Protein AF-0000000085038985 (afdb_homodimer)

pLDDT: mean 87.58, std 16.11, range [19.67, 98.31]

Structure (mmCIF, N/CA/C/O backbone):
data_AF-0000000085038985-model_v1
#
loop_
_entity.id
_entity.type
_entity.pdbx_description
1 polymer 'TonB-dependent receptor plug'
#
loop_
_atom_site.group_PDB
_atom_site.id
_atom_site.type_symbol
_atom_site.label_atom_id
_atom_site.label_alt_id
_atom_site.label_comp_id
_atom_site.label_asym_id
_atom_site.label_entity_id
_atom_site.label_seq_id
_atom_site.pdbx_PDB_ins_code
_atom_site.Cartn_x
_atom_site.Cartn_y
_atom_site.Cartn_z
_atom_site.occupancy
_atom_site.B_iso_or_equiv
_atom_site.auth_seq_id
_atom_site.auth_comp_id
_atom_site.auth_asym_id
_atom_site.auth_atom_id
_atom_site.pdbx_PDB_model_num
ATOM 1 N N . MET A 1 1 ? -21.906 -18.594 37.5 1 19.81 1 MET A N 1
ATOM 2 C CA . MET A 1 1 ? -20.828 -18.938 36.562 1 19.81 1 MET A CA 1
ATOM 3 C C . MET A 1 1 ? -20 -17.703 36.219 1 19.81 1 MET A C 1
ATOM 5 O O . MET A 1 1 ? -20.5 -16.75 35.625 1 19.81 1 MET A O 1
ATOM 9 N N . LYS A 1 2 ? -18.906 -17.406 36.969 1 21.02 2 LYS A N 1
ATOM 10 C CA . LYS A 1 2 ? -18.125 -16.203 37.219 1 21.02 2 LYS A CA 1
ATOM 11 C C . LYS A 1 2 ? -17.234 -15.867 36.031 1 21.02 2 LYS A C 1
ATOM 13 O O . LYS A 1 2 ? -16.531 -16.734 35.5 1 21.02 2 LYS A O 1
ATOM 18 N N . LYS A 1 3 ? -17.5 -14.719 35.375 1 20.31 3 LYS A N 1
ATOM 19 C CA . LYS A 1 3 ? -17.062 -14.086 34.125 1 20.31 3 LYS A CA 1
ATOM 20 C C . LYS A 1 3 ? -15.562 -13.789 34.188 1 20.31 3 LYS A C 1
ATOM 22 O O . LYS A 1 3 ? -15.125 -12.875 34.906 1 20.31 3 LYS A O 1
ATOM 27 N N . ARG A 1 4 ? -14.672 -14.859 34.094 1 21.17 4 ARG A N 1
ATOM 28 C CA . ARG A 1 4 ? -13.234 -14.68 34.281 1 21.17 4 ARG A CA 1
ATOM 29 C C . ARG A 1 4 ? -12.664 -13.664 33.312 1 21.17 4 ARG A C 1
ATOM 31 O O . ARG A 1 4 ? -12.883 -13.781 32.094 1 21.17 4 ARG A O 1
ATOM 38 N N . LYS A 1 5 ? -12.359 -12.484 33.75 1 24.81 5 LYS A N 1
ATOM 39 C CA . LYS A 1 5 ? -11.805 -11.281 33.156 1 24.81 5 LYS A CA 1
ATOM 40 C C . LYS A 1 5 ? -10.445 -11.57 32.531 1 24.81 5 LYS A C 1
ATOM 42 O O . LYS A 1 5 ? -9.562 -12.148 33.156 1 24.81 5 LYS A O 1
ATOM 47 N N . PRO A 1 6 ? -10.258 -11.766 31.219 1 24.12 6 PRO A N 1
ATOM 48 C CA . PRO A 1 6 ? -9.023 -12.195 30.562 1 24.12 6 PRO A CA 1
ATOM 49 C C . PRO A 1 6 ? -7.848 -11.25 30.828 1 24.12 6 PRO A C 1
ATOM 51 O O . PRO A 1 6 ? -8.055 -10.055 31.031 1 24.12 6 PRO A O 1
ATOM 54 N N . TYR A 1 7 ? -6.75 -11.773 31.375 1 24.61 7 TYR A N 1
ATOM 55 C CA . TYR A 1 7 ? -5.516 -11.18 31.891 1 24.61 7 TYR A CA 1
ATOM 56 C C . TYR A 1 7 ? -4.754 -10.477 30.766 1 24.61 7 TYR A C 1
ATOM 58 O O . TYR A 1 7 ? -4.598 -11.016 29.672 1 24.61 7 TYR A O 1
ATOM 66 N N . LYS A 1 8 ? -4.812 -9.07 30.625 1 24.94 8 LYS A N 1
ATOM 67 C CA . LYS A 1 8 ? -4.137 -8.07 29.797 1 24.94 8 LYS A CA 1
ATOM 68 C C . LYS A 1 8 ? -2.619 -8.172 29.938 1 24.94 8 LYS A C 1
ATOM 70 O O . LYS A 1 8 ? -2.088 -8.062 31.047 1 24.94 8 LYS A O 1
ATOM 75 N N . TYR A 1 9 ? -1.799 -9.078 29.25 1 22.88 9 TYR A N 1
ATOM 76 C CA . TYR A 1 9 ? -0.356 -9.281 29.328 1 22.88 9 TYR A CA 1
ATOM 77 C C . TYR A 1 9 ? 0.391 -7.996 29 1 22.88 9 TYR A C 1
ATOM 79 O O . TYR A 1 9 ? 0.246 -7.449 27.891 1 22.88 9 TYR A O 1
ATOM 87 N N . TYR A 1 10 ? 0.487 -7.023 29.875 1 24.16 10 TYR A N 1
ATOM 88 C CA . TYR A 1 10 ? 1.141 -5.738 29.656 1 24.16 10 TYR A CA 1
ATOM 89 C C . TYR A 1 10 ? 2.645 -5.914 29.469 1 24.16 10 TYR A C 1
ATOM 91 O O . TYR A 1 10 ? 3.359 -6.223 30.438 1 24.16 10 TYR A O 1
ATOM 99 N N . TRP A 1 11 ? 3.234 -6.695 28.625 1 22.98 11 TRP A N 1
ATOM 100 C CA . TRP A 1 11 ? 4.66 -6.984 28.766 1 22.98 11 TRP A CA 1
ATOM 101 C C . TRP A 1 11 ? 5.492 -5.73 28.516 1 22.98 11 TRP A C 1
ATOM 103 O O . TRP A 1 11 ? 6.715 -5.746 28.688 1 22.98 11 TRP A O 1
ATOM 113 N N . LEU A 1 12 ? 5.129 -4.469 28.438 1 21.94 12 LEU A N 1
ATOM 114 C CA . LEU A 1 12 ? 6.012 -3.754 27.531 1 21.94 12 LEU A CA 1
ATOM 115 C C . LEU A 1 12 ? 7.363 -3.479 28.172 1 21.94 12 LEU A C 1
ATOM 117 O O . LEU A 1 12 ? 8.328 -3.121 27.5 1 21.94 12 LEU A O 1
ATOM 121 N N . PRO A 1 13 ? 7.668 -3.658 29.484 1 25.52 13 PRO A N 1
ATOM 122 C CA . PRO A 1 13 ? 8.477 -2.525 29.938 1 25.52 13 PRO A CA 1
ATOM 123 C C . PRO A 1 13 ? 9.953 -2.67 29.562 1 25.52 13 PRO A C 1
ATOM 125 O O . PRO A 1 13 ? 10.773 -1.819 29.922 1 25.52 13 PRO A O 1
ATOM 128 N N . LEU A 1 14 ? 10.586 -3.543 28.75 1 21.45 14 LEU A N 1
ATOM 129 C CA . LEU A 1 14 ? 11.945 -3.934 29.078 1 21.45 14 LEU A CA 1
ATOM 130 C C . LEU A 1 14 ? 12.898 -2.746 28.969 1 21.45 14 LEU A C 1
ATOM 132 O O . LEU A 1 14 ? 13.141 -2.246 27.859 1 21.45 14 LEU A O 1
ATOM 136 N N . TYR A 1 15 ? 12.977 -1.771 29.953 1 20.77 15 TYR A N 1
ATOM 137 C CA . TYR A 1 15 ? 13.891 -0.632 30.016 1 20.77 15 TYR A CA 1
ATOM 138 C C . TYR A 1 15 ? 15.336 -1.096 30.125 1 20.77 15 TYR A C 1
ATOM 140 O O . TYR A 1 15 ? 15.695 -1.808 31.062 1 20.77 15 TYR A O 1
ATOM 148 N N . CYS A 1 16 ? 16.109 -1.437 29.047 1 19.94 16 CYS A N 1
ATOM 149 C CA . CYS A 1 16 ? 17.5 -1.907 29 1 19.94 16 CYS A CA 1
ATOM 150 C C . CYS A 1 16 ? 18.438 -0.928 29.688 1 19.94 16 CYS A C 1
ATOM 152 O O . CYS A 1 16 ? 18.594 0.206 29.234 1 19.94 16 CYS A O 1
ATOM 154 N N . MET A 1 17 ? 18.516 -0.876 31 1 20.12 17 MET A N 1
ATOM 155 C CA . MET A 1 17 ? 19.359 -0.043 31.859 1 20.12 17 MET A CA 1
ATOM 156 C C . MET A 1 17 ? 20.828 -0.296 31.562 1 20.12 17 MET A C 1
ATOM 158 O O . MET A 1 17 ? 21.328 -1.416 31.719 1 20.12 17 MET A O 1
ATOM 162 N N . LEU A 1 18 ? 21.531 0.362 30.578 1 20.91 18 LEU A N 1
ATOM 163 C CA . LEU A 1 18 ? 22.938 0.234 30.203 1 20.91 18 LEU A CA 1
ATOM 164 C C . LEU A 1 18 ? 23.844 0.631 31.375 1 20.91 18 LEU A C 1
ATOM 166 O O . LEU A 1 18 ? 23.766 1.754 31.875 1 20.91 18 LEU A O 1
ATOM 170 N N . PRO A 1 19 ? 24.266 -0.236 32.219 1 21.47 19 PRO A N 1
ATOM 171 C CA . PRO A 1 19 ? 25.109 0.063 33.406 1 21.47 19 PRO A CA 1
ATOM 172 C C . PRO A 1 19 ? 26.438 0.699 33 1 21.47 19 PRO A C 1
ATOM 174 O O . PRO A 1 19 ? 27.156 0.179 32.156 1 21.47 19 PRO A O 1
ATOM 177 N N . LEU A 1 20 ? 26.609 1.988 33.156 1 21.41 20 LEU A N 1
ATOM 178 C CA . LEU A 1 20 ? 27.766 2.834 32.906 1 21.41 20 LEU A CA 1
ATOM 179 C C . LEU A 1 20 ? 28.922 2.453 33.844 1 21.41 20 LEU A C 1
ATOM 181 O O . LEU A 1 20 ? 28.875 2.748 35.031 1 21.41 20 LEU A O 1
ATOM 185 N N . VAL A 1 21 ? 29.453 1.255 33.844 1 21.53 21 VAL A N 1
ATOM 186 C CA . VAL A 1 21 ? 30.484 0.819 34.75 1 21.53 21 VAL A CA 1
ATOM 187 C C . VAL A 1 21 ? 31.75 1.66 34.562 1 21.53 21 VAL A C 1
ATOM 189 O O . VAL A 1 21 ? 32.406 1.568 33.531 1 21.53 21 VAL A O 1
ATOM 192 N N . LEU A 1 22 ? 31.797 2.887 34.906 1 21.12 22 LEU A N 1
ATOM 193 C CA . LEU A 1 22 ? 32.938 3.756 34.75 1 21.12 22 LEU A CA 1
ATOM 194 C C . LEU A 1 22 ? 34.094 3.326 35.656 1 21.12 22 LEU A C 1
ATOM 196 O O . LEU A 1 22 ? 34 3.496 36.875 1 21.12 22 LEU A O 1
ATOM 200 N N . PRO A 1 23 ? 34.625 2.131 35.625 1 23.22 23 PRO A N 1
ATOM 201 C CA . PRO A 1 23 ? 35.625 1.929 36.656 1 23.22 23 PRO A CA 1
ATOM 202 C C . PRO A 1 23 ? 36.812 2.867 36.531 1 23.22 23 PRO A C 1
ATOM 204 O O . PRO A 1 23 ? 37.469 2.904 35.5 1 23.22 23 PRO A O 1
ATOM 207 N N . LEU A 1 24 ? 36.781 3.959 37.094 1 23.27 24 LEU A N 1
ATOM 208 C CA . LEU A 1 24 ? 37.781 5.039 37.062 1 23.27 24 LEU A CA 1
ATOM 209 C C . LEU A 1 24 ? 39.094 4.605 37.719 1 23.27 24 LEU A C 1
ATOM 211 O O . LEU A 1 24 ? 39.188 4.547 38.938 1 23.27 24 LEU A O 1
ATOM 215 N N . GLY A 1 25 ? 39.594 3.367 37.469 1 22.27 25 GLY A N 1
ATOM 216 C CA . GLY A 1 25 ? 40.781 3.066 38.25 1 22.27 25 GLY A CA 1
ATOM 217 C C . GLY A 1 25 ? 41.938 4.023 38 1 22.27 25 GLY A C 1
ATOM 218 O O . GLY A 1 25 ? 41.969 4.68 36.969 1 22.27 25 GLY A O 1
ATOM 219 N N . PRO A 1 26 ? 42.719 4.387 39.062 1 26.7 26 PRO A N 1
ATOM 220 C CA . PRO A 1 26 ? 43.75 5.426 39.188 1 26.7 26 PRO A CA 1
ATOM 221 C C . PRO A 1 26 ? 44.969 5.164 38.312 1 26.7 26 PRO A C 1
ATOM 223 O O . PRO A 1 26 ? 45.625 4.125 38.438 1 26.7 26 PRO A O 1
ATOM 226 N N . VAL A 1 27 ? 44.844 5.207 37 1 24.34 27 VAL A N 1
ATOM 227 C CA . VAL A 1 27 ? 45.969 4.797 36.156 1 24.34 27 VAL A CA 1
ATOM 228 C C . VAL A 1 27 ? 47.188 5.664 36.469 1 24.34 27 VAL A C 1
ATOM 230 O O . VAL A 1 27 ? 47.094 6.895 36.469 1 24.34 27 VAL A O 1
ATOM 233 N N . SER A 1 28 ? 48.125 5.102 37.219 1 24.73 28 SER A N 1
ATOM 234 C CA . SER A 1 28 ? 49.406 5.66 37.688 1 24.73 28 SER A CA 1
ATOM 235 C C . SER A 1 28 ? 50.219 6.203 36.531 1 24.73 28 SER A C 1
ATOM 237 O O . SER A 1 28 ? 50.156 5.688 35.406 1 24.73 28 SER A O 1
ATOM 239 N N . PRO A 1 29 ? 50.812 7.395 36.656 1 26.5 29 PRO A N 1
ATOM 240 C CA . PRO A 1 29 ? 51.469 8.297 35.688 1 26.5 29 PRO A CA 1
ATOM 241 C C . PRO A 1 29 ? 52.719 7.703 35.094 1 26.5 29 PRO A C 1
ATOM 243 O O . PRO A 1 29 ? 53.438 8.391 34.344 1 26.5 29 PRO A O 1
ATOM 246 N N . VAL A 1 30 ? 52.656 6.438 34.594 1 24.16 30 VAL A N 1
ATOM 247 C CA . VAL A 1 30 ? 54 5.895 34.312 1 24.16 30 VAL A CA 1
ATOM 248 C C . VAL A 1 30 ? 54.719 6.777 33.312 1 24.16 30 VAL A C 1
ATOM 250 O O . VAL A 1 30 ? 54.094 7.27 32.344 1 24.16 30 VAL A O 1
ATOM 253 N N . GLU A 1 31 ? 55.969 7.234 33.562 1 25.78 31 GLU A N 1
ATOM 254 C CA . GLU A 1 31 ? 56.969 8.148 33.031 1 25.78 31 GLU A CA 1
ATOM 255 C C . GLU A 1 31 ? 57.438 7.684 31.656 1 25.78 31 GLU A C 1
ATOM 257 O O . GLU A 1 31 ? 58.125 6.664 31.531 1 25.78 31 GLU A O 1
ATOM 262 N N . ALA A 1 32 ? 56.5 7.543 30.688 1 22.22 32 ALA A N 1
ATOM 263 C CA . ALA A 1 32 ? 56.938 6.941 29.438 1 22.22 32 ALA A CA 1
ATOM 264 C C . ALA A 1 32 ? 58 7.781 28.766 1 22.22 32 ALA A C 1
ATOM 266 O O . ALA A 1 32 ? 57.781 8.945 28.406 1 22.22 32 ALA A O 1
ATOM 267 N N . LYS A 1 33 ? 59.219 7.695 29.094 1 27.14 33 LYS A N 1
ATOM 268 C CA . LYS A 1 33 ? 60.344 8.336 28.438 1 27.14 33 LYS A CA 1
ATOM 269 C C . LYS A 1 33 ? 60.438 7.938 26.969 1 27.14 33 LYS A C 1
ATOM 271 O O . LYS A 1 33 ? 60.812 6.812 26.641 1 27.14 33 LYS A O 1
ATOM 276 N N . THR A 1 34 ? 59.344 8.234 26.203 1 23.41 34 THR A N 1
ATOM 277 C CA . THR A 1 34 ? 59.25 7.73 24.828 1 23.41 34 THR A CA 1
ATOM 278 C C . THR A 1 34 ? 60.406 8.25 24 1 23.41 34 THR A C 1
ATOM 280 O O . THR A 1 34 ? 60.594 9.461 23.859 1 23.41 34 THR A O 1
ATOM 283 N N . GLU A 1 35 ? 61.594 7.57 24.094 1 25.45 35 GLU A N 1
ATOM 284 C CA . GLU A 1 35 ? 62.75 7.832 23.266 1 25.45 35 GLU A CA 1
ATOM 285 C C . GLU A 1 35 ? 62.375 7.848 21.781 1 25.45 35 GLU A C 1
ATOM 287 O O . GLU A 1 35 ? 61.719 6.93 21.297 1 25.45 35 GLU A O 1
ATOM 292 N N . PHE A 1 36 ? 62.188 9.039 21.234 1 26.3 36 PHE A N 1
ATOM 293 C CA . PHE A 1 36 ? 61.812 9.461 19.891 1 26.3 36 PHE A CA 1
ATOM 294 C C . PHE A 1 36 ? 62.781 8.906 18.859 1 26.3 36 PHE A C 1
ATOM 296 O O . PHE A 1 36 ? 63.938 9.336 18.797 1 26.3 36 PHE A O 1
ATOM 303 N N . SER A 1 37 ? 62.938 7.598 18.734 1 25.97 37 SER A N 1
ATOM 304 C CA . SER A 1 37 ? 63.875 7.191 17.719 1 25.97 37 SER A CA 1
ATOM 305 C C . SER A 1 37 ? 63.469 7.707 16.344 1 25.97 37 SER A C 1
ATOM 307 O O . SER A 1 37 ? 62.281 7.723 16 1 25.97 37 SER A O 1
ATOM 309 N N . ALA A 1 38 ? 64.312 8.484 15.578 1 29.34 38 ALA A N 1
ATOM 310 C CA . ALA A 1 38 ? 64.312 9.117 14.266 1 29.34 38 ALA A CA 1
ATOM 311 C C . ALA A 1 38 ? 64 8.109 13.164 1 29.34 38 ALA A C 1
ATOM 313 O O . ALA A 1 38 ? 64.75 7.156 12.945 1 29.34 38 ALA A O 1
ATOM 314 N N . THR A 1 39 ? 62.656 7.805 13.031 1 24.98 39 THR A N 1
ATOM 315 C CA . THR A 1 39 ? 62.25 6.891 11.977 1 24.98 39 THR A CA 1
ATOM 316 C C . THR A 1 39 ? 62.719 7.375 10.609 1 24.98 39 THR A C 1
ATOM 318 O O . THR A 1 39 ? 62.375 8.477 10.188 1 24.98 39 THR A O 1
ATOM 321 N N . LYS A 1 40 ? 63.781 6.922 10.086 1 33.06 40 LYS A N 1
ATOM 322 C CA . LYS A 1 40 ? 64.375 7.012 8.742 1 33.06 40 LYS A CA 1
ATOM 323 C C . LYS A 1 40 ? 63.312 6.676 7.68 1 33.06 40 LYS A C 1
ATOM 325 O O . LYS A 1 40 ? 62.688 5.609 7.727 1 33.06 40 LYS A O 1
ATOM 330 N N . THR A 1 41 ? 62.719 7.684 7.098 1 34 41 THR A N 1
ATOM 331 C CA . THR A 1 41 ? 61.781 7.66 5.973 1 34 41 THR A CA 1
ATOM 332 C C . THR A 1 41 ? 62.344 6.797 4.84 1 34 41 THR A C 1
ATOM 334 O O . THR A 1 41 ? 63.375 7.109 4.262 1 34 41 THR A O 1
ATOM 337 N N . VAL A 1 42 ? 62.312 5.543 4.891 1 34.28 42 VAL A N 1
ATOM 338 C CA . VAL A 1 42 ? 62.656 4.672 3.773 1 34.28 42 VAL A CA 1
ATOM 339 C C . VAL A 1 42 ? 61.906 5.102 2.521 1 34.28 42 VAL A C 1
ATOM 341 O O . VAL A 1 42 ? 60.688 5.254 2.549 1 34.28 42 VAL A O 1
ATOM 344 N N . LEU A 1 43 ? 62.594 5.719 1.597 1 37.88 43 LEU A N 1
ATOM 345 C CA . LEU A 1 43 ? 62.25 6.047 0.216 1 37.88 43 LEU A CA 1
ATOM 346 C C . LEU A 1 43 ? 61.531 4.883 -0.463 1 37.88 43 LEU A C 1
ATOM 348 O O . LEU A 1 43 ? 62.125 3.803 -0.617 1 37.88 43 LEU A O 1
ATOM 352 N N . VAL A 1 44 ? 60.344 4.773 -0.274 1 45.22 44 VAL A N 1
ATOM 353 C CA . VAL A 1 44 ? 59.625 3.717 -0.979 1 45.22 44 VAL A CA 1
ATOM 354 C C . VAL A 1 44 ? 59.625 4.004 -2.479 1 45.22 44 VAL A C 1
ATOM 356 O O . VAL A 1 44 ? 59.094 5.031 -2.92 1 45.22 44 VAL A O 1
ATOM 359 N N . VAL A 1 45 ? 60.562 3.602 -3.229 1 56.16 45 VAL A N 1
ATOM 360 C CA . VAL A 1 45 ? 60.781 3.643 -4.672 1 56.16 45 VAL A CA 1
ATOM 361 C C . VAL A 1 45 ? 59.719 2.828 -5.383 1 56.16 45 VAL A C 1
ATOM 363 O O . VAL A 1 45 ? 59.438 1.689 -5 1 56.16 45 VAL A O 1
ATOM 366 N N . ASP A 1 46 ? 59 3.457 -6.305 1 66.31 46 ASP A N 1
ATOM 367 C CA . ASP A 1 46 ? 58.062 2.715 -7.145 1 66.31 46 ASP A CA 1
ATOM 368 C C . ASP A 1 46 ? 58.812 1.791 -8.109 1 66.31 46 ASP A C 1
ATOM 370 O O . ASP A 1 46 ? 59.812 2.186 -8.703 1 66.31 46 ASP A O 1
ATOM 374 N N . VAL A 1 47 ? 58.438 0.639 -8.039 1 78 47 VAL A N 1
ATOM 375 C CA . VAL A 1 47 ? 59 -0.347 -8.953 1 78 47 VAL A CA 1
ATOM 376 C C . VAL A 1 47 ? 57.969 -0.743 -9.992 1 78 47 VAL A C 1
ATOM 378 O O . VAL A 1 47 ? 56.781 -0.856 -9.688 1 78 47 VAL A O 1
ATOM 381 N N . THR A 1 48 ? 58.406 -0.684 -11.211 1 80.94 48 THR A N 1
ATOM 382 C CA . THR A 1 48 ? 57.562 -1.174 -12.289 1 80.94 48 THR A CA 1
ATOM 383 C C . THR A 1 48 ? 57.594 -2.697 -12.352 1 80.94 48 THR A C 1
ATOM 385 O O . THR A 1 48 ? 58.656 -3.301 -12.469 1 80.94 48 THR A O 1
ATOM 388 N N . ILE A 1 49 ? 56.469 -3.188 -12.117 1 82.44 49 ILE A N 1
ATOM 389 C CA . ILE A 1 49 ? 56.344 -4.637 -12.195 1 82.44 49 ILE A CA 1
ATOM 390 C C . ILE A 1 49 ? 55.688 -5.027 -13.508 1 82.44 49 ILE A C 1
ATOM 392 O O . ILE A 1 49 ? 54.688 -4.402 -13.914 1 82.44 49 ILE A O 1
ATOM 396 N N . SER A 1 50 ? 56.312 -5.855 -14.227 1 84.94 50 SER A N 1
ATOM 397 C CA . SER A 1 50 ? 55.75 -6.434 -15.43 1 84.94 50 SER A CA 1
ATOM 398 C C . SER A 1 50 ? 55.625 -7.949 -15.312 1 84.94 50 SER A C 1
ATOM 400 O O . SER A 1 50 ? 56.312 -8.57 -14.508 1 84.94 50 SER A O 1
ATOM 402 N N . GLY A 1 51 ? 54.656 -8.508 -15.891 1 83.62 51 GLY A N 1
ATOM 403 C CA . GLY A 1 51 ? 54.5 -9.953 -15.883 1 83.62 51 GLY A CA 1
ATOM 404 C C . GLY A 1 51 ? 53.406 -10.438 -16.828 1 83.62 51 GLY A C 1
ATOM 405 O O . GLY A 1 51 ? 52.844 -9.656 -17.594 1 83.62 51 GLY A O 1
ATOM 406 N N . LYS A 1 52 ? 53.281 -11.695 -16.875 1 83.31 52 LYS A N 1
ATOM 407 C CA . LYS A 1 52 ? 52.281 -12.414 -17.672 1 83.31 52 LYS A CA 1
ATOM 408 C C . LYS A 1 52 ? 51.344 -13.211 -16.781 1 83.31 52 LYS A C 1
ATOM 410 O O . LYS A 1 52 ? 51.75 -13.859 -15.828 1 83.31 52 LYS A O 1
ATOM 415 N N . VAL A 1 53 ? 50.094 -12.992 -16.969 1 83.88 53 VAL A N 1
ATOM 416 C CA . VAL A 1 53 ? 49.094 -13.812 -16.281 1 83.88 53 VAL A CA 1
ATOM 417 C C . VAL A 1 53 ? 48.625 -14.914 -17.203 1 83.88 53 VAL A C 1
ATOM 419 O O . VAL A 1 53 ? 48.156 -14.648 -18.312 1 83.88 53 VAL A O 1
ATOM 422 N N . THR A 1 54 ? 48.75 -16.078 -16.812 1 79.19 54 THR A N 1
ATOM 423 C CA . THR A 1 54 ? 48.312 -17.25 -17.562 1 79.19 54 THR A CA 1
ATOM 424 C C . THR A 1 54 ? 47.375 -18.109 -16.75 1 79.19 54 THR A C 1
ATOM 426 O O . THR A 1 54 ? 47.25 -17.922 -15.531 1 79.19 54 THR A O 1
ATOM 429 N N . ASP A 1 55 ? 46.656 -19.016 -17.453 1 70.81 55 ASP A N 1
ATOM 430 C CA . ASP A 1 55 ? 45.938 -20.062 -16.734 1 70.81 55 ASP A CA 1
ATOM 431 C C . ASP A 1 55 ? 46.906 -21.219 -16.375 1 70.81 55 ASP A C 1
ATOM 433 O O . ASP A 1 55 ? 48.094 -21.156 -16.641 1 70.81 55 ASP A O 1
ATOM 437 N N . LYS A 1 56 ? 46.312 -22.203 -15.656 1 67.56 56 LYS A N 1
ATOM 438 C CA . LYS A 1 56 ? 47.156 -23.344 -15.219 1 67.56 56 LYS A CA 1
ATOM 439 C C . LYS A 1 56 ? 47.812 -24.016 -16.406 1 67.56 56 LYS A C 1
ATOM 441 O O . LYS A 1 56 ? 48.875 -24.625 -16.266 1 67.56 56 LYS A O 1
ATOM 446 N N . SER A 1 57 ? 47.188 -23.922 -17.547 1 62.97 57 SER A N 1
ATOM 447 C CA . SER A 1 57 ? 47.719 -24.578 -18.719 1 62.97 57 SER A CA 1
ATOM 448 C C . SER A 1 57 ? 48.781 -23.703 -19.406 1 62.97 57 SER A C 1
ATOM 450 O O . SER A 1 57 ? 49.344 -24.078 -20.438 1 62.97 57 SER A O 1
ATOM 452 N N . GLY A 1 58 ? 49 -22.562 -18.953 1 68.56 58 GLY A N 1
ATOM 453 C CA . GLY A 1 58 ? 50.031 -21.688 -19.5 1 68.56 58 GLY A CA 1
ATOM 454 C C . GLY A 1 58 ? 49.5 -20.734 -20.547 1 68.56 58 GLY A C 1
ATOM 455 O O . GLY A 1 58 ? 50.281 -20.016 -21.188 1 68.56 58 GLY A O 1
ATOM 456 N N . GLU A 1 59 ? 48.25 -20.797 -20.781 1 71.62 59 GLU A N 1
ATOM 457 C CA . GLU A 1 59 ? 47.688 -19.891 -21.75 1 71.62 59 GLU A CA 1
ATOM 458 C C . GLU A 1 59 ? 47.469 -18.5 -21.156 1 71.62 59 GLU A C 1
ATOM 460 O O . GLU A 1 59 ? 47 -18.375 -20.016 1 71.62 59 GLU A O 1
ATOM 465 N N . PRO A 1 60 ? 47.75 -17.469 -21.984 1 76.56 60 PRO A N 1
ATOM 466 C CA . PRO A 1 60 ? 47.594 -16.125 -21.438 1 76.56 60 PRO A CA 1
ATOM 467 C C . PRO A 1 60 ? 46.125 -15.766 -21.203 1 76.56 60 PRO A C 1
ATOM 469 O O . PRO A 1 60 ? 45.25 -16.172 -21.969 1 76.56 60 PRO A O 1
ATOM 472 N N . ILE A 1 61 ? 45.812 -15.234 -20.062 1 76.19 61 ILE A N 1
ATOM 473 C CA . ILE A 1 61 ? 44.469 -14.75 -19.734 1 76.19 61 ILE A CA 1
ATOM 474 C C . ILE A 1 61 ? 44.375 -13.242 -19.984 1 76.19 61 ILE A C 1
ATOM 476 O O . ILE A 1 61 ? 44.938 -12.461 -19.203 1 76.19 61 ILE A O 1
ATOM 480 N N . PRO A 1 62 ? 43.688 -13 -21.062 1 72.62 62 PRO A N 1
ATOM 481 C CA . PRO A 1 62 ? 43.531 -11.562 -21.266 1 72.62 62 PRO A CA 1
ATOM 482 C C . PRO A 1 62 ? 42.469 -10.953 -20.359 1 72.62 62 PRO A C 1
ATOM 484 O O . PRO A 1 62 ? 41.469 -11.617 -20.016 1 72.62 62 PRO A O 1
ATOM 487 N N . GLY A 1 63 ? 42.625 -9.719 -19.859 1 71.38 63 GLY A N 1
ATOM 488 C CA . GLY A 1 63 ? 41.594 -8.953 -19.156 1 71.38 63 GLY A CA 1
ATOM 489 C C . GLY A 1 63 ? 41.625 -9.188 -17.656 1 71.38 63 GLY A C 1
ATOM 490 O O . GLY A 1 63 ? 40.688 -8.836 -16.953 1 71.38 63 GLY A O 1
ATOM 491 N N . VAL A 1 64 ? 42.656 -9.867 -17.172 1 76.38 64 VAL A N 1
ATOM 492 C CA . VAL A 1 64 ? 42.781 -10.047 -15.727 1 76.38 64 VAL A CA 1
ATOM 493 C C . VAL A 1 64 ? 43.062 -8.703 -15.062 1 76.38 64 VAL A C 1
ATOM 495 O O . VAL A 1 64 ? 43.969 -7.965 -15.453 1 76.38 64 VAL A O 1
ATOM 498 N N . THR A 1 65 ? 42.312 -8.477 -14.141 1 79 65 THR A N 1
ATOM 499 C CA . THR A 1 65 ? 42.531 -7.266 -13.375 1 79 65 THR A CA 1
ATOM 500 C C . THR A 1 65 ? 43.688 -7.457 -12.398 1 79 65 THR A C 1
ATOM 502 O O . THR A 1 65 ? 43.656 -8.352 -11.555 1 79 65 THR A O 1
ATOM 505 N N . VAL A 1 66 ? 44.75 -6.688 -12.594 1 81.56 66 VAL A N 1
ATOM 506 C CA . VAL A 1 66 ? 45.906 -6.629 -11.672 1 81.56 66 VAL A CA 1
ATOM 507 C C . VAL A 1 66 ? 45.844 -5.336 -10.867 1 81.56 66 VAL A C 1
ATOM 509 O O . VAL A 1 66 ? 45.938 -4.242 -11.43 1 81.56 66 VAL A O 1
ATOM 512 N N . SER A 1 67 ? 45.562 -5.551 -9.648 1 79.44 67 SER A N 1
ATOM 513 C CA . SER A 1 67 ? 45.344 -4.34 -8.859 1 79.44 67 SER A CA 1
ATOM 514 C C . SER A 1 67 ? 46.062 -4.43 -7.52 1 79.44 67 SER A C 1
ATOM 516 O O . SER A 1 67 ? 46.469 -5.516 -7.086 1 79.44 67 SER A O 1
ATOM 518 N N . VAL A 1 68 ? 46.531 -3.275 -6.91 1 76.31 68 VAL A N 1
ATOM 519 C CA . VAL A 1 68 ? 47.031 -3.164 -5.543 1 76.31 68 VAL A CA 1
ATOM 520 C C . VAL A 1 68 ? 45.875 -2.895 -4.59 1 76.31 68 VAL A C 1
ATOM 522 O O . VAL A 1 68 ? 45.219 -1.851 -4.676 1 76.31 68 VAL A O 1
ATOM 525 N N . PRO A 1 69 ? 45.594 -3.941 -3.73 1 68.19 69 PRO A N 1
ATOM 526 C CA . PRO A 1 69 ? 44.438 -3.771 -2.834 1 68.19 69 PRO A CA 1
ATOM 527 C C . PRO A 1 69 ? 44.531 -2.494 -2.002 1 68.19 69 PRO A C 1
ATOM 529 O O . PRO A 1 69 ? 45.625 -2.131 -1.529 1 68.19 69 PRO A O 1
ATOM 532 N N . GLY A 1 70 ? 43.375 -1.77 -1.837 1 60.78 70 GLY A N 1
ATOM 533 C CA . GLY A 1 70 ? 43.312 -0.57 -1.018 1 60.78 70 GLY A CA 1
ATOM 534 C C . GLY A 1 70 ? 43.719 0.688 -1.771 1 60.78 70 GLY A C 1
ATOM 535 O O . GLY A 1 70 ? 43.75 1.779 -1.197 1 60.78 70 GLY A O 1
ATOM 536 N N . THR A 1 71 ? 44.344 0.441 -3.047 1 62.44 71 THR A N 1
ATOM 537 C CA . THR A 1 71 ? 44.688 1.584 -3.875 1 62.44 71 THR A CA 1
ATOM 538 C C . THR A 1 71 ? 43.906 1.588 -5.176 1 62.44 71 THR A C 1
ATOM 540 O O . THR A 1 71 ? 43.188 0.626 -5.48 1 62.44 71 THR A O 1
ATOM 543 N N . SER A 1 72 ? 43.875 2.703 -5.844 1 62.56 72 SER A N 1
ATOM 544 C CA . SER A 1 72 ? 43.25 2.775 -7.156 1 62.56 72 SER A CA 1
ATOM 545 C C . SER A 1 72 ? 44.188 2.33 -8.258 1 62.56 72 SER A C 1
ATOM 547 O O . SER A 1 72 ? 43.875 2.443 -9.445 1 62.56 72 SER A O 1
ATOM 549 N N . ILE A 1 73 ? 45.375 1.786 -7.852 1 72.75 73 ILE A N 1
ATOM 550 C CA . ILE A 1 73 ? 46.344 1.343 -8.836 1 72.75 73 ILE A CA 1
ATOM 551 C C . ILE A 1 73 ? 45.969 -0.028 -9.375 1 72.75 73 ILE A C 1
ATOM 553 O O . ILE A 1 73 ? 45.812 -0.99 -8.617 1 72.75 73 ILE A O 1
ATOM 557 N N . GLY A 1 74 ? 45.562 -0.156 -10.555 1 74.56 74 GLY A N 1
ATOM 558 C CA . GLY A 1 74 ? 45.25 -1.414 -11.219 1 74.56 74 GLY A CA 1
ATOM 559 C C . GLY A 1 74 ? 45.438 -1.359 -12.719 1 74.56 74 GLY A C 1
ATOM 560 O O . GLY A 1 74 ? 45.469 -0.276 -13.305 1 74.56 74 GLY A O 1
ATOM 561 N N . THR A 1 75 ? 45.781 -2.428 -13.281 1 77.62 75 THR A N 1
ATOM 562 C CA . THR A 1 75 ? 45.875 -2.629 -14.727 1 77.62 75 THR A CA 1
ATOM 563 C C . THR A 1 75 ? 45.219 -3.943 -15.133 1 77.62 75 THR A C 1
ATOM 565 O O . THR A 1 75 ? 44.781 -4.715 -14.273 1 77.62 75 THR A O 1
ATOM 568 N N . ALA A 1 76 ? 44.938 -4.117 -16.359 1 77 76 ALA A N 1
ATOM 569 C CA . ALA A 1 76 ? 44.469 -5.383 -16.891 1 77 76 ALA A CA 1
ATOM 570 C C . ALA A 1 76 ? 45.469 -5.996 -17.859 1 77 76 ALA A C 1
ATOM 572 O O . ALA A 1 76 ? 46.219 -5.277 -18.516 1 77 76 ALA A O 1
ATOM 573 N N . THR A 1 77 ? 45.469 -7.297 -17.906 1 78.75 77 THR A N 1
ATOM 574 C CA . THR A 1 77 ? 46.375 -7.977 -18.828 1 78.75 77 THR A CA 1
ATOM 575 C C . THR A 1 77 ? 45.938 -7.75 -20.266 1 78.75 77 THR A C 1
ATOM 577 O O . THR A 1 77 ? 44.781 -7.562 -20.547 1 78.75 77 THR A O 1
ATOM 580 N N . ASP A 1 78 ? 46.969 -7.676 -21.156 1 75.88 78 ASP A N 1
ATOM 581 C CA . ASP A 1 78 ? 46.688 -7.543 -22.594 1 75.88 78 ASP A CA 1
ATOM 582 C C . ASP A 1 78 ? 46.344 -8.898 -23.203 1 75.88 78 ASP A C 1
ATOM 584 O O . ASP A 1 78 ? 46.188 -9.891 -22.5 1 75.88 78 ASP A O 1
ATOM 588 N N . ILE A 1 79 ? 46.156 -9 -24.516 1 72.56 79 ILE A N 1
ATOM 589 C CA . ILE A 1 79 ? 45.688 -10.188 -25.219 1 72.56 79 ILE A CA 1
ATOM 590 C C . ILE A 1 79 ? 46.656 -11.336 -25.016 1 72.56 79 ILE A C 1
ATOM 592 O O . ILE A 1 79 ? 46.281 -12.508 -25.047 1 72.56 79 ILE A O 1
ATOM 596 N N . ASP A 1 80 ? 47.906 -11.039 -24.828 1 76.19 80 ASP A N 1
ATOM 597 C CA . ASP A 1 80 ? 48.906 -12.062 -24.609 1 76.19 80 ASP A CA 1
ATOM 598 C C . ASP A 1 80 ? 49.125 -12.305 -23.125 1 76.19 80 ASP A C 1
ATOM 600 O O . ASP A 1 80 ? 50.094 -12.977 -22.734 1 76.19 80 ASP A O 1
ATOM 604 N N . GLY A 1 81 ? 48.25 -11.75 -22.281 1 76.5 81 GLY A N 1
ATOM 605 C CA . GLY A 1 81 ? 48.281 -11.938 -20.828 1 76.5 81 GLY A CA 1
ATOM 606 C C . GLY A 1 81 ? 49.312 -11.07 -20.156 1 76.5 81 GLY A C 1
ATOM 607 O O . GLY A 1 81 ? 49.594 -11.258 -18.969 1 76.5 81 GLY A O 1
ATOM 608 N N . ASN A 1 82 ? 49.938 -10.195 -20.891 1 80.5 82 ASN A N 1
ATOM 609 C CA . ASN A 1 82 ? 50.969 -9.352 -20.312 1 80.5 82 ASN A CA 1
ATOM 610 C C . ASN A 1 82 ? 50.375 -8.164 -19.562 1 80.5 82 ASN A C 1
ATOM 612 O O . ASN A 1 82 ? 49.312 -7.645 -19.938 1 80.5 82 ASN A O 1
ATOM 616 N N . TYR A 1 83 ? 51 -7.875 -18.406 1 81.5 83 TYR A N 1
ATOM 617 C CA . TYR A 1 83 ? 50.625 -6.668 -17.688 1 81.5 83 TYR A CA 1
ATOM 618 C C . TYR A 1 83 ? 51.844 -5.891 -17.234 1 81.5 83 TYR A C 1
ATOM 620 O O . TYR A 1 83 ? 52.938 -6.453 -17.109 1 81.5 83 TYR A O 1
ATOM 628 N N . THR A 1 84 ? 51.75 -4.527 -17.234 1 82.19 84 THR A N 1
ATOM 629 C CA . THR A 1 84 ? 52.719 -3.633 -16.594 1 82.19 84 THR A CA 1
ATOM 630 C C . THR A 1 84 ? 52 -2.684 -15.625 1 82.19 84 THR A C 1
ATOM 632 O O . THR A 1 84 ? 51 -2.076 -15.969 1 82.19 84 THR A O 1
ATOM 635 N N . ILE A 1 85 ? 52.5 -2.715 -14.352 1 79.19 85 ILE A N 1
ATOM 636 C CA . ILE A 1 85 ? 51.906 -1.868 -13.328 1 79.19 85 ILE A CA 1
ATOM 637 C C . ILE A 1 85 ? 53 -1.223 -12.484 1 79.19 85 ILE A C 1
ATOM 639 O O . ILE A 1 85 ? 54 -1.868 -12.148 1 79.19 85 ILE A O 1
ATOM 643 N N . SER A 1 86 ? 52.875 0.02 -12.289 1 78.69 86 SER A N 1
ATOM 644 C CA . SER A 1 86 ? 53.812 0.724 -11.398 1 78.69 86 SER A CA 1
ATOM 645 C C . SER A 1 86 ? 53.219 0.861 -10 1 78.69 86 SER A C 1
ATOM 647 O O . SER A 1 86 ? 52.156 1.471 -9.82 1 78.69 86 SER A O 1
ATOM 649 N N . VAL A 1 87 ? 53.906 0.146 -9.016 1 77 87 VAL A N 1
ATOM 650 C CA . VAL A 1 87 ? 53.406 0.082 -7.656 1 77 87 VAL A CA 1
ATOM 651 C C . VAL A 1 87 ? 54.5 0.416 -6.66 1 77 87 VAL A C 1
ATOM 653 O O . VAL A 1 87 ? 55.688 0.257 -6.969 1 77 87 VAL A O 1
ATOM 656 N N . PRO A 1 88 ? 54.25 0.985 -5.414 1 75.06 88 PRO A N 1
ATOM 657 C CA . PRO A 1 88 ? 55.281 1.148 -4.387 1 75.06 88 PRO A CA 1
ATOM 658 C C . PRO A 1 88 ? 56 -0.161 -4.047 1 75.06 88 PRO A C 1
ATOM 660 O O . PRO A 1 88 ? 55.375 -1.235 -4.148 1 75.06 88 PRO A O 1
ATOM 663 N N . GLU A 1 89 ? 57.188 -0.032 -3.812 1 70.56 89 GLU A N 1
ATOM 664 C CA . GLU A 1 89 ? 57.938 -1.203 -3.398 1 70.56 89 GLU A CA 1
ATOM 665 C C . GLU A 1 89 ? 57.25 -1.938 -2.252 1 70.56 89 GLU A C 1
ATOM 667 O O . GLU A 1 89 ? 56.625 -1.314 -1.397 1 70.56 89 GLU A O 1
ATOM 672 N N . ALA A 1 90 ? 57.125 -3.227 -2.252 1 69.38 90 ALA A N 1
ATOM 673 C CA . ALA A 1 90 ? 56.594 -4.148 -1.258 1 69.38 90 ALA A CA 1
ATOM 674 C C . ALA A 1 90 ? 55.062 -4.18 -1.32 1 69.38 90 ALA A C 1
ATOM 676 O O . ALA A 1 90 ? 54.406 -4.566 -0.352 1 69.38 90 ALA A O 1
ATOM 677 N N . SER A 1 91 ? 54.625 -3.762 -2.436 1 74.44 91 SER A N 1
ATOM 678 C CA . SER A 1 91 ? 53.156 -3.844 -2.596 1 74.44 91 SER A CA 1
ATOM 679 C C . SER A 1 91 ? 52.719 -5.27 -2.906 1 74.44 91 SER A C 1
ATOM 681 O O . SER A 1 91 ? 53.531 -6.082 -3.379 1 74.44 91 SER A O 1
ATOM 683 N N . THR A 1 92 ? 51.469 -5.562 -2.541 1 79.19 92 THR A N 1
ATOM 684 C CA . THR A 1 92 ? 50.812 -6.805 -2.947 1 79.19 92 THR A CA 1
ATOM 685 C C . THR A 1 92 ? 49.938 -6.578 -4.156 1 79.19 92 THR A C 1
ATOM 687 O O . THR A 1 92 ? 49.094 -5.66 -4.164 1 79.19 92 THR A O 1
ATOM 690 N N . LEU A 1 93 ? 50.156 -7.355 -5.246 1 80.62 93 LEU A N 1
ATOM 691 C CA . LEU A 1 93 ? 49.312 -7.324 -6.418 1 80.62 93 LEU A CA 1
ATOM 692 C C . LEU A 1 93 ? 48.188 -8.367 -6.301 1 80.62 93 LEU A C 1
ATOM 694 O O . LEU A 1 93 ? 48.438 -9.5 -5.879 1 80.62 93 LEU A O 1
ATOM 698 N N . VAL A 1 94 ? 47.031 -7.953 -6.562 1 79.75 94 VAL A N 1
ATOM 699 C CA . VAL A 1 94 ? 45.906 -8.883 -6.656 1 79.75 94 VAL A CA 1
ATOM 700 C C . VAL A 1 94 ? 45.5 -9.055 -8.117 1 79.75 94 VAL A C 1
ATOM 702 O O . VAL A 1 94 ? 45.25 -8.07 -8.82 1 79.75 94 VAL A O 1
ATOM 705 N N . PHE A 1 95 ? 45.5 -10.297 -8.57 1 78 95 PHE A N 1
ATOM 706 C CA . PHE A 1 95 ? 45.062 -10.703 -9.898 1 78 95 PHE A CA 1
ATOM 707 C C . PHE A 1 95 ? 43.688 -11.305 -9.844 1 78 95 PHE A C 1
ATOM 709 O O . PHE A 1 95 ? 43.438 -12.312 -9.172 1 78 95 PHE A O 1
ATOM 716 N N . SER A 1 96 ? 42.75 -10.617 -10.391 1 74.06 96 SER A N 1
ATOM 717 C CA . SER A 1 96 ? 41.375 -11.102 -10.352 1 74.06 96 SER A CA 1
ATOM 718 C C . SER A 1 96 ? 40.781 -11.156 -11.742 1 74.06 96 SER A C 1
ATOM 720 O O . SER A 1 96 ? 41 -10.266 -12.57 1 74.06 96 SER A O 1
ATOM 722 N N . PHE A 1 97 ? 40.219 -12.32 -12.078 1 66.19 97 PHE A N 1
ATOM 723 C CA . PHE A 1 97 ? 39.5 -12.547 -13.328 1 66.19 97 PHE A CA 1
ATOM 724 C C . PHE A 1 97 ? 38.312 -13.461 -13.109 1 66.19 97 PHE A C 1
ATOM 726 O O . PHE A 1 97 ? 38.406 -14.438 -12.359 1 66.19 97 PHE A O 1
ATOM 733 N N . ILE A 1 98 ? 37.156 -13.031 -13.695 1 54 98 ILE A N 1
ATOM 734 C CA . ILE A 1 98 ? 35.938 -13.852 -13.578 1 54 98 ILE A CA 1
ATOM 735 C C . ILE A 1 98 ? 36.25 -15.281 -14.008 1 54 98 ILE A C 1
ATOM 737 O O . ILE A 1 98 ? 36.844 -15.508 -15.07 1 54 98 ILE A O 1
ATOM 741 N N . GLY A 1 99 ? 35.906 -16.297 -13.211 1 53.78 99 GLY A N 1
ATOM 742 C CA . GLY A 1 99 ? 36.125 -17.703 -13.469 1 53.78 99 GLY A CA 1
ATOM 743 C C . GLY A 1 99 ? 37.469 -18.219 -12.914 1 53.78 99 GLY A C 1
ATOM 744 O O . GLY A 1 99 ? 37.75 -19.406 -13.031 1 53.78 99 GLY A O 1
ATOM 745 N N . PHE A 1 100 ? 38.312 -17.297 -12.469 1 61.12 100 PHE A N 1
ATOM 746 C CA . PHE A 1 100 ? 39.594 -17.688 -11.898 1 61.12 100 PHE A CA 1
ATOM 747 C C . PHE A 1 100 ? 39.688 -17.234 -10.445 1 61.12 100 PHE A C 1
ATOM 749 O O . PHE A 1 100 ? 39.094 -16.219 -10.062 1 61.12 100 PHE A O 1
ATOM 756 N N . ASN A 1 101 ? 40.188 -18 -9.586 1 61.94 101 ASN A N 1
ATOM 757 C CA . ASN A 1 101 ? 40.531 -17.578 -8.227 1 61.94 101 ASN A CA 1
ATOM 758 C C . ASN A 1 101 ? 41.469 -16.375 -8.219 1 61.94 101 ASN A C 1
ATOM 760 O O . ASN A 1 101 ? 42.469 -16.375 -8.914 1 61.94 101 ASN A O 1
ATOM 764 N N . SER A 1 102 ? 41 -15.406 -7.551 1 68.38 102 SER A N 1
ATOM 765 C CA . SER A 1 102 ? 41.906 -14.266 -7.43 1 68.38 102 SER A CA 1
ATOM 766 C C . SER A 1 102 ? 43.188 -14.656 -6.723 1 68.38 102 SER A C 1
ATOM 768 O O . SER A 1 102 ? 43.188 -15.5 -5.82 1 68.38 102 SER A O 1
ATOM 770 N N . LYS A 1 103 ? 44.375 -14.211 -7.172 1 73.56 103 LYS A N 1
ATOM 771 C CA . LYS A 1 103 ? 45.656 -14.477 -6.566 1 73.56 103 LYS A CA 1
ATOM 772 C C . LYS A 1 103 ? 46.344 -13.18 -6.133 1 73.56 103 LYS A C 1
ATOM 774 O O . LYS A 1 103 ? 46.438 -12.227 -6.918 1 73.56 103 LYS A O 1
ATOM 779 N N . SER A 1 104 ? 46.625 -13.117 -4.805 1 77.44 104 SER A N 1
ATOM 780 C CA . SER A 1 104 ? 47.406 -11.992 -4.281 1 77.44 104 SER A CA 1
ATOM 781 C C . SER A 1 104 ? 48.875 -12.32 -4.195 1 77.44 104 SER A C 1
ATOM 783 O O . SER A 1 104 ? 49.281 -13.344 -3.625 1 77.44 104 SER A O 1
ATOM 785 N N . ILE A 1 105 ? 49.781 -11.539 -4.793 1 77.88 105 ILE A N 1
ATOM 786 C CA . ILE A 1 105 ? 51.219 -11.773 -4.793 1 77.88 105 ILE A CA 1
ATOM 787 C C . ILE A 1 105 ? 51.938 -10.547 -4.23 1 77.88 105 ILE A C 1
ATOM 789 O O . ILE A 1 105 ? 51.75 -9.43 -4.719 1 77.88 105 ILE A O 1
ATOM 793 N N . GLU A 1 106 ? 52.688 -10.727 -3.15 1 76.75 106 GLU A N 1
ATOM 794 C CA . GLU A 1 106 ? 53.562 -9.664 -2.662 1 76.75 106 GLU A CA 1
ATOM 795 C C . GLU A 1 106 ? 54.75 -9.445 -3.594 1 76.75 106 GLU A C 1
ATOM 797 O O . GLU A 1 106 ? 55.469 -10.398 -3.928 1 76.75 106 GLU A O 1
ATOM 802 N N . ILE A 1 107 ? 55.031 -8.398 -4.133 1 75 107 ILE A N 1
ATOM 803 C CA . ILE A 1 107 ? 56.031 -8.102 -5.164 1 75 107 ILE A CA 1
ATOM 804 C C . ILE A 1 107 ? 57.438 -8.203 -4.582 1 75 107 ILE A C 1
ATOM 806 O O . ILE A 1 107 ? 58.344 -8.648 -5.258 1 75 107 ILE A O 1
ATOM 810 N N . GLY A 1 108 ? 57.688 -8.031 -3.246 1 68.56 108 GLY A N 1
ATOM 811 C CA . GLY A 1 108 ? 59.031 -7.977 -2.699 1 68.56 108 GLY A CA 1
ATOM 812 C C . GLY A 1 108 ? 60 -7.168 -3.555 1 68.56 108 GLY A C 1
ATOM 813 O O . GLY A 1 108 ? 59.719 -6.023 -3.904 1 68.56 108 GLY A O 1
ATOM 814 N N . ASP A 1 109 ? 61.219 -7.715 -4.078 1 69.69 109 ASP A N 1
ATOM 815 C CA . ASP A 1 109 ? 62.219 -7.062 -4.906 1 69.69 109 ASP A CA 1
ATOM 816 C C . ASP A 1 109 ? 62.125 -7.512 -6.363 1 69.69 109 ASP A C 1
ATOM 818 O O . ASP A 1 109 ? 63.031 -7.293 -7.156 1 69.69 109 ASP A O 1
ATOM 822 N N . GLN A 1 110 ? 60.969 -8.031 -6.758 1 74.38 110 GLN A N 1
ATOM 823 C CA . GLN A 1 110 ? 60.812 -8.555 -8.109 1 74.38 110 GLN A CA 1
ATOM 824 C C . GLN A 1 110 ? 60.281 -7.488 -9.07 1 74.38 110 GLN A C 1
ATOM 826 O O . GLN A 1 110 ? 59.469 -6.672 -8.688 1 74.38 110 GLN A O 1
ATOM 831 N N . SER A 1 111 ? 60.938 -7.457 -10.227 1 79.44 111 SER A N 1
ATOM 832 C CA . SER A 1 111 ? 60.469 -6.543 -11.258 1 79.44 111 SER A CA 1
ATOM 833 C C . SER A 1 111 ? 59.594 -7.262 -12.273 1 79.44 111 SER A C 1
ATOM 835 O O . SER A 1 111 ? 58.906 -6.621 -13.07 1 79.44 111 SER A O 1
ATOM 837 N N . ILE A 1 112 ? 59.594 -8.562 -12.344 1 80.12 112 ILE A N 1
ATOM 838 C CA . ILE A 1 112 ? 58.75 -9.383 -13.203 1 80.12 112 ILE A CA 1
ATOM 839 C C . ILE A 1 112 ? 57.969 -10.383 -12.359 1 80.12 112 ILE A C 1
ATOM 841 O O . ILE A 1 112 ? 58.562 -11.172 -11.617 1 80.12 112 ILE A O 1
ATOM 845 N N . VAL A 1 113 ? 56.656 -10.312 -12.281 1 81.19 113 VAL A N 1
ATOM 846 C CA . VAL A 1 113 ? 55.781 -11.234 -11.562 1 81.19 113 VAL A CA 1
ATOM 847 C C . VAL A 1 113 ? 54.844 -11.93 -12.555 1 81.19 113 VAL A C 1
ATOM 849 O O . VAL A 1 113 ? 53.906 -11.312 -13.07 1 81.19 113 VAL A O 1
ATOM 852 N N . ASN A 1 114 ? 55.125 -13.164 -12.938 1 80.56 114 ASN A N 1
ATOM 853 C CA . ASN A 1 114 ? 54.25 -14.008 -13.719 1 80.56 114 ASN A CA 1
ATOM 854 C C . ASN A 1 114 ? 53.281 -14.797 -12.828 1 80.56 114 ASN A C 1
ATOM 856 O O . ASN A 1 114 ? 53.719 -15.344 -11.805 1 80.56 114 ASN A O 1
ATOM 860 N N . VAL A 1 115 ? 52.062 -14.672 -13.102 1 78.31 115 VAL A N 1
ATOM 861 C CA . VAL A 1 115 ? 51.062 -15.336 -12.266 1 78.31 115 VAL A CA 1
ATOM 862 C C . VAL A 1 115 ? 50.219 -16.297 -13.117 1 78.31 115 VAL A C 1
ATOM 864 O O . VAL A 1 115 ? 49.812 -15.953 -14.219 1 78.31 115 VAL A O 1
ATOM 867 N N . ALA A 1 116 ? 50.094 -17.5 -12.742 1 75 116 ALA A N 1
ATOM 868 C CA . ALA A 1 116 ? 49.094 -18.438 -13.281 1 75 116 ALA A CA 1
ATOM 869 C C . ALA A 1 116 ? 47.844 -18.484 -12.43 1 75 116 ALA A C 1
ATOM 871 O O . ALA A 1 116 ? 47.906 -18.828 -11.25 1 75 116 ALA A O 1
ATOM 872 N N . LEU A 1 117 ? 46.812 -17.938 -13.016 1 70.06 117 LEU A N 1
ATOM 873 C CA . LEU A 1 117 ? 45.531 -18 -12.297 1 70.06 117 LEU A CA 1
ATOM 874 C C . LEU A 1 117 ? 44.906 -19.375 -12.469 1 70.06 117 LEU A C 1
ATOM 876 O O . LEU A 1 117 ? 45 -19.984 -13.531 1 70.06 117 LEU A O 1
ATOM 880 N N . GLU A 1 118 ? 44.594 -19.938 -11.359 1 59.72 118 GLU A N 1
ATOM 881 C CA . GLU A 1 118 ? 43.844 -21.172 -11.414 1 59.72 118 GLU A CA 1
ATOM 882 C C . GLU A 1 118 ? 42.344 -20.891 -11.625 1 59.72 118 GLU A C 1
ATOM 884 O O . GLU A 1 118 ? 41.812 -19.938 -11.07 1 59.72 118 GLU A O 1
ATOM 889 N N . GLU A 1 119 ? 41.906 -21.531 -12.625 1 47.81 119 GLU A N 1
ATOM 890 C CA . GLU A 1 119 ? 40.469 -21.422 -12.828 1 47.81 119 GLU A CA 1
ATOM 891 C C . GLU A 1 119 ? 39.719 -21.609 -11.516 1 47.81 119 GLU A C 1
ATOM 893 O O . GLU A 1 119 ? 40.125 -22.422 -10.672 1 47.81 119 GLU A O 1
ATOM 898 N N . SER A 1 120 ? 39.156 -20.609 -11.07 1 45.09 120 SER A N 1
ATOM 899 C CA . SER A 1 120 ? 38.281 -20.766 -9.906 1 45.09 120 SER A CA 1
ATOM 900 C C . SER A 1 120 ? 37.469 -22.062 -9.969 1 45.09 120 SER A C 1
ATOM 902 O O . SER A 1 120 ? 36.688 -22.266 -10.898 1 45.09 120 SER A O 1
ATOM 904 N N . ILE A 1 121 ? 38.156 -23.047 -9.93 1 40.31 121 ILE A N 1
ATOM 905 C CA . ILE A 1 121 ? 37.281 -24.203 -9.711 1 40.31 121 ILE A CA 1
ATOM 906 C C . ILE A 1 121 ? 36.219 -23.859 -8.672 1 40.31 121 ILE A C 1
ATOM 908 O O . ILE A 1 121 ? 36.531 -23.656 -7.5 1 40.31 121 ILE A O 1
ATOM 912 N N . SER A 1 122 ? 35.5 -23.078 -8.961 1 43.41 122 SER A N 1
ATOM 913 C CA . SER A 1 122 ? 34.344 -22.344 -8.43 1 43.41 122 SER A CA 1
ATOM 914 C C . SER A 1 122 ? 33.656 -23.125 -7.328 1 43.41 122 SER A C 1
ATOM 916 O O . SER A 1 122 ? 33.094 -22.547 -6.402 1 43.41 122 SER A O 1
ATOM 918 N N . SER A 1 123 ? 33.594 -24.422 -7.465 1 51.03 123 SER A N 1
ATOM 919 C CA . SER A 1 123 ? 32.469 -25.109 -6.805 1 51.03 123 SER A CA 1
ATOM 920 C C . SER A 1 123 ? 32.781 -25.375 -5.336 1 51.03 123 SER A C 1
ATOM 922 O O . SER A 1 123 ? 31.906 -25.25 -4.48 1 51.03 123 SER A O 1
ATOM 924 N N . LEU A 1 124 ? 34.125 -25.719 -5.035 1 48.94 124 LEU A N 1
ATOM 925 C CA . LEU A 1 124 ? 34.281 -26.266 -3.695 1 48.94 124 LEU A CA 1
ATOM 926 C C . LEU A 1 124 ? 34.281 -25.156 -2.646 1 48.94 124 LEU A C 1
ATOM 928 O O . LEU A 1 124 ? 33.875 -25.375 -1.507 1 48.94 124 LEU A O 1
ATOM 932 N N . ASN A 1 125 ? 34.656 -23.922 -2.994 1 56.5 125 ASN A N 1
ATOM 933 C CA . ASN A 1 125 ? 34.719 -22.844 -2.02 1 56.5 125 ASN A CA 1
ATOM 934 C C . ASN A 1 125 ? 33.531 -21.891 -2.15 1 56.5 125 ASN A C 1
ATOM 936 O O . ASN A 1 125 ? 33.531 -20.797 -1.581 1 56.5 125 ASN A O 1
ATOM 940 N N . GLU A 1 126 ? 32.656 -22.422 -2.867 1 70.38 126 GLU A N 1
ATOM 941 C CA . GLU A 1 126 ? 31.438 -21.641 -2.98 1 70.38 126 GLU A CA 1
ATOM 942 C C . GLU A 1 126 ? 30.703 -21.562 -1.644 1 70.38 126 GLU A C 1
ATOM 944 O O . GLU A 1 126 ? 30.703 -22.531 -0.873 1 70.38 126 GLU A O 1
ATOM 949 N N . VAL A 1 127 ? 30.328 -20.422 -1.326 1 72.81 127 VAL A N 1
ATOM 950 C CA . VAL A 1 127 ? 29.594 -20.219 -0.087 1 72.81 127 VAL A CA 1
ATOM 951 C C . VAL A 1 127 ? 28.094 -20.328 -0.356 1 72.81 127 VAL A C 1
ATOM 953 O O . VAL A 1 127 ? 27.594 -19.781 -1.337 1 72.81 127 VAL A O 1
ATOM 956 N N . VAL A 1 128 ? 27.516 -21.156 0.4 1 76.75 128 VAL A N 1
ATOM 957 C CA . VAL A 1 128 ? 26.078 -21.359 0.258 1 76.75 128 VAL A CA 1
ATOM 958 C C . VAL A 1 128 ? 25.359 -20.891 1.522 1 76.75 128 VAL A C 1
ATOM 960 O O . VAL A 1 128 ? 25.922 -20.953 2.621 1 76.75 128 VAL A O 1
ATOM 963 N N . VAL A 1 129 ? 24.25 -20.344 1.277 1 73.69 129 VAL A N 1
ATOM 964 C CA . VAL A 1 129 ? 23.453 -19.891 2.406 1 73.69 129 VAL A CA 1
ATOM 965 C C . VAL A 1 129 ? 22.703 -21.078 3.023 1 73.69 129 VAL A C 1
ATOM 967 O O . VAL A 1 129 ? 22 -21.812 2.324 1 73.69 129 VAL A O 1
ATOM 970 N N . VAL A 1 130 ? 23.016 -21.266 4.176 1 73.38 130 VAL A N 1
ATOM 971 C CA . VAL A 1 130 ? 22.312 -22.328 4.891 1 73.38 130 VAL A CA 1
ATOM 972 C C . VAL A 1 130 ? 21.828 -21.812 6.238 1 73.38 130 VAL A C 1
ATOM 974 O O . VAL A 1 130 ? 22.625 -21.406 7.09 1 73.38 130 VAL A O 1
ATOM 977 N N . GLY A 1 131 ? 20.547 -21.641 6.352 1 67.94 131 GLY A N 1
ATOM 978 C CA . GLY A 1 131 ? 20.016 -21.219 7.633 1 67.94 131 GLY A CA 1
ATOM 979 C C . GLY A 1 131 ? 20.312 -19.766 7.957 1 67.94 131 GLY A C 1
ATOM 980 O O . GLY A 1 131 ? 20.016 -18.875 7.164 1 67.94 131 GLY A O 1
ATOM 981 N N . TYR A 1 132 ? 20.672 -19.484 9 1 75.5 132 TYR A N 1
ATOM 982 C CA . TYR A 1 132 ? 20.969 -18.156 9.508 1 75.5 132 TYR A CA 1
ATOM 983 C C . TYR A 1 132 ? 22.469 -17.875 9.445 1 75.5 132 TYR A C 1
ATOM 985 O O . TYR A 1 132 ? 23.047 -17.328 10.391 1 75.5 132 TYR A O 1
ATOM 993 N N . GLY A 1 133 ? 23 -18.453 8.18 1 75.06 133 GLY A N 1
ATOM 994 C CA . GLY A 1 133 ? 24.422 -18.219 7.926 1 75.06 133 GLY A CA 1
ATOM 995 C C . GLY A 1 133 ? 24.875 -18.734 6.574 1 75.06 133 GLY A C 1
ATOM 996 O O . GLY A 1 133 ? 24.062 -19.172 5.758 1 75.06 133 GLY A O 1
ATOM 997 N N . THR A 1 134 ? 26.109 -18.484 6.32 1 77.38 134 THR A N 1
ATOM 998 C CA . THR A 1 134 ? 26.734 -19 5.109 1 77.38 134 THR A CA 1
ATOM 999 C C . THR A 1 134 ? 27.828 -20.016 5.449 1 77.38 134 THR A C 1
ATOM 1001 O O . THR A 1 134 ? 28.391 -19.969 6.543 1 77.38 134 THR A O 1
ATOM 1004 N N . GLN A 1 135 ? 27.938 -20.953 4.629 1 81.75 135 GLN A N 1
ATOM 1005 C CA . GLN A 1 135 ? 28.969 -21.984 4.789 1 81.75 135 GLN A CA 1
ATOM 1006 C C . GLN A 1 135 ? 29.609 -22.328 3.449 1 81.75 135 GLN A C 1
ATOM 1008 O O . GLN A 1 135 ? 28.984 -22.188 2.398 1 81.75 135 GLN A O 1
ATOM 1013 N N . LYS A 1 136 ? 30.859 -22.719 3.637 1 83.06 136 LYS A N 1
ATOM 1014 C CA . LYS A 1 136 ? 31.484 -23.297 2.453 1 83.06 136 LYS A CA 1
ATOM 1015 C C . LYS A 1 136 ? 30.766 -24.562 2.012 1 83.06 136 LYS A C 1
ATOM 1017 O O . LYS A 1 136 ? 30.359 -25.375 2.846 1 83.06 136 LYS A O 1
ATOM 1022 N N . LYS A 1 137 ? 30.641 -24.688 0.825 1 83.19 137 LYS A N 1
ATOM 1023 C CA . LYS A 1 137 ? 29.891 -25.797 0.265 1 83.19 137 LYS A CA 1
ATOM 1024 C C . LYS A 1 137 ? 30.453 -27.141 0.746 1 83.19 137 LYS A C 1
ATOM 1026 O O . LYS A 1 137 ? 29.703 -28.062 1.069 1 83.19 137 LYS A O 1
ATOM 1031 N N . VAL A 1 138 ? 31.781 -27.266 0.809 1 83.94 138 VAL A N 1
ATOM 1032 C CA . VAL A 1 138 ? 32.406 -28.531 1.165 1 83.94 138 VAL A CA 1
ATOM 1033 C C . VAL A 1 138 ? 32.125 -28.875 2.623 1 83.94 138 VAL A C 1
ATOM 1035 O O . VAL A 1 138 ? 32.156 -30.031 3.02 1 83.94 138 VAL A O 1
ATOM 1038 N N . ASN A 1 139 ? 31.781 -27.891 3.412 1 86.94 139 ASN A N 1
ATOM 1039 C CA . ASN A 1 139 ? 31.547 -28.109 4.836 1 86.94 139 ASN A CA 1
ATOM 1040 C C . ASN A 1 139 ? 30.047 -28.25 5.133 1 86.94 139 ASN A C 1
ATOM 1042 O O . ASN A 1 139 ? 29.656 -28.422 6.289 1 86.94 139 ASN A O 1
ATOM 1046 N N . VAL A 1 140 ? 29.312 -28.125 4.117 1 89.56 140 VAL A N 1
ATOM 1047 C CA . VAL A 1 140 ? 27.875 -28.281 4.316 1 89.56 140 VAL A CA 1
ATOM 1048 C C . VAL A 1 140 ? 27.531 -29.766 4.434 1 89.56 140 VAL A C 1
ATOM 1050 O O . VAL A 1 140 ? 27.844 -30.547 3.545 1 89.56 140 VAL A O 1
ATOM 1053 N N . ILE A 1 141 ? 26.875 -30.109 5.527 1 92.19 141 ILE A N 1
ATOM 1054 C CA . ILE A 1 141 ? 26.547 -31.516 5.758 1 92.19 141 ILE A CA 1
ATOM 1055 C C . ILE A 1 141 ? 25.141 -31.797 5.215 1 92.19 141 ILE A C 1
ATOM 1057 O O . ILE A 1 141 ? 24.891 -32.906 4.699 1 92.19 141 ILE A O 1
ATOM 1061 N N . GLY A 1 142 ? 24.234 -30.922 5.301 1 89 142 GLY A N 1
ATOM 1062 C CA . GLY A 1 142 ? 22.844 -31.109 4.883 1 89 142 GLY A CA 1
ATOM 1063 C C . GLY A 1 142 ? 22.703 -31.312 3.387 1 89 142 GLY A C 1
ATOM 1064 O O . GLY A 1 142 ? 23.594 -30.969 2.617 1 89 142 GLY A O 1
ATOM 1065 N N . SER A 1 143 ? 21.594 -31.938 3.051 1 87.5 143 SER A N 1
ATOM 1066 C CA . SER A 1 143 ? 21.266 -32.094 1.638 1 87.5 143 SER A CA 1
ATOM 1067 C C . SER A 1 143 ? 20.719 -30.797 1.049 1 87.5 143 SER A C 1
ATOM 1069 O O . SER A 1 143 ? 19.531 -30.484 1.2 1 87.5 143 SER A O 1
ATOM 1071 N N . VAL A 1 144 ? 21.547 -30.172 0.326 1 86.44 144 VAL A N 1
ATOM 1072 C CA . VAL A 1 144 ? 21.203 -28.859 -0.208 1 86.44 144 VAL A CA 1
ATOM 1073 C C . VAL A 1 144 ? 21.484 -28.828 -1.71 1 86.44 144 VAL A C 1
ATOM 1075 O O . VAL A 1 144 ? 22.453 -29.406 -2.186 1 86.44 144 VAL A O 1
ATOM 1078 N N . THR A 1 145 ? 20.578 -28.266 -2.396 1 87.5 145 THR A N 1
ATOM 1079 C CA . THR A 1 145 ? 20.75 -28 -3.818 1 87.5 145 THR A CA 1
ATOM 1080 C C . THR A 1 145 ? 20.5 -26.531 -4.129 1 87.5 145 THR A C 1
ATOM 1082 O O . THR A 1 145 ? 19.578 -25.922 -3.596 1 87.5 145 THR A O 1
ATOM 1085 N N . THR A 1 146 ? 21.312 -25.938 -4.961 1 88.75 146 THR A N 1
ATOM 1086 C CA . THR A 1 146 ? 21.219 -24.516 -5.242 1 88.75 146 THR A CA 1
ATOM 1087 C C . THR A 1 146 ? 21.156 -24.266 -6.746 1 88.75 146 THR A C 1
ATOM 1089 O O . THR A 1 146 ? 21.828 -24.938 -7.527 1 88.75 146 THR A O 1
ATOM 1092 N N . VAL A 1 147 ? 20.281 -23.359 -7.105 1 90 147 VAL A N 1
ATOM 1093 C CA . VAL A 1 147 ? 20.188 -22.859 -8.469 1 90 147 VAL A CA 1
ATOM 1094 C C . VAL A 1 147 ? 20.625 -21.391 -8.516 1 90 147 VAL A C 1
ATOM 1096 O O . VAL A 1 147 ? 20.156 -20.578 -7.707 1 90 147 VAL A O 1
ATOM 1099 N N . GLY A 1 148 ? 21.406 -21.125 -9.492 1 89.56 148 GLY A N 1
ATOM 1100 C CA . GLY A 1 148 ? 21.953 -19.781 -9.586 1 89.56 148 GLY A CA 1
ATOM 1101 C C . GLY A 1 148 ? 21.125 -18.859 -10.469 1 89.56 148 GLY A C 1
ATOM 1102 O O . GLY A 1 148 ? 20.172 -19.297 -11.102 1 89.56 148 GLY A O 1
ATOM 1103 N N . ALA A 1 149 ? 21.594 -17.656 -10.547 1 89 149 ALA A N 1
ATOM 1104 C CA . ALA A 1 149 ? 20.875 -16.594 -11.242 1 89 149 ALA A CA 1
ATOM 1105 C C . ALA A 1 149 ? 20.797 -16.875 -12.742 1 89 149 ALA A C 1
ATOM 1107 O O . ALA A 1 149 ? 19.766 -16.594 -13.367 1 89 149 ALA A O 1
ATOM 1108 N N . GLU A 1 150 ? 21.797 -17.344 -13.297 1 82.88 150 GLU A N 1
ATOM 1109 C CA . GLU A 1 150 ? 21.844 -17.578 -14.742 1 82.88 150 GLU A CA 1
ATOM 1110 C C . GLU A 1 150 ? 20.812 -18.625 -15.164 1 82.88 150 GLU A C 1
ATOM 1112 O O . GLU A 1 150 ? 20.125 -18.453 -16.172 1 82.88 150 GLU A O 1
ATOM 1117 N N . GLU A 1 151 ? 20.75 -19.641 -14.422 1 85.88 151 GLU A N 1
ATOM 1118 C CA . GLU A 1 151 ? 19.781 -20.688 -14.734 1 85.88 151 GLU A CA 1
ATOM 1119 C C . GLU A 1 151 ? 18.359 -20.172 -14.562 1 85.88 151 GLU A C 1
ATOM 1121 O O . GLU A 1 151 ? 17.469 -20.531 -15.344 1 85.88 151 GLU A O 1
ATOM 1126 N N . ILE A 1 152 ? 18.125 -19.391 -13.609 1 88.62 152 ILE A N 1
ATOM 1127 C CA . ILE A 1 152 ? 16.797 -18.859 -13.305 1 88.62 152 ILE A CA 1
ATOM 1128 C C . ILE A 1 152 ? 16.344 -17.922 -14.414 1 88.62 152 ILE A C 1
ATOM 1130 O O . ILE A 1 152 ? 15.195 -17.969 -14.852 1 88.62 152 ILE A O 1
ATOM 1134 N N . SER A 1 153 ? 17.266 -17.125 -14.891 1 84.56 153 SER A N 1
ATOM 1135 C CA . SER A 1 153 ? 16.906 -16.109 -15.867 1 84.56 153 SER A CA 1
ATOM 1136 C C . SER A 1 153 ? 16.891 -16.688 -17.281 1 84.56 153 SER A C 1
ATOM 1138 O O . SER A 1 153 ? 16.422 -16.031 -18.219 1 84.56 153 SER A O 1
ATOM 1140 N N . ALA A 1 154 ? 17.391 -17.859 -17.453 1 83.62 154 ALA A N 1
ATOM 1141 C CA . ALA A 1 154 ? 17.422 -18.484 -18.781 1 83.62 154 ALA A CA 1
ATOM 1142 C C . ALA A 1 154 ? 16.016 -18.828 -19.25 1 83.62 154 ALA A C 1
ATOM 1144 O O . ALA A 1 154 ? 15.758 -18.859 -20.453 1 83.62 154 ALA A O 1
ATOM 1145 N N . ALA A 1 155 ? 15.188 -19.094 -18.344 1 86.31 155 ALA A N 1
ATOM 1146 C CA . ALA A 1 155 ? 13.805 -19.391 -18.703 1 86.31 155 ALA A CA 1
ATOM 1147 C C . ALA A 1 155 ? 12.977 -18.125 -18.828 1 86.31 155 ALA A C 1
ATOM 1149 O O . ALA A 1 155 ? 12.977 -17.281 -17.938 1 86.31 155 ALA A O 1
ATOM 1150 N N . PRO A 1 156 ? 12.344 -17.969 -19.953 1 87.62 156 PRO A N 1
ATOM 1151 C CA . PRO A 1 156 ? 11.484 -16.797 -20.141 1 87.62 156 PRO A CA 1
ATOM 1152 C C . PRO A 1 156 ? 10.133 -16.953 -19.438 1 87.62 156 PRO A C 1
ATOM 1154 O O . PRO A 1 156 ? 9.094 -17.016 -20.109 1 87.62 156 PRO A O 1
ATOM 1157 N N . VAL A 1 157 ? 10.188 -17 -18.156 1 84.38 157 VAL A N 1
ATOM 1158 C CA . VAL A 1 157 ? 8.969 -17.203 -17.391 1 84.38 157 VAL A CA 1
ATOM 1159 C C . VAL A 1 157 ? 8.773 -16.047 -16.406 1 84.38 157 VAL A C 1
ATOM 1161 O O . VAL A 1 157 ? 9.742 -15.422 -15.977 1 84.38 157 VAL A O 1
ATOM 1164 N N . GLY A 1 158 ? 7.461 -15.836 -16.219 1 82.25 158 GLY A N 1
ATOM 1165 C CA . GLY A 1 158 ? 7.129 -14.82 -15.234 1 82.25 158 GLY A CA 1
ATOM 1166 C C . GLY A 1 158 ? 7.129 -15.352 -13.812 1 82.25 158 GLY A C 1
ATOM 1167 O O . GLY A 1 158 ? 7.605 -14.68 -12.891 1 82.25 158 GLY A O 1
ATOM 1168 N N . ALA A 1 159 ? 6.578 -16.516 -13.594 1 91.06 159 ALA A N 1
ATOM 1169 C CA . ALA A 1 159 ? 6.559 -17.156 -12.281 1 91.06 159 ALA A CA 1
ATOM 1170 C C . ALA A 1 159 ? 7.844 -17.938 -12.031 1 91.06 159 ALA A C 1
ATOM 1172 O O . ALA A 1 159 ? 8.133 -18.906 -12.734 1 91.06 159 ALA A O 1
ATOM 1173 N N . VAL A 1 160 ? 8.492 -17.625 -11.023 1 93.38 160 VAL A N 1
ATOM 1174 C CA . VAL A 1 160 ? 9.812 -18.156 -10.703 1 93.38 160 VAL A CA 1
ATOM 1175 C C . VAL A 1 160 ? 9.719 -19.672 -10.484 1 93.38 160 VAL A C 1
ATOM 1177 O O . VAL A 1 160 ? 10.648 -20.406 -10.828 1 93.38 160 VAL A O 1
ATOM 1180 N N . SER A 1 161 ? 8.641 -20.141 -9.961 1 93.69 161 SER A N 1
ATOM 1181 C CA . SER A 1 161 ? 8.484 -21.562 -9.688 1 93.69 161 SER A CA 1
ATOM 1182 C C . SER A 1 161 ? 8.617 -22.391 -10.961 1 93.69 161 SER A C 1
ATOM 1184 O O . SER A 1 161 ? 9.062 -23.531 -10.922 1 93.69 161 SER A O 1
ATOM 1186 N N . ASN A 1 162 ? 8.281 -21.828 -12.062 1 91.25 162 ASN A N 1
ATOM 1187 C CA . ASN A 1 162 ? 8.359 -22.547 -13.328 1 91.25 162 ASN A CA 1
ATOM 1188 C C . ASN A 1 162 ? 9.805 -22.703 -13.805 1 91.25 162 ASN A C 1
ATOM 1190 O O . ASN A 1 162 ? 10.117 -23.594 -14.594 1 91.25 162 ASN A O 1
ATOM 1194 N N . ALA A 1 163 ? 10.633 -21.844 -13.336 1 89.5 163 ALA A N 1
ATOM 1195 C CA . ALA A 1 163 ? 12.039 -21.891 -13.734 1 89.5 163 ALA A CA 1
ATOM 1196 C C . ALA A 1 163 ? 12.789 -22.969 -12.977 1 89.5 163 ALA A C 1
ATOM 1198 O O . ALA A 1 163 ? 13.898 -23.359 -13.359 1 89.5 163 ALA A O 1
ATOM 1199 N N . LEU A 1 164 ? 12.203 -23.531 -12.031 1 91.06 164 LEU A N 1
ATOM 1200 C CA . LEU A 1 164 ? 12.906 -24.453 -11.141 1 91.06 164 LEU A CA 1
ATOM 1201 C C . LEU A 1 164 ? 12.68 -25.906 -11.562 1 91.06 164 LEU A C 1
ATOM 1203 O O . LEU A 1 164 ? 13.414 -26.797 -11.141 1 91.06 164 LEU A O 1
ATOM 1207 N N . ALA A 1 165 ? 11.75 -26.125 -12.352 1 88.5 165 ALA A N 1
ATOM 1208 C CA . ALA A 1 165 ? 11.406 -27.484 -12.758 1 88.5 165 ALA A CA 1
ATOM 1209 C C . ALA A 1 165 ? 12.594 -28.172 -13.414 1 88.5 165 ALA A C 1
ATOM 1211 O O . ALA A 1 165 ? 13.227 -27.625 -14.32 1 88.5 165 ALA A O 1
ATOM 1212 N N . GLY A 1 166 ? 12.953 -29.328 -12.922 1 90.31 166 GLY A N 1
ATOM 1213 C CA . GLY A 1 166 ? 13.992 -30.156 -13.516 1 90.31 166 GLY A CA 1
ATOM 1214 C C . GLY A 1 166 ? 15.383 -29.828 -13 1 90.31 166 GLY A C 1
ATOM 1215 O O . GLY A 1 166 ? 16.328 -30.562 -13.258 1 90.31 166 GLY A O 1
ATOM 1216 N N . ARG A 1 167 ? 15.445 -28.797 -12.281 1 90.94 167 ARG A N 1
ATOM 1217 C CA . ARG A 1 167 ? 16.766 -28.344 -11.875 1 90.94 167 ARG A CA 1
ATOM 1218 C C . ARG A 1 167 ? 17.078 -28.781 -10.445 1 90.94 167 ARG A C 1
ATOM 1220 O O . ARG A 1 167 ? 18.234 -28.828 -10.039 1 90.94 167 ARG A O 1
ATOM 1227 N N . LEU A 1 168 ? 16.094 -29.109 -9.766 1 89.56 168 LEU A N 1
ATOM 1228 C CA . LEU A 1 168 ? 16.266 -29.484 -8.367 1 89.56 168 LEU A CA 1
ATOM 1229 C C . LEU A 1 168 ? 15.852 -30.938 -8.133 1 89.56 168 LEU A C 1
ATOM 1231 O O . LEU A 1 168 ? 14.664 -31.266 -8.156 1 89.56 168 LEU A O 1
ATOM 1235 N N . PRO A 1 169 ? 16.828 -31.734 -7.828 1 90.12 169 PRO A N 1
ATOM 1236 C CA . PRO A 1 169 ? 16.469 -33.125 -7.555 1 90.12 169 PRO A CA 1
ATOM 1237 C C . PRO A 1 169 ? 15.477 -33.25 -6.398 1 90.12 169 PRO A C 1
ATOM 1239 O O . PRO A 1 169 ? 15.641 -32.625 -5.359 1 90.12 169 PRO A O 1
ATOM 1242 N N . GLY A 1 170 ? 14.477 -34.062 -6.664 1 88.25 170 GLY A N 1
ATOM 1243 C CA . GLY A 1 170 ? 13.492 -34.281 -5.629 1 88.25 170 GLY A CA 1
ATOM 1244 C C . GLY A 1 170 ? 12.383 -33.25 -5.598 1 88.25 170 GLY A C 1
ATOM 1245 O O . GLY A 1 170 ? 11.414 -33.406 -4.852 1 88.25 170 GLY A O 1
ATOM 1246 N N . GLY A 1 171 ? 12.555 -32.281 -6.285 1 90.75 171 GLY A N 1
ATOM 1247 C CA . GLY A 1 171 ? 11.508 -31.266 -6.387 1 90.75 171 GLY A CA 1
ATOM 1248 C C . GLY A 1 171 ? 10.492 -31.562 -7.473 1 90.75 171 GLY A C 1
ATOM 1249 O O . GLY A 1 171 ? 10.867 -31.953 -8.586 1 90.75 171 GLY A O 1
ATOM 1250 N N . ILE A 1 172 ? 9.242 -31.453 -7.059 1 91.25 172 ILE A N 1
ATOM 1251 C CA . ILE A 1 172 ? 8.141 -31.594 -8.008 1 91.25 172 ILE A CA 1
ATOM 1252 C C . ILE A 1 172 ? 7.523 -30.219 -8.273 1 91.25 172 ILE A C 1
ATOM 1254 O O . ILE A 1 172 ? 6.992 -29.578 -7.355 1 91.25 172 ILE A O 1
ATOM 1258 N N . PHE A 1 173 ? 7.66 -29.781 -9.438 1 90.19 173 PHE A N 1
ATOM 1259 C CA . PHE A 1 173 ? 7.066 -28.516 -9.867 1 90.19 173 PHE A CA 1
ATOM 1260 C C . PHE A 1 173 ? 6.023 -28.766 -10.953 1 90.19 173 PHE A C 1
ATOM 1262 O O . PHE A 1 173 ? 6.367 -29.031 -12.102 1 90.19 173 PHE A O 1
ATOM 1269 N N . MET A 1 174 ? 4.801 -28.625 -10.602 1 87.06 174 MET A N 1
ATOM 1270 C CA . MET A 1 174 ? 3.734 -28.891 -11.57 1 87.06 174 MET A CA 1
ATOM 1271 C C . MET A 1 174 ? 2.926 -27.625 -11.844 1 87.06 174 MET A C 1
ATOM 1273 O O . MET A 1 174 ? 2.291 -27.078 -10.938 1 87.06 174 MET A O 1
ATOM 1277 N N . GLN A 1 175 ? 3.014 -27.203 -13.047 1 87.38 175 GLN A N 1
ATOM 1278 C CA . GLN A 1 175 ? 2.186 -26.078 -13.461 1 87.38 175 GLN A CA 1
ATOM 1279 C C . GLN A 1 175 ? 0.753 -26.531 -13.734 1 87.38 175 GLN A C 1
ATOM 1281 O O . GLN A 1 175 ? 0.507 -27.297 -14.664 1 87.38 175 GLN A O 1
ATOM 1286 N N . SER A 1 176 ? -0.171 -26.031 -12.969 1 85.25 176 SER A N 1
ATOM 1287 C CA . SER A 1 176 ? -1.549 -26.5 -13.094 1 85.25 176 SER A CA 1
ATOM 1288 C C . SER A 1 176 ? -2.336 -25.625 -14.07 1 85.25 176 SER A C 1
ATOM 1290 O O . SER A 1 176 ? -3.408 -26.031 -14.531 1 85.25 176 SER A O 1
ATOM 1292 N N . SER A 1 177 ? -1.838 -24.5 -14.383 1 91.44 177 SER A N 1
ATOM 1293 C CA . SER A 1 177 ? -2.518 -23.578 -15.281 1 91.44 177 SER A CA 1
ATOM 1294 C C . SER A 1 177 ? -1.521 -22.656 -15.984 1 91.44 177 SER A C 1
ATOM 1296 O O . SER A 1 177 ? -0.472 -22.328 -15.43 1 91.44 177 SER A O 1
ATOM 1298 N N . GLY A 1 178 ? -1.905 -22.328 -17.172 1 92.62 178 GLY A N 1
ATOM 1299 C CA . GLY A 1 178 ? -1.105 -21.359 -17.906 1 92.62 178 GLY A CA 1
ATOM 1300 C C . GLY A 1 178 ? -1.739 -19.969 -17.969 1 92.62 178 GLY A C 1
ATOM 1301 O O . GLY A 1 178 ? -1.29 -19.109 -18.719 1 92.62 178 GLY A O 1
ATOM 1302 N N . GLU A 1 179 ? -2.803 -19.734 -17.203 1 94 179 GLU A N 1
ATOM 1303 C CA . GLU A 1 179 ? -3.516 -18.469 -17.234 1 94 179 GLU A CA 1
ATOM 1304 C C . GLU A 1 179 ? -2.639 -17.328 -16.719 1 94 179 GLU A C 1
ATOM 1306 O O . GLU A 1 179 ? -2.004 -17.453 -15.672 1 94 179 GLU A O 1
ATOM 1311 N N . PRO A 1 180 ? -2.637 -16.25 -17.469 1 94.5 180 PRO A N 1
ATOM 1312 C CA . PRO A 1 180 ? -1.821 -15.125 -17.016 1 94.5 180 PRO A CA 1
ATOM 1313 C C . PRO A 1 180 ? -2.139 -14.711 -15.578 1 94.5 180 PRO A C 1
ATOM 1315 O O . PRO A 1 180 ? -3.295 -14.43 -15.258 1 94.5 180 PRO A O 1
ATOM 1318 N N . GLY A 1 181 ? -1.143 -14.711 -14.773 1 94.19 181 GLY A N 1
ATOM 1319 C CA . GLY A 1 181 ? -1.287 -14.312 -13.383 1 94.19 181 GLY A CA 1
ATOM 1320 C C . GLY A 1 181 ? -1.628 -15.477 -12.461 1 94.19 181 GLY A C 1
ATOM 1321 O O . GLY A 1 181 ? -1.694 -15.305 -11.242 1 94.19 181 GLY A O 1
ATOM 1322 N N . LYS A 1 182 ? -1.935 -16.609 -13 1 93.88 182 LYS A N 1
ATOM 1323 C CA . LYS A 1 182 ? -2.246 -17.828 -12.242 1 93.88 182 LYS A CA 1
ATOM 1324 C C . LYS A 1 182 ? -1.463 -19.016 -12.766 1 93.88 182 LYS A C 1
ATOM 1326 O O . LYS A 1 182 ? -1.988 -20.141 -12.828 1 93.88 182 LYS A O 1
ATOM 1331 N N . ASP A 1 183 ? -0.331 -18.75 -13.242 1 92.12 183 ASP A N 1
ATOM 1332 C CA . ASP A 1 183 ? 0.442 -19.797 -13.898 1 92.12 183 ASP A CA 1
ATOM 1333 C C . ASP A 1 183 ? 1.531 -20.344 -12.984 1 92.12 183 ASP A C 1
ATOM 1335 O O . ASP A 1 183 ? 2.465 -21 -13.438 1 92.12 183 ASP A O 1
ATOM 1339 N N . GLN A 1 184 ? 1.436 -20.219 -11.789 1 92.94 184 GLN A N 1
ATOM 1340 C CA . GLN A 1 184 ? 2.457 -20.688 -10.859 1 92.94 184 GLN A CA 1
ATOM 1341 C C . GLN A 1 184 ? 2.412 -22.203 -10.711 1 92.94 184 GLN A C 1
ATOM 1343 O O . GLN A 1 184 ? 1.353 -22.812 -10.859 1 92.94 184 GLN A O 1
ATOM 1348 N N . ALA A 1 185 ? 3.539 -22.734 -10.375 1 92.19 185 ALA A N 1
ATOM 1349 C CA . ALA A 1 185 ? 3.607 -24.172 -10.172 1 92.19 185 ALA A CA 1
ATOM 1350 C C . ALA A 1 185 ? 3.314 -24.531 -8.719 1 92.19 185 ALA A C 1
ATOM 1352 O O . ALA A 1 185 ? 3.674 -23.797 -7.805 1 92.19 185 ALA A O 1
ATOM 1353 N N . ASN A 1 186 ? 2.654 -25.609 -8.594 1 91.25 186 ASN A N 1
ATOM 1354 C CA . ASN A 1 186 ? 2.605 -26.25 -7.277 1 91.25 186 ASN A CA 1
ATOM 1355 C C . ASN A 1 186 ? 3.912 -26.969 -6.957 1 91.25 186 ASN A C 1
ATOM 1357 O O . ASN A 1 186 ? 4.457 -27.688 -7.801 1 91.25 186 ASN A O 1
ATOM 1361 N N . ILE A 1 187 ? 4.395 -26.828 -5.742 1 93.75 187 ILE A N 1
ATOM 1362 C CA . ILE A 1 187 ? 5.719 -27.328 -5.406 1 93.75 187 ILE A CA 1
ATOM 1363 C C . ILE A 1 187 ? 5.602 -28.391 -4.312 1 93.75 187 ILE A C 1
ATOM 1365 O O . ILE A 1 187 ? 4.887 -28.188 -3.326 1 93.75 187 ILE A O 1
ATOM 1369 N N . ARG A 1 188 ? 6.25 -29.5 -4.492 1 94.38 188 ARG A N 1
ATOM 1370 C CA . ARG A 1 188 ? 6.469 -30.516 -3.479 1 94.38 188 ARG A CA 1
ATOM 1371 C C . ARG A 1 188 ? 7.938 -30.938 -3.424 1 94.38 188 ARG A C 1
ATOM 1373 O O . ARG A 1 188 ? 8.602 -31 -4.457 1 94.38 188 ARG A O 1
ATOM 1380 N N . ILE A 1 189 ? 8.375 -31.125 -2.336 1 94.38 189 ILE A N 1
ATOM 1381 C CA . ILE A 1 189 ? 9.734 -31.625 -2.158 1 94.38 189 ILE A CA 1
ATOM 1382 C C . ILE A 1 189 ? 9.68 -33.062 -1.615 1 94.38 189 ILE A C 1
ATOM 1384 O O . ILE A 1 189 ? 9.125 -33.312 -0.542 1 94.38 189 ILE A O 1
ATOM 1388 N N . ARG A 1 190 ? 10.289 -34 -2.334 1 94.75 190 ARG A N 1
ATOM 1389 C CA . ARG A 1 190 ? 10.352 -35.406 -2 1 94.75 190 ARG A CA 1
ATOM 1390 C C . ARG A 1 190 ? 8.961 -36 -1.796 1 94.75 190 ARG A C 1
ATOM 1392 O O . ARG A 1 190 ? 8.734 -36.781 -0.869 1 94.75 190 ARG A O 1
ATOM 1399 N N . GLY A 1 191 ? 7.977 -35.469 -2.602 1 93.06 191 GLY A N 1
ATOM 1400 C CA . GLY A 1 191 ? 6.629 -36.031 -2.631 1 93.06 191 GLY A CA 1
ATOM 1401 C C . GLY A 1 191 ? 5.777 -35.562 -1.461 1 93.06 191 GLY A C 1
ATOM 1402 O O . GLY A 1 191 ? 5.906 -34.438 -0.993 1 93.06 191 GLY A O 1
ATOM 1403 N N . ASN A 1 192 ? 4.77 -36.438 -1.069 1 93.06 192 ASN A N 1
ATOM 1404 C CA . ASN A 1 192 ? 3.887 -36.156 0.061 1 93.06 192 ASN A CA 1
ATOM 1405 C C . ASN A 1 192 ? 4.328 -36.938 1.308 1 93.06 192 ASN A C 1
ATOM 1407 O O . ASN A 1 192 ? 4.621 -38.125 1.237 1 93.06 192 ASN A O 1
ATOM 1411 N N . ALA A 1 193 ? 4.34 -36.188 2.367 1 93.31 193 ALA A N 1
ATOM 1412 C CA . ALA A 1 193 ? 4.832 -36.844 3.574 1 93.31 193 ALA A CA 1
ATOM 1413 C C . ALA A 1 193 ? 3.797 -36.781 4.691 1 93.31 193 ALA A C 1
ATOM 1415 O O . ALA A 1 193 ? 4.008 -37.344 5.77 1 93.31 193 ALA A O 1
ATOM 1416 N N . THR A 1 194 ? 2.709 -36.125 4.465 1 93.12 194 THR A N 1
ATOM 1417 C CA . THR A 1 194 ? 1.671 -36 5.484 1 93.12 194 THR A CA 1
ATOM 1418 C C . THR A 1 194 ? 0.284 -36.062 4.852 1 93.12 194 THR A C 1
ATOM 1420 O O . THR A 1 194 ? 0.152 -36.062 3.627 1 93.12 194 THR A O 1
ATOM 1423 N N . LEU A 1 195 ? -0.731 -36.156 5.719 1 91.88 195 LEU A N 1
ATOM 1424 C CA . LEU A 1 195 ? -2.117 -36.219 5.266 1 91.88 195 LEU A CA 1
ATOM 1425 C C . LEU A 1 195 ? -2.693 -34.812 5.109 1 91.88 195 LEU A C 1
ATOM 1427 O O . LEU A 1 195 ? -3.773 -34.656 4.543 1 91.88 195 LEU A O 1
ATOM 1431 N N . GLY A 1 196 ? -1.934 -33.875 5.586 1 88.81 196 GLY A N 1
ATOM 1432 C CA . GLY A 1 196 ? -2.359 -32.5 5.5 1 88.81 196 GLY A CA 1
ATOM 1433 C C . GLY A 1 196 ? -1.665 -31.719 4.395 1 88.81 196 GLY A C 1
ATOM 1434 O O . GLY A 1 196 ? -1.56 -32.219 3.266 1 88.81 196 GLY A O 1
ATOM 1435 N N . ASN A 1 197 ? -1.331 -30.594 4.695 1 88.81 197 ASN A N 1
ATOM 1436 C CA . ASN A 1 197 ? -0.674 -29.719 3.725 1 88.81 197 ASN A CA 1
ATOM 1437 C C . ASN A 1 197 ? 0.78 -30.125 3.504 1 88.81 197 ASN A C 1
ATOM 1439 O O . ASN A 1 197 ? 1.562 -30.188 4.457 1 88.81 197 ASN A O 1
ATOM 1443 N N . ASN A 1 198 ? 1.194 -30.266 2.25 1 92.69 198 ASN A N 1
ATOM 1444 C CA . ASN A 1 198 ? 2.529 -30.75 1.91 1 92.69 198 ASN A CA 1
ATOM 1445 C C . ASN A 1 198 ? 3.359 -29.672 1.226 1 92.69 198 ASN A C 1
ATOM 1447 O O . ASN A 1 198 ? 4.43 -29.953 0.686 1 92.69 198 ASN A O 1
ATOM 1451 N N . SER A 1 199 ? 2.93 -28.422 1.192 1 91.88 199 SER A N 1
ATOM 1452 C CA . SER A 1 199 ? 3.66 -27.344 0.529 1 91.88 199 SER A CA 1
ATOM 1453 C C . SER A 1 199 ? 4.938 -27 1.283 1 91.88 199 SER A C 1
ATOM 1455 O O . SER A 1 199 ? 4.949 -26.969 2.516 1 91.88 199 SER A O 1
ATOM 1457 N N . PRO A 1 200 ? 5.988 -26.734 0.575 1 94.06 200 PRO A N 1
ATOM 1458 C CA . PRO A 1 200 ? 7.223 -26.328 1.255 1 94.06 200 PRO A CA 1
ATOM 1459 C C . PRO A 1 200 ? 7.168 -24.906 1.802 1 94.06 200 PRO A C 1
ATOM 1461 O O . PRO A 1 200 ? 6.289 -24.125 1.42 1 94.06 200 PRO A O 1
ATOM 1464 N N . LEU A 1 201 ? 8.078 -24.672 2.746 1 94.25 201 LEU A N 1
ATOM 1465 C CA . LEU A 1 201 ? 8.203 -23.328 3.301 1 94.25 201 LEU A CA 1
ATOM 1466 C C . LEU A 1 201 ? 9.07 -22.453 2.398 1 94.25 201 LEU A C 1
ATOM 1468 O O . LEU A 1 201 ? 10.172 -22.844 2.012 1 94.25 201 LEU A O 1
ATOM 1472 N N . VAL A 1 202 ? 8.586 -21.344 2.037 1 95.12 202 VAL A N 1
ATOM 1473 C CA . VAL A 1 202 ? 9.359 -20.391 1.243 1 95.12 202 VAL A CA 1
ATOM 1474 C C . VAL A 1 202 ? 9.922 -19.297 2.148 1 95.12 202 VAL A C 1
ATOM 1476 O O . VAL A 1 202 ? 9.18 -18.672 2.912 1 95.12 202 VAL A O 1
ATOM 1479 N N . VAL A 1 203 ? 11.195 -19.125 2.053 1 95.38 203 VAL A N 1
ATOM 1480 C CA . VAL A 1 203 ? 11.898 -18.094 2.812 1 95.38 203 VAL A CA 1
ATOM 1481 C C . VAL A 1 203 ? 12.641 -17.156 1.854 1 95.38 203 VAL A C 1
ATOM 1483 O O . VAL A 1 203 ? 13.531 -17.594 1.118 1 95.38 203 VAL A O 1
ATOM 1486 N N . ILE A 1 204 ? 12.32 -15.953 1.817 1 96.44 204 ILE A N 1
ATOM 1487 C CA . ILE A 1 204 ? 12.984 -14.984 0.956 1 96.44 204 ILE A CA 1
ATOM 1488 C C . ILE A 1 204 ? 13.812 -14.023 1.806 1 96.44 204 ILE A C 1
ATOM 1490 O O . ILE A 1 204 ? 13.258 -13.266 2.607 1 96.44 204 ILE A O 1
ATOM 1494 N N . ASP A 1 205 ? 15.047 -14.039 1.656 1 94.62 205 ASP A N 1
ATOM 1495 C CA . ASP A 1 205 ? 15.984 -13.211 2.412 1 94.62 205 ASP A CA 1
ATOM 1496 C C . ASP A 1 205 ? 15.758 -13.352 3.914 1 94.62 205 ASP A C 1
ATOM 1498 O O . ASP A 1 205 ? 15.703 -12.359 4.637 1 94.62 205 ASP A O 1
ATOM 1502 N N . GLY A 1 206 ? 15.453 -14.555 4.309 1 91.94 206 GLY A N 1
ATOM 1503 C CA . GLY A 1 206 ? 15.32 -14.859 5.723 1 91.94 206 GLY A CA 1
ATOM 1504 C C . GLY A 1 206 ? 13.898 -14.711 6.234 1 91.94 206 GLY A C 1
ATOM 1505 O O . GLY A 1 206 ? 13.602 -15.094 7.367 1 91.94 206 GLY A O 1
ATOM 1506 N N . ILE A 1 207 ? 13.008 -14.203 5.418 1 94.94 207 ILE A N 1
ATOM 1507 C CA . ILE A 1 207 ? 11.648 -13.953 5.883 1 94.94 207 ILE A CA 1
ATOM 1508 C C . ILE A 1 207 ? 10.719 -15.055 5.371 1 94.94 207 ILE A C 1
ATOM 1510 O O . ILE A 1 207 ? 10.609 -15.273 4.16 1 94.94 207 ILE A O 1
ATOM 1514 N N . ILE A 1 208 ? 9.93 -15.633 6.223 1 92.25 208 ILE A N 1
ATOM 1515 C CA . ILE A 1 208 ? 9.047 -16.766 5.926 1 92.25 208 ILE A CA 1
ATOM 1516 C C . ILE A 1 208 ? 7.715 -16.25 5.383 1 92.25 208 ILE A C 1
ATOM 1518 O O . ILE A 1 208 ? 7.203 -15.227 5.852 1 92.25 208 ILE A O 1
ATOM 1522 N N . GLY A 1 209 ? 7.191 -16.953 4.43 1 88.75 209 GLY A N 1
ATOM 1523 C CA . GLY A 1 209 ? 5.805 -16.766 4.047 1 88.75 209 GLY A CA 1
ATOM 1524 C C . GLY A 1 209 ? 5.633 -15.812 2.871 1 88.75 209 GLY A C 1
ATOM 1525 O O . GLY A 1 209 ? 4.508 -15.555 2.438 1 88.75 209 GLY A O 1
ATOM 1526 N N . ARG A 1 210 ? 6.703 -15.234 2.377 1 94.06 210 ARG A N 1
ATOM 1527 C CA . ARG A 1 210 ? 6.609 -14.359 1.207 1 94.06 210 ARG A CA 1
ATOM 1528 C C . ARG A 1 210 ? 6.324 -15.172 -0.054 1 94.06 210 ARG A C 1
ATOM 1530 O O . ARG A 1 210 ? 6.547 -16.391 -0.083 1 94.06 210 ARG A O 1
ATOM 1537 N N . ASP A 1 211 ? 5.793 -14.539 -1.026 1 93.62 211 ASP A N 1
ATOM 1538 C CA . ASP A 1 211 ? 5.371 -15.203 -2.258 1 93.62 211 ASP A CA 1
ATOM 1539 C C . ASP A 1 211 ? 6.531 -15.32 -3.242 1 93.62 211 ASP A C 1
ATOM 1541 O O . ASP A 1 211 ? 7.02 -14.312 -3.76 1 93.62 211 ASP A O 1
ATOM 1545 N N . LEU A 1 212 ? 6.844 -16.484 -3.543 1 94.88 212 LEU A N 1
ATOM 1546 C CA . LEU A 1 212 ? 7.953 -16.781 -4.445 1 94.88 212 LEU A CA 1
ATOM 1547 C C . LEU A 1 212 ? 7.691 -16.203 -5.832 1 94.88 212 LEU A C 1
ATOM 1549 O O . LEU A 1 212 ? 8.602 -15.68 -6.473 1 94.88 212 LEU A O 1
ATOM 1553 N N . ASN A 1 213 ? 6.508 -16.297 -6.277 1 94.25 213 ASN A N 1
ATOM 1554 C CA . ASN A 1 213 ? 6.188 -16 -7.672 1 94.25 213 ASN A CA 1
ATOM 1555 C C . ASN A 1 213 ? 5.945 -14.516 -7.891 1 94.25 213 ASN A C 1
ATOM 1557 O O . ASN A 1 213 ? 5.727 -14.07 -9.023 1 94.25 213 ASN A O 1
ATOM 1561 N N . SER A 1 214 ? 6.043 -13.742 -6.859 1 92 214 SER A N 1
ATOM 1562 C CA . SER A 1 214 ? 5.922 -12.289 -7.012 1 92 214 SER A CA 1
ATOM 1563 C C . SER A 1 214 ? 7.281 -11.648 -7.262 1 92 214 SER A C 1
ATOM 1565 O O . SER A 1 214 ? 7.359 -10.477 -7.637 1 92 214 SER A O 1
ATOM 1567 N N . LEU A 1 215 ? 8.312 -12.43 -7.18 1 94.06 215 LEU A N 1
ATOM 1568 C CA . LEU A 1 215 ? 9.656 -11.914 -7.422 1 94.06 215 LEU A CA 1
ATOM 1569 C C . LEU A 1 215 ? 9.961 -11.867 -8.914 1 94.06 215 LEU A C 1
ATOM 1571 O O . LEU A 1 215 ? 9.523 -12.734 -9.672 1 94.06 215 LEU A O 1
ATOM 1575 N N . HIS A 1 216 ? 10.688 -10.883 -9.234 1 93.75 216 HIS A N 1
ATOM 1576 C CA . HIS A 1 216 ? 11.234 -10.883 -10.586 1 93.75 216 HIS A CA 1
ATOM 1577 C C . HIS A 1 216 ? 12.438 -11.82 -10.695 1 93.75 216 HIS A C 1
ATOM 1579 O O . HIS A 1 216 ? 13.344 -11.766 -9.859 1 93.75 216 HIS A O 1
ATOM 1585 N N . PRO A 1 217 ? 12.492 -12.602 -11.633 1 92.94 217 PRO A N 1
ATOM 1586 C CA . PRO A 1 217 ? 13.578 -13.578 -11.75 1 92.94 217 PRO A CA 1
ATOM 1587 C C . PRO A 1 217 ? 14.961 -12.922 -11.75 1 92.94 217 PRO A C 1
ATOM 1589 O O . PRO A 1 217 ? 15.906 -13.469 -11.172 1 92.94 217 PRO A O 1
ATOM 1592 N N . ASN A 1 218 ? 15.102 -11.766 -12.281 1 92.81 218 ASN A N 1
ATOM 1593 C CA . ASN A 1 218 ? 16.391 -11.102 -12.406 1 92.81 218 ASN A CA 1
ATOM 1594 C C . ASN A 1 218 ? 16.859 -10.539 -11.07 1 92.81 218 ASN A C 1
ATOM 1596 O O . ASN A 1 218 ? 18.031 -10.141 -10.93 1 92.81 218 ASN A O 1
ATOM 1600 N N . ASP A 1 219 ? 16.047 -10.516 -10.133 1 94.62 219 ASP A N 1
ATOM 1601 C CA . ASP A 1 219 ? 16.422 -10.016 -8.812 1 94.62 219 ASP A CA 1
ATOM 1602 C C . ASP A 1 219 ? 17.016 -11.125 -7.953 1 94.62 219 ASP A C 1
ATOM 1604 O O . ASP A 1 219 ? 17.578 -10.859 -6.887 1 94.62 219 ASP A O 1
ATOM 1608 N N . ILE A 1 220 ? 16.906 -12.305 -8.383 1 95.19 220 ILE A N 1
ATOM 1609 C CA . ILE A 1 220 ? 17.297 -13.461 -7.582 1 95.19 220 ILE A CA 1
ATOM 1610 C C . ILE A 1 220 ? 18.766 -13.797 -7.824 1 95.19 220 ILE A C 1
ATOM 1612 O O . ILE A 1 220 ? 19.203 -13.898 -8.977 1 95.19 220 ILE A O 1
ATOM 1616 N N . GLU A 1 221 ? 19.484 -13.93 -6.793 1 93.88 221 GLU A N 1
ATOM 1617 C CA . GLU A 1 221 ? 20.875 -14.383 -6.852 1 93.88 221 GLU A CA 1
ATOM 1618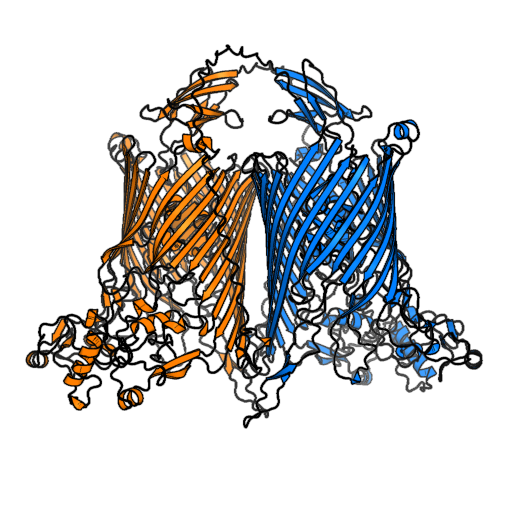 C C . GLU A 1 221 ? 20.953 -15.906 -6.875 1 93.88 221 GLU A C 1
ATOM 1620 O O . GLU A 1 221 ? 21.75 -16.484 -7.609 1 93.88 221 GLU A O 1
ATOM 1625 N N . SER A 1 222 ? 20.188 -16.5 -5.973 1 92.31 222 SER A N 1
ATOM 1626 C CA . SER A 1 222 ? 20.203 -17.953 -5.906 1 92.31 222 SER A CA 1
ATOM 1627 C C . SER A 1 222 ? 18.953 -18.484 -5.203 1 92.31 222 SER A C 1
ATOM 1629 O O . SER A 1 222 ? 18.281 -17.75 -4.48 1 92.31 222 SER A O 1
ATOM 1631 N N . ILE A 1 223 ? 18.578 -19.672 -5.504 1 93.19 223 ILE A N 1
ATOM 1632 C CA . ILE A 1 223 ? 17.547 -20.422 -4.812 1 93.19 223 ILE A CA 1
ATOM 1633 C C . ILE A 1 223 ? 18.125 -21.734 -4.293 1 93.19 223 ILE A C 1
ATOM 1635 O O . ILE A 1 223 ? 18.719 -22.5 -5.055 1 93.19 223 ILE A O 1
ATOM 1639 N N . THR A 1 224 ? 17.984 -21.953 -3.01 1 91.62 224 THR A N 1
ATOM 1640 C CA . THR A 1 224 ? 18.484 -23.156 -2.359 1 91.62 224 THR A CA 1
ATOM 1641 C C . THR A 1 224 ? 17.344 -23.953 -1.739 1 91.62 224 THR A C 1
ATOM 1643 O O . THR A 1 224 ? 16.453 -23.375 -1.104 1 91.62 224 THR A O 1
ATOM 1646 N N . VAL A 1 225 ? 17.344 -25.188 -1.919 1 92.38 225 VAL A N 1
ATOM 1647 C CA . VAL A 1 225 ? 16.328 -26.047 -1.333 1 92.38 225 VAL A CA 1
ATOM 1648 C C . VAL A 1 225 ? 16.953 -26.938 -0.264 1 92.38 225 VAL A C 1
ATOM 1650 O O . VAL A 1 225 ? 17.953 -27.625 -0.518 1 92.38 225 VAL A O 1
ATOM 1653 N N . LEU A 1 226 ? 16.422 -26.859 0.851 1 92.12 226 LEU A N 1
ATOM 1654 C CA . LEU A 1 226 ? 16.797 -27.734 1.949 1 92.12 226 LEU A CA 1
ATOM 1655 C C . LEU A 1 226 ? 15.789 -28.875 2.094 1 92.12 226 LEU A C 1
ATOM 1657 O O . LEU A 1 226 ? 14.586 -28.641 2.203 1 92.12 226 LEU A O 1
ATOM 1661 N N . LYS A 1 227 ? 16.312 -30.109 2.236 1 91.88 227 LYS A N 1
ATOM 1662 C CA . LYS A 1 227 ? 15.398 -31.234 2.102 1 91.88 227 LYS A CA 1
ATOM 1663 C C . LYS A 1 227 ? 15.484 -32.156 3.316 1 91.88 227 LYS A C 1
ATOM 1665 O O . LYS A 1 227 ? 14.688 -33.094 3.453 1 91.88 227 LYS A O 1
ATOM 1670 N N . ASP A 1 228 ? 16.5 -31.984 4.133 1 91.75 228 ASP A N 1
ATOM 1671 C CA . ASP A 1 228 ? 16.672 -32.875 5.273 1 91.75 228 ASP A CA 1
ATOM 1672 C C . ASP A 1 228 ? 16.656 -32.094 6.59 1 91.75 228 ASP A C 1
ATOM 1674 O O . ASP A 1 228 ? 15.977 -31.078 6.699 1 91.75 228 ASP A O 1
ATOM 1678 N N . ALA A 1 229 ? 17.281 -32.625 7.602 1 89.81 229 ALA A N 1
ATOM 1679 C CA . ALA A 1 229 ? 17.219 -32.062 8.945 1 89.81 229 ALA A CA 1
ATOM 1680 C C . ALA A 1 229 ? 17.828 -30.672 8.992 1 89.81 229 ALA A C 1
ATOM 1682 O O . ALA A 1 229 ? 17.562 -29.906 9.914 1 89.81 229 ALA A O 1
ATOM 1683 N N . SER A 1 230 ? 18.562 -30.406 8.008 1 86.5 230 SER A N 1
ATOM 1684 C CA . SER A 1 230 ? 19.141 -29.062 7.949 1 86.5 230 SER A CA 1
ATOM 1685 C C . SER A 1 230 ? 18.047 -28 7.816 1 86.5 230 SER A C 1
ATOM 1687 O O . SER A 1 230 ? 18.266 -26.844 8.195 1 86.5 230 SER A O 1
ATOM 1689 N N . ALA A 1 231 ? 16.891 -28.297 7.305 1 87.12 231 ALA A N 1
ATOM 1690 C CA . ALA A 1 231 ? 15.766 -27.375 7.148 1 87.12 231 ALA A CA 1
ATOM 1691 C C . ALA A 1 231 ? 15.156 -27.016 8.5 1 87.12 231 ALA A C 1
ATOM 1693 O O . ALA A 1 231 ? 14.438 -26.031 8.625 1 87.12 231 ALA A O 1
ATOM 1694 N N . GLY A 1 232 ? 15.461 -27.812 9.453 1 87.12 232 GLY A N 1
ATOM 1695 C CA . GLY A 1 232 ? 14.852 -27.656 10.766 1 87.12 232 GLY A CA 1
ATOM 1696 C C . GLY A 1 232 ? 15.156 -26.312 11.414 1 87.12 232 GLY A C 1
ATOM 1697 O O . GLY A 1 232 ? 14.414 -25.844 12.281 1 87.12 232 GLY A O 1
ATOM 1698 N N . ILE A 1 233 ? 16.141 -25.703 10.922 1 86.88 233 ILE A N 1
ATOM 1699 C CA . ILE A 1 233 ? 16.562 -24.438 11.508 1 86.88 233 ILE A CA 1
ATOM 1700 C C . ILE A 1 233 ? 15.492 -23.375 11.234 1 86.88 233 ILE A C 1
ATOM 1702 O O . ILE A 1 233 ? 15.445 -22.344 11.914 1 86.88 233 ILE A O 1
ATOM 1706 N N . TYR A 1 234 ? 14.625 -23.656 10.359 1 87.81 234 TYR A N 1
ATOM 1707 C CA . TYR A 1 234 ? 13.594 -22.703 10.008 1 87.81 234 TYR A CA 1
ATOM 1708 C C . TYR A 1 234 ? 12.281 -23.016 10.719 1 87.81 234 TYR A C 1
ATOM 1710 O O . TYR A 1 234 ? 11.32 -22.25 10.641 1 87.81 234 TYR A O 1
ATOM 1718 N N . GLY A 1 235 ? 12.273 -24.094 11.367 1 83.25 235 GLY A N 1
ATOM 1719 C CA . GLY A 1 235 ? 11.195 -24.359 12.305 1 83.25 235 GLY A CA 1
ATOM 1720 C C . GLY A 1 235 ? 9.961 -24.938 11.641 1 83.25 235 GLY A C 1
ATOM 1721 O O . GLY A 1 235 ? 10.07 -25.797 10.758 1 83.25 235 GLY A O 1
ATOM 1722 N N . ALA A 1 236 ? 8.82 -24.359 12.203 1 77 236 ALA A N 1
ATOM 1723 C CA . ALA A 1 236 ? 7.516 -24.891 11.836 1 77 236 ALA A CA 1
ATOM 1724 C C . ALA A 1 236 ? 7.312 -24.859 10.32 1 77 236 ALA A C 1
ATOM 1726 O O . ALA A 1 236 ? 7.715 -23.906 9.656 1 77 236 ALA A O 1
ATOM 1727 N N . ARG A 1 237 ? 6.816 -25.844 9.703 1 76.62 237 ARG A N 1
ATOM 1728 C CA . ARG A 1 237 ? 6.418 -25.969 8.297 1 76.62 237 ARG A CA 1
ATOM 1729 C C . ARG A 1 237 ? 7.613 -26.328 7.426 1 76.62 237 ARG A C 1
ATOM 1731 O O . ARG A 1 237 ? 7.477 -26.469 6.207 1 76.62 237 ARG A O 1
ATOM 1738 N N . ALA A 1 238 ? 8.766 -26.375 8.055 1 87.94 238 ALA A N 1
ATOM 1739 C CA . ALA A 1 238 ? 9.945 -26.75 7.285 1 87.94 238 ALA A CA 1
ATOM 1740 C C . ALA A 1 238 ? 9.984 -28.25 7.031 1 87.94 238 ALA A C 1
ATOM 1742 O O . ALA A 1 238 ? 10.812 -28.734 6.266 1 87.94 238 ALA A O 1
ATOM 1743 N N . ALA A 1 239 ? 9.109 -28.875 7.652 1 85.69 239 ALA A N 1
ATOM 1744 C CA . ALA A 1 239 ? 9.094 -30.328 7.547 1 85.69 239 ALA A CA 1
ATOM 1745 C C . ALA A 1 239 ? 8.906 -30.766 6.102 1 85.69 239 ALA A C 1
ATOM 1747 O O . ALA A 1 239 ? 9.383 -31.844 5.703 1 85.69 239 ALA A O 1
ATOM 1748 N N . ASN A 1 240 ? 8.266 -29.969 5.328 1 90.06 240 ASN A N 1
ATOM 1749 C CA . ASN A 1 240 ? 8.016 -30.297 3.928 1 90.06 240 ASN A CA 1
ATOM 1750 C C . ASN A 1 240 ? 9.141 -29.797 3.023 1 90.06 240 ASN A C 1
ATOM 1752 O O . ASN A 1 240 ? 9.016 -29.828 1.799 1 90.06 240 ASN A O 1
ATOM 1756 N N . GLY A 1 241 ? 10.203 -29.344 3.557 1 91.69 241 GLY A N 1
ATOM 1757 C CA . GLY A 1 241 ? 11.289 -28.734 2.797 1 91.69 241 GLY A CA 1
ATOM 1758 C C . GLY A 1 241 ? 11.258 -27.219 2.803 1 91.69 241 GLY A C 1
ATOM 1759 O O . GLY A 1 241 ? 10.219 -26.625 3.061 1 91.69 241 GLY A O 1
ATOM 1760 N N . VAL A 1 242 ? 12.422 -26.656 2.59 1 93.5 242 VAL A N 1
ATOM 1761 C CA . VAL A 1 242 ? 12.523 -25.203 2.6 1 93.5 242 VAL A CA 1
ATOM 1762 C C . VAL A 1 242 ? 13.117 -24.703 1.282 1 93.5 242 VAL A C 1
ATOM 1764 O O . VAL A 1 242 ? 14.102 -25.281 0.792 1 93.5 242 VAL A O 1
ATOM 1767 N N . ILE A 1 243 ? 12.477 -23.75 0.679 1 94.75 243 ILE A N 1
ATOM 1768 C CA . ILE A 1 243 ? 13.023 -23.031 -0.465 1 94.75 243 ILE A CA 1
ATOM 1769 C C . ILE A 1 243 ? 13.547 -21.656 -0.013 1 94.75 243 ILE A C 1
ATOM 1771 O O . ILE A 1 243 ? 12.766 -20.766 0.333 1 94.75 243 ILE A O 1
ATOM 1775 N N . LEU A 1 244 ? 14.805 -21.531 -0.079 1 94.38 244 LEU A N 1
ATOM 1776 C CA . LEU A 1 244 ? 15.461 -20.297 0.314 1 94.38 244 LEU A CA 1
ATOM 1777 C C . LEU A 1 244 ? 15.805 -19.453 -0.908 1 94.38 244 LEU A C 1
ATOM 1779 O O . LEU A 1 244 ? 16.5 -19.906 -1.813 1 94.38 244 LEU A O 1
ATOM 1783 N N . VAL A 1 245 ? 15.328 -18.281 -0.9 1 95.44 245 VAL A N 1
ATOM 1784 C CA . VAL A 1 245 ? 15.617 -17.359 -1.989 1 95.44 245 VAL A CA 1
ATOM 1785 C C . VAL A 1 245 ? 16.516 -16.219 -1.479 1 95.44 245 VAL A C 1
ATOM 1787 O O . VAL A 1 245 ? 16.203 -15.602 -0.455 1 95.44 245 VAL A O 1
ATOM 1790 N N . THR A 1 246 ? 17.547 -16.062 -2.127 1 94.5 246 THR A N 1
ATOM 1791 C CA . THR A 1 246 ? 18.422 -14.93 -1.859 1 94.5 246 THR A CA 1
ATOM 1792 C C . THR A 1 246 ? 18.391 -13.93 -3.014 1 94.5 246 THR A C 1
ATOM 1794 O O . THR A 1 246 ? 18.625 -14.297 -4.168 1 94.5 246 THR A O 1
ATOM 1797 N N . THR A 1 247 ? 18.125 -12.758 -2.77 1 96 247 THR A N 1
ATOM 1798 C CA . THR A 1 247 ? 18.094 -11.742 -3.814 1 96 247 THR A CA 1
ATOM 1799 C C . THR A 1 247 ? 19.453 -11.078 -3.973 1 96 247 THR A C 1
ATOM 1801 O O . THR A 1 247 ? 20.297 -11.172 -3.082 1 96 247 THR A O 1
ATOM 1804 N N . LYS A 1 248 ? 19.672 -10.508 -5.043 1 94.56 248 LYS A N 1
ATOM 1805 C CA . LYS A 1 248 ? 20.953 -9.875 -5.375 1 94.56 248 LYS A CA 1
ATOM 1806 C C . LYS A 1 248 ? 21.219 -8.672 -4.469 1 94.56 248 LYS A C 1
ATOM 1808 O O . LYS A 1 248 ? 20.281 -8.008 -4.016 1 94.56 248 LYS A O 1
ATOM 1813 N N . ARG A 1 249 ? 22.516 -8.539 -4.219 1 92.31 249 ARG A N 1
ATOM 1814 C CA . ARG A 1 249 ? 23 -7.406 -3.434 1 92.31 249 ARG A CA 1
ATOM 1815 C C . ARG A 1 249 ? 24.281 -6.844 -4.023 1 92.31 249 ARG A C 1
ATOM 1817 O O . ARG A 1 249 ? 24.969 -7.512 -4.809 1 92.31 249 ARG A O 1
ATOM 1824 N N . GLY A 1 250 ? 24.594 -5.621 -3.631 1 88.69 250 GLY A N 1
ATOM 1825 C CA . GLY A 1 250 ? 25.875 -5.051 -4.043 1 88.69 250 GLY A CA 1
ATOM 1826 C C . GLY A 1 250 ? 27.047 -5.566 -3.23 1 88.69 250 GLY A C 1
ATOM 1827 O O . GLY A 1 250 ? 26.859 -6.242 -2.217 1 88.69 250 GLY A O 1
ATOM 1828 N N . SER A 1 251 ? 28.188 -5.309 -3.805 1 85.44 251 SER A N 1
ATOM 1829 C CA . SER A 1 251 ? 29.406 -5.707 -3.107 1 85.44 251 SER A CA 1
ATOM 1830 C C . SER A 1 251 ? 30.312 -4.508 -2.838 1 85.44 251 SER A C 1
ATOM 1832 O O . SER A 1 251 ? 30.266 -3.518 -3.572 1 85.44 251 SER A O 1
ATOM 1834 N N . LYS A 1 252 ? 31.109 -4.723 -1.866 1 81.38 252 LYS A N 1
ATOM 1835 C CA . LYS A 1 252 ? 32.031 -3.654 -1.478 1 81.38 252 LYS A CA 1
ATOM 1836 C C . LYS A 1 252 ? 33.031 -3.381 -2.576 1 81.38 252 LYS A C 1
ATOM 1838 O O . LYS A 1 252 ? 33.562 -4.312 -3.203 1 81.38 252 LYS A O 1
ATOM 1843 N N . ASP A 1 253 ? 33.281 -2.146 -2.768 1 76.94 253 ASP A N 1
ATOM 1844 C CA . ASP A 1 253 ? 34.344 -1.664 -3.645 1 76.94 253 ASP A CA 1
ATOM 1845 C C . ASP A 1 253 ? 34.188 -2.229 -5.055 1 76.94 253 ASP A C 1
ATOM 1847 O O . ASP A 1 253 ? 35.156 -2.746 -5.629 1 76.94 253 ASP A O 1
ATOM 1851 N N . THR A 1 254 ? 33.031 -2.254 -5.512 1 79.75 254 THR A N 1
ATOM 1852 C CA . THR A 1 254 ? 32.719 -2.697 -6.867 1 79.75 254 THR A CA 1
ATOM 1853 C C . THR A 1 254 ? 32.125 -1.555 -7.695 1 79.75 254 THR A C 1
ATOM 1855 O O . THR A 1 254 ? 31.281 -0.807 -7.215 1 79.75 254 THR A O 1
ATOM 1858 N N . PRO A 1 255 ? 32.656 -1.535 -8.898 1 77.19 255 PRO A N 1
ATOM 1859 C CA . PRO A 1 255 ? 32.125 -0.469 -9.758 1 77.19 255 PRO A CA 1
ATOM 1860 C C . PRO A 1 255 ? 30.641 -0.627 -10.047 1 77.19 255 PRO A C 1
ATOM 1862 O O . PRO A 1 255 ? 30.141 -1.75 -10.094 1 77.19 255 PRO A O 1
ATOM 1865 N N . THR A 1 256 ? 30.125 0.448 -10.281 1 82.56 256 THR A N 1
ATOM 1866 C CA . THR A 1 256 ? 28.688 0.45 -10.578 1 82.56 256 THR A CA 1
ATOM 1867 C C . THR A 1 256 ? 28.422 -0.15 -11.953 1 82.56 256 THR A C 1
ATOM 1869 O O . THR A 1 256 ? 29.078 0.219 -12.938 1 82.56 256 THR A O 1
ATOM 1872 N N . ARG A 1 257 ? 27.531 -1.033 -12.016 1 86 257 ARG A N 1
ATOM 1873 C CA . ARG A 1 257 ? 27.109 -1.672 -13.258 1 86 257 ARG A CA 1
ATOM 1874 C C . ARG A 1 257 ? 25.609 -1.503 -13.477 1 86 257 ARG A C 1
ATOM 1876 O O . ARG A 1 257 ? 24.812 -1.784 -12.578 1 86 257 ARG A O 1
ATOM 1883 N N . ILE A 1 258 ? 25.312 -1.032 -14.656 1 87.75 258 ILE A N 1
ATOM 1884 C CA . ILE A 1 258 ? 23.922 -0.899 -15.039 1 87.75 258 ILE A CA 1
ATOM 1885 C C . ILE A 1 258 ? 23.578 -1.943 -16.094 1 87.75 258 ILE A C 1
ATOM 1887 O O . ILE A 1 258 ? 24.219 -2.01 -17.141 1 87.75 258 ILE A O 1
ATOM 1891 N N . THR A 1 259 ? 22.578 -2.719 -15.844 1 92 259 THR A N 1
ATOM 1892 C CA . THR A 1 259 ? 22.188 -3.785 -16.766 1 92 259 THR A CA 1
ATOM 1893 C C . THR A 1 259 ? 20.734 -3.629 -17.188 1 92 259 THR A C 1
ATOM 1895 O O . THR A 1 259 ? 19.844 -3.518 -16.359 1 92 259 THR A O 1
ATOM 1898 N N . TYR A 1 260 ? 20.516 -3.561 -18.453 1 92.56 260 TYR A N 1
ATOM 1899 C CA . TYR A 1 260 ? 19.172 -3.551 -19.016 1 92.56 260 TYR A CA 1
ATOM 1900 C C . TYR A 1 260 ? 18.891 -4.84 -19.781 1 92.56 260 TYR A C 1
ATOM 1902 O O . TYR A 1 260 ? 19.672 -5.227 -20.656 1 92.56 260 TYR A O 1
ATOM 1910 N N . GLY A 1 261 ? 17.797 -5.484 -19.391 1 94.25 261 GLY A N 1
ATOM 1911 C CA . GLY A 1 261 ? 17.344 -6.68 -20.094 1 94.25 261 GLY A CA 1
ATOM 1912 C C . GLY A 1 261 ? 15.922 -6.586 -20.594 1 94.25 261 GLY A C 1
ATOM 1913 O O . GLY A 1 261 ? 15.07 -5.973 -19.938 1 94.25 261 GLY A O 1
ATOM 1914 N N . PHE A 1 262 ? 15.68 -7.176 -21.734 1 94.5 262 PHE A N 1
ATOM 1915 C CA . PHE A 1 262 ? 14.312 -7.254 -22.234 1 94.5 262 PHE A CA 1
ATOM 1916 C C . PHE A 1 262 ? 14.117 -8.508 -23.078 1 94.5 262 PHE A C 1
ATOM 1918 O O . PHE A 1 262 ? 15.078 -9.031 -23.656 1 94.5 262 PHE A O 1
ATOM 1925 N N . TYR A 1 263 ? 12.883 -9.016 -23.078 1 95.12 263 TYR A N 1
ATOM 1926 C CA . TYR A 1 263 ? 12.523 -10.016 -24.078 1 95.12 263 TYR A CA 1
ATOM 1927 C C . TYR A 1 263 ? 11.039 -9.93 -24.422 1 95.12 263 TYR A C 1
ATOM 1929 O O . TYR A 1 263 ? 10.227 -9.492 -23.609 1 95.12 263 TYR A O 1
ATOM 1937 N N . LYS A 1 264 ? 10.695 -10.25 -25.594 1 97.06 264 LYS A N 1
ATOM 1938 C CA . LYS A 1 264 ? 9.344 -10.445 -26.109 1 97.06 264 LYS A CA 1
ATOM 1939 C C . LYS A 1 264 ? 9.086 -11.906 -26.453 1 97.06 264 LYS A C 1
ATOM 1941 O O . LYS A 1 264 ? 9.953 -12.578 -27.016 1 97.06 264 LYS A O 1
ATOM 1946 N N . GLY A 1 265 ? 7.973 -12.352 -26 1 96.94 265 GLY A N 1
ATOM 1947 C CA . GLY A 1 265 ? 7.656 -13.742 -26.25 1 96.94 265 GLY A CA 1
ATOM 1948 C C . GLY A 1 265 ? 6.273 -13.945 -26.844 1 96.94 265 GLY A C 1
ATOM 1949 O O . GLY A 1 265 ? 5.406 -13.078 -26.719 1 96.94 265 GLY A O 1
ATOM 1950 N N . TRP A 1 266 ? 6.133 -15 -27.5 1 97.25 266 TRP A N 1
ATOM 1951 C CA . TRP A 1 266 ? 4.867 -15.469 -28.062 1 97.25 266 TRP A CA 1
ATOM 1952 C C . TRP A 1 266 ? 4.449 -16.781 -27.422 1 97.25 266 TRP A C 1
ATOM 1954 O O . TRP A 1 266 ? 5.258 -17.719 -27.312 1 97.25 266 TRP A O 1
ATOM 1964 N N . LEU A 1 267 ? 3.191 -16.812 -26.953 1 96.5 267 LEU A N 1
ATOM 1965 C CA . LEU A 1 267 ? 2.691 -17.969 -26.219 1 96.5 267 LEU A CA 1
ATOM 1966 C C . LEU A 1 267 ? 1.665 -18.734 -27.047 1 96.5 267 LEU A C 1
ATOM 1968 O O . LEU A 1 267 ? 0.838 -18.125 -27.734 1 96.5 267 LEU A O 1
ATOM 1972 N N . SER A 1 268 ? 1.724 -20 -27.016 1 96.25 268 SER A N 1
ATOM 1973 C CA . SER A 1 268 ? 0.766 -20.891 -27.656 1 96.25 268 SER A CA 1
ATOM 1974 C C . SER A 1 268 ? 0.52 -22.141 -26.797 1 96.25 268 SER A C 1
ATOM 1976 O O . SER A 1 268 ? 1.392 -22.562 -26.047 1 96.25 268 SER A O 1
ATOM 1978 N N . PRO A 1 269 ? -0.674 -22.688 -26.828 1 94.75 269 PRO A N 1
ATOM 1979 C CA . PRO A 1 269 ? -0.911 -23.891 -26.047 1 94.75 269 PRO A CA 1
ATOM 1980 C C . PRO A 1 269 ? 0.011 -25.047 -26.438 1 94.75 269 PRO A C 1
ATOM 1982 O O . PRO A 1 269 ? 0.299 -25.234 -27.609 1 94.75 269 PRO A O 1
ATOM 1985 N N . THR A 1 270 ? 0.432 -25.812 -25.5 1 94.12 270 THR A N 1
ATOM 1986 C CA . THR A 1 270 ? 1.276 -26.969 -25.781 1 94.12 270 THR A CA 1
ATOM 1987 C C . THR A 1 270 ? 0.46 -28.094 -26.406 1 94.12 270 THR A C 1
ATOM 1989 O O . THR A 1 270 ? 0.894 -28.719 -27.375 1 94.12 270 THR A O 1
ATOM 1992 N N . LYS A 1 271 ? -0.659 -28.391 -25.781 1 91.94 271 LYS A N 1
ATOM 1993 C CA . LYS A 1 271 ? -1.534 -29.453 -26.281 1 91.94 271 LYS A CA 1
ATOM 1994 C C . LYS A 1 271 ? -2.984 -29.188 -25.875 1 91.94 271 LYS A C 1
ATOM 1996 O O . LYS A 1 271 ? -3.27 -28.922 -24.703 1 91.94 271 LYS A O 1
ATOM 2001 N N . LEU A 1 272 ? -3.84 -29.281 -26.875 1 92 272 LEU A N 1
ATOM 2002 C CA . LEU A 1 272 ? -5.281 -29.203 -26.656 1 92 272 LEU A CA 1
ATOM 2003 C C . LEU A 1 272 ? -5.953 -30.531 -27 1 92 272 LEU A C 1
ATOM 2005 O O . LEU A 1 272 ? -5.559 -31.203 -27.969 1 92 272 LEU A O 1
ATOM 2009 N N . PRO A 1 273 ? -6.93 -30.891 -26.188 1 89.94 273 PRO A N 1
ATOM 2010 C CA . PRO A 1 273 ? -7.633 -32.125 -26.547 1 89.94 273 PRO A CA 1
ATOM 2011 C C . PRO A 1 273 ? -8.359 -32.031 -27.891 1 89.94 273 PRO A C 1
ATOM 2013 O O . PRO A 1 273 ? -8.945 -30.984 -28.203 1 89.94 273 PRO A O 1
ATOM 2016 N N . GLU A 1 274 ? -8.266 -33.031 -28.641 1 92 274 GLU A N 1
ATOM 2017 C CA . GLU A 1 274 ? -8.992 -33.094 -29.906 1 92 274 GLU A CA 1
ATOM 2018 C C . GLU A 1 274 ? -10.422 -33.594 -29.703 1 92 274 GLU A C 1
ATOM 2020 O O . GLU A 1 274 ? -10.633 -34.656 -29.109 1 92 274 GLU A O 1
ATOM 2025 N N . MET A 1 275 ? -11.344 -32.844 -30.234 1 94.62 275 MET A N 1
ATOM 2026 C CA . MET A 1 275 ? -12.75 -33.219 -30.094 1 94.62 275 MET A CA 1
ATOM 2027 C C . MET A 1 275 ? -13.32 -33.719 -31.422 1 94.62 275 MET A C 1
ATOM 2029 O O . MET A 1 275 ? -12.758 -33.438 -32.5 1 94.62 275 MET A O 1
ATOM 2033 N N . ALA A 1 276 ? -14.484 -34.375 -31.312 1 96.69 276 ALA A N 1
ATOM 2034 C CA . ALA A 1 276 ? -15.133 -34.875 -32.531 1 96.69 276 ALA A CA 1
ATOM 2035 C C . ALA A 1 276 ? -15.672 -33.75 -33.375 1 96.69 276 ALA A C 1
ATOM 2037 O O . ALA A 1 276 ? -16.172 -32.75 -32.844 1 96.69 276 ALA A O 1
ATOM 2038 N N . ASP A 1 277 ? -15.5 -33.906 -34.688 1 97.5 277 ASP A N 1
ATOM 2039 C CA . ASP A 1 277 ? -16.141 -32.938 -35.594 1 97.5 277 ASP A CA 1
ATOM 2040 C C . ASP A 1 277 ? -17.641 -33.188 -35.688 1 97.5 277 ASP A C 1
ATOM 2042 O O . ASP A 1 277 ? -18.156 -34.156 -35.094 1 97.5 277 ASP A O 1
ATOM 2046 N N . ALA A 1 278 ? -18.328 -32.406 -36.406 1 98.31 278 ALA A N 1
ATOM 2047 C CA . ALA A 1 278 ? -19.797 -32.438 -36.469 1 98.31 278 ALA A CA 1
ATOM 2048 C C . ALA A 1 278 ? -20.281 -33.781 -37.031 1 98.31 278 ALA A C 1
ATOM 2050 O O . ALA A 1 278 ? -21.234 -34.375 -36.531 1 98.31 278 ALA A O 1
ATOM 2051 N N . ALA A 1 279 ? -19.656 -34.219 -38.094 1 98.12 279 ALA A N 1
ATOM 2052 C CA . ALA A 1 279 ? -20.062 -35.469 -38.75 1 98.12 279 ALA A CA 1
ATOM 2053 C C . ALA A 1 279 ? -19.844 -36.656 -37.812 1 98.12 279 ALA A C 1
ATOM 2055 O O . ALA A 1 279 ? -20.703 -37.531 -37.688 1 98.12 279 ALA A O 1
ATOM 2056 N N . THR A 1 280 ? -18.688 -36.688 -37.219 1 97.88 280 THR A N 1
ATOM 2057 C CA . THR A 1 280 ? -18.359 -37.75 -36.312 1 97.88 280 THR A CA 1
ATOM 2058 C C . THR A 1 280 ? -19.297 -37.75 -35.094 1 97.88 280 THR A C 1
ATOM 2060 O O . THR A 1 280 ? -19.781 -38.781 -34.656 1 97.88 280 THR A O 1
ATOM 2063 N N . TYR A 1 281 ? -19.484 -36.562 -34.562 1 97.88 281 TYR A N 1
ATOM 2064 C CA . TYR A 1 281 ? -20.406 -36.406 -33.438 1 97.88 281 TYR A CA 1
ATOM 2065 C C . TYR A 1 281 ? -21.797 -36.906 -33.781 1 97.88 281 TYR A C 1
ATOM 2067 O O . TYR A 1 281 ? -22.375 -37.719 -33.031 1 97.88 281 TYR A O 1
ATOM 2075 N N . ALA A 1 282 ? -22.359 -36.5 -34.906 1 98.19 282 ALA A N 1
ATOM 2076 C CA . ALA A 1 282 ? -23.688 -36.906 -35.344 1 98.19 282 ALA A CA 1
ATOM 2077 C C . ALA A 1 282 ? -23.75 -38.438 -35.562 1 98.19 282 ALA A C 1
ATOM 2079 O O . ALA A 1 282 ? -24.766 -39.062 -35.219 1 98.19 282 ALA A O 1
ATOM 2080 N N . THR A 1 283 ? -22.719 -38.969 -36.094 1 97.62 283 THR A N 1
ATOM 2081 C CA . THR A 1 283 ? -22.656 -40.406 -36.312 1 97.62 283 THR A CA 1
ATOM 2082 C C . THR A 1 283 ? -22.719 -41.156 -35 1 97.62 283 THR A C 1
ATOM 2084 O O . THR A 1 283 ? -23.453 -42.156 -34.875 1 97.62 283 THR A O 1
ATOM 2087 N N . MET A 1 284 ? -21.984 -40.688 -34.031 1 97.81 284 MET A N 1
ATOM 2088 C CA . MET A 1 284 ? -21.953 -41.375 -32.75 1 97.81 284 MET A CA 1
ATOM 2089 C C . MET A 1 284 ? -23.312 -41.25 -32.062 1 97.81 284 MET A C 1
ATOM 2091 O O . MET A 1 284 ? -23.75 -42.219 -31.406 1 97.81 284 MET A O 1
ATOM 2095 N N . ILE A 1 285 ? -23.953 -40.125 -32.219 1 97.81 285 ILE A N 1
ATOM 2096 C CA . ILE A 1 285 ? -25.297 -39.969 -31.656 1 97.81 285 ILE A CA 1
ATOM 2097 C C . ILE A 1 285 ? -26.25 -41 -32.312 1 97.81 285 ILE A C 1
ATOM 2099 O O . ILE A 1 285 ? -27.031 -41.656 -31.625 1 97.81 285 ILE A O 1
ATOM 2103 N N . ARG A 1 286 ? -26.203 -41.125 -33.625 1 97.25 286 ARG A N 1
ATOM 2104 C CA . ARG A 1 286 ? -27.031 -42.062 -34.344 1 97.25 286 ARG A CA 1
ATOM 2105 C C . ARG A 1 286 ? -26.766 -43.5 -33.906 1 97.25 286 ARG A C 1
ATOM 2107 O O . ARG A 1 286 ? -27.703 -44.312 -33.75 1 97.25 286 ARG A O 1
ATOM 2114 N N . GLU A 1 287 ? -25.516 -43.812 -33.781 1 97.12 287 GLU A N 1
ATOM 2115 C CA . GLU A 1 287 ? -25.141 -45.156 -33.344 1 97.12 287 GLU A CA 1
ATOM 2116 C C . GLU A 1 287 ? -25.75 -45.5 -31.984 1 97.12 287 GLU A C 1
ATOM 2118 O O . GLU A 1 287 ? -26.328 -46.562 -31.797 1 97.12 287 GLU A O 1
ATOM 2123 N N . ASN A 1 288 ? -25.547 -44.625 -31.062 1 96.62 288 ASN A N 1
ATOM 2124 C CA . ASN A 1 288 ? -26.109 -44.844 -29.734 1 96.62 288 ASN A CA 1
ATOM 2125 C C . ASN A 1 288 ? -27.625 -45.031 -29.797 1 96.62 288 ASN A C 1
ATOM 2127 O O . ASN A 1 288 ? -28.172 -45.875 -29.094 1 96.62 288 ASN A O 1
ATOM 2131 N N . GLN A 1 289 ? -28.281 -44.219 -30.625 1 96.38 289 GLN A N 1
ATOM 2132 C CA . GLN A 1 289 ? -29.719 -44.312 -30.781 1 96.38 289 GLN A CA 1
ATOM 2133 C C . GLN A 1 289 ? -30.109 -45.625 -31.453 1 96.38 289 GLN A C 1
ATOM 2135 O O . GLN A 1 289 ? -31.141 -46.219 -31.109 1 96.38 289 GLN A O 1
ATOM 2140 N N . SER A 1 290 ? -29.359 -46.062 -32.375 1 95.75 290 SER A N 1
ATOM 2141 C CA . SER A 1 290 ? -29.594 -47.344 -33 1 95.75 290 SER A CA 1
ATOM 2142 C C . SER A 1 290 ? -29.5 -48.469 -31.984 1 95.75 290 SER A C 1
ATOM 2144 O O . SER A 1 290 ? -30.344 -49.375 -31.984 1 95.75 290 SER A O 1
ATOM 2146 N N . TYR A 1 291 ? -28.469 -48.406 -31.156 1 94.69 291 TYR A N 1
ATOM 2147 C CA . TYR A 1 291 ? -28.312 -49.438 -30.109 1 94.69 291 TYR A CA 1
ATOM 2148 C C . TYR A 1 291 ? -29.516 -49.469 -29.188 1 94.69 291 TYR A C 1
ATOM 2150 O O . TYR A 1 291 ? -29.844 -50.5 -28.609 1 94.69 291 TYR A O 1
ATOM 2158 N N . ARG A 1 292 ? -30.156 -48.375 -29.109 1 93.69 292 ARG A N 1
ATOM 2159 C CA . ARG A 1 292 ? -31.281 -48.25 -28.172 1 93.69 292 ARG A CA 1
ATOM 2160 C C . ARG A 1 292 ? -32.594 -48.5 -28.875 1 93.69 292 ARG A C 1
ATOM 2162 O O . ARG A 1 292 ? -33.688 -48.375 -28.281 1 93.69 292 ARG A O 1
ATOM 2169 N N . GLY A 1 293 ? -32.562 -48.75 -30.109 1 93.44 293 GLY A N 1
ATOM 2170 C CA . GLY A 1 293 ? -33.75 -49.188 -30.859 1 93.44 293 GLY A CA 1
ATOM 2171 C C . GLY A 1 293 ? -34.562 -48.031 -31.375 1 93.44 293 GLY A C 1
ATOM 2172 O O . GLY A 1 293 ? -35.781 -48.188 -31.625 1 93.44 293 GLY A O 1
ATOM 2173 N N . VAL A 1 294 ? -33.969 -46.906 -31.453 1 95.94 294 VAL A N 1
ATOM 2174 C CA . VAL A 1 294 ? -34.688 -45.75 -32 1 95.94 294 VAL A CA 1
ATOM 2175 C C . VAL A 1 294 ? -34.875 -45.938 -33.5 1 95.94 294 VAL A C 1
ATOM 2177 O O . VAL A 1 294 ? -33.906 -46.25 -34.219 1 95.94 294 VAL A O 1
ATOM 2180 N N . ASP A 1 295 ? -36.125 -45.656 -33.938 1 95.06 295 ASP A N 1
ATOM 2181 C CA . ASP A 1 295 ? -36.406 -45.781 -35.375 1 95.06 295 ASP A CA 1
ATOM 2182 C C . ASP A 1 295 ? -35.688 -44.688 -36.188 1 95.06 295 ASP A C 1
ATOM 2184 O O . ASP A 1 295 ? -35.531 -43.562 -35.688 1 95.06 295 ASP A O 1
ATOM 2188 N N . GLU A 1 296 ? -35.312 -45.062 -37.312 1 93.88 296 GLU A N 1
ATOM 2189 C CA . GLU A 1 296 ? -34.562 -44.156 -38.188 1 93.88 296 GLU A CA 1
ATOM 2190 C C . GLU A 1 296 ? -35.281 -42.781 -38.312 1 93.88 296 GLU A C 1
ATOM 2192 O O . GLU A 1 296 ? -34.625 -41.75 -38.344 1 93.88 296 GLU A O 1
ATOM 2197 N N . SER A 1 297 ? -36.656 -42.75 -38.375 1 92.12 297 SER A N 1
ATOM 2198 C CA . SER A 1 297 ? -37.406 -41.531 -38.594 1 92.12 297 SER A CA 1
ATOM 2199 C C . SER A 1 297 ? -37.375 -40.656 -37.344 1 92.12 297 SER A C 1
ATOM 2201 O O . SER A 1 297 ? -37.625 -39.469 -37.406 1 92.12 297 SER A O 1
ATOM 2203 N N . ASN A 1 298 ? -36.938 -41.219 -36.25 1 94.88 298 ASN A N 1
ATOM 2204 C CA . ASN A 1 298 ? -36.969 -40.469 -34.969 1 94.88 298 ASN A CA 1
ATOM 2205 C C . ASN A 1 298 ? -35.562 -40.156 -34.5 1 94.88 298 ASN A C 1
ATOM 2207 O O . ASN A 1 298 ? -35.406 -39.625 -33.375 1 94.88 298 ASN A O 1
ATOM 2211 N N . MET A 1 299 ? -34.594 -40.438 -35.25 1 96.25 299 MET A N 1
ATOM 2212 C CA . MET A 1 299 ? -33.219 -40.156 -34.844 1 96.25 299 MET A CA 1
ATOM 2213 C C . MET A 1 299 ? -32.938 -38.656 -34.938 1 96.25 299 MET A C 1
ATOM 2215 O O . MET A 1 299 ? -33.469 -37.969 -35.781 1 96.25 299 MET A O 1
ATOM 2219 N N . LEU A 1 300 ? -32.156 -38.156 -34.031 1 95.69 300 LEU A N 1
ATOM 2220 C CA . LEU A 1 300 ? -31.844 -36.719 -33.938 1 95.69 300 LEU A CA 1
ATOM 2221 C C . LEU A 1 300 ? -31.188 -36.219 -35.188 1 95.69 300 LEU A C 1
ATOM 2223 O O . LEU A 1 300 ? -31.422 -35.062 -35.625 1 95.69 300 LEU A O 1
ATOM 2227 N N . PHE A 1 301 ? -30.297 -37.094 -35.812 1 97.38 301 PHE A N 1
ATOM 2228 C CA . PHE A 1 301 ? -29.625 -36.75 -37.062 1 97.38 301 PHE A CA 1
ATOM 2229 C C . PHE A 1 301 ? -29.906 -37.812 -38.125 1 97.38 301 PHE A C 1
ATOM 2231 O O . PHE A 1 301 ? -29.922 -39 -37.844 1 97.38 301 PHE A O 1
ATOM 2238 N N . SER A 1 302 ? -30.094 -37.344 -39.344 1 95.88 302 SER A N 1
ATOM 2239 C CA . SER A 1 302 ? -30.25 -38.25 -40.5 1 95.88 302 SER A CA 1
ATOM 2240 C C . SER A 1 302 ? -28.906 -38.5 -41.156 1 95.88 302 SER A C 1
ATOM 2242 O O . SER A 1 302 ? -27.922 -37.812 -40.875 1 95.88 302 SER A O 1
ATOM 2244 N N . MET A 1 303 ? -28.891 -39.531 -42 1 96.19 303 MET A N 1
ATOM 2245 C CA . MET A 1 303 ? -27.688 -39.781 -42.781 1 96.19 303 MET A CA 1
ATOM 2246 C C . MET A 1 303 ? -27.359 -38.594 -43.688 1 96.19 303 MET A C 1
ATOM 2248 O O . MET A 1 303 ? -26.188 -38.312 -43.938 1 96.19 303 MET A O 1
ATOM 2252 N N . GLU A 1 304 ? -28.391 -37.906 -44.125 1 95.5 304 GLU A N 1
ATOM 2253 C CA . GLU A 1 304 ? -28.203 -36.688 -44.906 1 95.5 304 GLU A CA 1
ATOM 2254 C C . GLU A 1 304 ? -27.547 -35.594 -44.094 1 95.5 304 GLU A C 1
ATOM 2256 O O . GLU A 1 304 ? -26.703 -34.844 -44.594 1 95.5 304 GLU A O 1
ATOM 2261 N N . ASP A 1 305 ? -28 -35.469 -42.906 1 96.44 305 ASP A N 1
ATOM 2262 C CA . ASP A 1 305 ? -27.391 -34.5 -42 1 96.44 305 ASP A CA 1
ATOM 2263 C C . ASP A 1 305 ? -25.891 -34.719 -41.906 1 96.44 305 ASP A C 1
ATOM 2265 O O . ASP A 1 305 ? -25.109 -33.75 -41.938 1 96.44 305 ASP A O 1
ATOM 2269 N N . ILE A 1 306 ? -25.469 -35.938 -41.656 1 97.81 306 ILE A N 1
ATOM 2270 C CA . ILE A 1 306 ? -24.062 -36.281 -41.5 1 97.81 306 ILE A CA 1
ATOM 2271 C C . ILE A 1 306 ? -23.266 -35.812 -42.75 1 97.81 306 ILE A C 1
ATOM 2273 O O . ILE A 1 306 ? -22.188 -35.25 -42.594 1 97.81 306 ILE A O 1
ATOM 2277 N N . GLU A 1 307 ? -23.844 -36.062 -43.875 1 96.88 307 GLU A N 1
ATOM 2278 C CA . GLU A 1 307 ? -23.172 -35.656 -45.125 1 96.88 307 GLU A CA 1
ATOM 2279 C C . GLU A 1 307 ? -23.109 -34.156 -45.25 1 96.88 307 GLU A C 1
ATOM 2281 O O . GLU A 1 307 ? -22.156 -33.625 -45.812 1 96.88 307 GLU A O 1
ATOM 2286 N N . LYS A 1 308 ? -24.156 -33.469 -44.875 1 97.06 308 LYS A N 1
ATOM 2287 C CA . LYS A 1 308 ? -24.156 -32.031 -44.938 1 97.06 308 LYS A CA 1
ATOM 2288 C C . LYS A 1 308 ? -23.109 -31.438 -44 1 97.06 308 LYS A C 1
ATOM 2290 O O . LYS A 1 308 ? -22.422 -30.469 -44.344 1 97.06 308 LYS A O 1
ATOM 2295 N N . TYR A 1 309 ? -23.047 -32.031 -42.781 1 97.69 309 TYR A N 1
ATOM 2296 C CA . TYR A 1 309 ? -22 -31.578 -41.875 1 97.69 309 TYR A CA 1
ATOM 2297 C C . TYR A 1 309 ? -20.609 -31.797 -42.469 1 97.69 309 TYR A C 1
ATOM 2299 O O . TYR A 1 309 ? -19.734 -30.938 -42.312 1 97.69 309 TYR A O 1
ATOM 2307 N N . ARG A 1 310 ? -20.359 -32.906 -43.062 1 96.75 310 ARG A N 1
ATOM 2308 C CA . ARG A 1 310 ? -19.062 -33.312 -43.625 1 96.75 310 ARG A CA 1
ATOM 2309 C C . ARG A 1 310 ? -18.688 -32.406 -44.781 1 96.75 310 ARG A C 1
ATOM 2311 O O . ARG A 1 310 ? -17.516 -32.031 -44.938 1 96.75 310 ARG A O 1
ATOM 2318 N N . SER A 1 311 ? -19.688 -31.969 -45.625 1 95.94 311 SER A N 1
ATOM 2319 C CA . SER A 1 311 ? -19.422 -31.203 -46.844 1 95.94 311 SER A CA 1
ATOM 2320 C C . SER A 1 311 ? -19.094 -29.75 -46.531 1 95.94 311 SER A C 1
ATOM 2322 O O . SER A 1 311 ? -18.344 -29.109 -47.281 1 95.94 311 SER A O 1
ATOM 2324 N N . GLY A 1 312 ? -19.656 -29.25 -45.5 1 94 312 GLY A N 1
ATOM 2325 C CA . GLY A 1 312 ? -19.484 -27.844 -45.156 1 94 312 GLY A CA 1
ATOM 2326 C C . GLY A 1 312 ? -20.219 -26.891 -46.094 1 94 312 GLY A C 1
ATOM 2327 O O . GLY A 1 312 ? -20.062 -25.672 -46 1 94 312 GLY A O 1
ATOM 2328 N N . ALA A 1 313 ? -21.125 -27.359 -46.938 1 94.88 313 ALA A N 1
ATOM 2329 C CA . ALA A 1 313 ? -21.781 -26.594 -47.969 1 94.88 313 ALA A CA 1
ATOM 2330 C C . ALA A 1 313 ? -22.984 -25.828 -47.406 1 94.88 313 ALA A C 1
ATOM 2332 O O . ALA A 1 313 ? -23.484 -24.906 -48.062 1 94.88 313 ALA A O 1
ATOM 2333 N N . TYR A 1 314 ? -23.406 -26.172 -46.281 1 96.56 314 TYR A N 1
ATOM 2334 C CA . TYR A 1 314 ? -24.609 -25.594 -45.688 1 96.56 314 TYR A CA 1
ATOM 2335 C C . TYR A 1 314 ? -24.297 -24.875 -44.406 1 96.56 314 TYR A C 1
ATOM 2337 O O . TYR A 1 314 ? -24.766 -25.266 -43.344 1 96.56 314 TYR A O 1
ATOM 2345 N N . PRO A 1 315 ? -23.625 -23.75 -44.406 1 95.94 315 PRO A N 1
ATOM 2346 C CA . PRO A 1 315 ? -23.094 -23.094 -43.188 1 95.94 315 PRO A CA 1
ATOM 2347 C C . PRO A 1 315 ? -24.188 -22.547 -42.281 1 95.94 315 PRO A C 1
ATOM 2349 O O . PRO A 1 315 ? -23.938 -22.297 -41.094 1 95.94 315 PRO A O 1
ATOM 2352 N N . TRP A 1 316 ? -25.422 -22.344 -42.75 1 96.88 316 TRP A N 1
ATOM 2353 C CA . TRP A 1 316 ? -26.484 -21.766 -41.938 1 96.88 316 TRP A CA 1
ATOM 2354 C C . TRP A 1 316 ? -27.188 -22.844 -41.125 1 96.88 316 TRP A C 1
ATOM 2356 O O . TRP A 1 316 ? -27.75 -22.547 -40.062 1 96.88 316 TRP A O 1
ATOM 2366 N N . THR A 1 317 ? -27.188 -24.078 -41.625 1 96.06 317 THR A N 1
ATOM 2367 C CA . THR A 1 317 ? -27.953 -25.109 -40.906 1 96.06 317 THR A CA 1
ATOM 2368 C C . THR A 1 317 ? -27.031 -26.219 -40.406 1 96.06 317 THR A C 1
ATOM 2370 O O . THR A 1 317 ? -27.375 -26.906 -39.438 1 96.06 317 THR A O 1
ATOM 2373 N N . HIS A 1 318 ? -25.906 -26.438 -41.062 1 97.19 318 HIS A N 1
ATOM 2374 C CA . HIS A 1 318 ? -25.031 -27.562 -40.75 1 97.19 318 HIS A CA 1
ATOM 2375 C C . HIS A 1 318 ? -23.594 -27.094 -40.562 1 97.19 318 HIS A C 1
ATOM 2377 O O . HIS A 1 318 ? -22.719 -27.5 -41.344 1 97.19 318 HIS A O 1
ATOM 2383 N N . PRO A 1 319 ? -23.359 -26.328 -39.5 1 96.75 319 PRO A N 1
ATOM 2384 C CA . PRO A 1 319 ? -21.984 -25.906 -39.219 1 96.75 319 PRO A CA 1
ATOM 2385 C C . PRO A 1 319 ? -21.094 -27.047 -38.719 1 96.75 319 PRO A C 1
ATOM 2387 O O . PRO A 1 319 ? -21.609 -28.062 -38.25 1 96.75 319 PRO A O 1
ATOM 2390 N N . ASN A 1 320 ? -19.844 -27.016 -38.844 1 97.5 320 ASN A N 1
ATOM 2391 C CA . ASN A 1 320 ? -18.812 -27.875 -38.281 1 97.5 320 ASN A CA 1
ATOM 2392 C C . ASN A 1 320 ? -17.781 -27.062 -37.469 1 97.5 320 ASN A C 1
ATOM 2394 O O . ASN A 1 320 ? -16.719 -26.719 -38 1 97.5 320 ASN A O 1
ATOM 2398 N N . THR A 1 321 ? -18.109 -26.828 -36.25 1 97.12 321 THR A N 1
ATOM 2399 C CA . THR A 1 321 ? -17.344 -25.875 -35.438 1 97.12 321 THR A CA 1
ATOM 2400 C C . THR A 1 321 ? -16.266 -26.594 -34.656 1 97.12 321 THR A C 1
ATOM 2402 O O . THR A 1 321 ? -16.578 -27.484 -33.844 1 97.12 321 THR A O 1
ATOM 2405 N N . ASP A 1 322 ? -15.031 -26.234 -34.844 1 96.75 322 ASP A N 1
ATOM 2406 C CA . ASP A 1 322 ? -13.953 -26.562 -33.906 1 96.75 322 ASP A CA 1
ATOM 2407 C C . ASP A 1 322 ? -13.781 -25.484 -32.844 1 96.75 322 ASP A C 1
ATOM 2409 O O . ASP A 1 322 ? -13.094 -24.484 -33.094 1 96.75 322 ASP A O 1
ATOM 2413 N N . TRP A 1 323 ? -14.234 -25.766 -31.766 1 96.31 323 TRP A N 1
ATOM 2414 C CA . TRP A 1 323 ? -14.344 -24.734 -30.75 1 96.31 323 TRP A CA 1
ATOM 2415 C C . TRP A 1 323 ? -12.969 -24.328 -30.219 1 96.31 323 TRP A C 1
ATOM 2417 O O . TRP A 1 323 ? -12.773 -23.203 -29.766 1 96.31 323 TRP A O 1
ATOM 2427 N N . ASN A 1 324 ? -11.984 -25.219 -30.188 1 94.88 324 ASN A N 1
ATOM 2428 C CA . ASN A 1 324 ? -10.617 -24.828 -29.859 1 94.88 324 ASN A CA 1
ATOM 2429 C C . ASN A 1 324 ? -10.094 -23.766 -30.812 1 94.88 324 ASN A C 1
ATOM 2431 O O . ASN A 1 324 ? -9.523 -22.75 -30.375 1 94.88 324 ASN A O 1
ATOM 2435 N N . GLU A 1 325 ? -10.328 -24.016 -31.984 1 94.81 325 GLU A N 1
ATOM 2436 C CA . GLU A 1 325 ? -9.789 -23.156 -33.031 1 94.81 325 GLU A CA 1
ATOM 2437 C C . GLU A 1 325 ? -10.445 -21.766 -33 1 94.81 325 GLU A C 1
ATOM 2439 O O . GLU A 1 325 ? -9.781 -20.766 -33.219 1 94.81 325 GLU A O 1
ATOM 2444 N N . VAL A 1 326 ? -11.75 -21.75 -32.812 1 95.12 326 VAL A N 1
ATOM 2445 C CA . VAL A 1 326 ? -12.461 -20.484 -32.938 1 95.12 326 VAL A CA 1
ATOM 2446 C C . VAL A 1 326 ? -12.336 -19.703 -31.609 1 95.12 326 VAL A C 1
ATOM 2448 O O . VAL A 1 326 ? -12.383 -18.469 -31.609 1 95.12 326 VAL A O 1
ATOM 2451 N N . ALA A 1 327 ? -12.289 -20.328 -30.547 1 95.06 327 ALA A N 1
ATOM 2452 C CA . ALA A 1 327 ? -12.328 -19.672 -29.234 1 95.06 327 ALA A CA 1
ATOM 2453 C C . ALA A 1 327 ? -10.93 -19.219 -28.812 1 95.06 327 ALA A C 1
ATOM 2455 O O . ALA A 1 327 ? -10.789 -18.328 -27.984 1 95.06 327 ALA A O 1
ATOM 2456 N N . LEU A 1 328 ? -9.914 -19.812 -29.359 1 95.81 328 LEU A N 1
ATOM 2457 C CA . LEU A 1 328 ? -8.555 -19.516 -28.922 1 95.81 328 LEU A CA 1
ATOM 2458 C C . LEU A 1 328 ? -7.723 -18.953 -30.078 1 95.81 328 LEU A C 1
ATOM 2460 O O . LEU A 1 328 ? -7.879 -19.359 -31.219 1 95.81 328 LEU A O 1
ATOM 2464 N N . ARG A 1 329 ? -6.852 -18.078 -29.719 1 94.12 329 ARG A N 1
ATOM 2465 C CA . ARG A 1 329 ? -5.883 -17.562 -30.672 1 94.12 329 ARG A CA 1
ATOM 2466 C C . ARG A 1 329 ? -4.691 -18.5 -30.812 1 94.12 329 ARG A C 1
ATOM 2468 O O . ARG A 1 329 ? -4.406 -19.281 -29.906 1 94.12 329 ARG A O 1
ATOM 2475 N N . ASP A 1 330 ? -4.035 -18.297 -31.922 1 92.75 330 ASP A N 1
ATOM 2476 C CA . ASP A 1 330 ? -2.854 -19.125 -32.125 1 92.75 330 ASP A CA 1
ATOM 2477 C C . ASP A 1 330 ? -1.717 -18.719 -31.203 1 92.75 330 ASP A C 1
ATOM 2479 O O . ASP A 1 330 ? -0.974 -19.562 -30.719 1 92.75 330 ASP A O 1
ATOM 2483 N N . PHE A 1 331 ? -1.672 -17.344 -31.062 1 95 331 PHE A N 1
ATOM 2484 C CA . PHE A 1 331 ? -0.591 -16.844 -30.219 1 95 331 PHE A CA 1
ATOM 2485 C C . PHE A 1 331 ? -1.072 -15.695 -29.359 1 95 331 PHE A C 1
ATOM 2487 O O . PHE A 1 331 ? -1.937 -14.914 -29.766 1 95 331 PHE A O 1
ATOM 2494 N N . SER A 1 332 ? -0.598 -15.672 -28.203 1 95.06 332 SER A N 1
ATOM 2495 C CA . SER A 1 332 ? -0.683 -14.492 -27.344 1 95.06 332 SER A CA 1
ATOM 2496 C C . SER A 1 332 ? 0.7 -13.914 -27.062 1 95.06 332 SER A C 1
ATOM 2498 O O . SER A 1 332 ? 1.715 -14.516 -27.422 1 95.06 332 SER A O 1
ATOM 2500 N N . ASN A 1 333 ? 0.721 -12.703 -26.391 1 95.06 333 ASN A N 1
ATOM 2501 C CA . ASN A 1 333 ? 1.997 -12.016 -26.234 1 95.06 333 ASN A CA 1
ATOM 2502 C C . ASN A 1 333 ? 2.393 -11.906 -24.766 1 95.06 333 ASN A C 1
ATOM 2504 O O . ASN A 1 333 ? 1.531 -11.883 -23.891 1 95.06 333 ASN A O 1
ATOM 2508 N N . THR A 1 334 ? 3.721 -11.938 -24.531 1 96.06 334 THR A N 1
ATOM 2509 C CA . THR A 1 334 ? 4.309 -11.617 -23.25 1 96.06 334 THR A CA 1
ATOM 2510 C C . THR A 1 334 ? 5.504 -10.68 -23.406 1 96.06 334 THR A C 1
ATOM 2512 O O . THR A 1 334 ? 6.281 -10.82 -24.359 1 96.06 334 THR A O 1
ATOM 2515 N N . ASN A 1 335 ? 5.605 -9.656 -22.609 1 96.5 335 ASN A N 1
ATOM 2516 C CA . ASN A 1 335 ? 6.684 -8.672 -22.625 1 96.5 335 ASN A CA 1
ATOM 2517 C C . ASN A 1 335 ? 7.309 -8.5 -21.25 1 96.5 335 ASN A C 1
ATOM 2519 O O . ASN A 1 335 ? 6.598 -8.383 -20.25 1 96.5 335 ASN A O 1
ATOM 2523 N N . HIS A 1 336 ? 8.688 -8.508 -21.219 1 95.75 336 HIS A N 1
ATOM 2524 C CA . HIS A 1 336 ? 9.43 -8.359 -19.984 1 95.75 336 HIS A CA 1
ATOM 2525 C C . HIS A 1 336 ? 10.531 -7.316 -20.109 1 95.75 336 HIS A C 1
ATOM 2527 O O . HIS A 1 336 ? 11.25 -7.297 -21.109 1 95.75 336 HIS A O 1
ATOM 2533 N N . HIS A 1 337 ? 10.648 -6.465 -19.203 1 94.94 337 HIS A N 1
ATOM 2534 C CA . HIS A 1 337 ? 11.719 -5.484 -19.094 1 94.94 337 HIS A CA 1
ATOM 2535 C C . HIS A 1 337 ? 12.305 -5.457 -17.688 1 94.94 337 HIS A C 1
ATOM 2537 O O . HIS A 1 337 ? 11.578 -5.648 -16.719 1 94.94 337 HIS A O 1
ATOM 2543 N N . ASN A 1 338 ? 13.625 -5.25 -17.594 1 94.5 338 ASN A N 1
ATOM 2544 C CA . ASN A 1 338 ? 14.289 -5.137 -16.297 1 94.5 338 ASN A CA 1
ATOM 2545 C C . ASN A 1 338 ? 15.477 -4.184 -16.375 1 94.5 338 ASN A C 1
ATOM 2547 O O . ASN A 1 338 ? 16.266 -4.223 -17.312 1 94.5 338 ASN A O 1
ATOM 2551 N N . LEU A 1 339 ? 15.57 -3.322 -15.508 1 92.25 339 LEU A N 1
ATOM 2552 C CA . LEU A 1 339 ? 16.703 -2.422 -15.312 1 92.25 339 LEU A CA 1
ATOM 2553 C C . LEU A 1 339 ? 17.266 -2.559 -13.906 1 92.25 339 LEU A C 1
ATOM 2555 O O . LEU A 1 339 ? 16.531 -2.418 -12.922 1 92.25 339 LEU A O 1
ATOM 2559 N N . SER A 1 340 ? 18.562 -2.9 -13.781 1 92.69 340 SER A N 1
ATOM 2560 C CA . SER A 1 340 ? 19.172 -3.045 -12.461 1 92.69 340 SER A CA 1
ATOM 2561 C C . SER A 1 340 ? 20.484 -2.268 -12.375 1 92.69 340 SER A C 1
ATOM 2563 O O . SER A 1 340 ? 21.172 -2.08 -13.383 1 92.69 340 SER A O 1
ATOM 2565 N N . VAL A 1 341 ? 20.797 -1.816 -11.258 1 87.94 341 VAL A N 1
ATOM 2566 C CA . VAL A 1 341 ? 22.047 -1.13 -10.922 1 87.94 341 VAL A CA 1
ATOM 2567 C C . VAL A 1 341 ? 22.688 -1.78 -9.695 1 87.94 341 VAL A C 1
ATOM 2569 O O . VAL A 1 341 ? 22.016 -1.974 -8.672 1 87.94 341 VAL A O 1
ATOM 2572 N N . THR A 1 342 ? 23.875 -2.123 -9.82 1 90 342 THR A N 1
ATOM 2573 C CA . THR A 1 342 ? 24.609 -2.744 -8.711 1 90 342 THR A CA 1
ATOM 2574 C C . THR A 1 342 ? 25.984 -2.111 -8.547 1 90 342 THR A C 1
ATOM 2576 O O . THR A 1 342 ? 26.594 -1.685 -9.531 1 90 342 THR A O 1
ATOM 2579 N N . GLY A 1 343 ? 26.406 -1.946 -7.332 1 85.31 343 GLY A N 1
ATOM 2580 C CA . GLY A 1 343 ? 27.719 -1.404 -7.031 1 85.31 343 GLY A CA 1
ATOM 2581 C C . GLY A 1 343 ? 27.938 -1.146 -5.551 1 85.31 343 GLY A C 1
ATOM 2582 O O . GLY A 1 343 ? 27.094 -1.512 -4.723 1 85.31 343 GLY A O 1
ATOM 2583 N N . GLY A 1 344 ? 29.172 -0.738 -5.246 1 83.31 344 GLY A N 1
ATOM 2584 C CA . GLY A 1 344 ? 29.453 -0.418 -3.855 1 83.31 344 GLY A CA 1
ATOM 2585 C C . GLY A 1 344 ? 30.812 0.229 -3.652 1 83.31 344 GLY A C 1
ATOM 2586 O O . GLY A 1 344 ? 31.734 -0.002 -4.434 1 83.31 344 GLY A O 1
ATOM 2587 N N . GLY A 1 345 ? 30.844 1.043 -2.619 1 78.88 345 GLY A N 1
ATOM 2588 C CA . GLY A 1 345 ? 32.094 1.601 -2.119 1 78.88 345 GLY A CA 1
ATOM 2589 C C . GLY A 1 345 ? 32.531 0.986 -0.806 1 78.88 345 GLY A C 1
ATOM 2590 O O . GLY A 1 345 ? 32.188 -0.16 -0.505 1 78.88 345 GLY A O 1
ATOM 2591 N N . GLU A 1 346 ? 33.312 1.725 -0.12 1 77.5 346 GLU A N 1
ATOM 2592 C CA . GLU A 1 346 ? 33.844 1.214 1.141 1 77.5 346 GLU A CA 1
ATOM 2593 C C . GLU A 1 346 ? 32.75 1.133 2.205 1 77.5 346 GLU A C 1
ATOM 2595 O O . GLU A 1 346 ? 32.719 0.195 3.004 1 77.5 346 GLU A O 1
ATOM 2600 N N . LYS A 1 347 ? 31.875 2.023 2.238 1 81.88 347 LYS A N 1
ATOM 2601 C CA . LYS A 1 347 ? 30.938 2.115 3.355 1 81.88 347 LYS A CA 1
ATOM 2602 C C . LYS A 1 347 ? 29.531 1.706 2.928 1 81.88 347 LYS A C 1
ATOM 2604 O O . LYS A 1 347 ? 28.688 1.379 3.77 1 81.88 347 LYS A O 1
ATOM 2609 N N . VAL A 1 348 ? 29.312 1.767 1.605 1 83.62 348 VAL A N 1
ATOM 2610 C CA . VAL A 1 348 ? 27.953 1.468 1.162 1 83.62 348 VAL A CA 1
ATOM 2611 C C . VAL A 1 348 ? 28 0.542 -0.051 1 83.62 348 VAL A C 1
ATOM 2613 O O . VAL A 1 348 ? 28.844 0.715 -0.942 1 83.62 348 VAL A O 1
ATOM 2616 N N . SER A 1 349 ? 27.234 -0.429 -0.092 1 89.12 349 SER A N 1
ATOM 2617 C CA . SER A 1 349 ? 26.953 -1.273 -1.248 1 89.12 349 SER A CA 1
ATOM 2618 C C . SER A 1 349 ? 25.469 -1.299 -1.562 1 89.12 349 SER A C 1
ATOM 2620 O O . SER A 1 349 ? 24.625 -1.237 -0.656 1 89.12 349 SER A O 1
ATOM 2622 N N . TYR A 1 350 ? 25.094 -1.355 -2.857 1 86.81 350 TYR A N 1
ATOM 2623 C CA . TYR A 1 350 ? 23.688 -1.198 -3.201 1 86.81 350 TYR A CA 1
ATOM 2624 C C . TYR A 1 350 ? 23.328 -2.055 -4.41 1 86.81 350 TYR A C 1
ATOM 2626 O O . TYR A 1 350 ? 24.172 -2.348 -5.25 1 86.81 350 TYR A O 1
ATOM 2634 N N . PHE A 1 351 ? 22.141 -2.418 -4.535 1 92.44 351 PHE A N 1
ATOM 2635 C CA . PHE A 1 351 ? 21.453 -3.047 -5.656 1 92.44 351 PHE A CA 1
ATOM 2636 C C . PHE A 1 351 ? 20.031 -2.502 -5.797 1 92.44 351 PHE A C 1
ATOM 2638 O O . PHE A 1 351 ? 19.25 -2.543 -4.844 1 92.44 351 PHE A O 1
ATOM 2645 N N . THR A 1 352 ? 19.719 -1.95 -6.883 1 89.88 352 THR A N 1
ATOM 2646 C CA . THR A 1 352 ? 18.375 -1.486 -7.18 1 89.88 352 THR A CA 1
ATOM 2647 C C . THR A 1 352 ? 17.891 -2.051 -8.508 1 89.88 352 THR A C 1
ATOM 2649 O O . THR A 1 352 ? 18.688 -2.238 -9.438 1 89.88 352 THR A O 1
ATOM 2652 N N . SER A 1 353 ? 16.594 -2.348 -8.57 1 94.69 353 SER A N 1
ATOM 2653 C CA . SER A 1 353 ? 16.062 -2.951 -9.789 1 94.69 353 SER A CA 1
ATOM 2654 C C . SER A 1 353 ? 14.617 -2.545 -10.016 1 94.69 353 SER A C 1
ATOM 2656 O O . SER A 1 353 ? 13.867 -2.33 -9.062 1 94.69 353 SER A O 1
ATOM 2658 N N . PHE A 1 354 ? 14.258 -2.375 -11.234 1 93.25 354 PHE A N 1
ATOM 2659 C CA . PHE A 1 354 ? 12.883 -2.184 -11.695 1 93.25 354 PHE A CA 1
ATOM 2660 C C . PHE A 1 354 ? 12.547 -3.166 -12.812 1 93.25 354 PHE A C 1
ATOM 2662 O O . PHE A 1 354 ? 13.258 -3.244 -13.812 1 93.25 354 PHE A O 1
ATOM 2669 N N . GLY A 1 355 ? 11.461 -3.908 -12.633 1 95.12 355 GLY A N 1
ATOM 2670 C CA . GLY A 1 355 ? 11.047 -4.887 -13.617 1 95.12 355 GLY A CA 1
ATOM 2671 C C . GLY A 1 355 ? 9.57 -4.797 -13.969 1 95.12 355 GLY A C 1
ATOM 2672 O O . GLY A 1 355 ? 8.75 -4.43 -13.125 1 95.12 355 GLY A O 1
ATOM 2673 N N . THR A 1 356 ? 9.227 -5.105 -15.266 1 95.19 356 THR A N 1
ATOM 2674 C CA . THR A 1 356 ? 7.84 -5.172 -15.711 1 95.19 356 THR A CA 1
ATOM 2675 C C . THR A 1 356 ? 7.582 -6.469 -16.469 1 95.19 356 THR A C 1
ATOM 2677 O O . THR A 1 356 ? 8.492 -7.012 -17.109 1 95.19 356 THR A O 1
ATOM 2680 N N . GLN A 1 357 ? 6.363 -6.898 -16.312 1 95.81 357 GLN A N 1
ATOM 2681 C CA . GLN A 1 357 ? 5.844 -8.055 -17.031 1 95.81 357 GLN A CA 1
ATOM 2682 C C . GLN A 1 357 ? 4.422 -7.801 -17.516 1 95.81 357 GLN A C 1
ATOM 2684 O O . GLN A 1 357 ? 3.592 -7.27 -16.781 1 95.81 357 GLN A O 1
ATOM 2689 N N . SER A 1 358 ? 4.18 -8.117 -18.766 1 96.75 358 SER A N 1
ATOM 2690 C CA . SER A 1 358 ? 2.84 -8.023 -19.328 1 96.75 358 SER A CA 1
ATOM 2691 C C . SER A 1 358 ? 2.488 -9.273 -20.125 1 96.75 358 SER A C 1
ATOM 2693 O O . SER A 1 358 ? 3.195 -9.633 -21.078 1 96.75 358 SER A O 1
ATOM 2695 N N . ASP A 1 359 ? 1.369 -9.922 -19.75 1 95.94 359 ASP A N 1
ATOM 2696 C CA . ASP A 1 359 ? 0.895 -11.133 -20.422 1 95.94 359 ASP A CA 1
ATOM 2697 C C . ASP A 1 359 ? -0.554 -10.977 -20.875 1 95.94 359 ASP A C 1
ATOM 2699 O O . ASP A 1 359 ? -1.396 -10.484 -20.125 1 95.94 359 ASP A O 1
ATOM 2703 N N . ASP A 1 360 ? -0.801 -11.492 -22.078 1 94.75 360 ASP A N 1
ATOM 2704 C CA . ASP A 1 360 ? -2.162 -11.5 -22.594 1 94.75 360 ASP A CA 1
ATOM 2705 C C . ASP A 1 360 ? -2.762 -12.906 -22.547 1 94.75 360 ASP A C 1
ATOM 2707 O O . ASP A 1 360 ? -2.037 -13.898 -22.641 1 94.75 360 ASP A O 1
ATOM 2711 N N . GLY A 1 361 ? -4.129 -12.938 -22.438 1 94.44 361 GLY A N 1
ATOM 2712 C CA . GLY A 1 361 ? -4.805 -14.219 -22.547 1 94.44 361 GLY A CA 1
ATOM 2713 C C . GLY A 1 361 ? -4.844 -14.758 -23.969 1 94.44 361 GLY A C 1
ATOM 2714 O O . GLY A 1 361 ? -4.617 -14.016 -24.922 1 94.44 361 GLY A O 1
ATOM 2715 N N . ILE A 1 362 ? -5.191 -15.984 -24.109 1 95 362 ILE A N 1
ATOM 2716 C CA . ILE A 1 362 ? -5.117 -16.641 -25.422 1 95 362 ILE A CA 1
ATOM 2717 C C . ILE A 1 362 ? -6.492 -16.609 -26.078 1 95 362 ILE A C 1
ATOM 2719 O O . ILE A 1 362 ? -6.645 -17.062 -27.219 1 95 362 ILE A O 1
ATOM 2723 N N . TYR A 1 363 ? -7.441 -16.016 -25.469 1 95.88 363 TYR A N 1
ATOM 2724 C CA . TYR A 1 363 ? -8.797 -16.016 -26.016 1 95.88 363 TYR A CA 1
ATOM 2725 C C . TYR A 1 363 ? -8.891 -15.086 -27.219 1 95.88 363 TYR A C 1
ATOM 2727 O O . TYR A 1 363 ? -8.211 -14.062 -27.281 1 95.88 363 TYR A O 1
ATOM 2735 N N . THR A 1 364 ? -9.711 -15.305 -28.266 1 92.25 364 THR A N 1
ATOM 2736 C CA . THR A 1 364 ? -9.93 -14.484 -29.438 1 92.25 364 THR A CA 1
ATOM 2737 C C . THR A 1 364 ? -10.547 -13.141 -29.062 1 92.25 364 THR A C 1
ATOM 2739 O O . THR A 1 364 ? -10.102 -12.094 -29.531 1 92.25 364 THR A O 1
ATOM 2742 N N . ASN A 1 365 ? -11.625 -13.023 -28.312 1 83.88 365 ASN A N 1
ATOM 2743 C CA . ASN A 1 365 ? -12.242 -11.797 -27.828 1 83.88 365 ASN A CA 1
ATOM 2744 C C . ASN A 1 365 ? -12.016 -11.617 -26.328 1 83.88 365 ASN A C 1
ATOM 2746 O O . ASN A 1 365 ? -12.914 -11.867 -25.516 1 83.88 365 ASN A O 1
ATOM 2750 N N . SER A 1 366 ? -10.695 -11.18 -26.156 1 82.69 366 SER A N 1
ATOM 2751 C CA . SER A 1 366 ? -10.352 -11.336 -24.734 1 82.69 366 SER A CA 1
ATOM 2752 C C . SER A 1 366 ? -10.094 -9.984 -24.078 1 82.69 366 SER A C 1
ATOM 2754 O O . SER A 1 366 ? -9.555 -9.078 -24.703 1 82.69 366 SER A O 1
ATOM 2756 N N . ASN A 1 367 ? -10.586 -9.859 -22.875 1 87.12 367 ASN A N 1
ATOM 2757 C CA . ASN A 1 367 ? -10.133 -8.766 -22.016 1 87.12 367 ASN A CA 1
ATOM 2758 C C . ASN A 1 367 ? -9.172 -9.266 -20.938 1 87.12 367 ASN A C 1
ATOM 2760 O O . ASN A 1 367 ? -8.828 -8.523 -20.016 1 87.12 367 ASN A O 1
ATOM 2764 N N . THR A 1 368 ? -8.758 -10.516 -21.047 1 94 368 THR A N 1
ATOM 2765 C CA . THR A 1 368 ? -7.863 -11.109 -20.047 1 94 368 THR A CA 1
ATOM 2766 C C . THR A 1 368 ? -6.445 -10.57 -20.203 1 94 368 THR A C 1
ATOM 2768 O O . THR A 1 368 ? -5.863 -10.648 -21.297 1 94 368 THR A O 1
ATOM 2771 N N . SER A 1 369 ? -5.906 -10.07 -19.172 1 96.06 369 SER A N 1
ATOM 2772 C CA . SER A 1 369 ? -4.539 -9.562 -19.188 1 96.06 369 SER A CA 1
ATOM 2773 C C . SER A 1 369 ? -3.932 -9.586 -17.781 1 96.06 369 SER A C 1
ATOM 2775 O O . SER A 1 369 ? -4.656 -9.641 -16.797 1 96.06 369 SER A O 1
ATOM 2777 N N . TYR A 1 370 ? -2.631 -9.625 -17.75 1 96.69 370 TYR A N 1
ATOM 2778 C CA . TYR A 1 370 ? -1.871 -9.578 -16.5 1 96.69 370 TYR A CA 1
ATOM 2779 C C . TYR A 1 370 ? -0.67 -8.648 -16.641 1 96.69 370 TYR A C 1
ATOM 2781 O O . TYR A 1 370 ? 0.135 -8.789 -17.562 1 96.69 370 TYR A O 1
ATOM 2789 N N . LYS A 1 371 ? -0.503 -7.738 -15.695 1 97.25 371 LYS A N 1
ATOM 2790 C CA . LYS A 1 371 ? 0.644 -6.84 -15.617 1 97.25 371 LYS A CA 1
ATOM 2791 C C . LYS A 1 371 ? 1.242 -6.828 -14.211 1 97.25 371 LYS A C 1
ATOM 2793 O O . LYS A 1 371 ? 0.513 -6.75 -13.227 1 97.25 371 LYS A O 1
ATOM 2798 N N . ARG A 1 372 ? 2.518 -6.961 -14.117 1 97.25 372 ARG A N 1
ATOM 2799 C CA . ARG A 1 372 ? 3.209 -6.906 -12.836 1 97.25 372 ARG A CA 1
ATOM 2800 C C . ARG A 1 372 ? 4.367 -5.91 -12.875 1 97.25 372 ARG A C 1
ATOM 2802 O O . ARG A 1 372 ? 5.094 -5.84 -13.867 1 97.25 372 ARG A O 1
ATOM 2809 N N . TYR A 1 373 ? 4.559 -5.152 -11.914 1 96.06 373 TYR A N 1
ATOM 2810 C CA . TYR A 1 373 ? 5.656 -4.211 -11.711 1 96.06 373 TYR A CA 1
ATOM 2811 C C . TYR A 1 373 ? 6.426 -4.539 -10.438 1 96.06 373 TYR A C 1
ATOM 2813 O O . TYR A 1 373 ? 5.824 -4.781 -9.383 1 96.06 373 TYR A O 1
ATOM 2821 N N . ASN A 1 374 ? 7.734 -4.641 -10.531 1 96.31 374 ASN A N 1
ATOM 2822 C CA . ASN A 1 374 ? 8.609 -4.91 -9.391 1 96.31 374 ASN A CA 1
ATOM 2823 C C . ASN A 1 374 ? 9.609 -3.783 -9.18 1 96.31 374 ASN A C 1
ATOM 2825 O O . ASN A 1 374 ? 10.234 -3.312 -10.133 1 96.31 374 ASN A O 1
ATOM 2829 N N . LEU A 1 375 ? 9.719 -3.377 -8.016 1 93.88 375 LEU A N 1
ATOM 2830 C CA . LEU A 1 375 ? 10.742 -2.438 -7.57 1 93.88 375 LEU A CA 1
ATOM 2831 C C . LEU A 1 375 ? 11.5 -2.988 -6.363 1 93.88 375 LEU A C 1
ATOM 2833 O O . LEU A 1 375 ? 10.883 -3.494 -5.422 1 93.88 375 LEU A O 1
ATOM 2837 N N . ARG A 1 376 ? 12.805 -2.951 -6.367 1 94.75 376 ARG A N 1
ATOM 2838 C CA . ARG A 1 376 ? 13.609 -3.445 -5.254 1 94.75 376 ARG A CA 1
ATOM 2839 C C . ARG A 1 376 ? 14.82 -2.551 -5.012 1 94.75 376 ARG A C 1
ATOM 2841 O O . ARG A 1 376 ? 15.453 -2.084 -5.961 1 94.75 376 ARG A O 1
ATOM 2848 N N . ALA A 1 377 ? 15.195 -2.344 -3.781 1 91 377 ALA A N 1
ATOM 2849 C CA . ALA A 1 377 ? 16.406 -1.673 -3.336 1 91 377 ALA A CA 1
ATOM 2850 C C . ALA A 1 377 ? 17.016 -2.371 -2.119 1 91 377 ALA A C 1
ATOM 2852 O O . ALA A 1 377 ? 16.375 -2.457 -1.068 1 91 377 ALA A O 1
ATOM 2853 N N . ASN A 1 378 ? 18.125 -2.949 -2.268 1 93.62 378 ASN A N 1
ATOM 2854 C CA . ASN A 1 378 ? 18.922 -3.52 -1.189 1 93.62 378 ASN A CA 1
ATOM 2855 C C . ASN A 1 378 ? 20.188 -2.701 -0.937 1 93.62 378 ASN A C 1
ATOM 2857 O O . ASN A 1 378 ? 21.062 -2.627 -1.798 1 93.62 378 ASN A O 1
ATOM 2861 N N . VAL A 1 379 ? 20.328 -2.195 0.273 1 88.56 379 VAL A N 1
ATOM 2862 C CA . VAL A 1 379 ? 21.438 -1.313 0.58 1 88.56 379 VAL A CA 1
ATOM 2863 C C . VAL A 1 379 ? 22.094 -1.743 1.894 1 88.56 379 VAL A C 1
ATOM 2865 O O . VAL A 1 379 ? 21.406 -1.971 2.889 1 88.56 379 VAL A O 1
ATOM 2868 N N . ASP A 1 380 ? 23.359 -1.805 1.882 1 91.06 380 ASP A N 1
ATOM 2869 C CA . ASP A 1 380 ? 24.156 -2.129 3.066 1 91.06 380 ASP A CA 1
ATOM 2870 C C . ASP A 1 380 ? 25.062 -0.97 3.453 1 91.06 380 ASP A C 1
ATOM 2872 O O . ASP A 1 380 ? 25.703 -0.366 2.59 1 91.06 380 ASP A O 1
ATOM 2876 N N . PHE A 1 381 ? 25.094 -0.733 4.762 1 83.62 381 PHE A N 1
ATOM 2877 C CA . PHE A 1 381 ? 25.906 0.352 5.293 1 83.62 381 PHE A CA 1
ATOM 2878 C C . PHE A 1 381 ? 26.938 -0.178 6.297 1 83.62 381 PHE A C 1
ATOM 2880 O O . PHE A 1 381 ? 26.562 -0.878 7.246 1 83.62 381 PHE A O 1
ATOM 2887 N N . LYS A 1 382 ? 28.125 0.176 6.09 1 86.62 382 LYS A N 1
ATOM 2888 C CA . LYS A 1 382 ? 29.141 -0.034 7.105 1 86.62 382 LYS A CA 1
ATOM 2889 C C . LYS A 1 382 ? 29.359 1.228 7.934 1 86.62 382 LYS A C 1
ATOM 2891 O O . LYS A 1 382 ? 30.172 2.084 7.57 1 86.62 382 LYS A O 1
ATOM 2896 N N . ILE A 1 383 ? 28.797 1.216 9.062 1 78.94 383 ILE A N 1
ATOM 2897 C CA . ILE A 1 383 ? 28.859 2.406 9.898 1 78.94 383 ILE A CA 1
ATOM 2898 C C . ILE A 1 383 ? 30.281 2.572 10.453 1 78.94 383 ILE A C 1
ATOM 2900 O O . ILE A 1 383 ? 30.828 3.676 10.453 1 78.94 383 ILE A O 1
ATOM 2904 N N . ASN A 1 384 ? 30.906 1.616 10.984 1 79.56 384 ASN A N 1
ATOM 2905 C CA . ASN A 1 384 ? 32.281 1.499 11.445 1 79.56 384 ASN A CA 1
ATOM 2906 C C . ASN A 1 384 ? 32.781 0.052 11.406 1 79.56 384 ASN A C 1
ATOM 2908 O O . ASN A 1 384 ? 32.188 -0.79 10.734 1 79.56 384 ASN A O 1
ATOM 2912 N N . GLU A 1 385 ? 33.844 -0.158 11.969 1 82.75 385 GLU A N 1
ATOM 2913 C CA . GLU A 1 385 ? 34.438 -1.497 11.906 1 82.75 385 GLU A CA 1
ATOM 2914 C C . GLU A 1 385 ? 33.562 -2.504 12.672 1 82.75 385 GLU A C 1
ATOM 2916 O O . GLU A 1 385 ? 33.688 -3.713 12.461 1 82.75 385 GLU A O 1
ATOM 2921 N N . TYR A 1 386 ? 32.656 -2.029 13.5 1 86.19 386 TYR A N 1
ATOM 2922 C CA . TYR A 1 386 ? 31.938 -2.941 14.383 1 86.19 386 TYR A CA 1
ATOM 2923 C C . TYR A 1 386 ? 30.453 -3.045 14 1 86.19 386 TYR A C 1
ATOM 2925 O O . TYR A 1 386 ? 29.797 -4.043 14.297 1 86.19 386 TYR A O 1
ATOM 2933 N N . LEU A 1 387 ? 29.906 -2.035 13.344 1 88.62 387 LEU A N 1
ATOM 2934 C CA . LEU A 1 387 ? 28.469 -1.998 13.148 1 88.62 387 LEU A CA 1
ATOM 2935 C C . LEU A 1 387 ? 28.125 -1.908 11.664 1 88.62 387 LEU A C 1
ATOM 2937 O O . LEU A 1 387 ? 28.562 -0.985 10.977 1 88.62 387 LEU A O 1
ATOM 2941 N N . ASP A 1 388 ? 27.344 -2.865 11.195 1 90.88 388 ASP A N 1
ATOM 2942 C CA . ASP A 1 388 ? 26.766 -2.855 9.852 1 90.88 388 ASP A CA 1
ATOM 2943 C C . ASP A 1 388 ? 25.234 -2.734 9.914 1 90.88 388 ASP A C 1
ATOM 2945 O O . ASP A 1 388 ? 24.594 -3.348 10.773 1 90.88 388 ASP A O 1
ATOM 2949 N N . LEU A 1 389 ? 24.688 -1.911 9.078 1 89.12 389 LEU A N 1
ATOM 2950 C CA . LEU A 1 389 ? 23.25 -1.795 8.945 1 89.12 389 LEU A CA 1
ATOM 2951 C C . LEU A 1 389 ? 22.797 -2.178 7.543 1 89.12 389 LEU A C 1
ATOM 2953 O O . LEU A 1 389 ? 23.562 -2.064 6.586 1 89.12 389 LEU A O 1
ATOM 2957 N N . GLY A 1 390 ? 21.656 -2.703 7.414 1 91.31 390 GLY A N 1
ATOM 2958 C CA . GLY A 1 390 ? 21.062 -3.045 6.129 1 91.31 390 GLY A CA 1
ATOM 2959 C C . GLY A 1 390 ? 19.609 -2.623 6.004 1 91.31 390 GLY A C 1
ATOM 2960 O O . GLY A 1 390 ? 18.844 -2.695 6.977 1 91.31 390 GLY A O 1
ATOM 2961 N N . VAL A 1 391 ? 19.25 -2.186 4.809 1 89.31 391 VAL A N 1
ATOM 2962 C CA . VAL A 1 391 ? 17.859 -1.854 4.488 1 89.31 391 VAL A CA 1
ATOM 2963 C C . VAL A 1 391 ? 17.469 -2.488 3.156 1 89.31 391 VAL A C 1
ATOM 2965 O O . VAL A 1 391 ? 18.109 -2.229 2.129 1 89.31 391 VAL A O 1
ATOM 2968 N N . ASP A 1 392 ? 16.453 -3.305 3.133 1 94.44 392 ASP A N 1
ATOM 2969 C CA . ASP A 1 392 ? 15.891 -3.914 1.934 1 94.44 392 ASP A CA 1
ATOM 2970 C C . ASP A 1 392 ? 14.438 -3.5 1.743 1 94.44 392 ASP A C 1
ATOM 2972 O O . ASP A 1 392 ? 13.586 -3.771 2.6 1 94.44 392 ASP A O 1
ATOM 2976 N N . ILE A 1 393 ? 14.18 -2.898 0.658 1 92.06 393 ILE A N 1
ATOM 2977 C CA . ILE A 1 393 ? 12.82 -2.469 0.348 1 92.06 393 ILE A CA 1
ATOM 2978 C C . ILE A 1 393 ? 12.383 -3.061 -0.99 1 92.06 393 ILE A C 1
ATOM 2980 O O . ILE A 1 393 ? 13.109 -2.969 -1.982 1 92.06 393 ILE A O 1
ATOM 2984 N N . SER A 1 394 ? 11.125 -3.598 -1.03 1 95.44 394 SER A N 1
ATOM 2985 C CA . SER A 1 394 ? 10.586 -4.141 -2.271 1 95.44 394 SER A CA 1
ATOM 2986 C C . SER A 1 394 ? 9.102 -3.82 -2.414 1 95.44 394 SER A C 1
ATOM 2988 O O . SER A 1 394 ? 8.344 -3.916 -1.446 1 95.44 394 SER A O 1
ATOM 2990 N N . GLY A 1 395 ? 8.734 -3.332 -3.533 1 95.06 395 GLY A N 1
ATOM 2991 C CA . GLY A 1 395 ? 7.344 -3.1 -3.9 1 95.06 395 GLY A CA 1
ATOM 2992 C C . GLY A 1 395 ? 6.914 -3.877 -5.129 1 95.06 395 GLY A C 1
ATOM 2993 O O . GLY A 1 395 ? 7.66 -3.965 -6.105 1 95.06 395 GLY A O 1
ATOM 2994 N N . ILE A 1 396 ? 5.703 -4.465 -5.059 1 97.5 396 ILE A N 1
ATOM 2995 C CA . ILE A 1 396 ? 5.156 -5.242 -6.164 1 97.5 396 ILE A CA 1
ATOM 2996 C C . ILE A 1 396 ? 3.707 -4.828 -6.418 1 97.5 396 ILE A C 1
ATOM 2998 O O . ILE A 1 396 ? 2.922 -4.684 -5.48 1 97.5 396 ILE A O 1
ATOM 3002 N N . GLN A 1 397 ? 3.369 -4.574 -7.602 1 97.12 397 GLN A N 1
ATOM 3003 C CA . GLN A 1 397 ? 1.987 -4.344 -8.008 1 97.12 397 GLN A CA 1
ATOM 3004 C C . GLN A 1 397 ? 1.563 -5.32 -9.094 1 97.12 397 GLN A C 1
ATOM 3006 O O . GLN A 1 397 ? 2.242 -5.453 -10.117 1 97.12 397 GLN A O 1
ATOM 3011 N N . GLU A 1 398 ? 0.466 -5.98 -8.906 1 97.88 398 GLU A N 1
ATOM 3012 C CA . GLU A 1 398 ? -0.125 -6.895 -9.875 1 97.88 398 GLU A CA 1
ATOM 3013 C C . GLU A 1 398 ? -1.512 -6.422 -10.305 1 97.88 398 GLU A C 1
ATOM 3015 O O . GLU A 1 398 ? -2.383 -6.191 -9.461 1 97.88 398 GLU A O 1
ATOM 3020 N N . ASN A 1 399 ? -1.647 -6.238 -11.547 1 97.69 399 ASN A N 1
ATOM 3021 C CA . ASN A 1 399 ? -2.947 -5.945 -12.141 1 97.69 399 ASN A CA 1
ATOM 3022 C C . ASN A 1 399 ? -3.473 -7.129 -12.953 1 97.69 399 ASN A C 1
ATOM 3024 O O . ASN A 1 399 ? -2.945 -7.441 -14.023 1 97.69 399 ASN A O 1
ATOM 3028 N N . ARG A 1 400 ? -4.551 -7.73 -12.461 1 97.31 400 ARG A N 1
ATOM 3029 C CA . ARG A 1 400 ? -5.184 -8.875 -13.117 1 97.31 400 ARG A CA 1
ATOM 3030 C C . ARG A 1 400 ? -6.562 -8.5 -13.656 1 97.31 400 ARG A C 1
ATOM 3032 O O . ARG A 1 400 ? -7.398 -7.965 -12.922 1 97.31 400 ARG A O 1
ATOM 3039 N N . MET A 1 401 ? -6.738 -8.742 -14.891 1 97.38 401 MET A N 1
ATOM 3040 C CA . MET A 1 401 ? -8.023 -8.516 -15.531 1 97.38 401 MET A CA 1
ATOM 3041 C C . MET A 1 401 ? -8.555 -9.805 -16.156 1 97.38 401 MET A C 1
ATOM 3043 O O . MET A 1 401 ? -7.836 -10.477 -16.906 1 97.38 401 MET A O 1
ATOM 3047 N N . TYR A 1 402 ? -9.773 -10.164 -15.836 1 96.69 402 TYR A N 1
ATOM 3048 C CA . TYR A 1 402 ? -10.461 -11.32 -16.391 1 96.69 402 TYR A CA 1
ATOM 3049 C C . TYR A 1 402 ? -11.883 -10.969 -16.797 1 96.69 402 TYR A C 1
ATOM 3051 O O . TYR A 1 402 ? -12.359 -9.867 -16.516 1 96.69 402 TYR A O 1
ATOM 3059 N N . SER A 1 403 ? -12.539 -11.844 -17.531 1 95.06 403 SER A N 1
ATOM 3060 C CA . SER A 1 403 ? -13.945 -11.656 -17.859 1 95.06 403 SER A CA 1
ATOM 3061 C C . SER A 1 403 ? -14.844 -11.93 -16.656 1 95.06 403 SER A C 1
ATOM 3063 O O . SER A 1 403 ? -14.352 -12.234 -15.57 1 95.06 403 SER A O 1
ATOM 3065 N N . GLY A 1 404 ? -16.141 -11.789 -16.906 1 93.88 404 GLY A N 1
ATOM 3066 C CA . GLY A 1 404 ? -17.094 -11.992 -15.82 1 93.88 404 GLY A CA 1
ATOM 3067 C C . GLY A 1 404 ? -17.375 -13.453 -15.547 1 93.88 404 GLY A C 1
ATOM 3068 O O . GLY A 1 404 ? -18.141 -13.781 -14.641 1 93.88 404 GLY A O 1
ATOM 3069 N N . MET A 1 405 ? -16.781 -14.359 -16.266 1 93.06 405 MET A N 1
ATOM 3070 C CA . MET A 1 405 ? -17 -15.797 -16.094 1 93.06 405 MET A CA 1
ATOM 3071 C C . MET A 1 405 ? -15.695 -16.5 -15.758 1 93.06 405 MET A C 1
ATOM 3073 O O . MET A 1 405 ? -14.617 -16.016 -16.109 1 93.06 405 MET A O 1
ATOM 3077 N N . SER A 1 406 ? -15.797 -17.625 -15.148 1 90.62 406 SER A N 1
ATOM 3078 C CA . SER A 1 406 ? -14.617 -18.328 -14.664 1 90.62 406 SER A CA 1
ATOM 3079 C C . SER A 1 406 ? -13.891 -19.047 -15.797 1 90.62 406 SER A C 1
ATOM 3081 O O . SER A 1 406 ? -14.516 -19.469 -16.766 1 90.62 406 SER A O 1
ATOM 3083 N N . THR A 1 407 ? -12.594 -19.203 -15.633 1 90.81 407 THR A N 1
ATOM 3084 C CA . THR A 1 407 ? -11.758 -19.906 -16.594 1 90.81 407 THR A CA 1
ATOM 3085 C C . THR A 1 407 ? -12.141 -21.391 -16.672 1 90.81 407 THR A C 1
ATOM 3087 O O . THR A 1 407 ? -12.18 -21.969 -17.766 1 90.81 407 THR A O 1
ATOM 3090 N N . SER A 1 408 ? -12.391 -21.938 -15.539 1 89.44 408 SER A N 1
ATOM 3091 C CA . SER A 1 408 ? -12.797 -23.344 -15.523 1 89.44 408 SER A CA 1
ATOM 3092 C C . SER A 1 408 ? -14.055 -23.562 -16.359 1 89.44 408 SER A C 1
ATOM 3094 O O . SER A 1 408 ? -14.141 -24.516 -17.141 1 89.44 408 SER A O 1
ATOM 3096 N N . SER A 1 409 ? -14.977 -22.656 -16.25 1 91.12 409 SER A N 1
ATOM 3097 C CA . SER A 1 409 ? -16.203 -22.766 -17.031 1 91.12 409 SER A CA 1
ATOM 3098 C C . SER A 1 409 ? -15.906 -22.594 -18.531 1 91.12 409 SER A C 1
ATOM 3100 O O . SER A 1 409 ? -16.531 -23.25 -19.359 1 91.12 409 SER A O 1
ATOM 3102 N N . MET A 1 410 ? -15.016 -21.797 -18.828 1 92.56 410 MET A N 1
ATOM 3103 C CA . MET A 1 410 ? -14.664 -21.531 -20.219 1 92.56 410 MET A CA 1
ATOM 3104 C C . MET A 1 410 ? -14.109 -22.781 -20.891 1 92.56 410 MET A C 1
ATOM 3106 O O . MET A 1 410 ? -14.609 -23.219 -21.938 1 92.56 410 MET A O 1
ATOM 3110 N N . PHE A 1 411 ? -13.188 -23.344 -20.344 1 92.38 411 PHE A N 1
ATOM 3111 C CA . PHE A 1 411 ? -12.523 -24.453 -21 1 92.38 411 PHE A CA 1
ATOM 3112 C C . PHE A 1 411 ? -13.375 -25.719 -20.922 1 92.38 411 PHE A C 1
ATOM 3114 O O . PHE A 1 411 ? -13.336 -26.562 -21.812 1 92.38 411 PHE A O 1
ATOM 3121 N N . GLN A 1 412 ? -14.141 -25.859 -19.875 1 91.31 412 GLN A N 1
ATOM 3122 C CA . GLN A 1 412 ? -15.125 -26.938 -19.875 1 91.31 412 GLN A CA 1
ATOM 3123 C C . GLN A 1 412 ? -16.125 -26.781 -21.016 1 91.31 412 GLN A C 1
ATOM 3125 O O . GLN A 1 412 ? -16.5 -27.766 -21.656 1 91.31 412 GLN A O 1
ATOM 3130 N N . THR A 1 413 ? -16.5 -25.578 -21.219 1 94.94 413 THR A N 1
ATOM 3131 C CA . THR A 1 413 ? -17.453 -25.312 -22.281 1 94.94 413 THR A CA 1
ATOM 3132 C C . THR A 1 413 ? -16.828 -25.547 -23.656 1 94.94 413 THR A C 1
ATOM 3134 O O . THR A 1 413 ? -17.453 -26.125 -24.547 1 94.94 413 THR A O 1
ATOM 3137 N N . ILE A 1 414 ? -15.656 -25.141 -23.875 1 94.19 414 ILE A N 1
ATOM 3138 C CA . ILE A 1 414 ? -14.969 -25.344 -25.141 1 94.19 414 ILE A CA 1
ATOM 3139 C C . ILE A 1 414 ? -14.93 -26.828 -25.484 1 94.19 414 ILE A C 1
ATOM 3141 O O . ILE A 1 414 ? -15.125 -27.219 -26.641 1 94.19 414 ILE A O 1
ATOM 3145 N N . ARG A 1 415 ? -14.773 -27.594 -24.562 1 92.12 415 ARG A N 1
ATOM 3146 C CA . ARG A 1 415 ? -14.703 -29.047 -24.766 1 92.12 415 ARG A CA 1
ATOM 3147 C C . ARG A 1 415 ? -16.078 -29.641 -25 1 92.12 415 ARG A C 1
ATOM 3149 O O . ARG A 1 415 ? -16.234 -30.562 -25.797 1 92.12 415 ARG A O 1
ATOM 3156 N N . ARG A 1 416 ? -17.016 -29.094 -24.344 1 93.94 416 ARG A N 1
ATOM 3157 C CA . ARG A 1 416 ? -18.344 -29.703 -24.312 1 93.94 416 ARG A CA 1
ATOM 3158 C C . ARG A 1 416 ? -19.203 -29.219 -25.484 1 93.94 416 ARG A C 1
ATOM 3160 O O . ARG A 1 416 ? -20.141 -29.891 -25.906 1 93.94 416 ARG A O 1
ATOM 3167 N N . MET A 1 417 ? -18.938 -28.125 -25.953 1 95.88 417 MET A N 1
ATOM 3168 C CA . MET A 1 417 ? -19.797 -27.516 -26.969 1 95.88 417 MET A CA 1
ATOM 3169 C C . MET A 1 417 ? -19.984 -28.422 -28.172 1 95.88 417 MET A C 1
ATOM 3171 O O . MET A 1 417 ? -19.031 -29.094 -28.594 1 95.88 417 MET A O 1
ATOM 3175 N N . TYR A 1 418 ? -21.203 -28.406 -28.703 1 97 418 TYR A N 1
ATOM 3176 C CA . TYR A 1 418 ? -21.516 -29.219 -29.875 1 97 418 TYR A CA 1
ATOM 3177 C C . TYR A 1 418 ? -20.812 -28.688 -31.109 1 97 418 TYR A C 1
ATOM 3179 O O . TYR A 1 418 ? -20.875 -27.484 -31.391 1 97 418 TYR A O 1
ATOM 3187 N N . PRO A 1 419 ? -20.141 -29.625 -31.812 1 97.81 419 PRO A N 1
ATOM 3188 C CA . PRO A 1 419 ? -19.547 -29.172 -33.062 1 97.81 419 PRO A CA 1
ATOM 3189 C C . PRO A 1 419 ? -20.594 -28.812 -34.125 1 97.81 419 PRO A C 1
ATOM 3191 O O . PRO A 1 419 ? -20.266 -28.203 -35.156 1 97.81 419 PRO A O 1
ATOM 3194 N N . THR A 1 420 ? -21.859 -29.109 -33.781 1 97.5 420 THR A N 1
ATOM 3195 C CA . THR A 1 420 ? -22.969 -28.844 -34.688 1 97.5 420 THR A CA 1
ATOM 3196 C C . THR A 1 420 ? -23.578 -27.469 -34.406 1 97.5 420 THR A C 1
ATOM 3198 O O . THR A 1 420 ? -24.531 -27.062 -35.062 1 97.5 420 THR A O 1
ATOM 3201 N N . ASN A 1 421 ? -23.078 -26.781 -33.438 1 96.62 421 ASN A N 1
ATOM 3202 C CA . ASN A 1 421 ? -23.547 -25.438 -33.125 1 96.62 421 ASN A CA 1
ATOM 3203 C C . ASN A 1 421 ? -22.656 -24.375 -33.75 1 96.62 421 ASN A C 1
ATOM 3205 O O . ASN A 1 421 ? -21.453 -24.562 -33.906 1 96.62 421 ASN A O 1
ATOM 3209 N N . HIS A 1 422 ? -23.297 -23.25 -34.062 1 96.88 422 HIS A N 1
ATOM 3210 C CA . HIS A 1 422 ? -22.547 -22.109 -34.562 1 96.88 422 HIS A CA 1
ATOM 3211 C C . HIS A 1 422 ? -21.797 -21.391 -33.469 1 96.88 422 HIS A C 1
ATOM 3213 O O . HIS A 1 422 ? -22.375 -21.078 -32.406 1 96.88 422 HIS A O 1
ATOM 3219 N N . ALA A 1 423 ? -20.531 -21.172 -33.719 1 96.81 423 ALA A N 1
ATOM 3220 C CA . ALA A 1 423 ? -19.844 -20.219 -32.875 1 96.81 423 ALA A CA 1
ATOM 3221 C C . ALA A 1 423 ? -20.281 -18.781 -33.156 1 96.81 423 ALA A C 1
ATOM 3223 O O . ALA A 1 423 ? -20.625 -18.031 -32.25 1 96.81 423 ALA A O 1
ATOM 3224 N N . VAL A 1 424 ? -20.172 -18.531 -34.406 1 96.44 424 VAL A N 1
ATOM 3225 C CA . VAL A 1 424 ? -20.672 -17.281 -35 1 96.44 424 VAL A CA 1
ATOM 3226 C C . VAL A 1 424 ? -21.422 -17.578 -36.281 1 96.44 424 VAL A C 1
ATOM 3228 O O . VAL A 1 424 ? -20.922 -18.328 -37.125 1 96.44 424 VAL A O 1
ATOM 3231 N N . TYR A 1 425 ? -22.594 -17.047 -36.375 1 97.31 425 TYR A N 1
ATOM 3232 C CA . TYR A 1 425 ? -23.328 -17.203 -37.625 1 97.31 425 TYR A CA 1
ATOM 3233 C C . TYR A 1 425 ? -22.625 -16.484 -38.75 1 97.31 425 TYR A C 1
ATOM 3235 O O . TYR A 1 425 ? -21.797 -15.594 -38.531 1 97.31 425 TYR A O 1
ATOM 3243 N N . PRO A 1 426 ? -22.906 -16.859 -39.938 1 95.56 426 PRO A N 1
ATOM 3244 C CA . PRO A 1 426 ? -22.266 -16.203 -41.062 1 95.56 426 PRO A CA 1
ATOM 3245 C C . PRO A 1 426 ? -22.438 -14.688 -41.062 1 95.56 426 PRO A C 1
ATOM 3247 O O . PRO A 1 426 ? -21.625 -13.961 -41.625 1 95.56 426 PRO A O 1
ATOM 3250 N N . ASN A 1 427 ? -23.469 -14.109 -40.375 1 95.69 427 ASN A N 1
ATOM 3251 C CA . ASN A 1 427 ? -23.703 -12.664 -40.312 1 95.69 427 ASN A CA 1
ATOM 3252 C C . ASN A 1 427 ? -22.922 -12.016 -39.188 1 95.69 427 ASN A C 1
ATOM 3254 O O . ASN A 1 427 ? -23.047 -10.812 -38.938 1 95.69 427 ASN A O 1
ATOM 3258 N N . GLY A 1 428 ? -22.219 -12.82 -38.438 1 94.81 428 GLY A N 1
ATOM 3259 C CA . GLY A 1 428 ? -21.328 -12.266 -37.406 1 94.81 428 GLY A CA 1
ATOM 3260 C C . GLY A 1 428 ? -21.891 -12.344 -36 1 94.81 428 GLY A C 1
ATOM 3261 O O . GLY A 1 428 ? -21.203 -12.031 -35.031 1 94.81 428 GLY A O 1
ATOM 3262 N N . LEU A 1 429 ? -23.141 -12.773 -35.812 1 96.75 429 LEU A N 1
ATOM 3263 C CA . LEU A 1 429 ? -23.766 -12.844 -34.5 1 96.75 429 LEU A CA 1
ATOM 3264 C C . LEU A 1 429 ? -23.359 -14.125 -33.781 1 96.75 429 LEU A C 1
ATOM 3266 O O . LEU A 1 429 ? -23.25 -15.18 -34.406 1 96.75 429 LEU A O 1
ATOM 3270 N N . PRO A 1 430 ? -23.094 -14.008 -32.5 1 96.69 430 PRO A N 1
ATOM 3271 C CA . PRO A 1 430 ? -22.703 -15.211 -31.766 1 96.69 430 PRO A CA 1
ATOM 3272 C C . PRO A 1 430 ? -23.828 -16.25 -31.719 1 96.69 430 PRO A C 1
ATOM 3274 O O . PRO A 1 430 ? -25 -15.898 -31.578 1 96.69 430 PRO A O 1
ATOM 3277 N N . GLY A 1 431 ? -23.453 -17.5 -31.75 1 97.38 431 GLY A N 1
ATOM 3278 C CA . GLY A 1 431 ? -24.406 -18.594 -31.75 1 97.38 431 GLY A CA 1
ATOM 3279 C C . GLY A 1 431 ? -24.969 -18.906 -30.375 1 97.38 431 GLY A C 1
ATOM 3280 O O . GLY A 1 431 ? -24.766 -18.141 -29.438 1 97.38 431 GLY A O 1
ATOM 3281 N N . PRO A 1 432 ? -25.75 -19.922 -30.281 1 96.75 432 PRO A N 1
ATOM 3282 C CA . PRO A 1 432 ? -26.422 -20.266 -29.016 1 96.75 432 PRO A CA 1
ATOM 3283 C C . PRO A 1 432 ? -25.469 -20.875 -28 1 96.75 432 PRO A C 1
ATOM 3285 O O . PRO A 1 432 ? -24.375 -21.344 -28.344 1 96.75 432 PRO A O 1
ATOM 3288 N N . ASP A 1 433 ? -25.922 -20.844 -26.734 1 96.38 433 ASP A N 1
ATOM 3289 C CA . ASP A 1 433 ? -25.188 -21.484 -25.656 1 96.38 433 ASP A CA 1
ATOM 3290 C C . ASP A 1 433 ? -25.516 -22.984 -25.578 1 96.38 433 ASP A C 1
ATOM 3292 O O . ASP A 1 433 ? -26.438 -23.453 -26.234 1 96.38 433 ASP A O 1
ATOM 3296 N N . ILE A 1 434 ? -24.672 -23.641 -24.859 1 94.94 434 ILE A N 1
ATOM 3297 C CA . ILE A 1 434 ? -25.016 -25.016 -24.531 1 94.94 434 ILE A CA 1
ATOM 3298 C C . ILE A 1 434 ? -25.984 -25.031 -23.344 1 94.94 434 ILE A C 1
ATOM 3300 O O . ILE A 1 434 ? -26.906 -25.844 -23.312 1 94.94 434 ILE A O 1
ATOM 3304 N N . GLU A 1 435 ? -25.609 -24.266 -22.328 1 92.19 435 GLU A N 1
ATOM 3305 C CA . GLU A 1 435 ? -26.438 -24.062 -21.141 1 92.19 435 GLU A CA 1
ATOM 3306 C C . GLU A 1 435 ? -25.984 -22.844 -20.359 1 92.19 435 GLU A C 1
ATOM 3308 O O . GLU A 1 435 ? -24.797 -22.5 -20.359 1 92.19 435 GLU A O 1
ATOM 3313 N N . PHE A 1 436 ? -26.859 -22.156 -19.734 1 90.56 436 PHE A N 1
ATOM 3314 C CA . PHE A 1 436 ? -26.625 -21.094 -18.766 1 90.56 436 PHE A CA 1
ATOM 3315 C C . PHE A 1 436 ? -25.828 -19.953 -19.391 1 90.56 436 PHE A C 1
ATOM 3317 O O . PHE A 1 436 ? -25 -19.328 -18.734 1 90.56 436 PHE A O 1
ATOM 3324 N N . GLY A 1 437 ? -25.922 -19.812 -20.703 1 94.38 437 GLY A N 1
ATOM 3325 C CA . GLY A 1 437 ? -25.234 -18.734 -21.391 1 94.38 437 GLY A CA 1
ATOM 3326 C C . GLY A 1 437 ? -23.797 -19.062 -21.734 1 94.38 437 GLY A C 1
ATOM 3327 O O . GLY A 1 437 ? -23.047 -18.172 -22.156 1 94.38 437 GLY A O 1
ATOM 3328 N N . TYR A 1 438 ? -23.422 -20.297 -21.672 1 95.88 438 TYR A N 1
ATOM 3329 C CA . TYR A 1 438 ? -22.047 -20.703 -21.938 1 95.88 438 TYR A CA 1
ATOM 3330 C C . TYR A 1 438 ? -21.781 -20.797 -23.422 1 95.88 438 TYR A C 1
ATOM 3332 O O . TYR A 1 438 ? -22.141 -21.781 -24.062 1 95.88 438 TYR A O 1
ATOM 3340 N N . GLN A 1 439 ? -21.234 -19.828 -23.922 1 96.25 439 GLN A N 1
ATOM 3341 C CA . GLN A 1 439 ? -20.781 -19.703 -25.297 1 96.25 439 GLN A CA 1
ATOM 3342 C C . GLN A 1 439 ? -19.422 -19.031 -25.375 1 96.25 439 GLN A C 1
ATOM 3344 O O . GLN A 1 439 ? -19.312 -17.812 -25.234 1 96.25 439 GLN A O 1
ATOM 3349 N N . PRO A 1 440 ? -18.406 -19.766 -25.719 1 94.25 440 PRO A N 1
ATOM 3350 C CA . PRO A 1 440 ? -17.016 -19.359 -25.5 1 94.25 440 PRO A CA 1
ATOM 3351 C C . PRO A 1 440 ? -16.688 -18.031 -26.172 1 94.25 440 PRO A C 1
ATOM 3353 O O . PRO A 1 440 ? -15.867 -17.25 -25.656 1 94.25 440 PRO A O 1
ATOM 3356 N N . MET A 1 441 ? -17.266 -17.656 -27.281 1 93.5 441 MET A N 1
ATOM 3357 C CA . MET A 1 441 ? -16.953 -16.438 -28 1 93.5 441 MET A CA 1
ATOM 3358 C C . MET A 1 441 ? -17.375 -15.203 -27.203 1 93.5 441 MET A C 1
ATOM 3360 O O . MET A 1 441 ? -16.812 -14.125 -27.391 1 93.5 441 MET A O 1
ATOM 3364 N N . VAL A 1 442 ? -18.344 -15.391 -26.391 1 95.19 442 VAL A N 1
ATOM 3365 C CA . VAL A 1 442 ? -18.875 -14.273 -25.609 1 95.19 442 VAL A CA 1
ATOM 3366 C C . VAL A 1 442 ? -18.359 -14.352 -24.172 1 95.19 442 VAL A C 1
ATOM 3368 O O . VAL A 1 442 ? -18.109 -13.328 -23.531 1 95.19 442 VAL A O 1
ATOM 3371 N N . MET A 1 443 ? -18.172 -15.539 -23.656 1 94.75 443 MET A N 1
ATOM 3372 C CA . MET A 1 443 ? -17.766 -15.773 -22.281 1 94.75 443 MET A CA 1
ATOM 3373 C C . MET A 1 443 ? -16.469 -15.031 -21.969 1 94.75 443 MET A C 1
ATOM 3375 O O . MET A 1 443 ? -16.312 -14.477 -20.875 1 94.75 443 MET A O 1
ATOM 3379 N N . ALA A 1 444 ? -15.555 -14.953 -22.875 1 92.31 444 ALA A N 1
ATOM 3380 C CA . ALA A 1 444 ? -14.234 -14.398 -22.625 1 92.31 444 ALA A CA 1
ATOM 3381 C C . ALA A 1 444 ? -14.211 -12.891 -22.891 1 92.31 444 ALA A C 1
ATOM 3383 O O . ALA A 1 444 ? -13.227 -12.219 -22.578 1 92.31 444 ALA A O 1
ATOM 3384 N N . SER A 1 445 ? -15.258 -12.344 -23.406 1 92.5 445 SER A N 1
ATOM 3385 C CA . SER A 1 445 ? -15.312 -10.938 -23.812 1 92.5 445 SER A CA 1
ATOM 3386 C C . SER A 1 445 ? -15.781 -10.055 -22.656 1 92.5 445 SER A C 1
ATOM 3388 O O . SER A 1 445 ? -16.156 -10.555 -21.594 1 92.5 445 SER A O 1
ATOM 3390 N N . ASP A 1 446 ? -15.75 -8.789 -22.922 1 92.56 446 ASP A N 1
ATOM 3391 C CA . ASP A 1 446 ? -16.188 -7.824 -21.922 1 92.56 446 ASP A CA 1
ATOM 3392 C C . ASP A 1 446 ? -17.703 -7.723 -21.875 1 92.56 446 ASP A C 1
ATOM 3394 O O . ASP A 1 446 ? -18.25 -6.996 -21.047 1 92.56 446 ASP A O 1
ATOM 3398 N N . GLN A 1 447 ? -18.375 -8.469 -22.703 1 94.25 447 GLN A N 1
ATOM 3399 C CA . GLN A 1 447 ? -19.828 -8.453 -22.703 1 94.25 447 GLN A CA 1
ATOM 3400 C C . GLN A 1 447 ? -20.391 -9.07 -21.438 1 94.25 447 GLN A C 1
ATOM 3402 O O . GLN A 1 447 ? -21.5 -8.758 -21.016 1 94.25 447 GLN A O 1
ATOM 3407 N N . THR A 1 448 ? -19.641 -9.922 -20.828 1 95.75 448 THR A N 1
ATOM 3408 C CA . THR A 1 448 ? -20.109 -10.586 -19.609 1 95.75 448 THR A CA 1
ATOM 3409 C C . THR A 1 448 ? -19.719 -9.797 -18.375 1 95.75 448 THR A C 1
ATOM 3411 O O . THR A 1 448 ? -20.031 -10.188 -17.25 1 95.75 448 THR A O 1
ATOM 3414 N N . GLY A 1 449 ? -19 -8.703 -18.531 1 96.25 449 GLY A N 1
ATOM 3415 C CA . GLY A 1 449 ? -18.453 -7.938 -17.438 1 96.25 449 GLY A CA 1
ATOM 3416 C C . GLY A 1 449 ? -16.953 -8.156 -17.234 1 96.25 449 GLY A C 1
ATOM 3417 O O . GLY A 1 449 ? -16.219 -8.328 -18.219 1 96.25 449 GLY A O 1
ATOM 3418 N N . PHE A 1 450 ? -16.516 -8 -15.984 1 96.81 450 PHE A N 1
ATOM 3419 C CA . PHE A 1 450 ? -15.086 -8.164 -15.742 1 96.81 450 PHE A CA 1
ATOM 3420 C C . PHE A 1 450 ? -14.828 -8.523 -14.281 1 96.81 450 PHE A C 1
ATOM 3422 O O . PHE A 1 450 ? -15.703 -8.375 -13.43 1 96.81 450 PHE A O 1
ATOM 3429 N N . ASP A 1 451 ? -13.672 -9.078 -14.008 1 97.44 451 ASP A N 1
ATOM 3430 C CA . ASP A 1 451 ? -13.031 -9.297 -12.711 1 97.44 451 ASP A CA 1
ATOM 3431 C C . ASP A 1 451 ? -11.688 -8.578 -12.633 1 97.44 451 ASP A C 1
ATOM 3433 O O . ASP A 1 451 ? -10.68 -9.07 -13.141 1 97.44 451 ASP A O 1
ATOM 3437 N N . ASP A 1 452 ? -11.719 -7.379 -12.086 1 97.5 452 ASP A N 1
ATOM 3438 C CA . ASP A 1 452 ? -10.531 -6.539 -11.945 1 97.5 452 ASP A CA 1
ATOM 3439 C C . ASP A 1 452 ? -9.906 -6.719 -10.562 1 97.5 452 ASP A C 1
ATOM 3441 O O . ASP A 1 452 ? -10.453 -6.262 -9.555 1 97.5 452 ASP A O 1
ATOM 3445 N N . ASP A 1 453 ? -8.75 -7.414 -10.516 1 97.81 453 ASP A N 1
ATOM 3446 C CA . ASP A 1 453 ? -8.07 -7.746 -9.266 1 97.81 453 ASP A CA 1
ATOM 3447 C C . ASP A 1 453 ? -6.691 -7.094 -9.203 1 97.81 453 ASP A C 1
ATOM 3449 O O . ASP A 1 453 ? -5.766 -7.516 -9.898 1 97.81 453 ASP A O 1
ATOM 3453 N N . LYS A 1 454 ? -6.574 -6.109 -8.398 1 97.81 454 LYS A N 1
ATOM 3454 C CA . LYS A 1 454 ? -5.297 -5.434 -8.18 1 97.81 454 LYS A CA 1
ATOM 3455 C C . LYS A 1 454 ? -4.715 -5.793 -6.816 1 97.81 454 LYS A C 1
ATOM 3457 O O . LYS A 1 454 ? -5.418 -5.77 -5.805 1 97.81 454 LYS A O 1
ATOM 3462 N N . ARG A 1 455 ? -3.416 -6.141 -6.801 1 97.88 455 ARG A N 1
ATOM 3463 C CA . ARG A 1 455 ? -2.723 -6.531 -5.578 1 97.88 455 ARG A CA 1
ATOM 3464 C C . ARG A 1 455 ? -1.432 -5.738 -5.406 1 97.88 455 ARG A C 1
ATOM 3466 O O . ARG A 1 455 ? -0.72 -5.477 -6.379 1 97.88 455 ARG A O 1
ATOM 3473 N N . PHE A 1 456 ? -1.226 -5.289 -4.246 1 97.5 456 PHE A N 1
ATOM 3474 C CA . PHE A 1 456 ? -0.05 -4.504 -3.893 1 97.5 456 PHE A CA 1
ATOM 3475 C C . PHE A 1 456 ? 0.688 -5.129 -2.717 1 97.5 456 PHE A C 1
ATOM 3477 O O . PHE A 1 456 ? 0.067 -5.543 -1.734 1 97.5 456 PHE A O 1
ATOM 3484 N N . ARG A 1 457 ? 2.02 -5.246 -2.828 1 97.31 457 ARG A N 1
ATOM 3485 C CA . ARG A 1 457 ? 2.854 -5.777 -1.755 1 97.31 457 ARG A CA 1
ATOM 3486 C C . ARG A 1 457 ? 4.023 -4.844 -1.459 1 97.31 457 ARG A C 1
ATOM 3488 O O . ARG A 1 457 ? 4.598 -4.25 -2.373 1 97.31 457 ARG A O 1
ATOM 3495 N N . SER A 1 458 ? 4.309 -4.691 -0.257 1 95.88 458 SER A N 1
ATOM 3496 C CA . SER A 1 458 ? 5.516 -4.035 0.232 1 95.88 458 SER A CA 1
ATOM 3497 C C . SER A 1 458 ? 6.266 -4.922 1.218 1 95.88 458 SER A C 1
ATOM 3499 O O . SER A 1 458 ? 5.727 -5.289 2.264 1 95.88 458 SER A O 1
ATOM 3501 N N . ASN A 1 459 ? 7.469 -5.301 0.902 1 96.75 459 ASN A N 1
ATOM 3502 C CA . ASN A 1 459 ? 8.336 -6.109 1.749 1 96.75 459 ASN A CA 1
ATOM 3503 C C . ASN A 1 459 ? 9.57 -5.324 2.201 1 96.75 459 ASN A C 1
ATOM 3505 O O . ASN A 1 459 ? 10.398 -4.938 1.379 1 96.75 459 ASN A O 1
ATOM 3509 N N . ASN A 1 460 ? 9.68 -5.176 3.482 1 94.62 460 ASN A N 1
ATOM 3510 C CA . ASN A 1 460 ? 10.75 -4.352 4.035 1 94.62 460 ASN A CA 1
ATOM 3511 C C . ASN A 1 460 ? 11.531 -5.094 5.109 1 94.62 460 ASN A C 1
ATOM 3513 O O . ASN A 1 460 ? 10.953 -5.812 5.926 1 94.62 460 ASN A O 1
ATOM 3517 N N . ILE A 1 461 ? 12.836 -4.977 5.078 1 96.38 461 ILE A N 1
ATOM 3518 C CA . ILE A 1 461 ? 13.695 -5.559 6.102 1 96.38 461 ILE A CA 1
ATOM 3519 C C . ILE A 1 461 ? 14.695 -4.512 6.59 1 96.38 461 ILE A C 1
ATOM 3521 O O . ILE A 1 461 ? 15.375 -3.875 5.785 1 96.38 461 ILE A O 1
ATOM 3525 N N . PHE A 1 462 ? 14.82 -4.336 7.855 1 93.19 462 PHE A N 1
ATOM 3526 C CA . PHE A 1 462 ? 15.836 -3.537 8.531 1 93.19 462 PHE A CA 1
ATOM 3527 C C . PHE A 1 462 ? 16.75 -4.418 9.375 1 93.19 462 PHE A C 1
ATOM 3529 O O . PHE A 1 462 ? 16.281 -5.133 10.266 1 93.19 462 PHE A O 1
ATOM 3536 N N . SER A 1 463 ? 18.016 -4.34 9.07 1 95.38 463 SER A N 1
ATOM 3537 C CA . SER A 1 463 ? 18.922 -5.254 9.766 1 95.38 463 SER A CA 1
ATOM 3538 C C . SER A 1 463 ? 20.094 -4.5 10.383 1 95.38 463 SER A C 1
ATOM 3540 O O . SER A 1 463 ? 20.453 -3.412 9.93 1 95.38 463 SER A O 1
ATOM 3542 N N . ALA A 1 464 ? 20.656 -5.043 11.484 1 94.12 464 ALA A N 1
ATOM 3543 C CA . ALA A 1 464 ? 21.859 -4.555 12.172 1 94.12 464 ALA A CA 1
ATOM 3544 C C . ALA A 1 464 ? 22.75 -5.711 12.602 1 94.12 464 ALA A C 1
ATOM 3546 O O . ALA A 1 464 ? 22.266 -6.762 13.031 1 94.12 464 ALA A O 1
ATOM 3547 N N . ASN A 1 465 ? 23.969 -5.562 12.352 1 94.69 465 ASN A N 1
ATOM 3548 C CA . ASN A 1 465 ? 24.984 -6.512 12.789 1 94.69 465 ASN A CA 1
ATOM 3549 C C . ASN A 1 465 ? 26.094 -5.82 13.578 1 94.69 465 ASN A C 1
ATOM 3551 O O . ASN A 1 465 ? 26.797 -4.957 13.047 1 94.69 465 ASN A O 1
ATOM 3555 N N . LEU A 1 466 ? 26.312 -6.207 14.828 1 95 466 LEU A N 1
ATOM 3556 C CA . LEU A 1 466 ? 27.312 -5.625 15.727 1 95 466 LEU A CA 1
ATOM 3557 C C . LEU A 1 466 ? 28.391 -6.637 16.062 1 95 466 LEU A C 1
ATOM 3559 O O . LEU A 1 466 ? 28.125 -7.648 16.719 1 95 466 LEU A O 1
ATOM 3563 N N . ARG A 1 467 ? 29.562 -6.355 15.57 1 94.44 467 ARG A N 1
ATOM 3564 C CA . ARG A 1 467 ? 30.719 -7.117 16.031 1 94.44 467 ARG A CA 1
ATOM 3565 C C . ARG A 1 467 ? 31.234 -6.594 17.359 1 94.44 467 ARG A C 1
ATOM 3567 O O . ARG A 1 467 ? 31.781 -5.488 17.438 1 94.44 467 ARG A O 1
ATOM 3574 N N . ILE A 1 468 ? 31.172 -7.418 18.312 1 92.81 468 ILE A N 1
ATOM 3575 C CA . ILE A 1 468 ? 31.531 -6.977 19.656 1 92.81 468 ILE A CA 1
ATOM 3576 C C . ILE A 1 468 ? 33.062 -6.793 19.75 1 92.81 468 ILE A C 1
ATOM 3578 O O . ILE A 1 468 ? 33.812 -7.754 19.609 1 92.81 468 ILE A O 1
ATOM 3582 N N . PRO A 1 469 ? 33.656 -5.566 19.922 1 87.06 469 PRO A N 1
ATOM 3583 C CA . PRO A 1 469 ? 35.062 -5.266 19.828 1 87.06 469 PRO A CA 1
ATOM 3584 C C . PRO A 1 469 ? 35.906 -5.992 20.875 1 87.06 469 PRO A C 1
ATOM 3586 O O . PRO A 1 469 ? 37.062 -6.324 20.641 1 87.06 469 PRO A O 1
ATOM 3589 N N . TRP A 1 470 ? 35.469 -6.312 22.016 1 88 470 TRP A N 1
ATOM 3590 C CA . TRP A 1 470 ? 36.312 -6.809 23.094 1 88 470 TRP A CA 1
ATOM 3591 C C . TRP A 1 470 ? 36.375 -8.336 23.109 1 88 470 TRP A C 1
ATOM 3593 O O . TRP A 1 470 ? 37.125 -8.938 23.859 1 88 470 TRP A O 1
ATOM 3603 N N . VAL A 1 471 ? 35.625 -8.93 22.297 1 92.88 471 VAL A N 1
ATOM 3604 C CA . VAL A 1 471 ? 35.625 -10.383 22.219 1 92.88 471 VAL A CA 1
ATOM 3605 C C . VAL A 1 471 ? 35.688 -10.82 20.75 1 92.88 471 VAL A C 1
ATOM 3607 O O . VAL A 1 471 ? 34.688 -10.773 20.031 1 92.88 471 VAL A O 1
ATOM 3610 N N . GLU A 1 472 ? 36.781 -11.305 20.406 1 90.88 472 GLU A N 1
ATOM 3611 C CA . GLU A 1 472 ? 36.969 -11.734 19.016 1 90.88 472 GLU A CA 1
ATOM 3612 C C . GLU A 1 472 ? 36.031 -12.859 18.656 1 90.88 472 GLU A C 1
ATOM 3614 O O . GLU A 1 472 ? 35.875 -13.82 19.406 1 90.88 472 GLU A O 1
ATOM 3619 N N . GLY A 1 473 ? 35.375 -12.68 17.578 1 93 473 GLY A N 1
ATOM 3620 C CA . GLY A 1 473 ? 34.5 -13.727 17.047 1 93 473 GLY A CA 1
ATOM 3621 C C . GLY A 1 473 ? 33.062 -13.602 17.5 1 93 473 GLY A C 1
ATOM 3622 O O . GLY A 1 473 ? 32.188 -14.297 17 1 93 473 GLY A O 1
ATOM 3623 N N . LEU A 1 474 ? 32.812 -12.766 18.5 1 95.88 474 LEU A N 1
ATOM 3624 C CA . LEU A 1 474 ? 31.469 -12.586 19.016 1 95.88 474 LEU A CA 1
ATOM 3625 C C . LEU A 1 474 ? 30.734 -11.477 18.266 1 95.88 474 LEU A C 1
ATOM 3627 O O . LEU A 1 474 ? 31.281 -10.383 18.094 1 95.88 474 LEU A O 1
ATOM 3631 N N . SER A 1 475 ? 29.562 -11.773 17.781 1 95.5 475 SER A N 1
ATOM 3632 C CA . SER A 1 475 ? 28.766 -10.766 17.109 1 95.5 475 SER A CA 1
ATOM 3633 C C . SER A 1 475 ? 27.281 -10.898 17.469 1 95.5 475 SER A C 1
ATOM 3635 O O . SER A 1 475 ? 26.844 -11.977 17.875 1 95.5 475 SER A O 1
ATOM 3637 N N . ALA A 1 476 ? 26.531 -9.828 17.438 1 96.56 476 ALA A N 1
ATOM 3638 C CA . ALA A 1 476 ? 25.078 -9.781 17.625 1 96.56 476 ALA A CA 1
ATOM 3639 C C . ALA A 1 476 ? 24.391 -9.203 16.391 1 96.56 476 ALA A C 1
ATOM 3641 O O . ALA A 1 476 ? 24.797 -8.156 15.883 1 96.56 476 ALA A O 1
ATOM 3642 N N . SER A 1 477 ? 23.469 -9.953 15.867 1 95.88 477 SER A N 1
ATOM 3643 C CA . SER A 1 477 ? 22.734 -9.5 14.688 1 95.88 477 SER A CA 1
ATOM 3644 C C . SER A 1 477 ? 21.234 -9.461 14.961 1 95.88 477 SER A C 1
ATOM 3646 O O . SER A 1 477 ? 20.719 -10.266 15.734 1 95.88 477 SER A O 1
ATOM 3648 N N . SER A 1 478 ? 20.531 -8.508 14.375 1 96.5 478 SER A N 1
ATOM 3649 C CA . SER A 1 478 ? 19.078 -8.367 14.492 1 96.5 478 SER A CA 1
ATOM 3650 C C . SER A 1 478 ? 18.469 -7.867 13.195 1 96.5 478 SER A C 1
ATOM 3652 O O . SER A 1 478 ? 19.141 -7.234 12.383 1 96.5 478 SER A O 1
ATOM 3654 N N . TYR A 1 479 ? 17.25 -8.281 12.922 1 95.56 479 TYR A N 1
ATOM 3655 C CA . TYR A 1 479 ? 16.5 -7.66 11.836 1 95.56 479 TYR A CA 1
ATOM 3656 C C . TYR A 1 479 ? 15.023 -7.547 12.188 1 95.56 479 TYR A C 1
ATOM 3658 O O . TYR A 1 479 ? 14.523 -8.281 13.039 1 95.56 479 TYR A O 1
ATOM 3666 N N . PHE A 1 480 ? 14.367 -6.59 11.672 1 96.62 480 PHE A N 1
ATOM 3667 C CA . PHE A 1 480 ? 12.922 -6.375 11.719 1 96.62 480 PHE A CA 1
ATOM 3668 C C . PHE A 1 480 ? 12.336 -6.301 10.312 1 96.62 480 PHE A C 1
ATOM 3670 O O . PHE A 1 480 ? 12.727 -5.445 9.516 1 96.62 480 PHE A O 1
ATOM 3677 N N . ALA A 1 481 ? 11.453 -7.227 10 1 97.75 481 ALA A N 1
ATOM 3678 C CA . ALA A 1 481 ? 10.781 -7.246 8.703 1 97.75 481 ALA A CA 1
ATOM 3679 C C . ALA A 1 481 ? 9.312 -6.844 8.844 1 97.75 481 ALA A C 1
ATOM 3681 O O . ALA A 1 481 ? 8.648 -7.238 9.805 1 97.75 481 ALA A O 1
ATOM 3682 N N . TYR A 1 482 ? 8.852 -6.004 8 1 96.75 482 TYR A N 1
ATOM 3683 C CA . TYR A 1 482 ? 7.469 -5.531 7.969 1 96.75 482 TYR A CA 1
ATOM 3684 C C . TYR A 1 482 ? 6.891 -5.629 6.559 1 96.75 482 TYR A C 1
ATOM 3686 O O . TYR A 1 482 ? 7.309 -4.895 5.66 1 96.75 482 TYR A O 1
ATOM 3694 N N . ASP A 1 483 ? 5.891 -6.496 6.359 1 97.44 483 ASP A N 1
ATOM 3695 C CA . ASP A 1 483 ? 5.277 -6.738 5.055 1 97.44 483 ASP A CA 1
ATOM 3696 C C . ASP A 1 483 ? 3.83 -6.258 5.031 1 97.44 483 ASP A C 1
ATOM 3698 O O . ASP A 1 483 ? 3.086 -6.461 5.996 1 97.44 483 ASP A O 1
ATOM 3702 N N . LEU A 1 484 ? 3.471 -5.582 3.979 1 97.19 484 LEU A N 1
ATOM 3703 C CA . LEU A 1 484 ? 2.107 -5.109 3.762 1 97.19 484 LEU A CA 1
ATOM 3704 C C . LEU A 1 484 ? 1.524 -5.703 2.482 1 97.19 484 LEU A C 1
ATOM 3706 O O . LEU A 1 484 ? 2.244 -5.898 1.501 1 97.19 484 LEU A O 1
ATOM 3710 N N . TYR A 1 485 ? 0.217 -5.988 2.529 1 97.06 485 TYR A N 1
ATOM 3711 C CA . TYR A 1 485 ? -0.528 -6.477 1.374 1 97.06 485 TYR A CA 1
ATOM 3712 C C . TYR A 1 485 ? -1.886 -5.793 1.271 1 97.06 485 TYR A C 1
ATOM 3714 O O . TYR A 1 485 ? -2.621 -5.707 2.258 1 97.06 485 TYR A O 1
ATOM 3722 N N . PHE A 1 486 ? -2.148 -5.27 0.08 1 97.44 486 PHE A N 1
ATOM 3723 C CA . PHE A 1 486 ? -3.453 -4.699 -0.238 1 97.44 486 PHE A CA 1
ATOM 3724 C C . PHE A 1 486 ? -4.043 -5.355 -1.481 1 97.44 486 PHE A C 1
ATOM 3726 O O . PHE A 1 486 ? -3.326 -5.613 -2.451 1 97.44 486 PHE A O 1
ATOM 3733 N N . GLN A 1 487 ? -5.297 -5.621 -1.398 1 97.75 487 GLN A N 1
ATOM 3734 C CA . GLN A 1 487 ? -6.016 -6.129 -2.564 1 97.75 487 GLN A CA 1
ATOM 3735 C C . GLN A 1 487 ? -7.305 -5.344 -2.801 1 97.75 487 GLN A C 1
ATOM 3737 O O . GLN A 1 487 ? -8.062 -5.09 -1.863 1 97.75 487 GLN A O 1
ATOM 3742 N N . LYS A 1 488 ? -7.484 -4.922 -3.959 1 97.56 488 LYS A N 1
ATOM 3743 C CA . LYS A 1 488 ? -8.727 -4.352 -4.473 1 97.56 488 LYS A CA 1
ATOM 3744 C C . LYS A 1 488 ? -9.266 -5.176 -5.633 1 97.56 488 LYS A C 1
ATOM 3746 O O . LYS A 1 488 ? -8.641 -5.262 -6.688 1 97.56 488 LYS A O 1
ATOM 3751 N N . ARG A 1 489 ? -10.406 -5.742 -5.395 1 97.69 489 ARG A N 1
ATOM 3752 C CA . ARG A 1 489 ? -11.023 -6.562 -6.434 1 97.69 489 ARG A CA 1
ATOM 3753 C C . ARG A 1 489 ? -12.445 -6.102 -6.723 1 97.69 489 ARG A C 1
ATOM 3755 O O . ARG A 1 489 ? -13.195 -5.77 -5.801 1 97.69 489 ARG A O 1
ATOM 3762 N N . LYS A 1 490 ? -12.742 -5.98 -7.977 1 97.38 490 LYS A N 1
ATOM 3763 C CA . LYS A 1 490 ? -14.078 -5.629 -8.461 1 97.38 490 LYS A CA 1
ATOM 3764 C C . LYS A 1 490 ? -14.602 -6.68 -9.43 1 97.38 490 LYS A C 1
ATOM 3766 O O . LYS A 1 490 ? -14.031 -6.891 -10.5 1 97.38 490 LYS A O 1
ATOM 3771 N N . LEU A 1 491 ? -15.656 -7.312 -9.039 1 98 491 LEU A N 1
ATOM 3772 C CA . LEU A 1 491 ? -16.344 -8.273 -9.898 1 98 491 LEU A CA 1
ATOM 3773 C C . LEU A 1 491 ? -17.656 -7.699 -10.398 1 98 491 LEU A C 1
ATOM 3775 O O . LEU A 1 491 ? -18.609 -7.531 -9.625 1 98 491 LEU A O 1
ATOM 3779 N N . PHE A 1 492 ? -17.734 -7.359 -11.617 1 97.62 492 PHE A N 1
ATOM 3780 C CA . PHE A 1 492 ? -18.938 -6.832 -12.273 1 97.62 492 PHE A CA 1
ATOM 3781 C C . PHE A 1 492 ? -19.469 -7.816 -13.312 1 97.62 492 PHE A C 1
ATOM 3783 O O . PHE A 1 492 ? -18.75 -8.203 -14.234 1 97.62 492 PHE A O 1
ATOM 3790 N N . GLN A 1 493 ? -20.609 -8.258 -13.141 1 97.19 493 GLN A N 1
ATOM 3791 C CA . GLN A 1 493 ? -21.266 -9.18 -14.062 1 97.19 493 GLN A CA 1
ATOM 3792 C C . GLN A 1 493 ? -22.531 -8.57 -14.648 1 97.19 493 GLN A C 1
ATOM 3794 O O . GLN A 1 493 ? -23.297 -7.906 -13.938 1 97.19 493 GLN A O 1
ATOM 3799 N N . LYS A 1 494 ? -22.734 -8.75 -15.961 1 95.56 494 LYS A N 1
ATOM 3800 C CA . LYS A 1 494 ? -23.875 -8.141 -16.625 1 95.56 494 LYS A CA 1
ATOM 3801 C C . LYS A 1 494 ? -24.484 -9.094 -17.656 1 95.56 494 LYS A C 1
ATOM 3803 O O . LYS A 1 494 ? -23.844 -10.055 -18.062 1 95.56 494 LYS A O 1
ATOM 3808 N N . PRO A 1 495 ? -25.75 -8.812 -18 1 96.06 495 PRO A N 1
ATOM 3809 C CA . PRO A 1 495 ? -26.391 -9.641 -19.031 1 96.06 495 PRO A CA 1
ATOM 3810 C C . PRO A 1 495 ? -25.797 -9.453 -20.406 1 96.06 495 PRO A C 1
ATOM 3812 O O . PRO A 1 495 ? -25.188 -8.414 -20.688 1 96.06 495 PRO A O 1
ATOM 3815 N N . PHE A 1 496 ? -25.922 -10.469 -21.266 1 95.81 496 PHE A N 1
ATOM 3816 C CA . PHE A 1 496 ? -25.484 -10.43 -22.656 1 95.81 496 PHE A CA 1
ATOM 3817 C C . PHE A 1 496 ? -26.453 -11.18 -23.547 1 95.81 496 PHE A C 1
ATOM 3819 O O . PHE A 1 496 ? -27.359 -11.859 -23.062 1 95.81 496 PHE A O 1
ATOM 3826 N N . THR A 1 497 ? -26.297 -11.047 -24.828 1 96.75 497 THR A N 1
ATOM 3827 C CA . THR A 1 497 ? -27.25 -11.617 -25.766 1 96.75 497 THR A CA 1
ATOM 3828 C C . THR A 1 497 ? -26.578 -12.688 -26.625 1 96.75 497 THR A C 1
ATOM 3830 O O . THR A 1 497 ? -25.484 -12.484 -27.125 1 96.75 497 THR A O 1
ATOM 3833 N N . LEU A 1 498 ? -27.266 -13.852 -26.719 1 97.94 498 LEU A N 1
ATOM 3834 C CA . LEU A 1 498 ? -26.906 -14.898 -27.672 1 97.94 498 LEU A CA 1
ATOM 3835 C C . LEU A 1 498 ? -28.047 -15.148 -28.672 1 97.94 498 LEU A C 1
ATOM 3837 O O . LEU A 1 498 ? -29.172 -14.703 -28.453 1 97.94 498 LEU A O 1
ATOM 3841 N N . TYR A 1 499 ? -27.688 -15.859 -29.781 1 97.69 499 TYR A N 1
ATOM 3842 C CA . TYR A 1 499 ? -28.656 -15.945 -30.875 1 97.69 499 TYR A CA 1
ATOM 3843 C C . TYR A 1 499 ? -28.844 -17.391 -31.312 1 97.69 499 TYR A C 1
ATOM 3845 O O . TYR A 1 499 ? -27.922 -18.219 -31.203 1 97.69 499 TYR A O 1
ATOM 3853 N N . SER A 1 500 ? -30 -17.734 -31.734 1 97 500 SER A N 1
ATOM 3854 C CA . SER A 1 500 ? -30.375 -19.016 -32.344 1 97 500 SER A CA 1
ATOM 3855 C C . SER A 1 500 ? -31.219 -18.812 -33.594 1 97 500 SER A C 1
ATOM 3857 O O . SER A 1 500 ? -31.922 -17.797 -33.719 1 97 500 SER A O 1
ATOM 3859 N N . MET A 1 501 ? -31.156 -19.75 -34.438 1 96.62 501 MET A N 1
ATOM 3860 C CA . MET A 1 501 ? -31.938 -19.672 -35.656 1 96.62 501 MET A CA 1
ATOM 3861 C C . MET A 1 501 ? -33.188 -20.516 -35.562 1 96.62 501 MET A C 1
ATOM 3863 O O . MET A 1 501 ? -33.156 -21.641 -35.031 1 96.62 501 MET A O 1
ATOM 3867 N N . ASN A 1 502 ? -34.312 -19.969 -36 1 96.5 502 ASN A N 1
ATOM 3868 C CA . ASN A 1 502 ? -35.5 -20.781 -36.25 1 96.5 502 ASN A CA 1
ATOM 3869 C C . ASN A 1 502 ? -35.375 -21.594 -37.531 1 96.5 502 ASN A C 1
ATOM 3871 O O . ASN A 1 502 ? -35.875 -21.172 -38.594 1 96.5 502 ASN A O 1
ATOM 3875 N N . GLU A 1 503 ? -34.844 -22.703 -37.438 1 93.94 503 GLU A N 1
ATOM 3876 C CA . GLU A 1 503 ? -34.5 -23.516 -38.594 1 93.94 503 GLU A CA 1
ATOM 3877 C C . GLU A 1 503 ? -35.75 -23.953 -39.344 1 93.94 503 GLU A C 1
ATOM 3879 O O . GLU A 1 503 ? -35.781 -24.031 -40.562 1 93.94 503 GLU A O 1
ATOM 3884 N N . GLU A 1 504 ? -36.844 -24.281 -38.594 1 93.81 504 GLU A N 1
ATOM 3885 C CA . GLU A 1 504 ? -38.094 -24.703 -39.219 1 93.81 504 GLU A CA 1
ATOM 3886 C C . GLU A 1 504 ? -38.656 -23.625 -40.156 1 93.81 504 GLU A C 1
ATOM 3888 O O . GLU A 1 504 ? -39 -23.922 -41.312 1 93.81 504 GLU A O 1
ATOM 3893 N N . ALA A 1 505 ? -38.656 -22.453 -39.625 1 96.88 505 ALA A N 1
ATOM 3894 C CA . ALA A 1 505 ? -39.156 -21.344 -40.438 1 96.88 505 ALA A CA 1
ATOM 3895 C C . ALA A 1 505 ? -38.219 -21.078 -41.625 1 96.88 505 ALA A C 1
ATOM 3897 O O . ALA A 1 505 ? -38.688 -20.75 -42.719 1 96.88 505 ALA A O 1
ATOM 3898 N N . TYR A 1 506 ? -37.031 -21.219 -41.438 1 97.25 506 TYR A N 1
ATOM 3899 C CA . TYR A 1 506 ? -36.031 -21.016 -42.469 1 97.25 506 TYR A CA 1
ATOM 3900 C C . TYR A 1 506 ? -36.219 -22.016 -43.625 1 97.25 506 TYR A C 1
ATOM 3902 O O . TYR A 1 506 ? -36.219 -21.641 -44.781 1 97.25 506 TYR A O 1
ATOM 3910 N N . LEU A 1 507 ? -36.375 -23.297 -43.281 1 95.12 507 LEU A N 1
ATOM 3911 C CA . LEU A 1 507 ? -36.531 -24.344 -44.312 1 95.12 507 LEU A CA 1
ATOM 3912 C C . LEU A 1 507 ? -37.906 -24.234 -44.969 1 95.12 507 LEU A C 1
ATOM 3914 O O . LEU A 1 507 ? -38.062 -24.469 -46.156 1 95.12 507 LEU A O 1
ATOM 3918 N N . ALA A 1 508 ? -38.969 -23.891 -44.219 1 96.38 508 ALA A N 1
ATOM 3919 C CA . ALA A 1 508 ? -40.312 -23.734 -44.75 1 96.38 508 ALA A CA 1
ATOM 3920 C C . ALA A 1 508 ? -40.375 -22.625 -45.812 1 96.38 508 ALA A C 1
ATOM 3922 O O . ALA A 1 508 ? -41.219 -22.656 -46.719 1 96.38 508 ALA A O 1
ATOM 3923 N N . ALA A 1 509 ? -39.469 -21.719 -45.656 1 96.75 509 ALA A N 1
ATOM 3924 C CA . ALA A 1 509 ? -39.406 -20.609 -46.625 1 96.75 509 ALA A CA 1
ATOM 3925 C C . ALA A 1 509 ? -38.719 -21.031 -47.906 1 96.75 509 ALA A C 1
ATOM 3927 O O . ALA A 1 509 ? -38.594 -20.234 -48.844 1 96.75 509 ALA A O 1
ATOM 3928 N N . GLY A 1 510 ? -38.25 -22.219 -48 1 95.06 510 GLY A N 1
ATOM 3929 C CA . GLY A 1 510 ? -37.688 -22.766 -49.219 1 95.06 510 GLY A CA 1
ATOM 3930 C C . GLY A 1 510 ? -36.156 -22.734 -49.219 1 95.06 510 GLY A C 1
ATOM 3931 O O . GLY A 1 510 ? -35.531 -23.031 -50.25 1 95.06 510 GLY A O 1
ATOM 3932 N N . ASN A 1 511 ? -35.625 -22.391 -48.031 1 96 511 ASN A N 1
ATOM 3933 C CA . ASN A 1 511 ? -34.188 -22.312 -47.969 1 96 511 ASN A CA 1
ATOM 3934 C C . ASN A 1 511 ? -33.562 -23.688 -47.75 1 96 511 ASN A C 1
ATOM 3936 O O . ASN A 1 511 ? -34.219 -24.594 -47.25 1 96 511 ASN A O 1
ATOM 3940 N N . THR A 1 512 ? -32.25 -23.891 -48.125 1 94.5 512 THR A N 1
ATOM 3941 C CA . THR A 1 512 ? -31.609 -25.203 -48.125 1 94.5 512 THR A CA 1
ATOM 3942 C C . THR A 1 512 ? -30.469 -25.25 -47.094 1 94.5 512 THR A C 1
ATOM 3944 O O . THR A 1 512 ? -29.906 -26.312 -46.844 1 94.5 512 THR A O 1
ATOM 3947 N N . GLY A 1 513 ? -30.141 -24.156 -46.531 1 95 513 GLY A N 1
ATOM 3948 C CA . GLY A 1 513 ? -29 -24.109 -45.625 1 95 513 GLY A CA 1
ATOM 3949 C C . GLY A 1 513 ? -27.844 -23.297 -46.156 1 95 513 GLY A C 1
ATOM 3950 O O . GLY A 1 513 ? -26.906 -22.953 -45.438 1 95 513 GLY A O 1
ATOM 3951 N N . VAL A 1 514 ? -27.875 -22.922 -47.438 1 96 514 VAL A N 1
ATOM 3952 C CA . VAL A 1 514 ? -26.844 -22.141 -48.125 1 96 514 VAL A CA 1
ATOM 3953 C C . VAL A 1 514 ? -27.219 -20.672 -48.094 1 96 514 VAL A C 1
ATOM 3955 O O . VAL A 1 514 ? -26.359 -19.812 -47.938 1 96 514 VAL A O 1
ATOM 3958 N N . GLU A 1 515 ? -28.609 -20.391 -48.188 1 95.5 515 GLU A N 1
ATOM 3959 C CA . GLU A 1 515 ? -29.125 -19.031 -48.312 1 95.5 515 GLU A CA 1
ATOM 3960 C C . GLU A 1 515 ? -29.031 -18.312 -46.969 1 95.5 515 GLU A C 1
ATOM 3962 O O . GLU A 1 515 ? -29.109 -18.938 -45.906 1 95.5 515 GLU A O 1
ATOM 3967 N N . ASP A 1 516 ? -28.984 -17.031 -47.094 1 96.56 516 ASP A N 1
ATOM 3968 C CA . ASP A 1 516 ? -28.844 -16.188 -45.906 1 96.56 516 ASP A CA 1
ATOM 3969 C C . ASP A 1 516 ? -30.016 -16.375 -44.938 1 96.56 516 ASP A C 1
ATOM 3971 O O . ASP A 1 516 ? -31.172 -16.219 -45.312 1 96.56 516 ASP A O 1
ATOM 3975 N N . GLY A 1 517 ? -29.641 -16.703 -43.719 1 96.56 517 GLY A N 1
ATOM 3976 C CA . GLY A 1 517 ? -30.656 -16.984 -42.719 1 96.56 517 GLY A CA 1
ATOM 3977 C C . GLY A 1 517 ? -30.812 -15.867 -41.719 1 96.56 517 GLY A C 1
ATOM 3978 O O . GLY A 1 517 ? -31.438 -16.062 -40.656 1 96.56 517 GLY A O 1
ATOM 3979 N N . SER A 1 518 ? -30.297 -14.648 -41.875 1 96.88 518 SER A N 1
ATOM 3980 C CA . SER A 1 518 ? -30.25 -13.539 -40.938 1 96.88 518 SER A CA 1
ATOM 3981 C C . SER A 1 518 ? -31.641 -13.188 -40.438 1 96.88 518 SER A C 1
ATOM 3983 O O . SER A 1 518 ? -31.797 -12.805 -39.25 1 96.88 518 SER A O 1
ATOM 3985 N N . GLU A 1 519 ? -32.688 -13.281 -41.25 1 95.81 519 GLU A N 1
ATOM 3986 C CA . GLU A 1 519 ? -34.062 -12.898 -40.906 1 95.81 519 GLU A CA 1
ATOM 3987 C C . GLU A 1 519 ? -34.656 -13.891 -39.938 1 95.81 519 GLU A C 1
ATOM 3989 O O . GLU A 1 519 ? -35.688 -13.586 -39.281 1 95.81 519 GLU A O 1
ATOM 3994 N N . PHE A 1 520 ? -34.062 -15.062 -39.812 1 97.31 520 PHE A N 1
ATOM 3995 C CA . PHE A 1 520 ? -34.625 -16.125 -39 1 97.31 520 PHE A CA 1
ATOM 3996 C C . PHE A 1 520 ? -33.875 -16.266 -37.688 1 97.31 520 PHE A C 1
ATOM 3998 O O . PHE A 1 520 ? -34.062 -17.219 -36.938 1 97.31 520 PHE A O 1
ATOM 4005 N N . ILE A 1 521 ? -32.969 -15.344 -37.312 1 97.31 521 ILE A N 1
ATOM 4006 C CA . ILE A 1 521 ? -32.156 -15.375 -36.094 1 97.31 521 ILE A CA 1
ATOM 4007 C C . ILE A 1 521 ? -32.875 -14.602 -35 1 97.31 521 ILE A C 1
ATOM 4009 O O . ILE A 1 521 ? -33.344 -13.484 -35.219 1 97.31 521 ILE A O 1
ATOM 4013 N N . ILE A 1 522 ? -32.938 -15.195 -33.844 1 96.56 522 ILE A N 1
ATOM 4014 C CA . ILE A 1 522 ? -33.625 -14.602 -32.688 1 96.56 522 ILE A CA 1
ATOM 4015 C C . ILE A 1 522 ? -32.625 -14.461 -31.531 1 96.56 522 ILE A C 1
ATOM 4017 O O . ILE A 1 522 ? -31.922 -15.414 -31.188 1 96.56 522 ILE A O 1
ATOM 4021 N N . GLY A 1 523 ? -32.594 -13.289 -30.906 1 96.5 523 GLY A N 1
ATOM 4022 C CA . GLY A 1 523 ? -31.734 -13.047 -29.75 1 96.5 523 GLY A CA 1
ATOM 4023 C C . GLY A 1 523 ? -32.406 -13.414 -28.438 1 96.5 523 GLY A C 1
ATOM 4024 O O . GLY A 1 523 ? -33.594 -13.258 -28.281 1 96.5 523 GLY A O 1
ATOM 4025 N N . SER A 1 524 ? -31.562 -13.922 -27.516 1 96 524 SER A N 1
ATOM 4026 C CA . SER A 1 524 ? -32 -14.227 -26.156 1 96 524 SER A CA 1
ATOM 4027 C C . SER A 1 524 ? -31.016 -13.711 -25.125 1 96 524 SER A C 1
ATOM 4029 O O . SER A 1 524 ? -29.797 -13.898 -25.281 1 96 524 SER A O 1
ATOM 4031 N N . GLN A 1 525 ? -31.531 -13.078 -24.125 1 95.94 525 GLN A N 1
ATOM 4032 C CA . GLN A 1 525 ? -30.672 -12.586 -23.047 1 95.94 525 GLN A CA 1
ATOM 4033 C C . GLN A 1 525 ? -30.219 -13.727 -22.141 1 95.94 525 GLN A C 1
ATOM 4035 O O . GLN A 1 525 ? -31.016 -14.602 -21.797 1 95.94 525 GLN A O 1
ATOM 4040 N N . LYS A 1 526 ? -28.922 -13.75 -21.875 1 96.19 526 LYS A N 1
ATOM 4041 C CA . LYS A 1 526 ? -28.312 -14.742 -21 1 96.19 526 LYS A CA 1
ATOM 4042 C C . LYS A 1 526 ? -27.562 -14.078 -19.859 1 96.19 526 LYS A C 1
ATOM 4044 O O . LYS A 1 526 ? -27.5 -12.852 -19.781 1 96.19 526 LYS A O 1
ATOM 4049 N N . GLY A 1 527 ? -27.016 -14.93 -18.922 1 94.12 527 GLY A N 1
ATOM 4050 C CA . GLY A 1 527 ? -26.297 -14.383 -17.781 1 94.12 527 GLY A CA 1
ATOM 4051 C C . GLY A 1 527 ? -27.219 -13.945 -16.656 1 94.12 527 GLY A C 1
ATOM 4052 O O . GLY A 1 527 ? -28.359 -14.414 -16.547 1 94.12 527 GLY A O 1
ATOM 4053 N N . PRO A 1 528 ? -26.688 -13.008 -15.773 1 94.56 528 PRO A N 1
ATOM 4054 C CA . PRO A 1 528 ? -27.578 -12.492 -14.734 1 94.56 528 PRO A CA 1
ATOM 4055 C C . PRO A 1 528 ? -28.703 -11.625 -15.289 1 94.56 528 PRO A C 1
ATOM 4057 O O . PRO A 1 528 ? -28.547 -11.031 -16.359 1 94.56 528 PRO A O 1
ATOM 4060 N N . PRO A 1 529 ? -29.766 -11.633 -14.586 1 93.5 529 PRO A N 1
ATOM 4061 C CA . PRO A 1 529 ? -30.906 -10.875 -15.117 1 93.5 529 PRO A CA 1
ATOM 4062 C C . PRO A 1 529 ? -30.625 -9.383 -15.227 1 93.5 529 PRO A C 1
ATOM 4064 O O . PRO A 1 529 ? -31.188 -8.703 -16.094 1 93.5 529 PRO A O 1
ATOM 4067 N N . GLU A 1 530 ? -29.844 -8.906 -14.344 1 93.12 530 GLU A N 1
ATOM 4068 C CA . GLU A 1 530 ? -29.422 -7.512 -14.312 1 93.12 530 GLU A CA 1
ATOM 4069 C C . GLU A 1 530 ? -27.953 -7.391 -13.859 1 93.12 530 GLU A C 1
ATOM 4071 O O . GLU A 1 530 ? -27.406 -8.328 -13.297 1 93.12 530 GLU A O 1
ATOM 4076 N N . PRO A 1 531 ? -27.359 -6.277 -14.188 1 95 531 PRO A N 1
ATOM 4077 C CA . PRO A 1 531 ? -25.984 -6.109 -13.75 1 95 531 PRO A CA 1
ATOM 4078 C C . PRO A 1 531 ? -25.828 -6.172 -12.227 1 95 531 PRO A C 1
ATOM 4080 O O . PRO A 1 531 ? -26.703 -5.68 -11.5 1 95 531 PRO A O 1
ATOM 4083 N N . ARG A 1 532 ? -24.781 -6.75 -11.773 1 96.88 532 ARG A N 1
ATOM 4084 C CA . ARG A 1 532 ? -24.469 -6.863 -10.352 1 96.88 532 ARG A CA 1
ATOM 4085 C C . ARG A 1 532 ? -22.984 -6.613 -10.109 1 96.88 532 ARG A C 1
ATOM 4087 O O . ARG A 1 532 ? -22.141 -6.926 -10.953 1 96.88 532 ARG A O 1
ATOM 4094 N N . LEU A 1 533 ? -22.688 -6.035 -8.938 1 97.62 533 LEU A N 1
ATOM 4095 C CA . LEU A 1 533 ? -21.312 -5.652 -8.602 1 97.62 533 LEU A CA 1
ATOM 4096 C C . LEU A 1 533 ? -20.969 -6.094 -7.18 1 97.62 533 LEU A C 1
ATOM 4098 O O . LEU A 1 533 ? -21.766 -5.941 -6.262 1 97.62 533 LEU A O 1
ATOM 4102 N N . THR A 1 534 ? -19.797 -6.691 -7.027 1 98.12 534 THR A N 1
ATOM 4103 C CA . THR A 1 534 ? -19.188 -6.93 -5.723 1 98.12 534 THR A CA 1
ATOM 4104 C C . THR A 1 534 ? -17.812 -6.277 -5.633 1 98.12 534 THR A C 1
ATOM 4106 O O . THR A 1 534 ? -16.922 -6.57 -6.441 1 98.12 534 THR A O 1
ATOM 4109 N N . ASP A 1 535 ? -17.641 -5.395 -4.652 1 97.88 535 ASP A N 1
ATOM 4110 C CA . ASP A 1 535 ? -16.344 -4.797 -4.348 1 97.88 535 ASP A CA 1
ATOM 4111 C C . ASP A 1 535 ? -15.688 -5.492 -3.158 1 97.88 535 ASP A C 1
ATOM 4113 O O . ASP A 1 535 ? -16.328 -5.727 -2.133 1 97.88 535 ASP A O 1
ATOM 4117 N N . TYR A 1 536 ? -14.383 -5.859 -3.357 1 97.75 536 TYR A N 1
ATOM 4118 C CA . TYR A 1 536 ? -13.625 -6.531 -2.305 1 97.75 536 TYR A CA 1
ATOM 4119 C C . TYR A 1 536 ? -12.43 -5.691 -1.869 1 97.75 536 TYR A C 1
ATOM 4121 O O . TYR A 1 536 ? -11.773 -5.059 -2.699 1 97.75 536 TYR A O 1
ATOM 4129 N N . SER A 1 537 ? -12.227 -5.641 -0.574 1 97.56 537 SER A N 1
ATOM 4130 C CA . SER A 1 537 ? -11.008 -5.086 -0.002 1 97.56 537 SER A CA 1
ATOM 4131 C C . SER A 1 537 ? -10.352 -6.066 0.965 1 97.56 537 SER A C 1
ATOM 4133 O O . SER A 1 537 ? -11.031 -6.672 1.799 1 97.56 537 SER A O 1
ATOM 4135 N N . ASN A 1 538 ? -9.016 -6.281 0.765 1 97.75 538 ASN A N 1
ATOM 4136 C CA . ASN A 1 538 ? -8.227 -7.113 1.668 1 97.75 538 ASN A CA 1
ATOM 4137 C C . ASN A 1 538 ? -6.965 -6.395 2.129 1 97.75 538 ASN A C 1
ATOM 4139 O O . ASN A 1 538 ? -6.301 -5.73 1.333 1 97.75 538 ASN A O 1
ATOM 4143 N N . TYR A 1 539 ? -6.73 -6.395 3.41 1 96.31 539 TYR A N 1
ATOM 4144 C CA . TYR A 1 539 ? -5.539 -5.832 4.043 1 96.31 539 TYR A CA 1
ATOM 4145 C C . TYR A 1 539 ? -4.852 -6.863 4.926 1 96.31 539 TYR A C 1
ATOM 4147 O O . TYR A 1 539 ? -5.508 -7.582 5.68 1 96.31 539 TYR A O 1
ATOM 4155 N N . SER A 1 540 ? -3.512 -6.973 4.754 1 97.12 540 SER A N 1
ATOM 4156 C CA . SER A 1 540 ? -2.76 -7.82 5.672 1 97.12 540 SER A CA 1
ATOM 4157 C C . SER A 1 540 ? -1.407 -7.203 6.012 1 97.12 540 SER A C 1
ATOM 4159 O O . SER A 1 540 ? -0.839 -6.457 5.211 1 97.12 540 SER A O 1
ATOM 4161 N N . ASN A 1 541 ? -0.953 -7.406 7.18 1 95.88 541 ASN A N 1
ATOM 4162 C CA . ASN A 1 541 ? 0.389 -7.035 7.617 1 95.88 541 ASN A CA 1
ATOM 4163 C C . ASN A 1 541 ? 1.053 -8.164 8.398 1 95.88 541 ASN A C 1
ATOM 4165 O O . ASN A 1 541 ? 0.385 -8.883 9.141 1 95.88 541 ASN A O 1
ATOM 4169 N N . THR A 1 542 ? 2.318 -8.391 8.195 1 97.31 542 THR A N 1
ATOM 4170 C CA . THR A 1 542 ? 3.133 -9.367 8.914 1 97.31 542 THR A CA 1
ATOM 4171 C C . THR A 1 542 ? 4.426 -8.727 9.414 1 97.31 542 THR A C 1
ATOM 4173 O O . THR A 1 542 ? 5.098 -8.008 8.672 1 97.31 542 THR A O 1
ATOM 4176 N N . SER A 1 543 ? 4.734 -8.922 10.648 1 96.94 543 SER A N 1
ATOM 4177 C CA . SER A 1 543 ? 5.988 -8.438 11.219 1 96.94 543 SER A CA 1
ATOM 4178 C C . SER A 1 543 ? 6.82 -9.594 11.773 1 96.94 543 SER A C 1
ATOM 4180 O O . SER A 1 543 ? 6.277 -10.523 12.367 1 96.94 543 SER A O 1
ATOM 4182 N N . THR A 1 544 ? 8.086 -9.57 11.555 1 97.62 544 THR A N 1
ATOM 4183 C CA . THR A 1 544 ? 9.031 -10.547 12.078 1 97.62 544 THR A CA 1
ATOM 4184 C C . THR A 1 544 ? 10.211 -9.859 12.75 1 97.62 544 THR A C 1
ATOM 4186 O O . THR A 1 544 ? 10.867 -9.008 12.148 1 97.62 544 THR A O 1
ATOM 4189 N N . PHE A 1 545 ? 10.422 -10.18 13.984 1 97.56 545 PHE A N 1
ATOM 4190 C CA . PHE A 1 545 ? 11.578 -9.695 14.727 1 97.56 545 PHE A CA 1
ATOM 4191 C C . PHE A 1 545 ? 12.531 -10.836 15.047 1 97.56 545 PHE A C 1
ATOM 4193 O O . PHE A 1 545 ? 12.109 -11.898 15.5 1 97.56 545 PHE A O 1
ATOM 4200 N N . ASN A 1 546 ? 13.773 -10.664 14.719 1 97 546 ASN A N 1
ATOM 4201 C CA . ASN A 1 546 ? 14.805 -11.664 14.984 1 97 546 ASN A CA 1
ATOM 4202 C C . ASN A 1 546 ? 16.016 -11.055 15.695 1 97 546 ASN A C 1
ATOM 4204 O O . ASN A 1 546 ? 16.422 -9.93 15.383 1 97 546 ASN A O 1
ATOM 4208 N N . PHE A 1 547 ? 16.5 -11.727 16.703 1 97.5 547 PHE A N 1
ATOM 4209 C CA . PHE A 1 547 ? 17.703 -11.375 17.438 1 97.5 547 PHE A CA 1
ATOM 4210 C C . PHE A 1 547 ? 18.609 -12.586 17.609 1 97.5 547 PHE A C 1
ATOM 4212 O O . PHE A 1 547 ? 18.156 -13.633 18.078 1 97.5 547 PHE A O 1
ATOM 4219 N N . LYS A 1 548 ? 19.844 -12.453 17.203 1 96.56 548 LYS A N 1
ATOM 4220 C CA . LYS A 1 548 ? 20.781 -13.578 17.188 1 96.56 548 LYS A CA 1
ATOM 4221 C C . LYS A 1 548 ? 22.141 -13.18 17.766 1 96.56 548 LYS A C 1
ATOM 4223 O O . LYS A 1 548 ? 22.625 -12.078 17.5 1 96.56 548 LYS A O 1
ATOM 4228 N N . ILE A 1 549 ? 22.75 -13.992 18.594 1 97.12 549 ILE A N 1
ATOM 4229 C CA . ILE A 1 549 ? 24.125 -13.883 19.062 1 97.12 549 ILE A CA 1
ATOM 4230 C C . ILE A 1 549 ? 24.969 -15.016 18.5 1 97.12 549 ILE A C 1
ATOM 4232 O O . ILE A 1 549 ? 24.625 -16.188 18.641 1 97.12 549 ILE A O 1
ATOM 4236 N N . ASP A 1 550 ? 26.016 -14.68 17.875 1 95 550 ASP A N 1
ATOM 4237 C CA . ASP A 1 550 ? 26.844 -15.656 17.188 1 95 550 ASP A CA 1
ATOM 4238 C C . ASP A 1 550 ? 28.281 -15.617 17.703 1 95 550 ASP A C 1
ATOM 4240 O O . ASP A 1 550 ? 28.781 -14.547 18.078 1 95 550 ASP A O 1
ATOM 4244 N N . TYR A 1 551 ? 28.906 -16.719 17.75 1 95.25 551 TYR A N 1
ATOM 4245 C CA . TYR A 1 551 ? 30.312 -16.875 18.125 1 95.25 551 TYR A CA 1
ATOM 4246 C C . TYR A 1 551 ? 31.062 -17.766 17.156 1 95.25 551 TYR A C 1
ATOM 4248 O O . TYR A 1 551 ? 30.703 -18.938 16.969 1 95.25 551 TYR A O 1
ATOM 4256 N N . THR A 1 552 ? 32.031 -17.25 16.484 1 93.81 552 THR A N 1
ATOM 4257 C CA . THR A 1 552 ? 32.875 -18 15.555 1 93.81 552 THR A CA 1
ATOM 4258 C C . THR A 1 552 ? 34.344 -17.906 15.977 1 93.81 552 THR A C 1
ATOM 4260 O O . THR A 1 552 ? 34.875 -16.812 16.172 1 93.81 552 THR A O 1
ATOM 4263 N N . LYS A 1 553 ? 35.031 -19.094 16.047 1 93.62 553 LYS A N 1
ATOM 4264 C CA . LYS A 1 553 ? 36.438 -19.125 16.484 1 93.62 553 LYS A CA 1
ATOM 4265 C C . LYS A 1 553 ? 37.188 -20.328 15.906 1 93.62 553 LYS A C 1
ATOM 4267 O O . LYS A 1 553 ? 36.594 -21.406 15.773 1 93.62 553 LYS A O 1
ATOM 4272 N N . THR A 1 554 ? 38.312 -20.109 15.5 1 92.81 554 THR A N 1
ATOM 4273 C CA . THR A 1 554 ? 39.219 -21.188 15.117 1 92.81 554 THR A CA 1
ATOM 4274 C C . THR A 1 554 ? 40.281 -21.391 16.172 1 92.81 554 THR A C 1
ATOM 4276 O O . THR A 1 554 ? 41.031 -20.453 16.5 1 92.81 554 THR A O 1
ATOM 4279 N N . LEU A 1 555 ? 40.438 -22.594 16.75 1 93.88 555 LEU A N 1
ATOM 4280 C CA . LEU A 1 555 ? 41.438 -22.906 17.766 1 93.88 555 LEU A CA 1
ATOM 4281 C C . LEU A 1 555 ? 42.531 -23.781 17.188 1 93.88 555 LEU A C 1
ATOM 4283 O O . LEU A 1 555 ? 42.25 -24.812 16.562 1 93.88 555 LEU A O 1
ATOM 4287 N N . ASN A 1 556 ? 43.781 -23.406 17.344 1 92.62 556 ASN A N 1
ATOM 4288 C CA . ASN A 1 556 ? 44.969 -24.125 16.906 1 92.62 556 ASN A CA 1
ATOM 4289 C C . ASN A 1 556 ? 44.938 -24.422 15.406 1 92.62 556 ASN A C 1
ATOM 4291 O O . ASN A 1 556 ? 45.375 -25.484 14.961 1 92.62 556 ASN A O 1
ATOM 4295 N N . ASP A 1 557 ? 44.156 -23.641 14.609 1 88.38 557 ASP A N 1
ATOM 4296 C CA . ASP A 1 557 ? 44.031 -23.672 13.148 1 88.38 557 ASP A CA 1
ATOM 4297 C C . ASP A 1 557 ? 43.406 -24.969 12.664 1 88.38 557 ASP A C 1
ATOM 4299 O O . ASP A 1 557 ? 43.406 -25.266 11.469 1 88.38 557 ASP A O 1
ATOM 4303 N N . VAL A 1 558 ? 42.906 -25.75 13.578 1 91.69 558 VAL A N 1
ATOM 4304 C CA . VAL A 1 558 ? 42.344 -27.016 13.133 1 91.69 558 VAL A CA 1
ATOM 4305 C C . VAL A 1 558 ? 40.906 -27.156 13.633 1 91.69 558 VAL A C 1
ATOM 4307 O O . VAL A 1 558 ? 40.125 -27.906 13.055 1 91.69 558 VAL A O 1
ATOM 4310 N N . HIS A 1 559 ? 40.625 -26.562 14.836 1 95.25 559 HIS A N 1
ATOM 4311 C CA . HIS A 1 559 ? 39.281 -26.625 15.406 1 95.25 559 HIS A CA 1
ATOM 4312 C C . HIS A 1 559 ? 38.469 -25.391 15.008 1 95.25 559 HIS A C 1
ATOM 4314 O O . HIS A 1 559 ? 38.75 -24.281 15.469 1 95.25 559 HIS A O 1
ATOM 4320 N N . ASN A 1 560 ? 37.531 -25.547 14.18 1 94.25 560 ASN A N 1
ATOM 4321 C CA . ASN A 1 560 ? 36.625 -24.453 13.797 1 94.25 560 ASN A CA 1
ATOM 4322 C C . ASN A 1 560 ? 35.281 -24.578 14.469 1 94.25 560 ASN A C 1
ATOM 4324 O O . ASN A 1 560 ? 34.625 -25.625 14.383 1 94.25 560 ASN A O 1
ATOM 4328 N N . ILE A 1 561 ? 34.875 -23.516 15.156 1 95.38 561 ILE A N 1
ATOM 4329 C CA . ILE A 1 561 ? 33.594 -23.5 15.875 1 95.38 561 ILE A CA 1
ATOM 4330 C C . ILE A 1 561 ? 32.719 -22.344 15.383 1 95.38 561 ILE A C 1
ATOM 4332 O O . ILE A 1 561 ? 33.219 -21.219 15.258 1 95.38 561 ILE A O 1
ATOM 4336 N N . ASP A 1 562 ? 31.578 -22.625 15.016 1 94.06 562 ASP A N 1
ATOM 4337 C CA . ASP A 1 562 ? 30.531 -21.641 14.695 1 94.06 562 ASP A CA 1
ATOM 4338 C C . ASP A 1 562 ? 29.25 -21.938 15.477 1 94.06 562 ASP A C 1
ATOM 4340 O O . ASP A 1 562 ? 28.641 -23 15.289 1 94.06 562 ASP A O 1
ATOM 4344 N N . ALA A 1 563 ? 28.859 -21.078 16.391 1 95.19 563 ALA A N 1
ATOM 4345 C CA . ALA A 1 563 ? 27.688 -21.281 17.234 1 95.19 563 ALA A CA 1
ATOM 4346 C C . ALA A 1 563 ? 26.844 -20.016 17.312 1 95.19 563 ALA A C 1
ATOM 4348 O O . ALA A 1 563 ? 27.359 -18.906 17.234 1 95.19 563 ALA A O 1
ATOM 4349 N N . PHE A 1 564 ? 25.531 -20.219 17.406 1 95.44 564 PHE A N 1
ATOM 4350 C CA . PHE A 1 564 ? 24.688 -19.062 17.656 1 95.44 564 PHE A CA 1
ATOM 4351 C C . PHE A 1 564 ? 23.438 -19.469 18.453 1 95.44 564 PHE A C 1
ATOM 4353 O O . PHE A 1 564 ? 23.094 -20.656 18.516 1 95.44 564 PHE A O 1
ATOM 4360 N N . VAL A 1 565 ? 22.797 -18.531 19.125 1 96.94 565 VAL A N 1
ATOM 4361 C CA . VAL A 1 565 ? 21.453 -18.594 19.719 1 96.94 565 VAL A CA 1
ATOM 4362 C C . VAL A 1 565 ? 20.609 -17.453 19.172 1 96.94 565 VAL A C 1
ATOM 4364 O O . VAL A 1 565 ? 21.109 -16.344 18.938 1 96.94 565 VAL A O 1
ATOM 4367 N N . ALA A 1 566 ? 19.344 -17.781 18.922 1 96.88 566 ALA A N 1
ATOM 4368 C CA . ALA A 1 566 ? 18.516 -16.75 18.297 1 96.88 566 ALA A CA 1
ATOM 4369 C C . ALA A 1 566 ? 17.094 -16.781 18.875 1 96.88 566 ALA A C 1
ATOM 4371 O O . ALA A 1 566 ? 16.656 -17.812 19.406 1 96.88 566 ALA A O 1
ATOM 4372 N N . TYR A 1 567 ? 16.469 -15.68 18.891 1 97.31 567 TYR A N 1
ATOM 4373 C CA . TYR A 1 567 ? 15.055 -15.453 19.188 1 97.31 567 TYR A CA 1
ATOM 4374 C C . TYR A 1 567 ? 14.328 -14.891 17.984 1 97.31 567 TYR A C 1
ATOM 4376 O O . TYR A 1 567 ? 14.844 -14.023 17.281 1 97.31 567 TYR A O 1
ATOM 4384 N N . GLU A 1 568 ? 13.141 -15.414 17.688 1 96.5 568 GLU A N 1
ATOM 4385 C CA . GLU A 1 568 ? 12.359 -14.906 16.562 1 96.5 568 GLU A CA 1
ATOM 4386 C C . GLU A 1 568 ? 10.875 -14.828 16.922 1 96.5 568 GLU A C 1
ATOM 4388 O O . GLU A 1 568 ? 10.32 -15.773 17.5 1 96.5 568 GLU A O 1
ATOM 4393 N N . GLN A 1 569 ? 10.242 -13.734 16.641 1 97.38 569 GLN A N 1
ATOM 4394 C CA . GLN A 1 569 ? 8.805 -13.523 16.812 1 97.38 569 GLN A CA 1
ATOM 4395 C C . GLN A 1 569 ? 8.148 -13.117 15.508 1 97.38 569 GLN A C 1
ATOM 4397 O O . GLN A 1 569 ? 8.586 -12.172 14.852 1 97.38 569 GLN A O 1
ATOM 4402 N N . ASN A 1 570 ? 7.148 -13.875 15.078 1 96.31 570 ASN A N 1
ATOM 4403 C CA . ASN A 1 570 ? 6.375 -13.594 13.875 1 96.31 570 ASN A CA 1
ATOM 4404 C C . ASN A 1 570 ? 4.902 -13.367 14.195 1 96.31 570 ASN A C 1
ATOM 4406 O O . ASN A 1 570 ? 4.289 -14.156 14.922 1 96.31 570 ASN A O 1
ATOM 4410 N N . GLU A 1 571 ? 4.328 -12.289 13.719 1 96.88 571 GLU A N 1
ATOM 4411 C CA . GLU A 1 571 ? 2.918 -11.961 13.906 1 96.88 571 GLU A CA 1
ATOM 4412 C C . GLU A 1 571 ? 2.271 -11.531 12.594 1 96.88 571 GLU A C 1
ATOM 4414 O O . GLU A 1 571 ? 2.84 -10.734 11.844 1 96.88 571 GLU A O 1
ATOM 4419 N N . GLY A 1 572 ? 1.103 -12.102 12.297 1 95.94 572 GLY A N 1
ATOM 4420 C CA . GLY A 1 572 ? 0.368 -11.766 11.086 1 95.94 572 GLY A CA 1
ATOM 4421 C C . GLY A 1 572 ? -1.09 -11.438 11.344 1 95.94 572 GLY A C 1
ATOM 4422 O O . GLY A 1 572 ? -1.724 -12.047 12.211 1 95.94 572 GLY A O 1
ATOM 4423 N N . PHE A 1 573 ? -1.61 -10.422 10.617 1 96 573 PHE A N 1
ATOM 4424 C CA . PHE A 1 573 ? -3.002 -9.992 10.695 1 96 573 PHE A CA 1
ATOM 4425 C C . PHE A 1 573 ? -3.58 -9.773 9.305 1 96 573 PHE A C 1
ATOM 4427 O O . PHE A 1 573 ? -2.896 -9.258 8.414 1 96 573 PHE A O 1
ATOM 4434 N N . GLN A 1 574 ? -4.781 -10.305 9.047 1 95.94 574 GLN A N 1
ATOM 4435 C CA . GLN A 1 574 ? -5.48 -10.094 7.789 1 95.94 574 GLN A CA 1
ATOM 4436 C C . GLN A 1 574 ? -6.949 -9.75 8.023 1 95.94 574 GLN A C 1
ATOM 4438 O O . GLN A 1 574 ? -7.594 -10.328 8.898 1 95.94 574 GLN A O 1
ATOM 4443 N N . GLU A 1 575 ? -7.434 -8.797 7.355 1 96.44 575 GLU A N 1
ATOM 4444 C CA . GLU A 1 575 ? -8.836 -8.391 7.398 1 96.44 575 GLU A CA 1
ATOM 4445 C C . GLU A 1 575 ? -9.367 -8.109 5.996 1 96.44 575 GLU A C 1
ATOM 4447 O O . GLU A 1 575 ? -8.672 -7.512 5.172 1 96.44 575 GLU A O 1
ATOM 4452 N N . ASN A 1 576 ? -10.531 -8.625 5.742 1 96.69 576 ASN A N 1
ATOM 4453 C CA . ASN A 1 576 ? -11.172 -8.359 4.461 1 96.69 576 ASN A CA 1
ATOM 4454 C C . ASN A 1 576 ? -12.656 -8.031 4.633 1 96.69 576 ASN A C 1
ATOM 4456 O O . ASN A 1 576 ? -13.266 -8.391 5.641 1 96.69 576 ASN A O 1
ATOM 4460 N N . PHE A 1 577 ? -13.227 -7.312 3.73 1 96.69 577 PHE A N 1
ATOM 4461 C CA . PHE A 1 577 ? -14.672 -7.137 3.654 1 96.69 577 PHE A CA 1
ATOM 4462 C C . PHE A 1 577 ? -15.102 -6.84 2.225 1 96.69 577 PHE A C 1
ATOM 4464 O O . PHE A 1 577 ? -14.266 -6.59 1.355 1 96.69 577 PHE A O 1
ATOM 4471 N N . ASN A 1 578 ? -16.328 -7.047 1.95 1 97.94 578 ASN A N 1
ATOM 4472 C CA . ASN A 1 578 ? -16.891 -6.809 0.625 1 97.94 578 ASN A CA 1
ATOM 4473 C C . ASN A 1 578 ? -18.25 -6.117 0.706 1 97.94 578 ASN A C 1
ATOM 4475 O O . ASN A 1 578 ? -18.844 -6.004 1.787 1 97.94 578 ASN A O 1
ATOM 4479 N N . ALA A 1 579 ? -18.672 -5.535 -0.352 1 98.31 579 ALA A N 1
ATOM 4480 C CA . ALA A 1 579 ? -19.984 -4.895 -0.543 1 98.31 579 ALA A CA 1
ATOM 4481 C C . ALA A 1 579 ? -20.594 -5.305 -1.877 1 98.31 579 ALA A C 1
ATOM 4483 O O . ALA A 1 579 ? -19.891 -5.434 -2.881 1 98.31 579 ALA A O 1
ATOM 4484 N N . TYR A 1 580 ? -21.875 -5.57 -1.845 1 97.75 580 TYR A N 1
ATOM 4485 C CA . TYR A 1 580 ? -22.578 -6.121 -2.992 1 97.75 580 TYR A CA 1
ATOM 4486 C C . TYR A 1 580 ? -23.844 -5.316 -3.297 1 97.75 580 TYR A C 1
ATOM 4488 O O . TYR A 1 580 ? -24.578 -4.949 -2.385 1 97.75 580 TYR A O 1
ATOM 4496 N N . ARG A 1 581 ? -24.062 -4.973 -4.602 1 96 581 ARG A N 1
ATOM 4497 C CA . ARG A 1 581 ? -25.312 -4.375 -5.059 1 96 581 ARG A CA 1
ATOM 4498 C C . ARG A 1 581 ? -25.719 -4.93 -6.422 1 96 581 ARG A C 1
ATOM 4500 O O . ARG A 1 581 ? -24.875 -5.441 -7.16 1 96 581 ARG A O 1
ATOM 4507 N N . ARG A 1 582 ? -27 -4.812 -6.75 1 94.94 582 ARG A N 1
ATOM 4508 C CA . ARG A 1 582 ? -27.578 -5.211 -8.023 1 94.94 582 ARG A CA 1
ATOM 4509 C C . ARG A 1 582 ? -28.531 -4.141 -8.547 1 94.94 582 ARG A C 1
ATOM 4511 O O . ARG A 1 582 ? -28.578 -3.029 -8.016 1 94.94 582 ARG A O 1
ATOM 4518 N N . TYR A 1 583 ? -29.219 -4.43 -9.688 1 91.12 583 TYR A N 1
ATOM 4519 C CA . TYR A 1 583 ? -30.266 -3.604 -10.289 1 91.12 583 TYR A CA 1
ATOM 4520 C C . TYR A 1 583 ? -29.703 -2.258 -10.734 1 91.12 583 TYR A C 1
ATOM 4522 O O . TYR A 1 583 ? -30.266 -1.208 -10.43 1 91.12 583 TYR A O 1
ATOM 4530 N N . PHE A 1 584 ? -28.625 -2.303 -11.344 1 91.06 584 PHE A N 1
ATOM 4531 C CA . PHE A 1 584 ? -28.031 -1.104 -11.922 1 91.06 584 PHE A CA 1
ATOM 4532 C C . PHE A 1 584 ? -28.891 -0.562 -13.055 1 91.06 584 PHE A C 1
ATOM 4534 O O . PHE A 1 584 ? -29.438 -1.331 -13.852 1 91.06 584 PHE A O 1
ATOM 4541 N N . VAL A 1 585 ? -28.969 0.708 -13.156 1 83.75 585 VAL A N 1
ATOM 4542 C CA . VAL A 1 585 ? -29.734 1.337 -14.234 1 83.75 585 VAL A CA 1
ATOM 4543 C C . VAL A 1 585 ? -28.953 1.253 -15.539 1 83.75 585 VAL A C 1
ATOM 4545 O O . VAL A 1 585 ? -29.531 1.131 -16.609 1 83.75 585 VAL A O 1
ATOM 4548 N N . SER A 1 586 ? -27.625 1.362 -15.375 1 86.38 586 SER A N 1
ATOM 4549 C CA . SER A 1 586 ? -26.719 1.264 -16.516 1 86.38 586 SER A CA 1
ATOM 4550 C C . SER A 1 586 ? -25.562 0.331 -16.219 1 86.38 586 SER A C 1
ATOM 4552 O O . SER A 1 586 ? -25.047 0.302 -15.094 1 86.38 586 SER A O 1
ATOM 4554 N N . ASP A 1 587 ? -25.156 -0.362 -17.266 1 88.88 587 ASP A N 1
ATOM 4555 C CA . ASP A 1 587 ? -24.016 -1.255 -17.062 1 88.88 587 ASP A CA 1
ATOM 4556 C C . ASP A 1 587 ? -22.703 -0.55 -17.391 1 88.88 587 ASP A C 1
ATOM 4558 O O . ASP A 1 587 ? -21.656 -1.19 -17.469 1 88.88 587 ASP A O 1
ATOM 4562 N N . GLN A 1 588 ? -22.766 0.71 -17.609 1 87.56 588 GLN A N 1
ATOM 4563 C CA . GLN A 1 588 ? -21.578 1.457 -17.984 1 87.56 588 GLN A CA 1
ATOM 4564 C C . GLN A 1 588 ? -20.859 2.016 -16.75 1 87.56 588 GLN A C 1
ATOM 4566 O O . GLN A 1 588 ? -19.719 2.449 -16.828 1 87.56 588 GLN A O 1
ATOM 4571 N N . LEU A 1 589 ? -21.516 1.97 -15.594 1 90.06 589 LEU A N 1
ATOM 4572 C CA . LEU A 1 589 ? -20.953 2.518 -14.367 1 90.06 589 LEU A CA 1
ATOM 4573 C C . LEU A 1 589 ? -20.828 1.435 -13.297 1 90.06 589 LEU A C 1
ATOM 4575 O O . LEU A 1 589 ? -21.641 1.367 -12.367 1 90.06 589 LEU A O 1
ATOM 4579 N N . PRO A 1 590 ? -19.766 0.72 -13.359 1 93.75 590 PRO A N 1
ATOM 4580 C CA . PRO A 1 590 ? -19.609 -0.374 -12.398 1 93.75 590 PRO A CA 1
ATOM 4581 C C . PRO A 1 590 ? -19.125 0.11 -11.031 1 93.75 590 PRO A C 1
ATOM 4583 O O . PRO A 1 590 ? -18.094 -0.347 -10.539 1 93.75 590 PRO A O 1
ATOM 4586 N N . TYR A 1 591 ? -19.984 0.955 -10.352 1 94.31 591 TYR A N 1
ATOM 4587 C CA . TYR A 1 591 ? -19.672 1.5 -9.031 1 94.31 591 TYR A CA 1
ATOM 4588 C C . TYR A 1 591 ? -20.859 1.33 -8.086 1 94.31 591 TYR A C 1
ATOM 4590 O O . TYR A 1 591 ? -22.016 1.439 -8.492 1 94.31 591 TYR A O 1
ATOM 4598 N N . LEU A 1 592 ? -20.547 1.163 -6.836 1 94.94 592 LEU A N 1
ATOM 4599 C CA . LEU A 1 592 ? -21.547 0.771 -5.852 1 94.94 592 LEU A CA 1
ATOM 4600 C C . LEU A 1 592 ? -22.672 1.806 -5.777 1 94.94 592 LEU A C 1
ATOM 4602 O O . LEU A 1 592 ? -23.828 1.455 -5.562 1 94.94 592 LEU A O 1
ATOM 4606 N N . PHE A 1 593 ? -22.359 3.078 -5.895 1 90.69 593 PHE A N 1
ATOM 4607 C CA . PHE A 1 593 ? -23.359 4.125 -5.742 1 90.69 593 PHE A CA 1
ATOM 4608 C C . PHE A 1 593 ? -24.438 4.004 -6.82 1 90.69 593 PHE A C 1
ATOM 4610 O O . PHE A 1 593 ? -25.531 4.535 -6.664 1 90.69 593 PHE A O 1
ATOM 4617 N N . ALA A 1 594 ? -24.109 3.348 -7.895 1 91.94 594 ALA A N 1
ATOM 4618 C CA . ALA A 1 594 ? -25.031 3.262 -9.023 1 91.94 594 ALA A CA 1
ATOM 4619 C C . ALA A 1 594 ? -25.938 2.045 -8.898 1 91.94 594 ALA A C 1
ATOM 4621 O O . ALA A 1 594 ? -26.891 1.892 -9.672 1 91.94 594 ALA A O 1
ATOM 4622 N N . GLY A 1 595 ? -25.672 1.174 -7.969 1 92.25 595 GLY A N 1
ATOM 4623 C CA . GLY A 1 595 ? -26.5 -0.006 -7.762 1 92.25 595 GLY A CA 1
ATOM 4624 C C . GLY A 1 595 ? -27.719 0.269 -6.922 1 92.25 595 GLY A C 1
ATOM 4625 O O . GLY A 1 595 ? -27.781 1.266 -6.199 1 92.25 595 GLY A O 1
ATOM 4626 N N . GLY A 1 596 ? -28.672 -0.634 -6.992 1 89.62 596 GLY A N 1
ATOM 4627 C CA . GLY A 1 596 ? -29.922 -0.478 -6.25 1 89.62 596 GLY A CA 1
ATOM 4628 C C . GLY A 1 596 ? -29.781 -0.84 -4.785 1 89.62 596 GLY A C 1
ATOM 4629 O O . GLY A 1 596 ? -28.828 -1.492 -4.383 1 89.62 596 GLY A O 1
ATOM 4630 N N . ASP A 1 597 ? -30.703 -0.419 -3.93 1 88.56 597 ASP A N 1
ATOM 4631 C CA . ASP A 1 597 ? -30.688 -0.664 -2.49 1 88.56 597 ASP A CA 1
ATOM 4632 C C . ASP A 1 597 ? -31.234 -2.057 -2.168 1 88.56 597 ASP A C 1
ATOM 4634 O O . ASP A 1 597 ? -30.844 -2.658 -1.161 1 88.56 597 ASP A O 1
ATOM 4638 N N . ALA A 1 598 ? -32.031 -2.471 -3.115 1 87.94 598 ALA A N 1
ATOM 4639 C CA . ALA A 1 598 ? -32.625 -3.775 -2.848 1 87.94 598 ALA A CA 1
ATOM 4640 C C . ALA A 1 598 ? -31.578 -4.871 -2.83 1 87.94 598 ALA A C 1
ATOM 4642 O O . ALA A 1 598 ? -30.672 -4.891 -3.68 1 87.94 598 ALA A O 1
ATOM 4643 N N . GLU A 1 599 ? -31.547 -5.699 -1.799 1 90.88 599 GLU A N 1
ATOM 4644 C CA . GLU A 1 599 ? -30.734 -6.895 -1.626 1 90.88 599 GLU A CA 1
ATOM 4645 C C . GLU A 1 599 ? -29.25 -6.531 -1.479 1 90.88 599 GLU A C 1
ATOM 4647 O O . GLU A 1 599 ? -28.375 -7.328 -1.81 1 90.88 599 GLU A O 1
ATOM 4652 N N . LYS A 1 600 ? -29.047 -5.281 -1.264 1 93.56 600 LYS A N 1
ATOM 4653 C CA . LYS A 1 600 ? -27.641 -4.977 -0.988 1 93.56 600 LYS A CA 1
ATOM 4654 C C . LYS A 1 600 ? -27.109 -5.832 0.156 1 93.56 600 LYS A C 1
ATOM 4656 O O . LYS A 1 600 ? -27.859 -6.227 1.049 1 93.56 600 LYS A O 1
ATOM 4661 N N . ASP A 1 601 ? -25.75 -6.164 0.165 1 96 601 ASP A N 1
ATOM 4662 C CA . ASP A 1 601 ? -25.141 -7.086 1.122 1 96 601 ASP A CA 1
ATOM 4663 C C . ASP A 1 601 ? -23.672 -6.727 1.384 1 96 601 ASP A C 1
ATOM 4665 O O . ASP A 1 601 ? -23.109 -5.879 0.695 1 96 601 ASP A O 1
ATOM 4669 N N . ASN A 1 602 ? -23.203 -7.152 2.477 1 97.19 602 ASN A N 1
ATOM 4670 C CA . ASN A 1 602 ? -21.797 -7.035 2.805 1 97.19 602 ASN A CA 1
ATOM 4671 C C . ASN A 1 602 ? -21.344 -8.141 3.754 1 97.19 602 ASN A C 1
ATOM 4673 O O . ASN A 1 602 ? -22.172 -8.812 4.371 1 97.19 602 ASN A O 1
ATOM 4677 N N . ALA A 1 603 ? -20.078 -8.43 3.766 1 95.81 603 ALA A N 1
ATOM 4678 C CA . ALA A 1 603 ? -19.469 -9.445 4.621 1 95.81 603 ALA A CA 1
ATOM 4679 C C . ALA A 1 603 ? -18.016 -9.086 4.934 1 95.81 603 ALA A C 1
ATOM 4681 O O . ALA A 1 603 ? -17.438 -8.195 4.305 1 95.81 603 ALA A O 1
ATOM 4682 N N . GLY A 1 604 ? -17.547 -9.742 6.016 1 94.56 604 GLY A N 1
ATOM 4683 C CA . GLY A 1 604 ? -16.141 -9.57 6.371 1 94.56 604 GLY A CA 1
ATOM 4684 C C . GLY A 1 604 ? -15.578 -10.727 7.172 1 94.56 604 GLY A C 1
ATOM 4685 O O . GLY A 1 604 ? -16.328 -11.555 7.691 1 94.56 604 GLY A O 1
ATOM 4686 N N . SER A 1 605 ? -14.258 -10.766 7.117 1 94.56 605 SER A N 1
ATOM 4687 C CA . SER A 1 605 ? -13.57 -11.789 7.895 1 94.56 605 SER A CA 1
ATOM 4688 C C . SER A 1 605 ? -12.219 -11.281 8.398 1 94.56 605 SER A C 1
ATOM 4690 O O . SER A 1 605 ? -11.719 -10.266 7.922 1 94.56 605 SER A O 1
ATOM 4692 N N . VAL A 1 606 ? -11.773 -11.961 9.461 1 94.12 606 VAL A N 1
ATOM 4693 C CA . VAL A 1 606 ? -10.484 -11.609 10.047 1 94.12 606 VAL A CA 1
ATOM 4694 C C . VAL A 1 606 ? -9.703 -12.883 10.375 1 94.12 606 VAL A C 1
ATOM 4696 O O . VAL A 1 606 ? -10.297 -13.938 10.633 1 94.12 606 VAL A O 1
ATOM 4699 N N . SER A 1 607 ? -8.398 -12.805 10.211 1 93.94 607 SER A N 1
ATOM 4700 C CA . SER A 1 607 ? -7.508 -13.883 10.625 1 93.94 607 SER A CA 1
ATOM 4701 C C . SER A 1 607 ? -6.23 -13.336 11.258 1 93.94 607 SER A C 1
ATOM 4703 O O . SER A 1 607 ? -5.758 -12.266 10.875 1 93.94 607 SER A O 1
ATOM 4705 N N . PHE A 1 608 ? -5.734 -14.055 12.25 1 92.06 608 PHE A N 1
ATOM 4706 C CA . PHE A 1 608 ? -4.473 -13.688 12.891 1 92.06 608 PHE A CA 1
ATOM 4707 C C . PHE A 1 608 ? -3.625 -14.93 13.164 1 92.06 608 PHE A C 1
ATOM 4709 O O . PHE A 1 608 ? -4.156 -16.031 13.289 1 92.06 608 PHE A O 1
ATOM 4716 N N . GLY A 1 609 ? -2.336 -14.836 13.133 1 92.75 609 GLY A N 1
ATOM 4717 C CA . GLY A 1 609 ? -1.37 -15.867 13.477 1 92.75 609 GLY A CA 1
ATOM 4718 C C . GLY A 1 609 ? -0.109 -15.32 14.117 1 92.75 609 GLY A C 1
ATOM 4719 O O . GLY A 1 609 ? 0.28 -14.18 13.852 1 92.75 609 GLY A O 1
ATOM 4720 N N . ALA A 1 610 ? 0.432 -16.141 15.008 1 95.19 610 ALA A N 1
ATOM 4721 C CA . ALA A 1 610 ? 1.674 -15.734 15.656 1 95.19 610 ALA A CA 1
ATOM 4722 C C . ALA A 1 610 ? 2.516 -16.953 16.047 1 95.19 610 ALA A C 1
ATOM 4724 O O . ALA A 1 610 ? 1.977 -18.016 16.328 1 95.19 610 ALA A O 1
ATOM 4725 N N . ARG A 1 611 ? 3.773 -16.781 16.016 1 96.12 611 ARG A N 1
ATOM 4726 C CA . ARG A 1 611 ? 4.746 -17.781 16.422 1 96.12 611 ARG A CA 1
ATOM 4727 C C . ARG A 1 611 ? 5.91 -17.141 17.172 1 96.12 611 ARG A C 1
ATOM 4729 O O . ARG A 1 611 ? 6.316 -16.016 16.859 1 96.12 611 ARG A O 1
ATOM 4736 N N . GLN A 1 612 ? 6.355 -17.781 18.172 1 96.5 612 GLN A N 1
ATOM 4737 C CA . GLN A 1 612 ? 7.523 -17.406 18.953 1 96.5 612 GLN A CA 1
ATOM 4738 C C . GLN A 1 612 ? 8.531 -18.547 19.047 1 96.5 612 GLN A C 1
ATOM 4740 O O . GLN A 1 612 ? 8.172 -19.656 19.422 1 96.5 612 GLN A O 1
ATOM 4745 N N . ASN A 1 613 ? 9.781 -18.297 18.75 1 96.5 613 ASN A N 1
ATOM 4746 C CA . ASN A 1 613 ? 10.758 -19.375 18.625 1 96.5 613 ASN A CA 1
ATOM 4747 C C . ASN A 1 613 ? 12.078 -19.016 19.297 1 96.5 613 ASN A C 1
ATOM 4749 O O . ASN A 1 613 ? 12.516 -17.859 19.25 1 96.5 613 ASN A O 1
ATOM 4753 N N . TYR A 1 614 ? 12.641 -19.953 19.984 1 97.06 614 TYR A N 1
ATOM 4754 C CA . TYR A 1 614 ? 14.008 -19.953 20.5 1 97.06 614 TYR A CA 1
ATOM 4755 C C . TYR A 1 614 ? 14.828 -21.078 19.891 1 97.06 614 TYR A C 1
ATOM 4757 O O . TYR A 1 614 ? 14.422 -22.234 19.906 1 97.06 614 TYR A O 1
ATOM 4765 N N . PHE A 1 615 ? 15.922 -20.719 19.281 1 95.38 615 PHE A N 1
ATOM 4766 C CA . PHE A 1 615 ? 16.672 -21.781 18.641 1 95.38 615 PHE A CA 1
ATOM 4767 C C . PHE A 1 615 ? 18.172 -21.469 18.625 1 95.38 615 PHE A C 1
ATOM 4769 O O . PHE A 1 615 ? 18.562 -20.328 18.875 1 95.38 615 PHE A O 1
ATOM 4776 N N . GLY A 1 616 ? 18.969 -22.484 18.359 1 95.88 616 GLY A N 1
ATOM 4777 C CA . GLY A 1 616 ? 20.422 -22.375 18.297 1 95.88 616 GLY A CA 1
ATOM 4778 C C . GLY A 1 616 ? 21.078 -23.5 17.516 1 95.88 616 GLY A C 1
ATOM 4779 O O . GLY A 1 616 ? 20.438 -24.5 17.203 1 95.88 616 GLY A O 1
ATOM 4780 N N . ARG A 1 617 ? 22.312 -23.266 17.141 1 95.38 617 ARG A N 1
ATOM 4781 C CA . ARG A 1 617 ? 23.078 -24.234 16.359 1 95.38 617 ARG A CA 1
ATOM 4782 C C . ARG A 1 617 ? 24.547 -24.203 16.75 1 95.38 617 ARG A C 1
ATOM 4784 O O . ARG A 1 617 ? 25.109 -23.125 16.984 1 95.38 617 ARG A O 1
ATOM 4791 N N . ILE A 1 618 ? 25.188 -25.328 16.828 1 95.75 618 ILE A N 1
ATOM 4792 C CA . ILE A 1 618 ? 26.625 -25.469 17 1 95.75 618 ILE A CA 1
ATOM 4793 C C . ILE A 1 618 ? 27.203 -26.281 15.844 1 95.75 618 ILE A C 1
ATOM 4795 O O . ILE A 1 618 ? 26.781 -27.406 15.586 1 95.75 618 ILE A O 1
ATOM 4799 N N . SER A 1 619 ? 28.062 -25.703 15.141 1 94.44 619 SER A N 1
ATOM 4800 C CA . SER A 1 619 ? 28.797 -26.375 14.078 1 94.44 619 SER A CA 1
ATOM 4801 C C . SER A 1 619 ? 30.281 -26.484 14.422 1 94.44 619 SER A C 1
ATOM 4803 O O . SER A 1 619 ? 30.922 -25.5 14.797 1 94.44 619 SER A O 1
ATOM 4805 N N . TYR A 1 620 ? 30.781 -27.656 14.32 1 95.19 620 TYR A N 1
ATOM 4806 C CA . TYR A 1 620 ? 32.188 -27.938 14.641 1 95.19 620 TYR A CA 1
ATOM 4807 C C . TYR A 1 620 ? 32.844 -28.766 13.547 1 95.19 620 TYR A C 1
ATOM 4809 O O . TYR A 1 620 ? 32.219 -29.672 12.992 1 95.19 620 TYR A O 1
ATOM 4817 N N . ASN A 1 621 ? 34 -28.359 13.18 1 93.75 621 ASN A N 1
ATOM 4818 C CA . ASN A 1 621 ? 34.75 -29.266 12.32 1 93.75 621 ASN A CA 1
ATOM 4819 C C . ASN A 1 621 ? 36.219 -29.344 12.766 1 93.75 621 ASN A C 1
ATOM 4821 O O . ASN A 1 621 ? 36.75 -28.391 13.328 1 93.75 621 ASN A O 1
ATOM 4825 N N . PHE A 1 622 ? 36.812 -30.516 12.602 1 95.81 622 PHE A N 1
ATOM 4826 C CA . PHE A 1 622 ? 38.219 -30.797 12.883 1 95.81 622 PHE A CA 1
ATOM 4827 C C . PHE A 1 622 ? 38.969 -31 11.586 1 95.81 622 PHE A C 1
ATOM 4829 O O . PHE A 1 622 ? 38.75 -31.984 10.875 1 95.81 622 PHE A O 1
ATOM 4836 N N . LYS A 1 623 ? 39.906 -30.078 11.227 1 93 623 LYS A N 1
ATOM 4837 C CA . LYS A 1 623 ? 40.75 -30.094 10.047 1 93 623 LYS A CA 1
ATOM 4838 C C . LYS A 1 623 ? 39.938 -30.156 8.766 1 93 623 LYS A C 1
ATOM 4840 O O . LYS A 1 623 ? 40.406 -30.641 7.734 1 93 623 LYS A O 1
ATOM 4845 N N . GLU A 1 624 ? 38.594 -29.891 8.906 1 91.75 624 GLU A N 1
ATOM 4846 C CA . GLU A 1 624 ? 37.656 -29.953 7.789 1 91.75 624 GLU A CA 1
ATOM 4847 C C . GLU A 1 624 ? 37.531 -31.391 7.266 1 91.75 624 GLU A C 1
ATOM 4849 O O . GLU A 1 624 ? 37.25 -31.594 6.086 1 91.75 624 GLU A O 1
ATOM 4854 N N . ILE A 1 625 ? 37.875 -32.344 8.07 1 95.5 625 ILE A N 1
ATOM 4855 C CA . ILE A 1 625 ? 37.75 -33.781 7.738 1 95.5 625 ILE A CA 1
ATOM 4856 C C . ILE A 1 625 ? 36.531 -34.344 8.445 1 95.5 625 ILE A C 1
ATOM 4858 O O . ILE A 1 625 ? 35.719 -35.062 7.84 1 95.5 625 ILE A O 1
ATOM 4862 N N . TYR A 1 626 ? 36.469 -34 9.75 1 97.06 626 TYR A N 1
ATOM 4863 C CA . TYR A 1 626 ? 35.312 -34.406 10.531 1 97.06 626 TYR A CA 1
ATOM 4864 C C . TYR A 1 626 ? 34.375 -33.219 10.758 1 97.06 626 TYR A C 1
ATOM 4866 O O . TYR A 1 626 ? 34.781 -32.188 11.305 1 97.06 626 TYR A O 1
ATOM 4874 N N . LEU A 1 627 ? 33.25 -33.375 10.336 1 97.06 627 LEU A N 1
ATOM 4875 C CA . LEU A 1 627 ? 32.25 -32.312 10.445 1 97.06 627 LEU A CA 1
ATOM 4876 C C . LEU A 1 627 ? 31.094 -32.719 11.359 1 97.06 627 LEU A C 1
ATOM 4878 O O . LEU A 1 627 ? 30.641 -33.875 11.297 1 97.06 627 LEU A O 1
ATOM 4882 N N . PHE A 1 628 ? 30.641 -31.812 12.219 1 96.88 628 PHE A N 1
ATOM 4883 C CA . PHE A 1 628 ? 29.547 -32.062 13.141 1 96.88 628 PHE A CA 1
ATOM 4884 C C . PHE A 1 628 ? 28.672 -30.828 13.297 1 96.88 628 PHE A C 1
ATOM 4886 O O . PHE A 1 628 ? 29.188 -29.703 13.328 1 96.88 628 PHE A O 1
ATOM 4893 N N . GLN A 1 629 ? 27.375 -31.047 13.383 1 95.69 629 GLN A N 1
ATOM 4894 C CA . GLN A 1 629 ? 26.438 -29.953 13.633 1 95.69 629 GLN A CA 1
ATOM 4895 C C . GLN A 1 629 ? 25.281 -30.406 14.516 1 95.69 629 GLN A C 1
ATOM 4897 O O . GLN A 1 629 ? 24.734 -31.5 14.32 1 95.69 629 GLN A O 1
ATOM 4902 N N . PHE A 1 630 ? 24.953 -29.609 15.5 1 96.31 630 PHE A N 1
ATOM 4903 C CA . PHE A 1 630 ? 23.812 -29.828 16.375 1 96.31 630 PHE A CA 1
ATOM 4904 C C . PHE A 1 630 ? 22.938 -28.594 16.438 1 96.31 630 PHE A C 1
ATOM 4906 O O . PHE A 1 630 ? 23.438 -27.469 16.562 1 96.31 630 PHE A O 1
ATOM 4913 N N . SER A 1 631 ? 21.641 -28.781 16.266 1 94.62 631 SER A N 1
ATOM 4914 C CA . SER A 1 631 ? 20.703 -27.672 16.406 1 94.62 631 SER A CA 1
ATOM 4915 C C . SER A 1 631 ? 19.5 -28.062 17.281 1 94.62 631 SER A C 1
ATOM 4917 O O . SER A 1 631 ? 19.141 -29.234 17.344 1 94.62 631 SER A O 1
ATOM 4919 N N . PHE A 1 632 ? 18.969 -27.078 17.938 1 96.25 632 PHE A N 1
ATOM 4920 C CA . PHE A 1 632 ? 17.797 -27.266 18.797 1 96.25 632 PHE A CA 1
ATOM 4921 C C . PHE A 1 632 ? 16.844 -26.078 18.672 1 96.25 632 PHE A C 1
ATOM 4923 O O . PHE A 1 632 ? 17.297 -24.922 18.656 1 96.25 632 PHE A O 1
ATOM 4930 N N . ARG A 1 633 ? 15.555 -26.406 18.562 1 96 633 ARG A N 1
ATOM 4931 C CA . ARG A 1 633 ? 14.555 -25.344 18.469 1 96 633 ARG A CA 1
ATOM 4932 C C . ARG A 1 633 ? 13.398 -25.594 19.422 1 96 633 ARG A C 1
ATOM 4934 O O . ARG A 1 633 ? 12.938 -26.719 19.578 1 96 633 ARG A O 1
ATOM 4941 N N . ARG A 1 634 ? 13.016 -24.609 20.125 1 96.44 634 ARG A N 1
ATOM 4942 C CA . ARG A 1 634 ? 11.758 -24.531 20.859 1 96.44 634 ARG A CA 1
ATOM 4943 C C . ARG A 1 634 ? 10.781 -23.578 20.188 1 96.44 634 ARG A C 1
ATOM 4945 O O . ARG A 1 634 ? 10.977 -22.359 20.219 1 96.44 634 ARG A O 1
ATOM 4952 N N . ASP A 1 635 ? 9.688 -24.156 19.688 1 96.5 635 ASP A N 1
ATOM 4953 C CA . ASP A 1 635 ? 8.758 -23.359 18.891 1 96.5 635 ASP A CA 1
ATOM 4954 C C . ASP A 1 635 ? 7.41 -23.234 19.594 1 96.5 635 ASP A C 1
ATOM 4956 O O . ASP A 1 635 ? 6.906 -24.188 20.172 1 96.5 635 ASP A O 1
ATOM 4960 N N . GLY A 1 636 ? 6.895 -22.016 19.594 1 96.5 636 GLY A N 1
ATOM 4961 C CA . GLY A 1 636 ? 5.555 -21.75 20.109 1 96.5 636 GLY A CA 1
ATOM 4962 C C . GLY A 1 636 ? 4.594 -21.281 19.031 1 96.5 636 GLY A C 1
ATOM 4963 O O . GLY A 1 636 ? 4.973 -20.516 18.141 1 96.5 636 GLY A O 1
ATOM 4964 N N . SER A 1 637 ? 3.314 -21.859 19.094 1 95.5 637 SER A N 1
ATOM 4965 C CA . SER A 1 637 ? 2.291 -21.5 18.109 1 95.5 637 SER A CA 1
ATOM 4966 C C . SER A 1 637 ? 0.983 -21.125 18.797 1 95.5 637 SER A C 1
ATOM 4968 O O . SER A 1 637 ? 0.587 -21.734 19.781 1 95.5 637 SER A O 1
ATOM 4970 N N . VAL A 1 638 ? 0.323 -20.141 18.281 1 94.06 638 VAL A N 1
ATOM 4971 C CA . VAL A 1 638 ? -0.95 -19.688 18.828 1 94.06 638 VAL A CA 1
ATOM 4972 C C . VAL A 1 638 ? -2.043 -20.703 18.5 1 94.06 638 VAL A C 1
ATOM 4974 O O . VAL A 1 638 ? -3.113 -20.688 19.125 1 94.06 638 VAL A O 1
ATOM 4977 N N . ASN A 1 639 ? -1.824 -21.625 17.609 1 93.31 639 ASN A N 1
ATOM 4978 C CA . ASN A 1 639 ? -2.812 -22.625 17.219 1 93.31 639 ASN A CA 1
ATOM 4979 C C . ASN A 1 639 ? -3.033 -23.656 18.312 1 93.31 639 ASN A C 1
ATOM 4981 O O . ASN A 1 639 ? -4 -24.406 18.281 1 93.31 639 ASN A O 1
ATOM 4985 N N . PHE A 1 640 ? -2.16 -23.609 19.266 1 94.88 640 PHE A N 1
ATOM 4986 C CA . PHE A 1 640 ? -2.248 -24.562 20.359 1 94.88 640 PHE A CA 1
ATOM 4987 C C . PHE A 1 640 ? -2.439 -23.844 21.688 1 94.88 640 PHE A C 1
ATOM 4989 O O . PHE A 1 640 ? -1.95 -22.734 21.875 1 94.88 640 PHE A O 1
ATOM 4996 N N . SER A 1 641 ? -3.102 -24.562 22.578 1 93.44 641 SER A N 1
ATOM 4997 C CA . SER A 1 641 ? -3.428 -23.953 23.859 1 93.44 641 SER A CA 1
ATOM 4998 C C . SER A 1 641 ? -2.17 -23.688 24.688 1 93.44 641 SER A C 1
ATOM 5000 O O . SER A 1 641 ? -1.209 -24.469 24.625 1 93.44 641 SER A O 1
ATOM 5002 N N . LYS A 1 642 ? -2.254 -22.656 25.484 1 90.69 642 LYS A N 1
ATOM 5003 C CA . LYS A 1 642 ? -1.145 -22.297 26.359 1 90.69 642 LYS A CA 1
ATOM 5004 C C . LYS A 1 642 ? -0.923 -23.359 27.422 1 90.69 642 LYS A C 1
ATOM 5006 O O . LYS A 1 642 ? 0.21 -23.594 27.859 1 90.69 642 LYS A O 1
ATOM 5011 N N . GLU A 1 643 ? -2.021 -23.906 27.781 1 86.25 643 GLU A N 1
ATOM 5012 C CA . GLU A 1 643 ? -1.984 -24.844 28.891 1 86.25 643 GLU A CA 1
ATOM 5013 C C . GLU A 1 643 ? -1.469 -26.203 28.453 1 86.25 643 GLU A C 1
ATOM 5015 O O . GLU A 1 643 ? -0.823 -26.922 29.219 1 86.25 643 GLU A O 1
ATOM 5020 N N . ALA A 1 644 ? -1.996 -26.484 27.156 1 81.12 644 ALA A N 1
ATOM 5021 C CA . ALA A 1 644 ? -1.662 -27.828 26.719 1 81.12 644 ALA A CA 1
ATOM 5022 C C . ALA A 1 644 ? -1.044 -27.812 25.312 1 81.12 644 ALA A C 1
ATOM 5024 O O . ALA A 1 644 ? -1.68 -27.391 24.359 1 81.12 644 ALA A O 1
ATOM 5025 N N . GLY A 1 645 ? 0.336 -27.859 25.188 1 87.69 645 GLY A N 1
ATOM 5026 C CA . GLY A 1 645 ? 0.927 -28.297 23.938 1 87.69 645 GLY A CA 1
ATOM 5027 C C . GLY A 1 645 ? 1.437 -27.141 23.094 1 87.69 645 GLY A C 1
ATOM 5028 O O . GLY A 1 645 ? 1.857 -27.344 21.953 1 87.69 645 GLY A O 1
ATOM 5029 N N . ARG A 1 646 ? 1.323 -25.812 23.5 1 94.38 646 ARG A N 1
ATOM 5030 C CA . ARG A 1 646 ? 1.739 -24.672 22.672 1 94.38 646 ARG A CA 1
ATOM 5031 C C . ARG A 1 646 ? 3.193 -24.812 22.234 1 94.38 646 ARG A C 1
ATOM 5033 O O . ARG A 1 646 ? 3.543 -24.484 21.109 1 94.38 646 ARG A O 1
ATOM 5040 N N . TRP A 1 647 ? 3.967 -25.359 23.109 1 95.94 647 TRP A N 1
ATOM 5041 C CA . TRP A 1 647 ? 5.406 -25.391 22.859 1 95.94 647 TRP A CA 1
ATOM 5042 C C . TRP A 1 647 ? 5.859 -26.766 22.406 1 95.94 647 TRP A C 1
ATOM 5044 O O . TRP A 1 647 ? 5.391 -27.781 22.906 1 95.94 647 TRP A O 1
ATOM 5054 N N . GLY A 1 648 ? 6.664 -26.828 21.312 1 95.38 648 GLY A N 1
ATOM 5055 C CA . GLY A 1 648 ? 7.332 -28.031 20.859 1 95.38 648 GLY A CA 1
ATOM 5056 C C . GLY A 1 648 ? 8.844 -27.922 20.891 1 95.38 648 GLY A C 1
ATOM 5057 O O . GLY A 1 648 ? 9.398 -26.844 20.75 1 95.38 648 GLY A O 1
ATOM 5058 N N . ASN A 1 649 ? 9.516 -29.016 21.109 1 96.12 649 ASN A N 1
ATOM 5059 C CA . ASN A 1 649 ? 10.969 -29.109 21.109 1 96.12 649 ASN A CA 1
ATOM 5060 C C . ASN A 1 649 ? 11.469 -30.016 19.984 1 96.12 649 ASN A C 1
ATOM 5062 O O . ASN A 1 649 ? 10.992 -31.141 19.828 1 96.12 649 ASN A O 1
ATOM 5066 N N . PHE A 1 650 ? 12.438 -29.562 19.234 1 96.5 650 PHE A N 1
ATOM 5067 C CA . PHE A 1 650 ? 12.828 -30.281 18.031 1 96.5 650 PHE A CA 1
ATOM 5068 C C . PHE A 1 650 ? 14.336 -30.25 17.859 1 96.5 650 PHE A C 1
ATOM 5070 O O . PHE A 1 650 ? 14.898 -29.25 17.391 1 96.5 650 PHE A O 1
ATOM 5077 N N . PRO A 1 651 ? 15.047 -31.281 18.031 1 96.19 651 PRO A N 1
ATOM 5078 C CA . PRO A 1 651 ? 16.5 -31.375 17.844 1 96.19 651 PRO A CA 1
ATOM 5079 C C . PRO A 1 651 ? 16.891 -31.891 16.453 1 96.19 651 PRO A C 1
ATOM 5081 O O . PRO A 1 651 ? 16.094 -32.562 15.805 1 96.19 651 PRO A O 1
ATOM 5084 N N . SER A 1 652 ? 18.062 -31.625 15.992 1 95.62 652 SER A N 1
ATOM 5085 C CA . SER A 1 652 ? 18.656 -32.156 14.766 1 95.62 652 SER A CA 1
ATOM 5086 C C . SER A 1 652 ? 20.156 -32.344 14.922 1 95.62 652 SER A C 1
ATOM 5088 O O . SER A 1 652 ? 20.828 -31.547 15.555 1 95.62 652 SER A O 1
ATOM 5090 N N . VAL A 1 653 ? 20.672 -33.438 14.406 1 96.88 653 VAL A N 1
ATOM 5091 C CA . VAL A 1 653 ? 22.094 -33.75 14.438 1 96.88 653 VAL A CA 1
ATOM 5092 C C . VAL A 1 653 ? 22.562 -34.125 13.039 1 96.88 653 VAL A C 1
ATOM 5094 O O . VAL A 1 653 ? 21.891 -34.875 12.328 1 96.88 653 VAL A O 1
ATOM 5097 N N . LEU A 1 654 ? 23.625 -33.594 12.625 1 97.19 654 LEU A N 1
ATOM 5098 C CA . LEU A 1 654 ? 24.266 -33.906 11.352 1 97.19 654 LEU A CA 1
ATOM 5099 C C . LEU A 1 654 ? 25.734 -34.25 11.539 1 97.19 654 LEU A C 1
ATOM 5101 O O . LEU A 1 654 ? 26.406 -33.688 12.391 1 97.19 654 LEU A O 1
ATOM 5105 N N . ALA A 1 655 ? 26.25 -35.156 10.727 1 97.56 655 ALA A N 1
ATOM 5106 C CA . ALA A 1 655 ? 27.641 -35.562 10.742 1 97.56 655 ALA A CA 1
ATOM 5107 C C . ALA A 1 655 ? 28.172 -35.781 9.328 1 97.56 655 ALA A C 1
ATOM 5109 O O . ALA A 1 655 ? 27.453 -36.25 8.445 1 97.56 655 ALA A O 1
ATOM 5110 N N . GLY A 1 656 ? 29.375 -35.375 9.125 1 97.12 656 GLY A N 1
ATOM 5111 C CA . GLY A 1 656 ? 30.062 -35.562 7.852 1 97.12 656 GLY A CA 1
ATOM 5112 C C . GLY A 1 656 ? 31.484 -36.031 8.008 1 97.12 656 GLY A C 1
ATOM 5113 O O . GLY A 1 656 ? 32.125 -35.719 9.016 1 97.12 656 GLY A O 1
ATOM 5114 N N . TRP A 1 657 ? 31.953 -36.781 7.016 1 97.5 657 TRP A N 1
ATOM 5115 C CA . TRP A 1 657 ? 33.312 -37.344 6.984 1 97.5 657 TRP A CA 1
ATOM 5116 C C . TRP A 1 657 ? 33.906 -37.188 5.594 1 97.5 657 TRP A C 1
ATOM 5118 O O . TRP A 1 657 ? 33.344 -37.656 4.605 1 97.5 657 TRP A O 1
ATOM 5128 N N . ARG A 1 658 ? 35.094 -36.562 5.578 1 96.38 658 ARG A N 1
ATOM 5129 C CA . ARG A 1 658 ? 35.781 -36.312 4.316 1 96.38 658 ARG A CA 1
ATOM 5130 C C . ARG A 1 658 ? 37.125 -37.062 4.289 1 96.38 658 ARG A C 1
ATOM 5132 O O . ARG A 1 658 ? 38.188 -36.438 4.32 1 96.38 658 ARG A O 1
ATOM 5139 N N . PRO A 1 659 ? 37.125 -38.281 3.975 1 94.94 659 PRO A N 1
ATOM 5140 C CA . PRO A 1 659 ? 38.344 -39.062 3.982 1 94.94 659 PRO A CA 1
ATOM 5141 C C . PRO A 1 659 ? 39.312 -38.688 2.859 1 94.94 659 PRO A C 1
ATOM 5143 O O . PRO A 1 659 ? 40.5 -39 2.928 1 94.94 659 PRO A O 1
ATOM 5146 N N . SER A 1 660 ? 38.812 -38.094 1.874 1 93.06 660 SER A N 1
ATOM 5147 C CA . SER A 1 660 ? 39.656 -37.688 0.753 1 93.06 660 SER A CA 1
ATOM 5148 C C . SER A 1 660 ? 40.75 -36.688 1.195 1 93.06 660 SER A C 1
ATOM 5150 O O . SER A 1 660 ? 41.719 -36.469 0.477 1 93.06 660 SER A O 1
ATOM 5152 N N . GLU A 1 661 ? 40.562 -36.062 2.293 1 91.19 661 GLU A N 1
ATOM 5153 C CA . GLU A 1 661 ? 41.5 -35.062 2.781 1 91.19 661 GLU A CA 1
ATOM 5154 C C . GLU A 1 661 ? 42.688 -35.719 3.449 1 91.19 661 GLU A C 1
ATOM 5156 O O . GLU A 1 661 ? 43.719 -35.062 3.676 1 91.19 661 GLU A O 1
ATOM 5161 N N . TYR A 1 662 ? 42.656 -37.094 3.668 1 93.75 662 TYR A N 1
ATOM 5162 C CA . TYR A 1 662 ? 43.812 -37.812 4.219 1 93.75 662 TYR A CA 1
ATOM 5163 C C . TYR A 1 662 ? 44.906 -37.969 3.18 1 93.75 662 TYR A C 1
ATOM 5165 O O . TYR A 1 662 ? 44.625 -38.125 1.991 1 93.75 662 TYR A O 1
ATOM 5173 N N . ASP A 1 663 ? 46.094 -38.094 3.674 1 90.94 663 ASP A N 1
ATOM 5174 C CA . ASP A 1 663 ? 47.25 -38.281 2.787 1 90.94 663 ASP A CA 1
ATOM 5175 C C . ASP A 1 663 ? 47.219 -39.625 2.09 1 90.94 663 ASP A C 1
ATOM 5177 O O . ASP A 1 663 ? 47.562 -39.75 0.912 1 90.94 663 ASP A O 1
ATOM 5181 N N . TRP A 1 664 ? 46.938 -40.531 2.807 1 93.19 664 TRP A N 1
ATOM 5182 C CA . TRP A 1 664 ? 46.906 -41.875 2.205 1 93.19 664 TRP A CA 1
ATOM 5183 C C . TRP A 1 664 ? 45.906 -41.906 1.049 1 93.19 664 TRP A C 1
ATOM 5185 O O . TRP A 1 664 ? 46.156 -42.625 0.054 1 93.19 664 TRP A O 1
ATOM 5195 N N . TRP A 1 665 ? 44.781 -41.25 1.084 1 94.12 665 TRP A N 1
ATOM 5196 C CA . TRP A 1 665 ? 43.781 -41.188 0.03 1 94.12 665 TRP A CA 1
ATOM 5197 C C . TRP A 1 665 ? 44.312 -40.438 -1.193 1 94.12 665 TRP A C 1
ATOM 5199 O O . TRP A 1 665 ? 44.188 -40.938 -2.32 1 94.12 665 TRP A O 1
ATOM 5209 N N . LYS A 1 666 ? 44.906 -39.344 -0.93 1 89.5 666 LYS A N 1
ATOM 5210 C CA . LYS A 1 666 ? 45.406 -38.531 -2.006 1 89.5 666 LYS A CA 1
ATOM 5211 C C . LYS A 1 666 ? 46.5 -39.25 -2.793 1 89.5 666 LYS A C 1
ATOM 5213 O O . LYS A 1 666 ? 46.625 -39.094 -4.008 1 89.5 666 LYS A O 1
ATOM 5218 N N . ASN A 1 667 ? 47.219 -40.188 -2.104 1 89.88 667 ASN A N 1
ATOM 5219 C CA . ASN A 1 667 ? 48.344 -40.844 -2.723 1 89.88 667 ASN A CA 1
ATOM 5220 C C . ASN A 1 667 ? 47.906 -42.125 -3.434 1 89.88 667 ASN A C 1
ATOM 5222 O O . ASN A 1 667 ? 48.594 -42.594 -4.352 1 89.88 667 ASN A O 1
ATOM 5226 N N . ASN A 1 668 ? 46.781 -42.75 -3 1 91.06 668 ASN A N 1
ATOM 5227 C CA . ASN A 1 668 ? 46.438 -44.062 -3.52 1 91.06 668 ASN A CA 1
ATOM 5228 C C . ASN A 1 668 ? 45.156 -44.031 -4.359 1 91.06 668 ASN A C 1
ATOM 5230 O O . ASN A 1 668 ? 44.938 -44.906 -5.188 1 91.06 668 ASN A O 1
ATOM 5234 N N . LEU A 1 669 ? 44.312 -43.125 -4.105 1 92.81 669 LEU A N 1
ATOM 5235 C CA . LEU A 1 669 ? 43.031 -43.031 -4.793 1 92.81 669 LEU A CA 1
ATOM 5236 C C . LEU A 1 669 ? 42.875 -41.688 -5.516 1 92.81 669 LEU A C 1
ATOM 5238 O O . LEU A 1 669 ? 41.875 -41.031 -5.402 1 92.81 669 LEU A O 1
ATOM 5242 N N . GLY A 1 670 ? 43.812 -41.344 -6.289 1 85.38 670 GLY A N 1
ATOM 5243 C CA . GLY A 1 670 ? 43.875 -40.031 -6.938 1 85.38 670 GLY A CA 1
ATOM 5244 C C . GLY A 1 670 ? 42.781 -39.812 -7.969 1 85.38 670 GLY A C 1
ATOM 5245 O O . GLY A 1 670 ? 42.469 -38.688 -8.328 1 85.38 670 GLY A O 1
ATOM 5246 N N . LEU A 1 671 ? 42.156 -40.844 -8.438 1 90.56 671 LEU A N 1
ATOM 5247 C CA . LEU A 1 671 ? 41.062 -40.75 -9.391 1 90.56 671 LEU A CA 1
ATOM 5248 C C . LEU A 1 671 ? 39.844 -40.094 -8.75 1 90.56 671 LEU A C 1
ATOM 5250 O O . LEU A 1 671 ? 39.031 -39.5 -9.445 1 90.56 671 LEU A O 1
ATOM 5254 N N . ILE A 1 672 ? 39.781 -40.219 -7.41 1 95.19 672 ILE A N 1
ATOM 5255 C CA . ILE A 1 672 ? 38.688 -39.594 -6.645 1 95.19 672 ILE A CA 1
ATOM 5256 C C . ILE A 1 672 ? 39.25 -38.375 -5.914 1 95.19 672 ILE A C 1
ATOM 5258 O O . ILE A 1 672 ? 39.812 -38.5 -4.824 1 95.19 672 ILE A O 1
ATOM 5262 N N . ASP A 1 673 ? 38.969 -37.219 -6.48 1 91.44 673 ASP A N 1
ATOM 5263 C CA . ASP A 1 673 ? 39.531 -35.969 -5.969 1 91.44 673 ASP A CA 1
ATOM 5264 C C . ASP A 1 673 ? 38.906 -35.594 -4.629 1 91.44 673 ASP A C 1
ATOM 5266 O O . ASP A 1 673 ? 39.594 -35.094 -3.734 1 91.44 673 ASP A O 1
ATOM 5270 N N . GLN A 1 674 ? 37.656 -35.719 -4.566 1 93.06 674 GLN A N 1
ATOM 5271 C CA . GLN A 1 674 ? 36.906 -35.406 -3.352 1 93.06 674 GLN A CA 1
ATOM 5272 C C . GLN A 1 674 ? 35.844 -36.438 -3.049 1 93.06 674 GLN A C 1
ATOM 5274 O O . GLN A 1 674 ? 35.188 -36.969 -3.961 1 93.06 674 GLN A O 1
ATOM 5279 N N . PHE A 1 675 ? 35.781 -36.781 -1.797 1 95.5 675 PHE A N 1
ATOM 5280 C CA . PHE A 1 675 ? 34.719 -37.688 -1.333 1 95.5 675 PHE A CA 1
ATOM 5281 C C . PHE A 1 675 ? 34.25 -37.312 0.063 1 95.5 675 PHE A C 1
ATOM 5283 O O . PHE A 1 675 ? 35.062 -37.125 0.976 1 95.5 675 PHE A O 1
ATOM 5290 N N . LYS A 1 676 ? 33 -37.188 0.22 1 96.25 676 LYS A N 1
ATOM 5291 C CA . LYS A 1 676 ? 32.406 -36.812 1.503 1 96.25 676 LYS A CA 1
ATOM 5292 C C . LYS A 1 676 ? 31.203 -37.719 1.805 1 96.25 676 LYS A C 1
ATOM 5294 O O . LYS A 1 676 ? 30.312 -37.875 0.969 1 96.25 676 LYS A O 1
ATOM 5299 N N . LEU A 1 677 ? 31.219 -38.344 2.938 1 97.31 677 LEU A N 1
ATOM 5300 C CA . LEU A 1 677 ? 30.062 -39.062 3.463 1 97.31 677 LEU A CA 1
ATOM 5301 C C . LEU A 1 677 ? 29.297 -38.188 4.461 1 97.31 677 LEU A C 1
ATOM 5303 O O . LEU A 1 677 ? 29.906 -37.5 5.285 1 97.31 677 LEU A O 1
ATOM 5307 N N . LYS A 1 678 ? 28.031 -38.188 4.328 1 96.75 678 LYS A N 1
ATOM 5308 C CA . LYS A 1 678 ? 27.234 -37.344 5.227 1 96.75 678 LYS A CA 1
ATOM 5309 C C . LYS A 1 678 ? 26 -38.094 5.715 1 96.75 678 LYS A C 1
ATOM 5311 O O . LYS A 1 678 ? 25.391 -38.875 4.973 1 96.75 678 LYS A O 1
ATOM 5316 N N . ALA A 1 679 ? 25.547 -37.781 6.887 1 97.5 679 ALA A N 1
ATOM 5317 C CA . ALA A 1 679 ? 24.344 -38.344 7.512 1 97.5 679 ALA A CA 1
ATOM 5318 C C . ALA A 1 679 ? 23.672 -37.281 8.398 1 97.5 679 ALA A C 1
ATOM 5320 O O . ALA A 1 679 ? 24.344 -36.469 9.031 1 97.5 679 ALA A O 1
ATOM 5321 N N . SER A 1 680 ? 22.391 -37.312 8.406 1 96.69 680 SER A N 1
ATOM 5322 C CA . SER A 1 680 ? 21.656 -36.375 9.258 1 96.69 680 SER A CA 1
ATOM 5323 C C . SER A 1 680 ? 20.391 -37 9.82 1 96.69 680 SER A C 1
ATOM 5325 O O . SER A 1 680 ? 19.812 -37.906 9.203 1 96.69 680 SER A O 1
ATOM 5327 N N . TRP A 1 681 ? 20 -36.594 10.977 1 96.75 681 TRP A N 1
ATOM 5328 C CA . TRP A 1 681 ? 18.734 -36.906 11.617 1 96.75 681 TRP A CA 1
ATOM 5329 C C . TRP A 1 681 ? 18.172 -35.688 12.352 1 96.75 681 TRP A C 1
ATOM 5331 O O . TRP A 1 681 ? 18.906 -34.938 12.984 1 96.75 681 TRP A O 1
ATOM 5341 N N . GLY A 1 682 ? 16.906 -35.531 12.266 1 95.38 682 GLY A N 1
ATOM 5342 C CA . GLY A 1 682 ? 16.312 -34.438 13 1 95.38 682 GLY A CA 1
ATOM 5343 C C . GLY A 1 682 ? 14.797 -34.5 13.062 1 95.38 682 GLY A C 1
ATOM 5344 O O . GLY A 1 682 ? 14.18 -35.312 12.344 1 95.38 682 GLY A O 1
ATOM 5345 N N . GLN A 1 683 ? 14.234 -33.719 13.984 1 95.5 683 GLN A N 1
ATOM 5346 C CA . GLN A 1 683 ? 12.789 -33.594 14.133 1 95.5 683 GLN A CA 1
ATOM 5347 C C . GLN A 1 683 ? 12.32 -32.156 13.883 1 95.5 683 GLN A C 1
ATOM 5349 O O . GLN A 1 683 ? 13 -31.203 14.258 1 95.5 683 GLN A O 1
ATOM 5354 N N . MET A 1 684 ? 11.219 -32.062 13.242 1 94.12 684 MET A N 1
ATOM 5355 C CA . MET A 1 684 ? 10.609 -30.766 12.969 1 94.12 684 MET A CA 1
ATOM 5356 C C . MET A 1 684 ? 9.117 -30.797 13.289 1 94.12 684 MET A C 1
ATOM 5358 O O . MET A 1 684 ? 8.469 -31.844 13.156 1 94.12 684 MET A O 1
ATOM 5362 N N . GLY A 1 685 ? 8.617 -29.641 13.688 1 93.06 685 GLY A N 1
ATOM 5363 C CA . GLY A 1 685 ? 7.203 -29.531 14 1 93.06 685 GLY A CA 1
ATOM 5364 C C . GLY A 1 685 ? 6.391 -28.922 12.875 1 93.06 685 GLY A C 1
ATOM 5365 O O . GLY A 1 685 ? 6.93 -28.219 12.023 1 93.06 685 GLY A O 1
ATOM 5366 N N . ASN A 1 686 ? 5.113 -29.25 12.844 1 93.69 686 ASN A N 1
ATOM 5367 C CA . ASN A 1 686 ? 4.121 -28.656 11.953 1 93.69 686 ASN A CA 1
ATOM 5368 C C . ASN A 1 686 ? 2.867 -28.234 12.711 1 93.69 686 ASN A C 1
ATOM 5370 O O . ASN A 1 686 ? 2.305 -29.016 13.477 1 93.69 686 ASN A O 1
ATOM 5374 N N . ASP A 1 687 ? 2.488 -27 12.539 1 92.75 687 ASP A N 1
ATOM 5375 C CA . ASP A 1 687 ? 1.334 -26.484 13.266 1 92.75 687 ASP A CA 1
ATOM 5376 C C . ASP A 1 687 ? 0.214 -26.078 12.312 1 92.75 687 ASP A C 1
ATOM 5378 O O . ASP A 1 687 ? -0.628 -25.25 12.648 1 92.75 687 ASP A O 1
ATOM 5382 N N . LEU A 1 688 ? 0.262 -26.531 11.094 1 89.62 688 LEU A N 1
ATOM 5383 C CA . LEU A 1 688 ? -0.736 -26.125 10.109 1 89.62 688 LEU A CA 1
ATOM 5384 C C . LEU A 1 688 ? -2.08 -26.797 10.391 1 89.62 688 LEU A C 1
ATOM 5386 O O . LEU A 1 688 ? -2.332 -27.906 9.93 1 89.62 688 LEU A O 1
ATOM 5390 N N . VAL A 1 689 ? -2.916 -26.141 11.031 1 88.69 689 VAL A N 1
ATOM 5391 C CA . VAL A 1 689 ? -4.273 -26.562 11.375 1 88.69 689 VAL A CA 1
ATOM 5392 C C . VAL A 1 689 ? -5.168 -25.328 11.508 1 88.69 689 VAL A C 1
ATOM 5394 O O . VAL A 1 689 ? -4.676 -24.203 11.562 1 88.69 689 VAL A O 1
ATOM 5397 N N . SER A 1 690 ? -6.367 -25.578 11.406 1 86.81 690 SER A N 1
ATOM 5398 C CA . SER A 1 690 ? -7.266 -24.453 11.609 1 86.81 690 SER A CA 1
ATOM 5399 C C . SER A 1 690 ? -7.027 -23.781 12.969 1 86.81 690 SER A C 1
ATOM 5401 O O . SER A 1 690 ? -6.863 -24.469 13.977 1 86.81 690 SER A O 1
ATOM 5403 N N . PRO A 1 691 ? -7.098 -22.578 13.023 1 87.62 691 PRO A N 1
ATOM 5404 C CA . PRO A 1 691 ? -6.727 -21.875 14.258 1 87.62 691 PRO A CA 1
ATOM 5405 C C . PRO A 1 691 ? -7.789 -22 15.352 1 87.62 691 PRO A C 1
ATOM 5407 O O . PRO A 1 691 ? -8.984 -22.062 15.047 1 87.62 691 PRO A O 1
ATOM 5410 N N . PHE A 1 692 ? -7.367 -22.062 16.672 1 86.75 692 PHE A N 1
ATOM 5411 C CA . PHE A 1 692 ? -8.125 -21.906 17.906 1 86.75 692 PHE A CA 1
ATOM 5412 C C . PHE A 1 692 ? -9.07 -23.094 18.109 1 86.75 692 PHE A C 1
ATOM 5414 O O . PHE A 1 692 ? -10.117 -22.953 18.734 1 86.75 692 PHE A O 1
ATOM 5421 N N . GLN A 1 693 ? -8.727 -24.172 17.531 1 87.62 693 GLN A N 1
ATOM 5422 C CA . GLN A 1 693 ? -9.555 -25.359 17.703 1 87.62 693 GLN A CA 1
ATOM 5423 C C . GLN A 1 693 ? -9.617 -25.797 19.156 1 87.62 693 GLN A C 1
ATOM 5425 O O . GLN A 1 693 ? -10.516 -26.531 19.562 1 87.62 693 GLN A O 1
ATOM 5430 N N . TYR A 1 694 ? -8.703 -25.359 19.953 1 89.81 694 TYR A N 1
ATOM 5431 C CA . TYR A 1 694 ? -8.656 -25.734 21.359 1 89.81 694 TYR A CA 1
ATOM 5432 C C . TYR A 1 694 ? -9.688 -24.953 22.172 1 89.81 694 TYR A C 1
ATOM 5434 O O . TYR A 1 694 ? -9.953 -25.297 23.328 1 89.81 694 TYR A O 1
ATOM 5442 N N . LEU A 1 695 ? -10.281 -23.969 21.547 1 88.31 695 LEU A N 1
ATOM 5443 C CA . LEU A 1 695 ? -11.344 -23.188 22.188 1 88.31 695 LEU A CA 1
ATOM 5444 C C . LEU A 1 695 ? -12.711 -23.594 21.641 1 88.31 695 LEU A C 1
ATOM 5446 O O . LEU A 1 695 ? -12.828 -24.016 20.5 1 88.31 695 LEU A O 1
ATOM 5450 N N . ALA A 1 696 ? -13.641 -23.422 22.438 1 84.25 696 ALA A N 1
ATOM 5451 C CA . ALA A 1 696 ? -15.008 -23.562 21.938 1 84.25 696 ALA A CA 1
ATOM 5452 C C . ALA A 1 696 ? -15.375 -22.406 21 1 84.25 696 ALA A C 1
ATOM 5454 O O . ALA A 1 696 ? -15.094 -21.25 21.297 1 84.25 696 ALA A O 1
ATOM 5455 N N . SER A 1 697 ? -15.688 -22.828 19.828 1 82.69 697 SER A N 1
ATOM 5456 C CA . SER A 1 697 ? -16.062 -21.812 18.844 1 82.69 697 SER A CA 1
ATOM 5457 C C . SER A 1 697 ? -17.578 -21.734 18.688 1 82.69 697 SER A C 1
ATOM 5459 O O . SER A 1 697 ? -18.281 -22.734 18.812 1 82.69 697 SER A O 1
ATOM 5461 N N . TYR A 1 698 ? -17.969 -20.484 18.531 1 81.94 698 TYR A N 1
ATOM 5462 C CA . TYR A 1 698 ? -19.391 -20.25 18.312 1 81.94 698 TYR A CA 1
ATOM 5463 C C . TYR A 1 698 ? -19.641 -19.562 16.969 1 81.94 698 TYR A C 1
ATOM 5465 O O . TYR A 1 698 ? -18.875 -18.688 16.562 1 81.94 698 TYR A O 1
ATOM 5473 N N . GLY A 1 699 ? -20.562 -20.141 16.203 1 79.81 699 GLY A N 1
ATOM 5474 C CA . GLY A 1 699 ? -20.969 -19.531 14.953 1 79.81 699 GLY A CA 1
ATOM 5475 C C . GLY A 1 699 ? -22.328 -18.859 15.039 1 79.81 699 GLY A C 1
ATOM 5476 O O . GLY A 1 699 ? -23.156 -19.234 15.875 1 79.81 699 GLY A O 1
ATOM 5477 N N . PHE A 1 700 ? -22.453 -17.828 14.211 1 76.62 700 PHE A N 1
ATOM 5478 C CA . PHE A 1 700 ? -23.734 -17.125 14.164 1 76.62 700 PHE A CA 1
ATOM 5479 C C . PHE A 1 700 ? -24.75 -17.922 13.359 1 76.62 700 PHE A C 1
ATOM 5481 O O . PHE A 1 700 ? -24.422 -18.516 12.328 1 76.62 700 PHE A O 1
ATOM 5488 N N . VAL A 1 701 ? -25.812 -18.281 13.898 1 71.81 701 VAL A N 1
ATOM 5489 C CA . VAL A 1 701 ? -26.906 -18.953 13.203 1 71.81 701 VAL A CA 1
ATOM 5490 C C . VAL A 1 701 ? -28.109 -18.016 13.094 1 71.81 701 VAL A C 1
ATOM 5492 O O . VAL A 1 701 ? -28.25 -17.078 13.898 1 71.81 701 VAL A O 1
ATOM 5495 N N . GLN A 1 702 ? -28.766 -18.156 11.938 1 63.78 702 GLN A N 1
ATOM 5496 C CA . GLN A 1 702 ? -30 -17.391 11.789 1 63.78 702 GLN A CA 1
ATOM 5497 C C . GLN A 1 702 ? -30.969 -17.672 12.938 1 63.78 702 GLN A C 1
ATOM 5499 O O . GLN A 1 702 ? -31.281 -18.812 13.227 1 63.78 702 GLN A O 1
ATOM 5504 N N . GLY A 1 703 ? -30.828 -16.906 13.953 1 59.31 703 GLY A N 1
ATOM 5505 C CA . GLY A 1 703 ? -31.609 -17.094 15.172 1 59.31 703 GLY A CA 1
ATOM 5506 C C . GLY A 1 703 ? -33.094 -17.219 14.906 1 59.31 703 GLY A C 1
ATOM 5507 O O . GLY A 1 703 ? -33.531 -17.266 13.758 1 59.31 703 GLY A O 1
ATOM 5508 N N . LEU A 1 704 ? -33.781 -17.766 15.992 1 57.22 704 LEU A N 1
ATOM 5509 C CA . LEU A 1 704 ? -35.219 -17.922 16.031 1 57.22 704 LEU A CA 1
ATOM 5510 C C . LEU A 1 704 ? -35.938 -16.578 16.031 1 57.22 704 LEU A C 1
ATOM 5512 O O . LEU A 1 704 ? -35.406 -15.602 16.578 1 57.22 704 LEU A O 1
ATOM 5516 N N . ALA A 1 705 ? -36.719 -16.344 15 1 56.69 705 ALA A N 1
ATOM 5517 C CA . ALA A 1 705 ? -37.562 -15.148 15 1 56.69 705 ALA A CA 1
ATOM 5518 C C . ALA A 1 705 ? -38.156 -14.906 16.375 1 56.69 705 ALA A C 1
ATOM 5520 O O . ALA A 1 705 ? -39.062 -15.648 16.812 1 56.69 705 ALA A O 1
ATOM 5521 N N . LEU A 1 706 ? -37.25 -14.281 17.172 1 53.72 706 LEU A N 1
ATOM 5522 C CA . LEU A 1 706 ? -37.844 -14.016 18.484 1 53.72 706 LEU A CA 1
ATOM 5523 C C . LEU A 1 706 ? -38.406 -12.602 18.547 1 53.72 706 LEU A C 1
ATOM 5525 O O . LEU A 1 706 ? -37.875 -11.688 17.922 1 53.72 706 LEU A O 1
ATOM 5529 N N . GLY A 1 707 ? -39.594 -12.406 19.219 1 53 707 GLY A N 1
ATOM 5530 C CA . GLY A 1 707 ? -40.312 -11.195 19.531 1 53 707 GLY A CA 1
ATOM 5531 C C . GLY A 1 707 ? -41.406 -10.852 18.516 1 53 707 GLY A C 1
ATOM 5532 O O . GLY A 1 707 ? -41.594 -11.586 17.547 1 53 707 GLY A O 1
ATOM 5533 N N . ASP A 1 708 ? -42.156 -9.836 18.812 1 56.47 708 ASP A N 1
ATOM 5534 C CA . ASP A 1 708 ? -43.344 -9.453 18.016 1 56.47 708 ASP A CA 1
ATOM 5535 C C . ASP A 1 708 ? -42.938 -9.062 16.594 1 56.47 708 ASP A C 1
ATOM 5537 O O . ASP A 1 708 ? -43.75 -9.109 15.68 1 56.47 708 ASP A O 1
ATOM 5541 N N . SER A 1 709 ? -41.75 -8.625 16.469 1 51.5 709 SER A N 1
ATOM 5542 C CA . SER A 1 709 ? -41.406 -8.078 15.156 1 51.5 709 SER A CA 1
ATOM 5543 C C . SER A 1 709 ? -40.812 -9.148 14.25 1 51.5 709 SER A C 1
ATOM 5545 O O . SER A 1 709 ? -40.594 -8.914 13.062 1 51.5 709 SER A O 1
ATOM 5547 N N . LYS A 1 710 ? -40.781 -10.398 14.641 1 57.59 710 LYS A N 1
ATOM 5548 C CA . LYS A 1 710 ? -40.344 -11.578 13.898 1 57.59 710 LYS A CA 1
ATOM 5549 C C . LYS A 1 710 ? -39 -11.359 13.25 1 57.59 710 LYS A C 1
ATOM 5551 O O . LYS A 1 710 ? -38.75 -11.82 12.133 1 57.59 710 LYS A O 1
ATOM 5556 N N . THR A 1 711 ? -38.25 -10.336 13.766 1 57.69 711 THR A N 1
ATOM 5557 C CA . THR A 1 711 ? -36.938 -10.141 13.18 1 57.69 711 THR A CA 1
ATOM 5558 C C . THR A 1 711 ? -35.969 -11.188 13.68 1 57.69 711 THR A C 1
ATOM 5560 O O . THR A 1 711 ? -35.969 -11.531 14.859 1 57.69 711 THR A O 1
ATOM 5563 N N . TYR A 1 712 ? -35.344 -11.875 12.812 1 60.91 712 TYR A N 1
ATOM 5564 C CA . TYR A 1 712 ? -34.375 -12.906 13.141 1 60.91 712 TYR A CA 1
ATOM 5565 C C . TYR A 1 712 ? -33.125 -12.305 13.789 1 60.91 712 TYR A C 1
ATOM 5567 O O . TYR A 1 712 ? -32.531 -11.367 13.25 1 60.91 712 TYR A O 1
ATOM 5575 N N . LEU A 1 713 ? -33.031 -12.5 15.125 1 62.41 713 LEU A N 1
ATOM 5576 C CA . LEU A 1 713 ? -31.75 -12.141 15.758 1 62.41 713 LEU A CA 1
ATOM 5577 C C . LEU A 1 713 ? -30.734 -13.266 15.617 1 62.41 713 LEU A C 1
ATOM 5579 O O . LEU A 1 713 ? -31.062 -14.438 15.812 1 62.41 713 LEU A O 1
ATOM 5583 N N . PRO A 1 714 ? -29.562 -12.898 15.148 1 67.56 714 PRO A N 1
ATOM 5584 C CA . PRO A 1 714 ? -28.547 -13.945 15.008 1 67.56 714 PRO A CA 1
ATOM 5585 C C . PRO A 1 714 ? -28.266 -14.664 16.328 1 67.56 714 PRO A C 1
ATOM 5587 O O . PRO A 1 714 ? -28.266 -14.031 17.391 1 67.56 714 PRO A O 1
ATOM 5590 N N . GLY A 1 715 ? -28.484 -15.938 16.422 1 72.81 715 GLY A N 1
ATOM 5591 C CA . GLY A 1 715 ? -28.125 -16.75 17.578 1 72.81 715 GLY A CA 1
ATOM 5592 C C . GLY A 1 715 ? -26.719 -17.328 17.469 1 72.81 715 GLY A C 1
ATOM 5593 O O . GLY A 1 715 ? -26.016 -17.125 16.484 1 72.81 715 GLY A O 1
ATOM 5594 N N . LEU A 1 716 ? -26.141 -17.703 18.641 1 79.5 716 LEU A N 1
ATOM 5595 C CA . LEU A 1 716 ? -24.844 -18.375 18.688 1 79.5 716 LEU A CA 1
ATOM 5596 C C . LEU A 1 716 ? -25.031 -19.875 18.906 1 79.5 716 LEU A C 1
ATOM 5598 O O . LEU A 1 716 ? -25.891 -20.297 19.672 1 79.5 716 LEU A O 1
ATOM 5602 N N . ARG A 1 717 ? -24.453 -20.531 18.062 1 78.75 717 ARG A N 1
ATOM 5603 C CA . ARG A 1 717 ? -24.391 -21.984 18.234 1 78.75 717 ARG A CA 1
ATOM 5604 C C . ARG A 1 717 ? -22.938 -22.469 18.281 1 78.75 717 ARG A C 1
ATOM 5606 O O . ARG A 1 717 ? -22.109 -21.984 17.516 1 78.75 717 ARG A O 1
ATOM 5613 N N . GLN A 1 718 ? -22.766 -23.266 19.297 1 80.44 718 GLN A N 1
ATOM 5614 C CA . GLN A 1 718 ? -21.422 -23.859 19.359 1 80.44 718 GLN A CA 1
ATOM 5615 C C . GLN A 1 718 ? -21.125 -24.656 18.078 1 80.44 718 GLN A C 1
ATOM 5617 O O . GLN A 1 718 ? -21.969 -25.391 17.594 1 80.44 718 GLN A O 1
ATOM 5622 N N . GLN A 1 719 ? -20.016 -24.25 17.562 1 75.88 719 GLN A N 1
ATOM 5623 C CA . GLN A 1 719 ? -19.578 -24.953 16.359 1 75.88 719 GLN A CA 1
ATOM 5624 C C . GLN A 1 719 ? -18.469 -25.953 16.688 1 75.88 719 GLN A C 1
ATOM 5626 O O . GLN A 1 719 ? -17.375 -25.562 17.125 1 75.88 719 GLN A O 1
ATOM 5631 N N . GLY A 1 720 ? -18.766 -27.234 16.562 1 75.06 720 GLY A N 1
ATOM 5632 C CA . GLY A 1 720 ? -17.766 -28.281 16.719 1 75.06 720 GLY A CA 1
ATOM 5633 C C . GLY A 1 720 ? -17.375 -28.531 18.156 1 75.06 720 GLY A C 1
ATOM 5634 O O . GLY A 1 720 ? -17.844 -27.828 19.062 1 75.06 720 GLY A O 1
ATOM 5635 N N . ILE A 1 721 ? -16.609 -29.547 18.453 1 82.94 721 ILE A N 1
ATOM 5636 C CA . ILE A 1 721 ? -16.062 -29.906 19.766 1 82.94 721 ILE A CA 1
ATOM 5637 C C . ILE A 1 721 ? -14.617 -29.438 19.859 1 82.94 721 ILE A C 1
ATOM 5639 O O . ILE A 1 721 ? -13.805 -29.719 18.969 1 82.94 721 ILE A O 1
ATOM 5643 N N . PRO A 1 722 ? -14.398 -28.641 20.891 1 88.94 722 PRO A N 1
ATOM 5644 C CA . PRO A 1 722 ? -13.016 -28.188 21.047 1 88.94 722 PRO A CA 1
ATOM 5645 C C . PRO A 1 722 ? -12.055 -29.312 21.391 1 88.94 722 PRO A C 1
ATOM 5647 O O . PRO A 1 722 ? -12.445 -30.297 22.031 1 88.94 722 PRO A O 1
ATOM 5650 N N . ASN A 1 723 ? -10.836 -29.25 20.938 1 91.69 723 ASN A N 1
ATOM 5651 C CA . ASN A 1 723 ? -9.742 -30.141 21.312 1 91.69 723 ASN A CA 1
ATOM 5652 C C . ASN A 1 723 ? -8.625 -29.375 22.031 1 91.69 723 ASN A C 1
ATOM 5654 O O . ASN A 1 723 ? -7.648 -28.969 21.406 1 91.69 723 ASN A O 1
ATOM 5658 N N . PRO A 1 724 ? -8.711 -29.281 23.281 1 91.62 724 PRO A N 1
ATOM 5659 C CA . PRO A 1 724 ? -7.727 -28.5 24.031 1 91.62 724 PRO A CA 1
ATOM 5660 C C . PRO A 1 724 ? -6.344 -29.141 24.031 1 91.62 724 PRO A C 1
ATOM 5662 O O . PRO A 1 724 ? -5.359 -28.484 24.391 1 91.62 724 PRO A O 1
ATOM 5665 N N . ASN A 1 725 ? -6.246 -30.422 23.578 1 91.56 725 ASN A N 1
ATOM 5666 C CA . ASN A 1 725 ? -4.98 -31.141 23.688 1 91.56 725 ASN A CA 1
ATOM 5667 C C . ASN A 1 725 ? -4.258 -31.188 22.344 1 91.56 725 ASN A C 1
ATOM 5669 O O . ASN A 1 725 ? -3.191 -31.797 22.234 1 91.56 725 ASN A O 1
ATOM 5673 N N . ILE A 1 726 ? -4.789 -30.562 21.406 1 93.44 726 ILE A N 1
ATOM 5674 C CA . ILE A 1 726 ? -4.148 -30.578 20.094 1 93.44 726 ILE A CA 1
ATOM 5675 C C . ILE A 1 726 ? -2.775 -29.922 20.188 1 93.44 726 ILE A C 1
ATOM 5677 O O . ILE A 1 726 ? -2.598 -28.938 20.922 1 93.44 726 ILE A O 1
ATOM 5681 N N . THR A 1 727 ? -1.794 -30.516 19.484 1 94.69 727 THR A N 1
ATOM 5682 C CA . THR A 1 727 ? -0.424 -30.016 19.562 1 94.69 727 THR A CA 1
ATOM 5683 C C . THR A 1 727 ? 0.323 -30.312 18.266 1 94.69 727 THR A C 1
ATOM 5685 O O . THR A 1 727 ? -0.297 -30.531 17.219 1 94.69 727 THR A O 1
ATOM 5688 N N . TRP A 1 728 ? 1.596 -30.328 18.312 1 95.06 728 TRP A N 1
ATOM 5689 C CA . TRP A 1 728 ? 2.441 -30.328 17.125 1 95.06 728 TRP A CA 1
ATOM 5690 C C . TRP A 1 728 ? 2.418 -31.688 16.438 1 95.06 728 TRP A C 1
ATOM 5692 O O . TRP A 1 728 ? 2.479 -32.719 17.109 1 95.06 728 TRP A O 1
ATOM 5702 N N . GLU A 1 729 ? 2.244 -31.641 15.055 1 95.44 729 GLU A N 1
ATOM 5703 C CA . GLU A 1 729 ? 2.674 -32.75 14.219 1 95.44 729 GLU A CA 1
ATOM 5704 C C . GLU A 1 729 ? 4.195 -32.875 14.188 1 95.44 729 GLU A C 1
ATOM 5706 O O . GLU A 1 729 ? 4.898 -31.844 14.133 1 95.44 729 GLU A O 1
ATOM 5711 N N . LYS A 1 730 ? 4.723 -34.062 14.148 1 95.81 730 LYS A N 1
ATOM 5712 C CA . LYS A 1 730 ? 6.168 -34.219 14.234 1 95.81 730 LYS A CA 1
ATOM 5713 C C . LYS A 1 730 ? 6.707 -34.969 13.016 1 95.81 730 LYS A C 1
ATOM 5715 O O . LYS A 1 730 ? 6.168 -36.031 12.633 1 95.81 730 LYS A O 1
ATOM 5720 N N . ALA A 1 731 ? 7.707 -34.469 12.43 1 96.06 731 ALA A N 1
ATOM 5721 C CA . ALA A 1 731 ? 8.43 -35.094 11.328 1 96.06 731 ALA A CA 1
ATOM 5722 C C . ALA A 1 731 ? 9.812 -35.562 11.766 1 96.06 731 ALA A C 1
ATOM 5724 O O . ALA A 1 731 ? 10.648 -34.75 12.164 1 96.06 731 ALA A O 1
ATOM 5725 N N . SER A 1 732 ? 10.047 -36.781 11.75 1 96.56 732 SER A N 1
ATOM 5726 C CA . SER A 1 732 ? 11.375 -37.344 11.977 1 96.56 732 SER A CA 1
ATOM 5727 C C . SER A 1 732 ? 12.047 -37.719 10.656 1 96.56 732 SER A C 1
ATOM 5729 O O . SER A 1 732 ? 11.602 -38.625 9.977 1 96.56 732 SER A O 1
ATOM 5731 N N . ILE A 1 733 ? 13.133 -37.094 10.352 1 96.38 733 ILE A N 1
ATOM 5732 C CA . ILE A 1 733 ? 13.742 -37.25 9.031 1 96.38 733 ILE A CA 1
ATOM 5733 C C . ILE A 1 733 ? 15.156 -37.781 9.172 1 96.38 733 ILE A C 1
ATOM 5735 O O . ILE A 1 733 ? 15.953 -37.281 9.961 1 96.38 733 ILE A O 1
ATOM 5739 N N . PHE A 1 734 ? 15.461 -38.75 8.43 1 97.12 734 PHE A N 1
ATOM 5740 C CA . PHE A 1 734 ? 16.797 -39.344 8.32 1 97.12 734 PHE A CA 1
ATOM 5741 C C . PHE A 1 734 ? 17.312 -39.219 6.887 1 97.12 734 PHE A C 1
ATOM 5743 O O . PHE A 1 734 ? 16.562 -39.406 5.934 1 97.12 734 PHE A O 1
ATOM 5750 N N . ASN A 1 735 ? 18.562 -38.938 6.742 1 97.44 735 ASN A N 1
ATOM 5751 C CA . ASN A 1 735 ? 19.203 -38.844 5.434 1 97.44 735 ASN A CA 1
ATOM 5752 C C . ASN A 1 735 ? 20.625 -39.375 5.465 1 97.44 735 ASN A C 1
ATOM 5754 O O . ASN A 1 735 ? 21.375 -39.156 6.414 1 97.44 735 ASN A O 1
ATOM 5758 N N . LEU A 1 736 ? 20.969 -40.188 4.492 1 97.88 736 LEU A N 1
ATOM 5759 C CA . LEU A 1 736 ? 22.312 -40.719 4.258 1 97.88 736 LEU A CA 1
ATOM 5760 C C . LEU A 1 736 ? 22.75 -40.5 2.812 1 97.88 736 LEU A C 1
ATOM 5762 O O . LEU A 1 736 ? 22 -40.812 1.886 1 97.88 736 LEU A O 1
ATOM 5766 N N . GLY A 1 737 ? 23.906 -39.906 2.65 1 96.94 737 GLY A N 1
ATOM 5767 C CA . GLY A 1 737 ? 24.344 -39.625 1.285 1 96.94 737 GLY A CA 1
ATOM 5768 C C . GLY A 1 737 ? 25.844 -39.5 1.152 1 96.94 737 GLY A C 1
ATOM 5769 O O . GLY A 1 737 ? 26.562 -39.531 2.15 1 96.94 737 GLY A O 1
ATOM 5770 N N . TRP A 1 738 ? 26.344 -39.375 -0.038 1 96.12 738 TRP A N 1
ATOM 5771 C CA . TRP A 1 738 ? 27.75 -39.062 -0.295 1 96.12 738 TRP A CA 1
ATOM 5772 C C . TRP A 1 738 ? 27.859 -38.062 -1.445 1 96.12 738 TRP A C 1
ATOM 5774 O O . TRP A 1 738 ? 26.938 -37.906 -2.246 1 96.12 738 TRP A O 1
ATOM 5784 N N . GLU A 1 739 ? 28.906 -37.375 -1.483 1 95.56 739 GLU A N 1
ATOM 5785 C CA . GLU A 1 739 ? 29.328 -36.438 -2.535 1 95.56 739 GLU A CA 1
ATOM 5786 C C . GLU A 1 739 ? 30.734 -36.75 -3.016 1 95.56 739 GLU A C 1
ATOM 5788 O O . GLU A 1 739 ? 31.609 -37.094 -2.211 1 95.56 739 GLU A O 1
ATOM 5793 N N . SER A 1 740 ? 30.875 -36.688 -4.383 1 95 740 SER A N 1
ATOM 5794 C CA . SER A 1 740 ? 32.188 -37.062 -4.895 1 95 740 SER A CA 1
ATOM 5795 C C . SER A 1 740 ? 32.5 -36.281 -6.168 1 95 740 SER A C 1
ATOM 5797 O O . SER A 1 740 ? 31.609 -35.906 -6.926 1 95 740 SER A O 1
ATOM 5799 N N . LEU A 1 741 ? 33.719 -35.969 -6.328 1 94.5 741 LEU A N 1
ATOM 5800 C CA . LEU A 1 741 ? 34.312 -35.438 -7.559 1 94.5 741 LEU A CA 1
ATOM 5801 C C . LEU A 1 741 ? 35.438 -36.344 -8.047 1 94.5 741 LEU A C 1
ATOM 5803 O O . LEU A 1 741 ? 36.312 -36.75 -7.27 1 94.5 741 LEU A O 1
ATOM 5807 N N . LEU A 1 742 ? 35.344 -36.625 -9.344 1 95 742 LEU A N 1
ATOM 5808 C CA . LEU A 1 742 ? 36.312 -37.562 -9.906 1 95 742 LEU A CA 1
ATOM 5809 C C . LEU A 1 742 ? 36.969 -36.969 -11.141 1 95 742 LEU A C 1
ATOM 5811 O O . LEU A 1 742 ? 36.438 -36.031 -11.766 1 95 742 LEU A O 1
ATOM 5815 N N . PHE A 1 743 ? 38.156 -37.5 -11.539 1 93.69 743 PHE A N 1
ATOM 5816 C CA . PHE A 1 743 ? 38.875 -37.219 -12.773 1 93.69 743 PHE A CA 1
ATOM 5817 C C . PHE A 1 743 ? 39.156 -35.75 -12.906 1 93.69 743 PHE A C 1
ATOM 5819 O O . PHE A 1 743 ? 38.812 -35.125 -13.914 1 93.69 743 PHE A O 1
ATOM 5826 N N . ASP A 1 744 ? 39.812 -35.188 -11.977 1 88.69 744 ASP A N 1
ATOM 5827 C CA . ASP A 1 744 ? 40.188 -33.781 -11.922 1 88.69 744 ASP A CA 1
ATOM 5828 C C . ASP A 1 744 ? 38.938 -32.875 -11.844 1 88.69 744 ASP A C 1
ATOM 5830 O O . ASP A 1 744 ? 38.844 -31.906 -12.602 1 88.69 744 ASP A O 1
ATOM 5834 N N . THR A 1 745 ? 37.969 -33.438 -11.07 1 87.69 745 THR A N 1
ATOM 5835 C CA . THR A 1 745 ? 36.75 -32.688 -10.695 1 87.69 745 THR A CA 1
ATOM 5836 C C . THR A 1 745 ? 35.844 -32.5 -11.914 1 87.69 745 THR A C 1
ATOM 5838 O O . THR A 1 745 ? 35 -31.594 -11.922 1 87.69 745 THR A O 1
ATOM 5841 N N . LYS A 1 746 ? 36.094 -33.281 -12.984 1 91.88 746 LYS A N 1
ATOM 5842 C CA . LYS A 1 746 ? 35.25 -33.156 -14.188 1 91.88 746 LYS A CA 1
ATOM 5843 C C . LYS A 1 746 ? 33.938 -33.906 -14.023 1 91.88 746 LYS A C 1
ATOM 5845 O O . LYS A 1 746 ? 32.938 -33.5 -14.609 1 91.88 746 LYS A O 1
ATOM 5850 N N . LEU A 1 747 ? 34.031 -34.969 -13.25 1 95.25 747 LEU A N 1
ATOM 5851 C CA . LEU A 1 747 ? 32.844 -35.781 -13.039 1 95.25 747 LEU A CA 1
ATOM 5852 C C . LEU A 1 747 ? 32.375 -35.656 -11.586 1 95.25 747 LEU A C 1
ATOM 5854 O O . LEU A 1 747 ? 33.125 -35.906 -10.664 1 95.25 747 LEU A O 1
ATOM 5858 N N . GLY A 1 748 ? 31.219 -35.219 -11.445 1 94.81 748 GLY A N 1
ATOM 5859 C CA . GLY A 1 748 ? 30.562 -35.219 -10.141 1 94.81 748 GLY A CA 1
ATOM 5860 C C . GLY A 1 748 ? 29.5 -36.281 -10.008 1 94.81 748 GLY A C 1
ATOM 5861 O O . GLY A 1 748 ? 28.719 -36.531 -10.945 1 94.81 748 GLY A O 1
ATOM 5862 N N . PHE A 1 749 ? 29.469 -36.938 -8.898 1 96.19 749 PHE A N 1
ATOM 5863 C CA . PHE A 1 749 ? 28.469 -37.969 -8.625 1 96.19 749 PHE A CA 1
ATOM 5864 C C . PHE A 1 749 ? 28.016 -37.906 -7.172 1 96.19 749 PHE A C 1
ATOM 5866 O O . PHE A 1 749 ? 28.766 -38.281 -6.266 1 96.19 749 PHE A O 1
ATOM 5873 N N . ASP A 1 750 ? 26.797 -37.5 -6.977 1 95.69 750 ASP A N 1
ATOM 5874 C CA . ASP A 1 750 ? 26.219 -37.406 -5.645 1 95.69 750 ASP A CA 1
ATOM 5875 C C . ASP A 1 750 ? 24.984 -38.281 -5.512 1 95.69 750 ASP A C 1
ATOM 5877 O O . ASP A 1 750 ? 24.219 -38.438 -6.469 1 95.69 750 ASP A O 1
ATOM 5881 N N . ALA A 1 751 ? 24.734 -38.781 -4.324 1 96.69 751 ALA A N 1
ATOM 5882 C CA . ALA A 1 751 ? 23.562 -39.625 -4.059 1 96.69 751 ALA A CA 1
ATOM 5883 C C . ALA A 1 751 ? 23.078 -39.438 -2.625 1 96.69 751 ALA A C 1
ATOM 5885 O O . ALA A 1 751 ? 23.875 -39.25 -1.708 1 96.69 751 ALA A O 1
ATOM 5886 N N . ASP A 1 752 ? 21.781 -39.469 -2.461 1 96.88 752 ASP A N 1
ATOM 5887 C CA . ASP A 1 752 ? 21.141 -39.375 -1.15 1 96.88 752 ASP A CA 1
ATOM 5888 C C . ASP A 1 752 ? 20.031 -40.438 -0.997 1 96.88 752 ASP A C 1
ATOM 5890 O O . ASP A 1 752 ? 19.266 -40.688 -1.93 1 96.88 752 ASP A O 1
ATOM 5894 N N . PHE A 1 753 ? 20.031 -41 0.168 1 97.69 753 PHE A N 1
ATOM 5895 C CA . PHE A 1 753 ? 18.938 -41.844 0.618 1 97.69 753 PHE A CA 1
ATOM 5896 C C . PHE A 1 753 ? 18.219 -41.219 1.802 1 97.69 753 PHE A C 1
ATOM 5898 O O . PHE A 1 753 ? 18.859 -40.781 2.758 1 97.69 753 PHE A O 1
ATOM 5905 N N . PHE A 1 754 ? 16.906 -41.219 1.741 1 96.81 754 PHE A N 1
ATOM 5906 C CA . PHE A 1 754 ? 16.203 -40.531 2.824 1 96.81 754 PHE A CA 1
ATOM 5907 C C . PHE A 1 754 ? 15.023 -41.375 3.307 1 96.81 754 PHE A C 1
ATOM 5909 O O . PHE A 1 754 ? 14.516 -42.219 2.57 1 96.81 754 PHE A O 1
ATOM 5916 N N . TYR A 1 755 ? 14.617 -41.125 4.531 1 97.56 755 TYR A N 1
ATOM 5917 C CA . TYR A 1 755 ? 13.461 -41.688 5.207 1 97.56 755 TYR A CA 1
ATOM 5918 C C . TYR A 1 755 ? 12.844 -40.688 6.184 1 97.56 755 TYR A C 1
ATOM 5920 O O . TYR A 1 755 ? 13.555 -40.094 6.992 1 97.56 755 TYR A O 1
ATOM 5928 N N . GLU A 1 756 ? 11.57 -40.531 6.027 1 96.75 756 GLU A N 1
ATOM 5929 C CA . GLU A 1 756 ? 10.852 -39.625 6.914 1 96.75 756 GLU A CA 1
ATOM 5930 C C . GLU A 1 756 ? 9.602 -40.312 7.488 1 96.75 756 GLU A C 1
ATOM 5932 O O . GLU A 1 756 ? 8.828 -40.938 6.754 1 96.75 756 GLU A O 1
ATOM 5937 N N . ARG A 1 757 ? 9.391 -40.188 8.789 1 97.56 757 ARG A N 1
ATOM 5938 C CA . ARG A 1 757 ? 8.148 -40.594 9.453 1 97.56 757 ARG A CA 1
ATOM 5939 C C . ARG A 1 757 ? 7.422 -39.375 10.039 1 97.56 757 ARG A C 1
ATOM 5941 O O . ARG A 1 757 ? 7.973 -38.656 10.875 1 97.56 757 ARG A O 1
ATOM 5948 N N . ARG A 1 758 ? 6.289 -39.125 9.562 1 97 758 ARG A N 1
ATOM 5949 C CA . ARG A 1 758 ? 5.391 -38.125 10.141 1 97 758 ARG A CA 1
ATOM 5950 C C . ARG A 1 758 ? 4.461 -38.781 11.172 1 97 758 ARG A C 1
ATOM 5952 O O . ARG A 1 758 ? 3.746 -39.719 10.859 1 97 758 ARG A O 1
ATOM 5959 N N . SER A 1 759 ? 4.504 -38.25 12.344 1 96.94 759 SER A N 1
ATOM 5960 C CA . SER A 1 759 ? 3.635 -38.75 13.398 1 96.94 759 SER A CA 1
ATOM 5961 C C . SER A 1 759 ? 2.791 -37.656 14.008 1 96.94 759 SER A C 1
ATOM 5963 O O . SER A 1 759 ? 3.064 -36.469 13.789 1 96.94 759 SER A O 1
ATOM 5965 N N . ASP A 1 760 ? 1.72 -38 14.734 1 95.5 760 ASP A N 1
ATOM 5966 C CA . ASP A 1 760 ? 0.81 -37.062 15.375 1 95.5 760 ASP A CA 1
ATOM 5967 C C . ASP A 1 760 ? 0.226 -36.094 14.352 1 95.5 760 ASP A C 1
ATOM 5969 O O . ASP A 1 760 ? 0.185 -34.875 14.594 1 95.5 760 ASP A O 1
ATOM 5973 N N . ILE A 1 761 ? -0.092 -36.656 13.211 1 95.38 761 ILE A N 1
ATOM 5974 C CA . ILE A 1 761 ? -0.601 -35.812 12.141 1 95.38 761 ILE A CA 1
ATOM 5975 C C . ILE A 1 761 ? -1.919 -35.188 12.57 1 95.38 761 ILE A C 1
ATOM 5977 O O . ILE A 1 761 ? -2.729 -35.812 13.258 1 95.38 761 ILE A O 1
ATOM 5981 N N . LEU A 1 762 ? -2.137 -33.938 12.219 1 92.88 762 LEU A N 1
ATOM 5982 C CA . LEU A 1 762 ? -3.328 -33.188 12.602 1 92.88 762 LEU A CA 1
ATOM 5983 C C . LEU A 1 762 ? -4.477 -33.469 11.633 1 92.88 762 LEU A C 1
ATOM 5985 O O . LEU A 1 762 ? -4.598 -32.781 10.602 1 92.88 762 LEU A O 1
ATOM 5989 N N . VAL A 1 763 ? -5.266 -34.344 11.938 1 90.38 763 VAL A N 1
ATOM 5990 C CA . VAL A 1 763 ? -6.359 -34.75 11.062 1 90.38 763 VAL A CA 1
ATOM 5991 C C . VAL A 1 763 ? -7.598 -35.062 11.898 1 90.38 763 VAL A C 1
ATOM 5993 O O . VAL A 1 763 ? -7.5 -35.281 13.109 1 90.38 763 VAL A O 1
ATOM 5996 N N . GLN A 1 764 ? -8.727 -35.094 11.172 1 87.06 764 GLN A N 1
ATOM 5997 C CA . GLN A 1 764 ? -9.984 -35.469 11.797 1 87.06 764 GLN A CA 1
ATOM 5998 C C . GLN A 1 764 ? -10.203 -36.969 11.734 1 87.06 764 GLN A C 1
ATOM 6000 O O . GLN A 1 764 ? -9.883 -37.594 10.734 1 87.06 764 GLN A O 1
ATOM 6005 N N . ARG A 1 765 ? -10.719 -37.531 12.852 1 80.31 765 ARG A N 1
ATOM 6006 C CA . ARG A 1 765 ? -11.117 -38.906 12.836 1 80.31 765 ARG A CA 1
ATOM 6007 C C . ARG A 1 765 ? -12.578 -39.062 12.422 1 80.31 765 ARG A C 1
ATOM 6009 O O . ARG A 1 765 ? -13.445 -39.281 13.273 1 80.31 765 ARG A O 1
ATOM 6016 N N . ASP A 1 766 ? -12.922 -38.656 11.234 1 65.25 766 ASP A N 1
ATOM 6017 C CA . ASP A 1 766 ? -14.328 -38.594 10.844 1 65.25 766 ASP A CA 1
ATOM 6018 C C . ASP A 1 766 ? -14.828 -39.906 10.305 1 65.25 766 ASP A C 1
ATOM 6020 O O . ASP A 1 766 ? -16.047 -40.156 10.227 1 65.25 766 ASP A O 1
ATOM 6024 N N . VAL A 1 767 ? -14.031 -40.812 9.922 1 64.56 767 VAL A N 1
ATOM 6025 C CA . VAL A 1 767 ? -14.547 -42 9.258 1 64.56 767 VAL A CA 1
ATOM 6026 C C . VAL A 1 767 ? -15.047 -43 10.305 1 64.56 767 VAL A C 1
ATOM 6028 O O . VAL A 1 767 ? -16.062 -43.688 10.086 1 64.56 767 VAL A O 1
ATOM 6031 N N . SER A 1 768 ? -14.438 -43 11.547 1 61.16 768 SER A N 1
ATOM 6032 C CA . SER A 1 768 ? -14.812 -44 12.555 1 61.16 768 SER A CA 1
ATOM 6033 C C . SER A 1 768 ? -16.078 -43.562 13.289 1 61.16 768 SER A C 1
ATOM 6035 O O . SER A 1 768 ? -16.703 -44.375 13.977 1 61.16 768 SER A O 1
ATOM 6037 N N . ILE A 1 769 ? -16.422 -42.25 13.07 1 60.44 769 ILE A N 1
ATOM 6038 C CA . ILE A 1 769 ? -17.641 -41.781 13.734 1 60.44 769 ILE A CA 1
ATOM 6039 C C . ILE A 1 769 ? -18.734 -41.531 12.695 1 60.44 769 ILE A C 1
ATOM 6041 O O . ILE A 1 769 ? -18.562 -40.719 11.789 1 60.44 769 ILE A O 1
ATOM 6045 N N . PRO A 1 770 ? -19.812 -42.344 12.727 1 57.81 770 PRO A N 1
ATOM 6046 C CA . PRO A 1 770 ? -20.906 -42.219 11.758 1 57.81 770 PRO A CA 1
ATOM 6047 C C . PRO A 1 770 ? -21.422 -40.781 11.656 1 57.81 770 PRO A C 1
ATOM 6049 O O . PRO A 1 770 ? -21.484 -40.062 12.664 1 57.81 770 PRO A O 1
ATOM 6052 N N . ARG A 1 771 ? -21.531 -40.156 10.484 1 57.34 771 ARG A N 1
ATOM 6053 C CA . ARG A 1 771 ? -21.984 -38.812 10.156 1 57.34 771 ARG A CA 1
ATOM 6054 C C . ARG A 1 771 ? -23.281 -38.469 10.898 1 57.34 771 ARG A C 1
ATOM 6056 O O . ARG A 1 771 ? -23.562 -37.312 11.148 1 57.34 771 ARG A O 1
ATOM 6063 N N . PHE A 1 772 ? -23.953 -39.562 11.242 1 56.56 772 PHE A N 1
ATOM 6064 C CA . PHE A 1 772 ? -25.266 -39.312 11.836 1 56.56 772 PHE A CA 1
ATOM 6065 C C . PHE A 1 772 ? -25.109 -38.625 13.195 1 56.56 772 PHE A C 1
ATOM 6067 O O . PHE A 1 772 ? -26.062 -38.031 13.695 1 56.56 772 PHE A O 1
ATOM 6074 N N . VAL A 1 773 ? -23.953 -38.781 13.727 1 57.75 773 VAL A N 1
ATOM 6075 C CA . VAL A 1 773 ? -23.766 -38.188 15.047 1 57.75 773 VAL A CA 1
ATOM 6076 C C . VAL A 1 773 ? -23.766 -36.656 14.938 1 57.75 773 VAL A C 1
ATOM 6078 O O . VAL A 1 773 ? -24.016 -35.969 15.922 1 57.75 773 VAL A O 1
ATOM 6081 N N . GLY A 1 774 ? -23.922 -36.094 13.727 1 59.56 774 GLY A N 1
ATOM 6082 C CA . GLY A 1 774 ? -24.203 -34.719 13.461 1 59.56 774 GLY A CA 1
ATOM 6083 C C . GLY A 1 774 ? -23.078 -33.781 13.844 1 59.56 774 GLY A C 1
ATOM 6084 O O . GLY A 1 774 ? -23.234 -32.562 13.812 1 59.56 774 GLY A O 1
ATOM 6085 N N . PHE A 1 775 ? -22 -34.312 14.57 1 62.91 775 PHE A N 1
ATOM 6086 C CA . PHE A 1 775 ? -20.953 -33.375 14.938 1 62.91 775 PHE A CA 1
ATOM 6087 C C . PHE A 1 775 ? -19.703 -33.562 14.102 1 62.91 775 PHE A C 1
ATOM 6089 O O . PHE A 1 775 ? -19.375 -34.688 13.742 1 62.91 775 PHE A O 1
ATOM 6096 N N . SER A 1 776 ? -19.141 -32.438 13.617 1 71 776 SER A N 1
ATOM 6097 C CA . SER A 1 776 ? -17.812 -32.531 13.023 1 71 776 SER A CA 1
ATOM 6098 C C . SER A 1 776 ? -16.734 -32.531 14.094 1 71 776 SER A C 1
ATOM 6100 O O . SER A 1 776 ? -16.734 -31.719 15 1 71 776 SER A O 1
ATOM 6102 N N . LEU A 1 777 ? -15.922 -33.625 14.133 1 79.75 777 LEU A N 1
ATOM 6103 C CA . LEU A 1 777 ? -14.844 -33.75 15.109 1 79.75 777 LEU A CA 1
ATOM 6104 C C . LEU A 1 777 ? -13.703 -32.812 14.797 1 79.75 777 LEU A C 1
ATOM 6106 O O . LEU A 1 777 ? -13.477 -32.469 13.633 1 79.75 777 LEU A O 1
ATOM 6110 N N . PRO A 1 778 ? -13.141 -32.312 15.836 1 86.75 778 PRO A N 1
ATOM 6111 C CA . PRO A 1 778 ? -11.953 -31.469 15.617 1 86.75 778 PRO A CA 1
ATOM 6112 C C . PRO A 1 778 ? -10.75 -32.281 15.141 1 86.75 778 PRO A C 1
ATOM 6114 O O . PRO A 1 778 ? -10.766 -33.5 15.18 1 86.75 778 PRO A O 1
ATOM 6117 N N . ASP A 1 779 ? -9.781 -31.609 14.641 1 89.06 779 ASP A N 1
ATOM 6118 C CA . ASP A 1 779 ? -8.516 -32.281 14.344 1 89.06 779 ASP A CA 1
ATOM 6119 C C . ASP A 1 779 ? -7.844 -32.781 15.625 1 89.06 779 ASP A C 1
ATOM 6121 O O . ASP A 1 779 ? -7.961 -32.125 16.672 1 89.06 779 ASP A O 1
ATOM 6125 N N . GLU A 1 780 ? -7.262 -33.844 15.57 1 91.12 780 GLU A N 1
ATOM 6126 C CA . GLU A 1 780 ? -6.488 -34.469 16.656 1 91.12 780 GLU A CA 1
ATOM 6127 C C . GLU A 1 780 ? -5.129 -34.938 16.156 1 91.12 780 GLU A C 1
ATOM 6129 O O . GLU A 1 780 ? -4.895 -35 14.945 1 91.12 780 GLU A O 1
ATOM 6134 N N . ASN A 1 781 ? -4.258 -35.156 17.109 1 94 781 ASN A N 1
ATOM 6135 C CA . ASN A 1 781 ? -2.969 -35.75 16.766 1 94 781 ASN A CA 1
ATOM 6136 C C . ASN A 1 781 ? -3.086 -37.25 16.516 1 94 781 ASN A C 1
ATOM 6138 O O . ASN A 1 781 ? -2.91 -38.062 17.422 1 94 781 ASN A O 1
ATOM 6142 N N . PHE A 1 782 ? -3.395 -37.531 15.227 1 92.38 782 PHE A N 1
ATOM 6143 C CA . PHE A 1 782 ? -3.637 -38.906 14.836 1 92.38 782 PHE A CA 1
ATOM 6144 C C . PHE A 1 782 ? -3.145 -39.156 13.414 1 92.38 782 PHE A C 1
ATOM 6146 O O . PHE A 1 782 ? -3.334 -38.312 12.531 1 92.38 782 PHE A O 1
ATOM 6153 N N . GLY A 1 783 ? -2.432 -40.312 13.25 1 93.31 783 GLY A N 1
ATOM 6154 C CA . GLY A 1 783 ? -1.954 -40.719 11.93 1 93.31 783 GLY A CA 1
ATOM 6155 C C . GLY A 1 783 ? -0.443 -40.812 11.852 1 93.31 783 GLY A C 1
ATOM 6156 O O . GLY A 1 783 ? 0.273 -40.094 12.547 1 93.31 783 GLY A O 1
ATOM 6157 N N . ILE A 1 784 ? 0.015 -41.656 11.055 1 97.25 784 ILE A N 1
ATOM 6158 C CA . ILE A 1 784 ? 1.433 -41.875 10.797 1 97.25 784 ILE A CA 1
ATOM 6159 C C . ILE A 1 784 ? 1.647 -42.156 9.32 1 97.25 784 ILE A C 1
ATOM 6161 O O . ILE A 1 784 ? 0.958 -43 8.742 1 97.25 784 ILE A O 1
ATOM 6165 N N . VAL A 1 785 ? 2.531 -41.438 8.664 1 97.56 785 VAL A N 1
ATOM 6166 C CA . VAL A 1 785 ? 2.9 -41.656 7.273 1 97.56 785 VAL A CA 1
ATOM 6167 C C . VAL A 1 785 ? 4.418 -41.781 7.148 1 97.56 785 VAL A C 1
ATOM 6169 O O . VAL A 1 785 ? 5.152 -40.969 7.742 1 97.56 785 VAL A O 1
ATOM 6172 N N . ASP A 1 786 ? 4.828 -42.75 6.414 1 97.75 786 ASP A N 1
ATOM 6173 C CA . ASP A 1 786 ? 6.238 -42.875 6.07 1 97.75 786 ASP A CA 1
ATOM 6174 C C . ASP A 1 786 ? 6.5 -42.406 4.637 1 97.75 786 ASP A C 1
ATOM 6176 O O . ASP A 1 786 ? 5.656 -42.594 3.758 1 97.75 786 ASP A O 1
ATOM 6180 N N . ASN A 1 787 ? 7.594 -41.812 4.387 1 97.19 787 ASN A N 1
ATOM 6181 C CA . ASN A 1 787 ? 8.078 -41.406 3.07 1 97.19 787 ASN A CA 1
ATOM 6182 C C . ASN A 1 787 ? 9.562 -41.75 2.896 1 97.19 787 ASN A C 1
ATOM 6184 O O . ASN A 1 787 ? 10.367 -41.531 3.801 1 97.19 787 ASN A O 1
ATOM 6188 N N . TYR A 1 788 ? 9.914 -42.375 1.817 1 97.25 788 TYR A N 1
ATOM 6189 C CA . TYR A 1 788 ? 11.305 -42.75 1.591 1 97.25 788 TYR A CA 1
ATOM 6190 C C . TYR A 1 788 ? 11.648 -42.688 0.108 1 97.25 788 TYR A C 1
ATOM 6192 O O . TYR A 1 788 ? 10.758 -42.688 -0.745 1 97.25 788 TYR A O 1
ATOM 6200 N N . GLY A 1 789 ? 12.953 -42.594 -0.192 1 97.25 789 GLY A N 1
ATOM 6201 C CA . GLY A 1 789 ? 13.359 -42.531 -1.586 1 97.25 789 GLY A CA 1
ATOM 6202 C C . GLY A 1 789 ? 14.859 -42.312 -1.762 1 97.25 789 GLY A C 1
ATOM 6203 O O . GLY A 1 789 ? 15.633 -42.562 -0.835 1 97.25 789 GLY A O 1
ATOM 6204 N N . VAL A 1 790 ? 15.234 -42.062 -3.039 1 97.5 790 VAL A N 1
ATOM 6205 C CA . VAL A 1 790 ? 16.625 -41.875 -3.43 1 97.5 790 VAL A CA 1
ATOM 6206 C C . VAL A 1 790 ? 16.75 -40.688 -4.398 1 97.5 790 VAL A C 1
ATOM 6208 O O . VAL A 1 790 ? 15.828 -40.406 -5.164 1 97.5 790 VAL A O 1
ATOM 6211 N N . GLU A 1 791 ? 17.859 -40.031 -4.305 1 97.38 791 GLU A N 1
ATOM 6212 C CA . GLU A 1 791 ? 18.219 -38.969 -5.227 1 97.38 791 GLU A CA 1
ATOM 6213 C C . GLU A 1 791 ? 19.641 -39.156 -5.75 1 97.38 791 GLU A C 1
ATOM 6215 O O . GLU A 1 791 ? 20.547 -39.5 -4.984 1 97.38 791 GLU A O 1
ATOM 6220 N N . VAL A 1 792 ? 19.781 -38.938 -7.031 1 96.94 792 VAL A N 1
ATOM 6221 C CA . VAL A 1 792 ? 21.094 -39.062 -7.656 1 96.94 792 VAL A CA 1
ATOM 6222 C C . VAL A 1 792 ? 21.344 -37.875 -8.578 1 96.94 792 VAL A C 1
ATOM 6224 O O . VAL A 1 792 ? 20.438 -37.438 -9.297 1 96.94 792 VAL A O 1
ATOM 6227 N N . VAL A 1 793 ? 22.484 -37.312 -8.5 1 96.56 793 VAL A N 1
ATOM 6228 C CA . VAL A 1 793 ? 22.906 -36.25 -9.398 1 96.56 793 VAL A CA 1
ATOM 6229 C C . VAL A 1 793 ? 24.266 -36.594 -10.016 1 96.56 793 VAL A C 1
ATOM 6231 O O . VAL A 1 793 ? 25.188 -37 -9.305 1 96.56 793 VAL A O 1
ATOM 6234 N N . MET A 1 794 ? 24.391 -36.469 -11.227 1 96.88 794 MET A N 1
ATOM 6235 C CA . MET A 1 794 ? 25.641 -36.688 -11.945 1 96.88 794 MET A CA 1
ATOM 6236 C C . MET A 1 794 ? 25.938 -35.5 -12.875 1 96.88 794 MET A C 1
ATOM 6238 O O . MET A 1 794 ? 25.047 -35.031 -13.57 1 96.88 794 MET A O 1
ATOM 6242 N N . SER A 1 795 ? 27.141 -35.094 -12.805 1 95.31 795 SER A N 1
ATOM 6243 C CA . SER A 1 795 ? 27.516 -33.969 -13.656 1 95.31 795 SER A CA 1
ATOM 6244 C C . SER A 1 795 ? 28.875 -34.188 -14.305 1 95.31 795 SER A C 1
ATOM 6246 O O . SER A 1 795 ? 29.75 -34.812 -13.711 1 95.31 795 SER A O 1
ATOM 6248 N N . TYR A 1 796 ? 29 -33.75 -15.508 1 96.19 796 TYR A N 1
ATOM 6249 C CA . TYR A 1 796 ? 30.266 -33.781 -16.25 1 96.19 796 TYR A CA 1
ATOM 6250 C C . TYR A 1 796 ? 30.516 -32.438 -16.922 1 96.19 796 TYR A C 1
ATOM 6252 O O . TYR A 1 796 ? 29.688 -31.953 -17.672 1 96.19 796 TYR A O 1
ATOM 6260 N N . ASP A 1 797 ? 31.562 -31.859 -16.641 1 93.38 797 ASP A N 1
ATOM 6261 C CA . ASP A 1 797 ? 31.953 -30.578 -17.234 1 93.38 797 ASP A CA 1
ATOM 6262 C C . ASP A 1 797 ? 33.406 -30.625 -17.75 1 93.38 797 ASP A C 1
ATOM 6264 O O . ASP A 1 797 ? 34.281 -31.141 -17.062 1 93.38 797 ASP A O 1
ATOM 6268 N N . ASP A 1 798 ? 33.594 -30.109 -18.969 1 91.25 798 ASP A N 1
ATOM 6269 C CA . ASP A 1 798 ? 34.938 -30.094 -19.562 1 91.25 798 ASP A CA 1
ATOM 6270 C C . ASP A 1 798 ? 35.062 -28.969 -20.578 1 91.25 798 ASP A C 1
ATOM 6272 O O . ASP A 1 798 ? 34.062 -28.391 -21 1 91.25 798 ASP A O 1
ATOM 6276 N N . GLN A 1 799 ? 36.188 -28.5 -20.734 1 89.81 799 GLN A N 1
ATOM 6277 C CA . GLN A 1 799 ? 36.531 -27.469 -21.719 1 89.81 799 GLN A CA 1
ATOM 6278 C C . GLN A 1 799 ? 37.75 -27.859 -22.547 1 89.81 799 GLN A C 1
ATOM 6280 O O . GLN A 1 799 ? 38.781 -28.219 -22.016 1 89.81 799 GLN A O 1
ATOM 6285 N N . LYS A 1 800 ? 37.625 -27.859 -23.875 1 91.12 800 LYS A N 1
ATOM 6286 C CA . LYS A 1 800 ? 38.719 -28.141 -24.812 1 91.12 800 LYS A CA 1
ATOM 6287 C C . LYS A 1 800 ? 38.906 -26.969 -25.781 1 91.12 800 LYS A C 1
ATOM 6289 O O . LYS A 1 800 ? 38.219 -26.875 -26.797 1 91.12 800 LYS A O 1
ATOM 6294 N N . GLY A 1 801 ? 39.812 -26.172 -25.641 1 86 801 GLY A N 1
ATOM 6295 C CA . GLY A 1 801 ? 40.031 -24.969 -26.438 1 86 801 GLY A CA 1
ATOM 6296 C C . GLY A 1 801 ? 38.875 -23.984 -26.312 1 86 801 GLY A C 1
ATOM 6297 O O . GLY A 1 801 ? 38.531 -23.562 -25.203 1 86 801 GLY A O 1
ATOM 6298 N N . ASP A 1 802 ? 38.344 -23.828 -27.562 1 88.12 802 ASP A N 1
ATOM 6299 C CA . ASP A 1 802 ? 37.25 -22.844 -27.594 1 88.12 802 ASP A CA 1
ATOM 6300 C C . ASP A 1 802 ? 35.906 -23.516 -27.344 1 88.12 802 ASP A C 1
ATOM 6302 O O . ASP A 1 802 ? 34.875 -22.844 -27.266 1 88.12 802 ASP A O 1
ATOM 6306 N N . ILE A 1 803 ? 35.969 -24.828 -27.125 1 92.5 803 ILE A N 1
ATOM 6307 C CA . ILE A 1 803 ? 34.719 -25.562 -26.969 1 92.5 803 ILE A CA 1
ATOM 6308 C C . ILE A 1 803 ? 34.531 -25.953 -25.516 1 92.5 803 ILE A C 1
ATOM 6310 O O . ILE A 1 803 ? 35.406 -26.578 -24.906 1 92.5 803 ILE A O 1
ATOM 6314 N N . GLY A 1 804 ? 33.531 -25.469 -24.922 1 93.31 804 GLY A N 1
ATOM 6315 C CA . GLY A 1 804 ? 33.125 -25.906 -23.594 1 93.31 804 GLY A CA 1
ATOM 6316 C C . GLY A 1 804 ? 31.828 -26.703 -23.625 1 93.31 804 GLY A C 1
ATOM 6317 O O . GLY A 1 804 ? 30.922 -26.406 -24.422 1 93.31 804 GLY A O 1
ATOM 6318 N N . TYR A 1 805 ? 31.75 -27.781 -22.875 1 93.38 805 TYR A N 1
ATOM 6319 C CA . TYR A 1 805 ? 30.531 -28.562 -22.812 1 93.38 805 TYR A CA 1
ATOM 6320 C C . TYR A 1 805 ? 30.312 -29.125 -21.406 1 93.38 805 TYR A C 1
ATOM 6322 O O . TYR A 1 805 ? 31.266 -29.469 -20.703 1 93.38 805 TYR A O 1
ATOM 6330 N N . GLY A 1 806 ? 29.109 -29.141 -21 1 95.12 806 GLY A N 1
ATOM 6331 C CA . GLY A 1 806 ? 28.703 -29.641 -19.703 1 95.12 806 GLY A CA 1
ATOM 6332 C C . GLY A 1 806 ? 27.359 -30.359 -19.734 1 95.12 806 GLY A C 1
ATOM 6333 O O . GLY A 1 806 ? 26.453 -29.938 -20.453 1 95.12 806 GLY A O 1
ATOM 6334 N N . VAL A 1 807 ? 27.281 -31.5 -19.062 1 96.12 807 VAL A N 1
ATOM 6335 C CA . VAL A 1 807 ? 26.047 -32.25 -18.938 1 96.12 807 VAL A CA 1
ATOM 6336 C C . VAL A 1 807 ? 25.797 -32.562 -17.453 1 96.12 807 VAL A C 1
ATOM 6338 O O . VAL A 1 807 ? 26.688 -33 -16.734 1 96.12 807 VAL A O 1
ATOM 6341 N N . SER A 1 808 ? 24.656 -32.188 -17 1 95.31 808 SER A N 1
ATOM 6342 C CA . SER A 1 808 ? 24.25 -32.5 -15.633 1 95.31 808 SER A CA 1
ATOM 6343 C C . SER A 1 808 ? 22.891 -33.188 -15.594 1 95.31 808 SER A C 1
ATOM 6345 O O . SER A 1 808 ? 21.922 -32.656 -16.141 1 95.31 808 SER A O 1
ATOM 6347 N N . GLY A 1 809 ? 22.797 -34.344 -15.008 1 96 809 GLY A N 1
ATOM 6348 C CA . GLY A 1 809 ? 21.562 -35.062 -14.875 1 96 809 GLY A CA 1
ATOM 6349 C C . GLY A 1 809 ? 21.188 -35.344 -13.43 1 96 809 GLY A C 1
ATOM 6350 O O . GLY A 1 809 ? 22.062 -35.5 -12.578 1 96 809 GLY A O 1
ATOM 6351 N N . ASN A 1 810 ? 19.922 -35.344 -13.148 1 96 810 ASN A N 1
ATOM 6352 C CA . ASN A 1 810 ? 19.438 -35.719 -11.828 1 96 810 ASN A CA 1
ATOM 6353 C C . ASN A 1 810 ? 18.234 -36.688 -11.938 1 96 810 ASN A C 1
ATOM 6355 O O . ASN A 1 810 ? 17.516 -36.656 -12.93 1 96 810 ASN A O 1
ATOM 6359 N N . PHE A 1 811 ? 18.109 -37.469 -10.969 1 96.81 811 PHE A N 1
ATOM 6360 C CA . PHE A 1 811 ? 17.047 -38.469 -10.844 1 96.81 811 PHE A CA 1
ATOM 6361 C C . PHE A 1 811 ? 16.609 -38.594 -9.398 1 96.81 811 PHE A C 1
ATOM 6363 O O . PHE A 1 811 ? 17.438 -38.562 -8.484 1 96.81 811 PHE A O 1
ATOM 6370 N N . ALA A 1 812 ? 15.305 -38.688 -9.234 1 97.06 812 ALA A N 1
ATOM 6371 C CA . ALA A 1 812 ? 14.789 -38.844 -7.875 1 97.06 812 ALA A CA 1
ATOM 6372 C C . ALA A 1 812 ? 13.594 -39.812 -7.855 1 97.06 812 ALA A C 1
ATOM 6374 O O . ALA A 1 812 ? 12.766 -39.781 -8.773 1 97.06 812 ALA A O 1
ATOM 6375 N N . PHE A 1 813 ? 13.539 -40.562 -6.871 1 97.44 813 PHE A N 1
ATOM 6376 C CA . PHE A 1 813 ? 12.422 -41.469 -6.566 1 97.44 813 PHE A CA 1
ATOM 6377 C C . PHE A 1 813 ? 11.945 -41.25 -5.133 1 97.44 813 PHE A C 1
ATOM 6379 O O . PHE A 1 813 ? 12.758 -41.219 -4.203 1 97.44 813 PHE A O 1
ATOM 6386 N N . ALA A 1 814 ? 10.672 -41.125 -4.914 1 96.69 814 ALA A N 1
ATOM 6387 C CA . ALA A 1 814 ? 10.078 -40.969 -3.588 1 96.69 814 ALA A CA 1
ATOM 6388 C C . ALA A 1 814 ? 8.719 -41.656 -3.525 1 96.69 814 ALA A C 1
ATOM 6390 O O . ALA A 1 814 ? 7.902 -41.5 -4.441 1 96.69 814 ALA A O 1
ATOM 6391 N N . ARG A 1 815 ? 8.422 -42.344 -2.469 1 95.69 815 ARG A N 1
ATOM 6392 C CA . ARG A 1 815 ? 7.152 -43.031 -2.244 1 95.69 815 ARG A CA 1
ATOM 6393 C C . ARG A 1 815 ? 6.746 -42.969 -0.775 1 95.69 815 ARG A C 1
ATOM 6395 O O . ARG A 1 815 ? 7.586 -43.125 0.114 1 95.69 815 ARG A O 1
ATOM 6402 N N . ASN A 1 816 ? 5.504 -42.688 -0.59 1 96.12 816 ASN A N 1
ATOM 6403 C CA . ASN A 1 816 ? 5.004 -42.656 0.78 1 96.12 816 ASN A CA 1
ATOM 6404 C C . ASN A 1 816 ? 4.109 -43.875 1.063 1 96.12 816 ASN A C 1
ATOM 6406 O O . ASN A 1 816 ? 3.693 -44.562 0.139 1 96.12 816 ASN A O 1
ATOM 6410 N N . ARG A 1 817 ? 3.854 -44.125 2.328 1 96.31 817 ARG A N 1
ATOM 6411 C CA . ARG A 1 817 ? 3 -45.188 2.811 1 96.31 817 ARG A CA 1
ATOM 6412 C C . ARG A 1 817 ? 2.262 -44.781 4.082 1 96.31 817 ARG A C 1
ATOM 6414 O O . ARG A 1 817 ? 2.881 -44.312 5.043 1 96.31 817 ARG A O 1
ATOM 6421 N N . ILE A 1 818 ? 0.983 -45.062 4.086 1 96.38 818 ILE A N 1
ATOM 6422 C CA . ILE A 1 818 ? 0.203 -44.812 5.289 1 96.38 818 ILE A CA 1
ATOM 6423 C C . ILE A 1 818 ? 0.447 -45.906 6.312 1 96.38 818 ILE A C 1
ATOM 6425 O O . ILE A 1 818 ? 0.244 -47.094 6.016 1 96.38 818 ILE A O 1
ATOM 6429 N N . ILE A 1 819 ? 0.856 -45.562 7.48 1 97.06 819 ILE A N 1
ATOM 6430 C CA . ILE A 1 819 ? 1.103 -46.531 8.547 1 97.06 819 ILE A CA 1
ATOM 6431 C C . ILE A 1 819 ? -0.091 -46.562 9.5 1 97.06 819 ILE A C 1
ATOM 6433 O O . ILE A 1 819 ? -0.478 -47.625 9.984 1 97.06 819 ILE A O 1
ATOM 6437 N N . GLU A 1 820 ? -0.667 -45.344 9.766 1 94.38 820 GLU A N 1
ATOM 6438 C CA . GLU A 1 820 ? -1.833 -45.219 10.633 1 94.38 820 GLU A CA 1
ATOM 6439 C C . GLU A 1 820 ? -2.752 -44.094 10.133 1 94.38 820 GLU A C 1
ATOM 6441 O O . GLU A 1 820 ? -2.295 -43 9.852 1 94.38 820 GLU A O 1
ATOM 6446 N N . SER A 1 821 ? -3.945 -44.406 9.945 1 91.38 821 SER A N 1
ATOM 6447 C CA . SER A 1 821 ? -5 -43.438 9.609 1 91.38 821 SER A CA 1
ATOM 6448 C C . SER A 1 821 ? -6.363 -43.938 10.07 1 91.38 821 SER A C 1
ATOM 6450 O O . SER A 1 821 ? -6.531 -45.125 10.367 1 91.38 821 SER A O 1
ATOM 6452 N N . ASP A 1 822 ? -7.234 -42.969 10.188 1 88.69 822 ASP A N 1
ATOM 6453 C CA . ASP A 1 822 ? -8.594 -43.344 10.555 1 88.69 822 ASP A CA 1
ATOM 6454 C C . ASP A 1 822 ? -9.359 -43.875 9.336 1 88.69 822 ASP A C 1
ATOM 6456 O O . ASP A 1 822 ? -9.938 -43.094 8.578 1 88.69 822 ASP A O 1
ATOM 6460 N N . GLU A 1 823 ? -9.234 -45.094 9.055 1 86.62 823 GLU A N 1
ATOM 6461 C CA . GLU A 1 823 ? -9.977 -45.656 7.926 1 86.62 823 GLU A CA 1
ATOM 6462 C C . GLU A 1 823 ? -11.047 -46.625 8.398 1 86.62 823 GLU A C 1
ATOM 6464 O O . GLU A 1 823 ? -10.859 -47.344 9.398 1 86.62 823 GLU A O 1
ATOM 6469 N N . PRO A 1 824 ? -12.148 -46.688 7.77 1 82 824 PRO A N 1
ATOM 6470 C CA . PRO A 1 824 ? -13.219 -47.625 8.141 1 82 824 PRO A CA 1
ATOM 6471 C C . PRO A 1 824 ? -12.844 -49.094 7.867 1 82 824 PRO A C 1
ATOM 6473 O O . PRO A 1 824 ? -11.945 -49.375 7.066 1 82 824 PRO A O 1
ATOM 6476 N N . GLU A 1 825 ? -13.531 -49.906 8.617 1 83.75 825 GLU A N 1
ATOM 6477 C CA . GLU A 1 825 ? -13.344 -51.312 8.344 1 83.75 825 GLU A CA 1
ATOM 6478 C C . GLU A 1 825 ? -13.812 -51.656 6.934 1 83.75 825 GLU A C 1
ATOM 6480 O O . GLU A 1 825 ? -14.875 -51.219 6.492 1 83.75 825 GLU A O 1
ATOM 6485 N N . ARG A 1 826 ? -12.977 -52.281 6.188 1 87.19 826 ARG A N 1
ATOM 6486 C CA . ARG A 1 826 ? -13.305 -52.688 4.824 1 87.19 826 ARG A CA 1
ATOM 6487 C C . ARG A 1 826 ? -13.719 -54.156 4.777 1 87.19 826 ARG A C 1
ATOM 6489 O O . ARG A 1 826 ? -13.172 -55 5.504 1 87.19 826 ARG A O 1
ATOM 6496 N N . PRO A 1 827 ? -14.648 -54.469 3.943 1 86.62 827 PRO A N 1
ATOM 6497 C CA . PRO A 1 827 ? -15.133 -55.844 3.84 1 86.62 827 PRO A CA 1
ATOM 6498 C C . PRO A 1 827 ? -14.07 -56.812 3.301 1 86.62 827 PRO A C 1
ATOM 6500 O O . PRO A 1 827 ? -14.125 -58 3.58 1 86.62 827 PRO A O 1
ATOM 6503 N N . VAL A 1 828 ? -13.227 -56.25 2.391 1 93.56 828 VAL A N 1
ATOM 6504 C CA . VAL A 1 828 ? -12.18 -57.094 1.802 1 93.56 828 VAL A CA 1
ATOM 6505 C C . VAL A 1 828 ? -10.812 -56.469 2.078 1 93.56 828 VAL A C 1
ATOM 6507 O O . VAL A 1 828 ? -10.664 -55.25 2.129 1 93.56 828 VAL A O 1
ATOM 6510 N N . PRO A 1 829 ? -9.805 -57.281 2.207 1 92.19 829 PRO A N 1
ATOM 6511 C CA . PRO A 1 829 ? -8.492 -56.812 2.664 1 92.19 829 PRO A CA 1
ATOM 6512 C C . PRO A 1 829 ? -7.77 -55.969 1.612 1 92.19 829 PRO A C 1
ATOM 6514 O O . PRO A 1 829 ? -6.965 -55.094 1.956 1 92.19 829 PRO A O 1
ATOM 6517 N N . TRP A 1 830 ? -7.988 -56.219 0.29 1 93.62 830 TRP A N 1
ATOM 6518 C CA . TRP A 1 830 ? -7.234 -55.531 -0.753 1 93.62 830 TRP A CA 1
ATOM 6519 C C . TRP A 1 830 ? -7.754 -54.094 -0.95 1 93.62 830 TRP A C 1
ATOM 6521 O O . TRP A 1 830 ? -7.234 -53.344 -1.779 1 93.62 830 TRP A O 1
ATOM 6531 N N . GLN A 1 831 ? -8.695 -53.656 -0.143 1 94.69 831 GLN A N 1
ATOM 6532 C CA . GLN A 1 831 ? -9.234 -52.312 -0.24 1 94.69 831 GLN A CA 1
ATOM 6533 C C . GLN A 1 831 ? -8.82 -51.469 0.961 1 94.69 831 GLN A C 1
ATOM 6535 O O . GLN A 1 831 ? -9.266 -50.344 1.107 1 94.69 831 GLN A O 1
ATOM 6540 N N . VAL A 1 832 ? -7.988 -52.062 1.846 1 93 832 VAL A N 1
ATOM 6541 C CA . VAL A 1 832 ? -7.473 -51.344 2.996 1 93 832 VAL A CA 1
ATOM 6542 C C . VAL A 1 832 ? -6.387 -50.375 2.543 1 93 832 VAL A C 1
ATOM 6544 O O . VAL A 1 832 ? -5.41 -50.781 1.902 1 93 832 VAL A O 1
ATOM 6547 N N . ARG A 1 833 ? -6.496 -49.094 2.883 1 92.62 833 ARG A N 1
ATOM 6548 C CA . ARG A 1 833 ? -5.594 -48.062 2.426 1 92.62 833 ARG A CA 1
ATOM 6549 C C . ARG A 1 833 ? -4.285 -48.094 3.205 1 92.62 833 ARG A C 1
ATOM 6551 O O . ARG A 1 833 ? -3.236 -47.688 2.682 1 92.62 833 ARG A O 1
ATOM 6558 N N . THR A 1 834 ? -4.406 -48.438 4.516 1 93.06 834 THR A N 1
ATOM 6559 C CA . THR A 1 834 ? -3.193 -48.562 5.316 1 93.06 834 THR A CA 1
ATOM 6560 C C . THR A 1 834 ? -2.178 -49.469 4.625 1 93.06 834 THR A C 1
ATOM 6562 O O . THR A 1 834 ? -2.518 -50.562 4.184 1 93.06 834 THR A O 1
ATOM 6565 N N . GLY A 1 835 ? -1.02 -48.938 4.438 1 93.31 835 GLY A N 1
ATOM 6566 C CA . GLY A 1 835 ? 0.021 -49.688 3.752 1 93.31 835 GLY A CA 1
ATOM 6567 C C . GLY A 1 835 ? 0.23 -49.219 2.318 1 93.31 835 GLY A C 1
ATOM 6568 O O . GLY A 1 835 ? 1.183 -49.656 1.661 1 93.31 835 GLY A O 1
ATOM 6569 N N . HIS A 1 836 ? -0.612 -48.469 1.836 1 93.94 836 HIS A N 1
ATOM 6570 C CA . HIS A 1 836 ? -0.517 -47.969 0.472 1 93.94 836 HIS A CA 1
ATOM 6571 C C . HIS A 1 836 ? -0.217 -46.469 0.461 1 93.94 836 HIS A C 1
ATOM 6573 O O . HIS A 1 836 ? -0.319 -45.812 1.494 1 93.94 836 HIS A O 1
ATOM 6579 N N . PRO A 1 837 ? 0.169 -45.969 -0.704 1 93.94 837 PRO A N 1
ATOM 6580 C CA . PRO A 1 837 ? 0.469 -44.531 -0.771 1 93.94 837 PRO A CA 1
ATOM 6581 C C . PRO A 1 837 ? -0.763 -43.688 -0.542 1 93.94 837 PRO A C 1
ATOM 6583 O O . PRO A 1 837 ? -1.872 -44.062 -0.928 1 93.94 837 PRO A O 1
ATOM 6586 N N . GLN A 1 838 ? -0.512 -42.5 0.032 1 91.81 838 GLN A N 1
ATOM 6587 C CA . GLN A 1 838 ? -1.581 -41.5 0.187 1 91.81 838 GLN A CA 1
ATOM 6588 C C . GLN A 1 838 ? -2.141 -41.094 -1.168 1 91.81 838 GLN A C 1
ATOM 6590 O O . GLN A 1 838 ? -1.383 -40.781 -2.092 1 91.81 838 GLN A O 1
ATOM 6595 N N . GLY A 1 839 ? -3.422 -41.125 -1.295 1 89.31 839 GLY A N 1
ATOM 6596 C CA . GLY A 1 839 ? -4.066 -40.719 -2.537 1 89.31 839 GLY A CA 1
ATOM 6597 C C . GLY A 1 839 ? -4.312 -41.875 -3.479 1 89.31 839 GLY A C 1
ATOM 6598 O O . GLY A 1 839 ? -4.742 -41.688 -4.617 1 89.31 839 GLY A O 1
ATOM 6599 N N . ALA A 1 840 ? -4.031 -43.094 -3.066 1 91.81 840 ALA A N 1
ATOM 6600 C CA . ALA A 1 840 ? -4.312 -44.25 -3.889 1 91.81 840 ALA A CA 1
ATOM 6601 C C . ALA A 1 840 ? -5.789 -44.312 -4.277 1 91.81 840 ALA A C 1
ATOM 6603 O O . ALA A 1 840 ? -6.66 -44 -3.463 1 91.81 840 ALA A O 1
ATOM 6604 N N . LEU A 1 841 ? -6.02 -44.688 -5.492 1 92.12 841 LEU A N 1
ATOM 6605 C CA . LEU A 1 841 ? -7.375 -44.688 -6.031 1 92.12 841 LEU A CA 1
ATOM 6606 C C . LEU A 1 841 ? -8.008 -46.094 -5.93 1 92.12 841 LEU A C 1
ATOM 6608 O O . LEU A 1 841 ? -7.348 -47.094 -6.195 1 92.12 841 LEU A O 1
ATOM 6612 N N . LEU A 1 842 ? -9.219 -46.094 -5.441 1 93.38 842 LEU A N 1
ATOM 6613 C CA . LEU A 1 842 ? -10.023 -47.312 -5.43 1 93.38 842 LEU A CA 1
ATOM 6614 C C . LEU A 1 842 ? -10.898 -47.406 -6.672 1 93.38 842 LEU A C 1
ATOM 6616 O O . LEU A 1 842 ? -11.906 -46.688 -6.773 1 93.38 842 LEU A O 1
ATOM 6620 N N . LEU A 1 843 ? -10.484 -48.344 -7.656 1 94.31 843 LEU A N 1
ATOM 6621 C CA . LEU A 1 843 ? -11.156 -48.406 -8.953 1 94.31 843 LEU A CA 1
ATOM 6622 C C . LEU A 1 843 ? -11.359 -49.844 -9.375 1 94.31 843 LEU A C 1
ATOM 6624 O O . LEU A 1 843 ? -10.734 -50.75 -8.828 1 94.31 843 LEU A O 1
ATOM 6628 N N . TYR A 1 844 ? -12.328 -50 -10.32 1 95.94 844 TYR A N 1
ATOM 6629 C CA . TYR A 1 844 ? -12.383 -51.25 -11.055 1 95.94 844 TYR A CA 1
ATOM 6630 C C . TYR A 1 844 ? -11.281 -51.312 -12.102 1 95.94 844 TYR A C 1
ATOM 6632 O O . TYR A 1 844 ? -10.766 -50.281 -12.539 1 95.94 844 TYR A O 1
ATOM 6640 N N . LYS A 1 845 ? -10.883 -52.469 -12.414 1 96.19 845 LYS A N 1
ATOM 6641 C CA . LYS A 1 845 ? -9.898 -52.656 -13.484 1 96.19 845 LYS A CA 1
ATOM 6642 C C . LYS A 1 845 ? -10.578 -53.031 -14.797 1 96.19 845 LYS A C 1
ATOM 6644 O O . LYS A 1 845 ? -11.383 -53.969 -14.828 1 96.19 845 LYS A O 1
ATOM 6649 N N . SER A 1 846 ? -10.305 -52.281 -15.852 1 96 846 SER A N 1
ATOM 6650 C CA . SER A 1 846 ? -10.805 -52.625 -17.188 1 96 846 SER A CA 1
ATOM 6651 C C . SER A 1 846 ? -9.891 -53.594 -17.891 1 96 846 SER A C 1
ATOM 6653 O O . SER A 1 846 ? -8.672 -53.406 -17.953 1 96 846 SER A O 1
ATOM 6655 N N . ILE A 1 847 ? -10.445 -54.656 -18.438 1 95.94 847 ILE A N 1
ATOM 6656 C CA . ILE A 1 847 ? -9.594 -55.656 -19.062 1 95.94 847 ILE A CA 1
ATOM 6657 C C . ILE A 1 847 ? -9.961 -55.781 -20.547 1 95.94 847 ILE A C 1
ATOM 6659 O O . ILE A 1 847 ? -9.547 -56.75 -21.203 1 95.94 847 ILE A O 1
ATOM 6663 N N . GLY A 1 848 ? -10.773 -54.844 -21.062 1 95.12 848 GLY A N 1
ATOM 6664 C CA . GLY A 1 848 ? -11.094 -54.844 -22.484 1 95.12 848 GLY A CA 1
ATOM 6665 C C . GLY A 1 848 ? -12.516 -54.406 -22.766 1 95.12 848 GLY A C 1
ATOM 6666 O O . GLY A 1 848 ? -13.172 -53.781 -21.922 1 95.12 848 GLY A O 1
ATOM 6667 N N . ILE A 1 849 ? -12.914 -54.656 -24.047 1 97.12 849 ILE A N 1
ATOM 6668 C CA . ILE A 1 849 ? -14.25 -54.344 -24.547 1 97.12 849 ILE A CA 1
ATOM 6669 C C . ILE A 1 849 ? -14.953 -55.625 -25.016 1 97.12 849 ILE A C 1
ATOM 6671 O O . ILE A 1 849 ? -14.359 -56.438 -25.719 1 97.12 849 ILE A O 1
ATOM 6675 N N . PHE A 1 850 ? -16.219 -55.781 -24.625 1 97.75 850 PHE A N 1
ATOM 6676 C CA . PHE A 1 850 ? -16.969 -56.938 -25.062 1 97.75 850 PHE A CA 1
ATOM 6677 C C . PHE A 1 850 ? -17.109 -56.969 -26.578 1 97.75 850 PHE A C 1
ATOM 6679 O O . PHE A 1 850 ? -17.609 -56 -27.172 1 97.75 850 PHE A O 1
ATOM 6686 N N . ARG A 1 851 ? -16.719 -58 -27.188 1 96.5 851 ARG A N 1
ATOM 6687 C CA . ARG A 1 851 ? -16.719 -58.125 -28.641 1 96.5 851 ARG A CA 1
ATOM 6688 C C . ARG A 1 851 ? -18.125 -58.375 -29.172 1 96.5 851 ARG A C 1
ATOM 6690 O O . ARG A 1 851 ? -18.531 -57.781 -30.172 1 96.5 851 ARG A O 1
ATOM 6697 N N . ASP A 1 852 ? -18.828 -59.344 -28.469 1 95.75 852 ASP A N 1
ATOM 6698 C CA . ASP A 1 852 ? -20.141 -59.812 -28.922 1 95.75 852 ASP A CA 1
ATOM 6699 C C . ASP A 1 852 ? -20.984 -60.344 -27.766 1 95.75 852 ASP A C 1
ATOM 6701 O O . ASP A 1 852 ? -20.531 -60.312 -26.625 1 95.75 852 ASP A O 1
ATOM 6705 N N . GLU A 1 853 ? -22.219 -60.781 -28.125 1 95.75 853 GLU A N 1
ATOM 6706 C CA . GLU A 1 853 ? -23.156 -61.219 -27.109 1 95.75 853 GLU A CA 1
ATOM 6707 C C . GLU A 1 853 ? -22.672 -62.5 -26.438 1 95.75 853 GLU A C 1
ATOM 6709 O O . GLU A 1 853 ? -22.906 -62.719 -25.25 1 95.75 853 GLU A O 1
ATOM 6714 N N . GLU A 1 854 ? -22.016 -63.281 -27.172 1 96.38 854 GLU A N 1
ATOM 6715 C CA . GLU A 1 854 ? -21.5 -64.562 -26.625 1 96.38 854 GLU A CA 1
ATOM 6716 C C . GLU A 1 854 ? -20.469 -64.25 -25.516 1 96.38 854 GLU A C 1
ATOM 6718 O O . GLU A 1 854 ? -20.5 -64.938 -24.469 1 96.38 854 GLU A O 1
ATOM 6723 N N . GLN A 1 855 ? -19.641 -63.344 -25.797 1 96.56 855 GLN A N 1
ATOM 6724 C CA . GLN A 1 855 ? -18.641 -63 -24.797 1 96.56 855 GLN A CA 1
ATOM 6725 C C . GLN A 1 855 ? -19.281 -62.375 -23.562 1 96.56 855 GLN A C 1
ATOM 6727 O O . GLN A 1 855 ? -18.859 -62.625 -22.438 1 96.56 855 GLN A O 1
ATOM 6732 N N . VAL A 1 856 ? -20.234 -61.531 -23.672 1 97.19 856 VAL A N 1
ATOM 6733 C CA . VAL A 1 856 ? -20.953 -60.938 -22.547 1 97.19 856 VAL A CA 1
ATOM 6734 C C . VAL A 1 856 ? -21.547 -62.031 -21.672 1 97.19 856 VAL A C 1
ATOM 6736 O O . VAL A 1 856 ? -21.422 -61.969 -20.438 1 97.19 856 VAL A O 1
ATOM 6739 N N . ASN A 1 857 ? -22.109 -63.062 -22.375 1 94.88 857 ASN A N 1
ATOM 6740 C CA . ASN A 1 857 ? -22.797 -64.125 -21.641 1 94.88 857 ASN A CA 1
ATOM 6741 C C . ASN A 1 857 ? -21.812 -65.125 -21 1 94.88 857 ASN A C 1
ATOM 6743 O O . ASN A 1 857 ? -22.156 -65.812 -20.047 1 94.88 857 ASN A O 1
ATOM 6747 N N . SER A 1 858 ? -20.625 -65.125 -21.5 1 95.31 858 SER A N 1
ATOM 6748 C CA . SER A 1 858 ? -19.672 -66.125 -21.031 1 95.31 858 SER A CA 1
ATOM 6749 C C . SER A 1 858 ? -18.797 -65.625 -19.906 1 95.31 858 SER A C 1
ATOM 6751 O O . SER A 1 858 ? -18.078 -66.375 -19.25 1 95.31 858 SER A O 1
ATOM 6753 N N . MET A 1 859 ? -18.812 -64.312 -19.641 1 95.44 859 MET A N 1
ATOM 6754 C CA . MET A 1 859 ? -17.953 -63.688 -18.641 1 95.44 859 MET A CA 1
ATOM 6755 C C . MET A 1 859 ? -18.797 -63 -17.562 1 95.44 859 MET A C 1
ATOM 6757 O O . MET A 1 859 ? -19.922 -62.562 -17.828 1 95.44 859 MET A O 1
ATOM 6761 N N . PRO A 1 860 ? -18.219 -62.906 -16.344 1 95.81 860 PRO A N 1
ATOM 6762 C CA . PRO A 1 860 ? -18.906 -62.062 -15.359 1 95.81 860 PRO A CA 1
ATOM 6763 C C . PRO A 1 860 ? -19.094 -60.625 -15.844 1 95.81 860 PRO A C 1
ATOM 6765 O O . PRO A 1 860 ? -18.203 -60.031 -16.453 1 95.81 860 PRO A O 1
ATOM 6768 N N . HIS A 1 861 ? -20.188 -60.062 -15.688 1 95.5 861 HIS A N 1
ATOM 6769 C CA . HIS A 1 861 ? -20.484 -58.719 -16.172 1 95.5 861 HIS A CA 1
ATOM 6770 C C . HIS A 1 861 ? -21.562 -58.031 -15.312 1 95.5 861 HIS A C 1
ATOM 6772 O O . HIS A 1 861 ? -22.219 -58.719 -14.516 1 95.5 861 HIS A O 1
ATOM 6778 N N . ILE A 1 862 ? -21.656 -56.812 -15.383 1 94.88 862 ILE A N 1
ATOM 6779 C CA . ILE A 1 862 ? -22.703 -56.031 -14.742 1 94.88 862 ILE A CA 1
ATOM 6780 C C . ILE A 1 862 ? -24.031 -56.25 -15.461 1 94.88 862 ILE A C 1
ATOM 6782 O O . ILE A 1 862 ? -24.062 -56.438 -16.688 1 94.88 862 ILE A O 1
ATOM 6786 N N . ALA A 1 863 ? -25.125 -56.188 -14.648 1 91.56 863 ALA A N 1
ATOM 6787 C CA . ALA A 1 863 ? -26.453 -56.344 -15.25 1 91.56 863 ALA A CA 1
ATOM 6788 C C . ALA A 1 863 ? -26.672 -55.312 -16.344 1 91.56 863 ALA A C 1
ATOM 6790 O O . ALA A 1 863 ? -26.438 -54.094 -16.125 1 91.56 863 ALA A O 1
ATOM 6791 N N . GLY A 1 864 ? -27.047 -55.688 -17.5 1 90.5 864 GLY A N 1
ATOM 6792 C CA . GLY A 1 864 ? -27.344 -54.781 -18.609 1 90.5 864 GLY A CA 1
ATOM 6793 C C . GLY A 1 864 ? -26.156 -54.594 -19.531 1 90.5 864 GLY A C 1
ATOM 6794 O O . GLY A 1 864 ? -26.25 -53.844 -20.5 1 90.5 864 GLY A O 1
ATOM 6795 N N . ALA A 1 865 ? -25 -55.25 -19.297 1 95.75 865 ALA A N 1
ATOM 6796 C CA . ALA A 1 865 ? -23.828 -55.125 -20.172 1 95.75 865 ALA A CA 1
ATOM 6797 C C . ALA A 1 865 ? -24.156 -55.625 -21.578 1 95.75 865 ALA A C 1
ATOM 6799 O O . ALA A 1 865 ? -24.906 -56.562 -21.75 1 95.75 865 ALA A O 1
ATOM 6800 N N . ARG A 1 866 ? -23.609 -55 -22.578 1 95.12 866 ARG A N 1
ATOM 6801 C CA . ARG A 1 866 ? -23.812 -55.344 -23.984 1 95.12 866 ARG A CA 1
ATOM 6802 C C . ARG A 1 866 ? -22.5 -55.312 -24.75 1 95.12 866 ARG A C 1
ATOM 6804 O O . ARG A 1 866 ? -21.484 -54.812 -24.234 1 95.12 866 ARG A O 1
ATOM 6811 N N . PRO A 1 867 ? -22.547 -55.906 -25.969 1 96.75 867 PRO A N 1
ATOM 6812 C CA . PRO A 1 867 ? -21.328 -55.781 -26.781 1 96.75 867 PRO A CA 1
ATOM 6813 C C . PRO A 1 867 ? -20.891 -54.312 -26.938 1 96.75 867 PRO A C 1
ATOM 6815 O O . PRO A 1 867 ? -21.734 -53.438 -27.141 1 96.75 867 PRO A O 1
ATOM 6818 N N . GLY A 1 868 ? -19.578 -54.094 -26.781 1 97.31 868 GLY A N 1
ATOM 6819 C CA . GLY A 1 868 ? -19.031 -52.75 -26.922 1 97.31 868 GLY A CA 1
ATOM 6820 C C . GLY A 1 868 ? -18.812 -52.062 -25.578 1 97.31 868 GLY A C 1
ATOM 6821 O O . GLY A 1 868 ? -18.219 -51 -25.531 1 97.31 868 GLY A O 1
ATOM 6822 N N . ASP A 1 869 ? -19.266 -52.688 -24.5 1 96.88 869 ASP A N 1
ATOM 6823 C CA . ASP A 1 869 ? -19.047 -52.125 -23.156 1 96.88 869 ASP A CA 1
ATOM 6824 C C . ASP A 1 869 ? -17.688 -52.562 -22.609 1 96.88 869 ASP A C 1
ATOM 6826 O O . ASP A 1 869 ? -17.047 -53.469 -23.141 1 96.88 869 ASP A O 1
ATOM 6830 N N . ILE A 1 870 ? -17.344 -51.875 -21.562 1 96.38 870 ILE A N 1
ATOM 6831 C CA . ILE A 1 870 ? -16.062 -52.188 -20.922 1 96.38 870 ILE A CA 1
ATOM 6832 C C . ILE A 1 870 ? -16.203 -53.438 -20.078 1 96.38 870 ILE A C 1
ATOM 6834 O O . ILE A 1 870 ? -17.203 -53.625 -19.391 1 96.38 870 ILE A O 1
ATOM 6838 N N . ILE A 1 871 ? -15.234 -54.344 -20.188 1 97.5 871 ILE A N 1
ATOM 6839 C CA . ILE A 1 871 ? -15.18 -55.531 -19.359 1 97.5 871 ILE A CA 1
ATOM 6840 C C . ILE A 1 871 ? -14.469 -55.219 -18.047 1 97.5 871 ILE A C 1
ATOM 6842 O O . ILE A 1 871 ? -13.328 -54.75 -18.047 1 97.5 871 ILE A O 1
ATOM 6846 N N . ILE A 1 872 ? -15.133 -55.438 -16.953 1 97.25 872 ILE A N 1
ATOM 6847 C CA . ILE A 1 872 ? -14.562 -55.219 -15.617 1 97.25 872 ILE A CA 1
ATOM 6848 C C . ILE A 1 872 ? -13.977 -56.531 -15.094 1 97.25 872 ILE A C 1
ATOM 6850 O O . ILE A 1 872 ? -14.602 -57.594 -15.211 1 97.25 872 ILE A O 1
ATOM 6854 N N . GLU A 1 873 ? -12.828 -56.469 -14.516 1 96.94 873 GLU A N 1
ATOM 6855 C CA . GLU A 1 873 ? -12.156 -57.656 -13.961 1 96.94 873 GLU A CA 1
ATOM 6856 C C . GLU A 1 873 ? -12.867 -58.156 -12.711 1 96.94 873 GLU A C 1
ATOM 6858 O O . GLU A 1 873 ? -13.133 -57.375 -11.789 1 96.94 873 GLU A O 1
ATOM 6863 N N . ASP A 1 874 ? -13.211 -59.344 -12.719 1 96.88 874 ASP A N 1
ATOM 6864 C CA . ASP A 1 874 ? -13.648 -60 -11.5 1 96.88 874 ASP A CA 1
ATOM 6865 C C . ASP A 1 874 ? -12.461 -60.344 -10.602 1 96.88 874 ASP A C 1
ATOM 6867 O O . ASP A 1 874 ? -11.891 -61.438 -10.688 1 96.88 874 ASP A O 1
ATOM 6871 N N . TYR A 1 875 ? -12.211 -59.469 -9.742 1 95.56 875 TYR A N 1
ATOM 6872 C CA . TYR A 1 875 ? -10.953 -59.531 -9 1 95.56 875 TYR A CA 1
ATOM 6873 C C . TYR A 1 875 ? -10.953 -60.656 -7.992 1 95.56 875 TYR A C 1
ATOM 6875 O O . TYR A 1 875 ? -9.93 -61.312 -7.801 1 95.56 875 TYR A O 1
ATOM 6883 N N . ASP A 1 876 ? -12.047 -60.969 -7.328 1 94.06 876 ASP A N 1
ATOM 6884 C CA . ASP A 1 876 ? -12.07 -62 -6.297 1 94.06 876 ASP A CA 1
ATOM 6885 C C . ASP A 1 876 ? -12.508 -63.344 -6.875 1 94.06 876 ASP A C 1
ATOM 6887 O O . ASP A 1 876 ? -12.57 -64.375 -6.156 1 94.06 876 ASP A O 1
ATOM 6891 N N . ASN A 1 877 ? -12.859 -63.5 -8.086 1 94.44 877 ASN A N 1
ATOM 6892 C CA . ASN A 1 877 ? -13.172 -64.688 -8.844 1 94.44 877 ASN A CA 1
ATOM 6893 C C . ASN A 1 877 ? -14.406 -65.375 -8.289 1 94.44 877 ASN A C 1
ATOM 6895 O O . ASN A 1 877 ? -14.43 -66.625 -8.164 1 94.44 877 ASN A O 1
ATOM 6899 N N . ASP A 1 878 ? -15.375 -64.625 -7.859 1 93.88 878 ASP A N 1
ATOM 6900 C CA . ASP A 1 878 ? -16.594 -65.25 -7.332 1 93.88 878 ASP A CA 1
ATOM 6901 C C . ASP A 1 878 ? -17.672 -65.312 -8.406 1 93.88 878 ASP A C 1
ATOM 6903 O O . ASP A 1 878 ? -18.797 -65.75 -8.133 1 93.88 878 ASP A O 1
ATOM 6907 N N . GLY A 1 879 ? -17.375 -64.812 -9.617 1 94.38 879 GLY A N 1
ATOM 6908 C CA . GLY A 1 879 ? -18.266 -64.938 -10.758 1 94.38 879 GLY A CA 1
ATOM 6909 C C . GLY A 1 879 ? -19.219 -63.75 -10.875 1 94.38 879 GLY A C 1
ATOM 6910 O O . GLY A 1 879 ? -20.047 -63.719 -11.797 1 94.38 879 GLY A O 1
ATOM 6911 N N . GLU A 1 880 ? -19.125 -62.781 -9.898 1 94.75 880 GLU A N 1
ATOM 6912 C CA . GLU A 1 880 ? -19.953 -61.594 -9.922 1 94.75 880 GLU A CA 1
ATOM 6913 C C . GLU A 1 880 ? -19.109 -60.312 -9.828 1 94.75 880 GLU A C 1
ATOM 6915 O O . GLU A 1 880 ? -18.047 -60.312 -9.219 1 94.75 880 GLU A O 1
ATOM 6920 N N . ILE A 1 881 ? -19.562 -59.25 -10.484 1 96.5 881 ILE A N 1
ATOM 6921 C CA . ILE A 1 881 ? -18.906 -57.969 -10.359 1 96.5 881 ILE A CA 1
ATOM 6922 C C . ILE A 1 881 ? -19.594 -57.156 -9.266 1 96.5 881 ILE A C 1
ATOM 6924 O O . ILE A 1 881 ? -20.734 -56.719 -9.422 1 96.5 881 ILE A O 1
ATOM 6928 N N . THR A 1 882 ? -18.969 -56.938 -8.156 1 94.69 882 THR A N 1
ATOM 6929 C CA . THR A 1 882 ? -19.484 -56.188 -7.02 1 94.69 882 THR A CA 1
ATOM 6930 C C . THR A 1 882 ? -18.453 -55.156 -6.559 1 94.69 882 THR A C 1
ATOM 6932 O O . THR A 1 882 ? -17.422 -54.938 -7.211 1 94.69 882 THR A O 1
ATOM 6935 N N . THR A 1 883 ? -18.734 -54.469 -5.512 1 94.31 883 THR A N 1
ATOM 6936 C CA . THR A 1 883 ? -17.844 -53.469 -4.977 1 94.31 883 THR A CA 1
ATOM 6937 C C . THR A 1 883 ? -16.547 -54.094 -4.457 1 94.31 883 THR A C 1
ATOM 6939 O O . THR A 1 883 ? -15.531 -53.438 -4.301 1 94.31 883 THR A O 1
ATOM 6942 N N . ASP A 1 884 ? -16.641 -55.344 -4.234 1 95.38 884 ASP A N 1
ATOM 6943 C CA . ASP A 1 884 ? -15.469 -56.062 -3.738 1 95.38 884 ASP A CA 1
ATOM 6944 C C . ASP A 1 884 ? -14.43 -56.25 -4.844 1 95.38 884 ASP A C 1
ATOM 6946 O O . ASP A 1 884 ? -13.281 -56.594 -4.57 1 95.38 884 ASP A O 1
ATOM 6950 N N . ASP A 1 885 ? -14.875 -56.031 -6.086 1 95.44 885 ASP A N 1
ATOM 6951 C CA . ASP A 1 885 ? -13.961 -56.188 -7.207 1 95.44 885 ASP A CA 1
ATOM 6952 C C . ASP A 1 885 ? -13.117 -54.938 -7.426 1 95.44 885 ASP A C 1
ATOM 6954 O O . ASP A 1 885 ? -12.203 -54.938 -8.258 1 95.44 885 ASP A O 1
ATOM 6958 N N . ARG A 1 886 ? -13.398 -53.906 -6.691 1 96.25 886 ARG A N 1
ATOM 6959 C CA . ARG A 1 886 ? -12.547 -52.719 -6.762 1 96.25 886 ARG A CA 1
ATOM 6960 C C . ARG A 1 886 ? -11.188 -52.969 -6.113 1 96.25 886 ARG A C 1
ATOM 6962 O O . ARG A 1 886 ? -11.094 -53.719 -5.145 1 96.25 886 ARG A O 1
ATOM 6969 N N . GLN A 1 887 ? -10.234 -52.406 -6.68 1 93.56 887 GLN A N 1
ATOM 6970 C CA . GLN A 1 887 ? -8.883 -52.562 -6.16 1 93.56 887 GLN A CA 1
ATOM 6971 C C . GLN A 1 887 ? -8.211 -51.188 -5.953 1 93.56 887 GLN A C 1
ATOM 6973 O O . GLN A 1 887 ? -8.57 -50.219 -6.602 1 93.56 887 GLN A O 1
ATOM 6978 N N . LEU A 1 888 ? -7.293 -51.156 -4.992 1 93.25 888 LEU A N 1
ATOM 6979 C CA . LEU A 1 888 ? -6.453 -50 -4.793 1 93.25 888 LEU A CA 1
ATOM 6980 C C . LEU A 1 888 ? -5.273 -50 -5.758 1 93.25 888 LEU A C 1
ATOM 6982 O O . LEU A 1 888 ? -4.449 -50.906 -5.738 1 93.25 888 LEU A O 1
ATOM 6986 N N . PHE A 1 889 ? -5.238 -49 -6.559 1 90.94 889 PHE A N 1
ATOM 6987 C CA . PHE A 1 889 ? -4.145 -48.875 -7.516 1 90.94 889 PHE A CA 1
ATOM 6988 C C . PHE A 1 889 ? -2.889 -48.344 -6.848 1 90.94 889 PHE A C 1
ATOM 6990 O O . PHE A 1 889 ? -2.973 -47.469 -5.965 1 90.94 889 PHE A O 1
ATOM 6997 N N . PRO A 1 890 ? -1.793 -48.812 -7.301 1 88 890 PRO A N 1
ATOM 6998 C CA . PRO A 1 890 ? -0.542 -48.438 -6.637 1 88 890 PRO A CA 1
ATOM 6999 C C . PRO A 1 890 ? -0.078 -47.031 -7.004 1 88 890 PRO A C 1
ATOM 7001 O O . PRO A 1 890 ? 0.692 -46.406 -6.258 1 88 890 PRO A O 1
ATOM 7004 N N . LEU A 1 891 ? -0.493 -46.469 -8.125 1 92 891 LEU A N 1
ATOM 7005 C CA . LEU A 1 891 ? -0.039 -45.156 -8.555 1 92 891 LEU A CA 1
ATOM 7006 C C . LEU A 1 891 ? -1.047 -44.062 -8.164 1 92 891 LEU A C 1
ATOM 7008 O O . LEU A 1 891 ? -2.25 -44.344 -8.109 1 92 891 LEU A O 1
ATOM 7012 N N . THR A 1 892 ? -0.559 -42.906 -7.828 1 92.44 892 THR A N 1
ATOM 7013 C CA . THR A 1 892 ? -1.374 -41.75 -7.48 1 92.44 892 THR A CA 1
ATOM 7014 C C . THR A 1 892 ? -1.148 -40.625 -8.477 1 92.44 892 THR A C 1
ATOM 7016 O O . THR A 1 892 ? -0.495 -40.812 -9.5 1 92.44 892 THR A O 1
ATOM 7019 N N . THR A 1 893 ? -1.746 -39.406 -8.164 1 88.94 893 THR A N 1
ATOM 7020 C CA . THR A 1 893 ? -1.578 -38.25 -9.023 1 88.94 893 THR A CA 1
ATOM 7021 C C . THR A 1 893 ? -0.214 -37.594 -8.797 1 88.94 893 THR A C 1
ATOM 7023 O O . THR A 1 893 ? 0.239 -36.812 -9.609 1 88.94 893 THR A O 1
ATOM 7026 N N . THR A 1 894 ? 0.455 -37.938 -7.734 1 91.56 894 THR A N 1
ATOM 7027 C CA . THR A 1 894 ? 1.786 -37.406 -7.445 1 91.56 894 THR A CA 1
ATOM 7028 C C . THR A 1 894 ? 2.861 -38.312 -8.055 1 91.56 894 THR A C 1
ATOM 7030 O O . THR A 1 894 ? 2.947 -39.5 -7.73 1 91.56 894 THR A O 1
ATOM 7033 N N . PRO A 1 895 ? 3.65 -37.75 -8.844 1 93.88 895 PRO A N 1
ATOM 7034 C CA . PRO A 1 895 ? 4.684 -38.594 -9.461 1 93.88 895 PRO A CA 1
ATOM 7035 C C . PRO A 1 895 ? 5.695 -39.125 -8.445 1 93.88 895 PRO A C 1
ATOM 7037 O O . PRO A 1 895 ? 6.078 -38.406 -7.52 1 93.88 895 PRO A O 1
ATOM 7040 N N . GLU A 1 896 ? 6.18 -40.375 -8.633 1 95.94 896 GLU A N 1
ATOM 7041 C CA . GLU A 1 896 ? 7.188 -40.969 -7.762 1 95.94 896 GLU A CA 1
ATOM 7042 C C . GLU A 1 896 ? 8.594 -40.75 -8.312 1 95.94 896 GLU A C 1
ATOM 7044 O O . GLU A 1 896 ? 9.578 -40.812 -7.57 1 95.94 896 GLU A O 1
ATOM 7049 N N . ILE A 1 897 ? 8.602 -40.531 -9.633 1 96.5 897 ILE A N 1
ATOM 7050 C CA . ILE A 1 897 ? 9.898 -40.344 -10.289 1 96.5 897 ILE A CA 1
ATOM 7051 C C . ILE A 1 897 ? 9.961 -38.938 -10.898 1 96.5 897 ILE A C 1
ATOM 7053 O O . ILE A 1 897 ? 9 -38.5 -11.539 1 96.5 897 ILE A O 1
ATOM 7057 N N . THR A 1 898 ? 11 -38.281 -10.695 1 95.62 898 THR A N 1
ATOM 7058 C CA . THR A 1 898 ? 11.312 -37.031 -11.375 1 95.62 898 THR A CA 1
ATOM 7059 C C . THR A 1 898 ? 12.758 -37.031 -11.875 1 95.62 898 THR A C 1
ATOM 7061 O O . THR A 1 898 ? 13.633 -37.625 -11.25 1 95.62 898 THR A O 1
ATOM 7064 N N . PHE A 1 899 ? 13 -36.375 -12.992 1 96.31 899 PHE A N 1
ATOM 7065 C CA . PHE A 1 899 ? 14.367 -36.281 -13.5 1 96.31 899 PHE A CA 1
ATOM 7066 C C . PHE A 1 899 ? 14.562 -35.031 -14.344 1 96.31 899 PHE A C 1
ATOM 7068 O O . PHE A 1 899 ? 13.594 -34.406 -14.781 1 96.31 899 PHE A O 1
ATOM 7075 N N . GLY A 1 900 ? 15.75 -34.688 -14.516 1 96.62 900 GLY A N 1
ATOM 7076 C CA . GLY A 1 900 ? 16.156 -33.531 -15.336 1 96.62 900 GLY A CA 1
ATOM 7077 C C . GLY A 1 900 ? 17.547 -33.719 -15.938 1 96.62 900 GLY A C 1
ATOM 7078 O O . GLY A 1 900 ? 18.438 -34.312 -15.32 1 96.62 900 GLY A O 1
ATOM 7079 N N . LEU A 1 901 ? 17.703 -33.25 -17.141 1 97.31 901 LEU A N 1
ATOM 7080 C CA . LEU A 1 901 ? 18.984 -33.25 -17.844 1 97.31 901 LEU A CA 1
ATOM 7081 C C . LEU A 1 901 ? 19.297 -31.859 -18.375 1 97.31 901 LEU A C 1
ATOM 7083 O O . LEU A 1 901 ? 18.594 -31.344 -19.25 1 97.31 901 LEU A O 1
ATOM 7087 N N . ASN A 1 902 ? 20.312 -31.359 -17.859 1 95.38 902 ASN A N 1
ATOM 7088 C CA . ASN A 1 902 ? 20.766 -30.047 -18.297 1 95.38 902 ASN A CA 1
ATOM 7089 C C . ASN A 1 902 ? 21.969 -30.172 -19.234 1 95.38 902 ASN A C 1
ATOM 7091 O O . ASN A 1 902 ? 22.969 -30.812 -18.891 1 95.38 902 ASN A O 1
ATOM 7095 N N . LEU A 1 903 ? 21.938 -29.516 -20.344 1 96.19 903 LEU A N 1
ATOM 7096 C CA . LEU A 1 903 ? 23 -29.5 -21.328 1 96.19 903 LEU A CA 1
ATOM 7097 C C . LEU A 1 903 ? 23.516 -28.078 -21.547 1 96.19 903 LEU A C 1
ATOM 7099 O O . LEU A 1 903 ? 22.719 -27.156 -21.766 1 96.19 903 LEU A O 1
ATOM 7103 N N . ASN A 1 904 ? 24.75 -27.953 -21.484 1 94.75 904 ASN A N 1
ATOM 7104 C CA . ASN A 1 904 ? 25.391 -26.672 -21.75 1 94.75 904 ASN A CA 1
ATOM 7105 C C . ASN A 1 904 ? 26.516 -26.812 -22.781 1 94.75 904 ASN A C 1
ATOM 7107 O O . ASN A 1 904 ? 27.328 -27.734 -22.703 1 94.75 904 ASN A O 1
ATOM 7111 N N . PHE A 1 905 ? 26.516 -25.984 -23.781 1 96.31 905 PHE A N 1
ATOM 7112 C CA . PHE A 1 905 ? 27.531 -25.953 -24.828 1 96.31 905 PHE A CA 1
ATOM 7113 C C . PHE A 1 905 ? 27.953 -24.516 -25.125 1 96.31 905 PHE A C 1
ATOM 7115 O O . PHE A 1 905 ? 27.125 -23.609 -25.172 1 96.31 905 PHE A O 1
ATOM 7122 N N . SER A 1 906 ? 29.234 -24.344 -25.203 1 94.12 906 SER A N 1
ATOM 7123 C CA . SER A 1 906 ? 29.75 -23.031 -25.562 1 94.12 906 SER A CA 1
ATOM 7124 C C . SER A 1 906 ? 30.812 -23.125 -26.641 1 94.12 906 SER A C 1
ATOM 7126 O O . SER A 1 906 ? 31.625 -24.062 -26.641 1 94.12 906 SER A O 1
ATOM 7128 N N . TYR A 1 907 ? 30.844 -22.297 -27.625 1 95.94 907 TYR A N 1
ATOM 7129 C CA . TYR A 1 907 ? 31.844 -22.156 -28.672 1 95.94 907 TYR A CA 1
ATOM 7130 C C . TYR A 1 907 ? 32.125 -20.688 -28.984 1 95.94 907 TYR A C 1
ATOM 7132 O O . TYR A 1 907 ? 31.281 -20.016 -29.578 1 95.94 907 TYR A O 1
ATOM 7140 N N . LYS A 1 908 ? 33.156 -20.188 -28.609 1 92.62 908 LYS A N 1
ATOM 7141 C CA . LYS A 1 908 ? 33.531 -18.781 -28.75 1 92.62 908 LYS A CA 1
ATOM 7142 C C . LYS A 1 908 ? 32.438 -17.875 -28.172 1 92.62 908 LYS A C 1
ATOM 7144 O O . LYS A 1 908 ? 32.094 -18 -26.984 1 92.62 908 LYS A O 1
ATOM 7149 N N . ASN A 1 909 ? 31.734 -17.156 -29.109 1 92.88 909 ASN A N 1
ATOM 7150 C CA . ASN A 1 909 ? 30.766 -16.188 -28.625 1 92.88 909 ASN A CA 1
ATOM 7151 C C . ASN A 1 909 ? 29.359 -16.781 -28.578 1 92.88 909 ASN A C 1
ATOM 7153 O O . ASN A 1 909 ? 28.391 -16.094 -28.234 1 92.88 909 ASN A O 1
ATOM 7157 N N . TRP A 1 910 ? 29.219 -18.047 -28.797 1 96.38 910 TRP A N 1
ATOM 7158 C CA . TRP A 1 910 ? 27.922 -18.703 -28.812 1 96.38 910 TRP A CA 1
ATOM 7159 C C . TRP A 1 910 ? 27.766 -19.594 -27.578 1 96.38 910 TRP A C 1
ATOM 7161 O O . TRP A 1 910 ? 28.703 -20.266 -27.172 1 96.38 910 TRP A O 1
ATOM 7171 N N . GLU A 1 911 ? 26.641 -19.562 -27.016 1 95.5 911 GLU A N 1
ATOM 7172 C CA . GLU A 1 911 ? 26.297 -20.438 -25.906 1 95.5 911 GLU A CA 1
ATOM 7173 C C . GLU A 1 911 ? 24.938 -21.094 -26.125 1 95.5 911 GLU A C 1
ATOM 7175 O O . GLU A 1 911 ? 24 -20.469 -26.641 1 95.5 911 GLU A O 1
ATOM 7180 N N . LEU A 1 912 ? 24.844 -22.359 -25.812 1 96.25 912 LEU A N 1
ATOM 7181 C CA . LEU A 1 912 ? 23.594 -23.125 -25.875 1 96.25 912 LEU A CA 1
ATOM 7182 C C . LEU A 1 912 ? 23.312 -23.797 -24.531 1 96.25 912 LEU A C 1
ATOM 7184 O O . LEU A 1 912 ? 24.172 -24.469 -23.984 1 96.25 912 LEU A O 1
ATOM 7188 N N . THR A 1 913 ? 22.172 -23.562 -24.016 1 95.31 913 THR A N 1
ATOM 7189 C CA . THR A 1 913 ? 21.703 -24.25 -22.828 1 95.31 913 THR A CA 1
ATOM 7190 C C . THR A 1 913 ? 20.359 -24.938 -23.094 1 95.31 913 THR A C 1
ATOM 7192 O O . THR A 1 913 ? 19.438 -24.344 -23.641 1 95.31 913 THR A O 1
ATOM 7195 N N . ALA A 1 914 ? 20.234 -26.172 -22.719 1 96.19 914 ALA A N 1
ATOM 7196 C CA . ALA A 1 914 ? 19.016 -26.953 -22.906 1 96.19 914 ALA A CA 1
ATOM 7197 C C . ALA A 1 914 ? 18.688 -27.75 -21.656 1 96.19 914 ALA A C 1
ATOM 7199 O O . ALA A 1 914 ? 19.578 -28.266 -20.984 1 96.19 914 ALA A O 1
ATOM 7200 N N . LEU A 1 915 ? 17.422 -27.812 -21.328 1 96.81 915 LEU A N 1
ATOM 7201 C CA . LEU A 1 915 ? 16.938 -28.594 -20.188 1 96.81 915 LEU A CA 1
ATOM 7202 C C . LEU A 1 915 ? 15.844 -29.562 -20.625 1 96.81 915 LEU A C 1
ATOM 7204 O O . LEU A 1 915 ? 14.82 -29.156 -21.188 1 96.81 915 LEU A O 1
ATOM 7208 N N . VAL A 1 916 ? 16.062 -30.844 -20.438 1 97.38 916 VAL A N 1
ATOM 7209 C CA . VAL A 1 916 ? 15.039 -31.875 -20.578 1 97.38 916 VAL A CA 1
ATOM 7210 C C . VAL A 1 916 ? 14.531 -32.281 -19.188 1 97.38 916 VAL A C 1
ATOM 7212 O O . VAL A 1 916 ? 15.32 -32.562 -18.297 1 97.38 916 VAL A O 1
ATOM 7215 N N . GLN A 1 917 ? 13.289 -32.25 -19.031 1 95.81 917 GLN A N 1
ATOM 7216 C CA . GLN A 1 917 ? 12.688 -32.562 -17.734 1 95.81 917 GLN A CA 1
ATOM 7217 C C . GLN A 1 917 ? 11.523 -33.531 -17.891 1 95.81 917 GLN A C 1
ATOM 7219 O O . GLN A 1 917 ? 10.805 -33.5 -18.906 1 95.81 917 GLN A O 1
ATOM 7224 N N . GLY A 1 918 ? 11.297 -34.344 -16.875 1 94.94 918 GLY A N 1
ATOM 7225 C CA . GLY A 1 918 ? 10.156 -35.25 -16.906 1 94.94 918 GLY A CA 1
ATOM 7226 C C . GLY A 1 918 ? 9.82 -35.844 -15.547 1 94.94 918 GLY A C 1
ATOM 7227 O O . GLY A 1 918 ? 10.531 -35.625 -14.562 1 94.94 918 GLY A O 1
ATOM 7228 N N . HIS A 1 919 ? 8.672 -36.5 -15.508 1 94.12 919 HIS A N 1
ATOM 7229 C CA . HIS A 1 919 ? 8.289 -37.312 -14.352 1 94.12 919 HIS A CA 1
ATOM 7230 C C . HIS A 1 919 ? 7.676 -38.656 -14.773 1 94.12 919 HIS A C 1
ATOM 7232 O O . HIS A 1 919 ? 7.395 -38.844 -15.953 1 94.12 919 HIS A O 1
ATOM 7238 N N . GLY A 1 920 ? 7.645 -39.531 -13.82 1 94.56 920 GLY A N 1
ATOM 7239 C CA . GLY A 1 920 ? 7.102 -40.844 -14.078 1 94.56 920 GLY A CA 1
ATOM 7240 C C . GLY A 1 920 ? 6.348 -41.438 -12.898 1 94.56 920 GLY A C 1
ATOM 7241 O O . GLY A 1 920 ? 6.414 -40.906 -11.789 1 94.56 920 GLY A O 1
ATOM 7242 N N . ASN A 1 921 ? 5.539 -42.469 -13.227 1 94.75 921 ASN A N 1
ATOM 7243 C CA . ASN A 1 921 ? 4.793 -43.219 -12.242 1 94.75 921 ASN A CA 1
ATOM 7244 C C . ASN A 1 921 ? 3.68 -42.406 -11.609 1 94.75 921 ASN A C 1
ATOM 7246 O O . ASN A 1 921 ? 3.592 -42.312 -10.383 1 94.75 921 ASN A O 1
ATOM 7250 N N . ALA A 1 922 ? 2.826 -41.875 -12.383 1 93.44 922 ALA A N 1
ATOM 7251 C CA . ALA A 1 922 ? 1.653 -41.125 -11.938 1 93.44 922 ALA A CA 1
ATOM 7252 C C . ALA A 1 922 ? 0.493 -41.281 -12.914 1 93.44 922 ALA A C 1
ATOM 7254 O O . ALA A 1 922 ? 0.706 -41.531 -14.102 1 93.44 922 ALA A O 1
ATOM 7255 N N . ILE A 1 923 ? -0.647 -41.219 -12.461 1 91.69 923 ILE A N 1
ATOM 7256 C CA . ILE A 1 923 ? -1.853 -41.281 -13.281 1 91.69 923 ILE A CA 1
ATOM 7257 C C . ILE A 1 923 ? -2.783 -40.125 -12.938 1 91.69 923 ILE A C 1
ATOM 7259 O O . ILE A 1 923 ? -2.689 -39.562 -11.852 1 91.69 923 ILE A O 1
ATOM 7263 N N . ARG A 1 924 ? -3.617 -39.75 -13.805 1 90.06 924 ARG A N 1
ATOM 7264 C CA . ARG A 1 924 ? -4.59 -38.688 -13.586 1 90.06 924 ARG A CA 1
ATOM 7265 C C . ARG A 1 924 ? -5.887 -38.969 -14.336 1 90.06 924 ARG A C 1
ATOM 7267 O O . ARG A 1 924 ? -5.875 -39.594 -15.406 1 90.06 924 ARG A O 1
ATOM 7274 N N . ALA A 1 925 ? -6.895 -38.438 -13.719 1 87.19 925 ALA A N 1
ATOM 7275 C CA . ALA A 1 925 ? -8.195 -38.562 -14.375 1 87.19 925 ALA A CA 1
ATOM 7276 C C . ALA A 1 925 ? -8.234 -37.75 -15.672 1 87.19 925 ALA A C 1
ATOM 7278 O O . ALA A 1 925 ? -7.711 -36.625 -15.734 1 87.19 925 ALA A O 1
ATOM 7279 N N . ILE A 1 926 ? -8.703 -38.312 -16.625 1 75.62 926 ILE A N 1
ATOM 7280 C CA . ILE A 1 926 ? -8.82 -37.656 -17.938 1 75.62 926 ILE A CA 1
ATOM 7281 C C . ILE A 1 926 ? -10.039 -36.75 -17.953 1 75.62 926 ILE A C 1
ATOM 7283 O O . ILE A 1 926 ? -9.969 -35.625 -18.453 1 75.62 926 ILE A O 1
ATOM 7287 N N . TYR A 1 927 ? -11.109 -37.25 -17.328 1 65.31 927 TYR A N 1
ATOM 7288 C CA . TYR A 1 927 ? -12.375 -36.562 -17.516 1 65.31 927 TYR A CA 1
ATOM 7289 C C . TYR A 1 927 ? -12.703 -35.719 -16.281 1 65.31 927 TYR A C 1
ATOM 7291 O O . TYR A 1 927 ? -12.859 -36.219 -15.18 1 65.31 927 TYR A O 1
ATOM 7299 N N . ASP A 1 928 ? -12.453 -34.375 -16.422 1 62.44 928 ASP A N 1
ATOM 7300 C CA . ASP A 1 928 ? -12.953 -33.531 -15.344 1 62.44 928 ASP A CA 1
ATOM 7301 C C . ASP A 1 928 ? -14.445 -33.281 -15.492 1 62.44 928 ASP A C 1
ATOM 7303 O O . ASP A 1 928 ? -15.117 -32.906 -14.531 1 62.44 928 ASP A O 1
ATOM 7307 N N . ASP A 1 929 ? -14.938 -33.375 -16.688 1 67.31 929 ASP A N 1
ATOM 7308 C CA . ASP A 1 929 ? -16.359 -33.25 -17.031 1 67.31 929 ASP A CA 1
ATOM 7309 C C . ASP A 1 929 ? -16.844 -34.469 -17.844 1 67.31 929 ASP A C 1
ATOM 7311 O O . ASP A 1 929 ? -16.391 -34.656 -18.969 1 67.31 929 ASP A O 1
ATOM 7315 N N . LEU A 1 930 ? -17.766 -35.125 -17.328 1 74.12 930 LEU A N 1
ATOM 7316 C CA . LEU A 1 930 ? -18.188 -36.406 -17.891 1 74.12 930 LEU A CA 1
ATOM 7317 C C . LEU A 1 930 ? -19.344 -36.188 -18.859 1 74.12 930 LEU A C 1
ATOM 7319 O O . LEU A 1 930 ? -19.828 -37.156 -19.469 1 74.12 930 LEU A O 1
ATOM 7323 N N . ARG A 1 931 ? -19.75 -35.031 -19.016 1 83.25 931 ARG A N 1
ATOM 7324 C CA . ARG A 1 931 ? -20.906 -34.781 -19.859 1 83.25 931 ARG A CA 1
ATOM 7325 C C . ARG A 1 931 ? -20.547 -34.938 -21.344 1 83.25 931 ARG A C 1
ATOM 7327 O O . ARG A 1 931 ? -19.656 -34.219 -21.828 1 83.25 931 ARG A O 1
ATOM 7334 N N . SER A 1 932 ? -21.172 -35.906 -22.062 1 91 932 SER A N 1
ATOM 7335 C CA . SER A 1 932 ? -21.031 -36.188 -23.5 1 91 932 SER A CA 1
ATOM 7336 C C . SER A 1 932 ? -22.359 -36.625 -24.109 1 91 932 SER A C 1
ATOM 7338 O O . SER A 1 932 ? -23.391 -36.594 -23.438 1 91 932 SER A O 1
ATOM 7340 N N . GLY A 1 933 ? -22.312 -36.875 -25.375 1 93.88 933 GLY A N 1
ATOM 7341 C CA . GLY A 1 933 ? -23.578 -37.188 -26.031 1 93.88 933 GLY A CA 1
ATOM 7342 C C . GLY A 1 933 ? -24.438 -35.938 -26.25 1 93.88 933 GLY A C 1
ATOM 7343 O O . GLY A 1 933 ? -23.953 -34.938 -26.766 1 93.88 933 GLY A O 1
ATOM 7344 N N . THR A 1 934 ? -25.688 -36.094 -25.812 1 94.06 934 THR A N 1
ATOM 7345 C CA . THR A 1 934 ? -26.594 -34.969 -26 1 94.06 934 THR A CA 1
ATOM 7346 C C . THR A 1 934 ? -26.328 -33.875 -24.953 1 94.06 934 THR A C 1
ATOM 7348 O O . THR A 1 934 ? -26.875 -32.781 -25.047 1 94.06 934 THR A O 1
ATOM 7351 N N . ALA A 1 935 ? -25.406 -34.156 -24.094 1 93.06 935 ALA A N 1
ATOM 7352 C CA . ALA A 1 935 ? -25.047 -33.156 -23.078 1 93.06 935 ALA A CA 1
ATOM 7353 C C . ALA A 1 935 ? -23.672 -32.562 -23.375 1 93.06 935 ALA A C 1
ATOM 7355 O O . ALA A 1 935 ? -23.203 -31.672 -22.656 1 93.06 935 ALA A O 1
ATOM 7356 N N . GLY A 1 936 ? -23.062 -33 -24.391 1 94.62 936 GLY A N 1
ATOM 7357 C CA . GLY A 1 936 ? -21.766 -32.5 -24.75 1 94.62 936 GLY A CA 1
ATOM 7358 C C . GLY A 1 936 ? -21.094 -33.281 -25.859 1 94.62 936 GLY A C 1
ATOM 7359 O O . GLY A 1 936 ? -21.578 -34.344 -26.25 1 94.62 936 GLY A O 1
ATOM 7360 N N . ASN A 1 937 ? -19.969 -32.812 -26.328 1 95.56 937 ASN A N 1
ATOM 7361 C CA . ASN A 1 937 ? -19.234 -33.438 -27.422 1 95.56 937 ASN A CA 1
ATOM 7362 C C . ASN A 1 937 ? -18.438 -34.656 -26.953 1 95.56 937 ASN A C 1
ATOM 7364 O O . ASN A 1 937 ? -18.391 -34.938 -25.75 1 95.56 937 ASN A O 1
ATOM 7368 N N . TYR A 1 938 ? -17.984 -35.438 -27.906 1 94.75 938 TYR A N 1
ATOM 7369 C CA . TYR A 1 938 ? -17.125 -36.594 -27.625 1 94.75 938 TYR A CA 1
ATOM 7370 C C . TYR A 1 938 ? -15.656 -36.25 -27.891 1 94.75 938 TYR A C 1
ATOM 7372 O O . TYR A 1 938 ? -15.359 -35.375 -28.719 1 94.75 938 TYR A O 1
ATOM 7380 N N . PHE A 1 939 ? -14.812 -36.906 -27.172 1 92.25 939 PHE A N 1
ATOM 7381 C CA . PHE A 1 939 ? -13.398 -36.812 -27.531 1 92.25 939 PHE A CA 1
ATOM 7382 C C . PHE A 1 939 ? -13.109 -37.594 -28.797 1 92.25 939 PHE A C 1
ATOM 7384 O O . PHE A 1 939 ? -13.641 -38.688 -29 1 92.25 939 PHE A O 1
ATOM 7391 N N . GLN A 1 940 ? -12.297 -37 -29.625 1 92.94 940 GLN A N 1
ATOM 7392 C CA . GLN A 1 940 ? -11.875 -37.75 -30.812 1 92.94 940 GLN A CA 1
ATOM 7393 C C . GLN A 1 940 ? -11.188 -39.062 -30.438 1 92.94 940 GLN A C 1
ATOM 7395 O O . GLN A 1 940 ? -11.305 -40.062 -31.141 1 92.94 940 GLN A O 1
ATOM 7400 N N . TYR A 1 941 ? -10.516 -39.031 -29.359 1 89.25 941 TYR A N 1
ATOM 7401 C CA . TYR A 1 941 ? -9.836 -40.219 -28.797 1 89.25 941 TYR A CA 1
ATOM 7402 C C . TYR A 1 941 ? -10.82 -41.344 -28.578 1 89.25 941 TYR A C 1
ATOM 7404 O O . TYR A 1 941 ? -10.5 -42.5 -28.859 1 89.25 941 TYR A O 1
ATOM 7412 N N . ASP A 1 942 ? -11.953 -41.125 -28.141 1 89.88 942 ASP A N 1
ATOM 7413 C CA . ASP A 1 942 ? -12.977 -42.125 -27.906 1 89.88 942 ASP A CA 1
ATOM 7414 C C . ASP A 1 942 ? -13.672 -42.531 -29.203 1 89.88 942 ASP A C 1
ATOM 7416 O O . ASP A 1 942 ? -14.133 -43.656 -29.344 1 89.88 942 ASP A O 1
ATOM 7420 N N . ALA A 1 943 ? -13.719 -41.594 -30.078 1 94.25 943 ALA A N 1
ATOM 7421 C CA . ALA A 1 943 ? -14.43 -41.844 -31.328 1 94.25 943 ALA A CA 1
ATOM 7422 C C . ALA A 1 943 ? -13.609 -42.719 -32.281 1 94.25 943 ALA A C 1
ATOM 7424 O O . ALA A 1 943 ? -14.172 -43.469 -33.062 1 94.25 943 ALA A O 1
ATOM 7425 N N . GLU A 1 944 ? -12.367 -42.531 -32.031 1 91.81 944 GLU A N 1
ATOM 7426 C CA . GLU A 1 944 ? -11.477 -43.281 -32.875 1 91.81 944 GLU A CA 1
ATOM 7427 C C . GLU A 1 944 ? -11.406 -44.75 -32.438 1 91.81 944 GLU A C 1
ATOM 7429 O O . GLU A 1 944 ? -11.133 -45.031 -31.281 1 91.81 944 GLU A O 1
ATOM 7434 N N . ASP A 1 945 ? -11.664 -45.75 -33.25 1 95 945 ASP A N 1
ATOM 7435 C CA . ASP A 1 945 ? -11.602 -47.188 -33.031 1 95 945 ASP A CA 1
ATOM 7436 C C . ASP A 1 945 ? -12.648 -47.625 -32 1 95 945 ASP A C 1
ATOM 7438 O O . ASP A 1 945 ? -12.375 -48.5 -31.172 1 95 945 ASP A O 1
ATOM 7442 N N . ARG A 1 946 ? -13.703 -47 -32 1 97 946 ARG A N 1
ATOM 7443 C CA . ARG A 1 946 ? -14.797 -47.375 -31.125 1 97 946 ARG A CA 1
ATOM 7444 C C . ARG A 1 946 ? -15.461 -48.656 -31.609 1 97 946 ARG A C 1
ATOM 7446 O O . ARG A 1 946 ? -15.391 -49 -32.781 1 97 946 ARG A O 1
ATOM 7453 N N . TRP A 1 947 ? -16.062 -49.312 -30.703 1 97.94 947 TRP A N 1
ATOM 7454 C CA . TRP A 1 947 ? -16.781 -50.531 -31.031 1 97.94 947 TRP A CA 1
ATOM 7455 C C . TRP A 1 947 ? -18.031 -50.219 -31.859 1 97.94 947 TRP A C 1
ATOM 7457 O O . TRP A 1 947 ? -18.766 -49.281 -31.547 1 97.94 947 TRP A O 1
ATOM 7467 N N . THR A 1 948 ? -18.234 -50.844 -32.906 1 96.81 948 THR A N 1
ATOM 7468 C CA . THR A 1 948 ? -19.438 -50.938 -33.75 1 96.81 948 THR A CA 1
ATOM 7469 C C . THR A 1 948 ? -19.672 -52.375 -34.188 1 96.81 948 THR A C 1
ATOM 7471 O O . THR A 1 948 ? -18.781 -53.219 -34.094 1 96.81 948 THR A O 1
ATOM 7474 N N . PRO A 1 949 ? -20.859 -52.688 -34.594 1 95.12 949 PRO A N 1
ATOM 7475 C CA . PRO A 1 949 ? -21.078 -54.031 -35.062 1 95.12 949 PRO A CA 1
ATOM 7476 C C . PRO A 1 949 ? -20.125 -54.438 -36.188 1 95.12 949 PRO A C 1
ATOM 7478 O O . PRO A 1 949 ? -19.844 -55.625 -36.375 1 95.12 949 PRO A O 1
ATOM 7481 N N . GLU A 1 950 ? -19.562 -53.469 -36.875 1 95 950 GLU A N 1
ATOM 7482 C CA . GLU A 1 950 ? -18.625 -53.719 -37.969 1 95 950 GLU A CA 1
ATOM 7483 C C . GLU A 1 950 ? -17.188 -53.719 -37.469 1 95 950 GLU A C 1
ATOM 7485 O O . GLU A 1 950 ? -16.266 -54.125 -38.156 1 95 950 GLU A O 1
ATOM 7490 N N . ASN A 1 951 ? -17 -53.219 -36.25 1 96.81 951 ASN A N 1
ATOM 7491 C CA . ASN A 1 951 ? -15.688 -53.125 -35.594 1 96.81 951 ASN A CA 1
ATOM 7492 C C . ASN A 1 951 ? -15.711 -53.781 -34.219 1 96.81 951 ASN A C 1
ATOM 7494 O O . ASN A 1 951 ? -15.562 -53.062 -33.219 1 96.81 951 ASN A O 1
ATOM 7498 N N . ILE A 1 952 ? -15.758 -55.094 -34.094 1 95.62 952 ILE A N 1
ATOM 7499 C CA . ILE A 1 952 ? -16.047 -55.781 -32.844 1 95.62 952 ILE A CA 1
ATOM 7500 C C . ILE A 1 952 ? -14.742 -55.969 -32.062 1 95.62 952 ILE A C 1
ATOM 7502 O O . ILE A 1 952 ? -14.773 -56.312 -30.859 1 95.62 952 ILE A O 1
ATOM 7506 N N . ASP A 1 953 ? -13.586 -55.844 -32.781 1 95.12 953 ASP A N 1
ATOM 7507 C CA . ASP A 1 953 ? -12.305 -55.938 -32.094 1 95.12 953 ASP A CA 1
ATOM 7508 C C . ASP A 1 953 ? -11.781 -54.562 -31.734 1 95.12 953 ASP A C 1
ATOM 7510 O O . ASP A 1 953 ? -10.57 -54.312 -31.812 1 95.12 953 ASP A O 1
ATOM 7514 N N . ALA A 1 954 ? -12.703 -53.688 -31.344 1 96 954 ALA A N 1
ATOM 7515 C CA . ALA A 1 954 ? -12.398 -52.312 -31.047 1 96 954 ALA A CA 1
ATOM 7516 C C . ALA A 1 954 ? -11.664 -52.188 -29.703 1 96 954 ALA A C 1
ATOM 7518 O O . ALA A 1 954 ? -11.805 -53.031 -28.828 1 96 954 ALA A O 1
ATOM 7519 N N . THR A 1 955 ? -10.836 -51.156 -29.547 1 94.31 955 THR A N 1
ATOM 7520 C CA . THR A 1 955 ? -10.125 -50.875 -28.297 1 94.31 955 THR A CA 1
ATOM 7521 C C . THR A 1 955 ? -10.875 -49.844 -27.453 1 94.31 955 THR A C 1
ATOM 7523 O O . THR A 1 955 ? -10.547 -49.656 -26.281 1 94.31 955 THR A O 1
ATOM 7526 N N . LYS A 1 956 ? -11.789 -49.156 -28.016 1 95 956 LYS A N 1
ATOM 7527 C CA . LYS A 1 956 ? -12.609 -48.156 -27.312 1 95 956 LYS A CA 1
ATOM 7528 C C . LYS A 1 956 ? -14.062 -48.625 -27.234 1 95 956 LYS A C 1
ATOM 7530 O O . LYS A 1 956 ? -14.531 -49.375 -28.094 1 95 956 LYS A O 1
ATOM 7535 N N . PRO A 1 957 ? -14.719 -48.156 -26.234 1 95.5 957 PRO A N 1
ATOM 7536 C CA . PRO A 1 957 ? -16.109 -48.594 -26.094 1 95.5 957 PRO A CA 1
ATOM 7537 C C . PRO A 1 957 ? -17.016 -48 -27.172 1 95.5 957 PRO A C 1
ATOM 7539 O O . PRO A 1 957 ? -16.625 -47.094 -27.891 1 95.5 957 PRO A O 1
ATOM 7542 N N . ARG A 1 958 ? -18.188 -48.531 -27.234 1 96.75 958 ARG A N 1
ATOM 7543 C CA . ARG A 1 958 ? -19.172 -48.062 -28.188 1 96.75 958 ARG A CA 1
ATOM 7544 C C . ARG A 1 958 ? -19.656 -46.656 -27.812 1 96.75 958 ARG A C 1
ATOM 7546 O O . ARG A 1 958 ? -19.438 -46.188 -26.688 1 96.75 958 ARG A O 1
ATOM 7553 N N . ALA A 1 959 ? -20.281 -46 -28.797 1 96.12 959 ALA A N 1
ATOM 7554 C CA . ALA A 1 959 ? -20.875 -44.688 -28.547 1 96.12 959 ALA A CA 1
ATOM 7555 C C . ALA A 1 959 ? -21.812 -44.719 -27.344 1 96.12 959 ALA A C 1
ATOM 7557 O O . ALA A 1 959 ? -22.547 -45.719 -27.156 1 96.12 959 ALA A O 1
ATOM 7558 N N . TYR A 1 960 ? -21.781 -43.75 -26.516 1 93.31 960 TYR A N 1
ATOM 7559 C CA . TYR A 1 960 ? -22.531 -43.719 -25.25 1 93.31 960 TYR A CA 1
ATOM 7560 C C . TYR A 1 960 ? -23.234 -42.375 -25.062 1 93.31 960 TYR A C 1
ATOM 7562 O O . TYR A 1 960 ? -22.969 -41.438 -25.797 1 93.31 960 TYR A O 1
ATOM 7570 N N . GLN A 1 961 ? -24.172 -42.406 -24.109 1 91.5 961 GLN A N 1
ATOM 7571 C CA . GLN A 1 961 ? -24.953 -41.219 -23.797 1 91.5 961 GLN A CA 1
ATOM 7572 C C . GLN A 1 961 ? -24.734 -40.75 -22.359 1 91.5 961 GLN A C 1
ATOM 7574 O O . GLN A 1 961 ? -25.094 -41.438 -21.422 1 91.5 961 GLN A O 1
ATOM 7579 N N . TRP A 1 962 ? -24.203 -39.531 -22.234 1 87.62 962 TRP A N 1
ATOM 7580 C CA . TRP A 1 962 ? -24.047 -38.875 -20.922 1 87.62 962 TRP A CA 1
ATOM 7581 C C . TRP A 1 962 ? -23.344 -39.812 -19.953 1 87.62 962 TRP A C 1
ATOM 7583 O O . TRP A 1 962 ? -22.234 -40.312 -20.219 1 87.62 962 TRP A O 1
ATOM 7593 N N . LEU A 1 963 ? -24 -40 -18.844 1 86.94 963 LEU A N 1
ATOM 7594 C CA . LEU A 1 963 ? -23.469 -40.875 -17.797 1 86.94 963 LEU A CA 1
ATOM 7595 C C . LEU A 1 963 ? -24.328 -42.125 -17.641 1 86.94 963 LEU A C 1
ATOM 7597 O O . LEU A 1 963 ? -24.406 -42.688 -16.547 1 86.94 963 LEU A O 1
ATOM 7601 N N . GLU A 1 964 ? -24.875 -42.531 -18.734 1 88.38 964 GLU A N 1
ATOM 7602 C CA . GLU A 1 964 ? -25.906 -43.562 -18.625 1 88.38 964 GLU A CA 1
ATOM 7603 C C . GLU A 1 964 ? -25.281 -44.969 -18.594 1 88.38 964 GLU A C 1
ATOM 7605 O O . GLU A 1 964 ? -25.906 -45.906 -18.141 1 88.38 964 GLU A O 1
ATOM 7610 N N . GLU A 1 965 ? -24.141 -45.094 -19.156 1 91.5 965 GLU A N 1
ATOM 7611 C CA . GLU A 1 965 ? -23.484 -46.406 -19.156 1 91.5 965 GLU A CA 1
ATOM 7612 C C . GLU A 1 965 ? -22.781 -46.656 -17.828 1 91.5 965 GLU A C 1
ATOM 7614 O O . GLU A 1 965 ? -22.219 -45.75 -17.219 1 91.5 965 GLU A O 1
ATOM 7619 N N . TYR A 1 966 ? -22.672 -47.938 -17.406 1 91.44 966 TYR A N 1
ATOM 7620 C CA . TYR A 1 966 ? -22.172 -48.25 -16.078 1 91.44 966 TYR A CA 1
ATOM 7621 C C . TYR A 1 966 ? -20.703 -47.875 -15.945 1 91.44 966 TYR A C 1
ATOM 7623 O O . TYR A 1 966 ? -20.25 -47.531 -14.859 1 91.44 966 TYR A O 1
ATOM 7631 N N . TRP A 1 967 ? -19.938 -47.906 -16.969 1 90 967 TRP A N 1
ATOM 7632 C CA . TRP A 1 967 ? -18.5 -47.625 -16.906 1 90 967 TRP A CA 1
ATOM 7633 C C . TRP A 1 967 ? -18.219 -46.156 -16.953 1 90 967 TRP A C 1
ATOM 7635 O O . TRP A 1 967 ? -17.078 -45.719 -16.859 1 90 967 TRP A O 1
ATOM 7645 N N . ARG A 1 968 ? -19.281 -45.281 -17.016 1 87.94 968 ARG A N 1
ATOM 7646 C CA . ARG A 1 968 ? -19.156 -43.844 -17.031 1 87.94 968 ARG A CA 1
ATOM 7647 C C . ARG A 1 968 ? -19.453 -43.25 -15.656 1 87.94 968 ARG A C 1
ATOM 7649 O O . ARG A 1 968 ? -19 -42.156 -15.336 1 87.94 968 ARG A O 1
ATOM 7656 N N . ASN A 1 969 ? -20.188 -43.812 -14.836 1 82.56 969 ASN A N 1
ATOM 7657 C CA . ASN A 1 969 ? -20.641 -43.188 -13.602 1 82.56 969 ASN A CA 1
ATOM 7658 C C . ASN A 1 969 ? -20.531 -44.125 -12.414 1 82.56 969 ASN A C 1
ATOM 7660 O O . ASN A 1 969 ? -19.828 -43.844 -11.445 1 82.56 969 ASN A O 1
ATOM 7664 N N . ASP A 1 970 ? -21.094 -45.281 -12.523 1 83.5 970 ASP A N 1
ATOM 7665 C CA . ASP A 1 970 ? -21.297 -46.156 -11.375 1 83.5 970 ASP A CA 1
ATOM 7666 C C . ASP A 1 970 ? -20.047 -47 -11.102 1 83.5 970 ASP A C 1
ATOM 7668 O O . ASP A 1 970 ? -19.656 -47.156 -9.945 1 83.5 970 ASP A O 1
ATOM 7672 N N . GLN A 1 971 ? -19.594 -47.562 -12.133 1 92 971 GLN A N 1
ATOM 7673 C CA . GLN A 1 971 ? -18.391 -48.406 -12 1 92 971 GLN A CA 1
ATOM 7674 C C . GLN A 1 971 ? -17.203 -47.75 -12.719 1 92 971 GLN A C 1
ATOM 7676 O O . GLN A 1 971 ? -16.828 -48.188 -13.812 1 92 971 GLN A O 1
ATOM 7681 N N . ILE A 1 972 ? -16.562 -46.844 -12.031 1 91.81 972 ILE A N 1
ATOM 7682 C CA . ILE A 1 972 ? -15.445 -46.156 -12.633 1 91.81 972 ILE A CA 1
ATOM 7683 C C . ILE A 1 972 ? -14.219 -47.062 -12.68 1 91.81 972 ILE A C 1
ATOM 7685 O O . ILE A 1 972 ? -13.828 -47.625 -11.656 1 91.81 972 ILE A O 1
ATOM 7689 N N . THR A 1 973 ? -13.68 -47.25 -13.875 1 92.81 973 THR A N 1
ATOM 7690 C CA . THR A 1 973 ? -12.516 -48.125 -14.07 1 92.81 973 THR A CA 1
ATOM 7691 C C . THR A 1 973 ? -11.273 -47.281 -14.359 1 92.81 973 THR A C 1
ATOM 7693 O O . THR A 1 973 ? -11.344 -46.062 -14.453 1 92.81 973 THR A O 1
ATOM 7696 N N . ASP A 1 974 ? -10.133 -47.938 -14.5 1 91.69 974 ASP A N 1
ATOM 7697 C CA . ASP A 1 974 ? -8.875 -47.281 -14.82 1 91.69 974 ASP A CA 1
ATOM 7698 C C . ASP A 1 974 ? -8.891 -46.719 -16.25 1 91.69 974 ASP A C 1
ATOM 7700 O O . ASP A 1 974 ? -8.016 -45.938 -16.625 1 91.69 974 ASP A O 1
ATOM 7704 N N . TYR A 1 975 ? -10.008 -47.062 -17.031 1 90.5 975 TYR A N 1
ATOM 7705 C CA . TYR A 1 975 ? -10.172 -46.469 -18.359 1 90.5 975 TYR A CA 1
ATOM 7706 C C . TYR A 1 975 ? -10.289 -44.969 -18.297 1 90.5 975 TYR A C 1
ATOM 7708 O O . TYR A 1 975 ? -9.93 -44.25 -19.234 1 90.5 975 TYR A O 1
ATOM 7716 N N . ASN A 1 976 ? -10.742 -44.5 -17.203 1 89 976 ASN A N 1
ATOM 7717 C CA . ASN A 1 976 ? -10.969 -43.062 -17.031 1 89 976 ASN A CA 1
ATOM 7718 C C . ASN A 1 976 ? -9.703 -42.344 -16.562 1 89 976 ASN A C 1
ATOM 7720 O O . ASN A 1 976 ? -9.719 -41.156 -16.297 1 89 976 ASN A O 1
ATOM 7724 N N . TYR A 1 977 ? -8.57 -43.031 -16.484 1 90.56 977 TYR A N 1
ATOM 7725 C CA . TYR A 1 977 ? -7.305 -42.469 -16.031 1 90.56 977 TYR A CA 1
ATOM 7726 C C . TYR A 1 977 ? -6.211 -42.656 -17.062 1 90.56 977 TYR A C 1
ATOM 7728 O O . TYR A 1 977 ? -6.234 -43.656 -17.812 1 90.56 977 TYR A O 1
ATOM 7736 N N . ALA A 1 978 ? -5.352 -41.75 -17.141 1 89.56 978 ALA A N 1
ATOM 7737 C CA . ALA A 1 978 ? -4.254 -41.812 -18.109 1 89.56 978 ALA A CA 1
ATOM 7738 C C . ALA A 1 978 ? -2.902 -41.75 -17.406 1 89.56 978 ALA A C 1
ATOM 7740 O O . ALA A 1 978 ? -2.766 -41.125 -16.359 1 89.56 978 ALA A O 1
ATOM 7741 N N . ASN A 1 979 ? -1.985 -42.438 -17.984 1 92.69 979 ASN A N 1
ATOM 7742 C CA . ASN A 1 979 ? -0.594 -42.281 -17.578 1 92.69 979 ASN A CA 1
ATOM 7743 C C . ASN A 1 979 ? -0.067 -40.906 -17.891 1 92.69 979 ASN A C 1
ATOM 7745 O O . ASN A 1 979 ? -0.107 -40.438 -19.031 1 92.69 979 ASN A O 1
ATOM 7749 N N . VAL A 1 980 ? 0.459 -40.25 -16.938 1 92.19 980 VAL A N 1
ATOM 7750 C CA . VAL A 1 980 ? 0.887 -38.875 -17.172 1 92.19 980 VAL A CA 1
ATOM 7751 C C . VAL A 1 980 ? 2.408 -38.781 -17.078 1 92.19 980 VAL A C 1
ATOM 7753 O O . VAL A 1 980 ? 2.955 -37.719 -16.766 1 92.19 980 VAL A O 1
ATOM 7756 N N . SER A 1 981 ? 3.123 -39.812 -17.281 1 95.25 981 SER A N 1
ATOM 7757 C CA . SER A 1 981 ? 4.574 -39.75 -17.422 1 95.25 981 SER A CA 1
ATOM 7758 C C . SER A 1 981 ? 4.992 -39.031 -18.688 1 95.25 981 SER A C 1
ATOM 7760 O O . SER A 1 981 ? 4.328 -39.125 -19.719 1 95.25 981 SER A O 1
ATOM 7762 N N . TYR A 1 982 ? 6.043 -38.281 -18.594 1 95.69 982 TYR A N 1
ATOM 7763 C CA . TYR A 1 982 ? 6.484 -37.594 -19.781 1 95.69 982 TYR A CA 1
ATOM 7764 C C . TYR A 1 982 ? 7.953 -37.188 -19.672 1 95.69 982 TYR A C 1
ATOM 7766 O O . TYR A 1 982 ? 8.555 -37.312 -18.609 1 95.69 982 TYR A O 1
ATOM 7774 N N . ALA A 1 983 ? 8.555 -36.844 -20.734 1 97.06 983 ALA A N 1
ATOM 7775 C CA . ALA A 1 983 ? 9.812 -36.125 -20.891 1 97.06 983 ALA A CA 1
ATOM 7776 C C . ALA A 1 983 ? 9.672 -34.969 -21.891 1 97.06 983 ALA A C 1
ATOM 7778 O O . ALA A 1 983 ? 9.172 -35.188 -23 1 97.06 983 ALA A O 1
ATOM 7779 N N . ARG A 1 984 ? 10.047 -33.875 -21.484 1 96.62 984 ARG A N 1
ATOM 7780 C CA . ARG A 1 984 ? 9.859 -32.688 -22.328 1 96.62 984 ARG A CA 1
ATOM 7781 C C . ARG A 1 984 ? 11.148 -31.875 -22.438 1 96.62 984 ARG A C 1
ATOM 7783 O O . ARG A 1 984 ? 11.875 -31.719 -21.453 1 96.62 984 ARG A O 1
ATOM 7790 N N . LEU A 1 985 ? 11.406 -31.422 -23.688 1 97.5 985 LEU A N 1
ATOM 7791 C CA . LEU A 1 985 ? 12.344 -30.297 -23.75 1 97.5 985 LEU A CA 1
ATOM 7792 C C . LEU A 1 985 ? 11.734 -29.047 -23.125 1 97.5 985 LEU A C 1
ATOM 7794 O O . LEU A 1 985 ? 11.016 -28.312 -23.797 1 97.5 985 LEU A O 1
ATOM 7798 N N . LYS A 1 986 ? 12.086 -28.844 -21.953 1 96.19 986 LYS A N 1
ATOM 7799 C CA . LYS A 1 986 ? 11.445 -27.828 -21.141 1 96.19 986 LYS A CA 1
ATOM 7800 C C . LYS A 1 986 ? 11.969 -26.438 -21.484 1 96.19 986 LYS A C 1
ATOM 7802 O O . LYS A 1 986 ? 11.195 -25.484 -21.578 1 96.19 986 LYS A O 1
ATOM 7807 N N . ASN A 1 987 ? 13.25 -26.281 -21.609 1 96.25 987 ASN A N 1
ATOM 7808 C CA . ASN A 1 987 ? 13.875 -24.984 -21.891 1 96.25 987 ASN A CA 1
ATOM 7809 C C . ASN A 1 987 ? 15.008 -25.125 -22.906 1 96.25 987 ASN A C 1
ATOM 7811 O O . ASN A 1 987 ? 15.758 -26.094 -22.875 1 96.25 987 ASN A O 1
ATOM 7815 N N . LEU A 1 988 ? 15.117 -24.219 -23.781 1 97 988 LEU A N 1
ATOM 7816 C CA . LEU A 1 988 ? 16.203 -24.094 -24.734 1 97 988 LEU A CA 1
ATOM 7817 C C . LEU A 1 988 ? 16.562 -22.625 -24.953 1 97 988 LEU A C 1
ATOM 7819 O O . LEU A 1 988 ? 15.688 -21.797 -25.219 1 97 988 LEU A O 1
ATOM 7823 N N . GLN A 1 989 ? 17.812 -22.312 -24.812 1 97 989 GLN A N 1
ATOM 7824 C CA . GLN A 1 989 ? 18.266 -20.938 -25.031 1 97 989 GLN A CA 1
ATOM 7825 C C . GLN A 1 989 ? 19.547 -20.906 -25.859 1 97 989 GLN A C 1
ATOM 7827 O O . GLN A 1 989 ? 20.484 -21.656 -25.594 1 97 989 GLN A O 1
ATOM 7832 N N . ILE A 1 990 ? 19.562 -20.109 -26.859 1 97.56 990 ILE A N 1
ATOM 7833 C CA . ILE A 1 990 ? 20.75 -19.812 -27.656 1 97.56 990 ILE A CA 1
ATOM 7834 C C . ILE A 1 990 ? 21.141 -18.344 -27.453 1 97.56 990 ILE A C 1
ATOM 7836 O O . ILE A 1 990 ? 20.328 -17.453 -27.672 1 97.56 990 ILE A O 1
ATOM 7840 N N . THR A 1 991 ? 22.359 -18.188 -27.078 1 96.75 991 THR A N 1
ATOM 7841 C CA . THR A 1 991 ? 22.828 -16.844 -26.75 1 96.75 991 THR A CA 1
ATOM 7842 C C . THR A 1 991 ? 24.047 -16.484 -27.594 1 96.75 991 THR A C 1
ATOM 7844 O O . THR A 1 991 ? 24.922 -17.312 -27.812 1 96.75 991 THR A O 1
ATOM 7847 N N . TYR A 1 992 ? 24.094 -15.305 -28.094 1 97.31 992 TYR A N 1
ATOM 7848 C CA . TYR A 1 992 ? 25.266 -14.711 -28.734 1 97.31 992 TYR A CA 1
ATOM 7849 C C . TYR A 1 992 ? 25.781 -13.523 -27.938 1 97.31 992 TYR A C 1
ATOM 7851 O O . TYR A 1 992 ? 25.094 -12.508 -27.797 1 97.31 992 TYR A O 1
ATOM 7859 N N . ASN A 1 993 ? 26.984 -13.688 -27.531 1 94.5 993 ASN A N 1
ATOM 7860 C CA . ASN A 1 993 ? 27.641 -12.586 -26.828 1 94.5 993 ASN A CA 1
ATOM 7861 C C . ASN A 1 993 ? 28.375 -11.664 -27.797 1 94.5 993 ASN A C 1
ATOM 7863 O O . ASN A 1 993 ? 29.344 -12.07 -28.453 1 94.5 993 ASN A O 1
ATOM 7867 N N . VAL A 1 994 ? 28.016 -10.461 -27.828 1 94.62 994 VAL A N 1
ATOM 7868 C CA . VAL A 1 994 ? 28.625 -9.508 -28.75 1 94.62 994 VAL A CA 1
ATOM 7869 C C . VAL A 1 994 ? 30.078 -9.273 -28.344 1 94.62 994 VAL A C 1
ATOM 7871 O O . VAL A 1 994 ? 30.375 -9 -27.188 1 94.62 994 VAL A O 1
ATOM 7874 N N . PRO A 1 995 ? 30.953 -9.359 -29.281 1 91.44 995 PRO A N 1
ATOM 7875 C CA . PRO A 1 995 ? 32.375 -9.242 -28.953 1 91.44 995 PRO A CA 1
ATOM 7876 C C . PRO A 1 995 ? 32.75 -7.848 -28.453 1 91.44 995 PRO A C 1
ATOM 7878 O O . PRO A 1 995 ? 32.219 -6.848 -28.922 1 91.44 995 PRO A O 1
ATOM 7881 N N . ARG A 1 996 ? 33.656 -7.734 -27.672 1 84.31 996 ARG A N 1
ATOM 7882 C CA . ARG A 1 996 ? 34.094 -6.535 -26.969 1 84.31 996 ARG A CA 1
ATOM 7883 C C . ARG A 1 996 ? 34.5 -5.434 -27.938 1 84.31 996 ARG A C 1
ATOM 7885 O O . ARG A 1 996 ? 34.156 -4.266 -27.734 1 84.31 996 ARG A O 1
ATOM 7892 N N . PRO A 1 997 ? 35.281 -5.73 -28.953 1 82 997 PRO A N 1
ATOM 7893 C CA . PRO A 1 997 ? 35.719 -4.664 -29.859 1 82 997 PRO A CA 1
ATOM 7894 C C . PRO A 1 997 ? 34.531 -3.895 -30.453 1 82 997 PRO A C 1
ATOM 7896 O O . PRO A 1 997 ? 34.625 -2.688 -30.688 1 82 997 PRO A O 1
ATOM 7899 N N . VAL A 1 998 ? 33.531 -4.617 -30.656 1 86.19 998 VAL A N 1
ATOM 7900 C CA . VAL A 1 998 ? 32.344 -3.98 -31.203 1 86.19 998 VAL A CA 1
ATOM 7901 C C . VAL A 1 998 ? 31.672 -3.113 -30.141 1 86.19 998 VAL A C 1
ATOM 7903 O O . VAL A 1 998 ? 31.203 -2.01 -30.422 1 86.19 998 VAL A O 1
ATOM 7906 N N . LEU A 1 999 ? 31.719 -3.578 -28.938 1 85.69 999 LEU A N 1
ATOM 7907 C CA . LEU A 1 999 ? 31.047 -2.895 -27.844 1 85.69 999 LEU A CA 1
ATOM 7908 C C . LEU A 1 999 ? 31.828 -1.652 -27.406 1 85.69 999 LEU A C 1
ATOM 7910 O O . LEU A 1 999 ? 31.219 -0.647 -27.016 1 85.69 999 LEU A O 1
ATOM 7914 N N . ASP A 1 1000 ? 33.094 -1.765 -27.5 1 78.44 1000 ASP A N 1
ATOM 7915 C CA . ASP A 1 1000 ? 33.938 -0.644 -27.109 1 78.44 1000 ASP A CA 1
ATOM 7916 C C . ASP A 1 1000 ? 33.688 0.578 -27.984 1 78.44 1000 ASP A C 1
ATOM 7918 O O . ASP A 1 1000 ? 33.812 1.716 -27.531 1 78.44 1000 ASP A O 1
ATOM 7922 N N . MET A 1 1001 ? 33.312 0.289 -29.125 1 77.12 1001 MET A N 1
ATOM 7923 C CA . MET A 1 1001 ? 33.031 1.372 -30.062 1 77.12 1001 MET A CA 1
ATOM 7924 C C . MET A 1 1001 ? 31.859 2.217 -29.594 1 77.12 1001 MET A C 1
ATOM 7926 O O . MET A 1 1001 ? 31.75 3.395 -29.938 1 77.12 1001 MET A O 1
ATOM 7930 N N . VAL A 1 1002 ? 31.062 1.569 -28.844 1 77.44 1002 VAL A N 1
ATOM 7931 C CA . VAL A 1 1002 ? 29.844 2.295 -28.453 1 77.44 1002 VAL A CA 1
ATOM 7932 C C . VAL A 1 1002 ? 29.812 2.469 -26.938 1 77.44 1002 VAL A C 1
ATOM 7934 O O . VAL A 1 1002 ? 28.797 2.916 -26.391 1 77.44 1002 VAL A O 1
ATOM 7937 N N . GLY A 1 1003 ? 30.844 2.158 -26.219 1 76.06 1003 GLY A N 1
ATOM 7938 C CA . GLY A 1 1003 ? 30.922 2.371 -24.781 1 76.06 1003 GLY A CA 1
ATOM 7939 C C . GLY A 1 1003 ? 30.062 1.422 -23.984 1 76.06 1003 GLY A C 1
ATOM 7940 O O . GLY A 1 1003 ? 29.484 1.809 -22.969 1 76.06 1003 GLY A O 1
ATOM 7941 N N . ILE A 1 1004 ? 29.812 0.272 -24.531 1 83.19 1004 ILE A N 1
ATOM 7942 C CA . ILE A 1 1004 ? 29.047 -0.77 -23.859 1 83.19 1004 ILE A CA 1
ATOM 7943 C C . ILE A 1 1004 ? 30 -1.813 -23.281 1 83.19 1004 ILE A C 1
ATOM 7945 O O . ILE A 1 1004 ? 30.984 -2.182 -23.906 1 83.19 1004 ILE A O 1
ATOM 7949 N N . GLU A 1 1005 ? 29.703 -2.125 -22 1 80.69 1005 GLU A N 1
ATOM 7950 C CA . GLU A 1 1005 ? 30.578 -3.092 -21.328 1 80.69 1005 GLU A CA 1
ATOM 7951 C C . GLU A 1 1005 ? 30.328 -4.504 -21.844 1 80.69 1005 GLU A C 1
ATOM 7953 O O . GLU A 1 1005 ? 31.266 -5.234 -22.156 1 80.69 1005 GLU A O 1
ATOM 7958 N N . SER A 1 1006 ? 29.125 -4.902 -21.828 1 88.44 1006 SER A N 1
ATOM 7959 C CA . SER A 1 1006 ? 28.75 -6.219 -22.328 1 88.44 1006 SER A CA 1
ATOM 7960 C C . SER A 1 1006 ? 27.344 -6.215 -22.906 1 88.44 1006 SER A C 1
ATOM 7962 O O . SER A 1 1006 ? 26.5 -5.422 -22.484 1 88.44 1006 SER A O 1
ATOM 7964 N N . ALA A 1 1007 ? 27.188 -7.031 -23.875 1 93.19 1007 ALA A N 1
ATOM 7965 C CA . ALA A 1 1007 ? 25.875 -7.191 -24.484 1 93.19 1007 ALA A CA 1
ATOM 7966 C C . ALA A 1 1007 ? 25.672 -8.609 -25.016 1 93.19 1007 ALA A C 1
ATOM 7968 O O . ALA A 1 1007 ? 26.609 -9.219 -25.531 1 93.19 1007 ALA A O 1
ATOM 7969 N N . LYS A 1 1008 ? 24.531 -9.086 -24.844 1 95.06 1008 LYS A N 1
ATOM 7970 C CA . LYS A 1 1008 ? 24.203 -10.383 -25.422 1 95.06 1008 LYS A CA 1
ATOM 7971 C C . LYS A 1 1008 ? 22.797 -10.383 -26.016 1 95.06 1008 LYS A C 1
ATOM 7973 O O . LYS A 1 1008 ? 21.922 -9.672 -25.516 1 95.06 1008 LYS A O 1
ATOM 7978 N N . VAL A 1 1009 ? 22.609 -11.102 -27.062 1 96.31 1009 VAL A N 1
ATOM 7979 C CA . VAL A 1 1009 ? 21.312 -11.367 -27.672 1 96.31 1009 VAL A CA 1
ATOM 7980 C C . VAL A 1 1009 ? 21 -12.859 -27.609 1 96.31 1009 VAL A C 1
ATOM 7982 O O . VAL A 1 1009 ? 21.906 -13.695 -27.734 1 96.31 1009 VAL A O 1
ATOM 7985 N N . TYR A 1 1010 ? 19.75 -13.109 -27.328 1 96.56 1010 TYR A N 1
ATOM 7986 C CA . TYR A 1 1010 ? 19.438 -14.523 -27.172 1 96.56 1010 TYR A CA 1
ATOM 7987 C C . TYR A 1 1010 ? 18.016 -14.828 -27.641 1 96.56 1010 TYR A C 1
ATOM 7989 O O . TYR A 1 1010 ? 17.188 -13.914 -27.75 1 96.56 1010 TYR A O 1
ATOM 7997 N N . THR A 1 1011 ? 17.75 -16.047 -27.984 1 97.25 1011 THR A N 1
ATOM 7998 C CA . THR A 1 1011 ? 16.438 -16.641 -28.156 1 97.25 1011 THR A CA 1
ATOM 7999 C C . THR A 1 1011 ? 16.234 -17.797 -27.172 1 97.25 1011 THR A C 1
ATOM 8001 O O . THR A 1 1011 ? 17.156 -18.547 -26.891 1 97.25 1011 THR A O 1
ATOM 8004 N N . SER A 1 1012 ? 15.078 -17.781 -26.578 1 96.62 1012 SER A N 1
ATOM 8005 C CA . SER A 1 1012 ? 14.805 -18.797 -25.562 1 96.62 1012 SER A CA 1
ATOM 8006 C C . SER A 1 1012 ? 13.406 -19.391 -25.734 1 96.62 1012 SER A C 1
ATOM 8008 O O . SER A 1 1012 ? 12.516 -18.734 -26.281 1 96.62 1012 SER A O 1
ATOM 8010 N N . GLY A 1 1013 ? 13.258 -20.641 -25.391 1 96.25 1013 GLY A N 1
ATOM 8011 C CA . GLY A 1 1013 ? 11.977 -21.328 -25.406 1 96.25 1013 GLY A CA 1
ATOM 8012 C C . GLY A 1 1013 ? 11.688 -22.078 -24.125 1 96.25 1013 GLY A C 1
ATOM 8013 O O . GLY A 1 1013 ? 12.602 -22.578 -23.469 1 96.25 1013 GLY A O 1
ATOM 8014 N N . GLN A 1 1014 ? 10.414 -22.141 -23.781 1 95.56 1014 GLN A N 1
ATOM 8015 C CA . GLN A 1 1014 ? 9.938 -22.859 -22.609 1 95.56 1014 GLN A CA 1
ATOM 8016 C C . GLN A 1 1014 ? 8.758 -23.766 -22.969 1 95.56 1014 GLN A C 1
ATOM 8018 O O . GLN A 1 1014 ? 7.887 -23.375 -23.75 1 95.56 1014 GLN A O 1
ATOM 8023 N N . ASN A 1 1015 ? 8.68 -24.922 -22.312 1 95.62 1015 ASN A N 1
ATOM 8024 C CA . ASN A 1 1015 ? 7.648 -25.906 -22.594 1 95.62 1015 ASN A CA 1
ATOM 8025 C C . ASN A 1 1015 ? 7.578 -26.234 -24.094 1 95.62 1015 ASN A C 1
ATOM 8027 O O . ASN A 1 1015 ? 6.504 -26.188 -24.688 1 95.62 1015 ASN A O 1
ATOM 8031 N N . LEU A 1 1016 ? 8.602 -26.578 -24.719 1 95.38 1016 LEU A N 1
ATOM 8032 C CA . LEU A 1 1016 ? 8.711 -26.641 -26.172 1 95.38 1016 LEU A CA 1
ATOM 8033 C C . LEU A 1 1016 ? 8.055 -27.922 -26.703 1 95.38 1016 LEU A C 1
ATOM 8035 O O . LEU A 1 1016 ? 6.938 -27.875 -27.219 1 95.38 1016 LEU A O 1
ATOM 8039 N N . TRP A 1 1017 ? 8.633 -29.094 -26.625 1 93.12 1017 TRP A N 1
ATOM 8040 C CA . TRP A 1 1017 ? 7.922 -30.25 -27.141 1 93.12 1017 TRP A CA 1
ATOM 8041 C C . TRP A 1 1017 ? 8.148 -31.484 -26.266 1 93.12 1017 TRP A C 1
ATOM 8043 O O . TRP A 1 1017 ? 9.141 -31.547 -25.531 1 93.12 1017 TRP A O 1
ATOM 8053 N N . LEU A 1 1018 ? 7.246 -32.375 -26.297 1 95.69 1018 LEU A N 1
ATOM 8054 C CA . LEU A 1 1018 ? 7.289 -33.656 -25.578 1 95.69 1018 LEU A CA 1
ATOM 8055 C C . LEU A 1 1018 ? 8.117 -34.688 -26.328 1 95.69 1018 LEU A C 1
ATOM 8057 O O . LEU A 1 1018 ? 7.754 -35.062 -27.438 1 95.69 1018 LEU A O 1
ATOM 8061 N N . ILE A 1 1019 ? 9.188 -35.094 -25.688 1 96.88 1019 ILE A N 1
ATOM 8062 C CA . ILE A 1 1019 ? 9.984 -36.188 -26.234 1 96.88 1019 ILE A CA 1
ATOM 8063 C C . ILE A 1 1019 ? 9.258 -37.5 -26.031 1 96.88 1019 ILE A C 1
ATOM 8065 O O . ILE A 1 1019 ? 9.297 -38.375 -26.891 1 96.88 1019 ILE A O 1
ATOM 8069 N N . TYR A 1 1020 ? 8.68 -37.531 -24.922 1 96.25 1020 TYR A N 1
ATOM 8070 C CA . TYR A 1 1020 ? 7.848 -38.688 -24.562 1 96.25 1020 TYR A CA 1
ATOM 8071 C C . TYR A 1 1020 ? 6.625 -38.219 -23.766 1 96.25 1020 TYR A C 1
ATOM 8073 O O . TYR A 1 1020 ? 6.707 -37.312 -22.969 1 96.25 1020 TYR A O 1
ATOM 8081 N N . SER A 1 1021 ? 5.531 -38.875 -24.016 1 95.38 1021 SER A N 1
ATOM 8082 C CA . SER A 1 1021 ? 4.316 -38.688 -23.234 1 95.38 1021 SER A CA 1
ATOM 8083 C C . SER A 1 1021 ? 3.561 -40 -23.078 1 95.38 1021 SER A C 1
ATOM 8085 O O . SER A 1 1021 ? 3.34 -40.719 -24.078 1 95.38 1021 SER A O 1
ATOM 8087 N N . GLY A 1 1022 ? 3.205 -40.281 -21.844 1 93.44 1022 GLY A N 1
ATOM 8088 C CA . GLY A 1 1022 ? 2.473 -41.5 -21.578 1 93.44 1022 GLY A CA 1
ATOM 8089 C C . GLY A 1 1022 ? 1.046 -41.469 -22.094 1 93.44 1022 GLY A C 1
ATOM 8090 O O . GLY A 1 1022 ? 0.354 -42.5 -22.078 1 93.44 1022 GLY A O 1
ATOM 8091 N N . ASN A 1 1023 ? 0.6 -40.344 -22.562 1 90.44 1023 ASN A N 1
ATOM 8092 C CA . ASN A 1 1023 ? -0.731 -40.219 -23.156 1 90.44 1023 ASN A CA 1
ATOM 8093 C C . ASN A 1 1023 ? -0.746 -39.219 -24.312 1 90.44 1023 ASN A C 1
ATOM 8095 O O . ASN A 1 1023 ? 0.182 -38.438 -24.469 1 90.44 1023 ASN A O 1
ATOM 8099 N N . ASP A 1 1024 ? -1.767 -39.281 -25.078 1 87.12 1024 ASP A N 1
ATOM 8100 C CA . ASP A 1 1024 ? -1.865 -38.375 -26.219 1 87.12 1024 ASP A CA 1
ATOM 8101 C C . ASP A 1 1024 ? -3.148 -37.562 -26.156 1 87.12 1024 ASP A C 1
ATOM 8103 O O . ASP A 1 1024 ? -3.605 -37.031 -27.172 1 87.12 1024 ASP A O 1
ATOM 8107 N N . ILE A 1 1025 ? -3.719 -37.406 -25.109 1 86.5 1025 ILE A N 1
ATOM 8108 C CA . ILE A 1 1025 ? -5.008 -36.75 -24.984 1 86.5 1025 ILE A CA 1
ATOM 8109 C C . ILE A 1 1025 ? -4.789 -35.312 -24.547 1 86.5 1025 ILE A C 1
ATOM 8111 O O . ILE A 1 1025 ? -5.383 -34.375 -25.109 1 86.5 1025 ILE A O 1
ATOM 8115 N N . MET A 1 1026 ? -3.994 -35.156 -23.531 1 88.19 1026 MET A N 1
ATOM 8116 C CA . MET A 1 1026 ? -3.752 -33.844 -22.953 1 88.19 1026 MET A CA 1
ATOM 8117 C C . MET A 1 1026 ? -2.299 -33.688 -22.516 1 88.19 1026 MET A C 1
ATOM 8119 O O . MET A 1 1026 ? -1.562 -34.688 -22.453 1 88.19 1026 MET A O 1
ATOM 8123 N N . ASP A 1 1027 ? -1.936 -32.5 -22.219 1 91.62 1027 ASP A N 1
ATOM 8124 C CA . ASP A 1 1027 ? -0.606 -32.281 -21.656 1 91.62 1027 ASP A CA 1
ATOM 8125 C C . ASP A 1 1027 ? -0.473 -32.938 -20.281 1 91.62 1027 ASP A C 1
ATOM 8127 O O . ASP A 1 1027 ? -1.331 -32.75 -19.422 1 91.62 1027 ASP A O 1
ATOM 8131 N N . PRO A 1 1028 ? 0.483 -33.625 -20.047 1 90.06 1028 PRO A N 1
ATOM 8132 C CA . PRO A 1 1028 ? 0.614 -34.406 -18.812 1 90.06 1028 PRO A CA 1
ATOM 8133 C C . PRO A 1 1028 ? 0.796 -33.5 -17.578 1 90.06 1028 PRO A C 1
ATOM 8135 O O . PRO A 1 1028 ? 0.625 -33.969 -16.453 1 90.06 1028 PRO A O 1
ATOM 8138 N N . GLU A 1 1029 ? 1.115 -32.25 -17.672 1 88.06 1029 GLU A N 1
ATOM 8139 C CA . GLU A 1 1029 ? 1.375 -31.359 -16.547 1 88.06 1029 GLU A CA 1
ATOM 8140 C C . GLU A 1 1029 ? 0.107 -30.641 -16.109 1 88.06 1029 GLU A C 1
ATOM 8142 O O . GLU A 1 1029 ? 0.016 -30.156 -14.969 1 88.06 1029 GLU A O 1
ATOM 8147 N N . VAL A 1 1030 ? -0.792 -30.516 -16.953 1 85.31 1030 VAL A N 1
ATOM 8148 C CA . VAL A 1 1030 ? -1.988 -29.719 -16.672 1 85.31 1030 VAL A CA 1
ATOM 8149 C C . VAL A 1 1030 ? -2.836 -30.422 -15.617 1 85.31 1030 VAL A C 1
ATOM 8151 O O . VAL A 1 1030 ? -2.846 -31.656 -15.539 1 85.31 1030 VAL A O 1
ATOM 8154 N N . SER A 1 1031 ? -3.523 -29.688 -14.758 1 80.06 1031 SER A N 1
ATOM 8155 C CA . SER A 1 1031 ? -4.332 -30.266 -13.688 1 80.06 1031 SER A CA 1
ATOM 8156 C C . SER A 1 1031 ? -5.574 -30.953 -14.234 1 80.06 1031 SER A C 1
ATOM 8158 O O . SER A 1 1031 ? -6.125 -31.859 -13.602 1 80.06 1031 SER A O 1
ATOM 8160 N N . GLY A 1 1032 ? -6.027 -30.469 -15.25 1 79.81 1032 GLY A N 1
ATOM 8161 C CA . GLY A 1 1032 ? -7.215 -31.047 -15.867 1 79.81 1032 GLY A CA 1
ATOM 8162 C C . GLY A 1 1032 ? -7.605 -30.359 -17.156 1 79.81 1032 GLY A C 1
ATOM 8163 O O . GLY A 1 1032 ? -7.047 -29.312 -17.516 1 79.81 1032 GLY A O 1
ATOM 8164 N N . MET A 1 1033 ? -8.562 -30.953 -17.766 1 80.69 1033 MET A N 1
ATOM 8165 C CA . MET A 1 1033 ? -8.977 -30.438 -19.062 1 80.69 1033 MET A CA 1
ATOM 8166 C C . MET A 1 1033 ? -9.742 -29.125 -18.922 1 80.69 1033 MET A C 1
ATOM 8168 O O . MET A 1 1033 ? -9.891 -28.375 -19.891 1 80.69 1033 MET A O 1
ATOM 8172 N N . GLY A 1 1034 ? -10.211 -28.844 -17.781 1 84.69 1034 GLY A N 1
ATOM 8173 C CA . GLY A 1 1034 ? -10.914 -27.594 -17.547 1 84.69 1034 GLY A CA 1
ATOM 8174 C C . GLY A 1 1034 ? -10 -26.438 -17.219 1 84.69 1034 GLY A C 1
ATOM 8175 O O . GLY A 1 1034 ? -10.445 -25.297 -17.094 1 84.69 1034 GLY A O 1
ATOM 8176 N N . ALA A 1 1035 ? -8.812 -26.672 -17.188 1 89.31 1035 ALA A N 1
ATOM 8177 C CA . ALA A 1 1035 ? -7.844 -25.625 -16.828 1 89.31 1035 ALA A CA 1
ATOM 8178 C C . ALA A 1 1035 ? -7.352 -24.891 -18.078 1 89.31 1035 ALA A C 1
ATOM 8180 O O . ALA A 1 1035 ? -7.438 -25.406 -19.188 1 89.31 1035 ALA A O 1
ATOM 8181 N N . TYR A 1 1036 ? -6.914 -23.672 -17.922 1 93.81 1036 TYR A N 1
ATOM 8182 C CA . TYR A 1 1036 ? -6.172 -22.969 -18.953 1 93.81 1036 TYR A CA 1
ATOM 8183 C C . TYR A 1 1036 ? -4.957 -23.781 -19.406 1 93.81 1036 TYR A C 1
ATOM 8185 O O . TYR A 1 1036 ? -4.234 -24.328 -18.562 1 93.81 1036 TYR A O 1
ATOM 8193 N N . PRO A 1 1037 ? -4.785 -24 -20.609 1 93.56 1037 PRO A N 1
ATOM 8194 C CA . PRO A 1 1037 ? -3.697 -24.875 -21.062 1 93.56 1037 PRO A CA 1
ATOM 8195 C C . PRO A 1 1037 ? -2.318 -24.359 -20.672 1 93.56 1037 PRO A C 1
ATOM 8197 O O . PRO A 1 1037 ? -2.141 -23.156 -20.484 1 93.56 1037 PRO A O 1
ATOM 8200 N N . ILE A 1 1038 ? -1.425 -25.312 -20.547 1 93.69 1038 ILE A N 1
ATOM 8201 C CA . ILE A 1 1038 ? -0.025 -24.922 -20.391 1 93.69 1038 ILE A CA 1
ATOM 8202 C C . ILE A 1 1038 ? 0.461 -24.234 -21.672 1 93.69 1038 ILE A C 1
ATOM 8204 O O . ILE A 1 1038 ? 0.127 -24.672 -22.781 1 93.69 1038 ILE A O 1
ATOM 8208 N N . MET A 1 1039 ? 1.276 -23.266 -21.5 1 95.12 1039 MET A N 1
ATOM 8209 C CA . MET A 1 1039 ? 1.659 -22.453 -22.656 1 95.12 1039 MET A CA 1
ATOM 8210 C C . MET A 1 1039 ? 3.115 -22.703 -23.047 1 95.12 1039 MET A C 1
ATOM 8212 O O . MET A 1 1039 ? 3.982 -22.797 -22.172 1 95.12 1039 MET A O 1
ATOM 8216 N N . ARG A 1 1040 ? 3.305 -22.859 -24.297 1 95.94 1040 ARG A N 1
ATOM 8217 C CA . ARG A 1 1040 ? 4.641 -22.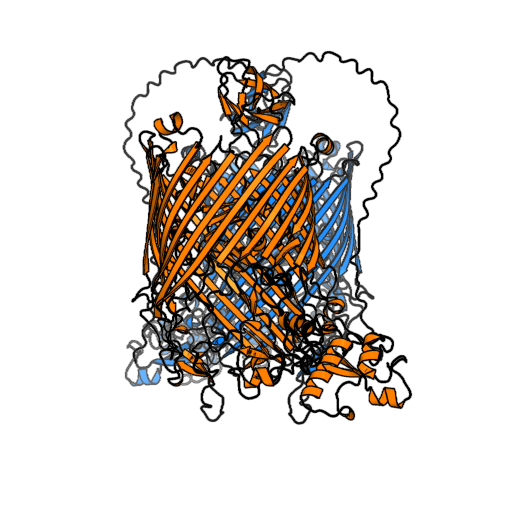797 -24.875 1 95.94 1040 ARG A CA 1
ATOM 8218 C C . ARG A 1 1040 ? 5.051 -21.359 -25.141 1 95.94 1040 ARG A C 1
ATOM 8220 O O . ARG A 1 1040 ? 4.266 -20.562 -25.672 1 95.94 1040 ARG A O 1
ATOM 8227 N N . VAL A 1 1041 ? 6.246 -21.062 -24.812 1 96.5 1041 VAL A N 1
ATOM 8228 C CA . VAL A 1 1041 ? 6.723 -19.703 -25 1 96.5 1041 VAL A CA 1
ATOM 8229 C C . VAL A 1 1041 ? 7.961 -19.703 -25.891 1 96.5 1041 VAL A C 1
ATOM 8231 O O . VAL A 1 1041 ? 8.891 -20.484 -25.672 1 96.5 1041 VAL A O 1
ATOM 8234 N N . ILE A 1 1042 ? 8.016 -18.891 -26.844 1 97.38 1042 ILE A N 1
ATOM 8235 C CA . ILE A 1 1042 ? 9.195 -18.562 -27.641 1 97.38 1042 ILE A CA 1
ATOM 8236 C C . ILE A 1 1042 ? 9.516 -17.078 -27.531 1 97.38 1042 ILE A C 1
ATOM 8238 O O . ILE A 1 1042 ? 8.656 -16.234 -27.781 1 97.38 1042 ILE A O 1
ATOM 8242 N N . SER A 1 1043 ? 10.727 -16.859 -27.172 1 97.38 1043 SER A N 1
ATOM 8243 C CA . SER A 1 1043 ? 11.023 -15.461 -26.891 1 97.38 1043 SER A CA 1
ATOM 8244 C C . SER A 1 1043 ? 12.336 -15.023 -27.547 1 97.38 1043 SER A C 1
ATOM 8246 O O . SER A 1 1043 ? 13.172 -15.867 -27.875 1 97.38 1043 SER A O 1
ATOM 8248 N N . VAL A 1 1044 ? 12.484 -13.742 -27.812 1 97.69 1044 VAL A N 1
ATOM 8249 C CA . VAL A 1 1044 ? 13.703 -13.062 -28.25 1 97.69 1044 VAL A CA 1
ATOM 8250 C C . VAL A 1 1044 ? 14.016 -11.914 -27.297 1 97.69 1044 VAL A C 1
ATOM 8252 O O . VAL A 1 1044 ? 13.125 -11.164 -26.891 1 97.69 1044 VAL A O 1
ATOM 8255 N N . GLY A 1 1045 ? 15.305 -11.969 -26.875 1 96.69 1045 GLY A N 1
ATOM 8256 C CA . GLY A 1 1045 ? 15.641 -10.93 -25.906 1 96.69 1045 GLY A CA 1
ATOM 8257 C C . GLY A 1 1045 ? 17.078 -10.469 -26.016 1 96.69 1045 GLY A C 1
ATOM 8258 O O . GLY A 1 1045 ? 17.828 -10.953 -26.859 1 96.69 1045 GLY A O 1
ATOM 8259 N N . ALA A 1 1046 ? 17.422 -9.445 -25.234 1 96.38 1046 ALA A N 1
ATOM 8260 C CA . ALA A 1 1046 ? 18.766 -8.891 -25.156 1 96.38 1046 ALA A CA 1
ATOM 8261 C C . ALA A 1 1046 ? 19.062 -8.375 -23.75 1 96.38 1046 ALA A C 1
ATOM 8263 O O . ALA A 1 1046 ? 18.125 -8.117 -22.969 1 96.38 1046 ALA A O 1
ATOM 8264 N N . GLN A 1 1047 ? 20.297 -8.383 -23.438 1 94.88 1047 GLN A N 1
ATOM 8265 C CA . GLN A 1 1047 ? 20.797 -7.805 -22.188 1 94.88 1047 GLN A CA 1
ATOM 8266 C C . GLN A 1 1047 ? 22.016 -6.918 -22.453 1 94.88 1047 GLN A C 1
ATOM 8268 O O . GLN A 1 1047 ? 22.969 -7.332 -23.125 1 94.88 1047 GLN A O 1
ATOM 8273 N N . ILE A 1 1048 ? 22 -5.77 -21.984 1 93.38 1048 ILE A N 1
ATOM 8274 C CA . ILE A 1 1048 ? 23.078 -4.797 -22.188 1 93.38 1048 ILE A CA 1
ATOM 8275 C C . ILE A 1 1048 ? 23.547 -4.262 -20.844 1 93.38 1048 ILE A C 1
ATOM 8277 O O . ILE A 1 1048 ? 22.734 -3.91 -19.984 1 93.38 1048 ILE A O 1
ATOM 8281 N N . SER A 1 1049 ? 24.781 -4.242 -20.672 1 89.06 1049 SER A N 1
ATOM 8282 C CA . SER A 1 1049 ? 25.375 -3.711 -19.453 1 89.06 1049 SER A CA 1
ATOM 8283 C C . SER A 1 1049 ? 26.328 -2.559 -19.75 1 89.06 1049 SER A C 1
ATOM 8285 O O . SER A 1 1049 ? 27.062 -2.59 -20.75 1 89.06 1049 SER A O 1
ATOM 8287 N N . PHE A 1 1050 ? 26.406 -1.678 -18.938 1 84.69 1050 PHE A N 1
ATOM 8288 C CA . PHE A 1 1050 ? 27.234 -0.49 -19.062 1 84.69 1050 PHE A CA 1
ATOM 8289 C C . PHE A 1 1050 ? 28.141 -0.322 -17.844 1 84.69 1050 PHE A C 1
ATOM 8291 O O . PHE A 1 1050 ? 27.781 -0.732 -16.75 1 84.69 1050 PHE A O 1
ATOM 8298 N N . MET B 1 1 ? -35 9.336 -29.953 1 19.67 1 MET B N 1
ATOM 8299 C CA . MET B 1 1 ? -33.938 9.906 -29.141 1 19.67 1 MET B CA 1
ATOM 8300 C C . MET B 1 1 ? -32.656 9.086 -29.266 1 19.67 1 MET B C 1
ATOM 8302 O O . MET B 1 1 ? -32.594 7.945 -28.797 1 19.67 1 MET B O 1
ATOM 8306 N N . LYS B 1 2 ? -31.828 9.359 -30.25 1 21.58 2 LYS B N 1
ATOM 8307 C CA . LYS B 1 2 ? -30.734 8.586 -30.859 1 21.58 2 LYS B CA 1
ATOM 8308 C C . LYS B 1 2 ? -29.516 8.555 -29.953 1 21.58 2 LYS B C 1
ATOM 8310 O O . LYS B 1 2 ? -29.141 9.578 -29.359 1 21.58 2 LYS B O 1
ATOM 8315 N N . LYS B 1 3 ? -29.094 7.312 -29.594 1 21.03 3 LYS B N 1
ATOM 8316 C CA . LYS B 1 3 ? -28.078 6.754 -28.703 1 21.03 3 LYS B CA 1
ATOM 8317 C C . LYS B 1 3 ? -26.688 7.254 -29.078 1 21.03 3 LYS B C 1
ATOM 8319 O O . LYS B 1 3 ? -26.203 6.98 -30.188 1 21.03 3 LYS B O 1
ATOM 8324 N N . ARG B 1 4 ? -26.312 8.398 -28.641 1 22.88 4 ARG B N 1
ATOM 8325 C CA . ARG B 1 4 ? -25.062 9.055 -29 1 22.88 4 ARG B CA 1
ATOM 8326 C C . ARG B 1 4 ? -23.859 8.195 -28.609 1 22.88 4 ARG B C 1
ATOM 8328 O O . ARG B 1 4 ? -23.703 7.824 -27.453 1 22.88 4 ARG B O 1
ATOM 8335 N N . LYS B 1 5 ? -23.328 7.535 -29.594 1 24.33 5 LYS B N 1
ATOM 8336 C CA . LYS B 1 5 ? -22.266 6.547 -29.516 1 24.33 5 LYS B CA 1
ATOM 8337 C C . LYS B 1 5 ? -20.969 7.168 -28.984 1 24.33 5 LYS B C 1
ATOM 8339 O O . LYS B 1 5 ? -20.562 8.234 -29.453 1 24.33 5 LYS B O 1
ATOM 8344 N N . PRO B 1 6 ? -20.562 6.863 -27.797 1 23.62 6 PRO B N 1
ATOM 8345 C CA . PRO B 1 6 ? -19.406 7.48 -27.156 1 23.62 6 PRO B CA 1
ATOM 8346 C C . PRO B 1 6 ? -18.125 7.309 -27.953 1 23.62 6 PRO B C 1
ATOM 8348 O O . PRO B 1 6 ? -17.938 6.277 -28.609 1 23.62 6 PRO B O 1
ATOM 8351 N N . TYR B 1 7 ? -17.594 8.383 -28.484 1 24.05 7 TYR B N 1
ATOM 8352 C CA . TYR B 1 7 ? -16.422 8.516 -29.359 1 24.05 7 TYR B CA 1
ATOM 8353 C C . TYR B 1 7 ? -15.172 7.98 -28.688 1 24.05 7 TYR B C 1
ATOM 8355 O O . TYR B 1 7 ? -14.836 8.383 -27.562 1 24.05 7 TYR B O 1
ATOM 8363 N N . LYS B 1 8 ? -14.844 6.641 -28.75 1 25.09 8 LYS B N 1
ATOM 8364 C CA . LYS B 1 8 ? -13.641 5.949 -28.297 1 25.09 8 LYS B CA 1
ATOM 8365 C C . LYS B 1 8 ? -12.383 6.625 -28.844 1 25.09 8 LYS B C 1
ATOM 8367 O O . LYS B 1 8 ? -12.219 6.777 -30.047 1 25.09 8 LYS B O 1
ATOM 8372 N N . TYR B 1 9 ? -11.789 7.711 -28.188 1 22.44 9 TYR B N 1
ATOM 8373 C CA . TYR B 1 9 ? -10.555 8.398 -28.578 1 22.44 9 TYR B CA 1
ATOM 8374 C C . TYR B 1 9 ? -9.406 7.41 -28.719 1 22.44 9 TYR B C 1
ATOM 8376 O O . TYR B 1 9 ? -9.117 6.637 -27.812 1 22.44 9 TYR B O 1
ATOM 8384 N N . TYR B 1 10 ? -9.273 6.762 -29.859 1 22.56 10 TYR B N 1
ATOM 8385 C CA . TYR B 1 10 ? -8.211 5.82 -30.188 1 22.56 10 TYR B CA 1
ATOM 8386 C C . TYR B 1 10 ? -6.84 6.473 -30.047 1 22.56 10 TYR B C 1
ATOM 8388 O O . TYR B 1 10 ? -6.605 7.559 -30.594 1 22.56 10 TYR B O 1
ATOM 8396 N N . TRP B 1 11 ? -6.191 6.352 -28.875 1 21.16 11 TRP B N 1
ATOM 8397 C CA . TRP B 1 11 ? -4.836 6.82 -28.609 1 21.16 11 TRP B CA 1
ATOM 8398 C C . TRP B 1 11 ? -3.861 6.309 -29.672 1 21.16 11 TRP B C 1
ATOM 8400 O O . TRP B 1 11 ? -3.883 5.129 -30.031 1 21.16 11 TRP B O 1
ATOM 8410 N N . LEU B 1 12 ? -3.514 7.129 -30.656 1 21.94 12 LEU B N 1
ATOM 8411 C CA . LEU B 1 12 ? -2.59 6.906 -31.75 1 21.94 12 LEU B CA 1
ATOM 8412 C C . LEU B 1 12 ? -1.22 6.48 -31.25 1 21.94 12 LEU B C 1
ATOM 8414 O O . LEU B 1 12 ? -0.614 7.176 -30.422 1 21.94 12 LEU B O 1
ATOM 8418 N N . PRO B 1 13 ? -0.938 5.168 -31.172 1 23.56 13 PRO B N 1
ATOM 8419 C CA . PRO B 1 13 ? 0.359 4.645 -30.734 1 23.56 13 PRO B CA 1
ATOM 8420 C C . PRO B 1 13 ? 1.518 5.164 -31.578 1 23.56 13 PRO B C 1
ATOM 8422 O O . PRO B 1 13 ? 1.52 4.992 -32.812 1 23.56 13 PRO B O 1
ATOM 8425 N N . LEU B 1 14 ? 1.999 6.395 -31.375 1 20.94 14 LEU B N 1
ATOM 8426 C CA . LEU B 1 14 ? 3.1 6.98 -32.125 1 20.94 14 LEU B CA 1
ATOM 8427 C C . LEU B 1 14 ? 4.316 6.059 -32.125 1 20.94 14 LEU B C 1
ATOM 8429 O O . LEU B 1 14 ? 4.918 5.832 -31.078 1 20.94 14 LEU B O 1
ATOM 8433 N N . TYR B 1 15 ? 4.297 4.961 -32.844 1 20.52 15 TYR B N 1
ATOM 8434 C CA . TYR B 1 15 ? 5.438 4.078 -33.062 1 20.52 15 TYR B CA 1
ATOM 8435 C C . TYR B 1 15 ? 6.625 4.84 -33.625 1 20.52 15 TYR B C 1
ATOM 8437 O O . TYR B 1 15 ? 6.574 5.32 -34.781 1 20.52 15 TYR B O 1
ATOM 8445 N N . CYS B 1 16 ? 7.27 5.746 -32.875 1 19.98 16 CYS B N 1
ATOM 8446 C CA . CYS B 1 16 ? 8.438 6.477 -33.375 1 19.98 16 CYS B CA 1
ATOM 8447 C C . CYS B 1 16 ? 9.477 5.523 -33.938 1 19.98 16 CYS B C 1
ATOM 8449 O O . CYS B 1 16 ? 10.016 4.68 -33.219 1 19.98 16 CYS B O 1
ATOM 8451 N N . MET B 1 17 ? 9.305 5.07 -35.125 1 20.36 17 MET B N 1
ATOM 8452 C CA . MET B 1 17 ? 10.234 4.289 -35.938 1 20.36 17 MET B CA 1
ATOM 8453 C C . MET B 1 17 ? 11.594 4.973 -36 1 20.36 17 MET B C 1
ATOM 8455 O O . MET B 1 17 ? 11.688 6.137 -36.406 1 20.36 17 MET B O 1
ATOM 8459 N N . LEU B 1 18 ? 12.539 4.688 -35.125 1 21 18 LEU B N 1
ATOM 8460 C CA . LEU B 1 18 ? 13.914 5.188 -35.094 1 21 18 LEU B CA 1
ATOM 8461 C C . LEU B 1 18 ? 14.617 4.891 -36.406 1 21 18 LEU B C 1
ATOM 8463 O O . LEU B 1 18 ? 14.711 3.73 -36.844 1 21 18 LEU B O 1
ATOM 8467 N N . PRO B 1 19 ? 14.516 5.785 -37.406 1 21.59 19 PRO B N 1
ATOM 8468 C CA . PRO B 1 19 ? 15.164 5.574 -38.688 1 21.59 19 PRO B CA 1
ATOM 8469 C C . PRO B 1 19 ? 16.672 5.316 -38.562 1 21.59 19 PRO B C 1
ATOM 8471 O O . PRO B 1 19 ? 17.359 6.039 -37.844 1 21.59 19 PRO B O 1
ATOM 8474 N N . LEU B 1 20 ? 17.078 4.102 -38.688 1 21.59 20 LEU B N 1
ATOM 8475 C CA . LEU B 1 20 ? 18.453 3.607 -38.719 1 21.59 20 LEU B CA 1
ATOM 8476 C C . LEU B 1 20 ? 19.219 4.242 -39.875 1 21.59 20 LEU B C 1
ATOM 8478 O O . LEU B 1 20 ? 18.984 3.9 -41.062 1 21.59 20 LEU B O 1
ATOM 8482 N N . VAL B 1 21 ? 19.344 5.57 -39.969 1 21.14 21 VAL B N 1
ATOM 8483 C CA . VAL B 1 21 ? 20 6.211 -41.094 1 21.14 21 VAL B CA 1
ATOM 8484 C C . VAL B 1 21 ? 21.453 5.719 -41.188 1 21.14 21 VAL B C 1
ATOM 8486 O O . VAL B 1 21 ? 22.266 5.984 -40.281 1 21.14 21 VAL B O 1
ATOM 8489 N N . LEU B 1 22 ? 21.688 4.551 -41.625 1 21.14 22 LEU B N 1
ATOM 8490 C CA . LEU B 1 22 ? 23.016 3.996 -41.844 1 21.14 22 LEU B CA 1
ATOM 8491 C C . LEU B 1 22 ? 23.781 4.785 -42.906 1 21.14 22 LEU B C 1
ATOM 8493 O O . LEU B 1 22 ? 23.438 4.711 -44.094 1 21.14 22 LEU B O 1
ATOM 8497 N N . PRO B 1 23 ? 24 6.074 -42.812 1 22.84 23 PRO B N 1
ATOM 8498 C CA . PRO B 1 23 ? 24.656 6.613 -44 1 22.84 23 PRO B CA 1
ATOM 8499 C C . PRO B 1 23 ? 26.031 6.004 -44.25 1 22.84 23 PRO B C 1
ATOM 8501 O O . PRO B 1 23 ? 26.891 6.039 -43.375 1 22.84 23 PRO B O 1
ATOM 8504 N N . LEU B 1 24 ? 26.125 4.984 -44.969 1 23.22 24 LEU B N 1
ATOM 8505 C CA . LEU B 1 24 ? 27.328 4.223 -45.281 1 23.22 24 LEU B CA 1
ATOM 8506 C C . LEU B 1 24 ? 28.281 5.062 -46.125 1 23.22 24 LEU B C 1
ATOM 8508 O O . LEU B 1 24 ? 28.219 5.07 -47.344 1 23.22 24 LEU B O 1
ATOM 8512 N N . GLY B 1 25 ? 28.375 6.406 -45.969 1 21.86 25 GLY B N 1
ATOM 8513 C CA . GLY B 1 25 ? 29.203 7.004 -47 1 21.86 25 GLY B CA 1
ATOM 8514 C C . GLY B 1 25 ? 30.641 6.5 -47 1 21.86 25 GLY B C 1
ATOM 8515 O O . GLY B 1 25 ? 31.109 5.988 -45.969 1 21.86 25 GLY B O 1
ATOM 8516 N N . PRO B 1 26 ? 31.25 6.336 -48.188 1 26.34 26 PRO B N 1
ATOM 8517 C CA . PRO B 1 26 ? 32.531 5.711 -48.562 1 26.34 26 PRO B CA 1
ATOM 8518 C C . PRO B 1 26 ? 33.75 6.453 -47.969 1 26.34 26 PRO B C 1
ATOM 8520 O O . PRO B 1 26 ? 33.906 7.648 -48.25 1 26.34 26 PRO B O 1
ATOM 8523 N N . VAL B 1 27 ? 33.969 6.418 -46.688 1 24.38 27 VAL B N 1
ATOM 8524 C CA . VAL B 1 27 ? 35.031 7.215 -46.094 1 24.38 27 VAL B CA 1
ATOM 8525 C C . VAL B 1 27 ? 36.375 6.832 -46.75 1 24.38 27 VAL B C 1
ATOM 8527 O O . VAL B 1 27 ? 36.719 5.652 -46.812 1 24.38 27 VAL B O 1
ATOM 8530 N N . SER B 1 28 ? 36.844 7.68 -47.656 1 24.28 28 SER B N 1
ATOM 8531 C CA . SER B 1 28 ? 38.094 7.594 -48.438 1 24.28 28 SER B CA 1
ATOM 8532 C C . SER B 1 28 ? 39.281 7.391 -47.531 1 24.28 28 SER B C 1
ATOM 8534 O O . SER B 1 28 ? 39.281 7.859 -46.375 1 24.28 28 SER B O 1
ATOM 8536 N N . PRO B 1 29 ? 40.219 6.539 -47.906 1 26.25 29 PRO B N 1
ATOM 8537 C CA . PRO B 1 29 ? 41.344 5.91 -47.219 1 26.25 29 PRO B CA 1
ATOM 8538 C C . PRO B 1 29 ? 42.438 6.91 -46.844 1 26.25 29 PRO B C 1
ATOM 8540 O O . PRO B 1 29 ? 43.5 6.52 -46.312 1 26.25 29 PRO B O 1
ATOM 8543 N N . VAL B 1 30 ? 42.094 8.125 -46.375 1 24.12 30 VAL B N 1
ATOM 8544 C CA . VAL B 1 30 ? 43.219 9.055 -46.406 1 24.12 30 VAL B CA 1
ATOM 8545 C C . VAL B 1 30 ? 44.375 8.508 -45.562 1 24.12 30 VAL B C 1
ATOM 8547 O O . VAL B 1 30 ? 44.156 7.898 -44.531 1 24.12 30 VAL B O 1
ATOM 8550 N N . GLU B 1 31 ? 45.656 8.5 -46.094 1 25.12 31 GLU B N 1
ATOM 8551 C CA . GLU B 1 31 ? 47 7.996 -45.812 1 25.12 31 GLU B CA 1
ATOM 8552 C C . GLU B 1 31 ? 47.562 8.617 -44.562 1 25.12 31 GLU B C 1
ATOM 8554 O O . GLU B 1 31 ? 47.812 9.82 -44.5 1 25.12 31 GLU B O 1
ATOM 8559 N N . ALA B 1 32 ? 47 8.328 -43.406 1 23.25 32 ALA B N 1
ATOM 8560 C CA . ALA B 1 32 ? 47.438 8.977 -42.188 1 23.25 32 ALA B CA 1
ATOM 8561 C C . ALA B 1 32 ? 48.906 8.648 -41.906 1 23.25 32 ALA B C 1
ATOM 8563 O O . ALA B 1 32 ? 49.25 7.492 -41.625 1 23.25 32 ALA B O 1
ATOM 8564 N N . LYS B 1 33 ? 49.812 9.164 -42.562 1 27.23 33 LYS B N 1
ATOM 8565 C CA . LYS B 1 33 ? 51.219 8.922 -42.219 1 27.23 33 LYS B CA 1
ATOM 8566 C C . LYS B 1 33 ? 51.5 9.391 -40.781 1 27.23 33 LYS B C 1
ATOM 8568 O O . LYS B 1 33 ? 51.531 10.594 -40.5 1 27.23 33 LYS B O 1
ATOM 8573 N N . THR B 1 34 ? 50.812 8.758 -39.812 1 23.14 34 THR B N 1
ATOM 8574 C CA . THR B 1 34 ? 50.938 9.219 -38.438 1 23.14 34 THR B CA 1
ATOM 8575 C C . THR B 1 34 ? 52.375 9.148 -37.969 1 23.14 34 THR B C 1
ATOM 8577 O O . THR B 1 34 ? 52.969 8.07 -37.969 1 23.14 34 THR B O 1
ATOM 8580 N N . GLU B 1 35 ? 53.156 10.18 -38.312 1 25 35 GLU B N 1
ATOM 8581 C CA . GLU B 1 35 ? 54.531 10.32 -37.781 1 25 35 GLU B CA 1
ATOM 8582 C C . GLU B 1 35 ? 54.531 10.227 -36.281 1 25 35 GLU B C 1
ATOM 8584 O O . GLU B 1 35 ? 53.781 10.898 -35.594 1 25 35 GLU B O 1
ATOM 8589 N N . PHE B 1 36 ? 54.844 9.062 -35.75 1 25.98 36 PHE B N 1
ATOM 8590 C CA . PHE B 1 36 ? 54.969 8.578 -34.375 1 25.98 36 PHE B CA 1
ATOM 8591 C C . PHE B 1 36 ? 55.969 9.422 -33.562 1 25.98 36 PHE B C 1
ATOM 8593 O O . PHE B 1 36 ? 57.156 9.359 -33.812 1 25.98 36 PHE B O 1
ATOM 8600 N N . SER B 1 37 ? 55.719 10.727 -33.438 1 25.94 37 SER B N 1
ATOM 8601 C CA . SER B 1 37 ? 56.75 11.422 -32.656 1 25.94 37 SER B CA 1
ATOM 8602 C C . SER B 1 37 ? 56.844 10.859 -31.234 1 25.94 37 SER B C 1
ATOM 8604 O O . SER B 1 37 ? 55.812 10.531 -30.625 1 25.94 37 SER B O 1
ATOM 8606 N N . ALA B 1 38 ? 58.031 10.406 -30.703 1 29.31 38 ALA B N 1
ATOM 8607 C CA . ALA B 1 38 ? 58.562 9.859 -29.453 1 29.31 38 ALA B CA 1
ATOM 8608 C C . ALA B 1 38 ? 58.219 10.758 -28.281 1 29.31 38 ALA B C 1
ATOM 8610 O O . ALA B 1 38 ? 58.688 11.898 -28.203 1 29.31 38 ALA B O 1
ATOM 8611 N N . THR B 1 39 ? 56.938 10.664 -27.812 1 25.11 39 THR B N 1
ATOM 8612 C CA . THR B 1 39 ? 56.531 11.469 -26.656 1 25.11 39 THR B CA 1
ATOM 8613 C C . THR B 1 39 ? 57.438 11.164 -25.453 1 25.11 39 THR B C 1
ATOM 8615 O O . THR B 1 39 ? 57.531 10.016 -25.016 1 25.11 39 THR B O 1
ATOM 8618 N N . LYS B 1 40 ? 58.438 11.93 -25.156 1 33.44 40 LYS B N 1
ATOM 8619 C CA . LYS B 1 40 ? 59.281 12.047 -23.984 1 33.44 40 LYS B CA 1
ATOM 8620 C C . LYS B 1 40 ? 58.469 12.102 -22.703 1 33.44 40 LYS B C 1
ATOM 8622 O O . LYS B 1 40 ? 57.594 12.953 -22.547 1 33.44 40 LYS B O 1
ATOM 8627 N N . THR B 1 41 ? 58.375 10.984 -22.047 1 34.03 41 THR B N 1
ATOM 8628 C CA . THR B 1 41 ? 57.75 10.797 -20.734 1 34.03 41 THR B CA 1
ATOM 8629 C C . THR B 1 41 ? 58.312 11.797 -19.734 1 34.03 41 THR B C 1
ATOM 8631 O O . THR B 1 41 ? 59.5 11.781 -19.422 1 34.03 41 THR B O 1
ATOM 8634 N N . VAL B 1 42 ? 57.969 12.992 -19.719 1 34.06 42 VAL B N 1
ATOM 8635 C CA . VAL B 1 42 ? 58.312 13.961 -18.703 1 34.06 42 VAL B CA 1
ATOM 8636 C C . VAL B 1 42 ? 58.031 13.375 -17.312 1 34.06 42 VAL B C 1
ATOM 8638 O O . VAL B 1 42 ? 56.938 12.898 -17.062 1 34.06 42 VAL B O 1
ATOM 8641 N N . LEU B 1 43 ? 59.031 13.031 -16.594 1 37.81 43 LEU B N 1
ATOM 8642 C CA . LEU B 1 43 ? 59.156 12.672 -15.18 1 37.81 43 LEU B CA 1
ATOM 8643 C C . LEU B 1 43 ? 58.312 13.617 -14.32 1 37.81 43 LEU B C 1
ATOM 8645 O O . LEU B 1 43 ? 58.562 14.82 -14.273 1 37.81 43 LEU B O 1
ATOM 8649 N N . VAL B 1 44 ? 57.125 13.367 -14.195 1 45.34 44 VAL B N 1
ATOM 8650 C CA . VAL B 1 44 ? 56.312 14.203 -13.312 1 45.34 44 VAL B CA 1
ATOM 8651 C C . VAL B 1 44 ? 56.75 14 -11.867 1 45.34 44 VAL B C 1
ATOM 8653 O O . VAL B 1 44 ? 56.656 12.891 -11.336 1 45.34 44 VAL B O 1
ATOM 8656 N N . VAL B 1 45 ? 57.656 14.711 -11.344 1 56.06 45 VAL B N 1
ATOM 8657 C CA . VAL B 1 45 ? 58.219 14.812 -9.992 1 56.06 45 VAL B CA 1
ATOM 8658 C C . VAL B 1 45 ? 57.156 15.305 -9.023 1 56.06 45 VAL B C 1
ATOM 8660 O O . VAL B 1 45 ? 56.469 16.297 -9.297 1 56.06 45 VAL B O 1
ATOM 8663 N N . ASP B 1 46 ? 56.906 14.547 -7.973 1 66.5 46 ASP B N 1
ATOM 8664 C CA . ASP B 1 46 ? 56.031 15.023 -6.918 1 66.5 46 ASP B CA 1
ATOM 8665 C C . ASP B 1 46 ? 56.656 16.172 -6.145 1 66.5 46 ASP B C 1
ATOM 8667 O O . ASP B 1 46 ? 57.844 16.141 -5.82 1 66.5 46 ASP B O 1
ATOM 8671 N N . VAL B 1 47 ? 55.938 17.156 -6.098 1 78.19 47 VAL B N 1
ATOM 8672 C CA . VAL B 1 47 ? 56.406 18.312 -5.328 1 78.19 47 VAL B CA 1
ATOM 8673 C C . VAL B 1 47 ? 55.562 18.438 -4.059 1 78.19 47 VAL B C 1
ATOM 8675 O O . VAL B 1 47 ? 54.344 18.188 -4.074 1 78.19 47 VAL B O 1
ATOM 8678 N N . THR B 1 48 ? 56.281 18.594 -2.98 1 81 48 THR B N 1
ATOM 8679 C CA . THR B 1 48 ? 55.594 18.875 -1.719 1 81 48 THR B CA 1
ATOM 8680 C C . THR B 1 48 ? 55.188 20.344 -1.645 1 81 48 THR B C 1
ATOM 8682 O O . THR B 1 48 ? 56.031 21.234 -1.775 1 81 48 THR B O 1
ATOM 8685 N N . ILE B 1 49 ? 53.969 20.469 -1.578 1 82.56 49 ILE B N 1
ATOM 8686 C CA . ILE B 1 49 ? 53.406 21.812 -1.454 1 82.56 49 ILE B CA 1
ATOM 8687 C C . ILE B 1 49 ? 53 22.062 -0.013 1 82.56 49 ILE B C 1
ATOM 8689 O O . ILE B 1 49 ? 52.344 21.203 0.611 1 82.56 49 ILE B O 1
ATOM 8693 N N . SER B 1 50 ? 53.5 23.094 0.524 1 84.94 50 SER B N 1
ATOM 8694 C CA . SER B 1 50 ? 53.062 23.547 1.845 1 84.94 50 SER B CA 1
ATOM 8695 C C . SER B 1 50 ? 52.469 24.953 1.786 1 84.94 50 SER B C 1
ATOM 8697 O O . SER B 1 50 ? 52.719 25.703 0.843 1 84.94 50 SER B O 1
ATOM 8699 N N . GLY B 1 51 ? 51.562 25.234 2.604 1 83.75 51 GLY B N 1
ATOM 8700 C CA . GLY B 1 51 ? 50.969 26.562 2.658 1 83.75 51 GLY B CA 1
ATOM 8701 C C . GLY B 1 51 ? 50.031 26.766 3.844 1 83.75 51 GLY B C 1
ATOM 8702 O O . GLY B 1 51 ? 49.938 25.891 4.707 1 83.75 51 GLY B O 1
ATOM 8703 N N . LYS B 1 52 ? 49.562 27.922 3.939 1 83.06 52 LYS B N 1
ATOM 8704 C CA . LYS B 1 52 ? 48.625 28.359 4.965 1 83.06 52 LYS B CA 1
ATOM 8705 C C . LYS B 1 52 ? 47.281 28.797 4.344 1 83.06 52 LYS B C 1
ATOM 8707 O O . LYS B 1 52 ? 47.281 29.484 3.324 1 83.06 52 LYS B O 1
ATOM 8712 N N . VAL B 1 53 ? 46.25 28.25 4.82 1 83.81 53 VAL B N 1
ATOM 8713 C CA . VAL B 1 53 ? 44.938 28.703 4.402 1 83.81 53 VAL B CA 1
ATOM 8714 C C . VAL B 1 53 ? 44.375 29.672 5.441 1 83.81 53 VAL B C 1
ATOM 8716 O O . VAL B 1 53 ? 44.281 29.328 6.629 1 83.81 53 VAL B O 1
ATOM 8719 N N . THR B 1 54 ? 44.062 30.781 5.035 1 78.88 54 THR B N 1
ATOM 8720 C CA . THR B 1 54 ? 43.5 31.812 5.895 1 78.88 54 THR B CA 1
ATOM 8721 C C . THR B 1 54 ? 42.156 32.312 5.336 1 78.88 54 THR B C 1
ATOM 8723 O O . THR B 1 54 ? 41.812 32.031 4.195 1 78.88 54 THR B O 1
ATOM 8726 N N . ASP B 1 55 ? 41.406 33 6.211 1 70.81 55 ASP B N 1
ATOM 8727 C CA . ASP B 1 55 ? 40.25 33.75 5.703 1 70.81 55 ASP B CA 1
ATOM 8728 C C . ASP B 1 55 ? 40.688 35.125 5.152 1 70.81 55 ASP B C 1
ATOM 8730 O O . ASP B 1 55 ? 41.906 35.406 5.125 1 70.81 55 ASP B O 1
ATOM 8734 N N . LYS B 1 56 ? 39.719 35.875 4.613 1 67.38 56 LYS B N 1
ATOM 8735 C CA . LYS B 1 56 ? 40.031 37.156 4.016 1 67.38 56 LYS B CA 1
ATOM 8736 C C . LYS B 1 56 ? 40.75 38.062 5.02 1 67.38 56 LYS B C 1
ATOM 8738 O O . LYS B 1 56 ? 41.5 38.969 4.633 1 67.38 56 LYS B O 1
ATOM 8743 N N . SER B 1 57 ? 40.438 37.844 6.27 1 62.59 57 SER B N 1
ATOM 8744 C CA . SER B 1 57 ? 41.031 38.688 7.301 1 62.59 57 SER B CA 1
ATOM 8745 C C . SER B 1 57 ? 42.406 38.219 7.695 1 62.59 57 SER B C 1
ATOM 8747 O O . SER B 1 57 ? 43.062 38.812 8.57 1 62.59 57 SER B O 1
ATOM 8749 N N . GLY B 1 58 ? 42.844 37.156 7.184 1 68.31 58 GLY B N 1
ATOM 8750 C CA . GLY B 1 58 ? 44.188 36.656 7.445 1 68.31 58 GLY B CA 1
ATOM 8751 C C . GLY B 1 58 ? 44.219 35.656 8.57 1 68.31 58 GLY B C 1
ATOM 8752 O O . GLY B 1 58 ? 45.312 35.219 8.992 1 68.31 58 GLY B O 1
ATOM 8753 N N . GLU B 1 59 ? 43.125 35.375 9.094 1 71.38 59 GLU B N 1
ATOM 8754 C CA . GLU B 1 59 ? 43.062 34.375 10.164 1 71.38 59 GLU B CA 1
ATOM 8755 C C . GLU B 1 59 ? 43.156 32.969 9.602 1 71.38 59 GLU B C 1
ATOM 8757 O O . GLU B 1 59 ? 42.5 32.625 8.617 1 71.38 59 GLU B O 1
ATOM 8762 N N . PRO B 1 60 ? 43.938 32.125 10.328 1 76.38 60 PRO B N 1
ATOM 8763 C CA . PRO B 1 60 ? 44.062 30.75 9.82 1 76.38 60 PRO B CA 1
ATOM 8764 C C . PRO B 1 60 ? 42.75 29.969 9.922 1 76.38 60 PRO B C 1
ATOM 8766 O O . PRO B 1 60 ? 42 30.141 10.883 1 76.38 60 PRO B O 1
ATOM 8769 N N . ILE B 1 61 ? 42.344 29.297 8.898 1 75.81 61 ILE B N 1
ATOM 8770 C CA . ILE B 1 61 ? 41.188 28.422 8.891 1 75.81 61 ILE B CA 1
ATOM 8771 C C . ILE B 1 61 ? 41.625 26.984 9.117 1 75.81 61 ILE B C 1
ATOM 8773 O O . ILE B 1 61 ? 42.188 26.344 8.219 1 75.81 61 ILE B O 1
ATOM 8777 N N . PRO B 1 62 ? 41.281 26.609 10.32 1 72.5 62 PRO B N 1
ATOM 8778 C CA . PRO B 1 62 ? 41.625 25.188 10.539 1 72.5 62 PRO B CA 1
ATOM 8779 C C . PRO B 1 62 ? 40.594 24.25 9.898 1 72.5 62 PRO B C 1
ATOM 8781 O O . PRO B 1 62 ? 39.406 24.578 9.805 1 72.5 62 PRO B O 1
ATOM 8784 N N . GLY B 1 63 ? 41 23.062 9.359 1 71.44 63 GLY B N 1
ATOM 8785 C CA . GLY B 1 63 ? 40.125 22 8.891 1 71.44 63 GLY B CA 1
ATOM 8786 C C . GLY B 1 63 ? 39.719 22.156 7.438 1 71.44 63 GLY B C 1
ATOM 8787 O O . GLY B 1 63 ? 38.781 21.5 6.977 1 71.44 63 GLY B O 1
ATOM 8788 N N . VAL B 1 64 ? 40.344 23.078 6.742 1 76.19 64 VAL B N 1
ATOM 8789 C CA . VAL B 1 64 ? 40.094 23.219 5.312 1 76.19 64 VAL B CA 1
ATOM 8790 C C . VAL B 1 64 ? 40.562 21.969 4.578 1 76.19 64 VAL B C 1
ATOM 8792 O O . VAL B 1 64 ? 41.719 21.547 4.727 1 76.19 64 VAL B O 1
ATOM 8795 N N . THR B 1 65 ? 39.719 21.484 3.857 1 78.88 65 THR B N 1
ATOM 8796 C CA . THR B 1 65 ? 40.125 20.359 3.031 1 78.88 65 THR B CA 1
ATOM 8797 C C . THR B 1 65 ? 40.906 20.828 1.811 1 78.88 65 THR B C 1
ATOM 8799 O O . THR B 1 65 ? 40.406 21.625 1.017 1 78.88 65 THR B O 1
ATOM 8802 N N . VAL B 1 66 ? 42.188 20.406 1.738 1 81.5 66 VAL B N 1
ATOM 8803 C CA . VAL B 1 66 ? 43.031 20.641 0.572 1 81.5 66 VAL B CA 1
ATOM 8804 C C . VAL B 1 66 ? 43.156 19.328 -0.219 1 81.5 66 VAL B C 1
ATOM 8806 O O . VAL B 1 66 ? 43.719 18.359 0.283 1 81.5 66 VAL B O 1
ATOM 8809 N N . SER B 1 67 ? 42.562 19.406 -1.339 1 79.38 67 SER B N 1
ATOM 8810 C CA . SER B 1 67 ? 42.562 18.156 -2.078 1 79.38 67 SER B CA 1
ATOM 8811 C C . SER B 1 67 ? 42.875 18.375 -3.551 1 79.38 67 SER B C 1
ATOM 8813 O O . SER B 1 67 ? 42.812 19.5 -4.043 1 79.38 67 SER B O 1
ATOM 8815 N N . VAL B 1 68 ? 43.5 17.375 -4.262 1 76.19 68 VAL B N 1
ATOM 8816 C CA . VAL B 1 68 ? 43.688 17.328 -5.711 1 76.19 68 VAL B CA 1
ATOM 8817 C C . VAL B 1 68 ? 42.469 16.672 -6.359 1 76.19 68 VAL B C 1
ATOM 8819 O O . VAL B 1 68 ? 42.188 15.492 -6.137 1 76.19 68 VAL B O 1
ATOM 8822 N N . PRO B 1 69 ? 41.688 17.547 -7.113 1 67.69 69 PRO B N 1
ATOM 8823 C CA . PRO B 1 69 ? 40.469 17 -7.711 1 67.69 69 PRO B CA 1
ATOM 8824 C C . PRO B 1 69 ? 40.75 15.75 -8.555 1 67.69 69 PRO B C 1
ATOM 8826 O O . PRO B 1 69 ? 41.75 15.695 -9.281 1 67.69 69 PRO B O 1
ATOM 8829 N N . GLY B 1 70 ? 39.844 14.719 -8.445 1 60.72 70 GLY B N 1
ATOM 8830 C CA . GLY B 1 70 ? 39.969 13.508 -9.25 1 60.72 70 GLY B CA 1
ATOM 8831 C C . GLY B 1 70 ? 40.875 12.469 -8.633 1 60.72 70 GLY B C 1
ATOM 8832 O O . GLY B 1 70 ? 41.094 11.398 -9.211 1 60.72 70 GLY B O 1
ATOM 8833 N N . THR B 1 71 ? 41.656 12.945 -7.531 1 62.19 71 THR B N 1
ATOM 8834 C CA . THR B 1 71 ? 42.531 12.016 -6.836 1 62.19 71 THR B CA 1
ATOM 8835 C C . THR B 1 71 ? 42.125 11.844 -5.383 1 62.19 71 THR B C 1
ATOM 8837 O O . THR B 1 71 ? 41.25 12.578 -4.895 1 62.19 71 THR B O 1
ATOM 8840 N N . SER B 1 72 ? 42.562 10.812 -4.75 1 62.44 72 SER B N 1
ATOM 8841 C CA . SER B 1 72 ? 42.312 10.633 -3.322 1 62.44 72 SER B CA 1
ATOM 8842 C C . SER B 1 72 ? 43.344 11.406 -2.484 1 62.44 72 SER B C 1
ATOM 8844 O O . SER B 1 72 ? 43.375 11.266 -1.26 1 62.44 72 SER B O 1
ATOM 8846 N N . ILE B 1 73 ? 44.156 12.25 -3.154 1 72.75 73 ILE B N 1
ATOM 8847 C CA . ILE B 1 73 ? 45.156 13.016 -2.432 1 72.75 73 ILE B CA 1
ATOM 8848 C C . ILE B 1 73 ? 44.5 14.234 -1.784 1 72.75 73 ILE B C 1
ATOM 8850 O O . ILE B 1 73 ? 43.938 15.078 -2.473 1 72.75 73 ILE B O 1
ATOM 8854 N N . GLY B 1 74 ? 44.406 14.297 -0.543 1 74.81 74 GLY B N 1
ATOM 8855 C CA . GLY B 1 74 ? 43.906 15.438 0.196 1 74.81 74 GLY B CA 1
ATOM 8856 C C . GLY B 1 74 ? 44.438 15.531 1.607 1 74.81 74 GLY B C 1
ATOM 8857 O O . GLY B 1 74 ? 44.938 14.547 2.145 1 74.81 74 GLY B O 1
ATOM 8858 N N . THR B 1 75 ? 44.562 16.688 2.082 1 77.44 75 THR B N 1
ATOM 8859 C CA . THR B 1 75 ? 44.938 16.984 3.465 1 77.44 75 THR B CA 1
ATOM 8860 C C . THR B 1 75 ? 44 18.062 4.039 1 77.44 75 THR B C 1
ATOM 8862 O O . THR B 1 75 ? 43.188 18.625 3.322 1 77.44 75 THR B O 1
ATOM 8865 N N . ALA B 1 76 ? 44 18.219 5.301 1 76.88 76 ALA B N 1
ATOM 8866 C CA . ALA B 1 76 ? 43.281 19.312 5.957 1 76.88 76 ALA B CA 1
ATOM 8867 C C . ALA B 1 76 ? 44.25 20.25 6.664 1 76.88 76 ALA B C 1
ATOM 8869 O O . ALA B 1 76 ? 45.344 19.828 7.109 1 76.88 76 ALA B O 1
ATOM 8870 N N . THR B 1 77 ? 43.906 21.5 6.73 1 78.31 77 THR B N 1
ATOM 8871 C CA . THR B 1 77 ? 44.75 22.469 7.418 1 78.31 77 THR B CA 1
ATOM 8872 C C . THR B 1 77 ? 44.75 22.203 8.922 1 78.31 77 THR B C 1
ATOM 8874 O O . THR B 1 77 ? 43.781 21.688 9.477 1 78.31 77 THR B O 1
ATOM 8877 N N . ASP B 1 78 ? 45.906 22.484 9.547 1 75.88 78 ASP B N 1
ATOM 8878 C CA . ASP B 1 78 ? 46.031 22.359 10.992 1 75.88 78 ASP B CA 1
ATOM 8879 C C . ASP B 1 78 ? 45.438 23.578 11.703 1 75.88 78 ASP B C 1
ATOM 8881 O O . ASP B 1 78 ? 44.844 24.438 11.062 1 75.88 78 ASP B O 1
ATOM 8885 N N . ILE B 1 79 ? 45.531 23.688 13.008 1 72.38 79 ILE B N 1
ATOM 8886 C CA . ILE B 1 79 ? 44.938 24.719 13.836 1 72.38 79 ILE B CA 1
ATOM 8887 C C . ILE B 1 79 ? 45.438 26.094 13.414 1 72.38 79 ILE B C 1
ATOM 8889 O O . ILE B 1 79 ? 44.75 27.094 13.57 1 72.38 79 ILE B O 1
ATOM 8893 N N . ASP B 1 80 ? 46.625 26.156 12.953 1 76.06 80 ASP B N 1
ATOM 8894 C CA . ASP B 1 80 ? 47.219 27.422 12.523 1 76.06 80 ASP B CA 1
ATOM 8895 C C . ASP B 1 80 ? 47 27.641 11.023 1 76.06 80 ASP B C 1
ATOM 8897 O O . ASP B 1 80 ? 47.594 28.547 10.43 1 76.06 80 ASP B O 1
ATOM 8901 N N . GLY B 1 81 ? 46.156 26.797 10.406 1 76.38 81 GLY B N 1
ATOM 8902 C CA . GLY B 1 81 ? 45.812 26.906 9 1 76.38 81 GLY B CA 1
ATOM 8903 C C . GLY B 1 81 ? 46.875 26.344 8.07 1 76.38 81 GLY B C 1
ATOM 8904 O O . GLY B 1 81 ? 46.812 26.547 6.855 1 76.38 81 GLY B O 1
ATOM 8905 N N . ASN B 1 82 ? 47.875 25.734 8.625 1 80.38 82 ASN B N 1
ATOM 8906 C CA . ASN B 1 82 ? 48.938 25.203 7.789 1 80.38 82 ASN B CA 1
ATOM 8907 C C . ASN B 1 82 ? 48.562 23.859 7.184 1 80.38 82 ASN B C 1
ATOM 8909 O O . ASN B 1 82 ? 47.844 23.078 7.805 1 80.38 82 ASN B O 1
ATOM 8913 N N . TYR B 1 83 ? 48.969 23.688 5.906 1 81.25 83 TYR B N 1
ATOM 8914 C CA . TYR B 1 83 ? 48.812 22.391 5.277 1 81.25 83 TYR B CA 1
ATOM 8915 C C . TYR B 1 83 ? 50.062 21.984 4.531 1 81.25 83 TYR B C 1
ATOM 8917 O O . TYR B 1 83 ? 50.875 22.828 4.156 1 81.25 83 TYR B O 1
ATOM 8925 N N . THR B 1 84 ? 50.375 20.656 4.527 1 82.06 84 THR B N 1
ATOM 8926 C CA . THR B 1 84 ? 51.406 20.047 3.664 1 82.06 84 THR B CA 1
ATOM 8927 C C . THR B 1 84 ? 50.812 18.875 2.875 1 82.06 84 THR B C 1
ATOM 8929 O O . THR B 1 84 ? 50.125 18.016 3.443 1 82.06 84 THR B O 1
ATOM 8932 N N . ILE B 1 85 ? 50.938 18.969 1.519 1 79.19 85 ILE B N 1
ATOM 8933 C CA . ILE B 1 85 ? 50.406 17.938 0.654 1 79.19 85 ILE B CA 1
ATOM 8934 C C . ILE B 1 85 ? 51.406 17.594 -0.442 1 79.19 85 ILE B C 1
ATOM 8936 O O . ILE B 1 85 ? 52.062 18.484 -0.994 1 79.19 85 ILE B O 1
ATOM 8940 N N . SER B 1 86 ? 51.625 16.375 -0.624 1 78.69 86 SER B N 1
ATOM 8941 C CA . SER B 1 86 ? 52.469 15.922 -1.722 1 78.69 86 SER B CA 1
ATOM 8942 C C . SER B 1 86 ? 51.656 15.555 -2.947 1 78.69 86 SER B C 1
ATOM 8944 O O . SER B 1 86 ? 50.812 14.664 -2.883 1 78.69 86 SER B O 1
ATOM 8946 N N . VAL B 1 87 ? 51.875 16.375 -4.055 1 77 87 VAL B N 1
ATOM 8947 C CA . VAL B 1 87 ? 51.031 16.219 -5.25 1 77 87 VAL B CA 1
ATOM 8948 C C . VAL B 1 87 ? 51.938 16.172 -6.488 1 77 87 VAL B C 1
ATOM 8950 O O . VAL B 1 87 ? 53.062 16.672 -6.473 1 77 87 VAL B O 1
ATOM 8953 N N . PRO B 1 88 ? 51.562 15.484 -7.641 1 74.94 88 PRO B N 1
ATOM 8954 C CA . PRO B 1 88 ? 52.344 15.578 -8.891 1 74.94 88 PRO B CA 1
ATOM 8955 C C . PRO B 1 88 ? 52.531 17.016 -9.367 1 74.94 88 PRO B C 1
ATOM 8957 O O . PRO B 1 88 ? 51.656 17.875 -9.102 1 74.94 88 PRO B O 1
ATOM 8960 N N . GLU B 1 89 ? 53.594 17.219 -9.898 1 70.31 89 GLU B N 1
ATOM 8961 C CA . GLU B 1 89 ? 53.844 18.531 -10.461 1 70.31 89 GLU B CA 1
ATOM 8962 C C . GLU B 1 89 ? 52.719 18.969 -11.398 1 70.31 89 GLU B C 1
ATOM 8964 O O . GLU B 1 89 ? 52.125 18.141 -12.086 1 70.31 89 GLU B O 1
ATOM 8969 N N . ALA B 1 90 ? 52.25 20.172 -11.352 1 69 90 ALA B N 1
ATOM 8970 C CA . ALA B 1 90 ? 51.219 20.828 -12.164 1 69 90 ALA B CA 1
ATOM 8971 C C . ALA B 1 90 ? 49.812 20.422 -11.742 1 69 90 ALA B C 1
ATOM 8973 O O . ALA B 1 90 ? 48.875 20.547 -12.516 1 69 90 ALA B O 1
ATOM 8974 N N . SER B 1 91 ? 49.781 19.953 -10.562 1 74.38 91 SER B N 1
ATOM 8975 C CA . SER B 1 91 ? 48.469 19.625 -10.055 1 74.38 91 SER B CA 1
ATOM 8976 C C . SER B 1 91 ? 47.688 20.875 -9.625 1 74.38 91 SER B C 1
ATOM 8978 O O . SER B 1 91 ? 48.312 21.906 -9.344 1 74.38 91 SER B O 1
ATOM 8980 N N . THR B 1 92 ? 46.375 20.75 -9.664 1 79 92 THR B N 1
ATOM 8981 C CA . THR B 1 92 ? 45.5 21.781 -9.094 1 79 92 THR B CA 1
ATOM 8982 C C . THR B 1 92 ? 45 21.359 -7.707 1 79 92 THR B C 1
ATOM 8984 O O . THR B 1 92 ? 44.531 20.25 -7.52 1 79 92 THR B O 1
ATOM 8987 N N . LEU B 1 93 ? 45.25 22.234 -6.707 1 80.5 93 LEU B N 1
ATOM 8988 C CA . LEU B 1 93 ? 44.719 22.016 -5.363 1 80.5 93 LEU B CA 1
ATOM 8989 C C . LEU B 1 93 ? 43.375 22.672 -5.195 1 80.5 93 LEU B C 1
ATOM 8991 O O . LEU B 1 93 ? 43.156 23.812 -5.645 1 80.5 93 LEU B O 1
ATOM 8995 N N . VAL B 1 94 ? 42.5 21.953 -4.66 1 79.56 94 VAL B N 1
ATOM 8996 C CA . VAL B 1 94 ? 41.188 22.516 -4.277 1 79.56 94 VAL B CA 1
ATOM 8997 C C . VAL B 1 94 ? 41.125 22.641 -2.76 1 79.56 94 VAL B C 1
ATOM 8999 O O . VAL B 1 94 ? 41.344 21.672 -2.035 1 79.56 94 VAL B O 1
ATOM 9002 N N . PHE B 1 95 ? 40.844 23.844 -2.301 1 77.81 95 PHE B N 1
ATOM 9003 C CA . PHE B 1 95 ? 40.625 24.188 -0.898 1 77.81 95 PHE B CA 1
ATOM 9004 C C . PHE B 1 95 ? 39.156 24.344 -0.603 1 77.81 95 PHE B C 1
ATOM 9006 O O . PHE B 1 95 ? 38.469 25.203 -1.187 1 77.81 95 PHE B O 1
ATOM 9013 N N . SER B 1 96 ? 38.625 23.453 0.136 1 74 96 SER B N 1
ATOM 9014 C CA . SER B 1 96 ? 37.219 23.5 0.433 1 74 96 SER B CA 1
ATOM 9015 C C . SER B 1 96 ? 36.969 23.453 1.937 1 74 96 SER B C 1
ATOM 9017 O O . SER B 1 96 ? 37.625 22.719 2.664 1 74 96 SER B O 1
ATOM 9019 N N . PHE B 1 97 ? 36.188 24.422 2.404 1 66.06 97 PHE B N 1
ATOM 9020 C CA . PHE B 1 97 ? 35.75 24.5 3.793 1 66.06 97 PHE B CA 1
ATOM 9021 C C . PHE B 1 97 ? 34.312 25.016 3.883 1 66.06 97 PHE B C 1
ATOM 9023 O O . PHE B 1 97 ? 33.938 25.938 3.154 1 66.06 97 PHE B O 1
ATOM 9030 N N . ILE B 1 98 ? 33.5 24.281 4.723 1 54.25 98 ILE B N 1
ATOM 9031 C CA . ILE B 1 98 ? 32.094 24.703 4.91 1 54.25 98 ILE B CA 1
ATOM 9032 C C . ILE B 1 98 ? 32.062 26.188 5.281 1 54.25 98 ILE B C 1
ATOM 9034 O O . ILE B 1 98 ? 32.781 26.641 6.176 1 54.25 98 ILE B O 1
ATOM 9038 N N . GLY B 1 99 ? 31.266 27 4.613 1 53.84 99 GLY B N 1
ATOM 9039 C CA . GLY B 1 99 ? 31.125 28.438 4.84 1 53.84 99 GLY B CA 1
ATOM 9040 C C . GLY B 1 99 ? 32.062 29.281 3.994 1 53.84 99 GLY B C 1
ATOM 9041 O O . GLY B 1 99 ? 32 30.516 4.055 1 53.84 99 GLY B O 1
ATOM 9042 N N . PHE B 1 100 ? 33 28.625 3.346 1 60.97 100 PHE B N 1
ATOM 9043 C CA . PHE B 1 100 ? 33.938 29.344 2.49 1 60.97 100 PHE B CA 1
ATOM 9044 C C . PHE B 1 100 ? 33.844 28.859 1.048 1 60.97 100 PHE B C 1
ATOM 9046 O O . PHE B 1 100 ? 33.5 27.703 0.796 1 60.97 100 PHE B O 1
ATOM 9053 N N . ASN B 1 101 ? 33.875 29.703 0.12 1 61.81 101 ASN B N 1
ATOM 9054 C CA . ASN B 1 101 ? 33.969 29.312 -1.285 1 61.81 101 ASN B CA 1
ATOM 9055 C C . ASN B 1 101 ? 35.188 28.453 -1.542 1 61.81 101 ASN B C 1
ATOM 9057 O O . ASN B 1 101 ? 36.312 28.781 -1.125 1 61.81 101 ASN B O 1
ATOM 9061 N N . SER B 1 102 ? 34.906 27.359 -2.107 1 68.06 102 SER B N 1
ATOM 9062 C CA . SER B 1 102 ? 36.062 26.531 -2.465 1 68.06 102 SER B CA 1
ATOM 9063 C C . SER B 1 102 ? 36.969 27.234 -3.455 1 68.06 102 SER B C 1
ATOM 9065 O O . SER B 1 102 ? 36.5 27.984 -4.316 1 68.06 102 SER B O 1
ATOM 9067 N N . LYS B 1 103 ? 38.281 27.172 -3.318 1 73.44 103 LYS B N 1
ATOM 9068 C CA . LYS B 1 103 ? 39.281 27.781 -4.211 1 73.44 103 LYS B CA 1
ATOM 9069 C C . LYS B 1 103 ? 40.188 26.719 -4.816 1 73.44 103 LYS B C 1
ATOM 9071 O O . LYS B 1 103 ? 40.75 25.891 -4.098 1 73.44 103 LYS B O 1
ATOM 9076 N N . SER B 1 104 ? 40.156 26.672 -6.172 1 77.25 104 SER B N 1
ATOM 9077 C CA . SER B 1 104 ? 41.094 25.797 -6.883 1 77.25 104 SER B CA 1
ATOM 9078 C C . SER B 1 104 ? 42.344 26.547 -7.316 1 77.25 104 SER B C 1
ATOM 9080 O O . SER B 1 104 ? 42.25 27.609 -7.945 1 77.25 104 SER B O 1
ATOM 9082 N N . ILE B 1 105 ? 43.531 26.078 -6.965 1 77.69 105 ILE B N 1
ATOM 9083 C CA . ILE B 1 105 ? 44.781 26.734 -7.305 1 77.69 105 ILE B CA 1
ATOM 9084 C C . ILE B 1 105 ? 45.688 25.75 -8.047 1 77.69 105 ILE B C 1
ATOM 9086 O O . ILE B 1 105 ? 45.969 24.656 -7.543 1 77.69 105 ILE B O 1
ATOM 9090 N N . GLU B 1 106 ? 46.094 26.094 -9.266 1 76.5 106 GLU B N 1
ATOM 9091 C CA . GLU B 1 106 ? 47.094 25.312 -9.969 1 76.5 106 GLU B CA 1
ATOM 9092 C C . GLU B 1 106 ? 48.469 25.5 -9.352 1 76.5 106 GLU B C 1
ATOM 9094 O O . GLU B 1 106 ? 48.938 26.625 -9.18 1 76.5 106 GLU B O 1
ATOM 9099 N N . ILE B 1 107 ? 49.188 24.609 -8.93 1 74.81 107 ILE B N 1
ATOM 9100 C CA . ILE B 1 107 ? 50.438 24.672 -8.172 1 74.81 107 ILE B CA 1
ATOM 9101 C C . ILE B 1 107 ? 51.562 25.156 -9.07 1 74.81 107 ILE B C 1
ATOM 9103 O O . ILE B 1 107 ? 52.438 25.906 -8.625 1 74.81 107 ILE B O 1
ATOM 9107 N N . GLY B 1 108 ? 51.562 24.984 -10.422 1 68.44 108 GLY B N 1
ATOM 9108 C CA . GLY B 1 108 ? 52.719 25.297 -11.273 1 68.44 108 GLY B CA 1
ATOM 9109 C C . GLY B 1 108 ? 54.031 24.859 -10.688 1 68.44 108 GLY B C 1
ATOM 9110 O O . GLY B 1 108 ? 54.188 23.703 -10.289 1 68.44 108 GLY B O 1
ATOM 9111 N N . ASP B 1 109 ? 55.125 25.766 -10.469 1 69.69 109 ASP B N 1
ATOM 9112 C CA . ASP B 1 109 ? 56.438 25.484 -9.914 1 69.69 109 ASP B CA 1
ATOM 9113 C C . ASP B 1 109 ? 56.531 25.953 -8.469 1 69.69 109 ASP B C 1
ATOM 9115 O O . ASP B 1 109 ? 57.656 26.047 -7.914 1 69.69 109 ASP B O 1
ATOM 9119 N N . GLN B 1 110 ? 55.438 26.125 -7.801 1 74.25 110 GLN B N 1
ATOM 9120 C CA . GLN B 1 110 ? 55.469 26.656 -6.445 1 74.25 110 GLN B CA 1
ATOM 9121 C C . GLN B 1 110 ? 55.5 25.531 -5.414 1 74.25 110 GLN B C 1
ATOM 9123 O O . GLN B 1 110 ? 54.875 24.5 -5.598 1 74.25 110 GLN B O 1
ATOM 9128 N N . SER B 1 111 ? 56.375 25.781 -4.449 1 79.38 111 SER B N 1
ATOM 9129 C CA . SER B 1 111 ? 56.438 24.828 -3.348 1 79.38 111 SER B CA 1
ATOM 9130 C C . SER B 1 111 ? 55.656 25.312 -2.141 1 79.38 111 SER B C 1
ATOM 9132 O O . SER B 1 111 ? 55.406 24.531 -1.211 1 79.38 111 SER B O 1
ATOM 9134 N N . ILE B 1 112 ? 55.281 26.547 -2.049 1 79.94 112 ILE B N 1
ATOM 9135 C CA . ILE B 1 112 ? 54.469 27.125 -0.996 1 79.94 112 ILE B CA 1
ATOM 9136 C C . ILE B 1 112 ? 53.25 27.812 -1.613 1 79.94 112 ILE B C 1
ATOM 9138 O O . ILE B 1 112 ? 53.375 28.688 -2.457 1 79.94 112 ILE B O 1
ATOM 9142 N N . VAL B 1 113 ? 52.031 27.359 -1.362 1 81.31 113 VAL B N 1
ATOM 9143 C CA . VAL B 1 113 ? 50.781 27.938 -1.833 1 81.31 113 VAL B CA 1
ATOM 9144 C C . VAL B 1 113 ? 49.938 28.391 -0.641 1 81.31 113 VAL B C 1
ATOM 9146 O O . VAL B 1 113 ? 49.375 27.547 0.069 1 81.31 113 VAL B O 1
ATOM 9149 N N . ASN B 1 114 ? 49.938 29.656 -0.307 1 80.44 114 ASN B N 1
ATOM 9150 C CA . ASN B 1 114 ? 49.031 30.25 0.685 1 80.44 114 ASN B CA 1
ATOM 9151 C C . ASN B 1 114 ? 47.719 30.672 0.06 1 80.44 114 ASN B C 1
ATOM 9153 O O . ASN B 1 114 ? 47.688 31.25 -1.027 1 80.44 114 ASN B O 1
ATOM 9157 N N . VAL B 1 115 ? 46.656 30.219 0.626 1 78.5 115 VAL B N 1
ATOM 9158 C CA . VAL B 1 115 ? 45.344 30.516 0.067 1 78.5 115 VAL B CA 1
ATOM 9159 C C . VAL B 1 115 ? 44.5 31.234 1.106 1 78.5 115 VAL B C 1
ATOM 9161 O O . VAL B 1 115 ? 44.469 30.828 2.273 1 78.5 115 VAL B O 1
ATOM 9164 N N . ALA B 1 116 ? 43.906 32.281 0.782 1 75.06 116 ALA B N 1
ATOM 9165 C CA . ALA B 1 116 ? 42.844 32.938 1.559 1 75.06 116 ALA B CA 1
ATOM 9166 C C . ALA B 1 116 ? 41.469 32.562 1.03 1 75.06 116 ALA B C 1
ATOM 9168 O O . ALA B 1 116 ? 41.156 32.844 -0.124 1 75.06 116 ALA B O 1
ATOM 9169 N N . LEU B 1 117 ? 40.812 31.766 1.848 1 70.12 117 LEU B N 1
ATOM 9170 C CA . LEU B 1 117 ? 39.438 31.422 1.455 1 70.12 117 LEU B CA 1
ATOM 9171 C C . LEU B 1 117 ? 38.469 32.562 1.796 1 70.12 117 LEU B C 1
ATOM 9173 O O . LEU B 1 117 ? 38.625 33.219 2.818 1 70.12 117 LEU B O 1
ATOM 9177 N N . GLU B 1 118 ? 37.781 32.938 0.79 1 59.5 118 GLU B N 1
ATOM 9178 C CA . GLU B 1 118 ? 36.688 33.875 1.048 1 59.5 118 GLU B CA 1
ATOM 9179 C C . GLU B 1 118 ? 35.469 33.188 1.61 1 59.5 118 GLU B C 1
ATOM 9181 O O . GLU B 1 118 ? 35.125 32.094 1.188 1 59.5 118 GLU B O 1
ATOM 9186 N N . GLU B 1 119 ? 35.125 33.719 2.686 1 47.5 119 GLU B N 1
ATOM 9187 C CA . GLU B 1 119 ? 33.875 33.188 3.23 1 47.5 119 GLU B CA 1
ATOM 9188 C C . GLU B 1 119 ? 32.812 33.062 2.146 1 47.5 119 GLU B C 1
ATOM 9190 O O . GLU B 1 119 ? 32.719 33.906 1.25 1 47.5 119 GLU B O 1
ATOM 9195 N N . SER B 1 120 ? 32.469 31.938 1.833 1 45.12 120 SER B N 1
ATOM 9196 C CA . SER B 1 120 ? 31.344 31.75 0.918 1 45.12 120 SER B CA 1
ATOM 9197 C C . SER B 1 120 ? 30.234 32.75 1.206 1 45.12 120 SER B C 1
ATOM 9199 O O . SER B 1 120 ? 29.656 32.75 2.299 1 45.12 120 SER B O 1
ATOM 9201 N N . ILE B 1 121 ? 30.547 33.875 1.012 1 40.19 121 ILE B N 1
ATOM 9202 C CA . ILE B 1 121 ? 29.344 34.719 1.048 1 40.19 121 ILE B CA 1
ATOM 9203 C C . ILE B 1 121 ? 28.203 34 0.309 1 40.19 121 ILE B C 1
ATOM 9205 O O . ILE B 1 121 ? 28.25 33.844 -0.913 1 40.19 121 ILE B O 1
ATOM 9209 N N . SER B 1 122 ? 27.844 33.062 0.747 1 43.56 122 SER B N 1
ATOM 9210 C CA . SER B 1 122 ? 26.875 31.984 0.51 1 43.56 122 SER B CA 1
ATOM 9211 C C . SER B 1 122 ? 25.719 32.469 -0.358 1 43.56 122 SER B C 1
ATOM 9213 O O . SER B 1 122 ? 25.156 31.719 -1.146 1 43.56 122 SER B O 1
ATOM 9215 N N . SER B 1 123 ? 25.297 33.719 -0.164 1 51.03 123 SER B N 1
ATOM 9216 C CA . SER B 1 123 ? 23.922 34 -0.508 1 51.03 123 SER B CA 1
ATOM 9217 C C . SER B 1 123 ? 23.766 34.281 -1.998 1 51.03 123 SER B C 1
ATOM 9219 O O . SER B 1 123 ? 22.781 33.875 -2.619 1 51.03 123 SER B O 1
ATOM 9221 N N . LEU B 1 124 ? 24.812 35 -2.592 1 48.72 124 LEU B N 1
ATOM 9222 C CA . LEU B 1 124 ? 24.469 35.5 -3.91 1 48.72 124 LEU B CA 1
ATOM 9223 C C . LEU B 1 124 ? 24.594 34.406 -4.973 1 48.72 124 LEU B C 1
ATOM 9225 O O . LEU B 1 124 ? 23.875 34.438 -5.977 1 48.72 124 LEU B O 1
ATOM 9229 N N . ASN B 1 125 ? 25.375 33.375 -4.758 1 56.25 125 ASN B N 1
ATOM 9230 C CA . ASN B 1 125 ? 25.547 32.312 -5.762 1 56.25 125 ASN B CA 1
ATOM 9231 C C . ASN B 1 125 ? 24.766 31.047 -5.395 1 56.25 125 ASN B C 1
ATOM 9233 O O . ASN B 1 125 ? 24.969 30 -5.996 1 56.25 125 ASN B O 1
ATOM 9237 N N . GLU B 1 126 ? 23.969 31.328 -4.484 1 70.31 126 GLU B N 1
ATOM 9238 C CA . GLU B 1 126 ? 23.094 30.203 -4.121 1 70.31 126 GLU B CA 1
ATOM 9239 C C . GLU B 1 126 ? 22.141 29.859 -5.25 1 70.31 126 GLU B C 1
ATOM 9241 O O . GLU B 1 126 ? 21.672 30.75 -5.969 1 70.31 126 GLU B O 1
ATOM 9246 N N . VAL B 1 127 ? 22.062 28.641 -5.508 1 73.31 127 VAL B N 1
ATOM 9247 C CA . VAL B 1 127 ? 21.156 28.172 -6.547 1 73.31 127 VAL B CA 1
ATOM 9248 C C . VAL B 1 127 ? 19.797 27.859 -5.934 1 73.31 127 VAL B C 1
ATOM 9250 O O . VAL B 1 127 ? 19.719 27.219 -4.879 1 73.31 127 VAL B O 1
ATOM 9253 N N . VAL B 1 128 ? 18.828 28.438 -6.512 1 76.88 128 VAL B N 1
ATOM 9254 C CA . VAL B 1 128 ? 17.469 28.203 -6.039 1 76.88 128 VAL B CA 1
ATOM 9255 C C . VAL B 1 128 ? 16.672 27.484 -7.117 1 76.88 128 VAL B C 1
ATOM 9257 O O . VAL B 1 128 ? 16.906 27.688 -8.312 1 76.88 128 VAL B O 1
ATOM 9260 N N . VAL B 1 129 ? 15.859 26.641 -6.641 1 73.88 129 VAL B N 1
ATOM 9261 C CA . VAL B 1 129 ? 14.992 25.922 -7.566 1 73.88 129 VAL B CA 1
ATOM 9262 C C . VAL B 1 129 ? 13.805 26.812 -7.949 1 73.88 129 VAL B C 1
ATOM 9264 O O . VAL B 1 129 ? 13.086 27.312 -7.078 1 73.88 129 VAL B O 1
ATOM 9267 N N . VAL B 1 130 ? 13.766 27.047 -9.133 1 73.62 130 VAL B N 1
ATOM 9268 C CA . VAL B 1 130 ? 12.633 27.828 -9.633 1 73.62 130 VAL B CA 1
ATOM 9269 C C . VAL B 1 130 ? 12.023 27.141 -10.852 1 73.62 130 VAL B C 1
ATOM 9271 O O . VAL B 1 130 ? 12.695 26.984 -11.875 1 73.62 130 VAL B O 1
ATOM 9274 N N . GLY B 1 131 ? 10.883 26.594 -10.672 1 67.81 131 GLY B N 1
ATOM 9275 C CA . GLY B 1 131 ? 10.219 25.969 -11.812 1 67.81 131 GLY B CA 1
ATOM 9276 C C . GLY B 1 131 ? 10.859 24.672 -12.25 1 67.81 131 GLY B C 1
ATOM 9277 O O . GLY B 1 131 ? 11.039 23.766 -11.438 1 67.81 131 GLY B O 1
ATOM 9278 N N . TYR B 1 132 ? 11.023 24.484 -13.359 1 75.56 132 TYR B N 1
ATOM 9279 C CA . TYR B 1 132 ? 11.594 23.281 -13.961 1 75.56 132 TYR B CA 1
ATOM 9280 C C . TYR B 1 132 ? 13.078 23.469 -14.258 1 75.56 132 TYR B C 1
ATOM 9282 O O . TYR B 1 132 ? 13.562 23.094 -15.328 1 75.56 132 TYR B O 1
ATOM 9290 N N . GLY B 1 133 ? 13.688 24.219 -13.125 1 75.06 133 GLY B N 1
ATOM 9291 C CA . GLY B 1 133 ? 15.125 24.438 -13.211 1 75.06 133 GLY B CA 1
ATOM 9292 C C . GLY B 1 133 ? 15.703 25.125 -11.992 1 75.06 133 GLY B C 1
ATOM 9293 O O . GLY B 1 133 ? 15 25.328 -10.992 1 75.06 133 GLY B O 1
ATOM 9294 N N . THR B 1 134 ? 16.984 25.266 -12.039 1 77.44 134 THR B N 1
ATOM 9295 C CA . THR B 1 134 ? 17.688 25.984 -10.984 1 77.44 134 THR B CA 1
ATOM 9296 C C . THR B 1 134 ? 18.312 27.266 -11.531 1 77.44 134 THR B C 1
ATOM 9298 O O . THR B 1 134 ? 18.578 27.359 -12.727 1 77.44 134 THR B O 1
ATOM 9301 N N . GLN B 1 135 ? 18.312 28.234 -10.727 1 81.81 135 GLN B N 1
ATOM 9302 C CA . GLN B 1 135 ? 18.922 29.516 -11.078 1 81.81 135 GLN B CA 1
ATOM 9303 C C . GLN B 1 135 ? 19.719 30.078 -9.914 1 81.81 135 GLN B C 1
ATOM 9305 O O . GLN B 1 135 ? 19.422 29.797 -8.75 1 81.81 135 GLN B O 1
ATOM 9310 N N . LYS B 1 136 ? 20.703 30.828 -10.375 1 83.25 136 LYS B N 1
ATOM 9311 C CA . LYS B 1 136 ? 21.391 31.609 -9.352 1 83.25 136 LYS B CA 1
ATOM 9312 C C . LYS B 1 136 ? 20.438 32.625 -8.703 1 83.25 136 LYS B C 1
ATOM 9314 O O . LYS B 1 136 ? 19.625 33.25 -9.391 1 83.25 136 LYS B O 1
ATOM 9319 N N . LYS B 1 137 ? 20.562 32.719 -7.512 1 83.5 137 LYS B N 1
ATOM 9320 C CA . LYS B 1 137 ? 19.672 33.594 -6.75 1 83.5 137 LYS B CA 1
ATOM 9321 C C . LYS B 1 137 ? 19.672 35 -7.297 1 83.5 137 LYS B C 1
ATOM 9323 O O . LYS B 1 137 ? 18.609 35.656 -7.398 1 83.5 137 LYS B O 1
ATOM 9328 N N . VAL B 1 138 ? 20.828 35.562 -7.664 1 84.19 138 VAL B N 1
ATOM 9329 C CA . VAL B 1 138 ? 20.938 36.938 -8.109 1 84.19 138 VAL B CA 1
ATOM 9330 C C . VAL B 1 138 ? 20.219 37.125 -9.445 1 84.19 138 VAL B C 1
ATOM 9332 O O . VAL B 1 138 ? 19.812 38.219 -9.789 1 84.19 138 VAL B O 1
ATOM 9335 N N . ASN B 1 139 ? 20.031 36.062 -10.164 1 87.38 139 ASN B N 1
ATOM 9336 C CA . ASN B 1 139 ? 19.406 36.125 -11.484 1 87.38 139 ASN B CA 1
ATOM 9337 C C . ASN B 1 139 ? 17.922 35.781 -11.43 1 87.38 139 ASN B C 1
ATOM 9339 O O . ASN B 1 139 ? 17.234 35.812 -12.453 1 87.38 139 ASN B O 1
ATOM 9343 N N . VAL B 1 140 ? 17.516 35.469 -10.281 1 89.81 140 VAL B N 1
ATOM 9344 C CA . VAL B 1 140 ? 16.094 35.188 -10.133 1 89.81 140 VAL B CA 1
ATOM 9345 C C . VAL B 1 140 ? 15.289 36.469 -10.117 1 89.81 140 VAL B C 1
ATOM 9347 O O . VAL B 1 140 ? 15.562 37.375 -9.305 1 89.81 140 VAL B O 1
ATOM 9350 N N . ILE B 1 141 ? 14.336 36.594 -11 1 92.25 141 ILE B N 1
ATOM 9351 C CA . ILE B 1 141 ? 13.547 37.812 -11.094 1 92.25 141 ILE B CA 1
ATOM 9352 C C . ILE B 1 141 ? 12.289 37.688 -10.234 1 92.25 141 ILE B C 1
ATOM 9354 O O . ILE B 1 141 ? 11.844 38.656 -9.625 1 92.25 141 ILE B O 1
ATOM 9358 N N . GLY B 1 142 ? 11.688 36.562 -10.148 1 89.12 142 GLY B N 1
ATOM 9359 C CA . GLY B 1 142 ? 10.453 36.344 -9.414 1 89.12 142 GLY B CA 1
ATOM 9360 C C . GLY B 1 142 ? 10.594 36.531 -7.918 1 89.12 142 GLY B C 1
ATOM 9361 O O . GLY B 1 142 ? 11.711 36.5 -7.391 1 89.12 142 GLY B O 1
ATOM 9362 N N . SER B 1 143 ? 9.469 36.812 -7.316 1 87.75 143 SER B N 1
ATOM 9363 C CA . SER B 1 143 ? 9.445 36.906 -5.859 1 87.75 143 SER B CA 1
ATOM 9364 C C . SER B 1 143 ? 9.469 35.531 -5.211 1 87.75 143 SER B C 1
ATOM 9366 O O . SER B 1 143 ? 8.438 34.875 -5.105 1 87.75 143 SER B O 1
ATOM 9368 N N . VAL B 1 144 ? 10.586 35.219 -4.727 1 86.81 144 VAL B N 1
ATOM 9369 C CA . VAL B 1 144 ? 10.797 33.875 -4.18 1 86.81 144 VAL B CA 1
ATOM 9370 C C . VAL B 1 144 ? 11.406 33.969 -2.783 1 86.81 144 VAL B C 1
ATOM 9372 O O . VAL B 1 144 ? 12.234 34.844 -2.525 1 86.81 144 VAL B O 1
ATOM 9375 N N . THR B 1 145 ? 10.898 33.188 -1.923 1 87.62 145 THR B N 1
ATOM 9376 C CA . THR B 1 145 ? 11.484 33.031 -0.594 1 87.62 145 THR B CA 1
ATOM 9377 C C . THR B 1 145 ? 11.773 31.578 -0.294 1 87.62 145 THR B C 1
ATOM 9379 O O . THR B 1 145 ? 10.969 30.703 -0.617 1 87.62 145 THR B O 1
ATOM 9382 N N . THR B 1 146 ? 12.898 31.297 0.3 1 88.88 146 THR B N 1
ATOM 9383 C CA . THR B 1 146 ? 13.312 29.922 0.54 1 88.88 146 THR B CA 1
ATOM 9384 C C . THR B 1 146 ? 13.672 29.703 2.008 1 88.88 146 THR B C 1
ATOM 9386 O O . THR B 1 146 ? 14.281 30.578 2.635 1 88.88 146 THR B O 1
ATOM 9389 N N . VAL B 1 147 ? 13.219 28.594 2.529 1 90.12 147 VAL B N 1
ATOM 9390 C CA . VAL B 1 147 ? 13.602 28.141 3.859 1 90.12 147 VAL B CA 1
ATOM 9391 C C . VAL B 1 147 ? 14.461 26.875 3.744 1 90.12 147 VAL B C 1
ATOM 9393 O O . VAL B 1 147 ? 14.102 25.938 3.025 1 90.12 147 VAL B O 1
ATOM 9396 N N . GLY B 1 148 ? 15.5 26.906 4.508 1 89.5 148 GLY B N 1
ATOM 9397 C CA . GLY B 1 148 ? 16.438 25.781 4.422 1 89.5 148 GLY B CA 1
ATOM 9398 C C . GLY B 1 148 ? 16.156 24.688 5.434 1 89.5 148 GLY B C 1
ATOM 9399 O O . GLY B 1 148 ? 15.281 24.844 6.293 1 89.5 148 GLY B O 1
ATOM 9400 N N . ALA B 1 149 ? 16.984 23.703 5.355 1 89.06 149 ALA B N 1
ATOM 9401 C CA . ALA B 1 149 ? 16.812 22.484 6.152 1 89.06 149 ALA B CA 1
ATOM 9402 C C . ALA B 1 149 ? 16.984 22.781 7.641 1 89.06 149 ALA B C 1
ATOM 9404 O O . ALA B 1 149 ? 16.266 22.219 8.477 1 89.06 149 ALA B O 1
ATOM 9405 N N . GLU B 1 150 ? 17.891 23.562 7.977 1 82.88 150 GLU B N 1
ATOM 9406 C CA . GLU B 1 150 ? 18.203 23.844 9.375 1 82.88 150 GLU B CA 1
ATOM 9407 C C . GLU B 1 150 ? 17.031 24.531 10.07 1 82.88 150 GLU B C 1
ATOM 9409 O O . GLU B 1 150 ? 16.688 24.203 11.203 1 82.88 150 GLU B O 1
ATOM 9414 N N . GLU B 1 151 ? 16.484 25.469 9.391 1 85.75 151 GLU B N 1
ATOM 9415 C CA . GLU B 1 151 ? 15.336 26.172 9.953 1 85.75 151 GLU B CA 1
ATOM 9416 C C . GLU B 1 151 ? 14.133 25.25 10.102 1 85.75 151 GLU B C 1
ATOM 9418 O O . GLU B 1 151 ? 13.383 25.344 11.07 1 85.75 151 GLU B O 1
ATOM 9423 N N . ILE B 1 152 ? 13.953 24.391 9.195 1 88.56 152 ILE B N 1
ATOM 9424 C CA . ILE B 1 152 ? 12.812 23.484 9.188 1 88.56 152 ILE B CA 1
ATOM 9425 C C . ILE B 1 152 ? 12.938 22.484 10.336 1 88.56 152 ILE B C 1
ATOM 9427 O O . ILE B 1 152 ? 11.961 22.203 11.031 1 88.56 152 ILE B O 1
ATOM 9431 N N . SER B 1 153 ? 14.133 22.031 10.555 1 84.56 153 SER B N 1
ATOM 9432 C CA . SER B 1 153 ? 14.336 20.984 11.555 1 84.56 153 SER B CA 1
ATOM 9433 C C . SER B 1 153 ? 14.484 21.578 12.953 1 84.56 153 SER B C 1
ATOM 9435 O O . SER B 1 153 ? 14.453 20.859 13.945 1 84.56 153 SER B O 1
ATOM 9437 N N . ALA B 1 154 ? 14.625 22.859 13.039 1 83.38 154 ALA B N 1
ATOM 9438 C CA . ALA B 1 154 ? 14.781 23.5 14.344 1 83.38 154 ALA B CA 1
ATOM 9439 C C . ALA B 1 154 ? 13.492 23.422 15.156 1 83.38 154 ALA B C 1
ATOM 9441 O O . ALA B 1 154 ? 13.523 23.422 16.391 1 83.38 154 ALA B O 1
ATOM 9442 N N . ALA B 1 155 ? 12.422 23.391 14.477 1 86.19 155 ALA B N 1
ATOM 9443 C CA . ALA B 1 155 ? 11.133 23.266 15.156 1 86.19 155 ALA B CA 1
ATOM 9444 C C . ALA B 1 155 ? 10.789 21.812 15.43 1 86.19 155 ALA B C 1
ATOM 9446 O O . ALA B 1 155 ? 10.844 20.969 14.531 1 86.19 155 ALA B O 1
ATOM 9447 N N . PRO B 1 156 ? 10.516 21.516 16.672 1 87.44 156 PRO B N 1
ATOM 9448 C CA . PRO B 1 156 ? 10.117 20.141 17 1 87.44 156 PRO B CA 1
ATOM 9449 C C . PRO B 1 156 ? 8.656 19.859 16.641 1 87.44 156 PRO B C 1
ATOM 9451 O O . PRO B 1 156 ? 7.84 19.609 17.531 1 87.44 156 PRO B O 1
ATOM 9454 N N . VAL B 1 157 ? 8.406 19.859 15.391 1 84.19 157 VAL B N 1
ATOM 9455 C CA . VAL B 1 157 ? 7.031 19.656 14.93 1 84.19 157 VAL B CA 1
ATOM 9456 C C . VAL B 1 157 ? 6.977 18.469 13.977 1 84.19 157 VAL B C 1
ATOM 9458 O O . VAL B 1 157 ? 7.961 18.156 13.305 1 84.19 157 VAL B O 1
ATOM 9461 N N . GLY B 1 158 ? 5.781 17.859 14.094 1 82.25 158 GLY B N 1
ATOM 9462 C CA . GLY B 1 158 ? 5.559 16.766 13.172 1 82.25 158 GLY B CA 1
ATOM 9463 C C . GLY B 1 158 ? 5.066 17.219 11.805 1 82.25 158 GLY B C 1
ATOM 9464 O O . GLY B 1 158 ? 5.492 16.688 10.781 1 82.25 158 GLY B O 1
ATOM 9465 N N . ALA B 1 159 ? 4.168 18.156 11.766 1 91.06 159 ALA B N 1
ATOM 9466 C CA . ALA B 1 159 ? 3.648 18.703 10.516 1 91.06 159 ALA B CA 1
ATOM 9467 C C . ALA B 1 159 ? 4.539 19.828 10 1 91.06 159 ALA B C 1
ATOM 9469 O O . ALA B 1 159 ? 4.676 20.875 10.648 1 91.06 159 ALA B O 1
ATOM 9470 N N . VAL B 1 160 ? 5 19.688 8.859 1 93.5 160 VAL B N 1
ATOM 9471 C CA . VAL B 1 160 ? 5.98 20.594 8.266 1 93.5 160 VAL B CA 1
ATOM 9472 C C . VAL B 1 160 ? 5.387 21.984 8.133 1 93.5 160 VAL B C 1
ATOM 9474 O O . VAL B 1 160 ? 6.098 22.984 8.281 1 93.5 160 VAL B O 1
ATOM 9477 N N . SER B 1 161 ? 4.129 22.094 7.898 1 93.75 161 SER B N 1
ATOM 9478 C CA . SER B 1 161 ? 3.48 23.391 7.719 1 93.75 161 SER B CA 1
ATOM 9479 C C . SER B 1 161 ? 3.643 24.266 8.961 1 93.75 161 SER B C 1
ATOM 9481 O O . SER B 1 161 ? 3.699 25.484 8.859 1 93.75 161 SER B O 1
ATOM 9483 N N . ASN B 1 162 ? 3.764 23.672 10.086 1 91.31 162 ASN B N 1
ATOM 9484 C CA . ASN B 1 162 ? 3.914 24.422 11.328 1 91.31 162 ASN B CA 1
ATOM 9485 C C . ASN B 1 162 ? 5.312 25.016 11.453 1 91.31 162 ASN B C 1
ATOM 9487 O O . ASN B 1 162 ? 5.516 26 12.18 1 91.31 162 ASN B O 1
ATOM 9491 N N . ALA B 1 163 ? 6.234 24.438 10.781 1 89.44 163 ALA B N 1
ATOM 9492 C CA . ALA B 1 163 ? 7.609 24.922 10.844 1 89.44 163 ALA B CA 1
ATOM 9493 C C . ALA B 1 163 ? 7.797 26.156 9.969 1 89.44 163 ALA B C 1
ATOM 9495 O O . ALA B 1 163 ? 8.797 26.875 10.102 1 89.44 163 ALA B O 1
ATOM 9496 N N . LEU B 1 164 ? 6.859 26.484 9.203 1 91.12 164 LEU B N 1
ATOM 9497 C CA . LEU B 1 164 ? 7.02 27.531 8.211 1 91.12 164 LEU B CA 1
ATOM 9498 C C . LEU B 1 164 ? 6.473 28.859 8.727 1 91.12 164 LEU B C 1
ATOM 9500 O O . LEU B 1 164 ? 6.777 29.922 8.18 1 91.12 164 LEU B O 1
ATOM 9504 N N . ALA B 1 165 ? 5.73 28.812 9.727 1 88.44 165 ALA B N 1
ATOM 9505 C CA . ALA B 1 165 ? 5.09 30.016 10.258 1 88.44 165 ALA B CA 1
ATOM 9506 C C . ALA B 1 165 ? 6.129 31.062 10.641 1 88.44 165 ALA B C 1
ATOM 9508 O O . ALA B 1 165 ? 7.094 30.75 11.352 1 88.44 165 ALA B O 1
ATOM 9509 N N . GLY B 1 166 ? 6.004 32.25 10.125 1 90.25 166 GLY B N 1
ATOM 9510 C CA . GLY B 1 166 ? 6.848 33.375 10.484 1 90.25 166 GLY B CA 1
ATOM 9511 C C . GLY B 1 166 ? 8.109 33.469 9.656 1 90.25 166 GLY B C 1
ATOM 9512 O O . GLY B 1 166 ? 8.828 34.469 9.711 1 90.25 166 GLY B O 1
ATOM 9513 N N . ARG B 1 167 ? 8.305 32.5 8.891 1 90.88 167 ARG B N 1
ATOM 9514 C CA . ARG B 1 167 ? 9.57 32.438 8.164 1 90.88 167 ARG B CA 1
ATOM 9515 C C . ARG B 1 167 ? 9.391 32.875 6.719 1 90.88 167 ARG B C 1
ATOM 9517 O O . ARG B 1 167 ? 10.359 33.281 6.055 1 90.88 167 ARG B O 1
ATOM 9524 N N . LEU B 1 168 ? 8.234 32.906 6.316 1 89.56 168 LEU B N 1
ATOM 9525 C CA . LEU B 1 168 ? 7.941 33.25 4.93 1 89.56 168 LEU B CA 1
ATOM 9526 C C . LEU B 1 168 ? 7.07 34.5 4.852 1 89.56 168 LEU B C 1
ATOM 9528 O O . LEU B 1 168 ? 5.879 34.438 5.16 1 89.56 168 LEU B O 1
ATOM 9532 N N . PRO B 1 169 ? 7.664 35.562 4.359 1 90.25 169 PRO B N 1
ATOM 9533 C CA . PRO B 1 169 ? 6.84 36.75 4.23 1 90.25 169 PRO B CA 1
ATOM 9534 C C . PRO B 1 169 ? 5.613 36.531 3.344 1 90.25 169 PRO B C 1
ATOM 9536 O O . PRO B 1 169 ? 5.723 35.938 2.271 1 90.25 169 PRO B O 1
ATOM 9539 N N . GLY B 1 170 ? 4.516 37 3.859 1 88.31 170 GLY B N 1
ATOM 9540 C CA . GLY B 1 170 ? 3.285 36.906 3.092 1 88.31 170 GLY B CA 1
ATOM 9541 C C . GLY B 1 170 ? 2.572 35.562 3.285 1 88.31 170 GLY B C 1
ATOM 9542 O O . GLY B 1 170 ? 1.46 35.375 2.789 1 88.31 170 GLY B O 1
ATOM 9543 N N . GLY B 1 171 ? 3.193 34.688 3.883 1 90.94 171 GLY B N 1
ATOM 9544 C CA . GLY B 1 171 ? 2.553 33.438 4.188 1 90.94 171 GLY B CA 1
ATOM 9545 C C . GLY B 1 171 ? 1.774 33.438 5.488 1 90.94 171 GLY B C 1
ATOM 9546 O O . GLY B 1 171 ? 2.252 33.969 6.496 1 90.94 171 GLY B O 1
ATOM 9547 N N . ILE B 1 172 ? 0.551 32.938 5.375 1 91.44 172 ILE B N 1
ATOM 9548 C CA . ILE B 1 172 ? -0.284 32.781 6.555 1 91.44 172 ILE B CA 1
ATOM 9549 C C . ILE B 1 172 ? -0.378 31.281 6.902 1 91.44 172 ILE B C 1
ATOM 9551 O O . ILE B 1 172 ? -0.88 30.484 6.105 1 91.44 172 ILE B O 1
ATOM 9555 N N . PHE B 1 173 ? 0.155 30.953 7.98 1 90.19 173 PHE B N 1
ATOM 9556 C CA . PHE B 1 173 ? 0.088 29.578 8.492 1 90.19 173 PHE B CA 1
ATOM 9557 C C . PHE B 1 173 ? -0.702 29.531 9.797 1 90.19 173 PHE B C 1
ATOM 9559 O O . PHE B 1 173 ? -0.21 29.953 10.844 1 90.19 173 PHE B O 1
ATOM 9566 N N . MET B 1 174 ? -1.871 29.016 9.734 1 87 174 MET B N 1
ATOM 9567 C CA . MET B 1 174 ? -2.713 28.984 10.922 1 87 174 MET B CA 1
ATOM 9568 C C . MET B 1 174 ? -3.006 27.547 11.336 1 87 174 MET B C 1
ATOM 9570 O O . MET B 1 174 ? -3.635 26.797 10.586 1 87 174 MET B O 1
ATOM 9574 N N . GLN B 1 175 ? -2.518 27.203 12.469 1 87.38 175 GLN B N 1
ATOM 9575 C CA . GLN B 1 175 ? -2.836 25.891 13.023 1 87.38 175 GLN B CA 1
ATOM 9576 C C . GLN B 1 175 ? -4.227 25.891 13.648 1 87.38 175 GLN B C 1
ATOM 9578 O O . GLN B 1 175 ? -4.465 26.562 14.656 1 87.38 175 GLN B O 1
ATOM 9583 N N . SER B 1 176 ? -5.121 25.141 13.086 1 85 176 SER B N 1
ATOM 9584 C CA . SER B 1 176 ? -6.504 25.156 13.547 1 85 176 SER B CA 1
ATOM 9585 C C . SER B 1 176 ? -6.738 24.125 14.641 1 85 176 SER B C 1
ATOM 9587 O O . SER B 1 176 ? -7.742 24.203 15.359 1 85 176 SER B O 1
ATOM 9589 N N . SER B 1 177 ? -5.875 23.219 14.789 1 91.31 177 SER B N 1
ATOM 9590 C CA . SER B 1 177 ? -6.012 22.156 15.781 1 91.31 177 SER B CA 1
ATOM 9591 C C . SER B 1 177 ? -4.648 21.609 16.203 1 91.31 177 SER B C 1
ATOM 9593 O O . SER B 1 177 ? -3.709 21.594 15.398 1 91.31 177 SER B O 1
ATOM 9595 N N . GLY B 1 178 ? -4.613 21.219 17.438 1 92.56 178 GLY B N 1
ATOM 9596 C CA . GLY B 1 178 ? -3.41 20.578 17.922 1 92.56 178 GLY B CA 1
ATOM 9597 C C . GLY B 1 178 ? -3.564 19.062 18.062 1 92.56 178 GLY B C 1
ATOM 9598 O O . GLY B 1 178 ? -2.713 18.406 18.672 1 92.56 178 GLY B O 1
ATOM 9599 N N . GLU B 1 179 ? -4.652 18.5 17.578 1 94 179 GLU B N 1
ATOM 9600 C CA . GLU B 1 179 ? -4.914 17.062 17.719 1 94 179 GLU B CA 1
ATOM 9601 C C . GLU B 1 179 ? -3.877 16.234 16.984 1 94 179 GLU B C 1
ATOM 9603 O O . GLU B 1 179 ? -3.57 16.5 15.82 1 94 179 GLU B O 1
ATOM 9608 N N . PRO B 1 180 ? -3.381 15.227 17.672 1 94.5 180 PRO B N 1
ATOM 9609 C CA . PRO B 1 180 ? -2.389 14.391 17 1 94.5 180 PRO B CA 1
ATOM 9610 C C . PRO B 1 180 ? -2.889 13.844 15.664 1 94.5 180 PRO B C 1
ATOM 9612 O O . PRO B 1 180 ? -3.943 13.211 15.609 1 94.5 180 PRO B O 1
ATOM 9615 N N . GLY B 1 181 ? -2.152 14.125 14.641 1 94.25 181 GLY B N 1
ATOM 9616 C CA . GLY B 1 181 ? -2.488 13.656 13.305 1 94.25 181 GLY B CA 1
ATOM 9617 C C . GLY B 1 181 ? -3.369 14.617 12.539 1 94.25 181 GLY B C 1
ATOM 9618 O O . GLY B 1 181 ? -3.67 14.391 11.367 1 94.25 181 GLY B O 1
ATOM 9619 N N . LYS B 1 182 ? -3.883 15.633 13.172 1 93.94 182 LYS B N 1
ATOM 9620 C CA . LYS B 1 182 ? -4.715 16.656 12.555 1 93.94 182 LYS B CA 1
ATOM 9621 C C . LYS B 1 182 ? -4.23 18.062 12.938 1 93.94 182 LYS B C 1
ATOM 9623 O O . LYS B 1 182 ? -5.043 18.953 13.164 1 93.94 182 LYS B O 1
ATOM 9628 N N . ASP B 1 183 ? -2.984 18.156 13.109 1 92.06 183 ASP B N 1
ATOM 9629 C CA . ASP B 1 183 ? -2.432 19.406 13.609 1 92.06 183 ASP B CA 1
ATOM 9630 C C . ASP B 1 183 ? -1.803 20.234 12.484 1 92.06 183 ASP B C 1
ATOM 9632 O O . ASP B 1 183 ? -1.034 21.156 12.742 1 92.06 183 ASP B O 1
ATOM 9636 N N . GLN B 1 184 ? -2.133 20.031 11.336 1 92.94 184 GLN B N 1
ATOM 9637 C CA . GLN B 1 184 ? -1.548 20.75 10.211 1 92.94 184 GLN B CA 1
ATOM 9638 C C . GLN B 1 184 ? -2.086 22.172 10.141 1 92.94 184 GLN B C 1
ATOM 9640 O O . GLN B 1 184 ? -3.217 22.438 10.547 1 92.94 184 GLN B O 1
ATOM 9645 N N . ALA B 1 185 ? -1.278 23.031 9.578 1 92.19 185 ALA B N 1
ATOM 9646 C CA . ALA B 1 185 ? -1.705 24.422 9.422 1 92.19 185 ALA B CA 1
ATOM 9647 C C . ALA B 1 185 ? -2.42 24.625 8.094 1 92.19 185 ALA B C 1
ATOM 9649 O O . ALA B 1 185 ? -2.068 24 7.09 1 92.19 185 ALA B O 1
ATOM 9650 N N . ASN B 1 186 ? -3.389 25.422 8.156 1 91.38 186 ASN B N 1
ATOM 9651 C CA . ASN B 1 186 ? -3.928 25.969 6.914 1 91.38 186 ASN B CA 1
ATOM 9652 C C . ASN B 1 186 ? -3.016 27.031 6.328 1 91.38 186 ASN B C 1
ATOM 9654 O O . ASN B 1 186 ? -2.529 27.906 7.051 1 91.38 186 ASN B O 1
ATOM 9658 N N . ILE B 1 187 ? -2.807 27 5.031 1 93.81 187 ILE B N 1
ATOM 9659 C CA . ILE B 1 187 ? -1.815 27.875 4.418 1 93.81 187 ILE B CA 1
ATOM 9660 C C . ILE B 1 187 ? -2.498 28.812 3.416 1 93.81 187 ILE B C 1
ATOM 9662 O O . ILE B 1 187 ? -3.33 28.375 2.619 1 93.81 187 ILE B O 1
ATOM 9666 N N . ARG B 1 188 ? -2.199 30.062 3.492 1 94.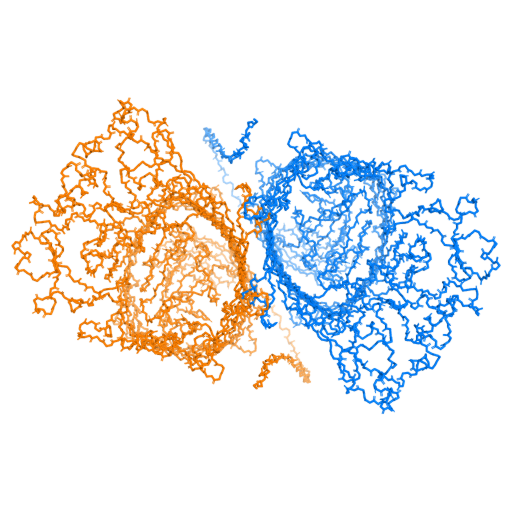5 188 ARG B N 1
ATOM 9667 C CA . ARG B 1 188 ? -2.549 31.078 2.496 1 94.5 188 ARG B CA 1
ATOM 9668 C C . ARG B 1 188 ? -1.332 31.922 2.117 1 94.5 188 ARG B C 1
ATOM 9670 O O . ARG B 1 188 ? -0.495 32.219 2.969 1 94.5 188 ARG B O 1
ATOM 9677 N N . ILE B 1 189 ? -1.23 32.188 0.961 1 94.5 189 ILE B N 1
ATOM 9678 C CA . ILE B 1 189 ? -0.175 33.094 0.492 1 94.5 189 ILE B CA 1
ATOM 9679 C C . ILE B 1 189 ? -0.782 34.406 0.029 1 94.5 189 ILE B C 1
ATOM 9681 O O . ILE B 1 189 ? -1.622 34.438 -0.874 1 94.5 189 ILE B O 1
ATOM 9685 N N . ARG B 1 190 ? -0.348 35.5 0.626 1 94.81 190 ARG B N 1
ATOM 9686 C CA . ARG B 1 190 ? -0.793 36.875 0.337 1 94.81 190 ARG B CA 1
ATOM 9687 C C . ARG B 1 190 ? -2.307 37 0.483 1 94.81 190 ARG B C 1
ATOM 9689 O O . ARG B 1 190 ? -2.965 37.625 -0.34 1 94.81 190 ARG B O 1
ATOM 9696 N N . GLY B 1 191 ? -2.867 36.219 1.477 1 93.12 191 GLY B N 1
ATOM 9697 C CA . GLY B 1 191 ? -4.273 36.344 1.835 1 93.12 191 GLY B CA 1
ATOM 9698 C C . GLY B 1 191 ? -5.191 35.594 0.877 1 93.12 191 GLY B C 1
ATOM 9699 O O . GLY B 1 191 ? -4.828 34.562 0.339 1 93.12 191 GLY B O 1
ATOM 9700 N N . ASN B 1 192 ? -6.484 36.094 0.777 1 93.31 192 ASN B N 1
ATOM 9701 C CA . ASN B 1 192 ? -7.48 35.531 -0.13 1 93.31 192 ASN B CA 1
ATOM 9702 C C . ASN B 1 192 ? -7.598 36.344 -1.411 1 93.31 192 ASN B C 1
ATOM 9704 O O . ASN B 1 192 ? -7.672 37.562 -1.362 1 93.31 192 ASN B O 1
ATOM 9708 N N . ALA B 1 193 ? -7.602 35.625 -2.482 1 93.38 193 ALA B N 1
ATOM 9709 C CA . ALA B 1 193 ? -7.629 36.344 -3.744 1 93.38 193 ALA B CA 1
ATOM 9710 C C . ALA B 1 193 ? -8.828 35.938 -4.594 1 93.38 193 ALA B C 1
ATOM 9712 O O . ALA B 1 193 ? -9.047 36.5 -5.672 1 93.38 193 ALA B O 1
ATOM 9713 N N . THR B 1 194 ? -9.57 34.969 -4.145 1 93.25 194 THR B N 1
ATOM 9714 C CA . THR B 1 194 ? -10.734 34.5 -4.895 1 93.25 194 THR B CA 1
ATOM 9715 C C . THR B 1 194 ? -11.891 34.188 -3.959 1 93.25 194 THR B C 1
ATOM 9717 O O . THR B 1 194 ? -11.727 34.188 -2.736 1 93.25 194 THR B O 1
ATOM 9720 N N . LEU B 1 195 ? -13.055 33.938 -4.574 1 91.94 195 LEU B N 1
ATOM 9721 C CA . LEU B 1 195 ? -14.242 33.594 -3.807 1 91.94 195 LEU B CA 1
ATOM 9722 C C . LEU B 1 195 ? -14.32 32.062 -3.568 1 91.94 195 LEU B C 1
ATOM 9724 O O . LEU B 1 195 ? -15.125 31.609 -2.764 1 91.94 195 LEU B O 1
ATOM 9728 N N . GLY B 1 196 ? -13.445 31.391 -4.238 1 89 196 GLY B N 1
ATOM 9729 C CA . GLY B 1 196 ? -13.398 29.953 -4.102 1 89 196 GLY B CA 1
ATOM 9730 C C . GLY B 1 196 ? -12.266 29.469 -3.221 1 89 196 GLY B C 1
ATOM 9731 O O . GLY B 1 196 ? -12.039 30 -2.137 1 89 196 GLY B O 1
ATOM 9732 N N . ASN B 1 197 ? -11.68 28.469 -3.637 1 89.06 197 ASN B N 1
ATOM 9733 C CA . ASN B 1 197 ? -10.578 27.875 -2.879 1 89.06 197 ASN B CA 1
ATOM 9734 C C . ASN B 1 197 ? -9.305 28.719 -2.992 1 89.06 197 ASN B C 1
ATOM 9736 O O . ASN B 1 197 ? -8.828 28.984 -4.098 1 89.06 197 ASN B O 1
ATOM 9740 N N . ASN B 1 198 ? -8.68 29.047 -1.859 1 92.88 198 ASN B N 1
ATOM 9741 C CA . ASN B 1 198 ? -7.516 29.922 -1.823 1 92.88 198 ASN B CA 1
ATOM 9742 C C . ASN B 1 198 ? -6.262 29.172 -1.391 1 92.88 198 ASN B C 1
ATOM 9744 O O . ASN B 1 198 ? -5.23 29.781 -1.108 1 92.88 198 ASN B O 1
ATOM 9748 N N . SER B 1 199 ? -6.266 27.828 -1.313 1 92 199 SER B N 1
ATOM 9749 C CA . SER B 1 199 ? -5.109 27.047 -0.88 1 92 199 SER B CA 1
ATOM 9750 C C . SER B 1 199 ? -4 27.078 -1.924 1 92 199 SER B C 1
ATOM 9752 O O . SER B 1 199 ? -4.266 27.016 -3.125 1 92 199 SER B O 1
ATOM 9754 N N . PRO B 1 200 ? -2.783 27.172 -1.484 1 94.12 200 PRO B N 1
ATOM 9755 C CA . PRO B 1 200 ? -1.68 27.156 -2.447 1 94.12 200 PRO B CA 1
ATOM 9756 C C . PRO B 1 200 ? -1.423 25.766 -3.018 1 94.12 200 PRO B C 1
ATOM 9758 O O . PRO B 1 200 ? -1.909 24.766 -2.475 1 94.12 200 PRO B O 1
ATOM 9761 N N . LEU B 1 201 ? -0.734 25.781 -4.156 1 94.31 201 LEU B N 1
ATOM 9762 C CA . LEU B 1 201 ? -0.33 24.531 -4.773 1 94.31 201 LEU B CA 1
ATOM 9763 C C . LEU B 1 201 ? 0.942 23.984 -4.129 1 94.31 201 LEU B C 1
ATOM 9765 O O . LEU B 1 201 ? 1.928 24.719 -3.988 1 94.31 201 LEU B O 1
ATOM 9769 N N . VAL B 1 202 ? 0.917 22.797 -3.709 1 95.19 202 VAL B N 1
ATOM 9770 C CA . VAL B 1 202 ? 2.104 22.156 -3.154 1 95.19 202 VAL B CA 1
ATOM 9771 C C . VAL B 1 202 ? 2.744 21.25 -4.207 1 95.19 202 VAL B C 1
ATOM 9773 O O . VAL B 1 202 ? 2.074 20.406 -4.801 1 95.19 202 VAL B O 1
ATOM 9776 N N . VAL B 1 203 ? 4 21.484 -4.422 1 95.38 203 VAL B N 1
ATOM 9777 C CA . VAL B 1 203 ? 4.789 20.688 -5.359 1 95.38 203 VAL B CA 1
ATOM 9778 C C . VAL B 1 203 ? 5.973 20.062 -4.633 1 95.38 203 VAL B C 1
ATOM 9780 O O . VAL B 1 203 ? 6.836 20.766 -4.105 1 95.38 203 VAL B O 1
ATOM 9783 N N . ILE B 1 204 ? 6.047 18.812 -4.566 1 96.5 204 ILE B N 1
ATOM 9784 C CA . ILE B 1 204 ? 7.156 18.125 -3.92 1 96.5 204 ILE B CA 1
ATOM 9785 C C . ILE B 1 204 ? 8.016 17.422 -4.973 1 96.5 204 ILE B C 1
ATOM 9787 O O . ILE B 1 204 ? 7.547 16.5 -5.652 1 96.5 204 ILE B O 1
ATOM 9791 N N . ASP B 1 205 ? 9.195 17.828 -5.105 1 94.69 205 ASP B N 1
ATOM 9792 C CA . ASP B 1 205 ? 10.133 17.297 -6.086 1 94.69 205 ASP B CA 1
ATOM 9793 C C . ASP B 1 205 ? 9.531 17.312 -7.492 1 94.69 205 ASP B C 1
ATOM 9795 O O . ASP B 1 205 ? 9.617 16.312 -8.219 1 94.69 205 ASP B O 1
ATOM 9799 N N . GLY B 1 206 ? 8.797 18.328 -7.762 1 92.06 206 GLY B N 1
ATOM 9800 C CA . GLY B 1 206 ? 8.25 18.531 -9.094 1 92.06 206 GLY B CA 1
ATOM 9801 C C . GLY B 1 206 ? 6.863 17.938 -9.266 1 92.06 206 GLY B C 1
ATOM 9802 O O . GLY B 1 206 ? 6.203 18.172 -10.281 1 92.06 206 GLY B O 1
ATOM 9803 N N . ILE B 1 207 ? 6.383 17.219 -8.289 1 94.94 207 ILE B N 1
ATOM 9804 C CA . ILE B 1 207 ? 5.094 16.547 -8.43 1 94.94 207 ILE B CA 1
ATOM 9805 C C . ILE B 1 207 ? 4.02 17.328 -7.676 1 94.94 207 ILE B C 1
ATOM 9807 O O . ILE B 1 207 ? 4.137 17.562 -6.473 1 94.94 207 ILE B O 1
ATOM 9811 N N . ILE B 1 208 ? 2.912 17.609 -8.297 1 92.25 208 ILE B N 1
ATOM 9812 C CA . ILE B 1 208 ? 1.827 18.422 -7.766 1 92.25 208 ILE B CA 1
ATOM 9813 C C . ILE B 1 208 ? 0.877 17.562 -6.949 1 92.25 208 ILE B C 1
ATOM 9815 O O . ILE B 1 208 ? 0.604 16.406 -7.316 1 92.25 208 ILE B O 1
ATOM 9819 N N . GLY B 1 209 ? 0.403 18.109 -5.883 1 88.81 209 GLY B N 1
ATOM 9820 C CA . GLY B 1 209 ? -0.735 17.516 -5.191 1 88.81 209 GLY B CA 1
ATOM 9821 C C . GLY B 1 209 ? -0.335 16.609 -4.043 1 88.81 209 GLY B C 1
ATOM 9822 O O . GLY B 1 209 ? -1.193 16.031 -3.375 1 88.81 209 GLY B O 1
ATOM 9823 N N . ARG B 1 210 ? 0.947 16.391 -3.832 1 94.06 210 ARG B N 1
ATOM 9824 C CA . ARG B 1 210 ? 1.392 15.578 -2.705 1 94.06 210 ARG B CA 1
ATOM 9825 C C . ARG B 1 210 ? 1.178 16.312 -1.384 1 94.06 210 ARG B C 1
ATOM 9827 O O . ARG B 1 210 ? 1.018 17.531 -1.362 1 94.06 210 ARG B O 1
ATOM 9834 N N . ASP B 1 211 ? 1.108 15.578 -0.34 1 93.62 211 ASP B N 1
ATOM 9835 C CA . ASP B 1 211 ? 0.807 16.125 0.979 1 93.62 211 ASP B CA 1
ATOM 9836 C C . ASP B 1 211 ? 2.074 16.625 1.67 1 93.62 211 ASP B C 1
ATOM 9838 O O . ASP B 1 211 ? 2.949 15.836 2.02 1 93.62 211 ASP B O 1
ATOM 9842 N N . LEU B 1 212 ? 2.078 17.844 1.936 1 94.94 212 LEU B N 1
ATOM 9843 C CA . LEU B 1 212 ? 3.225 18.484 2.564 1 94.94 212 LEU B CA 1
ATOM 9844 C C . LEU B 1 212 ? 3.477 17.922 3.955 1 94.94 212 LEU B C 1
ATOM 9846 O O . LEU B 1 212 ? 4.629 17.719 4.348 1 94.94 212 LEU B O 1
ATOM 9850 N N . ASN B 1 213 ? 2.455 17.656 4.66 1 94.25 213 ASN B N 1
ATOM 9851 C CA . ASN B 1 213 ? 2.57 17.328 6.078 1 94.25 213 ASN B CA 1
ATOM 9852 C C . ASN B 1 213 ? 2.85 15.844 6.289 1 94.25 213 ASN B C 1
ATOM 9854 O O . ASN B 1 213 ? 3.045 15.398 7.422 1 94.25 213 ASN B O 1
ATOM 9858 N N . SER B 1 214 ? 2.941 15.102 5.242 1 91.88 214 SER B N 1
ATOM 9859 C CA . SER B 1 214 ? 3.307 13.695 5.363 1 91.88 214 SER B CA 1
ATOM 9860 C C . SER B 1 214 ? 4.816 13.508 5.266 1 91.88 214 SER B C 1
ATOM 9862 O O . SER B 1 214 ? 5.332 12.43 5.574 1 91.88 214 SER B O 1
ATOM 9864 N N . LEU B 1 215 ? 5.516 14.562 4.973 1 94.12 215 LEU B N 1
ATOM 9865 C CA . LEU B 1 215 ? 6.969 14.484 4.879 1 94.12 215 LEU B CA 1
ATOM 9866 C C . LEU B 1 215 ? 7.609 14.594 6.258 1 94.12 215 LEU B C 1
ATOM 9868 O O . LEU B 1 215 ? 7.113 15.312 7.125 1 94.12 215 LEU B O 1
ATOM 9872 N N . HIS B 1 216 ? 8.648 13.891 6.355 1 93.75 216 HIS B N 1
ATOM 9873 C CA . HIS B 1 216 ? 9.469 14.102 7.543 1 93.75 216 HIS B CA 1
ATOM 9874 C C . HIS B 1 216 ? 10.32 15.359 7.402 1 93.75 216 HIS B C 1
ATOM 9876 O O . HIS B 1 216 ? 10.977 15.562 6.379 1 93.75 216 HIS B O 1
ATOM 9882 N N . PRO B 1 217 ? 10.344 16.156 8.336 1 93 217 PRO B N 1
ATOM 9883 C CA . PRO B 1 217 ? 11.078 17.422 8.234 1 93 217 PRO B CA 1
ATOM 9884 C C . PRO B 1 217 ? 12.555 17.219 7.891 1 93 217 PRO B C 1
ATOM 9886 O O . PRO B 1 217 ? 13.125 18 7.129 1 93 217 PRO B O 1
ATOM 9889 N N . ASN B 1 218 ? 13.164 16.188 8.336 1 92.88 218 ASN B N 1
ATOM 9890 C CA . ASN B 1 218 ? 14.586 15.953 8.141 1 92.88 218 ASN B CA 1
ATOM 9891 C C . ASN B 1 218 ? 14.891 15.508 6.707 1 92.88 218 ASN B C 1
ATOM 9893 O O . ASN B 1 218 ? 16.047 15.484 6.293 1 92.88 218 ASN B O 1
ATOM 9897 N N . ASP B 1 219 ? 13.922 15.203 5.984 1 94.69 219 ASP B N 1
ATOM 9898 C CA . ASP B 1 219 ? 14.109 14.789 4.598 1 94.69 219 ASP B CA 1
ATOM 9899 C C . ASP B 1 219 ? 14.125 16 3.664 1 94.69 219 ASP B C 1
ATOM 9901 O O . ASP B 1 219 ? 14.484 15.875 2.49 1 94.69 219 ASP B O 1
ATOM 9905 N N . ILE B 1 220 ? 13.773 17.109 4.152 1 95.25 220 ILE B N 1
ATOM 9906 C CA . ILE B 1 220 ? 13.586 18.297 3.324 1 95.25 220 ILE B CA 1
ATOM 9907 C C . ILE B 1 220 ? 14.898 19.062 3.229 1 95.25 220 ILE B C 1
ATOM 9909 O O . ILE B 1 220 ? 15.547 19.344 4.246 1 95.25 220 ILE B O 1
ATOM 9913 N N . GLU B 1 221 ? 15.289 19.375 2.064 1 93.94 221 GLU B N 1
ATOM 9914 C CA . GLU B 1 221 ? 16.453 20.234 1.816 1 93.94 221 GLU B CA 1
ATOM 9915 C C . GLU B 1 221 ? 16.062 21.703 1.873 1 93.94 221 GLU B C 1
ATOM 9917 O O . GLU B 1 221 ? 16.812 22.516 2.414 1 93.94 221 GLU B O 1
ATOM 9922 N N . SER B 1 222 ? 14.969 22 1.201 1 92.25 222 SER B N 1
ATOM 9923 C CA . SER B 1 222 ? 14.516 23.391 1.187 1 92.25 222 SER B CA 1
ATOM 9924 C C . SER B 1 222 ? 13.047 23.484 0.812 1 92.25 222 SER B C 1
ATOM 9926 O O . SER B 1 222 ? 12.477 22.562 0.235 1 92.25 222 SER B O 1
ATOM 9928 N N . ILE B 1 223 ? 12.398 24.5 1.233 1 93.25 223 ILE B N 1
ATOM 9929 C CA . ILE B 1 223 ? 11.055 24.891 0.835 1 93.25 223 ILE B CA 1
ATOM 9930 C C . ILE B 1 223 ? 11.07 26.297 0.243 1 93.25 223 ILE B C 1
ATOM 9932 O O . ILE B 1 223 ? 11.562 27.234 0.872 1 93.25 223 ILE B O 1
ATOM 9936 N N . THR B 1 224 ? 10.586 26.406 -0.971 1 91.69 224 THR B N 1
ATOM 9937 C CA . THR B 1 224 ? 10.531 27.688 -1.673 1 91.69 224 THR B CA 1
ATOM 9938 C C . THR B 1 224 ? 9.086 28.078 -1.979 1 91.69 224 THR B C 1
ATOM 9940 O O . THR B 1 224 ? 8.297 27.234 -2.418 1 91.69 224 THR B O 1
ATOM 9943 N N . VAL B 1 225 ? 8.758 29.266 -1.755 1 92.5 225 VAL B N 1
ATOM 9944 C CA . VAL B 1 225 ? 7.414 29.75 -2.051 1 92.5 225 VAL B CA 1
ATOM 9945 C C . VAL B 1 225 ? 7.469 30.75 -3.201 1 92.5 225 VAL B C 1
ATOM 9947 O O . VAL B 1 225 ? 8.242 31.703 -3.162 1 92.5 225 VAL B O 1
ATOM 9950 N N . LEU B 1 226 ? 6.75 30.484 -4.164 1 92.25 226 LEU B N 1
ATOM 9951 C CA . LEU B 1 226 ? 6.566 31.391 -5.285 1 92.25 226 LEU B CA 1
ATOM 9952 C C . LEU B 1 226 ? 5.258 32.156 -5.148 1 92.25 226 LEU B C 1
ATOM 9954 O O . LEU B 1 226 ? 4.195 31.562 -4.988 1 92.25 226 LEU B O 1
ATOM 9958 N N . LYS B 1 227 ? 5.336 33.469 -5.352 1 92.06 227 LYS B N 1
ATOM 9959 C CA . LYS B 1 227 ? 4.184 34.281 -4.969 1 92.06 227 LYS B CA 1
ATOM 9960 C C . LYS B 1 227 ? 3.697 35.156 -6.137 1 92.06 227 LYS B C 1
ATOM 9962 O O . LYS B 1 227 ? 2.645 35.781 -6.051 1 92.06 227 LYS B O 1
ATOM 9967 N N . ASP B 1 228 ? 4.496 35.25 -7.18 1 91.94 228 ASP B N 1
ATOM 9968 C CA . ASP B 1 228 ? 4.129 36.125 -8.297 1 91.94 228 ASP B CA 1
ATOM 9969 C C . ASP B 1 228 ? 4.039 35.312 -9.602 1 91.94 228 ASP B C 1
ATOM 9971 O O . ASP B 1 228 ? 3.703 34.125 -9.586 1 91.94 228 ASP B O 1
ATOM 9975 N N . ALA B 1 229 ? 4.223 35.969 -10.703 1 89.81 229 ALA B N 1
ATOM 9976 C CA . ALA B 1 229 ? 4.027 35.375 -12.016 1 89.81 229 ALA B CA 1
ATOM 9977 C C . ALA B 1 229 ? 5.004 34.219 -12.25 1 89.81 229 ALA B C 1
ATOM 9979 O O . ALA B 1 229 ? 4.785 33.375 -13.117 1 89.81 229 ALA B O 1
ATOM 9980 N N . SER B 1 230 ? 5.988 34.219 -11.484 1 86.62 230 SER B N 1
ATOM 9981 C CA . SER B 1 230 ? 6.945 33.125 -11.609 1 86.62 230 SER B CA 1
ATOM 9982 C C . SER B 1 230 ? 6.293 31.797 -11.266 1 86.62 230 SER B C 1
ATOM 9984 O O . SER B 1 230 ? 6.75 30.734 -11.727 1 86.62 230 SER B O 1
ATOM 9986 N N . ALA B 1 231 ? 5.242 31.75 -10.484 1 87.31 231 ALA B N 1
ATOM 9987 C CA . ALA B 1 231 ? 4.523 30.531 -10.117 1 87.31 231 ALA B CA 1
ATOM 9988 C C . ALA B 1 231 ? 3.756 29.953 -11.305 1 87.31 231 ALA B C 1
ATOM 9990 O O . ALA B 1 231 ? 3.365 28.781 -11.297 1 87.31 231 ALA B O 1
ATOM 9991 N N . GLY B 1 232 ? 3.58 30.766 -12.266 1 87.12 232 GLY B N 1
ATOM 9992 C CA . GLY B 1 232 ? 2.76 30.391 -13.406 1 87.12 232 GLY B CA 1
ATOM 9993 C C . GLY B 1 232 ? 3.299 29.188 -14.156 1 87.12 232 GLY B C 1
ATOM 9994 O O . GLY B 1 232 ? 2.547 28.484 -14.836 1 87.12 232 GLY B O 1
ATOM 9995 N N . ILE B 1 233 ? 4.508 28.922 -13.93 1 86.94 233 ILE B N 1
ATOM 9996 C CA . ILE B 1 233 ? 5.133 27.812 -14.648 1 86.94 233 ILE B CA 1
ATOM 9997 C C . ILE B 1 233 ? 4.543 26.5 -14.172 1 86.94 233 ILE B C 1
ATOM 9999 O O . ILE B 1 233 ? 4.648 25.469 -14.859 1 86.94 233 ILE B O 1
ATOM 10003 N N . TYR B 1 234 ? 3.854 26.531 -13.109 1 88.06 234 TYR B N 1
ATOM 10004 C CA . TYR B 1 234 ? 3.271 25.312 -12.562 1 88.06 234 TYR B CA 1
ATOM 10005 C C . TYR B 1 234 ? 1.799 25.203 -12.938 1 88.06 234 TYR B C 1
ATOM 10007 O O . TYR B 1 234 ? 1.163 24.172 -12.672 1 88.06 234 TYR B O 1
ATOM 10015 N N . GLY B 1 235 ? 1.301 26.203 -13.516 1 83.56 235 GLY B N 1
ATOM 10016 C CA . GLY B 1 235 ? 0.003 26.109 -14.164 1 83.56 235 GLY B CA 1
ATOM 10017 C C . GLY B 1 235 ? -1.158 26.297 -13.203 1 83.56 235 GLY B C 1
ATOM 10018 O O . GLY B 1 235 ? -1.111 27.172 -12.336 1 83.56 235 GLY B O 1
ATOM 10019 N N . ALA B 1 236 ? -2.17 25.375 -13.523 1 77.25 236 ALA B N 1
ATOM 10020 C CA . ALA B 1 236 ? -3.455 25.516 -12.844 1 77.25 236 ALA B CA 1
ATOM 10021 C C . ALA B 1 236 ? -3.277 25.469 -11.328 1 77.25 236 ALA B C 1
ATOM 10023 O O . ALA B 1 236 ? -2.465 24.703 -10.812 1 77.25 236 ALA B O 1
ATOM 10024 N N . ARG B 1 237 ? -3.879 26.266 -10.555 1 76.5 237 ARG B N 1
ATOM 10025 C CA . ARG B 1 237 ? -3.953 26.312 -9.094 1 76.5 237 ARG B CA 1
ATOM 10026 C C . ARG B 1 237 ? -2.76 27.047 -8.508 1 76.5 237 ARG B C 1
ATOM 10028 O O . ARG B 1 237 ? -2.646 27.203 -7.289 1 76.5 237 ARG B O 1
ATOM 10035 N N . ALA B 1 238 ? -1.849 27.422 -9.398 1 88.12 238 ALA B N 1
ATOM 10036 C CA . ALA B 1 238 ? -0.69 28.172 -8.914 1 88.12 238 ALA B CA 1
ATOM 10037 C C . ALA B 1 238 ? -1.057 29.625 -8.617 1 88.12 238 ALA B C 1
ATOM 10039 O O . ALA B 1 238 ? -0.26 30.359 -8.039 1 88.12 238 ALA B O 1
ATOM 10040 N N . ALA B 1 239 ? -2.191 29.922 -8.992 1 85.44 239 ALA B N 1
ATOM 10041 C CA . ALA B 1 239 ? -2.621 31.312 -8.828 1 85.44 239 ALA B CA 1
ATOM 10042 C C . ALA B 1 239 ? -2.596 31.719 -7.363 1 85.44 239 ALA B C 1
ATOM 10044 O O . ALA B 1 239 ? -2.383 32.906 -7.047 1 85.44 239 ALA B O 1
ATOM 10045 N N . ASN B 1 240 ? -2.762 30.797 -6.496 1 90.12 240 ASN B N 1
ATOM 10046 C CA . ASN B 1 240 ? -2.77 31.078 -5.066 1 90.12 240 ASN B CA 1
ATOM 10047 C C . ASN B 1 240 ? -1.369 30.969 -4.465 1 90.12 240 ASN B C 1
ATOM 10049 O O . ASN B 1 240 ? -1.207 31.016 -3.246 1 90.12 240 ASN B O 1
ATOM 10053 N N . GLY B 1 241 ? -0.375 30.844 -5.25 1 91.75 241 GLY B N 1
ATOM 10054 C CA . GLY B 1 241 ? 0.988 30.625 -4.785 1 91.75 241 GLY B CA 1
ATOM 10055 C C . GLY B 1 241 ? 1.421 29.172 -4.844 1 91.75 241 GLY B C 1
ATOM 10056 O O . GLY B 1 241 ? 0.582 28.281 -4.871 1 91.75 241 GLY B O 1
ATOM 10057 N N . VAL B 1 242 ? 2.717 29 -4.934 1 93.56 242 VAL B N 1
ATOM 10058 C CA . VAL B 1 242 ? 3.248 27.641 -5.02 1 93.56 242 VAL B CA 1
ATOM 10059 C C . VAL B 1 242 ? 4.258 27.406 -3.898 1 93.56 242 VAL B C 1
ATOM 10061 O O . VAL B 1 242 ? 5.105 28.266 -3.629 1 93.56 242 VAL B O 1
ATOM 10064 N N . ILE B 1 243 ? 4.098 26.312 -3.197 1 94.81 243 ILE B N 1
ATOM 10065 C CA . ILE B 1 243 ? 5.09 25.828 -2.24 1 94.81 243 ILE B CA 1
ATOM 10066 C C . ILE B 1 243 ? 5.883 24.672 -2.852 1 94.81 243 ILE B C 1
ATOM 10068 O O . ILE B 1 243 ? 5.348 23.578 -3.041 1 94.81 243 ILE B O 1
ATOM 10072 N N . LEU B 1 244 ? 7.102 24.953 -3.094 1 94.5 244 LEU B N 1
ATOM 10073 C CA . LEU B 1 244 ? 7.992 23.953 -3.672 1 94.5 244 LEU B CA 1
ATOM 10074 C C . LEU B 1 244 ? 8.844 23.297 -2.594 1 94.5 244 LEU B C 1
ATOM 10076 O O . LEU B 1 244 ? 9.555 23.984 -1.854 1 94.5 244 LEU B O 1
ATOM 10080 N N . VAL B 1 245 ? 8.75 22.031 -2.533 1 95.56 245 VAL B N 1
ATOM 10081 C CA . VAL B 1 245 ? 9.555 21.281 -1.58 1 95.56 245 VAL B CA 1
ATOM 10082 C C . VAL B 1 245 ? 10.602 20.453 -2.326 1 95.56 245 VAL B C 1
ATOM 10084 O O . VAL B 1 245 ? 10.281 19.734 -3.277 1 95.56 245 VAL B O 1
ATOM 10087 N N . THR B 1 246 ? 11.758 20.641 -1.935 1 94.5 246 THR B N 1
ATOM 10088 C CA . THR B 1 246 ? 12.859 19.828 -2.441 1 94.5 246 THR B CA 1
ATOM 10089 C C . THR B 1 246 ? 13.398 18.906 -1.351 1 94.5 246 THR B C 1
ATOM 10091 O O . THR B 1 246 ? 13.773 19.375 -0.271 1 94.5 246 THR B O 1
ATOM 10094 N N . THR B 1 247 ? 13.469 17.703 -1.579 1 96.06 247 THR B N 1
ATOM 10095 C CA . THR B 1 247 ? 13.984 16.766 -0.594 1 96.06 247 THR B CA 1
ATOM 10096 C C . THR B 1 247 ? 15.484 16.547 -0.783 1 96.06 247 THR B C 1
ATOM 10098 O O . THR B 1 247 ? 16.031 16.859 -1.842 1 96.06 247 THR B O 1
ATOM 10101 N N . LYS B 1 248 ? 16.109 16.109 0.197 1 94.69 248 LYS B N 1
ATOM 10102 C CA . LYS B 1 248 ? 17.547 15.906 0.199 1 94.69 248 LYS B CA 1
ATOM 10103 C C . LYS B 1 248 ? 17.953 14.82 -0.787 1 94.69 248 LYS B C 1
ATOM 10105 O O . LYS B 1 248 ? 17.188 13.883 -1.035 1 94.69 248 LYS B O 1
ATOM 10110 N N . ARG B 1 249 ? 19.141 15.07 -1.335 1 92.44 249 ARG B N 1
ATOM 10111 C CA . ARG B 1 249 ? 19.75 14.109 -2.25 1 92.44 249 ARG B CA 1
ATOM 10112 C C . ARG B 1 249 ? 21.234 13.984 -1.996 1 92.44 249 ARG B C 1
ATOM 10114 O O . ARG B 1 249 ? 21.844 14.852 -1.364 1 92.44 249 ARG B O 1
ATOM 10121 N N . GLY B 1 250 ? 21.812 12.914 -2.498 1 88.88 250 GLY B N 1
ATOM 10122 C CA . GLY B 1 250 ? 23.25 12.773 -2.418 1 88.88 250 GLY B CA 1
ATOM 10123 C C . GLY B 1 250 ? 24 13.594 -3.459 1 88.88 250 GLY B C 1
ATOM 10124 O O . GLY B 1 250 ? 23.375 14.148 -4.371 1 88.88 250 GLY B O 1
ATOM 10125 N N . SER B 1 251 ? 25.266 13.703 -3.172 1 85.62 251 SER B N 1
ATOM 10126 C CA . SER B 1 251 ? 26.109 14.43 -4.117 1 85.62 251 SER B CA 1
ATOM 10127 C C . SER B 1 251 ? 27.25 13.547 -4.629 1 85.62 251 SER B C 1
ATOM 10129 O O . SER B 1 251 ? 27.672 12.625 -3.943 1 85.62 251 SER B O 1
ATOM 10131 N N . LYS B 1 252 ? 27.688 13.977 -5.754 1 81.5 252 LYS B N 1
ATOM 10132 C CA . LYS B 1 252 ? 28.781 13.219 -6.387 1 81.5 252 LYS B CA 1
ATOM 10133 C C . LYS B 1 252 ? 30.062 13.305 -5.562 1 81.5 252 LYS B C 1
ATOM 10135 O O . LYS B 1 252 ? 30.391 14.367 -5.035 1 81.5 252 LYS B O 1
ATOM 10140 N N . ASP B 1 253 ? 30.703 12.203 -5.484 1 77 253 ASP B N 1
ATOM 10141 C CA . ASP B 1 253 ? 32.031 12.094 -4.898 1 77 253 ASP B CA 1
ATOM 10142 C C . ASP B 1 253 ? 32.031 12.633 -3.469 1 77 253 ASP B C 1
ATOM 10144 O O . ASP B 1 253 ? 32.906 13.438 -3.113 1 77 253 ASP B O 1
ATOM 10148 N N . THR B 1 254 ? 31.062 12.32 -2.748 1 79.94 254 THR B N 1
ATOM 10149 C CA . THR B 1 254 ? 30.969 12.703 -1.343 1 79.94 254 THR B CA 1
ATOM 10150 C C . THR B 1 254 ? 30.969 11.469 -0.447 1 79.94 254 THR B C 1
ATOM 10152 O O . THR B 1 254 ? 30.297 10.477 -0.744 1 79.94 254 THR B O 1
ATOM 10155 N N . PRO B 1 255 ? 31.719 11.656 0.607 1 77.38 255 PRO B N 1
ATOM 10156 C CA . PRO B 1 255 ? 31.766 10.516 1.523 1 77.38 255 PRO B CA 1
ATOM 10157 C C . PRO B 1 255 ? 30.406 10.227 2.156 1 77.38 255 PRO B C 1
ATOM 10159 O O . PRO B 1 255 ? 29.594 11.141 2.355 1 77.38 255 PRO B O 1
ATOM 10162 N N . THR B 1 256 ? 30.297 9.047 2.469 1 82.69 256 THR B N 1
ATOM 10163 C CA . THR B 1 256 ? 29.047 8.617 3.086 1 82.69 256 THR B CA 1
ATOM 10164 C C . THR B 1 256 ? 28.938 9.156 4.508 1 82.69 256 THR B C 1
ATOM 10166 O O . THR B 1 256 ? 29.859 9.031 5.301 1 82.69 256 THR B O 1
ATOM 10169 N N . ARG B 1 257 ? 27.859 9.742 4.809 1 86.06 257 ARG B N 1
ATOM 10170 C CA . ARG B 1 257 ? 27.562 10.266 6.137 1 86.06 257 ARG B CA 1
ATOM 10171 C C . ARG B 1 257 ? 26.281 9.656 6.688 1 86.06 257 ARG B C 1
ATOM 10173 O O . ARG B 1 257 ? 25.25 9.656 6.016 1 86.06 257 ARG B O 1
ATOM 10180 N N . ILE B 1 258 ? 26.422 9.164 7.875 1 87.75 258 ILE B N 1
ATOM 10181 C CA . ILE B 1 258 ? 25.266 8.625 8.57 1 87.75 258 ILE B CA 1
ATOM 10182 C C . ILE B 1 258 ? 24.875 9.547 9.719 1 87.75 258 ILE B C 1
ATOM 10184 O O . ILE B 1 258 ? 25.688 9.844 10.594 1 87.75 258 ILE B O 1
ATOM 10188 N N . THR B 1 259 ? 23.656 9.977 9.727 1 92.06 259 THR B N 1
ATOM 10189 C CA . THR B 1 259 ? 23.203 10.906 10.75 1 92.06 259 THR B CA 1
ATOM 10190 C C . THR B 1 259 ? 22 10.328 11.5 1 92.06 259 THR B C 1
ATOM 10192 O O . THR B 1 259 ? 21.016 9.922 10.883 1 92.06 259 THR B O 1
ATOM 10195 N N . TYR B 1 260 ? 22.109 10.242 12.766 1 92.62 260 TYR B N 1
ATOM 10196 C CA . TYR B 1 260 ? 21 9.844 13.625 1 92.62 260 TYR B CA 1
ATOM 10197 C C . TYR B 1 260 ? 20.531 11.016 14.484 1 92.62 260 TYR B C 1
ATOM 10199 O O . TYR B 1 260 ? 21.328 11.648 15.164 1 92.62 260 TYR B O 1
ATOM 10207 N N . GLY B 1 261 ? 19.234 11.289 14.391 1 94.31 261 GLY B N 1
ATOM 10208 C CA . GLY B 1 261 ? 18.625 12.312 15.227 1 94.31 261 GLY B CA 1
ATOM 10209 C C . GLY B 1 261 ? 17.438 11.812 16.031 1 94.31 261 GLY B C 1
ATOM 10210 O O . GLY B 1 261 ? 16.703 10.938 15.578 1 94.31 261 GLY B O 1
ATOM 10211 N N . PHE B 1 262 ? 17.281 12.336 17.219 1 94.56 262 PHE B N 1
ATOM 10212 C CA . PHE B 1 262 ? 16.109 12.016 18.016 1 94.56 262 PHE B CA 1
ATOM 10213 C C . PHE B 1 262 ? 15.75 13.18 18.938 1 94.56 262 PHE B C 1
ATOM 10215 O O . PHE B 1 262 ? 16.609 13.984 19.297 1 94.56 262 PHE B O 1
ATOM 10222 N N . TYR B 1 263 ? 14.469 13.289 19.25 1 95.12 263 TYR B N 1
ATOM 10223 C CA . TYR B 1 263 ? 14.062 14.164 20.328 1 95.12 263 TYR B CA 1
ATOM 10224 C C . TYR B 1 263 ? 12.797 13.641 21.016 1 95.12 263 TYR B C 1
ATOM 10226 O O . TYR B 1 263 ? 11.992 12.945 20.391 1 95.12 263 TYR B O 1
ATOM 10234 N N . LYS B 1 264 ? 12.648 13.867 22.234 1 97.06 264 LYS B N 1
ATOM 10235 C CA . LYS B 1 264 ? 11.461 13.656 23.062 1 97.06 264 LYS B CA 1
ATOM 10236 C C . LYS B 1 264 ? 10.859 14.984 23.516 1 97.06 264 LYS B C 1
ATOM 10238 O O . LYS B 1 264 ? 11.586 15.906 23.891 1 97.06 264 LYS B O 1
ATOM 10243 N N . GLY B 1 265 ? 9.594 15.047 23.344 1 96.88 265 GLY B N 1
ATOM 10244 C CA . GLY B 1 265 ? 8.938 16.297 23.719 1 96.88 265 GLY B CA 1
ATOM 10245 C C . GLY B 1 265 ? 7.738 16.078 24.625 1 96.88 265 GLY B C 1
ATOM 10246 O O . GLY B 1 265 ? 7.168 14.984 24.656 1 96.88 265 GLY B O 1
ATOM 10247 N N . TRP B 1 266 ? 7.43 17.062 25.344 1 97.25 266 TRP B N 1
ATOM 10248 C CA . TRP B 1 266 ? 6.246 17.141 26.188 1 97.25 266 TRP B CA 1
ATOM 10249 C C . TRP B 1 266 ? 5.312 18.25 25.719 1 97.25 266 TRP B C 1
ATOM 10251 O O . TRP B 1 266 ? 5.754 19.375 25.469 1 97.25 266 TRP B O 1
ATOM 10261 N N . LEU B 1 267 ? 4.039 17.875 25.547 1 96.5 267 LEU B N 1
ATOM 10262 C CA . LEU B 1 267 ? 3.053 18.797 25 1 96.5 267 LEU B CA 1
ATOM 10263 C C . LEU B 1 267 ? 2.062 19.25 26.062 1 96.5 267 LEU B C 1
ATOM 10265 O O . LEU B 1 267 ? 1.64 18.438 26.906 1 96.5 267 LEU B O 1
ATOM 10269 N N . SER B 1 268 ? 1.728 20.453 26.078 1 96.19 268 SER B N 1
ATOM 10270 C CA . SER B 1 268 ? 0.719 21.047 26.953 1 96.19 268 SER B CA 1
ATOM 10271 C C . SER B 1 268 ? -0.081 22.125 26.234 1 96.19 268 SER B C 1
ATOM 10273 O O . SER B 1 268 ? 0.422 22.766 25.312 1 96.19 268 SER B O 1
ATOM 10275 N N . PRO B 1 269 ? -1.353 22.281 26.562 1 94.69 269 PRO B N 1
ATOM 10276 C CA . PRO B 1 269 ? -2.123 23.328 25.891 1 94.69 269 PRO B CA 1
ATOM 10277 C C . PRO B 1 269 ? -1.527 24.719 26.109 1 94.69 269 PRO B C 1
ATOM 10279 O O . PRO B 1 269 ? -1.041 25.031 27.188 1 94.69 269 PRO B O 1
ATOM 10282 N N . THR B 1 270 ? -1.573 25.547 25.125 1 94 270 THR B N 1
ATOM 10283 C CA . THR B 1 270 ? -1.081 26.922 25.25 1 94 270 THR B CA 1
ATOM 10284 C C . THR B 1 270 ? -2.033 27.766 26.094 1 94 270 THR B C 1
ATOM 10286 O O . THR B 1 270 ? -1.597 28.516 26.969 1 94 270 THR B O 1
ATOM 10289 N N . LYS B 1 271 ? -3.305 27.703 25.75 1 91.75 271 LYS B N 1
ATOM 10290 C CA . LYS B 1 271 ? -4.324 28.453 26.469 1 91.75 271 LYS B CA 1
ATOM 10291 C C . LYS B 1 271 ? -5.68 27.766 26.406 1 91.75 271 LYS B C 1
ATOM 10293 O O . LYS B 1 271 ? -6.129 27.375 25.328 1 91.75 271 LYS B O 1
ATOM 10298 N N . LEU B 1 272 ? -6.258 27.609 27.594 1 91.94 272 LEU B N 1
ATOM 10299 C CA . LEU B 1 272 ? -7.617 27.094 27.703 1 91.94 272 LEU B CA 1
ATOM 10300 C C . LEU B 1 272 ? -8.562 28.156 28.25 1 91.94 272 LEU B C 1
ATOM 10302 O O . LEU B 1 272 ? -8.172 28.953 29.109 1 91.94 272 LEU B O 1
ATOM 10306 N N . PRO B 1 273 ? -9.758 28.172 27.703 1 89.75 273 PRO B N 1
ATOM 10307 C CA . PRO B 1 273 ? -10.695 29.141 28.266 1 89.75 273 PRO B CA 1
ATOM 10308 C C . PRO B 1 273 ? -11.023 28.859 29.734 1 89.75 273 PRO B C 1
ATOM 10310 O O . PRO B 1 273 ? -11.18 27.703 30.125 1 89.75 273 PRO B O 1
ATOM 10313 N N . GLU B 1 274 ? -11.07 29.906 30.484 1 92 274 GLU B N 1
ATOM 10314 C CA . GLU B 1 274 ? -11.461 29.781 31.875 1 92 274 GLU B CA 1
ATOM 10315 C C . GLU B 1 274 ? -12.984 29.812 32.031 1 92 274 GLU B C 1
ATOM 10317 O O . GLU B 1 274 ? -13.641 30.734 31.531 1 92 274 GLU B O 1
ATOM 10322 N N . MET B 1 275 ? -13.477 28.828 32.75 1 94.62 275 MET B N 1
ATOM 10323 C CA . MET B 1 275 ? -14.922 28.734 32.938 1 94.62 275 MET B CA 1
ATOM 10324 C C . MET B 1 275 ? -15.289 29.094 34.375 1 94.62 275 MET B C 1
ATOM 10326 O O . MET B 1 275 ? -14.438 29.047 35.281 1 94.62 275 MET B O 1
ATOM 10330 N N . ALA B 1 276 ? -16.594 29.375 34.562 1 96.69 276 ALA B N 1
ATOM 10331 C CA . ALA B 1 276 ? -17.078 29.703 35.906 1 96.69 276 ALA B CA 1
ATOM 10332 C C . ALA B 1 276 ? -17.031 28.484 36.812 1 96.69 276 ALA B C 1
ATOM 10334 O O . ALA B 1 276 ? -17.312 27.359 36.375 1 96.69 276 ALA B O 1
ATOM 10335 N N . ASP B 1 277 ? -16.609 28.734 38.062 1 97.5 277 ASP B N 1
ATOM 10336 C CA . ASP B 1 277 ? -16.688 27.641 39.031 1 97.5 277 ASP B CA 1
ATOM 10337 C C . ASP B 1 277 ? -18.125 27.438 39.5 1 97.5 277 ASP B C 1
ATOM 10339 O O . ASP B 1 277 ? -19.031 28.156 39.094 1 97.5 277 ASP B O 1
ATOM 10343 N N . ALA B 1 278 ? -18.359 26.484 40.344 1 98.31 278 ALA B N 1
ATOM 10344 C CA . ALA B 1 278 ? -19.703 26.094 40.719 1 98.31 278 ALA B CA 1
ATOM 10345 C C . ALA B 1 278 ? -20.422 27.219 41.438 1 98.31 278 ALA B C 1
ATOM 10347 O O . ALA B 1 278 ? -21.609 27.484 41.188 1 98.31 278 ALA B O 1
ATOM 10348 N N . ALA B 1 279 ? -19.734 27.875 42.344 1 98.12 279 ALA B N 1
ATOM 10349 C CA . ALA B 1 279 ? -20.344 28.969 43.125 1 98.12 279 ALA B CA 1
ATOM 10350 C C . ALA B 1 279 ? -20.719 30.125 42.219 1 98.12 279 ALA B C 1
ATOM 10352 O O . ALA B 1 279 ? -21.797 30.703 42.344 1 98.12 279 ALA B O 1
ATOM 10353 N N . THR B 1 280 ? -19.781 30.484 41.375 1 97.88 280 THR B N 1
ATOM 10354 C CA . THR B 1 280 ? -20.031 31.578 40.438 1 97.88 280 THR B CA 1
ATOM 10355 C C . THR B 1 280 ? -21.172 31.234 39.5 1 97.88 280 THR B C 1
ATOM 10357 O O . THR B 1 280 ? -22.031 32.062 39.219 1 97.88 280 THR B O 1
ATOM 10360 N N . TYR B 1 281 ? -21.125 30.031 38.969 1 97.88 281 TYR B N 1
ATOM 10361 C CA . TYR B 1 281 ? -22.188 29.562 38.062 1 97.88 281 TYR B CA 1
ATOM 10362 C C . TYR B 1 281 ? -23.547 29.641 38.75 1 97.88 281 TYR B C 1
ATOM 10364 O O . TYR B 1 281 ? -24.484 30.203 38.188 1 97.88 281 TYR B O 1
ATOM 10372 N N . ALA B 1 282 ? -23.672 29.125 39.969 1 98.25 282 ALA B N 1
ATOM 10373 C CA . ALA B 1 282 ? -24.922 29.125 40.719 1 98.25 282 ALA B CA 1
ATOM 10374 C C . ALA B 1 282 ? -25.391 30.547 41 1 98.25 282 ALA B C 1
ATOM 10376 O O . ALA B 1 282 ? -26.594 30.844 40.938 1 98.25 282 ALA B O 1
ATOM 10377 N N . THR B 1 283 ? -24.484 31.406 41.312 1 97.62 283 THR B N 1
ATOM 10378 C CA . THR B 1 283 ? -24.797 32.812 41.562 1 97.62 283 THR B CA 1
ATOM 10379 C C . THR B 1 283 ? -25.406 33.438 40.312 1 97.62 283 THR B C 1
ATOM 10381 O O . THR B 1 283 ? -26.406 34.156 40.375 1 97.62 283 THR B O 1
ATOM 10384 N N . MET B 1 284 ? -24.797 33.188 39.188 1 97.81 284 MET B N 1
ATOM 10385 C CA . MET B 1 284 ? -25.281 33.781 37.969 1 97.81 284 MET B CA 1
ATOM 10386 C C . MET B 1 284 ? -26.656 33.25 37.594 1 97.81 284 MET B C 1
ATOM 10388 O O . MET B 1 284 ? -27.516 34 37.094 1 97.81 284 MET B O 1
ATOM 10392 N N . ILE B 1 285 ? -26.875 32 37.875 1 97.81 285 ILE B N 1
ATOM 10393 C CA . ILE B 1 285 ? -28.203 31.422 37.625 1 97.81 285 ILE B CA 1
ATOM 10394 C C . ILE B 1 285 ? -29.234 32.125 38.531 1 97.81 285 ILE B C 1
ATOM 10396 O O . ILE B 1 285 ? -30.312 32.469 38.062 1 97.81 285 ILE B O 1
ATOM 10400 N N . ARG B 1 286 ? -28.938 32.312 39.781 1 97.25 286 ARG B N 1
ATOM 10401 C CA . ARG B 1 286 ? -29.812 33 40.719 1 97.25 286 ARG B CA 1
ATOM 10402 C C . ARG B 1 286 ? -30.109 34.406 40.281 1 97.25 286 ARG B C 1
ATOM 10404 O O . ARG B 1 286 ? -31.25 34.875 40.375 1 97.25 286 ARG B O 1
ATOM 10411 N N . GLU B 1 287 ? -29.078 35.094 39.875 1 97.12 287 GLU B N 1
ATOM 10412 C CA . GLU B 1 287 ? -29.234 36.469 39.438 1 97.12 287 GLU B CA 1
ATOM 10413 C C . GLU B 1 287 ? -30.219 36.562 38.25 1 97.12 287 GLU B C 1
ATOM 10415 O O . GLU B 1 287 ? -31.125 37.406 38.25 1 97.12 287 GLU B O 1
ATOM 10420 N N . ASN B 1 288 ? -29.969 35.75 37.281 1 96.62 288 ASN B N 1
ATOM 10421 C CA . ASN B 1 288 ? -30.875 35.75 36.125 1 96.62 288 ASN B CA 1
ATOM 10422 C C . ASN B 1 288 ? -32.312 35.469 36.531 1 96.62 288 ASN B C 1
ATOM 10424 O O . ASN B 1 288 ? -33.25 36.062 36.031 1 96.62 288 ASN B O 1
ATOM 10428 N N . GLN B 1 289 ? -32.469 34.531 37.469 1 96.44 289 GLN B N 1
ATOM 10429 C CA . GLN B 1 289 ? -33.812 34.188 37.969 1 96.44 289 GLN B CA 1
ATOM 10430 C C . GLN B 1 289 ? -34.406 35.344 38.75 1 96.44 289 GLN B C 1
ATOM 10432 O O . GLN B 1 289 ? -35.625 35.594 38.688 1 96.44 289 GLN B O 1
ATOM 10437 N N . SER B 1 290 ? -33.625 36 39.5 1 95.81 290 SER B N 1
ATOM 10438 C CA . SER B 1 290 ? -34.094 37.188 40.219 1 95.81 290 SER B CA 1
ATOM 10439 C C . SER B 1 290 ? -34.594 38.25 39.25 1 95.81 290 SER B C 1
ATOM 10441 O O . SER B 1 290 ? -35.656 38.875 39.469 1 95.81 290 SER B O 1
ATOM 10443 N N . TYR B 1 291 ? -33.812 38.469 38.188 1 94.75 291 TYR B N 1
ATOM 10444 C CA . TYR B 1 291 ? -34.219 39.469 37.188 1 94.75 291 TYR B CA 1
ATOM 10445 C C . TYR B 1 291 ? -35.562 39.062 36.562 1 94.75 291 TYR B C 1
ATOM 10447 O O . TYR B 1 291 ? -36.312 39.938 36.125 1 94.75 291 TYR B O 1
ATOM 10455 N N . ARG B 1 292 ? -35.844 37.844 36.594 1 93.69 292 ARG B N 1
ATOM 10456 C CA . ARG B 1 292 ? -37.031 37.344 35.969 1 93.69 292 ARG B CA 1
ATOM 10457 C C . ARG B 1 292 ? -38.188 37.219 36.969 1 93.69 292 ARG B C 1
ATOM 10459 O O . ARG B 1 292 ? -39.25 36.719 36.656 1 93.69 292 ARG B O 1
ATOM 10466 N N . GLY B 1 293 ? -37.938 37.5 38.156 1 93.5 293 GLY B N 1
ATOM 10467 C CA . GLY B 1 293 ? -38.969 37.594 39.188 1 93.5 293 GLY B CA 1
ATOM 10468 C C . GLY B 1 293 ? -39.281 36.25 39.844 1 93.5 293 GLY B C 1
ATOM 10469 O O . GLY B 1 293 ? -40.375 36.031 40.375 1 93.5 293 GLY B O 1
ATOM 10470 N N . VAL B 1 294 ? -38.344 35.375 39.719 1 95.94 294 VAL B N 1
ATOM 10471 C CA . VAL B 1 294 ? -38.531 34.062 40.375 1 95.94 294 VAL B CA 1
ATOM 10472 C C . VAL B 1 294 ? -38.406 34.219 41.906 1 95.94 294 VAL B C 1
ATOM 10474 O O . VAL B 1 294 ? -37.438 34.844 42.375 1 95.94 294 VAL B O 1
ATOM 10477 N N . ASP B 1 295 ? -39.375 33.625 42.594 1 95.06 295 ASP B N 1
ATOM 10478 C CA . ASP B 1 295 ? -39.344 33.688 44.062 1 95.06 295 ASP B CA 1
ATOM 10479 C C . ASP B 1 295 ? -38.188 32.906 44.625 1 95.06 295 ASP B C 1
ATOM 10481 O O . ASP B 1 295 ? -37.812 31.859 44.094 1 95.06 295 ASP B O 1
ATOM 10485 N N . GLU B 1 296 ? -37.656 33.375 45.688 1 93.94 296 GLU B N 1
ATOM 10486 C CA . GLU B 1 296 ? -36.5 32.781 46.312 1 93.94 296 GLU B CA 1
ATOM 10487 C C . GLU B 1 296 ? -36.719 31.281 46.531 1 93.94 296 GLU B C 1
ATOM 10489 O O . GLU B 1 296 ? -35.781 30.484 46.375 1 93.94 296 GLU B O 1
ATOM 10494 N N . SER B 1 297 ? -37.969 30.844 46.938 1 92.31 297 SER B N 1
ATOM 10495 C CA . SER B 1 297 ? -38.25 29.453 47.25 1 92.31 297 SER B CA 1
ATOM 10496 C C . SER B 1 297 ? -38.219 28.578 46 1 92.31 297 SER B C 1
ATOM 10498 O O . SER B 1 297 ? -38.094 27.359 46.062 1 92.31 297 SER B O 1
ATOM 10500 N N . ASN B 1 298 ? -38.25 29.188 44.844 1 94.94 298 ASN B N 1
ATOM 10501 C CA . ASN B 1 298 ? -38.344 28.438 43.594 1 94.94 298 ASN B CA 1
ATOM 10502 C C . ASN B 1 298 ? -37.062 28.547 42.781 1 94.94 298 ASN B C 1
ATOM 10504 O O . ASN B 1 298 ? -37 28.062 41.656 1 94.94 298 ASN B O 1
ATOM 10508 N N . MET B 1 299 ? -36.094 29.156 43.312 1 96.25 299 MET B N 1
ATOM 10509 C CA . MET B 1 299 ? -34.844 29.281 42.594 1 96.25 299 MET B CA 1
ATOM 10510 C C . MET B 1 299 ? -34.094 27.953 42.531 1 96.25 299 MET B C 1
ATOM 10512 O O . MET B 1 299 ? -34.188 27.156 43.469 1 96.25 299 MET B O 1
ATOM 10516 N N . LEU B 1 300 ? -33.406 27.672 41.469 1 95.75 300 LEU B N 1
ATOM 10517 C CA . LEU B 1 300 ? -32.719 26.406 41.219 1 95.75 300 LEU B CA 1
ATOM 10518 C C . LEU B 1 300 ? -31.656 26.172 42.281 1 95.75 300 LEU B C 1
ATOM 10520 O O . LEU B 1 300 ? -31.422 25.016 42.688 1 95.75 300 LEU B O 1
ATOM 10524 N N . PHE B 1 301 ? -30.984 27.312 42.719 1 97.38 301 PHE B N 1
ATOM 10525 C CA . PHE B 1 301 ? -29.953 27.234 43.75 1 97.38 301 PHE B CA 1
ATOM 10526 C C . PHE B 1 301 ? -30.281 28.172 44.906 1 97.38 301 PHE B C 1
ATOM 10528 O O . PHE B 1 301 ? -30.75 29.297 44.688 1 97.38 301 PHE B O 1
ATOM 10535 N N . SER B 1 302 ? -30.031 27.734 46.125 1 95.94 302 SER B N 1
ATOM 10536 C CA . SER B 1 302 ? -30.172 28.578 47.281 1 95.94 302 SER B CA 1
ATOM 10537 C C . SER B 1 302 ? -28.859 29.266 47.656 1 95.94 302 SER B C 1
ATOM 10539 O O . SER B 1 302 ? -27.797 28.906 47.125 1 95.94 302 SER B O 1
ATOM 10541 N N . MET B 1 303 ? -28.969 30.266 48.5 1 96.25 303 MET B N 1
ATOM 10542 C CA . MET B 1 303 ? -27.75 30.906 49 1 96.25 303 MET B CA 1
ATOM 10543 C C . MET B 1 303 ? -26.891 29.906 49.75 1 96.25 303 MET B C 1
ATOM 10545 O O . MET B 1 303 ? -25.656 30 49.719 1 96.25 303 MET B O 1
ATOM 10549 N N . GLU B 1 304 ? -27.516 28.953 50.375 1 95.56 304 GLU B N 1
ATOM 10550 C CA . GLU B 1 304 ? -26.797 27.891 51.062 1 95.56 304 GLU B CA 1
ATOM 10551 C C . GLU B 1 304 ? -26.031 27.016 50.062 1 95.56 304 GLU B C 1
ATOM 10553 O O . GLU B 1 304 ? -24.922 26.578 50.344 1 95.56 304 GLU B O 1
ATOM 10558 N N . ASP B 1 305 ? -26.703 26.719 49 1 96.5 305 ASP B N 1
ATOM 10559 C CA . ASP B 1 305 ? -26.047 25.938 47.969 1 96.5 305 ASP B CA 1
ATOM 10560 C C . ASP B 1 305 ? -24.75 26.594 47.531 1 96.5 305 ASP B C 1
ATOM 10562 O O . ASP B 1 305 ? -23.734 25.906 47.344 1 96.5 305 ASP B O 1
ATOM 10566 N N . ILE B 1 306 ? -24.797 27.875 47.219 1 97.81 306 ILE B N 1
ATOM 10567 C CA . ILE B 1 306 ? -23.641 28.625 46.75 1 97.81 306 ILE B CA 1
ATOM 10568 C C . ILE B 1 306 ? -22.484 28.484 47.75 1 97.81 306 ILE B C 1
ATOM 10570 O O . ILE B 1 306 ? -21.344 28.266 47.344 1 97.81 306 ILE B O 1
ATOM 10574 N N . GLU B 1 307 ? -22.812 28.562 49 1 96.88 307 GLU B N 1
ATOM 10575 C CA . GLU B 1 307 ? -21.781 28.438 50.031 1 96.88 307 GLU B CA 1
ATOM 10576 C C . GLU B 1 307 ? -21.234 27.016 50.125 1 96.88 307 GLU B C 1
ATOM 10578 O O . GLU B 1 307 ? -20.062 26.812 50.406 1 96.88 307 GLU B O 1
ATOM 10583 N N . LYS B 1 308 ? -22.078 26.047 49.969 1 97.06 308 LYS B N 1
ATOM 10584 C CA . LYS B 1 308 ? -21.641 24.656 49.969 1 97.06 308 LYS B CA 1
ATOM 10585 C C . LYS B 1 308 ? -20.703 24.391 48.781 1 97.06 308 LYS B C 1
ATOM 10587 O O . LYS B 1 308 ? -19.703 23.688 48.938 1 97.06 308 LYS B O 1
ATOM 10592 N N . TYR B 1 309 ? -21.109 24.938 47.625 1 97.75 309 TYR B N 1
ATOM 10593 C CA . TYR B 1 309 ? -20.234 24.797 46.469 1 97.75 309 TYR B CA 1
ATOM 10594 C C . TYR B 1 309 ? -18.875 25.438 46.719 1 97.75 309 TYR B C 1
ATOM 10596 O O . TYR B 1 309 ? -17.844 24.891 46.344 1 97.75 309 TYR B O 1
ATOM 10604 N N . ARG B 1 310 ? -18.844 26.609 47.281 1 96.75 310 ARG B N 1
ATOM 10605 C CA . ARG B 1 310 ? -17.641 27.391 47.531 1 96.75 310 ARG B CA 1
ATOM 10606 C C . ARG B 1 310 ? -16.734 26.688 48.562 1 96.75 310 ARG B C 1
ATOM 10608 O O . ARG B 1 310 ? -15.508 26.703 48.406 1 96.75 310 ARG B O 1
ATOM 10615 N N . SER B 1 311 ? -17.312 26 49.594 1 95.94 311 SER B N 1
ATOM 10616 C CA . SER B 1 311 ? -16.547 25.406 50.688 1 95.94 311 SER B CA 1
ATOM 10617 C C . SER B 1 311 ? -15.883 24.109 50.25 1 95.94 311 SER B C 1
ATOM 10619 O O . SER B 1 311 ? -14.812 23.75 50.75 1 95.94 311 SER B O 1
ATOM 10621 N N . GLY B 1 312 ? -16.516 23.406 49.344 1 93.94 312 GLY B N 1
ATOM 10622 C CA . GLY B 1 312 ? -15.992 22.109 48.906 1 93.94 312 GLY B CA 1
ATOM 10623 C C . GLY B 1 312 ? -16.172 21.031 49.969 1 93.94 312 GLY B C 1
ATOM 10624 O O . GLY B 1 312 ? -15.688 19.906 49.781 1 93.94 312 GLY B O 1
ATOM 10625 N N . ALA B 1 313 ? -16.938 21.234 51 1 94.81 313 ALA B N 1
ATOM 10626 C CA . ALA B 1 313 ? -17.062 20.328 52.156 1 94.81 313 ALA B CA 1
ATOM 10627 C C . ALA B 1 313 ? -18.062 19.219 51.875 1 94.81 313 ALA B C 1
ATOM 10629 O O . ALA B 1 313 ? -18.094 18.203 52.562 1 94.81 313 ALA B O 1
ATOM 10630 N N . TYR B 1 314 ? -18.828 19.375 50.875 1 96.5 314 TYR B N 1
ATOM 10631 C CA . TYR B 1 314 ? -19.906 18.438 50.562 1 96.5 314 TYR B CA 1
ATOM 10632 C C . TYR B 1 314 ? -19.703 17.797 49.188 1 96.5 314 TYR B C 1
ATOM 10634 O O . TYR B 1 314 ? -20.516 18 48.281 1 96.5 314 TYR B O 1
ATOM 10642 N N . PRO B 1 315 ? -18.75 16.922 49 1 95.88 315 PRO B N 1
ATOM 10643 C CA . PRO B 1 315 ? -18.344 16.406 47.688 1 95.88 315 PRO B CA 1
ATOM 10644 C C . PRO B 1 315 ? -19.406 15.531 47.031 1 95.88 315 PRO B C 1
ATOM 10646 O O . PRO B 1 315 ? -19.375 15.32 45.812 1 95.88 315 PRO B O 1
ATOM 10649 N N . TRP B 1 316 ? -20.375 14.992 47.781 1 96.81 316 TRP B N 1
ATOM 10650 C CA . TRP B 1 316 ? -21.359 14.094 47.188 1 96.81 316 TRP B CA 1
ATOM 10651 C C . TRP B 1 316 ? -22.531 14.875 46.594 1 96.81 316 TRP B C 1
ATOM 10653 O O . TRP B 1 316 ? -23.203 14.398 45.688 1 96.81 316 TRP B O 1
ATOM 10663 N N . THR B 1 317 ? -22.797 16.078 47.125 1 96.06 317 THR B N 1
ATOM 10664 C CA . THR B 1 317 ? -23.969 16.797 46.688 1 96.06 317 THR B CA 1
ATOM 10665 C C . THR B 1 317 ? -23.578 18.109 46 1 96.06 317 THR B C 1
ATOM 10667 O O . THR B 1 317 ? -24.328 18.641 45.188 1 96.06 317 THR B O 1
ATOM 10670 N N . HIS B 1 318 ? -22.453 18.688 46.406 1 97.19 318 HIS B N 1
ATOM 10671 C CA . HIS B 1 318 ? -22.062 20 45.938 1 97.19 318 HIS B CA 1
ATOM 10672 C C . HIS B 1 318 ? -20.625 20 45.406 1 97.19 318 HIS B C 1
ATOM 10674 O O . HIS B 1 318 ? -19.766 20.688 45.969 1 97.19 318 HIS B O 1
ATOM 10680 N N . PRO B 1 319 ? -20.438 19.297 44.25 1 96.75 319 PRO B N 1
ATOM 10681 C CA . PRO B 1 319 ? -19.109 19.312 43.656 1 96.75 319 PRO B CA 1
ATOM 10682 C C . PRO B 1 319 ? -18.766 20.641 43 1 96.75 319 PRO B C 1
ATOM 10684 O O . PRO B 1 319 ? -19.656 21.438 42.719 1 96.75 319 PRO B O 1
ATOM 10687 N N . ASN B 1 320 ? -17.562 21 42.844 1 97.56 320 ASN B N 1
ATOM 10688 C CA . ASN B 1 320 ? -17 22.109 42.094 1 97.56 320 ASN B CA 1
ATOM 10689 C C . ASN B 1 320 ? -16 21.609 41.031 1 97.56 320 ASN B C 1
ATOM 10691 O O . ASN B 1 320 ? -14.789 21.641 41.281 1 97.56 320 ASN B O 1
ATOM 10695 N N . THR B 1 321 ? -16.5 21.25 39.906 1 97.12 321 THR B N 1
ATOM 10696 C CA . THR B 1 321 ? -15.711 20.547 38.906 1 97.12 321 THR B CA 1
ATOM 10697 C C . THR B 1 321 ? -15.109 21.516 37.906 1 97.12 321 THR B C 1
ATOM 10699 O O . THR B 1 321 ? -15.844 22.266 37.25 1 97.12 321 THR B O 1
ATOM 10702 N N . ASP B 1 322 ? -13.812 21.562 37.812 1 96.75 322 ASP B N 1
ATOM 10703 C CA . ASP B 1 322 ? -13.133 22.188 36.688 1 96.75 322 ASP B CA 1
ATOM 10704 C C . ASP B 1 322 ? -12.891 21.156 35.562 1 96.75 322 ASP B C 1
ATOM 10706 O O . ASP B 1 322 ? -11.898 20.438 35.594 1 96.75 322 ASP B O 1
ATOM 10710 N N . TRP B 1 323 ? -13.648 21.25 34.625 1 96.25 323 TRP B N 1
ATOM 10711 C CA . TRP B 1 323 ? -13.672 20.203 33.625 1 96.25 323 TRP B CA 1
ATOM 10712 C C . TRP B 1 323 ? -12.398 20.234 32.781 1 96.25 323 TRP B C 1
ATOM 10714 O O . TRP B 1 323 ? -11.977 19.203 32.25 1 96.25 323 TRP B O 1
ATOM 10724 N N . ASN B 1 324 ? -11.766 21.359 32.562 1 94.81 324 ASN B N 1
ATOM 10725 C CA . ASN B 1 324 ? -10.469 21.391 31.891 1 94.81 324 ASN B CA 1
ATOM 10726 C C . ASN B 1 324 ? -9.43 20.578 32.656 1 94.81 324 ASN B C 1
ATOM 10728 O O . ASN B 1 324 ? -8.703 19.781 32.062 1 94.81 324 ASN B O 1
ATOM 10732 N N . GLU B 1 325 ? -9.461 20.797 33.875 1 94.81 325 GLU B N 1
ATOM 10733 C CA . GLU B 1 325 ? -8.453 20.172 34.719 1 94.81 325 GLU B CA 1
ATOM 10734 C C . GLU B 1 325 ? -8.641 18.656 34.781 1 94.81 325 GLU B C 1
ATOM 10736 O O . GLU B 1 325 ? -7.672 17.906 34.812 1 94.81 325 GLU B O 1
ATOM 10741 N N . VAL B 1 326 ? -9.883 18.219 34.906 1 95.12 326 VAL B N 1
ATOM 10742 C CA . VAL B 1 326 ? -10.133 16.797 35.125 1 95.12 326 VAL B CA 1
ATOM 10743 C C . VAL B 1 326 ? -10.086 16.062 33.812 1 95.12 326 VAL B C 1
ATOM 10745 O O . VAL B 1 326 ? -9.758 14.867 33.75 1 95.12 326 VAL B O 1
ATOM 10748 N N . ALA B 1 327 ? -10.492 16.641 32.781 1 95.06 327 ALA B N 1
ATOM 10749 C CA . ALA B 1 327 ? -10.625 15.945 31.484 1 95.06 327 ALA B CA 1
ATOM 10750 C C . ALA B 1 327 ? -9.297 15.922 30.734 1 95.06 327 ALA B C 1
ATOM 10752 O O . ALA B 1 327 ? -9.094 15.094 29.844 1 95.06 327 ALA B O 1
ATOM 10753 N N . LEU B 1 328 ? -8.422 16.828 31.047 1 95.81 328 LEU B N 1
ATOM 10754 C CA . LEU B 1 328 ? -7.176 16.953 30.297 1 95.81 328 LEU B CA 1
ATOM 10755 C C . LEU B 1 328 ? -5.969 16.688 31.188 1 95.81 328 LEU B C 1
ATOM 10757 O O . LEU B 1 328 ? -5.969 17.078 32.375 1 95.81 328 LEU B O 1
ATOM 10761 N N . ARG B 1 329 ? -4.977 16.109 30.609 1 94.19 329 ARG B N 1
ATOM 10762 C CA . ARG B 1 329 ? -3.703 15.953 31.312 1 94.19 329 ARG B CA 1
ATOM 10763 C C . ARG B 1 329 ? -2.855 17.219 31.203 1 94.19 329 ARG B C 1
ATOM 10765 O O . ARG B 1 329 ? -3.039 18.016 30.281 1 94.19 329 ARG B O 1
ATOM 10772 N N . ASP B 1 330 ? -1.929 17.25 32.125 1 92.69 330 ASP B N 1
ATOM 10773 C CA . ASP B 1 330 ? -1.036 18.406 32.094 1 92.69 330 ASP B CA 1
ATOM 10774 C C . ASP B 1 330 ? -0.08 18.344 30.891 1 92.69 330 ASP B C 1
ATOM 10776 O O . ASP B 1 330 ? 0.237 19.359 30.281 1 92.69 330 ASP B O 1
ATOM 10780 N N . PHE B 1 331 ? 0.344 17.047 30.703 1 95.06 331 PHE B N 1
ATOM 10781 C CA . PHE B 1 331 ? 1.302 16.859 29.625 1 95.06 331 PHE B CA 1
ATOM 10782 C C . PHE B 1 331 ? 1.008 15.586 28.844 1 95.06 331 PHE B C 1
ATOM 10784 O O . PHE B 1 331 ? 0.537 14.602 29.422 1 95.06 331 PHE B O 1
ATOM 10791 N N . SER B 1 332 ? 1.178 15.672 27.609 1 95.06 332 SER B N 1
ATOM 10792 C CA . SER B 1 332 ? 1.257 14.492 26.75 1 95.06 332 SER B CA 1
ATOM 10793 C C . SER B 1 332 ? 2.639 14.359 26.125 1 95.06 332 SER B C 1
ATOM 10795 O O . SER B 1 332 ? 3.473 15.258 26.25 1 95.06 332 SER B O 1
ATOM 10797 N N . ASN B 1 333 ? 2.875 13.188 25.438 1 95.12 333 ASN B N 1
ATOM 10798 C CA . ASN B 1 333 ? 4.227 12.914 24.953 1 95.12 333 ASN B CA 1
ATOM 10799 C C . ASN B 1 333 ? 4.281 12.891 23.438 1 95.12 333 ASN B C 1
ATOM 10801 O O . ASN B 1 333 ? 3.285 12.578 22.781 1 95.12 333 ASN B O 1
ATOM 10805 N N . THR B 1 334 ? 5.445 13.305 22.906 1 96.06 334 THR B N 1
ATOM 10806 C CA . THR B 1 334 ? 5.785 13.133 21.5 1 96.06 334 THR B CA 1
ATOM 10807 C C . THR B 1 334 ? 7.211 12.617 21.344 1 96.06 334 THR B C 1
ATOM 10809 O O . THR B 1 334 ? 8.109 13.023 22.094 1 96.06 334 THR B O 1
ATOM 10812 N N . ASN B 1 335 ? 7.43 11.656 20.5 1 96.56 335 ASN B N 1
ATOM 10813 C CA . ASN B 1 335 ? 8.727 11.055 20.234 1 96.56 335 ASN B CA 1
ATOM 10814 C C . ASN B 1 335 ? 9.039 11.031 18.734 1 96.56 335 ASN B C 1
ATOM 10816 O O . ASN B 1 335 ? 8.188 10.664 17.938 1 96.56 335 ASN B O 1
ATOM 10820 N N . HIS B 1 336 ? 10.297 11.445 18.406 1 95.81 336 HIS B N 1
ATOM 10821 C CA . HIS B 1 336 ? 10.734 11.484 17.016 1 95.81 336 HIS B CA 1
ATOM 10822 C C . HIS B 1 336 ? 12.109 10.836 16.859 1 95.81 336 HIS B C 1
ATOM 10824 O O . HIS B 1 336 ? 13.008 11.07 17.656 1 95.81 336 HIS B O 1
ATOM 10830 N N . HIS B 1 337 ? 12.273 10.047 15.906 1 95 337 HIS B N 1
ATOM 10831 C CA . HIS B 1 337 ? 13.539 9.43 15.516 1 95 337 HIS B CA 1
ATOM 10832 C C . HIS B 1 337 ? 13.75 9.531 14.016 1 95 337 HIS B C 1
ATOM 10834 O O . HIS B 1 337 ? 12.797 9.453 13.234 1 95 337 HIS B O 1
ATOM 10840 N N . ASN B 1 338 ? 15.008 9.727 13.609 1 94.62 338 ASN B N 1
ATOM 10841 C CA . ASN B 1 338 ? 15.352 9.773 12.195 1 94.62 338 ASN B CA 1
ATOM 10842 C C . ASN B 1 338 ? 16.75 9.227 11.945 1 94.62 338 ASN B C 1
ATOM 10844 O O . ASN B 1 338 ? 17.688 9.539 12.688 1 94.62 338 ASN B O 1
ATOM 10848 N N . LEU B 1 339 ? 16.922 8.422 11.055 1 92.31 339 LEU B N 1
ATOM 10849 C CA . LEU B 1 339 ? 18.188 7.902 10.562 1 92.31 339 LEU B CA 1
ATOM 10850 C C . LEU B 1 339 ? 18.344 8.156 9.07 1 92.31 339 LEU B C 1
ATOM 10852 O O . LEU B 1 339 ? 17.484 7.77 8.273 1 92.31 339 LEU B O 1
ATOM 10856 N N . SER B 1 340 ? 19.406 8.852 8.664 1 92.75 340 SER B N 1
ATOM 10857 C CA . SER B 1 340 ? 19.625 9.125 7.25 1 92.75 340 SER B CA 1
ATOM 10858 C C . SER B 1 340 ? 21.047 8.781 6.832 1 92.75 340 SER B C 1
ATOM 10860 O O . SER B 1 340 ? 21.969 8.844 7.648 1 92.75 340 SER B O 1
ATOM 10862 N N . VAL B 1 341 ? 21.219 8.422 5.652 1 88.12 341 VAL B N 1
ATOM 10863 C CA . VAL B 1 341 ? 22.5 8.141 5.016 1 88.12 341 VAL B CA 1
ATOM 10864 C C . VAL B 1 341 ? 22.609 8.906 3.699 1 88.12 341 VAL B C 1
ATOM 10866 O O . VAL B 1 341 ? 21.703 8.852 2.865 1 88.12 341 VAL B O 1
ATOM 10869 N N . THR B 1 342 ? 23.641 9.594 3.549 1 90.19 342 THR B N 1
ATOM 10870 C CA . THR B 1 342 ? 23.859 10.359 2.334 1 90.19 342 THR B CA 1
ATOM 10871 C C . THR B 1 342 ? 25.297 10.172 1.829 1 90.19 342 THR B C 1
ATOM 10873 O O . THR B 1 342 ? 26.219 9.992 2.623 1 90.19 342 THR B O 1
ATOM 10876 N N . GLY B 1 343 ? 25.453 10.109 0.54 1 85.56 343 GLY B N 1
ATOM 10877 C CA . GLY B 1 343 ? 26.766 9.984 -0.08 1 85.56 343 GLY B CA 1
ATOM 10878 C C . GLY B 1 343 ? 26.688 9.742 -1.576 1 85.56 343 GLY B C 1
ATOM 10879 O O . GLY B 1 343 ? 25.609 9.805 -2.172 1 85.56 343 GLY B O 1
ATOM 10880 N N . GLY B 1 344 ? 27.891 9.703 -2.168 1 83.38 344 GLY B N 1
ATOM 10881 C CA . GLY B 1 344 ? 27.922 9.422 -3.596 1 83.38 344 GLY B CA 1
ATOM 10882 C C . GLY B 1 344 ? 29.328 9.211 -4.129 1 83.38 344 GLY B C 1
ATOM 10883 O O . GLY B 1 344 ? 30.297 9.727 -3.572 1 83.38 344 GLY B O 1
ATOM 10884 N N . GLY B 1 345 ? 29.359 8.422 -5.18 1 79.19 345 GLY B N 1
ATOM 10885 C CA . GLY B 1 345 ? 30.562 8.25 -5.973 1 79.19 345 GLY B CA 1
ATOM 10886 C C . GLY B 1 345 ? 30.484 8.922 -7.332 1 79.19 345 GLY B C 1
ATOM 10887 O O . GLY B 1 345 ? 29.766 9.898 -7.504 1 79.19 345 GLY B O 1
ATOM 10888 N N . GLU B 1 346 ? 31.281 8.414 -8.203 1 77.75 346 GLU B N 1
ATOM 10889 C CA . GLU B 1 346 ? 31.328 9.016 -9.531 1 77.75 346 GLU B CA 1
ATOM 10890 C C . GLU B 1 346 ? 30.062 8.727 -10.312 1 77.75 346 GLU B C 1
ATOM 10892 O O . GLU B 1 346 ? 29.562 9.586 -11.047 1 77.75 346 GLU B O 1
ATOM 10897 N N . LYS B 1 347 ? 29.516 7.617 -10.172 1 82.12 347 LYS B N 1
ATOM 10898 C CA . LYS B 1 347 ? 28.406 7.207 -11.047 1 82.12 347 LYS B CA 1
ATOM 10899 C C . LYS B 1 347 ? 27.078 7.191 -10.289 1 82.12 347 LYS B C 1
ATOM 10901 O O . LYS B 1 347 ? 26.016 7.223 -10.906 1 82.12 347 LYS B O 1
ATOM 10906 N N . VAL B 1 348 ? 27.203 7.117 -8.953 1 83.62 348 VAL B N 1
ATOM 10907 C CA . VAL B 1 348 ? 25.969 7.004 -8.195 1 83.62 348 VAL B CA 1
ATOM 10908 C C . VAL B 1 348 ? 26 7.945 -6.996 1 83.62 348 VAL B C 1
ATOM 10910 O O . VAL B 1 348 ? 27.031 8.062 -6.328 1 83.62 348 VAL B O 1
ATOM 10913 N N . SER B 1 349 ? 25 8.641 -6.746 1 89.19 349 SER B N 1
ATOM 10914 C CA . SER B 1 349 ? 24.75 9.406 -5.523 1 89.19 349 SER B CA 1
ATOM 10915 C C . SER B 1 349 ? 23.438 8.984 -4.871 1 89.19 349 SER B C 1
ATOM 10917 O O . SER B 1 349 ? 22.484 8.641 -5.562 1 89.19 349 SER B O 1
ATOM 10919 N N . TYR B 1 350 ? 23.391 8.969 -3.523 1 86.75 350 TYR B N 1
ATOM 10920 C CA . TYR B 1 350 ? 22.203 8.398 -2.869 1 86.75 350 TYR B CA 1
ATOM 10921 C C . TYR B 1 350 ? 21.891 9.141 -1.579 1 86.75 350 TYR B C 1
ATOM 10923 O O . TYR B 1 350 ? 22.781 9.711 -0.946 1 86.75 350 TYR B O 1
ATOM 10931 N N . PHE B 1 351 ? 20.719 9.133 -1.179 1 92.5 351 PHE B N 1
ATOM 10932 C CA . PHE B 1 351 ? 20.141 9.57 0.092 1 92.5 351 PHE B CA 1
ATOM 10933 C C . PHE B 1 351 ? 19.031 8.625 0.539 1 92.5 351 PHE B C 1
ATOM 10935 O O . PHE B 1 351 ? 18.078 8.391 -0.204 1 92.5 351 PHE B O 1
ATOM 10942 N N . THR B 1 352 ? 19.172 8.055 1.646 1 89.94 352 THR B N 1
ATOM 10943 C CA . THR B 1 352 ? 18.141 7.215 2.232 1 89.94 352 THR B CA 1
ATOM 10944 C C . THR B 1 352 ? 17.828 7.656 3.66 1 89.94 352 THR B C 1
ATOM 10946 O O . THR B 1 352 ? 18.719 8.117 4.379 1 89.94 352 THR B O 1
ATOM 10949 N N . SER B 1 353 ? 16.547 7.543 4.027 1 94.75 353 SER B N 1
ATOM 10950 C CA . SER B 1 353 ? 16.156 8.008 5.352 1 94.75 353 SER B CA 1
ATOM 10951 C C . SER B 1 353 ? 14.992 7.188 5.902 1 94.75 353 SER B C 1
ATOM 10953 O O . SER B 1 353 ? 14.141 6.719 5.141 1 94.75 353 SER B O 1
ATOM 10955 N N . PHE B 1 354 ? 15 6.957 7.164 1 93.38 354 PHE B N 1
ATOM 10956 C CA . PHE B 1 354 ? 13.898 6.375 7.922 1 93.38 354 PHE B CA 1
ATOM 10957 C C . PHE B 1 354 ? 13.547 7.25 9.117 1 93.38 354 PHE B C 1
ATOM 10959 O O . PHE B 1 354 ? 14.414 7.586 9.93 1 93.38 354 PHE B O 1
ATOM 10966 N N . GLY B 1 355 ? 12.281 7.609 9.234 1 95.19 355 GLY B N 1
ATOM 10967 C CA . GLY B 1 355 ? 11.82 8.453 10.328 1 95.19 355 GLY B CA 1
ATOM 10968 C C . GLY B 1 355 ? 10.57 7.926 11.008 1 95.19 355 GLY B C 1
ATOM 10969 O O . GLY B 1 355 ? 9.727 7.297 10.359 1 95.19 355 GLY B O 1
ATOM 10970 N N . THR B 1 356 ? 10.461 8.156 12.352 1 95.25 356 THR B N 1
ATOM 10971 C CA . THR B 1 356 ? 9.266 7.816 13.117 1 95.25 356 THR B CA 1
ATOM 10972 C C . THR B 1 356 ? 8.805 9 13.969 1 95.25 356 THR B C 1
ATOM 10974 O O . THR B 1 356 ? 9.625 9.812 14.391 1 95.25 356 THR B O 1
ATOM 10977 N N . GLN B 1 357 ? 7.52 9.039 14.109 1 95.88 357 GLN B N 1
ATOM 10978 C CA . GLN B 1 357 ? 6.855 10.008 14.977 1 95.88 357 GLN B CA 1
ATOM 10979 C C . GLN B 1 357 ? 5.73 9.352 15.773 1 95.88 357 GLN B C 1
ATOM 10981 O O . GLN B 1 357 ? 4.957 8.562 15.227 1 95.88 357 GLN B O 1
ATOM 10986 N N . SER B 1 358 ? 5.695 9.609 17.047 1 96.75 358 SER B N 1
ATOM 10987 C CA . SER B 1 358 ? 4.621 9.133 17.906 1 96.75 358 SER B CA 1
ATOM 10988 C C . SER B 1 358 ? 4.098 10.25 18.812 1 96.75 358 SER B C 1
ATOM 10990 O O . SER B 1 358 ? 4.863 10.852 19.562 1 96.75 358 SER B O 1
ATOM 10992 N N . ASP B 1 359 ? 2.785 10.516 18.734 1 95.94 359 ASP B N 1
ATOM 10993 C CA . ASP B 1 359 ? 2.129 11.547 19.531 1 95.94 359 ASP B CA 1
ATOM 10994 C C . ASP B 1 359 ? 0.945 10.969 20.312 1 95.94 359 ASP B C 1
ATOM 10996 O O . ASP B 1 359 ? 0.147 10.211 19.75 1 95.94 359 ASP B O 1
ATOM 11000 N N . ASP B 1 360 ? 0.837 11.414 21.547 1 94.75 360 ASP B N 1
ATOM 11001 C CA . ASP B 1 360 ? -0.3 11.023 22.375 1 94.75 360 ASP B CA 1
ATOM 11002 C C . ASP B 1 360 ? -1.293 12.18 22.516 1 94.75 360 ASP B C 1
ATOM 11004 O O . ASP B 1 360 ? -0.903 13.344 22.484 1 94.75 360 ASP B O 1
ATOM 11008 N N . GLY B 1 361 ? -2.584 11.789 22.719 1 94.44 361 GLY B N 1
ATOM 11009 C CA . GLY B 1 361 ? -3.576 12.812 23.031 1 94.44 361 GLY B CA 1
ATOM 11010 C C . GLY B 1 361 ? -3.449 13.359 24.438 1 94.44 361 GLY B C 1
ATOM 11011 O O . GLY B 1 361 ? -2.793 12.766 25.281 1 94.44 361 GLY B O 1
ATOM 11012 N N . ILE B 1 362 ? -4.102 14.438 24.703 1 95 362 ILE B N 1
ATOM 11013 C CA . ILE B 1 362 ? -3.928 15.117 25.969 1 95 362 ILE B CA 1
ATOM 11014 C C . ILE B 1 362 ? -5.039 14.703 26.938 1 95 362 ILE B C 1
ATOM 11016 O O . ILE B 1 362 ? -5.051 15.117 28.094 1 95 362 ILE B O 1
ATOM 11020 N N . TYR B 1 363 ? -5.875 13.82 26.562 1 95.88 363 TYR B N 1
ATOM 11021 C CA . TYR B 1 363 ? -6.996 13.43 27.406 1 95.88 363 TYR B CA 1
ATOM 11022 C C . TYR B 1 363 ? -6.527 12.555 28.562 1 95.88 363 TYR B C 1
ATOM 11024 O O . TYR B 1 363 ? -5.574 11.781 28.422 1 95.88 363 TYR B O 1
ATOM 11032 N N . THR B 1 364 ? -7.105 12.547 29.766 1 92.12 364 THR B N 1
ATOM 11033 C CA . THR B 1 364 ? -6.781 11.742 30.938 1 92.12 364 THR B CA 1
ATOM 11034 C C . THR B 1 364 ? -7.031 10.266 30.656 1 92.12 364 THR B C 1
ATOM 11036 O O . THR B 1 364 ? -6.191 9.414 30.953 1 92.12 364 THR B O 1
ATOM 11039 N N . ASN B 1 365 ? -8.172 9.781 30.172 1 83.56 365 ASN B N 1
ATOM 11040 C CA . ASN B 1 365 ? -8.492 8.406 29.797 1 83.56 365 ASN B CA 1
ATOM 11041 C C . ASN B 1 365 ? -8.578 8.25 28.281 1 83.56 365 ASN B C 1
ATOM 11043 O O . ASN B 1 365 ? -9.672 8.148 27.719 1 83.56 365 ASN B O 1
ATOM 11047 N N . SER B 1 366 ? -7.27 8.25 27.781 1 82.81 366 SER B N 1
ATOM 11048 C CA . SER B 1 366 ? -7.344 8.445 26.344 1 82.81 366 SER B CA 1
ATOM 11049 C C . SER B 1 366 ? -6.82 7.227 25.594 1 82.81 366 SER B C 1
ATOM 11051 O O . SER B 1 366 ? -5.879 6.57 26.047 1 82.81 366 SER B O 1
ATOM 11053 N N . ASN B 1 367 ? -7.512 6.898 24.531 1 86.94 367 ASN B N 1
ATOM 11054 C CA . ASN B 1 367 ? -6.945 5.977 23.547 1 86.94 367 ASN B CA 1
ATOM 11055 C C . ASN B 1 367 ? -6.457 6.707 22.297 1 86.94 367 ASN B C 1
ATOM 11057 O O . ASN B 1 367 ? -6.113 6.078 21.297 1 86.94 367 ASN B O 1
ATOM 11061 N N . THR B 1 368 ? -6.449 8.023 22.344 1 94 368 THR B N 1
ATOM 11062 C CA . THR B 1 368 ? -6.039 8.82 21.203 1 94 368 THR B CA 1
ATOM 11063 C C . THR B 1 368 ? -4.527 8.758 21 1 94 368 THR B C 1
ATOM 11065 O O . THR B 1 368 ? -3.766 9.047 21.922 1 94 368 THR B O 1
ATOM 11068 N N . SER B 1 369 ? -4.117 8.414 19.859 1 96.12 369 SER B N 1
ATOM 11069 C CA . SER B 1 369 ? -2.697 8.352 19.531 1 96.12 369 SER B CA 1
ATOM 11070 C C . SER B 1 369 ? -2.467 8.5 18.031 1 96.12 369 SER B C 1
ATOM 11072 O O . SER B 1 369 ? -3.385 8.297 17.234 1 96.12 369 SER B O 1
ATOM 11074 N N . TYR B 1 370 ? -1.292 8.93 17.688 1 96.62 370 TYR B N 1
ATOM 11075 C CA . TYR B 1 370 ? -0.864 9.07 16.297 1 96.62 370 TYR B CA 1
ATOM 11076 C C . TYR B 1 370 ? 0.559 8.555 16.109 1 96.62 370 TYR B C 1
ATOM 11078 O O . TYR B 1 370 ? 1.474 8.969 16.828 1 96.62 370 TYR B O 1
ATOM 11086 N N . LYS B 1 371 ? 0.773 7.723 15.133 1 97.31 371 LYS B N 1
ATOM 11087 C CA . LYS B 1 371 ? 2.09 7.215 14.766 1 97.31 371 LYS B CA 1
ATOM 11088 C C . LYS B 1 371 ? 2.322 7.34 13.258 1 97.31 371 LYS B C 1
ATOM 11090 O O . LYS B 1 371 ? 1.442 7.004 12.461 1 97.31 371 LYS B O 1
ATOM 11095 N N . ARG B 1 372 ? 3.43 7.836 12.875 1 97.31 372 ARG B N 1
ATOM 11096 C CA . ARG B 1 372 ? 3.787 7.945 11.461 1 97.31 372 ARG B CA 1
ATOM 11097 C C . ARG B 1 372 ? 5.168 7.352 11.195 1 97.31 372 ARG B C 1
ATOM 11099 O O . ARG B 1 372 ? 6.094 7.543 11.992 1 97.31 372 ARG B O 1
ATOM 11106 N N . TYR B 1 373 ? 5.352 6.668 10.188 1 96.06 373 TYR B N 1
ATOM 11107 C CA . TYR B 1 373 ? 6.605 6.105 9.703 1 96.06 373 TYR B CA 1
ATOM 11108 C C . TYR B 1 373 ? 6.918 6.605 8.297 1 96.06 373 TYR B C 1
ATOM 11110 O O . TYR B 1 373 ? 6.047 6.613 7.422 1 96.06 373 TYR B O 1
ATOM 11118 N N . ASN B 1 374 ? 8.117 7.094 8.086 1 96.38 374 ASN B N 1
ATOM 11119 C CA . ASN B 1 374 ? 8.578 7.574 6.789 1 96.38 374 ASN B CA 1
ATOM 11120 C C . ASN B 1 374 ? 9.797 6.793 6.305 1 96.38 374 ASN B C 1
ATOM 11122 O O . ASN B 1 374 ? 10.742 6.574 7.062 1 96.38 374 ASN B O 1
ATOM 11126 N N . LEU B 1 375 ? 9.75 6.41 5.133 1 93.94 375 LEU B N 1
ATOM 11127 C CA . LEU B 1 375 ? 10.875 5.812 4.43 1 93.94 375 LEU B CA 1
ATOM 11128 C C . LEU B 1 375 ? 11.133 6.523 3.104 1 93.94 375 LEU B C 1
ATOM 11130 O O . LEU B 1 375 ? 10.195 6.785 2.344 1 93.94 375 LEU B O 1
ATOM 11134 N N . ARG B 1 376 ? 12.352 6.879 2.803 1 94.75 376 ARG B N 1
ATOM 11135 C CA . ARG B 1 376 ? 12.688 7.547 1.551 1 94.75 376 ARG B CA 1
ATOM 11136 C C . ARG B 1 376 ? 14.023 7.059 1.001 1 94.75 376 ARG B C 1
ATOM 11138 O O . ARG B 1 376 ? 14.969 6.84 1.759 1 94.75 376 ARG B O 1
ATOM 11145 N N . ALA B 1 377 ? 14.148 6.938 -0.291 1 91.12 377 ALA B N 1
ATOM 11146 C CA . ALA B 1 377 ? 15.375 6.652 -1.03 1 91.12 377 ALA B CA 1
ATOM 11147 C C . ALA B 1 377 ? 15.43 7.453 -2.328 1 91.12 377 ALA B C 1
ATOM 11149 O O . ALA B 1 377 ? 14.57 7.301 -3.197 1 91.12 377 ALA B O 1
ATOM 11150 N N . ASN B 1 378 ? 16.312 8.344 -2.418 1 93.62 378 ASN B N 1
ATOM 11151 C CA . ASN B 1 378 ? 16.625 9.086 -3.633 1 93.62 378 ASN B CA 1
ATOM 11152 C C . ASN B 1 378 ? 17.984 8.688 -4.199 1 93.62 378 ASN B C 1
ATOM 11154 O O . ASN B 1 378 ? 19.016 8.914 -3.568 1 93.62 378 ASN B O 1
ATOM 11158 N N . VAL B 1 379 ? 18 8.211 -5.434 1 88.69 379 VAL B N 1
ATOM 11159 C CA . VAL B 1 379 ? 19.234 7.707 -6.023 1 88.69 379 VAL B CA 1
ATOM 11160 C C . VAL B 1 379 ? 19.391 8.266 -7.434 1 88.69 379 VAL B C 1
ATOM 11162 O O . VAL B 1 379 ? 18.453 8.242 -8.227 1 88.69 379 VAL B O 1
ATOM 11165 N N . ASP B 1 380 ? 20.547 8.703 -7.707 1 91.12 380 ASP B N 1
ATOM 11166 C CA . ASP B 1 380 ? 20.906 9.211 -9.031 1 91.12 380 ASP B CA 1
ATOM 11167 C C . ASP B 1 380 ? 22.016 8.367 -9.664 1 91.12 380 ASP B C 1
ATOM 11169 O O . ASP B 1 380 ? 22.984 8.016 -8.992 1 91.12 380 ASP B O 1
ATOM 11173 N N . PHE B 1 381 ? 21.812 8.102 -10.945 1 83.75 381 PHE B N 1
ATOM 11174 C CA . PHE B 1 381 ? 22.781 7.297 -11.695 1 83.75 381 PHE B CA 1
ATOM 11175 C C . PHE B 1 381 ? 23.328 8.078 -12.883 1 83.75 381 PHE B C 1
ATOM 11177 O O . PHE B 1 381 ? 22.562 8.602 -13.695 1 83.75 381 PHE B O 1
ATOM 11184 N N . LYS B 1 382 ? 24.578 8.102 -12.969 1 86.81 382 LYS B N 1
ATOM 11185 C CA . LYS B 1 382 ? 25.219 8.578 -14.188 1 86.81 382 LYS B CA 1
ATOM 11186 C C . LYS B 1 382 ? 25.609 7.414 -15.094 1 86.81 382 LYS B C 1
ATOM 11188 O O . LYS B 1 382 ? 26.703 6.852 -14.953 1 86.81 382 LYS B O 1
ATOM 11193 N N . ILE B 1 383 ? 24.844 7.215 -16.062 1 79.19 383 ILE B N 1
ATOM 11194 C CA . ILE B 1 383 ? 25.062 6.074 -16.938 1 79.19 383 ILE B CA 1
ATOM 11195 C C . ILE B 1 383 ? 26.297 6.328 -17.812 1 79.19 383 ILE B C 1
ATOM 11197 O O . ILE B 1 383 ? 27.141 5.441 -17.969 1 79.19 383 ILE B O 1
ATOM 11201 N N . ASN B 1 384 ? 26.453 7.41 -18.438 1 79.69 384 ASN B N 1
ATOM 11202 C CA . ASN B 1 384 ? 27.594 7.922 -19.203 1 79.69 384 ASN B CA 1
ATOM 11203 C C . ASN B 1 384 ? 27.609 9.445 -19.219 1 79.69 384 ASN B C 1
ATOM 11205 O O . ASN B 1 384 ? 26.953 10.094 -18.391 1 79.69 384 ASN B O 1
ATOM 11209 N N . GLU B 1 385 ? 28.406 9.945 -20.016 1 82.81 385 GLU B N 1
ATOM 11210 C CA . GLU B 1 385 ? 28.547 11.398 -20.047 1 82.81 385 GLU B CA 1
ATOM 11211 C C . GLU B 1 385 ? 27.266 12.07 -20.547 1 82.81 385 GLU B C 1
ATOM 11213 O O . GLU B 1 385 ? 27.062 13.266 -20.328 1 82.81 385 GLU B O 1
ATOM 11218 N N . TYR B 1 386 ? 26.359 11.305 -21.156 1 86.38 386 TYR B N 1
ATOM 11219 C CA . TYR B 1 386 ? 25.219 11.93 -21.812 1 86.38 386 TYR B CA 1
ATOM 11220 C C . TYR B 1 386 ? 23.922 11.586 -21.094 1 86.38 386 TYR B C 1
ATOM 11222 O O . TYR B 1 386 ? 22.938 12.32 -21.203 1 86.38 386 TYR B O 1
ATOM 11230 N N . LEU B 1 387 ? 23.875 10.484 -20.359 1 88.81 387 LEU B N 1
ATOM 11231 C CA . LEU B 1 387 ? 22.594 10.016 -19.844 1 88.81 387 LEU B CA 1
ATOM 11232 C C . LEU B 1 387 ? 22.641 9.883 -18.328 1 88.81 387 LEU B C 1
ATOM 11234 O O . LEU B 1 387 ? 23.5 9.164 -17.781 1 88.81 387 LEU B O 1
ATOM 11238 N N . ASP B 1 388 ? 21.75 10.57 -17.641 1 90.94 388 ASP B N 1
ATOM 11239 C CA . ASP B 1 388 ? 21.516 10.43 -16.219 1 90.94 388 ASP B CA 1
ATOM 11240 C C . ASP B 1 388 ? 20.141 9.852 -15.922 1 90.94 388 ASP B C 1
ATOM 11242 O O . ASP B 1 388 ? 19.156 10.203 -16.594 1 90.94 388 ASP B O 1
ATOM 11246 N N . LEU B 1 389 ? 20.078 8.93 -15.016 1 89.19 389 LEU B N 1
ATOM 11247 C CA . LEU B 1 389 ? 18.812 8.391 -14.555 1 89.19 389 LEU B CA 1
ATOM 11248 C C . LEU B 1 389 ? 18.594 8.672 -13.07 1 89.19 389 LEU B C 1
ATOM 11250 O O . LEU B 1 389 ? 19.562 8.82 -12.32 1 89.19 389 LEU B O 1
ATOM 11254 N N . GLY B 1 390 ? 17.406 8.836 -12.664 1 91.25 390 GLY B N 1
ATOM 11255 C CA . GLY B 1 390 ? 17.062 9.031 -11.266 1 91.25 390 GLY B CA 1
ATOM 11256 C C . GLY B 1 390 ? 15.875 8.195 -10.82 1 91.25 390 GLY B C 1
ATOM 11257 O O . GLY B 1 390 ? 14.922 8 -11.586 1 91.25 390 GLY B O 1
ATOM 11258 N N . VAL B 1 391 ? 15.953 7.711 -9.586 1 89.44 391 VAL B N 1
ATOM 11259 C CA . VAL B 1 391 ? 14.852 6.984 -8.969 1 89.44 391 VAL B CA 1
ATOM 11260 C C . VAL B 1 391 ? 14.609 7.52 -7.559 1 89.44 391 VAL B C 1
ATOM 11262 O O . VAL B 1 391 ? 15.508 7.504 -6.719 1 89.44 391 VAL B O 1
ATOM 11265 N N . ASP B 1 392 ? 13.414 7.992 -7.273 1 94.5 392 ASP B N 1
ATOM 11266 C CA . ASP B 1 392 ? 12.984 8.438 -5.953 1 94.5 392 ASP B CA 1
ATOM 11267 C C . ASP B 1 392 ? 11.812 7.605 -5.445 1 94.5 392 ASP B C 1
ATOM 11269 O O . ASP B 1 392 ? 10.75 7.578 -6.07 1 94.5 392 ASP B O 1
ATOM 11273 N N . ILE B 1 393 ? 12.016 6.996 -4.348 1 92.06 393 ILE B N 1
ATOM 11274 C CA . ILE B 1 393 ? 10.961 6.184 -3.75 1 92.06 393 ILE B CA 1
ATOM 11275 C C . ILE B 1 393 ? 10.688 6.66 -2.324 1 92.06 393 ILE B C 1
ATOM 11277 O O . ILE B 1 393 ? 11.617 6.832 -1.533 1 92.06 393 ILE B O 1
ATOM 11281 N N . SER B 1 394 ? 9.367 6.793 -1.98 1 95.56 394 SER B N 1
ATOM 11282 C CA . SER B 1 394 ? 8.992 7.191 -0.629 1 95.56 394 SER B CA 1
ATOM 11283 C C . SER B 1 394 ? 7.75 6.438 -0.156 1 95.56 394 SER B C 1
ATOM 11285 O O . SER B 1 394 ? 6.801 6.258 -0.917 1 95.56 394 SER B O 1
ATOM 11287 N N . GLY B 1 395 ? 7.828 5.891 1 1 95.06 395 GLY B N 1
ATOM 11288 C CA . GLY B 1 395 ? 6.703 5.258 1.672 1 95.06 395 GLY B CA 1
ATOM 11289 C C . GLY B 1 395 ? 6.352 5.914 2.994 1 95.06 395 GLY B C 1
ATOM 11290 O O . GLY B 1 395 ? 7.238 6.266 3.773 1 95.06 395 GLY B O 1
ATOM 11291 N N . ILE B 1 396 ? 5.035 6.109 3.229 1 97.56 396 ILE B N 1
ATOM 11292 C CA . ILE B 1 396 ? 4.547 6.723 4.457 1 97.56 396 ILE B CA 1
ATOM 11293 C C . ILE B 1 396 ? 3.393 5.898 5.023 1 97.56 396 ILE B C 1
ATOM 11295 O O . ILE B 1 396 ? 2.494 5.488 4.289 1 97.56 396 ILE B O 1
ATOM 11299 N N . GLN B 1 397 ? 3.434 5.602 6.246 1 97.12 397 GLN B N 1
ATOM 11300 C CA . GLN B 1 397 ? 2.324 4.973 6.953 1 97.12 397 GLN B CA 1
ATOM 11301 C C . GLN B 1 397 ? 1.887 5.812 8.148 1 97.12 397 GLN B C 1
ATOM 11303 O O . GLN B 1 397 ? 2.709 6.18 8.992 1 97.12 397 GLN B O 1
ATOM 11308 N N . GLU B 1 398 ? 0.63 6.098 8.242 1 97.88 398 GLU B N 1
ATOM 11309 C CA . GLU B 1 398 ? 0.03 6.82 9.359 1 97.88 398 GLU B CA 1
ATOM 11310 C C . GLU B 1 398 ? -1.007 5.961 10.078 1 97.88 398 GLU B C 1
ATOM 11312 O O . GLU B 1 398 ? -1.932 5.441 9.453 1 97.88 398 GLU B O 1
ATOM 11317 N N . ASN B 1 399 ? -0.793 5.793 11.32 1 97.62 399 ASN B N 1
ATOM 11318 C CA . ASN B 1 399 ? -1.767 5.137 12.188 1 97.62 399 ASN B CA 1
ATOM 11319 C C . ASN B 1 399 ? -2.426 6.133 13.141 1 97.62 399 ASN B C 1
ATOM 11321 O O . ASN B 1 399 ? -1.782 6.633 14.062 1 97.62 399 ASN B O 1
ATOM 11325 N N . ARG B 1 400 ? -3.711 6.367 12.938 1 97.31 400 ARG B N 1
ATOM 11326 C CA . ARG B 1 400 ? -4.492 7.281 13.758 1 97.31 400 ARG B CA 1
ATOM 11327 C C . ARG B 1 400 ? -5.523 6.527 14.594 1 97.31 400 ARG B C 1
ATOM 11329 O O . ARG B 1 400 ? -6.309 5.742 14.055 1 97.31 400 ARG B O 1
ATOM 11336 N N . MET B 1 401 ? -5.477 6.734 15.836 1 97.38 401 MET B N 1
ATOM 11337 C CA . MET B 1 401 ? -6.445 6.152 16.75 1 97.38 401 MET B CA 1
ATOM 11338 C C . MET B 1 401 ? -7.18 7.238 17.531 1 97.38 401 MET B C 1
ATOM 11340 O O . MET B 1 401 ? -6.547 8.125 18.109 1 97.38 401 MET B O 1
ATOM 11344 N N . TYR B 1 402 ? -8.492 7.211 17.516 1 96.69 402 TYR B N 1
ATOM 11345 C CA . TYR B 1 402 ? -9.352 8.125 18.25 1 96.69 402 TYR B CA 1
ATOM 11346 C C . TYR B 1 402 ? -10.461 7.371 18.969 1 96.69 402 TYR B C 1
ATOM 11348 O O . TYR B 1 402 ? -10.625 6.164 18.781 1 96.69 402 TYR B O 1
ATOM 11356 N N . SER B 1 403 ? -11.172 8.031 19.875 1 95 403 SER B N 1
ATOM 11357 C CA . SER B 1 403 ? -12.336 7.43 20.516 1 95 403 SER B CA 1
ATOM 11358 C C . SER B 1 403 ? -13.531 7.379 19.562 1 95 403 SER B C 1
ATOM 11360 O O . SER B 1 403 ? -13.422 7.777 18.406 1 95 403 SER B O 1
ATOM 11362 N N . GLY B 1 404 ? -14.625 6.863 20.094 1 93.81 404 GLY B N 1
ATOM 11363 C CA . GLY B 1 404 ? -15.812 6.73 19.266 1 93.81 404 GLY B CA 1
ATOM 11364 C C . GLY B 1 404 ? -16.594 8.023 19.125 1 93.81 404 GLY B C 1
ATOM 11365 O O . GLY B 1 404 ? -17.609 8.078 18.438 1 93.81 404 GLY B O 1
ATOM 11366 N N . MET B 1 405 ? -16.156 9.094 19.719 1 93 405 MET B N 1
ATOM 11367 C CA . MET B 1 405 ? -16.828 10.383 19.656 1 93 405 MET B CA 1
ATOM 11368 C C . MET B 1 405 ? -15.906 11.445 19.062 1 93 405 MET B C 1
ATOM 11370 O O . MET B 1 405 ? -14.68 11.328 19.141 1 93 405 MET B O 1
ATOM 11374 N N . SER B 1 406 ? -16.484 12.453 18.531 1 90.5 406 SER B N 1
ATOM 11375 C CA . SER B 1 406 ? -15.719 13.469 17.812 1 90.5 406 SER B CA 1
ATOM 11376 C C . SER B 1 406 ? -15 14.406 18.766 1 90.5 406 SER B C 1
ATOM 11378 O O . SER B 1 406 ? -15.477 14.656 19.875 1 90.5 406 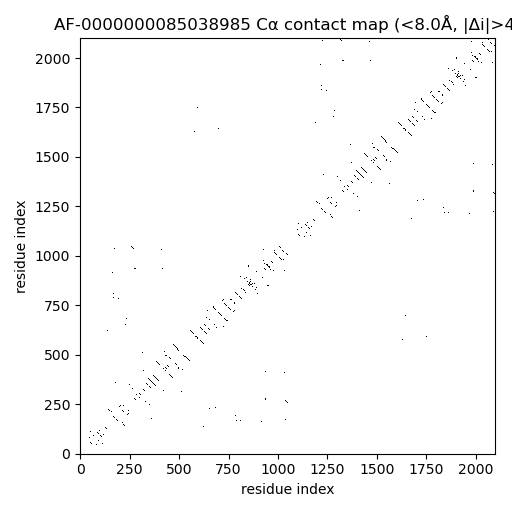SER B O 1
ATOM 11380 N N . THR B 1 407 ? -13.891 14.945 18.312 1 90.69 407 THR B N 1
ATOM 11381 C CA . THR B 1 407 ? -13.102 15.906 19.078 1 90.69 407 THR B CA 1
ATOM 11382 C C . THR B 1 407 ? -13.891 17.203 19.297 1 90.69 407 THR B C 1
ATOM 11384 O O . THR B 1 407 ? -13.844 17.781 20.391 1 90.69 407 THR B O 1
ATOM 11387 N N . SER B 1 408 ? -14.555 17.594 18.266 1 89.31 408 SER B N 1
ATOM 11388 C CA . SER B 1 408 ? -15.359 18.812 18.406 1 89.31 408 SER B CA 1
ATOM 11389 C C . SER B 1 408 ? -16.391 18.672 19.516 1 89.31 408 SER B C 1
ATOM 11391 O O . SER B 1 408 ? -16.578 19.578 20.328 1 89.31 408 SER B O 1
ATOM 11393 N N . SER B 1 409 ? -17 17.531 19.594 1 91.19 409 SER B N 1
ATOM 11394 C CA . SER B 1 409 ? -17.984 17.297 20.656 1 91.19 409 SER B CA 1
ATOM 11395 C C . SER B 1 409 ? -17.312 17.266 22.031 1 91.19 409 SER B C 1
ATOM 11397 O O . SER B 1 409 ? -17.891 17.734 23.016 1 91.19 409 SER B O 1
ATOM 11399 N N . MET B 1 410 ? -16.172 16.781 22.078 1 92.56 410 MET B N 1
ATOM 11400 C CA . MET B 1 410 ? -15.438 16.688 23.344 1 92.56 410 MET B CA 1
ATOM 11401 C C . MET B 1 410 ? -15.148 18.062 23.906 1 92.56 410 MET B C 1
ATOM 11403 O O . MET B 1 410 ? -15.492 18.359 25.047 1 92.56 410 MET B O 1
ATOM 11407 N N . PHE B 1 411 ? -14.602 18.859 23.188 1 92.31 411 PHE B N 1
ATOM 11408 C CA . PHE B 1 411 ? -14.172 20.156 23.719 1 92.31 411 PHE B CA 1
ATOM 11409 C C . PHE B 1 411 ? -15.359 21.094 23.875 1 92.31 411 PHE B C 1
ATOM 11411 O O . PHE B 1 411 ? -15.375 21.938 24.766 1 92.31 411 PHE B O 1
ATOM 11418 N N . GLN B 1 412 ? -16.359 20.953 23.047 1 91.38 412 GLN B N 1
ATOM 11419 C CA . GLN B 1 412 ? -17.594 21.672 23.312 1 91.38 412 GLN B CA 1
ATOM 11420 C C . GLN B 1 412 ? -18.188 21.281 24.656 1 91.38 412 GLN B C 1
ATOM 11422 O O . GLN B 1 412 ? -18.688 22.125 25.391 1 91.38 412 GLN B O 1
ATOM 11427 N N . THR B 1 413 ? -18.125 20.016 24.891 1 95 413 THR B N 1
ATOM 11428 C CA . THR B 1 413 ? -18.688 19.516 26.141 1 95 413 THR B CA 1
ATOM 11429 C C . THR B 1 413 ? -17.859 19.984 27.328 1 95 413 THR B C 1
ATOM 11431 O O . THR B 1 413 ? -18.406 20.375 28.359 1 95 413 THR B O 1
ATOM 11434 N N . ILE B 1 414 ? -16.594 19.953 27.25 1 94.12 414 ILE B N 1
ATOM 11435 C CA . ILE B 1 414 ? -15.727 20.406 28.328 1 94.12 414 ILE B CA 1
ATOM 11436 C C . ILE B 1 414 ? -16.062 21.844 28.703 1 94.12 414 ILE B C 1
ATOM 11438 O O . ILE B 1 414 ? -16.094 22.203 29.891 1 94.12 414 ILE B O 1
ATOM 11442 N N . ARG B 1 415 ? -16.375 22.578 27.812 1 92.06 415 ARG B N 1
ATOM 11443 C CA . ARG B 1 415 ? -16.703 23.984 28.031 1 92.06 415 ARG B CA 1
ATOM 11444 C C . ARG B 1 415 ? -18.109 24.141 28.625 1 92.06 415 ARG B C 1
ATOM 11446 O O . ARG B 1 415 ? -18.344 25.016 29.469 1 92.06 415 ARG B O 1
ATOM 11453 N N . ARG B 1 416 ? -18.953 23.328 28.172 1 94 416 ARG B N 1
ATOM 11454 C CA . ARG B 1 416 ? -20.359 23.5 28.484 1 94 416 ARG B CA 1
ATOM 11455 C C . ARG B 1 416 ? -20.734 22.812 29.797 1 94 416 ARG B C 1
ATOM 11457 O O . ARG B 1 416 ? -21.703 23.188 30.453 1 94 416 ARG B O 1
ATOM 11464 N N . MET B 1 417 ? -20.047 21.875 30.156 1 95.81 417 MET B N 1
ATOM 11465 C CA . MET B 1 417 ? -20.422 21.062 31.297 1 95.81 417 MET B CA 1
ATOM 11466 C C . MET B 1 417 ? -20.578 21.922 32.562 1 95.81 417 MET B C 1
ATOM 11468 O O . MET B 1 417 ? -19.812 22.844 32.781 1 95.81 417 MET B O 1
ATOM 11472 N N . TYR B 1 418 ? -21.594 21.562 33.344 1 97.06 418 TYR B N 1
ATOM 11473 C CA . TYR B 1 418 ? -21.859 22.281 34.594 1 97.06 418 TYR B CA 1
ATOM 11474 C C . TYR B 1 418 ? -20.75 22.016 35.625 1 97.06 418 TYR B C 1
ATOM 11476 O O . TYR B 1 418 ? -20.391 20.875 35.875 1 97.06 418 TYR B O 1
ATOM 11484 N N . PRO B 1 419 ? -20.25 23.141 36.188 1 97.81 419 PRO B N 1
ATOM 11485 C CA . PRO B 1 419 ? -19.266 22.938 37.25 1 97.81 419 PRO B CA 1
ATOM 11486 C C . PRO B 1 419 ? -19.891 22.312 38.5 1 97.81 419 PRO B C 1
ATOM 11488 O O . PRO B 1 419 ? -19.172 21.875 39.406 1 97.81 419 PRO B O 1
ATOM 11491 N N . THR B 1 420 ? -21.234 22.203 38.469 1 97.5 420 THR B N 1
ATOM 11492 C CA . THR B 1 420 ? -21.969 21.641 39.594 1 97.5 420 THR B CA 1
ATOM 11493 C C . THR B 1 420 ? -22.188 20.141 39.406 1 97.5 420 THR B C 1
ATOM 11495 O O . THR B 1 420 ? -22.781 19.484 40.281 1 97.5 420 THR B O 1
ATOM 11498 N N . ASN B 1 421 ? -21.734 19.594 38.344 1 96.62 421 ASN B N 1
ATOM 11499 C CA . ASN B 1 421 ? -21.844 18.156 38.094 1 96.62 421 ASN B CA 1
ATOM 11500 C C . ASN B 1 421 ? -20.547 17.438 38.438 1 96.62 421 ASN B C 1
ATOM 11502 O O . ASN B 1 421 ? -19.453 18 38.312 1 96.62 421 ASN B O 1
ATOM 11506 N N . HIS B 1 422 ? -20.719 16.203 38.875 1 96.94 422 HIS B N 1
ATOM 11507 C CA . HIS B 1 422 ? -19.562 15.359 39.156 1 96.94 422 HIS B CA 1
ATOM 11508 C C . HIS B 1 422 ? -18.906 14.867 37.875 1 96.94 422 HIS B C 1
ATOM 11510 O O . HIS B 1 422 ? -19.594 14.367 36.969 1 96.94 422 HIS B O 1
ATOM 11516 N N . ALA B 1 423 ? -17.609 15.039 37.844 1 96.81 423 ALA B N 1
ATOM 11517 C CA . ALA B 1 423 ? -16.891 14.305 36.781 1 96.81 423 ALA B CA 1
ATOM 11518 C C . ALA B 1 423 ? -16.797 12.82 37.125 1 96.81 423 ALA B C 1
ATOM 11520 O O . ALA B 1 423 ? -17.094 11.969 36.281 1 96.81 423 ALA B O 1
ATOM 11521 N N . VAL B 1 424 ? -16.312 12.664 38.312 1 96.44 424 VAL B N 1
ATOM 11522 C CA . VAL B 1 424 ? -16.266 11.344 38.938 1 96.44 424 VAL B CA 1
ATOM 11523 C C . VAL B 1 42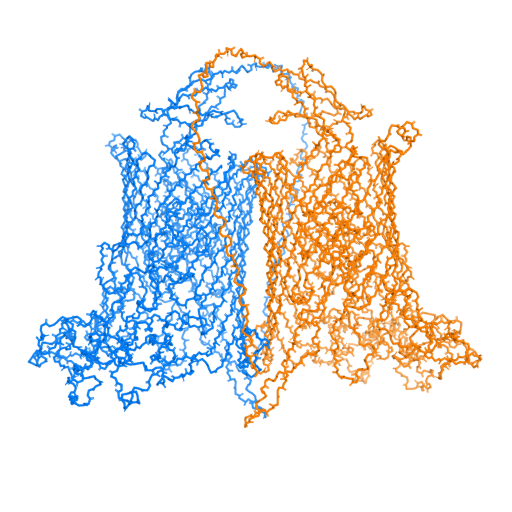4 ? -16.734 11.445 40.375 1 96.44 424 VAL B C 1
ATOM 11525 O O . VAL B 1 424 ? -16.312 12.344 41.125 1 96.44 424 VAL B O 1
ATOM 11528 N N . TYR B 1 425 ? -17.656 10.578 40.719 1 97.31 425 TYR B N 1
ATOM 11529 C CA . TYR B 1 425 ? -18.094 10.547 42.094 1 97.31 425 TYR B CA 1
ATOM 11530 C C . TYR B 1 425 ? -16.953 10.109 43.031 1 97.31 425 TYR B C 1
ATOM 11532 O O . TYR B 1 425 ? -15.977 9.508 42.562 1 97.31 425 TYR B O 1
ATOM 11540 N N . PRO B 1 426 ? -17.062 10.438 44.25 1 95.56 426 PRO B N 1
ATOM 11541 C CA . PRO B 1 426 ? -16 10.047 45.156 1 95.56 426 PRO B CA 1
ATOM 11542 C C . PRO B 1 426 ? -15.711 8.547 45.156 1 95.56 426 PRO B C 1
ATOM 11544 O O . PRO B 1 426 ? -14.609 8.125 45.5 1 95.56 426 PRO B O 1
ATOM 11547 N N . ASN B 1 427 ? -16.625 7.652 44.688 1 95.69 427 ASN B N 1
ATOM 11548 C CA . ASN B 1 427 ? -16.422 6.207 44.625 1 95.69 427 ASN B CA 1
ATOM 11549 C C . ASN B 1 427 ? -15.758 5.789 43.312 1 95.69 427 ASN B C 1
ATOM 11551 O O . ASN B 1 427 ? -15.578 4.598 43.062 1 95.69 427 ASN B O 1
ATOM 11555 N N . GLY B 1 428 ? -15.531 6.734 42.469 1 94.81 428 GLY B N 1
ATOM 11556 C CA . GLY B 1 428 ? -14.773 6.449 41.25 1 94.81 428 GLY B CA 1
ATOM 11557 C C . GLY B 1 428 ? -15.641 6.301 40.031 1 94.81 428 GLY B C 1
ATOM 11558 O O . GLY B 1 428 ? -15.133 6.188 38.906 1 94.81 428 GLY B O 1
ATOM 11559 N N . LEU B 1 429 ? -16.969 6.324 40.125 1 96.75 429 LEU B N 1
ATOM 11560 C CA . LEU B 1 429 ? -17.875 6.16 39 1 96.75 429 LEU B CA 1
ATOM 11561 C C . LEU B 1 429 ? -18.062 7.477 38.25 1 96.75 429 LEU B C 1
ATOM 11563 O O . LEU B 1 429 ? -18.125 8.539 38.875 1 96.75 429 LEU B O 1
ATOM 11567 N N . PRO B 1 430 ? -18.078 7.395 36.969 1 96.69 430 PRO B N 1
ATOM 11568 C CA . PRO B 1 430 ? -18.25 8.633 36.219 1 96.69 430 PRO B CA 1
ATOM 11569 C C . PRO B 1 430 ? -19.609 9.281 36.438 1 96.69 430 PRO B C 1
ATOM 11571 O O . PRO B 1 430 ? -20.625 8.578 36.562 1 96.69 430 PRO B O 1
ATOM 11574 N N . GLY B 1 431 ? -19.656 10.594 36.438 1 97.44 431 GLY B N 1
ATOM 11575 C CA . GLY B 1 431 ? -20.875 11.336 36.719 1 97.44 431 GLY B CA 1
ATOM 11576 C C . GLY B 1 431 ? -21.797 11.414 35.5 1 97.44 431 GLY B C 1
ATOM 11577 O O . GLY B 1 431 ? -21.594 10.719 34.5 1 97.44 431 GLY B O 1
ATOM 11578 N N . PRO B 1 432 ? -22.844 12.148 35.625 1 96.69 432 PRO B N 1
ATOM 11579 C CA . PRO B 1 432 ? -23.859 12.219 34.594 1 96.69 432 PRO B CA 1
ATOM 11580 C C . PRO B 1 432 ? -23.406 13.055 33.375 1 96.69 432 PRO B C 1
ATOM 11582 O O . PRO B 1 432 ? -22.469 13.844 33.5 1 96.69 432 PRO B O 1
ATOM 11585 N N . ASP B 1 433 ? -24.109 12.844 32.25 1 96.38 433 ASP B N 1
ATOM 11586 C CA . ASP B 1 433 ? -23.891 13.633 31.062 1 96.38 433 ASP B CA 1
ATOM 11587 C C . ASP B 1 433 ? -24.656 14.953 31.109 1 96.38 433 ASP B C 1
ATOM 11589 O O . ASP B 1 433 ? -25.5 15.141 31.984 1 96.38 433 ASP B O 1
ATOM 11593 N N . ILE B 1 434 ? -24.234 15.812 30.25 1 94.94 434 ILE B N 1
ATOM 11594 C CA . ILE B 1 434 ? -25.047 17 30.062 1 94.94 434 ILE B CA 1
ATOM 11595 C C . ILE B 1 434 ? -26.219 16.688 29.141 1 94.94 434 ILE B C 1
ATOM 11597 O O . ILE B 1 434 ? -27.328 17.172 29.359 1 94.94 434 ILE B O 1
ATOM 11601 N N . GLU B 1 435 ? -25.891 16.031 28.047 1 92.25 435 GLU B N 1
ATOM 11602 C CA . GLU B 1 435 ? -26.859 15.547 27.062 1 92.25 435 GLU B CA 1
ATOM 11603 C C . GLU B 1 435 ? -26.25 14.492 26.156 1 92.25 435 GLU B C 1
ATOM 11605 O O . GLU B 1 435 ? -25.047 14.523 25.875 1 92.25 435 GLU B O 1
ATOM 11610 N N . PHE B 1 436 ? -27 13.555 25.703 1 90.56 436 PHE B N 1
ATOM 11611 C CA . PHE B 1 436 ? -26.688 12.578 24.672 1 90.56 436 PHE B CA 1
ATOM 11612 C C . PHE B 1 436 ? -25.469 11.758 25.062 1 90.56 436 PHE B C 1
ATOM 11614 O O . PHE B 1 436 ? -24.656 11.391 24.203 1 90.56 436 PHE B O 1
ATOM 11621 N N . GLY B 1 437 ? -25.188 11.648 26.344 1 94.38 437 GLY B N 1
ATOM 11622 C CA . GLY B 1 437 ? -24.078 10.844 26.812 1 94.38 437 GLY B CA 1
ATOM 11623 C C . GLY B 1 437 ? -22.766 11.609 26.844 1 94.38 437 GLY B C 1
ATOM 11624 O O . GLY B 1 437 ? -21.703 11.023 27.047 1 94.38 437 GLY B O 1
ATOM 11625 N N . TYR B 1 438 ? -22.812 12.898 26.734 1 95.88 438 TYR B N 1
ATOM 11626 C CA . TYR B 1 438 ? -21.609 13.711 26.688 1 95.88 438 TYR B CA 1
ATOM 11627 C C . TYR B 1 438 ? -21.047 13.93 28.078 1 95.88 438 TYR B C 1
ATOM 11629 O O . TYR B 1 438 ? -21.531 14.781 28.828 1 95.88 438 TYR B O 1
ATOM 11637 N N . GLN B 1 439 ? -20.125 13.203 28.406 1 96.25 439 GLN B N 1
ATOM 11638 C CA . GLN B 1 439 ? -19.359 13.258 29.641 1 96.25 439 GLN B CA 1
ATOM 11639 C C . GLN B 1 439 ? -17.875 13.047 29.375 1 96.25 439 GLN B C 1
ATOM 11641 O O . GLN B 1 439 ? -17.438 11.914 29.156 1 96.25 439 GLN B O 1
ATOM 11646 N N . PRO B 1 440 ? -17.094 14.062 29.484 1 94.31 440 PRO B N 1
ATOM 11647 C CA . PRO B 1 440 ? -15.727 14.094 28.953 1 94.31 440 PRO B CA 1
ATOM 11648 C C . PRO B 1 440 ? -14.859 12.953 29.469 1 94.31 440 PRO B C 1
ATOM 11650 O O . PRO B 1 440 ? -13.992 12.453 28.75 1 94.31 440 PRO B O 1
ATOM 11653 N N . MET B 1 441 ? -15.047 12.469 30.672 1 93.69 441 MET B N 1
ATOM 11654 C CA . MET B 1 441 ? -14.211 11.43 31.25 1 93.69 441 MET B CA 1
ATOM 11655 C C . MET B 1 441 ? -14.406 10.102 30.531 1 93.69 441 MET B C 1
ATOM 11657 O O . MET B 1 441 ? -13.523 9.25 30.547 1 93.69 441 MET B O 1
ATOM 11661 N N . VAL B 1 442 ? -15.547 9.953 29.953 1 95.25 442 VAL B N 1
ATOM 11662 C CA . VAL B 1 442 ? -15.867 8.703 29.281 1 95.25 442 VAL B CA 1
ATOM 11663 C C . VAL B 1 442 ? -15.75 8.883 27.766 1 95.25 442 VAL B C 1
ATOM 11665 O O . VAL B 1 442 ? -15.359 7.961 27.062 1 95.25 442 VAL B O 1
ATOM 11668 N N . MET B 1 443 ? -16.062 10.047 27.281 1 94.75 443 MET B N 1
ATOM 11669 C CA . MET B 1 443 ? -16.078 10.344 25.844 1 94.75 443 MET B CA 1
ATOM 11670 C C . MET B 1 443 ? -14.727 10.016 25.219 1 94.75 443 MET B C 1
ATOM 11672 O O . MET B 1 443 ? -14.672 9.5 24.094 1 94.75 443 MET B O 1
ATOM 11676 N N . ALA B 1 444 ? -13.648 10.258 25.875 1 92.25 444 ALA B N 1
ATOM 11677 C CA . ALA B 1 444 ? -12.312 10.117 25.312 1 92.25 444 ALA B CA 1
ATOM 11678 C C . ALA B 1 444 ? -11.781 8.703 25.5 1 92.25 444 ALA B C 1
ATOM 11680 O O . ALA B 1 444 ? -10.742 8.344 24.953 1 92.25 444 ALA B O 1
ATOM 11681 N N . SER B 1 445 ? -12.453 7.883 26.234 1 92.44 445 SER B N 1
ATOM 11682 C CA . SER B 1 445 ? -11.984 6.543 26.578 1 92.44 445 SER B CA 1
ATOM 11683 C C . SER B 1 445 ? -12.43 5.516 25.531 1 92.44 445 SER B C 1
ATOM 11685 O O . SER B 1 445 ? -13.172 5.844 24.609 1 92.44 445 SER B O 1
ATOM 11687 N N . ASP B 1 446 ? -11.953 4.328 25.75 1 92.5 446 ASP B N 1
ATOM 11688 C CA . ASP B 1 446 ? -12.297 3.242 24.828 1 92.5 446 ASP B CA 1
ATOM 11689 C C . ASP B 1 446 ? -13.68 2.684 25.141 1 92.5 446 ASP B C 1
ATOM 11691 O O . ASP B 1 446 ? -14.164 1.796 24.438 1 92.5 446 ASP B O 1
ATOM 11695 N N . GLN B 1 447 ? -14.328 3.234 26.141 1 94.25 447 GLN B N 1
ATOM 11696 C CA . GLN B 1 447 ? -15.672 2.775 26.469 1 94.25 447 GLN B CA 1
ATOM 11697 C C . GLN B 1 447 ? -16.672 3.145 25.375 1 94.25 447 GLN B C 1
ATOM 11699 O O . GLN B 1 447 ? -17.703 2.488 25.234 1 94.25 447 GLN B O 1
ATOM 11704 N N . THR B 1 448 ? -16.375 4.16 24.641 1 95.75 448 THR B N 1
ATOM 11705 C CA . THR B 1 448 ? -17.297 4.602 23.609 1 95.75 448 THR B CA 1
ATOM 11706 C C . THR B 1 448 ? -16.984 3.922 22.281 1 95.75 448 THR B C 1
ATOM 11708 O O . THR B 1 448 ? -17.656 4.164 21.266 1 95.75 448 THR B O 1
ATOM 11711 N N . GLY B 1 449 ? -15.953 3.102 22.234 1 96.19 449 GLY B N 1
ATOM 11712 C CA . GLY B 1 449 ? -15.461 2.502 21 1 96.19 449 GLY B CA 1
ATOM 11713 C C . GLY B 1 449 ? -14.195 3.156 20.484 1 96.19 449 GLY B C 1
ATOM 11714 O O . GLY B 1 449 ? -13.344 3.586 21.266 1 96.19 449 GLY B O 1
ATOM 11715 N N . PHE B 1 450 ? -14.031 3.098 19.156 1 96.75 450 PHE B N 1
ATOM 11716 C CA . PHE B 1 450 ? -12.82 3.68 18.594 1 96.75 450 PHE B CA 1
ATOM 11717 C C . PHE B 1 450 ? -13.023 4.055 17.125 1 96.75 450 PHE B C 1
ATOM 11719 O O . PHE B 1 450 ? -13.984 3.605 16.5 1 96.75 450 PHE B O 1
ATOM 11726 N N . ASP B 1 451 ? -12.188 4.922 16.609 1 97.38 451 ASP B N 1
ATOM 11727 C CA . ASP B 1 451 ? -11.969 5.27 15.211 1 97.38 451 ASP B CA 1
ATOM 11728 C C . ASP B 1 451 ? -10.523 4.992 14.797 1 97.38 451 ASP B C 1
ATOM 11730 O O . ASP B 1 451 ? -9.625 5.781 15.086 1 97.38 451 ASP B O 1
ATOM 11734 N N . ASP B 1 452 ? -10.32 3.834 14.219 1 97.5 452 ASP B N 1
ATOM 11735 C CA . ASP B 1 452 ? -9 3.391 13.773 1 97.5 452 ASP B CA 1
ATOM 11736 C C . ASP B 1 452 ? -8.797 3.699 12.289 1 97.5 452 ASP B C 1
ATOM 11738 O O . ASP B 1 452 ? -9.398 3.062 11.43 1 97.5 452 ASP B O 1
ATOM 11742 N N . ASP B 1 453 ? -7.949 4.711 12.008 1 97.81 453 ASP B N 1
ATOM 11743 C CA . ASP B 1 453 ? -7.711 5.188 10.648 1 97.81 453 ASP B CA 1
ATOM 11744 C C . ASP B 1 453 ? -6.254 4.98 10.242 1 97.81 453 ASP B C 1
ATOM 11746 O O . ASP B 1 453 ? -5.363 5.688 10.727 1 97.81 453 ASP B O 1
ATOM 11750 N N . LYS B 1 454 ? -6.035 4.055 9.391 1 97.81 454 LYS B N 1
ATOM 11751 C CA . LYS B 1 454 ? -4.699 3.793 8.859 1 97.81 454 LYS B CA 1
ATOM 11752 C C . LYS B 1 454 ? -4.586 4.262 7.414 1 97.81 454 LYS B C 1
ATOM 11754 O O . LYS B 1 454 ? -5.461 3.984 6.59 1 97.81 454 LYS B O 1
ATOM 11759 N N . ARG B 1 455 ? -3.502 4.992 7.102 1 97.88 455 ARG B N 1
ATOM 11760 C CA . ARG B 1 455 ? -3.264 5.527 5.766 1 97.88 455 ARG B CA 1
ATOM 11761 C C . ARG B 1 455 ? -1.871 5.16 5.27 1 97.88 455 ARG B C 1
ATOM 11763 O O . ARG B 1 455 ? -0.909 5.164 6.039 1 97.88 455 ARG B O 1
ATOM 11770 N N . PHE B 1 456 ? -1.816 4.758 4.082 1 97.5 456 PHE B N 1
ATOM 11771 C CA . PHE B 1 456 ? -0.572 4.352 3.438 1 97.5 456 PHE B CA 1
ATOM 11772 C C . PHE B 1 456 ? -0.352 5.133 2.146 1 97.5 456 PHE B C 1
ATOM 11774 O O . PHE B 1 456 ? -1.278 5.301 1.351 1 97.5 456 PHE B O 1
ATOM 11781 N N . ARG B 1 457 ? 0.876 5.648 1.945 1 97.38 457 ARG B N 1
ATOM 11782 C CA . ARG B 1 457 ? 1.235 6.367 0.727 1 97.38 457 ARG B CA 1
ATOM 11783 C C . ARG B 1 457 ? 2.529 5.824 0.131 1 97.38 457 ARG B C 1
ATOM 11785 O O . ARG B 1 457 ? 3.457 5.473 0.865 1 97.38 457 ARG B O 1
ATOM 11792 N N . SER B 1 458 ? 2.561 5.719 -1.1 1 95.88 458 SER B N 1
ATOM 11793 C CA . SER B 1 458 ? 3.76 5.441 -1.881 1 95.88 458 SER B CA 1
ATOM 11794 C C . SER B 1 458 ? 3.957 6.477 -2.98 1 95.88 458 SER B C 1
ATOM 11796 O O . SER B 1 458 ? 3.105 6.629 -3.859 1 95.88 458 SER B O 1
ATOM 11798 N N . ASN B 1 459 ? 5.023 7.223 -2.938 1 96.81 459 ASN B N 1
ATOM 11799 C CA . ASN B 1 459 ? 5.383 8.227 -3.934 1 96.81 459 ASN B CA 1
ATOM 11800 C C . ASN B 1 459 ? 6.648 7.832 -4.691 1 96.81 459 ASN B C 1
ATOM 11802 O O . ASN B 1 459 ? 7.727 7.742 -4.098 1 96.81 459 ASN B O 1
ATOM 11806 N N . ASN B 1 460 ? 6.504 7.684 -5.969 1 94.62 460 ASN B N 1
ATOM 11807 C CA . ASN B 1 460 ? 7.617 7.203 -6.781 1 94.62 460 ASN B CA 1
ATOM 11808 C C . ASN B 1 460 ? 7.863 8.109 -7.984 1 94.62 460 ASN B C 1
ATOM 11810 O O . ASN B 1 460 ? 6.918 8.578 -8.617 1 94.62 460 ASN B O 1
ATOM 11814 N N . ILE B 1 461 ? 9.109 8.398 -8.258 1 96.44 461 ILE B N 1
ATOM 11815 C CA . ILE B 1 461 ? 9.492 9.172 -9.438 1 96.44 461 ILE B CA 1
ATOM 11816 C C . ILE B 1 461 ? 10.617 8.461 -10.18 1 96.44 461 ILE B C 1
ATOM 11818 O O . ILE B 1 461 ? 11.633 8.102 -9.586 1 96.44 461 ILE B O 1
ATOM 11822 N N . PHE B 1 462 ? 10.492 8.297 -11.445 1 93.19 462 PHE B N 1
ATOM 11823 C CA . PHE B 1 462 ? 11.523 7.82 -12.359 1 93.19 462 PHE B CA 1
ATOM 11824 C C . PHE B 1 462 ? 11.898 8.906 -13.359 1 93.19 462 PHE B C 1
ATOM 11826 O O . PHE B 1 462 ? 11.047 9.414 -14.094 1 93.19 462 PHE B O 1
ATOM 11833 N N . SER B 1 463 ? 13.164 9.227 -13.375 1 95.44 463 SER B N 1
ATOM 118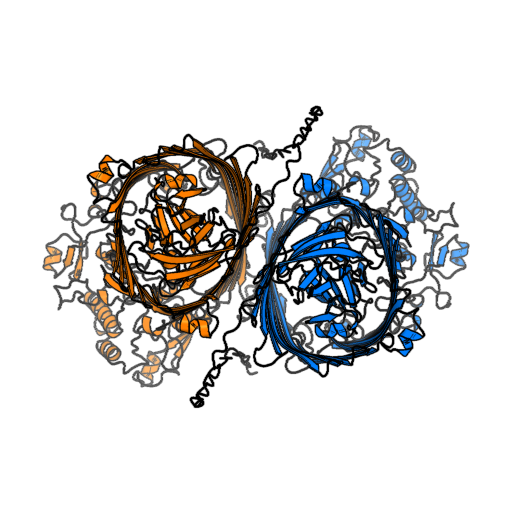34 C CA . SER B 1 463 ? 13.555 10.344 -14.227 1 95.44 463 SER B CA 1
ATOM 11835 C C . SER B 1 463 ? 14.727 9.969 -15.125 1 95.44 463 SER B C 1
ATOM 11837 O O . SER B 1 463 ? 15.492 9.055 -14.805 1 95.44 463 SER B O 1
ATOM 11839 N N . ALA B 1 464 ? 14.836 10.609 -16.297 1 94.19 464 ALA B N 1
ATOM 11840 C CA . ALA B 1 464 ? 15.922 10.484 -17.266 1 94.19 464 ALA B CA 1
ATOM 11841 C C . ALA B 1 464 ? 16.312 11.844 -17.844 1 94.19 464 ALA B C 1
ATOM 11843 O O . ALA B 1 464 ? 15.438 12.672 -18.125 1 94.19 464 ALA B O 1
ATOM 11844 N N . ASN B 1 465 ? 17.531 12.07 -17.891 1 94.81 465 ASN B N 1
ATOM 11845 C CA . ASN B 1 465 ? 18.078 13.266 -18.516 1 94.81 465 ASN B CA 1
ATOM 11846 C C . ASN B 1 465 ? 19.125 12.922 -19.562 1 94.81 465 ASN B C 1
ATOM 11848 O O . ASN B 1 465 ? 20.156 12.328 -19.25 1 94.81 465 ASN B O 1
ATOM 11852 N N . LEU B 1 466 ? 18.938 13.32 -20.828 1 95.06 466 LEU B N 1
ATOM 11853 C CA . LEU B 1 466 ? 19.812 13.039 -21.953 1 95.06 466 LEU B CA 1
ATOM 11854 C C . LEU B 1 466 ? 20.438 14.32 -22.484 1 95.06 466 LEU B C 1
ATOM 11856 O O . LEU B 1 466 ? 19.734 15.18 -23.031 1 95.06 466 LEU B O 1
ATOM 11860 N N . ARG B 1 467 ? 21.719 14.422 -22.281 1 94.44 467 ARG B N 1
ATOM 11861 C CA . ARG B 1 467 ? 22.453 15.484 -22.969 1 94.44 467 ARG B CA 1
ATOM 11862 C C . ARG B 1 467 ? 22.766 15.094 -24.406 1 94.44 467 ARG B C 1
ATOM 11864 O O . ARG B 1 467 ? 23.594 14.203 -24.641 1 94.44 467 ARG B O 1
ATOM 11871 N N . ILE B 1 468 ? 22.234 15.812 -25.281 1 92.94 468 ILE B N 1
ATOM 11872 C CA . ILE B 1 468 ? 22.391 15.453 -26.688 1 92.94 468 ILE B CA 1
ATOM 11873 C C . ILE B 1 468 ? 23.828 15.734 -27.141 1 92.94 468 ILE B C 1
ATOM 11875 O O . ILE B 1 468 ? 24.266 16.891 -27.141 1 92.94 468 ILE B O 1
ATOM 11879 N N . PRO B 1 469 ? 24.719 14.75 -27.5 1 87.12 469 PRO B N 1
ATOM 11880 C CA . PRO B 1 469 ? 26.141 14.906 -27.75 1 87.12 469 PRO B CA 1
ATOM 11881 C C . PRO B 1 469 ? 26.453 15.805 -28.953 1 87.12 469 PRO B C 1
ATOM 11883 O O . PRO B 1 469 ? 27.469 16.484 -28.969 1 87.12 469 PRO B O 1
ATOM 11886 N N . TRP B 1 470 ? 25.703 15.938 -29.938 1 88.12 470 TRP B N 1
ATOM 11887 C CA . TRP B 1 470 ? 26.078 16.625 -31.172 1 88.12 470 TRP B CA 1
ATOM 11888 C C . TRP B 1 470 ? 25.641 18.094 -31.125 1 88.12 470 TRP B C 1
ATOM 11890 O O . TRP B 1 470 ? 25.984 18.875 -32 1 88.12 470 TRP B O 1
ATOM 11900 N N . VAL B 1 471 ? 24.969 18.469 -30.141 1 92.94 471 VAL B N 1
ATOM 11901 C CA . VAL B 1 471 ? 24.547 19.844 -30 1 92.94 471 VAL B CA 1
ATOM 11902 C C . VAL B 1 471 ? 24.812 20.344 -28.594 1 92.94 471 VAL B C 1
ATOM 11904 O O . VAL B 1 471 ? 24.078 20.031 -27.656 1 92.94 471 VAL B O 1
ATOM 11907 N N . GLU B 1 472 ? 25.766 21.125 -28.469 1 90.94 472 GLU B N 1
ATOM 11908 C CA . GLU B 1 472 ? 26.141 21.656 -27.156 1 90.94 472 GLU B CA 1
ATOM 11909 C C . GLU B 1 472 ? 24.984 22.453 -26.531 1 90.94 472 GLU B C 1
ATOM 11911 O O . GLU B 1 472 ? 24.391 23.297 -27.203 1 90.94 472 GLU B O 1
ATOM 11916 N N . GLY B 1 473 ? 24.672 22.125 -25.344 1 93 473 GLY B N 1
ATOM 11917 C CA . GLY B 1 473 ? 23.688 22.875 -24.594 1 93 473 GLY B CA 1
ATOM 11918 C C . GLY B 1 473 ? 22.281 22.297 -24.703 1 93 473 GLY B C 1
ATOM 11919 O O . GLY B 1 473 ? 21.375 22.719 -23.984 1 93 473 GLY B O 1
ATOM 11920 N N . LEU B 1 474 ? 22.078 21.406 -25.656 1 95.94 474 LEU B N 1
ATOM 11921 C CA . LEU B 1 474 ? 20.766 20.797 -25.844 1 95.94 474 LEU B CA 1
ATOM 11922 C C . LEU B 1 474 ? 20.594 19.547 -25 1 95.94 474 LEU B C 1
ATOM 11924 O O . LEU B 1 474 ? 21.484 18.688 -24.984 1 95.94 474 LEU B O 1
ATOM 11928 N N . SER B 1 475 ? 19.547 19.5 -24.234 1 95.56 475 SER B N 1
ATOM 11929 C CA . SER B 1 475 ? 19.266 18.312 -23.422 1 95.56 475 SER B CA 1
ATOM 11930 C C . SER B 1 475 ? 17.781 17.984 -23.422 1 95.56 475 SER B C 1
ATOM 11932 O O . SER B 1 475 ? 16.938 18.859 -23.688 1 95.56 475 SER B O 1
ATOM 11934 N N . ALA B 1 476 ? 17.422 16.734 -23.281 1 96.62 476 ALA B N 1
ATOM 11935 C CA . ALA B 1 476 ? 16.062 16.25 -23.125 1 96.62 476 ALA B CA 1
ATOM 11936 C C . ALA B 1 476 ? 15.883 15.539 -21.781 1 96.62 476 ALA B C 1
ATOM 11938 O O . ALA B 1 476 ? 16.688 14.68 -21.406 1 96.62 476 ALA B O 1
ATOM 11939 N N . SER B 1 477 ? 14.922 15.984 -21.016 1 95.81 477 SER B N 1
ATOM 11940 C CA . SER B 1 477 ? 14.648 15.375 -19.719 1 95.81 477 SER B CA 1
ATOM 11941 C C . SER B 1 477 ? 13.211 14.867 -19.641 1 95.81 477 SER B C 1
ATOM 11943 O O . SER B 1 477 ? 12.305 15.445 -20.25 1 95.81 477 SER B O 1
ATOM 11945 N N . SER B 1 478 ? 12.992 13.766 -18.953 1 96.44 478 SER B N 1
ATOM 11946 C CA . SER B 1 478 ? 11.672 13.188 -18.734 1 96.44 478 SER B CA 1
ATOM 11947 C C . SER B 1 478 ? 11.555 12.57 -17.344 1 96.44 478 SER B C 1
ATOM 11949 O O . SER B 1 478 ? 12.562 12.195 -16.734 1 96.44 478 SER B O 1
ATOM 11951 N N . TYR B 1 479 ? 10.367 12.609 -16.781 1 95.56 479 TYR B N 1
ATOM 11952 C CA . TYR B 1 479 ? 10.117 11.828 -15.578 1 95.56 479 TYR B CA 1
ATOM 11953 C C . TYR B 1 479 ? 8.695 11.258 -15.578 1 95.56 479 TYR B C 1
ATOM 11955 O O . TYR B 1 479 ? 7.816 11.781 -16.266 1 95.56 479 TYR B O 1
ATOM 11963 N N . PHE B 1 480 ? 8.516 10.164 -14.969 1 96.62 480 PHE B N 1
ATOM 11964 C CA . PHE B 1 480 ? 7.234 9.523 -14.688 1 96.62 480 PHE B CA 1
ATOM 11965 C C . PHE B 1 480 ? 7.047 9.32 -13.188 1 96.62 480 PHE B C 1
ATOM 11967 O O . PHE B 1 480 ? 7.855 8.664 -12.531 1 96.62 480 PHE B O 1
ATOM 11974 N N . ALA B 1 481 ? 6.012 9.938 -12.633 1 97.75 481 ALA B N 1
ATOM 11975 C CA . ALA B 1 481 ? 5.68 9.797 -11.219 1 97.75 481 ALA B CA 1
ATOM 11976 C C . ALA B 1 481 ? 4.414 8.961 -11.031 1 97.75 481 ALA B C 1
ATOM 11978 O O . ALA B 1 481 ? 3.457 9.102 -11.797 1 97.75 481 ALA B O 1
ATOM 11979 N N . TYR B 1 482 ? 4.438 8.047 -10.133 1 96.75 482 TYR B N 1
ATOM 11980 C CA . TYR B 1 482 ? 3.314 7.184 -9.805 1 96.75 482 TYR B CA 1
ATOM 11981 C C . TYR B 1 482 ? 3.078 7.152 -8.297 1 96.75 482 TYR B C 1
ATOM 11983 O O . TYR B 1 482 ? 3.895 6.613 -7.547 1 96.75 482 TYR B O 1
ATOM 11991 N N . ASP B 1 483 ? 1.933 7.684 -7.832 1 97.5 483 ASP B N 1
ATOM 11992 C CA . ASP B 1 483 ? 1.594 7.777 -6.414 1 97.5 483 ASP B CA 1
ATOM 11993 C C . ASP B 1 483 ? 0.408 6.879 -6.074 1 97.5 483 ASP B C 1
ATOM 11995 O O . ASP B 1 483 ? -0.566 6.812 -6.828 1 97.5 483 ASP B O 1
ATOM 11999 N N . LEU B 1 484 ? 0.531 6.16 -4.996 1 97.19 484 LEU B N 1
ATOM 12000 C CA . LEU B 1 484 ? -0.534 5.305 -4.484 1 97.19 484 LEU B CA 1
ATOM 12001 C C . LEU B 1 484 ? -0.955 5.734 -3.084 1 97.19 484 LEU B C 1
ATOM 12003 O O . LEU B 1 484 ? -0.122 6.172 -2.287 1 97.19 484 LEU B O 1
ATOM 12007 N N . TYR B 1 485 ? -2.264 5.617 -2.818 1 97.06 485 TYR B N 1
ATOM 12008 C CA . TYR B 1 485 ? -2.832 5.895 -1.504 1 97.06 485 TYR B CA 1
ATOM 12009 C C . TYR B 1 485 ? -3.855 4.836 -1.115 1 97.06 485 TYR B C 1
ATOM 12011 O O . TYR B 1 485 ? -4.734 4.492 -1.907 1 97.06 485 TYR B O 1
ATOM 12019 N N . PHE B 1 486 ? -3.664 4.293 0.09 1 97.44 486 PHE B N 1
ATOM 12020 C CA . PHE B 1 486 ? -4.621 3.365 0.68 1 97.44 486 PHE B CA 1
ATOM 12021 C C . PHE B 1 486 ? -5.078 3.854 2.049 1 97.44 486 PHE B C 1
ATOM 12023 O O . PHE B 1 486 ? -4.27 4.352 2.838 1 97.44 486 PHE B O 1
ATOM 12030 N N . GLN B 1 487 ? -6.34 3.738 2.27 1 97.75 487 GLN B N 1
ATOM 12031 C CA . GLN B 1 487 ? -6.887 4.043 3.59 1 97.75 487 GLN B CA 1
ATOM 12032 C C . GLN B 1 487 ? -7.781 2.91 4.086 1 97.75 487 GLN B C 1
ATOM 12034 O O . GLN B 1 487 ? -8.625 2.402 3.342 1 97.75 487 GLN B O 1
ATOM 12039 N N . LYS B 1 488 ? -7.547 2.494 5.242 1 97.56 488 LYS B N 1
ATOM 12040 C CA . LYS B 1 488 ? -8.398 1.59 6.008 1 97.56 488 LYS B CA 1
ATOM 12041 C C . LYS B 1 488 ? -8.883 2.25 7.297 1 97.56 488 LYS B C 1
ATOM 12043 O O . LYS B 1 488 ? -8.078 2.561 8.18 1 97.56 488 LYS B O 1
ATOM 12048 N N . ARG B 1 489 ? -10.164 2.443 7.344 1 97.69 489 ARG B N 1
ATOM 12049 C CA . ARG B 1 489 ? -10.742 3.072 8.531 1 97.69 489 ARG B CA 1
ATOM 12050 C C . ARG B 1 489 ? -11.852 2.209 9.125 1 97.69 489 ARG B C 1
ATOM 12052 O O . ARG B 1 489 ? -12.664 1.636 8.391 1 97.69 489 ARG B O 1
ATOM 12059 N N . LYS B 1 490 ? -11.789 2.041 10.406 1 97.44 490 LYS B N 1
ATOM 12060 C CA . LYS B 1 490 ? -12.797 1.313 11.172 1 97.44 490 LYS B CA 1
ATOM 12061 C C . LYS B 1 490 ? -13.383 2.188 12.281 1 97.44 490 LYS B C 1
ATOM 12063 O O . LYS B 1 490 ? -12.664 2.598 13.195 1 97.44 490 LYS B O 1
ATOM 12068 N N . LEU B 1 491 ? -14.641 2.459 12.172 1 98 491 LEU B N 1
ATOM 12069 C CA . LEU B 1 491 ? -15.359 3.191 13.203 1 98 491 LEU B CA 1
ATOM 12070 C C . LEU B 1 491 ? -16.297 2.266 13.977 1 98 491 LEU B C 1
ATOM 12072 O O . LEU B 1 491 ? -17.297 1.796 13.438 1 98 491 LEU B O 1
ATOM 12076 N N . PHE B 1 492 ? -15.984 1.96 15.172 1 97.62 492 PHE B N 1
ATOM 12077 C CA . PHE B 1 492 ? -16.766 1.119 16.062 1 97.62 492 PHE B CA 1
ATOM 12078 C C . PHE B 1 492 ? -17.312 1.936 17.234 1 97.62 492 PHE B C 1
ATOM 12080 O O . PHE B 1 492 ? -16.562 2.559 17.969 1 97.62 492 PHE B O 1
ATOM 12087 N N . GLN B 1 493 ? -18.547 1.982 17.344 1 97.12 493 GLN B N 1
ATOM 12088 C CA . GLN B 1 493 ? -19.219 2.701 18.422 1 97.12 493 GLN B CA 1
ATOM 12089 C C . GLN B 1 493 ? -20.078 1.757 19.281 1 97.12 493 GLN B C 1
ATOM 12091 O O . GLN B 1 493 ? -20.75 0.873 18.734 1 97.12 493 GLN B O 1
ATOM 12096 N N . LYS B 1 494 ? -20 1.924 20.609 1 95.5 494 LYS B N 1
ATOM 12097 C CA . LYS B 1 494 ? -20.719 1.016 21.5 1 95.5 494 LYS B CA 1
ATOM 12098 C C . LYS B 1 494 ? -21.328 1.771 22.672 1 95.5 494 LYS B C 1
ATOM 12100 O O . LYS B 1 494 ? -20.938 2.9 22.969 1 95.5 494 LYS B O 1
ATOM 12105 N N . PRO B 1 495 ? -22.328 1.129 23.297 1 96.06 495 PRO B N 1
ATOM 12106 C CA . PRO B 1 495 ? -22.953 1.762 24.469 1 96.06 495 PRO B CA 1
ATOM 12107 C C . PRO B 1 495 ? -22 1.813 25.672 1 96.06 495 PRO B C 1
ATOM 12109 O O . PRO B 1 495 ? -21.078 1.011 25.766 1 96.06 495 PRO B O 1
ATOM 12112 N N . PHE B 1 496 ? -22.234 2.764 26.562 1 95.88 496 PHE B N 1
ATOM 12113 C CA . PHE B 1 496 ? -21.484 2.912 27.812 1 95.88 496 PHE B CA 1
ATOM 12114 C C . PHE B 1 496 ? -22.406 3.369 28.938 1 95.88 496 PHE B C 1
ATOM 12116 O O . PHE B 1 496 ? -23.562 3.715 28.703 1 95.88 496 PHE B O 1
ATOM 12123 N N . THR B 1 497 ? -21.922 3.342 30.125 1 96.81 497 THR B N 1
ATOM 12124 C CA . THR B 1 497 ? -22.766 3.635 31.281 1 96.81 497 THR B CA 1
ATOM 12125 C C . THR B 1 497 ? -22.266 4.883 32 1 96.81 497 THR B C 1
ATOM 12127 O O . THR B 1 497 ? -21.062 5.047 32.219 1 96.81 497 THR B O 1
ATOM 12130 N N . LEU B 1 498 ? -23.219 5.773 32.312 1 98 498 LEU B N 1
ATOM 12131 C CA . LEU B 1 498 ? -22.984 6.918 33.188 1 98 498 LEU B CA 1
ATOM 12132 C C . LEU B 1 498 ? -23.875 6.84 34.438 1 98 498 LEU B C 1
ATOM 12134 O O . LEU B 1 498 ? -24.828 6.062 34.469 1 98 498 LEU B O 1
ATOM 12138 N N . TYR B 1 499 ? -23.516 7.68 35.438 1 97.69 499 TYR B N 1
ATOM 12139 C CA . TYR B 1 499 ? -24.188 7.508 36.719 1 97.69 499 TYR B CA 1
ATOM 12140 C C . TYR B 1 499 ? -24.703 8.844 37.25 1 97.69 499 TYR B C 1
ATOM 12142 O O . TYR B 1 499 ? -24.125 9.898 36.969 1 97.69 499 TYR B O 1
ATOM 12150 N N . SER B 1 500 ? -25.766 8.812 37.969 1 97 500 SER B N 1
ATOM 12151 C CA . SER B 1 500 ? -26.344 9.945 38.688 1 97 500 SER B CA 1
ATOM 12152 C C . SER B 1 500 ? -26.781 9.539 40.094 1 97 500 SER B C 1
ATOM 12154 O O . SER B 1 500 ? -27.094 8.367 40.344 1 97 500 SER B O 1
ATOM 12156 N N . MET B 1 501 ? -26.812 10.492 40.906 1 96.69 501 MET B N 1
ATOM 12157 C CA . MET B 1 501 ? -27.234 10.227 42.281 1 96.69 501 MET B CA 1
ATOM 12158 C C . MET B 1 501 ? -28.688 10.633 42.5 1 96.69 501 MET B C 1
ATOM 12160 O O . MET B 1 501 ? -29.125 11.68 42.031 1 96.69 501 MET B O 1
ATOM 12164 N N . ASN B 1 502 ? -29.438 9.773 43.188 1 96.56 502 ASN B N 1
ATOM 12165 C CA . ASN B 1 502 ? -30.719 10.195 43.719 1 96.56 502 ASN B CA 1
ATOM 12166 C C . ASN B 1 502 ? -30.547 11.047 45 1 96.56 502 ASN B C 1
ATOM 12168 O O . ASN B 1 502 ? -30.625 10.531 46.094 1 96.56 502 ASN B O 1
ATOM 12172 N N . GLU B 1 503 ? -30.406 12.258 44.781 1 94 503 GLU B N 1
ATOM 12173 C CA . GLU B 1 503 ? -30.078 13.18 45.875 1 94 503 GLU B CA 1
ATOM 12174 C C . GLU B 1 503 ? -31.203 13.25 46.906 1 94 503 GLU B C 1
ATOM 12176 O O . GLU B 1 503 ? -30.938 13.359 48.094 1 94 503 GLU B O 1
ATOM 12181 N N . GLU B 1 504 ? -32.469 13.203 46.469 1 93.81 504 GLU B N 1
ATOM 12182 C CA . GLU B 1 504 ? -33.625 13.258 47.375 1 93.81 504 GLU B CA 1
ATOM 12183 C C . GLU B 1 504 ? -33.594 12.094 48.375 1 93.81 504 GLU B C 1
ATOM 12185 O O . GLU B 1 504 ? -33.75 12.297 49.594 1 93.81 504 GLU B O 1
ATOM 12190 N N . ALA B 1 505 ? -33.344 10.961 47.812 1 96.88 505 ALA B N 1
ATOM 12191 C CA . ALA B 1 505 ? -33.281 9.781 48.656 1 96.88 505 ALA B CA 1
ATOM 12192 C C . ALA B 1 505 ? -32.062 9.852 49.594 1 96.88 505 ALA B C 1
ATOM 12194 O O . ALA B 1 505 ? -32.156 9.422 50.75 1 96.88 505 ALA B O 1
ATOM 12195 N N . TYR B 1 506 ? -31.062 10.336 49.156 1 97.31 506 TYR B N 1
ATOM 12196 C CA . TYR B 1 506 ? -29.828 10.492 49.938 1 97.31 506 TYR B CA 1
ATOM 12197 C C . TYR B 1 506 ? -30.031 11.422 51.094 1 97.31 506 TYR B C 1
ATOM 12199 O O . TYR B 1 506 ? -29.656 11.102 52.25 1 97.31 506 TYR B O 1
ATOM 12207 N N . LEU B 1 507 ? -30.641 12.594 50.875 1 95.12 507 LEU B N 1
ATOM 12208 C CA . LEU B 1 507 ? -30.891 13.562 51.938 1 95.12 507 LEU B CA 1
ATOM 12209 C C . LEU B 1 507 ? -31.969 13.07 52.875 1 95.12 507 LEU B C 1
ATOM 12211 O O . LEU B 1 507 ? -31.875 13.289 54.094 1 95.12 507 LEU B O 1
ATOM 12215 N N . ALA B 1 508 ? -33 12.383 52.406 1 96.38 508 ALA B N 1
ATOM 12216 C CA . ALA B 1 508 ? -34.062 11.844 53.25 1 96.38 508 ALA B CA 1
ATOM 12217 C C . ALA B 1 508 ? -33.531 10.82 54.219 1 96.38 508 ALA B C 1
ATOM 12219 O O . ALA B 1 508 ? -34.125 10.633 55.312 1 96.38 508 ALA B O 1
ATOM 12220 N N . ALA B 1 509 ? -32.469 10.234 53.844 1 96.81 509 ALA B N 1
ATOM 12221 C CA . ALA B 1 509 ? -31.859 9.234 54.719 1 96.81 509 ALA B CA 1
ATOM 12222 C C . ALA B 1 509 ? -31.047 9.891 55.844 1 96.81 509 ALA B C 1
ATOM 12224 O O . ALA B 1 509 ? -30.453 9.203 56.656 1 96.81 509 ALA B O 1
ATOM 12225 N N . GLY B 1 510 ? -30.953 11.164 55.844 1 95.12 510 GLY B N 1
ATOM 12226 C CA . GLY B 1 510 ? -30.312 11.898 56.906 1 95.12 510 GLY B CA 1
ATOM 12227 C C . GLY B 1 510 ? -28.891 12.328 56.594 1 95.12 510 GLY B C 1
ATOM 12228 O O . GLY B 1 510 ? -28.172 12.836 57.438 1 95.12 510 GLY B O 1
ATOM 12229 N N . ASN B 1 511 ? -28.578 12.117 55.312 1 96 511 ASN B N 1
ATOM 12230 C CA . ASN B 1 511 ? -27.219 12.484 54.875 1 96 511 ASN B CA 1
ATOM 12231 C C . ASN B 1 511 ? -27.125 13.977 54.594 1 96 511 ASN B C 1
ATOM 12233 O O . ASN B 1 511 ? -28.125 14.625 54.281 1 96 511 ASN B O 1
ATOM 12237 N N . THR B 1 512 ? -25.875 14.57 54.625 1 94.44 512 THR B N 1
ATOM 12238 C CA . THR B 1 512 ? -25.688 16.016 54.531 1 94.44 512 THR B CA 1
ATOM 12239 C C . THR B 1 512 ? -24.891 16.375 53.281 1 94.44 512 THR B C 1
ATOM 12241 O O . THR B 1 512 ? -24.766 17.562 52.938 1 94.44 512 THR B O 1
ATOM 12244 N N . GLY B 1 513 ? -24.391 15.43 52.625 1 95.06 513 GLY B N 1
ATOM 12245 C CA . GLY B 1 513 ? -23.531 15.695 51.469 1 95.06 513 GLY B CA 1
ATOM 12246 C C . GLY B 1 513 ? -22.094 15.289 51.688 1 95.06 513 GLY B C 1
ATOM 12247 O O . GLY B 1 513 ? -21.297 15.227 50.75 1 95.06 513 GLY B O 1
ATOM 12248 N N . VAL B 1 514 ? -21.719 14.953 52.938 1 96 514 VAL B N 1
ATOM 12249 C CA . VAL B 1 514 ? -20.375 14.555 53.312 1 96 514 VAL B CA 1
ATOM 12250 C C . VAL B 1 514 ? -20.266 13.031 53.312 1 96 514 VAL B C 1
ATOM 12252 O O . VAL B 1 514 ? -19.25 12.469 52.938 1 96 514 VAL B O 1
ATOM 12255 N N . GLU B 1 515 ? -21.438 12.352 53.75 1 95.5 515 GLU B N 1
ATOM 12256 C CA . GLU B 1 515 ? -21.484 10.906 53.906 1 95.5 515 GLU B CA 1
ATOM 12257 C C . GLU B 1 515 ? -21.484 10.195 52.562 1 95.5 515 GLU B C 1
ATOM 12259 O O . GLU B 1 515 ? -22 10.727 51.562 1 95.5 515 GLU B O 1
ATOM 12264 N N . ASP B 1 516 ? -21.016 8.992 52.625 1 96.56 516 ASP B N 1
ATOM 12265 C CA . ASP B 1 516 ? -20.906 8.18 51.406 1 96.56 516 ASP B CA 1
ATOM 12266 C C . ASP B 1 516 ? -22.266 7.98 50.75 1 96.56 516 ASP B C 1
ATOM 12268 O O . ASP B 1 516 ? -23.203 7.488 51.406 1 96.56 516 ASP B O 1
ATOM 12272 N N . GLY B 1 517 ? -22.312 8.359 49.5 1 96.62 517 GLY B N 1
ATOM 12273 C CA . GLY B 1 517 ? -23.578 8.281 48.781 1 96.62 517 GLY B CA 1
ATOM 12274 C C . GLY B 1 517 ? -23.625 7.129 47.781 1 96.62 517 GLY B C 1
ATOM 12275 O O . GLY B 1 517 ? -24.484 7.09 46.906 1 96.62 517 GLY B O 1
ATOM 12276 N N . SER B 1 518 ? -22.719 6.137 47.781 1 96.88 518 SER B N 1
ATOM 12277 C CA . SER B 1 518 ? -22.562 5.059 46.812 1 96.88 518 SER B CA 1
ATOM 12278 C C . SER B 1 518 ? -23.859 4.281 46.625 1 96.88 518 SER B C 1
ATOM 12280 O O . SER B 1 518 ? -24.156 3.832 45.5 1 96.88 518 SER B O 1
ATOM 12282 N N . GLU B 1 519 ? -24.656 4.086 47.688 1 95.75 519 GLU B N 1
ATOM 12283 C CA . GLU B 1 519 ? -25.875 3.291 47.625 1 95.75 519 GLU B CA 1
ATOM 12284 C C . GLU B 1 519 ? -26.984 4.012 46.844 1 95.75 519 GLU B C 1
ATOM 12286 O O . GLU B 1 519 ? -27.969 3.398 46.469 1 95.75 519 GLU B O 1
ATOM 12291 N N . PHE B 1 520 ? -26.797 5.316 46.656 1 97.31 520 PHE B N 1
ATOM 12292 C CA . PHE B 1 520 ? -27.844 6.125 46.031 1 97.31 520 PHE B CA 1
ATOM 12293 C C . PHE B 1 520 ? -27.484 6.441 44.594 1 97.31 520 PHE B C 1
ATOM 12295 O O . PHE B 1 520 ? -28.141 7.266 43.969 1 97.31 520 PHE B O 1
ATOM 12302 N N . ILE B 1 521 ? -26.469 5.836 44 1 97.38 521 ILE B N 1
ATOM 12303 C CA . ILE B 1 521 ? -26.016 6.07 42.625 1 97.38 521 ILE B CA 1
ATOM 12304 C C . ILE B 1 521 ? -26.688 5.086 41.688 1 97.38 521 ILE B C 1
ATOM 12306 O O . ILE B 1 521 ? -26.75 3.885 41.969 1 97.38 521 ILE B O 1
ATOM 12310 N N . ILE B 1 522 ? -27.234 5.59 40.594 1 96.62 522 ILE B N 1
ATOM 12311 C CA . ILE B 1 522 ? -27.938 4.785 39.625 1 96.62 522 ILE B CA 1
ATOM 12312 C C . ILE B 1 522 ? -27.25 4.906 38.25 1 96.62 522 ILE B C 1
ATOM 12314 O O . ILE B 1 522 ? -26.969 6.012 37.781 1 96.62 522 ILE B O 1
ATOM 12318 N N . GLY B 1 523 ? -27.016 3.771 37.594 1 96.56 523 GLY B N 1
ATOM 12319 C CA . GLY B 1 523 ? -26.422 3.76 36.281 1 96.56 523 GLY B CA 1
ATOM 12320 C C . GLY B 1 523 ? -27.453 3.869 35.156 1 96.56 523 GLY B C 1
ATOM 12321 O O . GLY B 1 523 ? -28.562 3.346 35.281 1 96.56 523 GLY B O 1
ATOM 12322 N N . SER B 1 524 ? -27.047 4.578 34.094 1 96 524 SER B N 1
ATOM 12323 C CA . SER B 1 524 ? -27.859 4.691 32.875 1 96 524 SER B CA 1
ATOM 12324 C C . SER B 1 524 ? -27.031 4.465 31.625 1 96 524 SER B C 1
ATOM 12326 O O . SER B 1 524 ? -25.922 5.012 31.5 1 96 524 SER B O 1
ATOM 12328 N N . GLN B 1 525 ? -27.547 3.658 30.734 1 95.94 525 GLN B N 1
ATOM 12329 C CA . GLN B 1 525 ? -26.859 3.412 29.484 1 95.94 525 GLN B CA 1
ATOM 12330 C C . GLN B 1 525 ? -26.984 4.605 28.531 1 95.94 525 GLN B C 1
ATOM 12332 O O . GLN B 1 525 ? -28.078 5.18 28.406 1 95.94 525 GLN B O 1
ATOM 12337 N N . LYS B 1 526 ? -25.859 5.008 27.984 1 96.19 526 LYS B N 1
ATOM 12338 C CA . LYS B 1 526 ? -25.797 6.109 27.031 1 96.19 526 LYS B CA 1
ATOM 12339 C C . LYS B 1 526 ? -25.156 5.66 25.719 1 96.19 526 LYS B C 1
ATOM 12341 O O . LYS B 1 526 ? -24.75 4.508 25.578 1 96.19 526 LYS B O 1
ATOM 12346 N N . GLY B 1 527 ? -25.141 6.594 24.703 1 94.19 527 GLY B N 1
ATOM 12347 C CA . GLY B 1 527 ? -24.578 6.242 23.406 1 94.19 527 GLY B CA 1
ATOM 12348 C C . GLY B 1 527 ? -25.562 5.508 22.516 1 94.19 527 GLY B C 1
ATOM 12349 O O . GLY B 1 527 ? -26.781 5.598 22.703 1 94.19 527 GLY B O 1
ATOM 12350 N N . PRO B 1 528 ? -24.984 4.75 21.5 1 94.62 528 PRO B N 1
ATOM 12351 C CA . PRO B 1 528 ? -25.891 3.949 20.672 1 94.62 528 PRO B CA 1
ATOM 12352 C C . PRO B 1 528 ? -26.531 2.805 21.453 1 94.62 528 PRO B C 1
ATOM 12354 O O . PRO B 1 528 ? -25.969 2.322 22.438 1 94.62 528 PRO B O 1
ATOM 12357 N N . PRO B 1 529 ? -27.688 2.471 21.016 1 93.62 529 PRO B N 1
ATOM 12358 C CA . PRO B 1 529 ? -28.391 1.428 21.766 1 93.62 529 PRO B CA 1
ATOM 12359 C C . PRO B 1 529 ? -27.641 0.093 21.75 1 93.62 529 PRO B C 1
ATOM 12361 O O . PRO B 1 529 ? -27.766 -0.696 22.688 1 93.62 529 PRO B O 1
ATOM 12364 N N . GLU B 1 530 ? -26.984 -0.157 20.703 1 93.25 530 GLU B N 1
ATOM 12365 C CA . GLU B 1 530 ? -26.172 -1.355 20.516 1 93.25 530 GLU B CA 1
ATOM 12366 C C . GLU B 1 530 ? -24.906 -1.041 19.734 1 93.25 530 GLU B C 1
ATOM 12368 O O . GLU B 1 530 ? -24.812 0.004 19.094 1 93.25 530 GLU B O 1
ATOM 12373 N N . PRO B 1 531 ? -23.938 -1.91 19.875 1 95.12 531 PRO B N 1
ATOM 12374 C CA . PRO B 1 531 ? -22.703 -1.665 19.109 1 95.12 531 PRO B CA 1
ATOM 12375 C C . PRO B 1 531 ? -22.953 -1.619 17.609 1 95.12 531 PRO B C 1
ATOM 12377 O O . PRO B 1 531 ? -23.766 -2.381 17.078 1 95.12 531 PRO B O 1
ATOM 12380 N N . ARG B 1 532 ? -22.266 -0.765 16.938 1 96.94 532 ARG B N 1
ATOM 12381 C CA . ARG B 1 532 ? -22.328 -0.612 15.492 1 96.94 532 ARG B CA 1
ATOM 12382 C C . ARG B 1 532 ? -20.938 -0.404 14.898 1 96.94 532 ARG B C 1
ATOM 12384 O O . ARG B 1 532 ? -20.062 0.178 15.539 1 96.94 532 ARG B O 1
ATOM 12391 N N . LEU B 1 533 ? -20.766 -0.908 13.664 1 97.69 533 LEU B N 1
ATOM 12392 C CA . LEU B 1 533 ? -19.453 -0.866 13 1 97.69 533 LEU B CA 1
ATOM 12393 C C . LEU B 1 533 ? -19.594 -0.39 11.555 1 97.69 533 LEU B C 1
ATOM 12395 O O . LEU B 1 533 ? -20.516 -0.814 10.844 1 97.69 533 LEU B O 1
ATOM 12399 N N . THR B 1 534 ? -18.734 0.532 11.156 1 98.12 534 THR B N 1
ATOM 12400 C CA . THR B 1 534 ? -18.562 0.9 9.75 1 98.12 534 THR B CA 1
ATOM 12401 C C . THR B 1 534 ? -17.109 0.697 9.32 1 98.12 534 THR B C 1
ATOM 12403 O O . THR B 1 534 ? -16.188 1.277 9.914 1 98.12 534 THR B O 1
ATOM 12406 N N . ASP B 1 535 ? -16.922 -0.127 8.297 1 97.94 535 ASP B N 1
ATOM 12407 C CA . ASP B 1 535 ? -15.602 -0.31 7.676 1 97.94 535 ASP B CA 1
ATOM 12408 C C . ASP B 1 535 ? -15.484 0.509 6.391 1 97.94 535 ASP B C 1
ATOM 12410 O O . ASP B 1 535 ? -16.391 0.492 5.555 1 97.94 535 ASP B O 1
ATOM 12414 N N . TYR B 1 536 ? -14.344 1.27 6.293 1 97.81 536 TYR B N 1
ATOM 12415 C CA . TYR B 1 536 ? -14.102 2.098 5.121 1 97.81 536 TYR B CA 1
ATOM 12416 C C . TYR B 1 536 ? -12.844 1.645 4.387 1 97.81 536 TYR B C 1
ATOM 12418 O O . TYR B 1 536 ? -11.844 1.278 5.016 1 97.81 536 TYR B O 1
ATOM 12426 N N . SER B 1 537 ? -12.93 1.602 3.082 1 97.56 537 SER B N 1
ATOM 12427 C CA . SER B 1 537 ? -11.766 1.426 2.221 1 97.56 537 SER B CA 1
ATOM 12428 C C . SER B 1 537 ? -11.688 2.523 1.165 1 97.56 537 SER B C 1
ATOM 12430 O O . SER B 1 537 ? -12.695 2.861 0.537 1 97.56 537 SER B O 1
ATOM 12432 N N . ASN B 1 538 ? -10.477 3.154 1.056 1 97.75 538 ASN B N 1
ATOM 12433 C CA . ASN B 1 538 ? -10.211 4.148 0.022 1 97.75 538 ASN B CA 1
ATOM 12434 C C . ASN B 1 538 ? -8.938 3.832 -0.747 1 97.75 538 ASN B C 1
ATOM 12436 O O . ASN B 1 538 ? -7.934 3.43 -0.154 1 97.75 538 ASN B O 1
ATOM 12440 N N . TYR B 1 539 ? -9.008 3.855 -2.045 1 96.31 539 TYR B N 1
ATOM 12441 C CA . TYR B 1 539 ? -7.887 3.656 -2.955 1 96.31 539 TYR B CA 1
ATOM 12442 C C . TYR B 1 539 ? -7.77 4.816 -3.936 1 96.31 539 TYR B C 1
ATOM 12444 O O . TYR B 1 539 ? -8.773 5.273 -4.488 1 96.31 539 TYR B O 1
ATOM 12452 N N . SER B 1 540 ? -6.527 5.34 -4.074 1 97.12 540 SER B N 1
ATOM 12453 C CA . SER B 1 540 ? -6.301 6.344 -5.105 1 97.12 540 SER B CA 1
ATOM 12454 C C . SER B 1 540 ? -4.945 6.152 -5.777 1 97.12 540 SER B C 1
ATOM 12456 O O . SER B 1 540 ? -4.008 5.645 -5.16 1 97.12 540 SER B O 1
ATOM 12458 N N . ASN B 1 541 ? -4.855 6.441 -7.012 1 95.88 541 ASN B N 1
ATOM 12459 C CA . ASN B 1 541 ? -3.605 6.48 -7.762 1 95.88 541 ASN B CA 1
ATOM 12460 C C . ASN B 1 541 ? -3.516 7.727 -8.633 1 95.88 541 ASN B C 1
ATOM 12462 O O . ASN B 1 541 ? -4.523 8.188 -9.172 1 95.88 541 ASN B O 1
ATOM 12466 N N . THR B 1 542 ? -2.371 8.344 -8.719 1 97.38 542 THR B N 1
ATOM 12467 C CA . THR B 1 542 ? -2.082 9.492 -9.57 1 97.38 542 THR B CA 1
ATOM 12468 C C . THR B 1 542 ? -0.809 9.266 -10.383 1 97.38 542 THR B C 1
ATOM 12470 O O . THR B 1 542 ? 0.202 8.805 -9.844 1 97.38 542 THR B O 1
ATOM 12473 N N . SER B 1 543 ? -0.866 9.492 -11.633 1 96.94 543 SER B N 1
ATOM 12474 C CA . SER B 1 543 ? 0.302 9.391 -12.5 1 96.94 543 SER B CA 1
ATOM 12475 C C . SER B 1 543 ? 0.592 10.727 -13.188 1 96.94 543 SER B C 1
ATOM 12477 O O . SER B 1 543 ? -0.331 11.43 -13.602 1 96.94 543 SER B O 1
ATOM 12479 N N . THR B 1 544 ? 1.824 11.102 -13.273 1 97.69 544 THR B N 1
ATOM 12480 C CA . THR B 1 544 ? 2.275 12.297 -13.961 1 97.69 544 THR B CA 1
ATOM 12481 C C . THR B 1 544 ? 3.422 11.977 -14.914 1 97.69 544 THR B C 1
ATOM 12483 O O . THR B 1 544 ? 4.422 11.383 -14.508 1 97.69 544 THR B O 1
ATOM 12486 N N . PHE B 1 545 ? 3.232 12.297 -16.156 1 97.56 545 PHE B N 1
ATOM 12487 C CA . PHE B 1 545 ? 4.277 12.164 -17.156 1 97.56 545 PHE B CA 1
ATOM 12488 C C . PHE B 1 545 ? 4.738 13.531 -17.641 1 97.56 545 PHE B C 1
ATOM 12490 O O . PHE B 1 545 ? 3.916 14.398 -17.953 1 97.56 545 PHE B O 1
ATOM 12497 N N . ASN B 1 546 ? 6.016 13.758 -17.625 1 97.06 546 ASN B N 1
ATOM 12498 C CA . ASN B 1 546 ? 6.602 15.008 -18.078 1 97.06 546 ASN B CA 1
ATOM 12499 C C . ASN B 1 546 ? 7.73 14.766 -19.078 1 97.06 546 ASN B C 1
ATOM 12501 O O . ASN B 1 546 ? 8.523 13.844 -18.922 1 97.06 546 ASN B O 1
ATOM 12505 N N . PHE B 1 547 ? 7.742 15.516 -20.156 1 97.44 547 PHE B N 1
ATOM 12506 C CA . PHE B 1 547 ? 8.805 15.523 -21.156 1 97.44 547 PHE B CA 1
ATOM 12507 C C . PHE B 1 547 ? 9.219 16.953 -21.484 1 97.44 547 PHE B C 1
ATOM 12509 O O . PHE B 1 547 ? 8.383 17.797 -21.812 1 97.44 547 PHE B O 1
ATOM 12516 N N . LYS B 1 548 ? 10.508 17.219 -21.391 1 96.56 548 LYS B N 1
ATOM 12517 C CA . LYS B 1 548 ? 11.031 18.562 -21.547 1 96.56 548 LYS B CA 1
ATOM 12518 C C . LYS B 1 548 ? 12.273 18.578 -22.438 1 96.56 548 LYS B C 1
ATOM 12520 O O . LYS B 1 548 ? 13.125 17.688 -22.328 1 96.56 548 LYS B O 1
ATOM 12525 N N . ILE B 1 549 ? 12.406 19.516 -23.359 1 97.12 549 ILE B N 1
ATOM 12526 C CA . ILE B 1 549 ? 13.602 19.812 -24.141 1 97.12 549 ILE B CA 1
ATOM 12527 C C . ILE B 1 549 ? 14.164 21.172 -23.734 1 97.12 549 ILE B C 1
ATOM 12529 O O . ILE B 1 549 ? 13.453 22.172 -23.75 1 97.12 549 ILE B O 1
ATOM 12533 N N . ASP B 1 550 ? 15.367 21.188 -23.391 1 95 550 ASP B N 1
ATOM 12534 C CA . ASP B 1 550 ? 16 22.391 -22.875 1 95 550 ASP B CA 1
ATOM 12535 C C . ASP B 1 550 ? 17.219 22.766 -23.719 1 95 550 ASP B C 1
ATOM 12537 O O . ASP B 1 550 ? 17.922 21.891 -24.219 1 95 550 ASP B O 1
ATOM 12541 N N . TYR B 1 551 ? 17.453 24.016 -23.875 1 95.25 551 TYR B N 1
ATOM 12542 C CA . TYR B 1 551 ? 18.609 24.578 -24.562 1 95.25 551 TYR B CA 1
ATOM 12543 C C . TYR B 1 551 ? 19.25 25.688 -23.75 1 95.25 551 TYR B C 1
ATOM 12545 O O . TYR B 1 551 ? 18.609 26.688 -23.438 1 95.25 551 TYR B O 1
ATOM 12553 N N . THR B 1 552 ? 20.453 25.516 -23.344 1 93.88 552 THR B N 1
ATOM 12554 C CA . THR B 1 552 ? 21.234 26.516 -22.609 1 93.88 552 THR B CA 1
ATOM 12555 C C . THR B 1 552 ? 22.516 26.859 -23.359 1 93.88 552 THR B C 1
ATOM 12557 O O . THR B 1 552 ? 23.297 25.969 -23.719 1 93.88 552 THR B O 1
ATOM 12560 N N . LYS B 1 553 ? 22.797 28.203 -23.547 1 93.75 553 LYS B N 1
ATOM 12561 C CA . LYS B 1 553 ? 23.984 28.641 -24.281 1 93.75 553 LYS B CA 1
ATOM 12562 C C . LYS B 1 553 ? 24.422 30.031 -23.859 1 93.75 553 LYS B C 1
ATOM 12564 O O . LYS B 1 553 ? 23.594 30.891 -23.547 1 93.75 553 LYS B O 1
ATOM 12569 N N . THR B 1 554 ? 25.625 30.188 -23.734 1 92.94 554 THR B N 1
ATOM 12570 C CA . THR B 1 554 ? 26.219 31.5 -23.531 1 92.94 554 THR B CA 1
ATOM 12571 C C . THR B 1 554 ? 26.906 31.984 -24.812 1 92.94 554 THR B C 1
ATOM 12573 O O . THR B 1 554 ? 27.797 31.297 -25.328 1 92.94 554 THR B O 1
ATOM 12576 N N . LEU B 1 555 ? 26.531 33.156 -25.359 1 93.94 555 LEU B N 1
ATOM 12577 C CA . LEU B 1 555 ? 27.125 33.719 -26.562 1 93.94 555 LEU B CA 1
ATOM 12578 C C . LEU B 1 555 ? 28.016 34.906 -26.219 1 93.94 555 LEU B C 1
ATOM 12580 O O . LEU B 1 555 ? 27.578 35.844 -25.516 1 93.94 555 LEU B O 1
ATOM 12584 N N . ASN B 1 556 ? 29.25 34.938 -26.656 1 92.75 556 ASN B N 1
ATOM 12585 C CA . ASN B 1 556 ? 30.234 36 -26.469 1 92.75 556 ASN B CA 1
ATOM 12586 C C . ASN B 1 556 ? 30.453 36.312 -25 1 92.75 556 ASN B C 1
ATOM 12588 O O . ASN B 1 556 ? 30.641 37.469 -24.625 1 92.75 556 ASN B O 1
ATOM 12592 N N . ASP B 1 557 ? 30.125 35.375 -24.094 1 88.5 557 ASP B N 1
ATOM 12593 C CA . ASP B 1 557 ? 30.375 35.406 -22.656 1 88.5 557 ASP B CA 1
ATOM 12594 C C . ASP B 1 557 ? 29.484 36.469 -21.969 1 88.5 557 ASP B C 1
ATOM 12596 O O . ASP B 1 557 ? 29.688 36.781 -20.797 1 88.5 557 ASP B O 1
ATOM 12600 N N . VAL B 1 558 ? 28.594 37.031 -22.688 1 91.69 558 VAL B N 1
ATOM 12601 C CA . VAL B 1 558 ? 27.797 38.094 -22.078 1 91.69 558 VAL B CA 1
ATOM 12602 C C . VAL B 1 558 ? 26.312 37.75 -22.234 1 91.69 558 VAL B C 1
ATOM 12604 O O . VAL B 1 558 ? 25.484 38.219 -21.453 1 91.69 558 VAL B O 1
ATOM 12607 N N . HIS B 1 559 ? 25.953 37.062 -23.375 1 95.38 559 HIS B N 1
ATOM 12608 C CA . HIS B 1 559 ? 24.562 36.688 -23.609 1 95.38 559 HIS B CA 1
ATOM 12609 C C . HIS B 1 559 ? 24.281 35.281 -23.094 1 95.38 559 HIS B C 1
ATOM 12611 O O . HIS B 1 559 ? 24.766 34.281 -23.641 1 95.38 559 HIS B O 1
ATOM 12617 N N . ASN B 1 560 ? 23.547 35.188 -22.047 1 94.38 560 ASN B N 1
ATOM 12618 C CA . ASN B 1 560 ? 23.141 33.875 -21.516 1 94.38 560 ASN B CA 1
ATOM 12619 C C . ASN B 1 560 ? 21.688 33.562 -21.859 1 94.38 560 ASN B C 1
ATOM 12621 O O . ASN B 1 560 ? 20.797 34.375 -21.594 1 94.38 560 ASN B O 1
ATOM 12625 N N . ILE B 1 561 ? 21.484 32.375 -22.469 1 95.38 561 ILE B N 1
ATOM 12626 C CA . ILE B 1 561 ? 20.141 31.969 -22.875 1 95.38 561 ILE B CA 1
ATOM 12627 C C . ILE B 1 561 ? 19.812 30.625 -22.234 1 95.38 561 ILE B C 1
ATOM 12629 O O . ILE B 1 561 ? 20.625 29.703 -22.266 1 95.38 561 ILE B O 1
ATOM 12633 N N . ASP B 1 562 ? 18.734 30.547 -21.609 1 94.12 562 ASP B N 1
ATOM 12634 C CA . ASP B 1 562 ? 18.141 29.312 -21.094 1 94.12 562 ASP B CA 1
ATOM 12635 C C . ASP B 1 562 ? 16.688 29.172 -21.547 1 94.12 562 ASP B C 1
ATOM 12637 O O . ASP B 1 562 ? 15.852 30 -21.188 1 94.12 562 ASP B O 1
ATOM 12641 N N . ALA B 1 563 ? 16.391 28.203 -22.375 1 95.25 563 ALA B N 1
ATOM 12642 C CA . ALA B 1 563 ? 15.055 28.016 -22.922 1 95.25 563 ALA B CA 1
ATOM 12643 C C . ALA B 1 563 ? 14.625 26.547 -22.844 1 95.25 563 ALA B C 1
ATOM 12645 O O . ALA B 1 563 ? 15.461 25.656 -22.938 1 95.25 563 ALA B O 1
ATOM 12646 N N . PHE B 1 564 ? 13.336 26.344 -22.625 1 95.5 564 PHE B N 1
ATOM 12647 C CA . PHE B 1 564 ? 12.844 24.969 -22.719 1 95.5 564 PHE B CA 1
ATOM 12648 C C . PHE B 1 564 ? 11.391 24.953 -23.172 1 95.5 564 PHE B C 1
ATOM 12650 O O . PHE B 1 564 ? 10.695 25.969 -23.109 1 95.5 564 PHE B O 1
ATOM 12657 N N . VAL B 1 565 ? 10.922 23.828 -23.734 1 97 565 VAL B N 1
ATOM 12658 C CA . VAL B 1 565 ? 9.539 23.453 -23.984 1 97 565 VAL B CA 1
ATOM 12659 C C . VAL B 1 565 ? 9.227 22.141 -23.297 1 97 565 VAL B C 1
ATOM 12661 O O . VAL B 1 565 ? 10.078 21.25 -23.234 1 97 565 VAL B O 1
ATOM 12664 N N . ALA B 1 566 ? 8.023 22.062 -22.75 1 96.94 566 ALA B N 1
ATOM 12665 C CA . ALA B 1 566 ? 7.703 20.859 -21.984 1 96.94 566 ALA B CA 1
ATOM 12666 C C . ALA B 1 566 ? 6.254 20.438 -22.219 1 96.94 566 ALA B C 1
ATOM 12668 O O . ALA B 1 566 ? 5.414 21.266 -22.594 1 96.94 566 ALA B O 1
ATOM 12669 N N . TYR B 1 567 ? 6.008 19.188 -22.125 1 97.31 567 TYR B N 1
ATOM 12670 C CA . TYR B 1 567 ? 4.703 18.531 -22.109 1 97.31 567 TYR B CA 1
ATOM 12671 C C . TYR B 1 567 ? 4.477 17.828 -20.766 1 97.31 567 TYR B C 1
ATOM 12673 O O . TYR B 1 567 ? 5.387 17.188 -20.234 1 97.31 567 TYR B O 1
ATOM 12681 N N . GLU B 1 568 ? 3.293 17.969 -20.188 1 96.5 568 GLU B N 1
ATOM 12682 C CA . GLU B 1 568 ? 2.977 17.297 -18.938 1 96.5 568 GLU B CA 1
ATOM 12683 C C . GLU B 1 568 ? 1.55 16.766 -18.938 1 96.5 568 GLU B C 1
ATOM 12685 O O . GLU B 1 568 ? 0.617 17.453 -19.344 1 96.5 568 GLU B O 1
ATOM 12690 N N . GLN B 1 569 ? 1.371 15.531 -18.562 1 97.38 569 GLN B N 1
ATOM 12691 C CA . GLN B 1 569 ? 0.07 14.891 -18.406 1 97.38 569 GLN B CA 1
ATOM 12692 C C . GLN B 1 569 ? -0.11 14.352 -17 1 97.38 569 GLN B C 1
ATOM 12694 O O . GLN B 1 569 ? 0.738 13.609 -16.5 1 97.38 569 GLN B O 1
ATOM 12699 N N . ASN B 1 570 ? -1.179 14.773 -16.328 1 96.31 570 ASN B N 1
ATOM 12700 C CA . ASN B 1 570 ? -1.529 14.32 -14.984 1 96.31 570 ASN B CA 1
ATOM 12701 C C . ASN B 1 570 ? -2.895 13.641 -14.969 1 96.31 570 ASN B C 1
ATOM 12703 O O . ASN B 1 570 ? -3.867 14.172 -15.5 1 96.31 570 ASN B O 1
ATOM 12707 N N . GLU B 1 571 ? -2.975 12.461 -14.398 1 96.94 571 GLU B N 1
ATOM 12708 C CA . GLU B 1 571 ? -4.219 11.711 -14.266 1 96.94 571 GLU B CA 1
ATOM 12709 C C . GLU B 1 571 ? -4.379 11.156 -12.859 1 96.94 571 GLU B C 1
ATOM 12711 O O . GLU B 1 571 ? -3.438 10.594 -12.289 1 96.94 571 GLU B O 1
ATOM 12716 N N . GLY B 1 572 ? -5.57 11.344 -12.281 1 96 572 GLY B N 1
ATOM 12717 C CA . GLY B 1 572 ? -5.871 10.844 -10.953 1 96 572 GLY B CA 1
ATOM 12718 C C . GLY B 1 572 ? -7.176 10.078 -10.883 1 96 572 GLY B C 1
ATOM 12719 O O . GLY B 1 572 ? -8.148 10.43 -11.555 1 96 572 GLY B O 1
ATOM 12720 N N . PHE B 1 573 ? -7.184 8.984 -10.086 1 96.06 573 PHE B N 1
ATOM 12721 C CA . PHE B 1 573 ? -8.359 8.141 -9.859 1 96.06 573 PHE B CA 1
ATOM 12722 C C . PHE B 1 573 ? -8.5 7.809 -8.375 1 96.06 573 PHE B C 1
ATOM 12724 O O . PHE B 1 573 ? -7.504 7.559 -7.695 1 96.06 573 PHE B O 1
ATOM 12731 N N . GLN B 1 574 ? -9.711 7.957 -7.844 1 96 574 GLN B N 1
ATOM 12732 C CA . GLN B 1 574 ? -10.008 7.59 -6.461 1 96 574 GLN B CA 1
ATOM 12733 C C . GLN B 1 574 ? -11.312 6.801 -6.367 1 96 574 GLN B C 1
ATOM 12735 O O . GLN B 1 574 ? -12.289 7.125 -7.047 1 96 574 GLN B O 1
ATOM 12740 N N . GLU B 1 575 ? -11.312 5.77 -5.629 1 96.44 575 GLU B N 1
ATOM 12741 C CA . GLU B 1 575 ? -12.492 4.961 -5.359 1 96.44 575 GLU B CA 1
ATOM 12742 C C . GLU B 1 575 ? -12.578 4.582 -3.883 1 96.44 575 GLU B C 1
ATOM 12744 O O . GLU B 1 575 ? -11.562 4.262 -3.26 1 96.44 575 GLU B O 1
ATOM 12749 N N . ASN B 1 576 ? -13.758 4.727 -3.346 1 96.75 576 ASN B N 1
ATOM 12750 C CA . ASN B 1 576 ? -13.969 4.32 -1.961 1 96.75 576 ASN B CA 1
ATOM 12751 C C . ASN B 1 576 ? -15.273 3.553 -1.795 1 96.75 576 ASN B C 1
ATOM 12753 O O . ASN B 1 576 ? -16.188 3.676 -2.623 1 96.75 576 ASN B O 1
ATOM 12757 N N . PHE B 1 577 ? -15.367 2.73 -0.808 1 96.69 577 PHE B N 1
ATOM 12758 C CA . PHE B 1 577 ? -16.641 2.125 -0.403 1 96.69 577 PHE B CA 1
ATOM 12759 C C . PHE B 1 577 ? -16.609 1.76 1.076 1 96.69 577 PHE B C 1
ATOM 12761 O O . PHE B 1 577 ? -15.555 1.804 1.715 1 96.69 577 PHE B O 1
ATOM 12768 N N . ASN B 1 578 ? -17.75 1.597 1.64 1 98 578 ASN B N 1
ATOM 12769 C CA . ASN B 1 578 ? -17.875 1.247 3.049 1 98 578 ASN B CA 1
ATOM 12770 C C . ASN B 1 578 ? -18.938 0.169 3.26 1 98 578 ASN B C 1
ATOM 12772 O O . ASN B 1 578 ? -19.703 -0.153 2.342 1 98 578 ASN B O 1
ATOM 12776 N N . ALA B 1 579 ? -18.906 -0.473 4.375 1 98.31 579 ALA B N 1
ATOM 12777 C CA . ALA B 1 579 ? -19.875 -1.471 4.84 1 98.31 579 ALA B CA 1
ATOM 12778 C C . ALA B 1 579 ? -20.25 -1.224 6.293 1 98.31 579 ALA B C 1
ATOM 12780 O O . ALA B 1 579 ? -19.422 -0.848 7.113 1 98.31 579 ALA B O 1
ATOM 12781 N N . TYR B 1 580 ? -21.531 -1.347 6.574 1 97.81 580 TYR B N 1
ATOM 12782 C CA . TYR B 1 580 ? -22.078 -0.997 7.875 1 97.81 580 TYR B CA 1
ATOM 12783 C C . TYR B 1 580 ? -22.922 -2.137 8.43 1 97.81 580 TYR B C 1
ATOM 12785 O O . TYR B 1 580 ? -23.719 -2.746 7.707 1 97.81 580 TYR B O 1
ATOM 12793 N N . ARG B 1 581 ? -22.719 -2.494 9.734 1 96 581 ARG B N 1
ATOM 12794 C CA . ARG B 1 581 ? -23.594 -3.426 10.453 1 96 581 ARG B CA 1
ATOM 12795 C C . ARG B 1 581 ? -23.812 -2.969 11.891 1 96 581 ARG B C 1
ATOM 12797 O O . ARG B 1 581 ? -23.016 -2.193 12.43 1 96 581 ARG B O 1
ATOM 12804 N N . ARG B 1 582 ? -24.875 -3.453 12.508 1 94.94 582 ARG B N 1
ATOM 12805 C CA . ARG B 1 582 ? -25.234 -3.209 13.898 1 94.94 582 ARG B CA 1
ATOM 12806 C C . ARG B 1 582 ? -25.688 -4.496 14.586 1 94.94 582 ARG B C 1
ATOM 12808 O O . ARG B 1 582 ? -25.531 -5.586 14.031 1 94.94 582 ARG B O 1
ATOM 12815 N N . TYR B 1 583 ? -26.141 -4.395 15.859 1 91.12 583 TYR B N 1
ATOM 12816 C CA . TYR B 1 583 ? -26.703 -5.477 16.656 1 91.12 583 TYR B CA 1
ATOM 12817 C C . TYR B 1 583 ? -25.672 -6.566 16.906 1 91.12 583 TYR B C 1
ATOM 12819 O O . TYR B 1 583 ? -25.953 -7.75 16.703 1 91.12 583 TYR B O 1
ATOM 12827 N N . PHE B 1 584 ? -24.547 -6.184 17.25 1 91.19 584 PHE B N 1
ATOM 12828 C CA . PHE B 1 584 ? -23.5 -7.121 17.625 1 91.19 584 PHE B CA 1
ATOM 12829 C C . PHE B 1 584 ? -23.859 -7.863 18.906 1 91.19 584 PHE B C 1
ATOM 12831 O O . PHE B 1 584 ? -24.422 -7.27 19.828 1 91.19 584 PHE B O 1
ATOM 12838 N N . VAL B 1 585 ? -23.516 -9.07 18.953 1 83.75 585 VAL B N 1
ATOM 12839 C CA . VAL B 1 585 ? -23.781 -9.867 20.156 1 83.75 585 VAL B CA 1
ATOM 12840 C C . VAL B 1 585 ? -22.781 -9.5 21.25 1 83.75 585 VAL B C 1
ATOM 12842 O O . VAL B 1 585 ? -23.109 -9.523 22.438 1 83.75 585 VAL B O 1
ATOM 12845 N N . SER B 1 586 ? -21.562 -9.219 20.781 1 86.44 586 SER B N 1
ATOM 12846 C CA . SER B 1 586 ? -20.5 -8.805 21.688 1 86.44 586 SER B CA 1
ATOM 12847 C C . SER B 1 586 ? -19.781 -7.566 21.156 1 86.44 586 SER B C 1
ATOM 12849 O O . SER B 1 586 ? -19.594 -7.422 19.938 1 86.44 586 SER B O 1
ATOM 12851 N N . ASP B 1 587 ? -19.375 -6.754 22.109 1 88.81 587 ASP B N 1
ATOM 12852 C CA . ASP B 1 587 ? -18.641 -5.562 21.688 1 88.81 587 ASP B CA 1
ATOM 12853 C C . ASP B 1 587 ? -17.141 -5.816 21.672 1 88.81 587 ASP B C 1
ATOM 12855 O O . ASP B 1 587 ? -16.344 -4.883 21.531 1 88.81 587 ASP B O 1
ATOM 12859 N N . GLN B 1 588 ? -16.766 -7.023 21.844 1 87.69 588 GLN B N 1
ATOM 12860 C CA . GLN B 1 588 ? -15.344 -7.355 21.906 1 87.69 588 GLN B CA 1
ATOM 12861 C C . GLN B 1 588 ? -14.812 -7.719 20.516 1 87.69 588 GLN B C 1
ATOM 12863 O O . GLN B 1 588 ? -13.602 -7.781 20.312 1 87.69 588 GLN B O 1
ATOM 12868 N N . LEU B 1 589 ? -15.703 -7.922 19.562 1 90.06 589 LEU B N 1
ATOM 12869 C CA . LEU B 1 589 ? -15.305 -8.32 18.203 1 90.06 589 LEU B CA 1
ATOM 12870 C C . LEU B 1 589 ? -15.758 -7.285 17.188 1 90.06 589 LEU B C 1
ATOM 12872 O O . LEU B 1 589 ? -16.75 -7.496 16.469 1 90.06 589 LEU B O 1
ATOM 12876 N N . PRO B 1 590 ? -14.984 -6.281 17.016 1 93.75 590 PRO B N 1
ATOM 12877 C CA . PRO B 1 590 ? -15.383 -5.227 16.094 1 93.75 590 PRO B CA 1
ATOM 12878 C C . PRO B 1 590 ? -15.117 -5.59 14.633 1 93.75 590 PRO B C 1
ATOM 12880 O O . PRO B 1 590 ? -14.414 -4.863 13.93 1 93.75 590 PRO B O 1
ATOM 12883 N N . TYR B 1 591 ? -15.812 -6.688 14.141 1 94.38 591 TYR B N 1
ATOM 12884 C CA . TYR B 1 591 ? -15.664 -7.16 12.773 1 94.38 591 TYR B CA 1
ATOM 12885 C C . TYR B 1 591 ? -17.031 -7.395 12.133 1 94.38 591 TYR B C 1
ATOM 12887 O O . TYR B 1 591 ? -17.969 -7.836 12.797 1 94.38 591 TYR B O 1
ATOM 12895 N N . LEU B 1 592 ? -17.094 -7.184 10.852 1 95.06 592 LEU B N 1
ATOM 12896 C CA . LEU B 1 592 ? -18.359 -7.156 10.141 1 95.06 592 LEU B CA 1
ATOM 12897 C C . LEU B 1 592 ? -19.094 -8.484 10.289 1 95.06 592 LEU B C 1
ATOM 12899 O O . LEU B 1 592 ? -20.328 -8.516 10.375 1 95.06 592 LEU B O 1
ATOM 12903 N N . PHE B 1 593 ? -18.375 -9.586 10.273 1 90.75 593 PHE B N 1
ATOM 12904 C CA . PHE B 1 593 ? -19.016 -10.891 10.32 1 90.75 593 PHE B CA 1
ATOM 12905 C C . PHE B 1 593 ? -19.797 -11.07 11.617 1 90.75 593 PHE B C 1
ATOM 12907 O O . PHE B 1 593 ? -20.688 -11.914 11.703 1 90.75 593 PHE B O 1
ATOM 12914 N N . ALA B 1 594 ? -19.453 -10.312 12.617 1 91.94 594 ALA B N 1
ATOM 12915 C CA . ALA B 1 594 ? -20.062 -10.469 13.938 1 91.94 594 ALA B CA 1
ATOM 12916 C C . ALA B 1 594 ? -21.312 -9.594 14.07 1 91.94 594 ALA B C 1
ATOM 12918 O O . ALA B 1 594 ? -22.047 -9.703 15.055 1 91.94 594 ALA B O 1
ATOM 12919 N N . GLY B 1 595 ? -21.547 -8.727 13.133 1 92.38 595 GLY B N 1
ATOM 12920 C CA . GLY B 1 595 ? -22.719 -7.855 13.172 1 92.38 595 GLY B CA 1
ATOM 12921 C C . GLY B 1 595 ? -23.969 -8.516 12.641 1 92.38 595 GLY B C 1
ATOM 12922 O O . GLY B 1 595 ? -23.891 -9.516 11.914 1 92.38 595 GLY B O 1
ATOM 12923 N N . GLY B 1 596 ? -25.094 -7.934 12.969 1 89.69 596 GLY B N 1
ATOM 12924 C CA . GLY B 1 596 ? -26.375 -8.484 12.539 1 89.69 596 GLY B CA 1
ATOM 12925 C C . GLY B 1 596 ? -26.703 -8.156 11.094 1 89.69 596 GLY B C 1
ATOM 12926 O O . GLY B 1 596 ? -26.109 -7.25 10.5 1 89.69 596 GLY B O 1
ATOM 12927 N N . ASP B 1 597 ? -27.625 -8.875 10.453 1 88.56 597 ASP B N 1
ATOM 12928 C CA . ASP B 1 597 ? -28.016 -8.695 9.062 1 88.56 597 ASP B CA 1
ATOM 12929 C C . ASP B 1 597 ? -29.016 -7.551 8.922 1 88.56 597 ASP B C 1
ATOM 12931 O O . ASP B 1 597 ? -29.078 -6.902 7.875 1 88.56 597 ASP B O 1
ATOM 12935 N N . ALA B 1 598 ? -29.672 -7.359 10.047 1 87.94 598 ALA B N 1
ATOM 12936 C CA . ALA B 1 598 ? -30.688 -6.312 9.969 1 87.94 598 ALA B CA 1
ATOM 12937 C C . ALA B 1 598 ? -30.047 -4.945 9.75 1 87.94 598 ALA B C 1
ATOM 12939 O O . ALA B 1 598 ? -29.031 -4.617 10.375 1 87.94 598 ALA B O 1
ATOM 12940 N N . GLU B 1 599 ? -30.516 -4.184 8.766 1 90.88 599 GLU B N 1
ATOM 12941 C CA . GLU B 1 599 ? -30.156 -2.805 8.445 1 90.88 599 GLU B CA 1
ATOM 12942 C C . GLU B 1 599 ? -28.719 -2.709 7.949 1 90.88 599 GLU B C 1
ATOM 12944 O O . GLU B 1 599 ? -28.078 -1.669 8.094 1 90.88 599 GLU B O 1
ATOM 12949 N N . LYS B 1 600 ? -28.203 -3.842 7.648 1 93.56 600 LYS B N 1
ATOM 12950 C CA . LYS B 1 600 ? -26.875 -3.713 7.047 1 93.56 600 LYS B CA 1
ATOM 12951 C C . LYS B 1 600 ? -26.922 -2.777 5.84 1 93.56 600 LYS B C 1
ATOM 12953 O O . LYS B 1 600 ? -27.938 -2.67 5.16 1 93.56 600 LYS B O 1
ATOM 12958 N N . ASP B 1 601 ? -25.75 -2.035 5.531 1 95.94 601 ASP B N 1
ATOM 12959 C CA . ASP B 1 601 ? -25.703 -1.008 4.496 1 95.94 601 ASP B CA 1
ATOM 12960 C C . ASP B 1 601 ? -24.297 -0.913 3.891 1 95.94 601 ASP B C 1
ATOM 12962 O O . ASP B 1 601 ? -23.359 -1.522 4.398 1 95.94 601 ASP B O 1
ATOM 12966 N N . ASN B 1 602 ? -24.25 -0.414 2.734 1 97.25 602 ASN B N 1
ATOM 12967 C CA . ASN B 1 602 ? -22.984 -0.11 2.08 1 97.25 602 ASN B CA 1
ATOM 12968 C C . ASN B 1 602 ? -23.125 1.044 1.093 1 97.25 602 ASN B C 1
ATOM 12970 O O . ASN B 1 602 ? -24.234 1.409 0.711 1 97.25 602 ASN B O 1
ATOM 12974 N N . ALA B 1 603 ? -22.047 1.714 0.792 1 95.88 603 ALA B N 1
ATOM 12975 C CA . ALA B 1 603 ? -21.984 2.832 -0.147 1 95.88 603 ALA B CA 1
ATOM 12976 C C . ALA B 1 603 ? -20.609 2.926 -0.799 1 95.88 603 ALA B C 1
ATOM 12978 O O . ALA B 1 603 ? -19.656 2.283 -0.352 1 95.88 603 ALA B O 1
ATOM 12979 N N . GLY B 1 604 ? -20.625 3.641 -1.94 1 94.62 604 GLY B N 1
ATOM 12980 C CA . GLY B 1 604 ? -19.359 3.881 -2.621 1 94.62 604 GLY B CA 1
ATOM 12981 C C . GLY B 1 604 ? -19.375 5.125 -3.488 1 94.62 604 GLY B C 1
ATOM 12982 O O . GLY B 1 604 ? -20.453 5.664 -3.787 1 94.62 604 GLY B O 1
ATOM 12983 N N . SER B 1 605 ? -18.156 5.582 -3.746 1 94.56 605 SER B N 1
ATOM 12984 C CA . SER B 1 605 ? -18.016 6.73 -4.629 1 94.56 605 SER B CA 1
ATOM 12985 C C . SER B 1 605 ? -16.734 6.641 -5.453 1 94.56 605 SER B C 1
ATOM 12987 O O . SER B 1 605 ? -15.852 5.84 -5.145 1 94.56 605 SER B O 1
ATOM 12989 N N . VAL B 1 606 ? -16.766 7.367 -6.562 1 94.19 606 VAL B N 1
ATOM 12990 C CA . VAL B 1 606 ? -15.617 7.41 -7.449 1 94.19 606 VAL B CA 1
ATOM 12991 C C . VAL B 1 606 ? -15.359 8.844 -7.898 1 94.19 606 VAL B C 1
ATOM 12993 O O . VAL B 1 606 ? -16.281 9.656 -7.973 1 94.19 606 VAL B O 1
ATOM 12996 N N . SER B 1 607 ? -14.086 9.188 -8.047 1 94 607 SER B N 1
ATOM 12997 C CA . SER B 1 607 ? -13.695 10.469 -8.617 1 94 607 SER B CA 1
ATOM 12998 C C . SER B 1 607 ? -12.484 10.32 -9.547 1 94 607 SER B C 1
ATOM 13000 O O . SER B 1 607 ? -11.641 9.453 -9.328 1 94 607 SER B O 1
ATOM 13002 N N . PHE B 1 608 ? -12.461 11.109 -10.602 1 92.06 608 PHE B N 1
ATOM 13003 C CA . PHE B 1 608 ? -11.32 11.125 -11.508 1 92.06 608 PHE B CA 1
ATOM 13004 C C . PHE B 1 608 ? -10.984 12.547 -11.938 1 92.06 608 PHE B C 1
ATOM 13006 O O . PHE B 1 608 ? -11.844 13.43 -11.906 1 92.06 608 PHE B O 1
ATOM 13013 N N . GLY B 1 609 ? -9.781 12.867 -12.219 1 92.88 609 GLY B N 1
ATOM 13014 C CA . GLY B 1 609 ? -9.281 14.133 -12.734 1 92.88 609 GLY B CA 1
ATOM 13015 C C . GLY B 1 609 ? -8.094 13.969 -13.672 1 92.88 609 GLY B C 1
ATOM 13016 O O . GLY B 1 609 ? -7.332 13.016 -13.547 1 92.88 609 GLY B O 1
ATOM 13017 N N . ALA B 1 610 ? -8.047 14.883 -14.625 1 95.19 610 ALA B N 1
ATOM 13018 C CA . ALA B 1 610 ? -6.926 14.852 -15.562 1 95.19 610 ALA B CA 1
ATOM 13019 C C . ALA B 1 610 ? -6.605 16.25 -16.094 1 95.19 610 ALA B C 1
ATOM 13021 O O . ALA B 1 610 ? -7.496 17.094 -16.203 1 95.19 610 ALA B O 1
ATOM 13022 N N . ARG B 1 611 ? -5.395 16.484 -16.344 1 96.12 611 ARG B N 1
ATOM 13023 C CA . ARG B 1 611 ? -4.898 17.719 -16.938 1 96.12 611 ARG B CA 1
ATOM 13024 C C . ARG B 1 611 ? -3.799 17.438 -17.969 1 96.12 611 ARG B C 1
ATOM 13026 O O . ARG B 1 611 ? -3.004 16.516 -17.781 1 96.12 611 ARG B O 1
ATOM 13033 N N . GLN B 1 612 ? -3.814 18.141 -19.016 1 96.5 612 GLN B N 1
ATOM 13034 C CA . GLN B 1 612 ? -2.805 18.109 -20.062 1 96.5 612 GLN B CA 1
ATOM 13035 C C . GLN B 1 612 ? -2.244 19.5 -20.328 1 96.5 612 GLN B C 1
ATOM 13037 O O . GLN B 1 612 ? -3 20.453 -20.578 1 96.5 612 GLN B O 1
ATOM 13042 N N . ASN B 1 613 ? -0.947 19.672 -20.328 1 96.44 613 ASN B N 1
ATOM 13043 C CA . ASN B 1 613 ? -0.345 21 -20.391 1 96.44 613 ASN B CA 1
ATOM 13044 C C . ASN B 1 613 ? 0.828 21.031 -21.375 1 96.44 613 ASN B C 1
ATOM 13046 O O . ASN B 1 613 ? 1.6 20.078 -21.453 1 96.44 613 ASN B O 1
ATOM 13050 N N . TYR B 1 614 ? 0.914 22.078 -22.141 1 97.06 614 TYR B N 1
ATOM 13051 C CA . TYR B 1 614 ? 2.057 22.469 -22.953 1 97.06 614 TYR B CA 1
ATOM 13052 C C . TYR B 1 614 ? 2.617 23.812 -22.5 1 97.06 614 TYR B C 1
ATOM 13054 O O . TYR B 1 614 ? 1.88 24.781 -22.375 1 97.06 614 TYR B O 1
ATOM 13062 N N . PHE B 1 615 ? 3.881 23.828 -22.188 1 95.44 615 PHE B N 1
ATOM 13063 C CA . PHE B 1 615 ? 4.402 25.094 -21.688 1 95.44 615 PHE B CA 1
ATOM 13064 C C . PHE B 1 615 ? 5.883 25.234 -22.031 1 95.44 615 PHE B C 1
ATOM 13066 O O . PHE B 1 615 ? 6.535 24.266 -22.422 1 95.44 615 PHE B O 1
ATOM 13073 N N . GLY B 1 616 ? 6.379 26.469 -21.938 1 95.94 616 GLY B N 1
ATOM 13074 C CA . GLY B 1 616 ? 7.766 26.797 -22.219 1 95.94 616 GLY B CA 1
ATOM 13075 C C . GLY B 1 616 ? 8.211 28.094 -21.562 1 95.94 616 GLY B C 1
ATOM 13076 O O . GLY B 1 616 ? 7.387 28.875 -21.078 1 95.94 616 GLY B O 1
ATOM 13077 N N . ARG B 1 617 ? 9.5 28.266 -21.5 1 95.44 617 ARG B N 1
ATOM 13078 C CA . ARG B 1 617 ? 10.094 29.453 -20.891 1 95.44 617 ARG B CA 1
ATOM 13079 C C . ARG B 1 617 ? 11.383 29.859 -21.609 1 95.44 617 ARG B C 1
ATOM 13081 O O . ARG B 1 617 ? 12.164 29 -22.016 1 95.44 617 ARG B O 1
ATOM 13088 N N . ILE B 1 618 ? 11.609 31.109 -21.797 1 95.81 618 ILE B N 1
ATOM 13089 C CA . ILE B 1 618 ? 12.859 31.672 -22.281 1 95.81 618 ILE B CA 1
ATOM 13090 C C . ILE B 1 618 ? 13.422 32.656 -21.266 1 95.81 618 ILE B C 1
ATOM 13092 O O . ILE B 1 618 ? 12.734 33.625 -20.875 1 95.81 618 ILE B O 1
ATOM 13096 N N . SER B 1 619 ? 14.539 32.406 -20.781 1 94.5 619 SER B N 1
ATOM 13097 C CA . SER B 1 619 ? 15.266 33.312 -19.906 1 94.5 619 SER B CA 1
ATOM 13098 C C . SER B 1 619 ? 16.516 33.844 -20.578 1 94.5 619 SER B C 1
ATOM 13100 O O . SER B 1 619 ? 17.312 33.094 -21.125 1 94.5 619 SER B O 1
ATOM 13102 N N . TYR B 1 620 ? 16.656 35.125 -20.547 1 95.19 620 TYR B N 1
ATOM 13103 C CA . TYR B 1 620 ? 17.781 35.812 -21.188 1 95.19 620 TYR B CA 1
ATOM 13104 C C . TYR B 1 620 ? 18.391 36.844 -20.234 1 95.19 620 TYR B C 1
ATOM 13106 O O . TYR B 1 620 ? 17.672 37.531 -19.516 1 95.19 620 TYR B O 1
ATOM 13114 N N . ASN B 1 621 ? 19.656 36.812 -20.156 1 93.81 621 ASN B N 1
ATOM 13115 C CA . ASN B 1 621 ? 20.297 37.938 -19.469 1 93.81 621 ASN B CA 1
ATOM 13116 C C . ASN B 1 621 ? 21.516 38.438 -20.25 1 93.81 621 ASN B C 1
ATOM 13118 O O . ASN B 1 621 ? 22.172 37.688 -20.953 1 93.81 621 ASN B O 1
ATOM 13122 N N . PHE B 1 622 ? 21.734 39.719 -20.172 1 95.81 622 PHE B N 1
ATOM 13123 C CA . PHE B 1 622 ? 22.891 40.406 -20.766 1 95.81 622 PHE B CA 1
ATOM 13124 C C . PHE B 1 622 ? 23.828 40.906 -19.672 1 95.81 622 PHE B C 1
ATOM 13126 O O . PHE B 1 622 ? 23.484 41.812 -18.891 1 95.81 622 PHE B O 1
ATOM 13133 N N . LYS B 1 623 ? 25.062 40.312 -19.578 1 93.06 623 LYS B N 1
ATOM 13134 C CA . LYS B 1 623 ? 26.109 40.625 -18.625 1 93.06 623 LYS B CA 1
ATOM 13135 C C . LYS B 1 623 ? 25.625 40.5 -17.188 1 93.06 623 LYS B C 1
ATOM 13137 O O . LYS B 1 623 ? 26.156 41.125 -16.281 1 93.06 623 LYS B O 1
ATOM 13142 N N . GLU B 1 624 ? 24.438 39.812 -17.016 1 91.81 624 GLU B N 1
ATOM 13143 C CA . GLU B 1 624 ? 23.812 39.625 -15.711 1 91.81 624 GLU B CA 1
ATOM 13144 C C . GLU B 1 624 ? 23.391 40.969 -15.117 1 91.81 624 GLU B C 1
ATOM 13146 O O . GLU B 1 624 ? 23.328 41.125 -13.898 1 91.81 624 GLU B O 1
ATOM 13151 N N . ILE B 1 625 ? 23.219 41.969 -15.938 1 95.5 625 ILE B N 1
ATOM 13152 C CA . ILE B 1 625 ? 22.75 43.312 -15.531 1 95.5 625 ILE B CA 1
ATOM 13153 C C . ILE B 1 625 ? 21.281 43.438 -15.914 1 95.5 625 ILE B C 1
ATOM 13155 O O . ILE B 1 625 ? 20.469 43.906 -15.117 1 95.5 625 ILE B O 1
ATOM 13159 N N . TYR B 1 626 ? 21.031 43.062 -17.188 1 97.06 626 TYR B N 1
ATOM 13160 C CA . TYR B 1 626 ? 19.641 43.062 -17.656 1 97.06 626 TYR B CA 1
ATOM 13161 C C . TYR B 1 626 ? 19.094 41.625 -17.719 1 97.06 626 TYR B C 1
ATOM 13163 O O . TYR B 1 626 ? 19.656 40.75 -18.375 1 97.06 626 TYR B O 1
ATOM 13171 N N . LEU B 1 627 ? 18.094 41.469 -17.016 1 97.19 627 LEU B N 1
ATOM 13172 C CA . LEU B 1 627 ? 17.469 40.125 -16.938 1 97.19 627 LEU B CA 1
ATOM 13173 C C . LEU B 1 627 ? 16.078 40.156 -17.547 1 97.19 627 LEU B C 1
ATOM 13175 O O . LEU B 1 627 ? 15.312 41.094 -17.328 1 97.19 627 LEU B O 1
ATOM 13179 N N . PHE B 1 628 ? 15.75 39.125 -18.312 1 96.88 628 PHE B N 1
ATOM 13180 C CA . PHE B 1 628 ? 14.438 39 -18.953 1 96.88 628 PHE B CA 1
ATOM 13181 C C . PHE B 1 628 ? 13.977 37.531 -18.953 1 96.88 628 PHE B C 1
ATOM 13183 O O . PHE B 1 628 ? 14.781 36.625 -19.141 1 96.88 628 PHE B O 1
ATOM 13190 N N . GLN B 1 629 ? 12.68 37.344 -18.719 1 95.75 629 GLN B N 1
ATOM 13191 C CA . GLN B 1 629 ? 12.094 36 -18.781 1 95.75 629 GLN B CA 1
ATOM 13192 C C . GLN B 1 629 ? 10.68 36.062 -19.359 1 95.75 629 GLN B C 1
ATOM 13194 O O . GLN B 1 629 ? 9.891 36.938 -19 1 95.75 629 GLN B O 1
ATOM 13199 N N . PHE B 1 630 ? 10.398 35.156 -20.266 1 96.38 630 PHE B N 1
ATOM 13200 C CA . PHE B 1 630 ? 9.07 34.969 -20.828 1 96.38 630 PHE B CA 1
ATOM 13201 C C . PHE B 1 630 ? 8.617 33.531 -20.734 1 96.38 630 PHE B C 1
ATOM 13203 O O . PHE B 1 630 ? 9.398 32.625 -21.016 1 96.38 630 PHE B O 1
ATOM 13210 N N . SER B 1 631 ? 7.406 33.312 -20.266 1 94.69 631 SER B N 1
ATOM 13211 C CA . SER B 1 631 ? 6.836 31.969 -20.234 1 94.69 631 SER B CA 1
ATOM 13212 C C . SER B 1 631 ? 5.418 31.953 -20.781 1 94.69 631 SER B C 1
ATOM 13214 O O . SER B 1 631 ? 4.707 32.969 -20.719 1 94.69 631 SER B O 1
ATOM 13216 N N . PHE B 1 632 ? 5.062 30.844 -21.344 1 96.31 632 PHE B N 1
ATOM 13217 C CA . PHE B 1 632 ? 3.73 30.625 -21.906 1 96.31 632 PHE B CA 1
ATOM 13218 C C . PHE B 1 632 ? 3.25 29.219 -21.609 1 96.31 632 PHE B C 1
ATOM 13220 O O . PHE B 1 632 ? 4.012 28.25 -21.734 1 96.31 632 PHE B O 1
ATOM 13227 N N . ARG B 1 633 ? 1.976 29.141 -21.172 1 96 633 ARG B N 1
ATOM 13228 C CA . ARG B 1 633 ? 1.399 27.828 -20.891 1 96 633 ARG B CA 1
ATOM 13229 C C . ARG B 1 633 ? 0.031 27.672 -21.547 1 96 633 ARG B C 1
ATOM 13231 O O . ARG B 1 633 ? -0.773 28.609 -21.531 1 96 633 ARG B O 1
ATOM 13238 N N . ARG B 1 634 ? -0.192 26.609 -22.172 1 96.5 634 ARG B N 1
ATOM 13239 C CA . ARG B 1 634 ? -1.503 26.125 -22.609 1 96.5 634 ARG B CA 1
ATOM 13240 C C . ARG B 1 634 ? -1.958 24.938 -21.766 1 96.5 634 ARG B C 1
ATOM 13242 O O . ARG B 1 634 ? -1.413 23.844 -21.891 1 96.5 634 ARG B O 1
ATOM 13249 N N . ASP B 1 635 ? -3.025 25.172 -21 1 96.5 635 ASP B N 1
ATOM 13250 C CA . ASP B 1 635 ? -3.469 24.172 -20.047 1 96.5 635 ASP B CA 1
ATOM 13251 C C . ASP B 1 635 ? -4.832 23.609 -20.422 1 96.5 635 ASP B C 1
ATOM 13253 O O . ASP B 1 635 ? -5.723 24.344 -20.844 1 96.5 635 ASP B O 1
ATOM 13257 N N . GLY B 1 636 ? -4.934 22.297 -20.344 1 96.5 636 GLY B N 1
ATOM 13258 C CA . GLY B 1 636 ? -6.199 21.609 -20.547 1 96.5 636 GLY B CA 1
ATOM 13259 C C . GLY B 1 636 ? -6.703 20.922 -19.281 1 96.5 636 GLY B C 1
ATOM 13260 O O . GLY B 1 636 ? -5.914 20.344 -18.531 1 96.5 636 GLY B O 1
ATOM 13261 N N . SER B 1 637 ? -8.078 21.078 -19.047 1 95.44 637 SER B N 1
ATOM 13262 C CA . SER B 1 637 ? -8.688 20.453 -17.875 1 95.44 637 SER B CA 1
ATOM 13263 C C . SER B 1 637 ? -9.938 19.672 -18.25 1 95.44 637 SER B C 1
ATOM 13265 O O . SER B 1 637 ? -10.727 20.094 -19.094 1 95.44 637 SER B O 1
ATOM 13267 N N . VAL B 1 638 ? -10.125 18.562 -17.625 1 94.19 638 VAL B N 1
ATOM 13268 C CA . VAL B 1 638 ? -11.289 17.719 -17.875 1 94.19 638 VAL B CA 1
ATOM 13269 C C . VAL B 1 638 ? -12.531 18.375 -17.281 1 94.19 638 VAL B C 1
ATOM 13271 O O . VAL B 1 638 ? -13.656 18 -17.625 1 94.19 638 VAL B O 1
ATOM 13274 N N . ASN B 1 639 ? -12.406 19.328 -16.422 1 93.38 639 ASN B N 1
ATOM 13275 C CA . ASN B 1 639 ? -13.539 20 -15.773 1 93.38 639 ASN B CA 1
ATOM 13276 C C . ASN B 1 639 ? -14.305 20.875 -16.75 1 93.38 639 ASN B C 1
ATOM 13278 O O . ASN B 1 639 ? -15.422 21.312 -16.469 1 93.38 639 ASN B O 1
ATOM 13282 N N . PHE B 1 640 ? -13.711 21.062 -17.875 1 94.94 640 PHE B N 1
ATOM 13283 C CA . PHE B 1 640 ? -14.336 21.906 -18.891 1 94.94 640 PHE B CA 1
ATOM 13284 C C . PHE B 1 640 ? -14.602 21.125 -20.156 1 94.94 640 PHE B C 1
ATOM 13286 O O . PHE B 1 640 ? -13.852 20.203 -20.5 1 94.94 640 PHE B O 1
ATOM 13293 N N . SER B 1 641 ? -15.633 21.578 -20.844 1 93.56 641 SER B N 1
ATOM 13294 C CA . SER B 1 641 ? -16.047 20.844 -22.047 1 93.56 641 SER B CA 1
ATOM 13295 C C . SER B 1 641 ? -14.992 20.953 -23.141 1 93.56 641 SER B C 1
ATOM 13297 O O . SER B 1 641 ? -14.328 21.969 -23.281 1 93.56 641 SER B O 1
ATOM 13299 N N . LYS B 1 642 ? -14.938 19.906 -23.938 1 90.69 642 LYS B N 1
ATOM 13300 C CA . LYS B 1 642 ? -14.008 19.859 -25.062 1 90.69 642 LYS B CA 1
ATOM 13301 C C . LYS B 1 642 ? -14.383 20.906 -26.109 1 90.69 642 LYS B C 1
ATOM 13303 O O . LYS B 1 642 ? -13.508 21.453 -26.781 1 90.69 642 LYS B O 1
ATOM 13308 N N . GLU B 1 643 ? -15.648 21.078 -26.172 1 86.31 643 GLU B N 1
ATOM 13309 C CA . GLU B 1 643 ? -16.156 21.938 -27.234 1 86.31 643 GLU B CA 1
ATOM 13310 C C . GLU B 1 643 ? -15.992 23.406 -26.875 1 86.31 643 GLU B C 1
ATOM 13312 O O . GLU B 1 643 ? -15.797 24.25 -27.75 1 86.31 643 GLU B O 1
ATOM 13317 N N . ALA B 1 644 ? -16.266 23.562 -25.484 1 81 644 ALA B N 1
ATOM 13318 C CA . ALA B 1 644 ? -16.25 24.969 -25.078 1 81 644 ALA B CA 1
ATOM 13319 C C . ALA B 1 644 ? -15.359 25.188 -23.859 1 81 644 ALA B C 1
ATOM 13321 O O . ALA B 1 644 ? -15.578 24.594 -22.812 1 81 644 ALA B O 1
ATOM 13322 N N . GLY B 1 645 ? -14.07 25.656 -24.047 1 87.75 645 GLY B N 1
ATOM 13323 C CA . GLY B 1 645 ? -13.375 26.297 -22.938 1 87.75 645 GLY B CA 1
ATOM 13324 C C . GLY B 1 645 ? -12.352 25.391 -22.297 1 87.75 645 GLY B C 1
ATOM 13325 O O . GLY B 1 645 ? -11.75 25.75 -21.281 1 87.75 645 GLY B O 1
ATOM 13326 N N . ARG B 1 646 ? -12.133 24.062 -22.719 1 94.44 646 ARG B N 1
ATOM 13327 C CA . ARG B 1 646 ? -11.211 23.141 -22.062 1 94.44 646 ARG B CA 1
ATOM 13328 C C . ARG B 1 646 ? -9.812 23.734 -21.953 1 94.44 646 ARG B C 1
ATOM 13330 O O . ARG B 1 646 ? -9.117 23.562 -20.953 1 94.44 646 ARG B O 1
ATOM 13337 N N . TRP B 1 647 ? -9.461 24.469 -22.969 1 96 647 TRP B N 1
ATOM 13338 C CA . TRP B 1 647 ? -8.078 24.938 -23.062 1 96 647 TRP B CA 1
ATOM 13339 C C . TRP B 1 647 ? -7.977 26.406 -22.672 1 96 647 TRP B C 1
ATOM 13341 O O . TRP B 1 647 ? -8.844 27.203 -23 1 96 647 TRP B O 1
ATOM 13351 N N . GLY B 1 648 ? -7 26.75 -21.797 1 95.38 648 GLY B N 1
ATOM 13352 C CA . GLY B 1 648 ? -6.648 28.125 -21.453 1 95.38 648 GLY B CA 1
ATOM 13353 C C . GLY B 1 648 ? -5.223 28.484 -21.844 1 95.38 648 GLY B C 1
ATOM 13354 O O . GLY B 1 648 ? -4.344 27.609 -21.859 1 95.38 648 GLY B O 1
ATOM 13355 N N . ASN B 1 649 ? -4.98 29.688 -22.172 1 96.12 649 ASN B N 1
ATOM 13356 C CA . ASN B 1 649 ? -3.666 30.234 -22.5 1 96.12 649 ASN B CA 1
ATOM 13357 C C . ASN B 1 649 ? -3.221 31.281 -21.484 1 96.12 649 ASN B C 1
ATOM 13359 O O . ASN B 1 649 ? -3.965 32.219 -21.172 1 96.12 649 ASN B O 1
ATOM 13363 N N . PHE B 1 650 ? -2.02 31.172 -21 1 96.56 650 PHE B N 1
ATOM 13364 C CA . PHE B 1 650 ? -1.594 32 -19.891 1 96.56 650 PHE B CA 1
ATOM 13365 C C . PHE B 1 650 ? -0.146 32.469 -20.062 1 96.56 650 PHE B C 1
ATOM 13367 O O . PHE B 1 650 ? 0.78 31.688 -19.797 1 96.56 650 PHE B O 1
ATOM 13374 N N . PRO B 1 651 ? 0.158 33.625 -20.359 1 96.19 651 PRO B N 1
ATOM 13375 C CA . PRO B 1 651 ? 1.513 34.188 -20.516 1 96.19 651 PRO B CA 1
ATOM 13376 C C . PRO B 1 651 ? 2.029 34.844 -19.234 1 96.19 651 PRO B C 1
ATOM 13378 O O . PRO B 1 651 ? 1.236 35.25 -18.391 1 96.19 651 PRO B O 1
ATOM 13381 N N . SER B 1 652 ? 3.307 34.969 -19.062 1 95.69 652 SER B N 1
ATOM 13382 C CA . SER B 1 652 ? 3.977 35.688 -18 1 95.69 652 SER B CA 1
ATOM 13383 C C . SER B 1 652 ? 5.27 36.344 -18.484 1 95.69 652 SER B C 1
ATOM 13385 O O . SER B 1 652 ? 5.992 35.75 -19.297 1 95.69 652 SER B O 1
ATOM 13387 N N . VAL B 1 653 ? 5.535 37.531 -18.062 1 96.94 653 VAL B N 1
ATOM 13388 C CA . VAL B 1 653 ? 6.746 38.25 -18.422 1 96.94 653 VAL B CA 1
ATOM 13389 C C . VAL B 1 653 ? 7.395 38.812 -17.156 1 96.94 653 VAL B C 1
ATOM 13391 O O . VAL B 1 653 ? 6.711 39.344 -16.266 1 96.94 653 VAL B O 1
ATOM 13394 N N . LEU B 1 654 ? 8.641 38.625 -17.031 1 97.25 654 LEU B N 1
ATOM 13395 C CA . LEU B 1 654 ? 9.43 39.188 -15.914 1 97.25 654 LEU B CA 1
ATOM 13396 C C . LEU B 1 654 ? 10.633 39.969 -16.438 1 97.25 654 LEU B C 1
ATOM 13398 O O . LEU B 1 654 ? 11.234 39.594 -17.438 1 97.25 654 LEU B O 1
ATOM 13402 N N . ALA B 1 655 ? 11.023 41 -15.719 1 97.62 655 ALA B N 1
ATOM 13403 C CA . ALA B 1 655 ? 12.188 41.812 -16.047 1 97.62 655 ALA B CA 1
ATOM 13404 C C . ALA B 1 655 ? 12.945 42.219 -14.789 1 97.62 655 ALA B C 1
ATOM 13406 O O . ALA B 1 655 ? 12.336 42.5 -13.75 1 97.62 655 ALA B O 1
ATOM 13407 N N . GLY B 1 656 ? 14.211 42.219 -14.883 1 97.25 656 GLY B N 1
ATOM 13408 C CA . GLY B 1 656 ? 15.086 42.625 -13.805 1 97.25 656 GLY B CA 1
ATOM 13409 C C . GLY B 1 656 ? 16.234 43.531 -14.266 1 97.25 656 GLY B C 1
ATOM 13410 O O . GLY B 1 656 ? 16.688 43.406 -15.406 1 97.25 656 GLY B O 1
ATOM 13411 N N . TRP B 1 657 ? 16.656 44.406 -13.391 1 97.5 657 TRP B N 1
ATOM 13412 C CA . TRP B 1 657 ? 17.75 45.375 -13.648 1 97.5 657 TRP B CA 1
ATOM 13413 C C . TRP B 1 657 ? 18.672 45.469 -12.445 1 97.5 657 TRP B C 1
ATOM 13415 O O . TRP B 1 657 ? 18.219 45.75 -11.328 1 97.5 657 TRP B O 1
ATOM 13425 N N . ARG B 1 658 ? 19.953 45.188 -12.711 1 96.44 658 ARG B N 1
ATOM 13426 C CA . ARG B 1 658 ? 20.969 45.25 -11.648 1 96.44 658 ARG B CA 1
ATOM 13427 C C . ARG B 1 658 ? 21.969 46.375 -11.906 1 96.44 658 ARG B C 1
ATOM 13429 O O . ARG B 1 658 ? 23.141 46.094 -12.211 1 96.44 658 ARG B O 1
ATOM 13436 N N . PRO B 1 659 ? 21.672 47.531 -11.562 1 95 659 PRO B N 1
ATOM 13437 C CA . PRO B 1 659 ? 22.562 48.656 -11.828 1 95 659 PRO B CA 1
ATOM 13438 C C . PRO B 1 659 ? 23.828 48.625 -10.977 1 95 659 PRO B C 1
ATOM 13440 O O . PRO B 1 659 ? 24.828 49.25 -11.312 1 95 659 PRO B O 1
ATOM 13443 N N . SER B 1 660 ? 23.797 47.938 -9.922 1 93.19 660 SER B N 1
ATOM 13444 C CA . SER B 1 660 ? 24.969 47.844 -9.047 1 93.19 660 SER B CA 1
ATOM 13445 C C . SER B 1 660 ? 26.156 47.219 -9.766 1 93.19 660 SER B C 1
ATOM 13447 O O . SER B 1 660 ? 27.281 47.312 -9.297 1 93.19 660 SER B O 1
ATOM 13449 N N . GLU B 1 661 ? 25.906 46.531 -10.805 1 91.25 661 GLU B N 1
ATOM 13450 C CA . GLU B 1 661 ? 26.969 45.844 -11.531 1 91.25 661 GLU B CA 1
ATOM 13451 C C . GLU B 1 661 ? 27.734 46.812 -12.438 1 91.25 661 GLU B C 1
ATOM 13453 O O . GLU B 1 661 ? 28.828 46.5 -12.914 1 91.25 661 GLU B O 1
ATOM 13458 N N . TYR B 1 662 ? 27.234 48.094 -12.594 1 93.69 662 TYR B N 1
ATOM 13459 C CA . TYR B 1 662 ? 27.953 49.125 -13.367 1 93.69 662 TYR B CA 1
ATOM 13460 C C . TYR B 1 662 ? 29.172 49.625 -12.609 1 93.69 662 TYR B C 1
ATOM 13462 O O . TYR B 1 662 ? 29.125 49.75 -11.383 1 93.69 662 TYR B O 1
ATOM 13470 N N . ASP B 1 663 ? 30.109 50.094 -13.352 1 91 663 ASP B N 1
ATOM 13471 C CA . ASP B 1 663 ? 31.312 50.656 -12.75 1 91 663 ASP B CA 1
ATOM 13472 C C . ASP B 1 663 ? 31.031 51.938 -12.016 1 91 663 ASP B C 1
ATOM 13474 O O . ASP B 1 663 ? 31.594 52.188 -10.945 1 91 663 ASP B O 1
ATOM 13478 N N . TRP B 1 664 ? 30.328 52.719 -12.609 1 93.31 664 TRP B N 1
ATOM 13479 C CA . TRP B 1 664 ? 30.031 53.969 -11.969 1 93.31 664 TRP B CA 1
ATOM 13480 C C . TRP B 1 664 ? 29.375 53.781 -10.609 1 93.31 664 TRP B C 1
ATOM 13482 O O . TRP B 1 664 ? 29.594 54.531 -9.672 1 93.31 664 TRP B O 1
ATOM 13492 N N . TRP B 1 665 ? 28.531 52.781 -10.414 1 94.19 665 TRP B N 1
ATOM 13493 C CA . TRP B 1 665 ? 27.859 52.469 -9.156 1 94.19 665 TRP B CA 1
ATOM 13494 C C . TRP B 1 665 ? 28.844 51.969 -8.117 1 94.19 665 TRP B C 1
ATOM 13496 O O . TRP B 1 665 ? 28.859 52.438 -6.977 1 94.19 665 TRP B O 1
ATOM 13506 N N . LYS B 1 666 ? 29.656 51.094 -8.547 1 89.62 666 LYS B N 1
ATOM 13507 C CA . LYS B 1 666 ? 30.656 50.5 -7.656 1 89.62 666 LYS B CA 1
ATOM 13508 C C . LYS B 1 666 ? 31.609 51.562 -7.117 1 89.62 666 LYS B C 1
ATOM 13510 O O . LYS B 1 666 ? 32.062 51.469 -5.969 1 89.62 666 LYS B O 1
ATOM 13515 N N . ASN B 1 667 ? 31.828 52.625 -7.918 1 89.81 667 ASN B N 1
ATOM 13516 C CA . ASN B 1 667 ? 32.812 53.656 -7.555 1 89.81 667 ASN B CA 1
ATOM 13517 C C . ASN B 1 667 ? 32.188 54.75 -6.719 1 89.81 667 ASN B C 1
ATOM 13519 O O . ASN B 1 667 ? 32.875 55.438 -5.961 1 89.81 667 ASN B O 1
ATOM 13523 N N . ASN B 1 668 ? 30.859 54.969 -6.859 1 91.12 668 ASN B N 1
ATOM 13524 C CA . ASN B 1 668 ? 30.266 56.125 -6.227 1 91.12 668 ASN B CA 1
ATOM 13525 C C . ASN B 1 668 ? 29.297 55.75 -5.117 1 91.12 668 ASN B C 1
ATOM 13527 O O . ASN B 1 668 ? 29 56.531 -4.223 1 91.12 668 ASN B O 1
ATOM 13531 N N . LEU B 1 669 ? 28.734 54.625 -5.191 1 92.88 669 LEU B N 1
ATOM 13532 C CA . LEU B 1 669 ? 27.734 54.156 -4.23 1 92.88 669 LEU B CA 1
ATOM 13533 C C . LEU B 1 669 ? 28.172 52.875 -3.541 1 92.88 669 LEU B C 1
ATOM 13535 O O . LEU B 1 669 ? 27.406 51.906 -3.438 1 92.88 669 LEU B O 1
ATOM 13539 N N . GLY B 1 670 ? 29.297 52.844 -3.008 1 85.31 670 GLY B N 1
ATOM 13540 C CA . GLY B 1 670 ? 29.922 51.656 -2.441 1 85.31 670 GLY B CA 1
ATOM 13541 C C . GLY B 1 670 ? 29.203 51.156 -1.195 1 85.31 670 GLY B C 1
ATOM 13542 O O . GLY B 1 670 ? 29.359 50 -0.819 1 85.31 670 GLY B O 1
ATOM 13543 N N . LEU B 1 671 ? 28.438 51.969 -0.557 1 90.69 671 LEU B N 1
ATOM 13544 C CA . LEU B 1 671 ? 27.672 51.562 0.618 1 90.69 671 LEU B CA 1
ATOM 13545 C C . LEU B 1 671 ? 26.609 50.531 0.248 1 90.69 671 LEU B C 1
ATOM 13547 O O . LEU B 1 671 ? 26.188 49.75 1.093 1 90.69 671 LEU B O 1
ATOM 13551 N N . ILE B 1 672 ? 26.188 50.594 -1.034 1 95.19 672 ILE B N 1
ATOM 13552 C CA . ILE B 1 672 ? 25.219 49.656 -1.558 1 95.19 672 ILE B CA 1
ATOM 13553 C C . ILE B 1 672 ? 25.922 48.625 -2.445 1 95.19 672 ILE B C 1
ATOM 13555 O O . ILE B 1 672 ? 26.172 48.875 -3.625 1 95.19 672 ILE B O 1
ATOM 13559 N N . ASP B 1 673 ? 26.125 47.438 -1.87 1 91.44 673 ASP B N 1
ATOM 13560 C CA . ASP B 1 673 ? 26.906 46.406 -2.547 1 91.44 673 ASP B CA 1
ATOM 13561 C C . ASP B 1 673 ? 26.125 45.812 -3.721 1 91.44 673 ASP B C 1
ATOM 13563 O O . ASP B 1 673 ? 26.719 45.531 -4.766 1 91.44 673 ASP B O 1
ATOM 13567 N N . GLN B 1 674 ? 24.922 45.562 -3.482 1 93.06 674 GLN B N 1
ATOM 13568 C CA . GLN B 1 674 ? 24.047 44.969 -4.504 1 93.06 674 GLN B CA 1
ATOM 13569 C C . GLN B 1 674 ? 22.688 45.656 -4.512 1 93.06 674 GLN B C 1
ATOM 13571 O O . GLN B 1 674 ? 22.125 45.969 -3.455 1 93.06 674 GLN B O 1
ATOM 13576 N N . PHE B 1 675 ? 22.219 45.906 -5.699 1 95.56 675 PHE B N 1
ATOM 13577 C CA . PHE B 1 675 ? 20.875 46.438 -5.879 1 95.56 675 PHE B CA 1
ATOM 13578 C C . PHE B 1 675 ? 20.234 45.875 -7.137 1 95.56 675 PHE B C 1
ATOM 13580 O O . PHE B 1 675 ? 20.812 45.906 -8.219 1 95.56 675 PHE B O 1
ATOM 13587 N N . LYS B 1 676 ? 19.078 45.344 -7 1 96.25 676 LYS B N 1
ATOM 13588 C CA . LYS B 1 676 ? 18.328 44.781 -8.125 1 96.25 676 LYS B CA 1
ATOM 13589 C C . LYS B 1 676 ? 16.891 45.25 -8.102 1 96.25 676 LYS B C 1
ATOM 13591 O O . LYS B 1 676 ? 16.203 45.156 -7.078 1 96.25 676 LYS B O 1
ATOM 13596 N N . LEU B 1 677 ? 16.453 45.844 -9.188 1 97.38 677 LEU B N 1
ATOM 13597 C CA . LEU B 1 677 ? 15.047 46.125 -9.398 1 97.38 677 LEU B CA 1
ATOM 13598 C C . LEU B 1 677 ? 14.375 45.031 -10.227 1 97.38 677 LEU B C 1
ATOM 13600 O O . LEU B 1 677 ? 14.953 44.562 -11.195 1 97.38 677 LEU B O 1
ATOM 13604 N N . LYS B 1 678 ? 13.219 44.656 -9.805 1 96.81 678 LYS B N 1
ATOM 13605 C CA . LYS B 1 678 ? 12.539 43.594 -10.531 1 96.81 678 LYS B CA 1
ATOM 13606 C C . LYS B 1 678 ? 11.055 43.875 -10.688 1 96.81 678 LYS B C 1
ATOM 13608 O O . LYS B 1 678 ? 10.438 44.469 -9.797 1 96.81 678 LYS B O 1
ATOM 13613 N N . ALA B 1 679 ? 10.461 43.438 -11.742 1 97.56 679 ALA B N 1
ATOM 13614 C CA . ALA B 1 679 ? 9.039 43.562 -12.047 1 97.56 679 ALA B CA 1
ATOM 13615 C C . ALA B 1 679 ? 8.531 42.312 -12.789 1 97.56 679 ALA B C 1
ATOM 13617 O O . ALA B 1 679 ? 9.258 41.719 -13.594 1 97.56 679 ALA B O 1
ATOM 13618 N N . SER B 1 680 ? 7.324 41.938 -12.492 1 96.75 680 SER B N 1
ATOM 13619 C CA . SER B 1 680 ? 6.738 40.812 -13.188 1 96.75 680 SER B CA 1
ATOM 13620 C C . SER B 1 680 ? 5.242 41 -13.414 1 96.75 680 SER B C 1
ATOM 13622 O O . SER B 1 680 ? 4.582 41.719 -12.648 1 96.75 680 SER B O 1
ATOM 13624 N N . TRP B 1 681 ? 4.746 40.469 -14.469 1 96.81 681 TRP B N 1
ATOM 13625 C CA . TRP B 1 681 ? 3.324 40.344 -14.789 1 96.81 681 TRP B CA 1
ATOM 13626 C C . TRP B 1 681 ? 3.002 39 -15.414 1 96.81 681 TRP B C 1
ATOM 13628 O O . TRP B 1 681 ? 3.771 38.469 -16.219 1 96.81 681 TRP B O 1
ATOM 13638 N N . GLY B 1 682 ? 1.916 38.438 -15.031 1 95.44 682 GLY B N 1
ATOM 13639 C CA . GLY B 1 682 ? 1.521 37.188 -15.656 1 95.44 682 GLY B CA 1
ATOM 13640 C C . GLY B 1 682 ? 0.085 36.812 -15.352 1 95.44 682 GLY B C 1
ATOM 13641 O O . GLY B 1 682 ? -0.555 37.406 -14.484 1 95.44 682 GLY B O 1
ATOM 13642 N N . GLN B 1 683 ? -0.406 35.844 -16.156 1 95.56 683 GLN B N 1
ATOM 13643 C CA . GLN B 1 683 ? -1.741 35.281 -15.969 1 95.56 683 GLN B CA 1
ATOM 13644 C C . GLN B 1 683 ? -1.675 33.781 -15.664 1 95.56 683 GLN B C 1
ATOM 13646 O O . GLN B 1 683 ? -0.845 33.062 -16.234 1 95.56 683 GLN B O 1
ATOM 13651 N N . MET B 1 684 ? -2.516 33.406 -14.789 1 94.19 684 MET B N 1
ATOM 13652 C CA . MET B 1 684 ? -2.627 31.984 -14.43 1 94.19 684 MET B CA 1
ATOM 13653 C C . MET B 1 684 ? -4.086 31.547 -14.391 1 94.19 684 MET B C 1
ATOM 13655 O O . MET B 1 684 ? -4.969 32.344 -14.07 1 94.19 684 MET B O 1
ATOM 13659 N N . GLY B 1 685 ? -4.277 30.266 -14.727 1 93.12 685 GLY B N 1
ATOM 13660 C CA . GLY B 1 685 ? -5.629 29.734 -14.703 1 93.12 685 GLY B CA 1
ATOM 13661 C C . GLY B 1 685 ? -5.938 28.953 -13.438 1 93.12 685 GLY B C 1
ATOM 13662 O O . GLY B 1 685 ? -5.023 28.469 -12.766 1 93.12 685 GLY B O 1
ATOM 13663 N N . ASN B 1 686 ? -7.215 28.875 -13.102 1 93.69 686 ASN B N 1
ATOM 13664 C CA . ASN B 1 686 ? -7.742 28.047 -12.023 1 93.69 686 ASN B CA 1
ATOM 13665 C C . ASN B 1 686 ? -8.945 27.234 -12.484 1 93.69 686 ASN B C 1
ATOM 13667 O O . ASN B 1 686 ? -9.883 27.781 -13.07 1 93.69 686 ASN B O 1
ATOM 13671 N N . ASP B 1 687 ? -8.883 25.953 -12.281 1 92.75 687 ASP B N 1
ATOM 13672 C CA . ASP B 1 687 ? -9.961 25.078 -12.742 1 92.75 687 ASP B CA 1
ATOM 13673 C C . ASP B 1 687 ? -10.648 24.391 -11.57 1 92.75 687 ASP B C 1
ATOM 13675 O O . ASP B 1 687 ? -11.258 23.328 -11.734 1 92.75 687 ASP B O 1
ATOM 13679 N N . LEU B 1 688 ? -10.461 24.875 -10.375 1 89.69 688 LEU B N 1
ATOM 13680 C CA . LEU B 1 688 ? -11.031 24.219 -9.203 1 89.69 688 LEU B CA 1
ATOM 13681 C C . LEU B 1 688 ? -12.539 24.422 -9.141 1 89.69 688 LEU B C 1
ATOM 13683 O O . LEU B 1 688 ? -13.008 25.422 -8.586 1 89.69 688 LEU B O 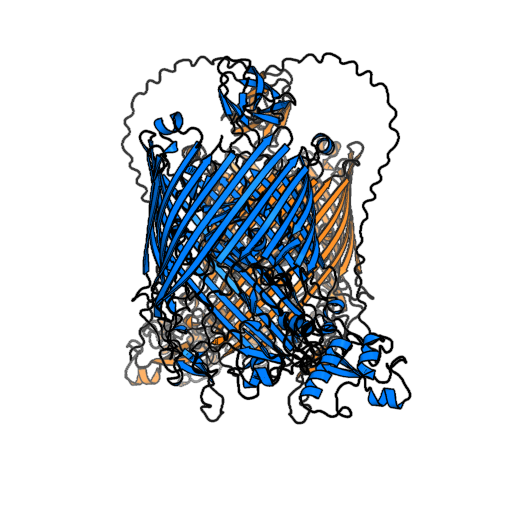1
ATOM 13687 N N . VAL B 1 689 ? -13.258 23.547 -9.594 1 88.56 689 VAL B N 1
ATOM 13688 C CA . VAL B 1 689 ? -14.719 23.516 -9.594 1 88.56 689 VAL B CA 1
ATOM 13689 C C . VAL B 1 689 ? -15.211 22.062 -9.57 1 88.56 689 VAL B C 1
ATOM 13691 O O . VAL B 1 689 ? -14.422 21.141 -9.781 1 88.56 689 VAL B O 1
ATOM 13694 N N . SER B 1 690 ? -16.375 21.953 -9.195 1 86.75 690 SER B N 1
ATOM 13695 C CA . SER B 1 690 ? -16.906 20.594 -9.227 1 86.75 690 SER B CA 1
ATOM 13696 C C . SER B 1 690 ? -16.797 19.984 -10.625 1 86.75 690 SER B C 1
ATOM 13698 O O . SER B 1 690 ? -17.078 20.656 -11.617 1 86.75 690 SER B O 1
ATOM 13700 N N . PRO B 1 691 ? -16.516 18.797 -10.703 1 87.44 691 PRO B N 1
ATOM 13701 C CA . PRO B 1 691 ? -16.25 18.203 -12.008 1 87.44 691 PRO B CA 1
ATOM 13702 C C . PRO B 1 691 ? -17.516 17.953 -12.82 1 87.44 691 PRO B C 1
ATOM 13704 O O . PRO B 1 691 ? -18.562 17.656 -12.258 1 87.44 691 PRO B O 1
ATOM 13707 N N . PHE B 1 692 ? -17.438 18.109 -14.203 1 86.88 692 PHE B N 1
ATOM 13708 C CA . PHE B 1 692 ? -18.375 17.688 -15.234 1 86.88 692 PHE B CA 1
ATOM 13709 C C . PHE B 1 692 ? -19.656 18.5 -15.172 1 86.88 692 PHE B C 1
ATOM 13711 O O . PHE B 1 692 ? -20.734 18.031 -15.562 1 86.88 692 PHE B O 1
ATOM 13718 N N . GLN B 1 693 ? -19.562 19.656 -14.648 1 87.81 693 GLN B N 1
ATOM 13719 C CA . GLN B 1 693 ? -20.734 20.516 -14.578 1 87.81 693 GLN B CA 1
ATOM 13720 C C . GLN B 1 693 ? -21.266 20.859 -15.969 1 87.81 693 GLN B C 1
ATOM 13722 O O . GLN B 1 693 ? -22.406 21.281 -16.125 1 87.81 693 GLN B O 1
ATOM 13727 N N . TYR B 1 694 ? -20.453 20.703 -16.969 1 90 694 TYR B N 1
ATOM 13728 C CA . TYR B 1 694 ? -20.844 21.031 -18.328 1 90 694 TYR B CA 1
ATOM 13729 C C . TYR B 1 694 ? -21.734 19.953 -18.906 1 90 694 TYR B C 1
ATOM 13731 O O . TYR B 1 694 ? -22.344 20.141 -19.969 1 90 694 TYR B O 1
ATOM 13739 N N . LEU B 1 695 ? -21.859 18.859 -18.203 1 88.5 695 LEU B N 1
ATOM 13740 C CA . LEU B 1 695 ? -22.75 17.766 -18.609 1 88.5 695 LEU B CA 1
ATOM 13741 C C . LEU B 1 695 ? -24 17.75 -17.75 1 88.5 695 LEU B C 1
ATOM 13743 O O . LEU B 1 695 ? -23.984 18.156 -16.594 1 88.5 695 LEU B O 1
ATOM 13747 N N . ALA B 1 696 ? -25 17.266 -18.328 1 84.56 696 ALA B N 1
ATOM 13748 C CA . ALA B 1 696 ? -26.188 17 -17.516 1 84.56 696 ALA B CA 1
ATOM 13749 C C . ALA B 1 696 ? -25.953 15.828 -16.562 1 84.56 696 ALA B C 1
ATOM 13751 O O . ALA B 1 696 ? -25.375 14.812 -16.953 1 84.56 696 ALA B O 1
ATOM 13752 N N . SER B 1 697 ? -26.125 16.156 -15.344 1 82.88 697 SER B N 1
ATOM 13753 C CA . SER B 1 697 ? -25.938 15.117 -14.336 1 82.88 697 SER B CA 1
ATOM 13754 C C . SER B 1 697 ? -27.266 14.578 -13.844 1 82.88 697 SER B C 1
ATOM 13756 O O . SER B 1 697 ? -28.25 15.32 -13.75 1 82.88 697 SER B O 1
ATOM 13758 N N . TYR B 1 698 ? -27.234 13.297 -13.641 1 82.12 698 TYR B N 1
ATOM 13759 C CA . TYR B 1 698 ? -28.422 12.641 -13.109 1 82.12 698 TYR B CA 1
ATOM 13760 C C . TYR B 1 698 ? -28.125 11.961 -11.781 1 82.12 698 TYR B C 1
ATOM 13762 O O . TYR B 1 698 ? -27.062 11.367 -11.602 1 82.12 698 TYR B O 1
ATOM 13770 N N . GLY B 1 699 ? -28.969 12.258 -10.789 1 79.94 699 GLY B N 1
ATOM 13771 C CA . GLY B 1 699 ? -28.875 11.586 -9.5 1 79.94 699 GLY B CA 1
ATOM 13772 C C . GLY B 1 699 ? -29.953 10.555 -9.289 1 79.94 699 GLY B C 1
ATOM 13773 O O . GLY B 1 699 ? -31.031 10.641 -9.883 1 79.94 699 GLY B O 1
ATOM 13774 N N . PHE B 1 700 ? -29.562 9.555 -8.484 1 76.69 700 PHE B N 1
ATOM 13775 C CA . PHE B 1 700 ? -30.531 8.508 -8.172 1 76.69 700 PHE B CA 1
ATOM 13776 C C . PHE B 1 700 ? -31.531 8.992 -7.133 1 76.69 700 PHE B C 1
ATOM 13778 O O . PHE B 1 700 ? -31.172 9.695 -6.188 1 76.69 700 PHE B O 1
ATOM 13785 N N . VAL B 1 701 ? -32.75 8.984 -7.398 1 71.94 701 VAL B N 1
ATOM 13786 C CA . VAL B 1 701 ? -33.812 9.312 -6.461 1 71.94 701 VAL B CA 1
ATOM 13787 C C . VAL B 1 701 ? -34.594 8.055 -6.113 1 71.94 701 VAL B C 1
ATOM 13789 O O . VAL B 1 701 ? -34.625 7.102 -6.891 1 71.94 701 VAL B O 1
ATOM 13792 N N . GLN B 1 702 ? -35 8.039 -4.824 1 63.81 702 GLN B N 1
ATOM 13793 C CA . GLN B 1 702 ? -35.875 6.93 -4.434 1 63.81 702 GLN B CA 1
ATOM 13794 C C . GLN B 1 702 ? -37.094 6.852 -5.328 1 63.81 702 GLN B C 1
ATOM 13796 O O . GLN B 1 702 ? -37.812 7.84 -5.5 1 63.81 702 GLN B O 1
ATOM 13801 N N . GLY B 1 703 ? -36.969 6.125 -6.367 1 59.28 703 GLY B N 1
ATOM 13802 C CA . GLY B 1 703 ? -38.031 6.012 -7.367 1 59.28 703 GLY B CA 1
ATOM 13803 C C . GLY B 1 703 ? -39.375 5.684 -6.766 1 59.28 703 GLY B C 1
ATOM 13804 O O . GLY B 1 703 ? -39.531 5.633 -5.543 1 59.28 703 GLY B O 1
ATOM 13805 N N . LEU B 1 704 ? -40.438 5.941 -7.652 1 57.06 704 LEU B N 1
ATOM 13806 C CA . LEU B 1 704 ? -41.812 5.633 -7.352 1 57.06 704 LEU B CA 1
ATOM 13807 C C . LEU B 1 704 ? -42.031 4.129 -7.246 1 57.06 704 LEU B C 1
ATOM 13809 O O . LEU B 1 704 ? -41.375 3.352 -7.938 1 57.06 704 LEU B O 1
ATOM 13813 N N . ALA B 1 705 ? -42.469 3.705 -6.074 1 56.25 705 ALA B N 1
ATOM 13814 C CA . ALA B 1 705 ? -42.875 2.309 -5.938 1 56.25 705 ALA B CA 1
ATOM 13815 C C . ALA B 1 705 ? -43.656 1.838 -7.164 1 56.25 705 ALA B C 1
ATOM 13817 O O . ALA B 1 705 ? -44.781 2.254 -7.387 1 56.25 705 ALA B O 1
ATOM 13818 N N . LEU B 1 706 ? -42.75 1.496 -8.164 1 53.69 706 LEU B N 1
ATOM 13819 C CA . LEU B 1 706 ? -43.5 1.012 -9.328 1 53.69 706 LEU B CA 1
ATOM 13820 C C . LEU B 1 706 ? -43.594 -0.51 -9.312 1 53.69 706 LEU B C 1
ATOM 13822 O O . LEU B 1 706 ? -42.688 -1.19 -8.836 1 53.69 706 LEU B O 1
ATOM 13826 N N . GLY B 1 707 ? -44.75 -1.083 -9.734 1 52.56 707 GLY B N 1
ATOM 13827 C CA . GLY B 1 707 ? -45.125 -2.473 -9.938 1 52.56 707 GLY B CA 1
ATOM 13828 C C . GLY B 1 707 ? -45.812 -3.09 -8.734 1 52.56 707 GLY B C 1
ATOM 13829 O O . GLY B 1 707 ? -46.031 -2.416 -7.727 1 52.56 707 GLY B O 1
ATOM 13830 N N . ASP B 1 708 ? -46.25 -4.289 -8.906 1 55.84 708 ASP B N 1
ATOM 13831 C CA . ASP B 1 708 ? -47.062 -4.988 -7.91 1 55.84 708 ASP B CA 1
ATOM 13832 C C . ASP B 1 708 ? -46.281 -5.184 -6.609 1 55.84 708 ASP B C 1
ATOM 13834 O O . ASP B 1 708 ? -46.875 -5.391 -5.551 1 55.84 708 ASP B O 1
ATOM 13838 N N . SER B 1 709 ? -45.031 -5.238 -6.73 1 51.28 709 SER B N 1
ATOM 13839 C CA . SER B 1 709 ? -44.281 -5.602 -5.531 1 51.28 709 SER B CA 1
ATOM 13840 C C . SER B 1 709 ? -43.875 -4.367 -4.75 1 51.28 709 SER B C 1
ATOM 13842 O O . SER B 1 709 ? -43.344 -4.477 -3.639 1 51.28 709 SER B O 1
ATOM 13844 N N . LYS B 1 710 ? -44.312 -3.178 -5.094 1 57.12 710 LYS B N 1
ATOM 13845 C CA . LYS B 1 710 ? -44.125 -1.896 -4.414 1 57.12 710 LYS B CA 1
ATOM 13846 C C . LYS B 1 710 ? -42.656 -1.658 -4.082 1 57.12 710 LYS B C 1
ATOM 13848 O O . LYS B 1 710 ? -42.344 -1.097 -3.031 1 57.12 710 LYS B O 1
ATOM 13853 N N . THR B 1 711 ? -41.75 -2.428 -4.762 1 57.41 711 THR B N 1
ATOM 13854 C CA . THR B 1 711 ? -40.344 -2.182 -4.469 1 57.41 711 THR B CA 1
ATOM 13855 C C . THR B 1 711 ? -39.875 -0.896 -5.141 1 57.41 711 THR B C 1
ATOM 13857 O O . THR B 1 711 ? -40.219 -0.62 -6.285 1 57.41 711 THR B O 1
ATOM 13860 N N . TYR B 1 712 ? -39.344 -0.016 -4.398 1 60.66 712 TYR B N 1
ATOM 13861 C CA . TYR B 1 712 ? -38.812 1.256 -4.898 1 60.66 712 TYR B CA 1
ATOM 13862 C C . TYR B 1 712 ? -37.625 1.04 -5.82 1 60.66 712 TYR B C 1
ATOM 13864 O O . TYR B 1 712 ? -36.656 0.355 -5.457 1 60.66 712 TYR B O 1
ATOM 13872 N N . LEU B 1 713 ? -37.875 1.211 -7.129 1 62.41 713 LEU B N 1
ATOM 13873 C CA . LEU B 1 713 ? -36.75 1.231 -8.039 1 62.41 713 LEU B CA 1
ATOM 13874 C C . LEU B 1 713 ? -36.125 2.621 -8.094 1 62.41 713 LEU B C 1
ATOM 13876 O O . LEU B 1 713 ? -36.844 3.625 -8.172 1 62.41 713 LEU B O 1
ATOM 13880 N N . PRO B 1 714 ? -34.812 2.648 -7.91 1 67.75 714 PRO B N 1
ATOM 13881 C CA . PRO B 1 714 ? -34.188 3.963 -7.977 1 67.75 714 PRO B CA 1
ATOM 13882 C C . PRO B 1 714 ? -34.438 4.676 -9.305 1 67.75 714 PRO B C 1
ATOM 13884 O O . PRO B 1 714 ? -34.469 4.031 -10.352 1 67.75 714 PRO B O 1
ATOM 13887 N N . GLY B 1 715 ? -35.062 5.82 -9.312 1 72.94 715 GLY B N 1
ATOM 13888 C CA . GLY B 1 715 ? -35.219 6.66 -10.484 1 72.94 715 GLY B CA 1
ATOM 13889 C C . GLY B 1 715 ? -34.094 7.645 -10.688 1 72.94 715 GLY B C 1
ATOM 13890 O O . GLY B 1 715 ? -33.156 7.699 -9.891 1 72.94 715 GLY B O 1
ATOM 13891 N N . LEU B 1 716 ? -33.938 8.133 -11.938 1 79.56 716 LEU B N 1
ATOM 13892 C CA . LEU B 1 716 ? -32.969 9.172 -12.266 1 79.56 716 LEU B CA 1
ATOM 13893 C C . LEU B 1 716 ? -33.625 10.531 -12.375 1 79.56 716 LEU B C 1
ATOM 13895 O O . LEU B 1 716 ? -34.719 10.641 -12.93 1 79.56 716 LEU B O 1
ATOM 13899 N N . ARG B 1 717 ? -33.125 11.375 -11.68 1 78.88 717 ARG B N 1
ATOM 13900 C CA . ARG B 1 717 ? -33.531 12.758 -11.82 1 78.88 717 ARG B CA 1
ATOM 13901 C C . ARG B 1 717 ? -32.375 13.664 -12.172 1 78.88 717 ARG B C 1
ATOM 13903 O O . ARG B 1 717 ? -31.266 13.484 -11.648 1 78.88 717 ARG B O 1
ATOM 13910 N N . GLN B 1 718 ? -32.656 14.461 -13.164 1 80.62 718 GLN B N 1
ATOM 13911 C CA . GLN B 1 718 ? -31.625 15.43 -13.508 1 80.62 718 GLN B CA 1
ATOM 13912 C C . GLN B 1 718 ? -31.281 16.312 -12.312 1 80.62 718 GLN B C 1
ATOM 13914 O O . GLN B 1 718 ? -32.188 16.781 -11.609 1 80.62 718 GLN B O 1
ATOM 13919 N N . GLN B 1 719 ? -30.031 16.297 -12.07 1 76.06 719 GLN B N 1
ATOM 13920 C CA . GLN B 1 719 ? -29.547 17.141 -10.984 1 76.06 719 GLN B CA 1
ATOM 13921 C C . GLN B 1 719 ? -28.891 18.422 -11.516 1 76.06 719 GLN B C 1
ATOM 13923 O O . GLN B 1 719 ? -27.875 18.359 -12.203 1 76.06 719 GLN B O 1
ATOM 13928 N N . GLY B 1 720 ? -29.531 19.547 -11.273 1 75.12 720 GLY B N 1
ATOM 13929 C CA . GLY B 1 720 ? -28.953 20.844 -11.617 1 75.12 720 GLY B CA 1
ATOM 13930 C C . GLY B 1 720 ? -29 21.141 -13.102 1 75.12 720 GLY B C 1
ATOM 13931 O O . GLY B 1 720 ? -29.438 20.312 -13.898 1 75.12 720 GLY B O 1
ATOM 13932 N N . ILE B 1 721 ? -28.656 22.344 -13.523 1 83.06 721 ILE B N 1
ATOM 13933 C CA . ILE B 1 721 ? -28.562 22.812 -14.898 1 83.06 721 ILE B CA 1
ATOM 13934 C C . ILE B 1 721 ? -27.109 22.797 -15.352 1 83.06 721 ILE B C 1
ATOM 13936 O O . ILE B 1 721 ? -26.234 23.344 -14.672 1 83.06 721 ILE B O 1
ATOM 13940 N N . PRO B 1 722 ? -26.906 22.062 -16.438 1 89 722 PRO B N 1
ATOM 13941 C CA . PRO B 1 722 ? -25.531 22.031 -16.922 1 89 722 PRO B CA 1
ATOM 13942 C C . PRO B 1 722 ? -25.062 23.391 -17.453 1 89 722 PRO B C 1
ATOM 13944 O O . PRO B 1 722 ? -25.875 24.172 -17.953 1 89 722 PRO B O 1
ATOM 13947 N N . ASN B 1 723 ? -23.828 23.75 -17.281 1 91.69 723 ASN B N 1
ATOM 13948 C CA . ASN B 1 723 ? -23.172 24.906 -17.875 1 91.69 723 ASN B CA 1
ATOM 13949 C C . ASN B 1 723 ? -22.078 24.5 -18.859 1 91.69 723 ASN B C 1
ATOM 13951 O O . ASN B 1 723 ? -20.906 24.422 -18.469 1 91.69 723 ASN B O 1
ATOM 13955 N N . PRO B 1 724 ? -22.406 24.312 -20.047 1 91.75 724 PRO B N 1
ATOM 13956 C CA . PRO B 1 724 ? -21.422 23.844 -21.031 1 91.75 724 PRO B CA 1
ATOM 13957 C C . PRO B 1 724 ? -20.344 24.875 -21.328 1 91.75 724 PRO B C 1
ATOM 13959 O O . PRO B 1 724 ? -19.312 24.547 -21.938 1 91.75 724 PRO B O 1
ATOM 13962 N N . ASN B 1 725 ? -20.547 26.156 -20.875 1 91.75 725 ASN B N 1
ATOM 13963 C CA . ASN B 1 725 ? -19.625 27.219 -21.25 1 91.75 725 ASN B CA 1
ATOM 13964 C C . ASN B 1 725 ? -18.656 27.547 -20.109 1 91.75 725 ASN B C 1
ATOM 13966 O O . ASN B 1 725 ? -17.844 28.453 -20.219 1 91.75 725 ASN B O 1
ATOM 13970 N N . ILE B 1 726 ? -18.734 26.828 -19.078 1 93.5 726 ILE B N 1
ATOM 13971 C CA . ILE B 1 726 ? -17.844 27.062 -17.969 1 93.5 726 ILE B CA 1
ATOM 13972 C C . ILE B 1 726 ? -16.391 26.859 -18.391 1 93.5 726 ILE B C 1
ATOM 13974 O O . ILE B 1 726 ? -16.109 25.953 -19.203 1 93.5 726 ILE B O 1
ATOM 13978 N N . THR B 1 727 ? -15.508 27.75 -17.922 1 94.62 727 THR B N 1
ATOM 13979 C CA . THR B 1 727 ? -14.102 27.688 -18.328 1 94.62 727 THR B CA 1
ATOM 13980 C C . THR B 1 727 ? -13.203 28.25 -17.219 1 94.62 727 THR B C 1
ATOM 13982 O O . THR B 1 727 ? -13.609 28.312 -16.062 1 94.62 727 THR B O 1
ATOM 13985 N N . TRP B 1 728 ? -12.047 28.625 -17.562 1 95.12 728 TRP B N 1
ATOM 13986 C CA . TRP B 1 728 ? -10.984 28.938 -16.594 1 95.12 728 TRP B CA 1
ATOM 13987 C C . TRP B 1 728 ? -11.266 30.25 -15.883 1 95.12 728 TRP B C 1
ATOM 13989 O O . TRP B 1 728 ? -11.68 31.234 -16.5 1 95.12 728 TRP B O 1
ATOM 13999 N N . GLU B 1 729 ? -11.102 30.203 -14.5 1 95.44 729 GLU B N 1
ATOM 14000 C CA . GLU B 1 729 ? -10.844 31.422 -13.742 1 95.44 729 GLU B CA 1
ATOM 14001 C C . GLU B 1 729 ? -9.469 31.984 -14.055 1 95.44 729 GLU B C 1
ATOM 14003 O O . GLU B 1 729 ? -8.5 31.234 -14.203 1 95.44 729 GLU B O 1
ATOM 14008 N N . LYS B 1 730 ? -9.328 33.281 -14.109 1 95.88 730 LYS B N 1
ATOM 14009 C CA . LYS B 1 730 ? -8.062 33.875 -14.523 1 95.88 730 LYS B CA 1
ATOM 14010 C C . LYS B 1 730 ? -7.512 34.812 -13.43 1 95.88 730 LYS B C 1
ATOM 14012 O O . LYS B 1 730 ? -8.234 35.656 -12.898 1 95.88 730 LYS B O 1
ATOM 14017 N N . ALA B 1 731 ? -6.293 34.625 -13.094 1 96.06 731 ALA B N 1
ATOM 14018 C CA . ALA B 1 731 ? -5.566 35.5 -12.164 1 96.06 731 ALA B CA 1
ATOM 14019 C C . ALA B 1 731 ? -4.527 36.344 -12.898 1 96.06 731 ALA B C 1
ATOM 14021 O O . ALA B 1 731 ? -3.594 35.812 -13.5 1 96.06 731 ALA B O 1
ATOM 14022 N N . SER B 1 732 ? -4.68 37.562 -12.898 1 96.56 732 SER B N 1
ATOM 14023 C CA . SER B 1 732 ? -3.678 38.5 -13.398 1 96.56 732 SER B CA 1
ATOM 14024 C C . SER B 1 732 ? -2.867 39.094 -12.266 1 96.56 732 SER B C 1
ATOM 14026 O O . SER B 1 732 ? -3.398 39.875 -11.453 1 96.56 732 SER B O 1
ATOM 14028 N N . ILE B 1 733 ? -1.599 38.844 -12.25 1 96.44 733 ILE B N 1
ATOM 14029 C CA . ILE B 1 733 ? -0.777 39.219 -11.102 1 96.44 733 ILE B CA 1
ATOM 14030 C C . ILE B 1 733 ? 0.336 40.156 -11.539 1 96.44 733 ILE B C 1
ATOM 14032 O O . ILE B 1 733 ? 1.038 39.906 -12.516 1 96.44 733 ILE B O 1
ATOM 14036 N N . PHE B 1 734 ? 0.482 41.219 -10.852 1 97.12 734 PHE B N 1
ATOM 14037 C CA . PHE B 1 734 ? 1.565 42.188 -11.031 1 97.12 734 PHE B CA 1
ATOM 14038 C C . PHE B 1 734 ? 2.41 42.281 -9.766 1 97.12 734 PHE B C 1
ATOM 14040 O O . PHE B 1 734 ? 1.877 42.25 -8.656 1 97.12 734 PHE B O 1
ATOM 14047 N N . ASN B 1 735 ? 3.693 42.375 -9.93 1 97.5 735 ASN B N 1
ATOM 14048 C CA . ASN B 1 735 ? 4.617 42.531 -8.812 1 97.5 735 ASN B CA 1
ATOM 14049 C C . ASN B 1 735 ? 5.754 43.5 -9.148 1 97.5 735 ASN B C 1
ATOM 14051 O O . ASN B 1 735 ? 6.297 43.438 -10.258 1 97.5 735 ASN B O 1
ATOM 14055 N N . LEU B 1 736 ? 6.051 44.406 -8.258 1 97.88 736 LEU B N 1
ATOM 14056 C CA . LEU B 1 736 ? 7.195 45.312 -8.328 1 97.88 736 LEU B CA 1
ATOM 14057 C C . LEU B 1 736 ? 7.992 45.281 -7.023 1 97.88 736 LEU B C 1
ATOM 14059 O O . LEU B 1 736 ? 7.418 45.375 -5.938 1 97.88 736 LEU B O 1
ATOM 14063 N N . GLY B 1 737 ? 9.281 45.062 -7.16 1 97.06 737 GLY B N 1
ATOM 14064 C CA . GLY B 1 737 ? 10.07 45 -5.945 1 97.06 737 GLY B CA 1
ATOM 14065 C C . GLY B 1 737 ? 11.539 45.344 -6.168 1 97.06 737 GLY B C 1
ATOM 14066 O O . GLY B 1 737 ? 11.961 45.562 -7.305 1 97.06 737 GLY B O 1
ATOM 14067 N N . TRP B 1 738 ? 12.312 45.438 -5.129 1 96.19 738 TRP B N 1
ATOM 14068 C CA . TRP B 1 738 ? 13.766 45.562 -5.215 1 96.19 738 TRP B CA 1
ATOM 14069 C C . TRP B 1 738 ? 14.445 44.688 -4.16 1 96.19 738 TRP B C 1
ATOM 14071 O O . TRP B 1 738 ? 13.82 44.312 -3.174 1 96.19 738 TRP B O 1
ATOM 14081 N N . GLU B 1 739 ? 15.633 44.344 -4.391 1 95.62 739 GLU B N 1
ATOM 14082 C CA . GLU B 1 739 ? 16.547 43.656 -3.5 1 95.62 739 GLU B CA 1
ATOM 14083 C C . GLU B 1 739 ? 17.859 44.406 -3.35 1 95.62 739 GLU B C 1
ATOM 14085 O O . GLU B 1 739 ? 18.391 44.938 -4.32 1 95.62 739 GLU B O 1
ATOM 14090 N N . SER B 1 740 ? 18.328 44.406 -2.055 1 95.06 740 SER B N 1
ATOM 14091 C CA . SER B 1 740 ? 19.562 45.188 -1.849 1 95.06 740 SER B CA 1
ATOM 14092 C C . SER B 1 740 ? 20.391 44.594 -0.717 1 95.06 740 SER B C 1
ATOM 14094 O O . SER B 1 740 ? 19.844 44 0.218 1 95.06 740 SER B O 1
ATOM 14096 N N . LEU B 1 741 ? 21.625 44.656 -0.855 1 94.5 741 LEU B N 1
ATOM 14097 C CA . LEU B 1 741 ? 22.609 44.375 0.184 1 94.5 741 LEU B CA 1
ATOM 14098 C C . LEU B 1 741 ? 23.5 45.594 0.435 1 94.5 741 LEU B C 1
ATOM 14100 O O . LEU B 1 741 ? 24 46.219 -0.509 1 94.5 741 LEU B O 1
ATOM 14104 N N . LEU B 1 742 ? 23.641 45.875 1.72 1 95 742 LEU B N 1
ATOM 14105 C CA . LEU B 1 742 ? 24.375 47.062 2.08 1 95 742 LEU B CA 1
ATOM 14106 C C . LEU B 1 742 ? 25.469 46.75 3.1 1 95 742 LEU B C 1
ATOM 14108 O O . LEU B 1 742 ? 25.391 45.75 3.797 1 95 742 LEU B O 1
ATOM 14112 N N . PHE B 1 743 ? 26.484 47.656 3.244 1 93.69 743 PHE B N 1
ATOM 14113 C CA . PHE B 1 743 ? 27.531 47.656 4.266 1 93.69 743 PHE B CA 1
ATOM 14114 C C . PHE B 1 743 ? 28.281 46.312 4.27 1 93.69 743 PHE B C 1
ATOM 14116 O O . PHE B 1 743 ? 28.359 45.656 5.305 1 93.69 743 PHE B O 1
ATOM 14123 N N . ASP B 1 744 ? 28.812 45.969 3.18 1 88.69 744 ASP B N 1
ATOM 14124 C CA . ASP B 1 744 ? 29.578 44.719 2.979 1 88.69 744 ASP B CA 1
ATOM 14125 C C . ASP B 1 744 ? 28.688 43.5 3.16 1 88.69 744 ASP B C 1
ATOM 14127 O O . ASP B 1 744 ? 29.047 42.562 3.885 1 88.69 744 ASP B O 1
ATOM 14131 N N . THR B 1 745 ? 27.422 43.688 2.666 1 87.56 745 THR B N 1
ATOM 14132 C CA . THR B 1 745 ? 26.438 42.625 2.562 1 87.56 745 THR B CA 1
ATOM 14133 C C . THR B 1 745 ? 25.953 42.188 3.945 1 87.56 745 THR B C 1
ATOM 14135 O O . THR B 1 745 ? 25.438 41.094 4.121 1 87.56 745 THR B O 1
ATOM 14138 N N . LYS B 1 746 ? 26.188 43.062 4.965 1 91.94 746 LYS B N 1
ATOM 14139 C CA . LYS B 1 746 ? 25.75 42.719 6.32 1 91.94 746 LYS B CA 1
ATOM 14140 C C . LYS B 1 746 ? 24.266 43.031 6.496 1 91.94 746 LYS B C 1
ATOM 14142 O O . LYS B 1 746 ? 23.594 42.375 7.297 1 91.94 746 LYS B O 1
ATOM 14147 N N . LEU B 1 747 ? 23.844 44.062 5.758 1 95.25 747 LEU B N 1
ATOM 14148 C CA . LEU B 1 747 ? 22.438 44.438 5.859 1 95.25 747 LEU B CA 1
ATOM 14149 C C . LEU B 1 747 ? 21.703 44.125 4.559 1 95.25 747 LEU B C 1
ATOM 14151 O O . LEU B 1 747 ? 22.125 44.594 3.486 1 95.25 747 LEU B O 1
ATOM 14155 N N . GLY B 1 748 ? 20.734 43.344 4.668 1 94.94 748 GLY B N 1
ATOM 14156 C CA . GLY B 1 748 ? 19.844 43.125 3.549 1 94.94 748 GLY B CA 1
ATOM 14157 C C . GLY B 1 748 ? 18.5 43.812 3.709 1 94.94 748 GLY B C 1
ATOM 14158 O O . GLY B 1 748 ? 17.922 43.812 4.805 1 94.94 748 GLY B O 1
ATOM 14159 N N . PHE B 1 749 ? 18.016 44.375 2.664 1 96.19 749 PHE B N 1
ATOM 14160 C CA . PHE B 1 749 ? 16.719 45.062 2.67 1 96.19 749 PHE B CA 1
ATOM 14161 C C . PHE B 1 749 ? 15.977 44.812 1.359 1 96.19 749 PHE B C 1
ATOM 14163 O O . PHE B 1 749 ? 16.344 45.344 0.318 1 96.19 749 PHE B O 1
ATOM 14170 N N . ASP B 1 750 ? 14.914 44.031 1.434 1 95.75 750 ASP B N 1
ATOM 14171 C CA . ASP B 1 750 ? 14.102 43.688 0.271 1 95.75 750 ASP B CA 1
ATOM 14172 C C . ASP B 1 750 ? 12.656 44.188 0.461 1 95.75 750 ASP B C 1
ATOM 14174 O O . ASP B 1 750 ? 12.133 44.156 1.574 1 95.75 750 ASP B O 1
ATOM 14178 N N . ALA B 1 751 ? 12.008 44.562 -0.616 1 96.75 751 ALA B N 1
ATOM 14179 C CA . ALA B 1 751 ? 10.609 44.969 -0.574 1 96.75 751 ALA B CA 1
ATOM 14180 C C . ALA B 1 751 ? 9.883 44.594 -1.859 1 96.75 751 ALA B C 1
ATOM 14182 O O . ALA B 1 751 ? 10.469 44.594 -2.943 1 96.75 751 ALA B O 1
ATOM 14183 N N . ASP B 1 752 ? 8.625 44.219 -1.711 1 96.94 752 ASP B N 1
ATOM 14184 C CA . ASP B 1 752 ? 7.758 43.875 -2.84 1 96.94 752 ASP B CA 1
ATOM 14185 C C . ASP B 1 752 ? 6.391 44.562 -2.697 1 96.94 752 ASP B C 1
ATOM 14187 O O . ASP B 1 752 ? 5.824 44.594 -1.603 1 96.94 752 ASP B O 1
ATOM 14191 N N . PHE B 1 753 ? 5.941 45.062 -3.807 1 97.75 753 PHE B N 1
ATOM 14192 C CA . PHE B 1 753 ? 4.562 45.5 -3.957 1 97.75 753 PHE B CA 1
ATOM 14193 C C . PHE B 1 753 ? 3.816 44.656 -4.965 1 97.75 753 PHE B C 1
ATOM 14195 O O . PHE B 1 753 ? 4.324 44.375 -6.055 1 97.75 753 PHE B O 1
ATOM 14202 N N . PHE B 1 754 ? 2.623 44.219 -4.598 1 96.88 754 PHE B N 1
ATOM 14203 C CA . PHE B 1 754 ? 1.925 43.344 -5.508 1 96.88 754 PHE B CA 1
ATOM 14204 C C . PHE B 1 754 ? 0.47 43.75 -5.676 1 96.88 754 PHE B C 1
ATOM 14206 O O . PHE B 1 754 ? -0.089 44.438 -4.812 1 96.88 754 PHE B O 1
ATOM 14213 N N . TYR B 1 755 ? -0.107 43.344 -6.789 1 97.62 755 TYR B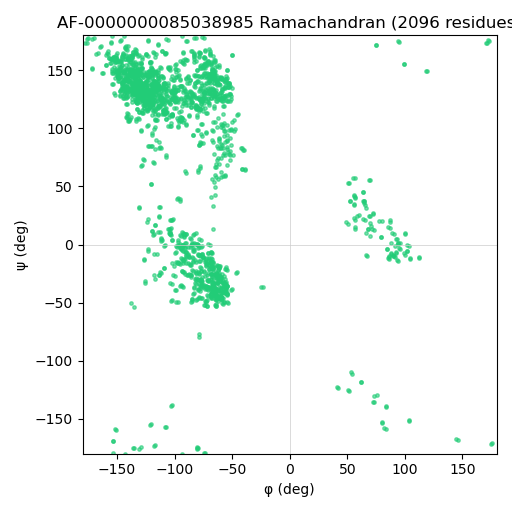 N 1
ATOM 14214 C CA . TYR B 1 755 ? -1.508 43.531 -7.156 1 97.62 755 TYR B CA 1
ATOM 14215 C C . TYR B 1 755 ? -1.999 42.344 -8.008 1 97.62 755 TYR B C 1
ATOM 14217 O O . TYR B 1 755 ? -1.344 41.969 -8.977 1 97.62 755 TYR B O 1
ATOM 14225 N N . GLU B 1 756 ? -3.1 41.812 -7.551 1 96.81 756 GLU B N 1
ATOM 14226 C CA . GLU B 1 756 ? -3.695 40.719 -8.281 1 96.81 756 GLU B CA 1
ATOM 14227 C C . GLU B 1 756 ? -5.184 40.938 -8.523 1 96.81 756 GLU B C 1
ATOM 14229 O O . GLU B 1 756 ? -5.914 41.344 -7.613 1 96.81 756 GLU B O 1
ATOM 14234 N N . ARG B 1 757 ? -5.637 40.719 -9.75 1 97.56 757 ARG B N 1
ATOM 14235 C CA . ARG B 1 757 ? -7.059 40.719 -10.086 1 97.56 757 ARG B CA 1
ATOM 14236 C C . ARG B 1 757 ? -7.496 39.312 -10.531 1 97.56 757 ARG B C 1
ATOM 14238 O O . ARG B 1 757 ? -6.965 38.781 -11.5 1 97.56 757 ARG B O 1
ATOM 14245 N N . ARG B 1 758 ? -8.367 38.75 -9.812 1 97 758 ARG B N 1
ATOM 14246 C CA . ARG B 1 758 ? -9.023 37.5 -10.203 1 97 758 ARG B CA 1
ATOM 14247 C C . ARG B 1 758 ? -10.32 37.781 -10.961 1 97 758 ARG B C 1
ATOM 14249 O O . ARG B 1 758 ? -11.195 38.5 -10.461 1 97 758 ARG B O 1
ATOM 14256 N N . SER B 1 759 ? -10.391 37.281 -12.141 1 96.94 759 SER B N 1
ATOM 14257 C CA . SER B 1 759 ? -11.586 37.469 -12.953 1 96.94 759 SER B CA 1
ATOM 14258 C C . SER B 1 759 ? -12.172 36.125 -13.391 1 96.94 759 SER B C 1
ATOM 14260 O O . SER B 1 759 ? -11.508 35.094 -13.289 1 96.94 759 SER B O 1
ATOM 14262 N N . ASP B 1 760 ? -13.445 36.125 -13.828 1 95.56 760 ASP B N 1
ATOM 14263 C CA . ASP B 1 760 ? -14.148 34.906 -14.273 1 95.56 760 ASP B CA 1
ATOM 14264 C C . ASP B 1 760 ? -14.156 33.844 -13.188 1 95.56 760 ASP B C 1
ATOM 14266 O O . ASP B 1 760 ? -13.898 32.688 -13.461 1 95.56 760 ASP B O 1
ATOM 14270 N N . ILE B 1 761 ? -14.359 34.344 -11.984 1 95.38 761 ILE B N 1
ATOM 14271 C CA . ILE B 1 761 ? -14.328 33.406 -10.852 1 95.38 761 ILE B CA 1
ATOM 14272 C C . ILE B 1 761 ? -15.453 32.406 -10.992 1 95.38 761 ILE B C 1
ATOM 14274 O O . ILE B 1 761 ? -16.547 32.719 -11.445 1 95.38 761 ILE B O 1
ATOM 14278 N N . LEU B 1 762 ? -15.195 31.156 -10.648 1 92.75 762 LEU B N 1
ATOM 14279 C CA . LEU B 1 762 ? -16.156 30.078 -10.766 1 92.75 762 LEU B CA 1
ATOM 14280 C C . LEU B 1 762 ? -17.078 30.031 -9.555 1 92.75 762 LEU B C 1
ATOM 14282 O O . LEU B 1 762 ? -16.75 29.406 -8.539 1 92.75 762 LEU B O 1
ATOM 14286 N N . VAL B 1 763 ? -18.141 30.609 -9.633 1 90.5 763 VAL B N 1
ATOM 14287 C CA . VAL B 1 763 ? -19.078 30.688 -8.516 1 90.5 763 VAL B CA 1
ATOM 14288 C C . VAL B 1 763 ? -20.516 30.594 -9.031 1 90.5 763 VAL B C 1
ATOM 14290 O O . VAL B 1 763 ? -20.766 30.781 -10.219 1 90.5 763 VAL B O 1
ATOM 14293 N N . GLN B 1 764 ? -21.391 30.281 -8.062 1 87.06 764 GLN B N 1
ATOM 14294 C CA . GLN B 1 764 ? -22.828 30.234 -8.367 1 87.06 764 GLN B CA 1
ATOM 14295 C C . GLN B 1 764 ? -23.469 31.609 -8.203 1 87.06 764 GLN B C 1
ATOM 14297 O O . GLN B 1 764 ? -23.141 32.344 -7.27 1 87.06 764 GLN B O 1
ATOM 14302 N N . ARG B 1 765 ? -24.375 31.938 -9.148 1 80.25 765 ARG B N 1
ATOM 14303 C CA . ARG B 1 765 ? -25.156 33.156 -8.992 1 80.25 765 ARG B CA 1
ATOM 14304 C C . ARG B 1 765 ? -26.469 32.875 -8.258 1 80.25 765 ARG B C 1
ATOM 14306 O O . ARG B 1 765 ? -27.516 32.719 -8.883 1 80.25 765 ARG B O 1
ATOM 14313 N N . ASP B 1 766 ? -26.406 32.438 -7.035 1 65.12 766 ASP B N 1
ATOM 14314 C CA . ASP B 1 766 ? -27.594 31.969 -6.355 1 65.12 766 ASP B CA 1
ATOM 14315 C C . ASP B 1 766 ? -28.328 33.094 -5.641 1 65.12 766 ASP B C 1
ATOM 14317 O O . ASP B 1 766 ? -29.484 32.938 -5.242 1 65.12 766 ASP B O 1
ATOM 14321 N N . VAL B 1 767 ? -27.75 34.188 -5.422 1 64.94 767 VAL B N 1
ATOM 14322 C CA . VAL B 1 767 ? -28.422 35.188 -4.598 1 64.94 767 VAL B CA 1
ATOM 14323 C C . VAL B 1 767 ? -29.438 35.969 -5.441 1 64.94 767 VAL B C 1
ATOM 14325 O O . VAL B 1 767 ? -30.516 36.312 -4.961 1 64.94 767 VAL B O 1
ATOM 14328 N N . SER B 1 768 ? -29.156 36.094 -6.773 1 61.44 768 SER B N 1
ATOM 14329 C CA . SER B 1 768 ? -30.031 36.906 -7.629 1 61.44 768 SER B CA 1
ATOM 14330 C C . SER B 1 768 ? -31.266 36.094 -8.047 1 61.44 768 SER B C 1
ATOM 14332 O O . SER B 1 768 ? -32.25 36.656 -8.531 1 61.44 768 SER B O 1
ATOM 14334 N N . ILE B 1 769 ? -31.109 34.75 -7.816 1 60.81 769 ILE B N 1
ATOM 14335 C CA . ILE B 1 769 ? -32.25 33.938 -8.195 1 60.81 769 ILE B CA 1
ATOM 14336 C C . ILE B 1 769 ? -32.938 33.406 -6.941 1 60.81 769 ILE B C 1
ATOM 14338 O O . ILE B 1 769 ? -32.344 32.719 -6.125 1 60.81 769 ILE B O 1
ATOM 14342 N N . PRO B 1 770 ? -34.219 33.844 -6.695 1 58.06 770 PRO B N 1
ATOM 14343 C CA . PRO B 1 770 ? -34.938 33.406 -5.5 1 58.06 770 PRO B CA 1
ATOM 14344 C C . PRO B 1 770 ? -34.969 31.891 -5.34 1 58.06 770 PRO B C 1
ATOM 14346 O O . PRO B 1 770 ? -35.031 31.156 -6.332 1 58.06 770 PRO B O 1
ATOM 14349 N N . ARG B 1 771 ? -34.625 31.312 -4.199 1 57.69 771 ARG B N 1
ATOM 14350 C CA . ARG B 1 771 ? -34.562 29.906 -3.822 1 57.69 771 ARG B CA 1
ATOM 14351 C C . ARG B 1 771 ? -35.812 29.156 -4.258 1 57.69 771 ARG B C 1
ATOM 14353 O O . ARG B 1 771 ? -35.781 27.938 -4.477 1 57.69 771 ARG B O 1
ATOM 14360 N N . PHE B 1 772 ? -36.844 29.953 -4.395 1 57.16 772 PHE B N 1
ATOM 14361 C CA . PHE B 1 772 ? -38.125 29.297 -4.68 1 57.16 772 PHE B CA 1
ATOM 14362 C C . PHE B 1 772 ? -38.094 28.656 -6.062 1 57.16 772 PHE B C 1
ATOM 14364 O O . PHE B 1 772 ? -38.906 27.766 -6.355 1 57.16 772 PHE B O 1
ATOM 14371 N N . VAL B 1 773 ? -37.188 29.125 -6.836 1 57.75 773 VAL B N 1
ATOM 14372 C CA . VAL B 1 773 ? -37.156 28.578 -8.188 1 57.75 773 VAL B CA 1
ATOM 14373 C C . VAL B 1 773 ? -36.656 27.125 -8.141 1 57.75 773 VAL B C 1
ATOM 14375 O O . VAL B 1 773 ? -36.906 26.344 -9.062 1 57.75 773 VAL B O 1
ATOM 14378 N N . GLY B 1 774 ? -36.344 26.578 -6.957 1 59.78 774 GLY B N 1
ATOM 14379 C CA . GLY B 1 774 ? -36.125 25.156 -6.688 1 59.78 774 GLY B CA 1
ATOM 14380 C C . GLY B 1 774 ? -34.875 24.609 -7.363 1 59.78 774 GLY B C 1
ATOM 14381 O O . GLY B 1 774 ? -34.656 23.391 -7.352 1 59.78 774 GLY B O 1
ATOM 14382 N N . PHE B 1 775 ? -34.219 25.438 -8.305 1 63.31 775 PHE B N 1
ATOM 14383 C CA . PHE B 1 775 ? -33.062 24.812 -8.938 1 63.31 775 PHE B CA 1
ATOM 14384 C C . PHE B 1 775 ? -31.766 25.438 -8.414 1 63.31 775 PHE B C 1
ATOM 14386 O O . PHE B 1 775 ? -31.734 26.625 -8.102 1 63.31 775 PHE B O 1
ATOM 14393 N N . SER B 1 776 ? -30.797 24.562 -8.133 1 71.38 776 SER B N 1
ATOM 14394 C CA . SER B 1 776 ? -29.453 25.047 -7.859 1 71.38 776 SER B CA 1
ATOM 14395 C C . SER B 1 776 ? -28.703 25.359 -9.148 1 71.38 776 SER B C 1
ATOM 14397 O O . SER B 1 776 ? -28.656 24.531 -10.062 1 71.38 776 SER B O 1
ATOM 14399 N N . LEU B 1 777 ? -28.297 26.625 -9.352 1 79.88 777 LEU B N 1
ATOM 14400 C CA . LEU B 1 777 ? -27.562 27.047 -10.539 1 79.88 777 LEU B CA 1
ATOM 14401 C C . LEU B 1 777 ? -26.156 26.484 -10.531 1 79.88 777 LEU B C 1
ATOM 14403 O O . LEU B 1 777 ? -25.578 26.266 -9.461 1 79.88 777 LEU B O 1
ATOM 14407 N N . PRO B 1 778 ? -25.703 26.141 -11.688 1 86.94 778 PRO B N 1
ATOM 14408 C CA . PRO B 1 778 ? -24.297 25.719 -11.773 1 86.94 778 PRO B CA 1
ATOM 14409 C C . PRO B 1 778 ? -23.312 26.859 -11.555 1 86.94 778 PRO B C 1
ATOM 14411 O O . PRO B 1 778 ? -23.719 28.031 -11.555 1 86.94 778 PRO B O 1
ATOM 14414 N N . ASP B 1 779 ? -22.125 26.547 -11.312 1 89 779 ASP B N 1
ATOM 14415 C CA . ASP B 1 779 ? -21.078 27.562 -11.297 1 89 779 ASP B CA 1
ATOM 14416 C C . ASP B 1 779 ? -20.906 28.188 -12.672 1 89 779 ASP B C 1
ATOM 14418 O O . ASP B 1 779 ? -21.047 27.516 -13.695 1 89 779 ASP B O 1
ATOM 14422 N N . GLU B 1 780 ? -20.688 29.406 -12.719 1 91.19 780 GLU B N 1
ATOM 14423 C CA . GLU B 1 780 ? -20.406 30.172 -13.922 1 91.19 780 GLU B CA 1
ATOM 14424 C C . GLU B 1 780 ? -19.172 31.062 -13.734 1 91.19 780 GLU B C 1
ATOM 14426 O O . GLU B 1 780 ? -18.703 31.25 -12.609 1 91.19 780 GLU B O 1
ATOM 14431 N N . ASN B 1 781 ? -18.656 31.516 -14.859 1 94.06 781 ASN B N 1
ATOM 14432 C CA . ASN B 1 781 ? -17.562 32.469 -14.805 1 94.06 781 ASN B CA 1
ATOM 14433 C C . ASN B 1 781 ? -18.062 33.875 -14.477 1 94.06 781 ASN B C 1
ATOM 14435 O O . ASN B 1 781 ? -18.344 34.656 -15.375 1 94.06 781 ASN B O 1
ATOM 14439 N N . PHE B 1 782 ? -18.141 34.062 -13.141 1 92.31 782 PHE B N 1
ATOM 14440 C CA . PHE B 1 782 ? -18.703 35.344 -12.648 1 92.31 782 PHE B CA 1
ATOM 14441 C C . PHE B 1 782 ? -17.984 35.781 -11.375 1 92.31 782 PHE B C 1
ATOM 14443 O O . PHE B 1 782 ? -17.703 34.938 -10.5 1 92.31 782 PHE B O 1
ATOM 14450 N N . GLY B 1 783 ? -17.641 37.094 -11.336 1 93.31 783 GLY B N 1
ATOM 14451 C CA . GLY B 1 783 ? -17.016 37.656 -10.148 1 93.31 783 GLY B CA 1
ATOM 14452 C C . GLY B 1 783 ? -15.633 38.219 -10.422 1 93.31 783 GLY B C 1
ATOM 14453 O O . GLY B 1 783 ? -14.914 37.75 -11.297 1 93.31 783 GLY B O 1
ATOM 14454 N N . ILE B 1 784 ? -15.273 39.188 -9.727 1 97.25 784 ILE B N 1
ATOM 14455 C CA . ILE B 1 784 ? -13.969 39.844 -9.789 1 97.25 784 ILE B CA 1
ATOM 14456 C C . ILE B 1 784 ? -13.516 40.25 -8.391 1 97.25 784 ILE B C 1
ATOM 14458 O O . ILE B 1 784 ? -14.281 40.844 -7.633 1 97.25 784 ILE B O 1
ATOM 14462 N N . VAL B 1 785 ? -12.32 39.844 -7.988 1 97.56 785 VAL B N 1
ATOM 14463 C CA . VAL B 1 785 ? -11.727 40.219 -6.711 1 97.56 785 VAL B CA 1
ATOM 14464 C C . VAL B 1 785 ? -10.328 40.781 -6.941 1 97.56 785 VAL B C 1
ATOM 14466 O O . VAL B 1 785 ? -9.547 40.219 -7.719 1 97.56 785 VAL B O 1
ATOM 14469 N N . ASP B 1 786 ? -10.07 41.844 -6.281 1 97.81 786 ASP B N 1
ATOM 14470 C CA . ASP B 1 786 ? -8.727 42.438 -6.27 1 97.81 786 ASP B CA 1
ATOM 14471 C C . ASP B 1 786 ? -8.016 42.125 -4.957 1 97.81 786 ASP B C 1
ATOM 14473 O O . ASP B 1 786 ? -8.648 42.062 -3.896 1 97.81 786 ASP B O 1
ATOM 14477 N N . ASN B 1 787 ? -6.762 41.875 -4.992 1 97.19 787 ASN B N 1
ATOM 14478 C CA . ASN B 1 787 ? -5.887 41.688 -3.84 1 97.19 787 ASN B CA 1
ATOM 14479 C C . ASN B 1 787 ? -4.578 42.469 -4 1 97.19 787 ASN B C 1
ATOM 14481 O O . ASN B 1 787 ? -3.977 42.469 -5.074 1 97.19 787 ASN B O 1
ATOM 14485 N N . TYR B 1 788 ? -4.203 43.219 -3.008 1 97.25 788 TYR B N 1
ATOM 14486 C CA . TYR B 1 788 ? -2.984 44 -3.096 1 97.25 788 TYR B CA 1
ATOM 14487 C C . TYR B 1 788 ? -2.301 44.094 -1.737 1 97.25 788 TYR B C 1
ATOM 14489 O O . TYR B 1 788 ? -2.924 43.844 -0.702 1 97.25 788 TYR B O 1
ATOM 14497 N N . GLY B 1 789 ? -0.995 44.438 -1.751 1 97.31 789 GLY B N 1
ATOM 14498 C CA . GLY B 1 789 ? -0.271 44.531 -0.494 1 97.31 789 GLY B CA 1
ATOM 14499 C C . GLY B 1 789 ? 1.21 44.812 -0.678 1 97.31 789 GLY B C 1
ATOM 14500 O O . GLY B 1 789 ? 1.639 45.219 -1.751 1 97.31 789 GLY B O 1
ATOM 14501 N N . VAL B 1 790 ? 1.938 44.719 0.464 1 97.5 790 VAL B N 1
ATOM 14502 C CA . VAL B 1 790 ? 3.369 45 0.514 1 97.5 790 VAL B CA 1
ATOM 14503 C C . VAL B 1 790 ? 4.066 43.938 1.384 1 97.5 790 VAL B C 1
ATOM 14505 O O . VAL B 1 790 ? 3.475 43.406 2.328 1 97.5 790 VAL B O 1
ATOM 14508 N N . GLU B 1 791 ? 5.262 43.656 1.006 1 97.44 791 GLU B N 1
ATOM 14509 C CA . GLU B 1 791 ? 6.145 42.781 1.774 1 97.44 791 GLU B CA 1
ATOM 14510 C C . GLU B 1 791 ? 7.523 43.406 1.957 1 97.44 791 GLU B C 1
ATOM 14512 O O . GLU B 1 791 ? 8.078 43.969 1.021 1 97.44 791 GLU B O 1
ATOM 14517 N N . VAL B 1 792 ? 8.008 43.281 3.174 1 97.06 792 VAL B N 1
ATOM 14518 C CA . VAL B 1 792 ? 9.328 43.812 3.48 1 97.06 792 VAL B CA 1
ATOM 14519 C C . VAL B 1 792 ? 10.133 42.781 4.277 1 97.06 792 VAL B C 1
ATOM 14521 O O . VAL B 1 792 ? 9.594 42.125 5.168 1 97.06 792 VAL B O 1
ATOM 14524 N N . VAL B 1 793 ? 11.344 42.594 3.908 1 96.62 793 VAL B N 1
ATOM 14525 C CA . VAL B 1 793 ? 12.273 41.75 4.637 1 96.62 793 VAL B CA 1
ATOM 14526 C C . VAL B 1 793 ? 13.562 42.5 4.934 1 96.62 793 VAL B C 1
ATOM 14528 O O . VAL B 1 793 ? 14.117 43.156 4.051 1 96.62 793 VAL B O 1
ATOM 14531 N N . MET B 1 794 ? 13.992 42.469 6.086 1 96.88 794 MET B N 1
ATOM 14532 C CA . MET B 1 794 ? 15.258 43.094 6.496 1 96.88 794 MET B CA 1
ATOM 14533 C C . MET B 1 794 ? 16.109 42.094 7.289 1 96.88 794 MET B C 1
ATOM 14535 O O . MET B 1 794 ? 15.586 41.375 8.156 1 96.88 794 MET B O 1
ATOM 14539 N N . SER B 1 795 ? 17.328 42.062 6.934 1 95.38 795 SER B N 1
ATOM 14540 C CA . SER B 1 795 ? 18.219 41.125 7.633 1 95.38 795 SER B CA 1
ATOM 14541 C C . SER B 1 795 ? 19.547 41.781 7.953 1 95.38 795 SER B C 1
ATOM 14543 O O . SER B 1 795 ? 20.031 42.625 7.195 1 95.38 795 SER B O 1
ATOM 14545 N N . TYR B 1 796 ? 20.078 41.438 9.078 1 96.25 796 TYR B N 1
ATOM 14546 C CA . TYR B 1 796 ? 21.406 41.875 9.5 1 96.25 796 TYR B CA 1
ATOM 14547 C C . TYR B 1 796 ? 22.219 40.719 10.047 1 96.25 796 TYR B C 1
ATOM 14549 O O . TYR B 1 796 ? 21.766 40 10.953 1 96.25 796 TYR B O 1
ATOM 14557 N N . ASP B 1 797 ? 23.297 40.469 9.523 1 93.25 797 ASP B N 1
ATOM 14558 C CA . ASP B 1 797 ? 24.188 39.375 9.961 1 93.25 797 ASP B CA 1
ATOM 14559 C C . ASP B 1 797 ? 25.609 39.875 10.125 1 93.25 797 ASP B C 1
ATOM 14561 O O . ASP B 1 797 ? 26.125 40.625 9.281 1 93.25 797 ASP B O 1
ATOM 14565 N N . ASP B 1 798 ? 26.25 39.531 11.25 1 91.12 798 ASP B N 1
ATOM 14566 C CA . ASP B 1 798 ? 27.641 39.906 11.508 1 91.12 798 ASP B CA 1
ATOM 14567 C C . ASP B 1 798 ? 28.328 38.906 12.43 1 91.12 798 ASP B C 1
ATOM 14569 O O . ASP B 1 798 ? 27.688 38.094 13.055 1 91.12 798 ASP B O 1
ATOM 14573 N N . GLN B 1 799 ? 29.562 38.812 12.305 1 89.75 799 GLN B N 1
ATOM 14574 C CA . GLN B 1 799 ? 30.406 37.969 13.141 1 89.75 799 GLN B CA 1
ATOM 14575 C C . GLN B 1 799 ? 31.594 38.75 13.688 1 89.75 799 GLN B C 1
ATOM 14577 O O . GLN B 1 799 ? 32.344 39.375 12.93 1 89.75 799 GLN B O 1
ATOM 14582 N N . LYS B 1 800 ? 31.812 38.75 14.992 1 91.06 800 LYS B N 1
ATOM 14583 C CA . LYS B 1 800 ? 32.938 39.375 15.672 1 91.06 800 LYS B CA 1
ATOM 14584 C C . LYS B 1 800 ? 33.688 38.375 16.516 1 91.06 800 LYS B C 1
ATOM 14586 O O . LYS B 1 800 ? 33.312 38.094 17.656 1 91.06 800 LYS B O 1
ATOM 14591 N N . GLY B 1 801 ? 34.75 37.875 16.141 1 85.81 801 GLY B N 1
ATOM 14592 C CA . GLY B 1 801 ? 35.469 36.812 16.828 1 85.81 801 GLY B CA 1
ATOM 14593 C C . GLY B 1 801 ? 34.688 35.531 16.938 1 85.81 801 GLY B C 1
ATOM 14594 O O . GLY B 1 801 ? 34.219 34.969 15.93 1 85.81 801 GLY B O 1
ATOM 14595 N N . ASP B 1 802 ? 34.5 35.25 18.281 1 88.19 802 ASP B N 1
ATOM 14596 C CA . ASP B 1 802 ? 33.812 34 18.531 1 88.19 802 ASP B CA 1
ATOM 14597 C C . ASP B 1 802 ? 32.312 34.219 18.625 1 88.19 802 ASP B C 1
ATOM 14599 O O . ASP B 1 802 ? 31.531 33.25 18.75 1 88.19 802 ASP B O 1
ATOM 14603 N N . ILE B 1 803 ? 31.906 35.469 18.438 1 92.38 803 ILE B N 1
ATOM 14604 C CA . ILE B 1 803 ? 30.5 35.781 18.609 1 92.38 803 ILE B CA 1
ATOM 14605 C C . ILE B 1 803 ? 29.875 36.062 17.234 1 92.38 803 ILE B C 1
ATOM 14607 O O . ILE B 1 803 ? 30.359 36.875 16.469 1 92.38 803 ILE B O 1
ATOM 14611 N N . GLY B 1 804 ? 28.969 35.281 16.875 1 93.25 804 GLY B N 1
ATOM 14612 C CA . GLY B 1 804 ? 28.141 35.531 15.711 1 93.25 804 GLY B CA 1
ATOM 14613 C C . GLY B 1 804 ? 26.719 35.906 16.062 1 93.25 804 GLY B C 1
ATOM 14614 O O . GLY B 1 804 ? 26.156 35.375 17.031 1 93.25 804 GLY B O 1
ATOM 14615 N N . TYR B 1 805 ? 26.141 36.875 15.375 1 93.38 805 TYR B N 1
ATOM 14616 C CA . TYR B 1 805 ? 24.75 37.25 15.633 1 93.38 805 TYR B CA 1
ATOM 14617 C C . TYR B 1 805 ? 24.062 37.656 14.344 1 93.38 805 TYR B C 1
ATOM 14619 O O . TYR B 1 805 ? 24.688 38.25 13.453 1 93.38 805 TYR B O 1
ATOM 14627 N N . GLY B 1 806 ? 22.859 37.281 14.211 1 95.12 806 GLY B N 1
ATOM 14628 C CA . GLY B 1 806 ? 22.031 37.594 13.062 1 95.12 806 GLY B CA 1
ATOM 14629 C C . GLY B 1 806 ? 20.578 37.875 13.438 1 95.12 806 GLY B C 1
ATOM 14630 O O . GLY B 1 806 ? 20.031 37.219 14.328 1 95.12 806 GLY B O 1
ATOM 14631 N N . VAL B 1 807 ? 20.016 38.906 12.844 1 96.12 807 VAL B N 1
ATOM 14632 C CA . VAL B 1 807 ? 18.609 39.25 13.023 1 96.12 807 VAL B CA 1
ATOM 14633 C C . VAL B 1 807 ? 17.922 39.406 11.664 1 96.12 807 VAL B C 1
ATOM 14635 O O . VAL B 1 807 ? 18.469 40.062 10.766 1 96.12 807 VAL B O 1
ATOM 14638 N N . SER B 1 808 ? 16.891 38.688 11.469 1 95.38 808 SER B N 1
ATOM 14639 C CA . SER B 1 808 ? 16.109 38.812 10.242 1 95.38 808 SER B CA 1
ATOM 14640 C C . SER B 1 808 ? 14.625 39.031 10.555 1 95.38 808 SER B C 1
ATOM 14642 O O . SER B 1 808 ? 14.016 38.25 11.297 1 95.38 808 SER B O 1
ATOM 14644 N N . GLY B 1 809 ? 14.062 40.094 10.047 1 96 809 GLY B N 1
ATOM 14645 C CA . GLY B 1 809 ? 12.656 40.406 10.227 1 96 809 GLY B CA 1
ATOM 14646 C C . GLY B 1 809 ? 11.891 40.5 8.914 1 96 809 GLY B C 1
ATOM 14647 O O . GLY B 1 809 ? 12.453 40.875 7.891 1 96 809 GLY B O 1
ATOM 14648 N N . ASN B 1 810 ? 10.656 40.125 8.953 1 96 810 ASN B N 1
ATOM 14649 C CA . ASN B 1 810 ? 9.781 40.281 7.797 1 96 810 ASN B CA 1
ATOM 14650 C C . ASN B 1 810 ? 8.414 40.812 8.211 1 96 810 ASN B C 1
ATOM 14652 O O . ASN B 1 810 ? 7.977 40.625 9.344 1 96 810 ASN B O 1
ATOM 14656 N N . PHE B 1 811 ? 7.84 41.5 7.336 1 96.88 811 PHE B N 1
ATOM 14657 C CA . PHE B 1 811 ? 6.527 42.125 7.5 1 96.88 811 PHE B CA 1
ATOM 14658 C C . PHE B 1 811 ? 5.734 42.062 6.199 1 96.88 811 PHE B C 1
ATOM 14660 O O . PHE B 1 811 ? 6.293 42.25 5.117 1 96.88 811 PHE B O 1
ATOM 14667 N N . ALA B 1 812 ? 4.465 41.719 6.348 1 97.12 812 ALA B N 1
ATOM 14668 C CA . ALA B 1 812 ? 3.623 41.688 5.152 1 97.12 812 ALA B CA 1
ATOM 14669 C C . ALA B 1 812 ? 2.227 42.219 5.445 1 97.12 812 ALA B C 1
ATOM 14671 O O . ALA B 1 812 ? 1.678 42 6.527 1 97.12 812 ALA B O 1
ATOM 14672 N N . PHE B 1 813 ? 1.709 42.906 4.531 1 97.44 813 PHE B N 1
ATOM 14673 C CA . PHE B 1 813 ? 0.338 43.406 4.527 1 97.44 813 PHE B CA 1
ATOM 14674 C C . PHE B 1 813 ? -0.375 43.031 3.236 1 97.44 813 PHE B C 1
ATOM 14676 O O . PHE B 1 813 ? 0.175 43.188 2.145 1 97.44 813 PHE B O 1
ATOM 14683 N N . ALA B 1 814 ? -1.554 42.5 3.314 1 96.75 814 ALA B N 1
ATOM 14684 C CA . ALA B 1 814 ? -2.371 42.125 2.158 1 96.75 814 ALA B CA 1
ATOM 14685 C C . ALA B 1 814 ? -3.854 42.344 2.441 1 96.75 814 ALA B C 1
ATOM 14687 O O . ALA B 1 814 ? -4.348 42 3.516 1 96.75 814 ALA B O 1
ATOM 14688 N N . ARG B 1 815 ? -4.578 42.906 1.506 1 95.75 815 ARG B N 1
ATOM 14689 C CA . ARG B 1 815 ? -6.012 43.156 1.608 1 95.75 815 ARG B CA 1
ATOM 14690 C C . ARG B 1 815 ? -6.707 42.906 0.272 1 95.75 815 ARG B C 1
ATOM 14692 O O . ARG B 1 815 ? -6.184 43.281 -0.781 1 95.75 815 ARG B O 1
ATOM 14699 N N . ASN B 1 816 ? -7.812 42.25 0.372 1 96.19 816 ASN B N 1
ATOM 14700 C CA . ASN B 1 816 ? -8.586 42.031 -0.845 1 96.19 816 ASN B CA 1
ATOM 14701 C C . ASN B 1 816 ? -9.844 42.875 -0.867 1 96.19 816 ASN B C 1
ATOM 14703 O O . ASN B 1 816 ? -10.227 43.469 0.154 1 96.19 816 ASN B O 1
ATOM 14707 N N . ARG B 1 817 ? -10.445 43 -2.031 1 96.38 817 ARG B N 1
ATOM 14708 C CA . ARG B 1 817 ? -11.68 43.75 -2.262 1 96.38 817 ARG B CA 1
ATOM 14709 C C . ARG B 1 817 ? -12.523 43.094 -3.342 1 96.38 817 ARG B C 1
ATOM 14711 O O . ARG B 1 817 ? -12.039 42.812 -4.438 1 96.38 817 ARG B O 1
ATOM 14718 N N . ILE B 1 818 ? -13.797 42.969 -3.039 1 96.44 818 ILE B N 1
ATOM 14719 C CA . ILE B 1 818 ? -14.719 42.438 -4.039 1 96.44 818 ILE B CA 1
ATOM 14720 C C . ILE B 1 818 ? -15.062 43.531 -5.047 1 96.44 818 ILE B C 1
ATOM 14722 O O . ILE B 1 818 ? -15.531 44.625 -4.672 1 96.44 818 ILE B O 1
ATOM 14726 N N . ILE B 1 819 ? -14.852 43.312 -6.285 1 97.06 819 ILE B N 1
ATOM 14727 C CA . ILE B 1 819 ? -15.164 44.25 -7.348 1 97.06 819 ILE B CA 1
ATOM 14728 C C . ILE B 1 819 ? -16.5 43.875 -7.996 1 97.06 819 ILE B C 1
ATOM 14730 O O . ILE B 1 819 ? -17.281 44.75 -8.344 1 97.06 819 ILE B O 1
ATOM 14734 N N . GLU B 1 820 ? -16.719 42.562 -8.164 1 94.38 820 GLU B N 1
ATOM 14735 C CA . GLU B 1 820 ? -17.953 42.031 -8.742 1 94.38 820 GLU B CA 1
ATOM 14736 C C . GLU B 1 820 ? -18.359 40.719 -8.086 1 94.38 820 GLU B C 1
ATOM 14738 O O . GLU B 1 820 ? -17.531 39.812 -7.953 1 94.38 820 GLU B O 1
ATOM 14743 N N . SER B 1 821 ? -19.516 40.656 -7.617 1 91.31 821 SER B N 1
ATOM 14744 C CA . SER B 1 821 ? -20.125 39.438 -7.09 1 91.31 821 SER B CA 1
ATOM 14745 C C . SER B 1 821 ? -21.641 39.469 -7.207 1 91.31 821 SER B C 1
ATOM 14747 O O . SER B 1 821 ? -22.219 40.562 -7.398 1 91.31 821 SER B O 1
ATOM 14749 N N . ASP B 1 822 ? -22.188 38.281 -7.168 1 88.62 822 ASP B N 1
ATOM 14750 C CA . ASP B 1 822 ? -23.641 38.25 -7.195 1 88.62 822 ASP B CA 1
ATOM 14751 C C . ASP B 1 822 ? -24.234 38.562 -5.82 1 88.62 822 ASP B C 1
ATOM 14753 O O . ASP B 1 822 ? -24.375 37.656 -4.988 1 88.62 822 ASP B O 1
ATOM 14757 N N . GLU B 1 823 ? -24.406 39.781 -5.516 1 86.56 823 GLU B N 1
ATOM 14758 C CA . GLU B 1 823 ? -25 40.125 -4.227 1 86.56 823 GLU B CA 1
ATOM 14759 C C . GLU B 1 823 ? -26.391 40.719 -4.402 1 86.56 823 GLU B C 1
ATOM 14761 O O . GLU B 1 823 ? -26.656 41.406 -5.387 1 86.56 823 GLU B O 1
ATOM 14766 N N . PRO B 1 824 ? -27.281 40.469 -3.547 1 82 824 PRO B N 1
ATOM 14767 C CA . PRO B 1 824 ? -28.625 41.031 -3.627 1 82 824 PRO B CA 1
ATOM 14768 C C . PRO B 1 824 ? -28.672 42.531 -3.387 1 82 824 PRO B C 1
ATOM 14770 O O . PRO B 1 824 ? -27.734 43.094 -2.805 1 82 824 PRO B O 1
ATOM 14773 N N . GLU B 1 825 ? -29.719 43.062 -3.914 1 83.56 825 GLU B N 1
ATOM 14774 C CA . GLU B 1 825 ? -29.906 44.469 -3.631 1 83.56 825 GLU B CA 1
ATOM 14775 C C . GLU B 1 825 ? -30.125 44.719 -2.139 1 83.56 825 GLU B C 1
ATOM 14777 O O . GLU B 1 825 ? -30.859 43.969 -1.484 1 83.56 825 GLU B O 1
ATOM 14782 N N . ARG B 1 826 ? -29.359 45.594 -1.574 1 87.06 826 ARG B N 1
ATOM 14783 C CA . ARG B 1 826 ? -29.469 45.906 -0.156 1 87.06 826 ARG B CA 1
ATOM 14784 C C . ARG B 1 826 ? -30.297 47.188 0.052 1 87.06 826 ARG B C 1
ATOM 14786 O O . ARG B 1 826 ? -30.203 48.125 -0.741 1 87.06 826 ARG B O 1
ATOM 14793 N N . PRO B 1 827 ? -31.047 47.219 1.089 1 86.56 827 PRO B N 1
ATOM 14794 C CA . PRO B 1 827 ? -31.891 48.406 1.363 1 86.56 827 PRO B CA 1
ATOM 14795 C C . PRO B 1 827 ? -31.078 49.656 1.679 1 86.56 827 PRO B C 1
ATOM 14797 O O . PRO B 1 827 ? -31.562 50.75 1.483 1 86.56 827 PRO B O 1
ATOM 14800 N N . VAL B 1 828 ? -29.906 49.406 2.344 1 93.62 828 VAL B N 1
ATOM 14801 C CA . VAL B 1 828 ? -29.062 50.531 2.707 1 93.62 828 VAL B CA 1
ATOM 14802 C C . VAL B 1 828 ? -27.672 50.375 2.098 1 93.62 828 VAL B C 1
ATOM 14804 O O . VAL B 1 828 ? -27.188 49.25 1.968 1 93.62 828 VAL B O 1
ATOM 14807 N N . PRO B 1 829 ? -27.016 51.438 1.788 1 92.25 829 PRO B N 1
ATOM 14808 C CA . PRO B 1 829 ? -25.766 51.344 1.023 1 92.25 829 PRO B CA 1
ATOM 14809 C C . PRO B 1 829 ? -24.594 50.812 1.846 1 92.25 829 PRO B C 1
ATOM 14811 O O . PRO B 1 829 ? -23.672 50.219 1.29 1 92.25 829 PRO B O 1
ATOM 14814 N N . TRP B 1 830 ? -24.578 51 3.189 1 93.62 830 TRP B N 1
ATOM 14815 C CA . TRP B 1 830 ? -23.438 50.625 4 1 93.62 830 TRP B CA 1
ATOM 14816 C C . TRP B 1 830 ? -23.438 49.125 4.254 1 93.62 830 TRP B C 1
ATOM 14818 O O . TRP B 1 830 ? -22.531 48.594 4.91 1 93.62 830 TRP B O 1
ATOM 14828 N N . GLN B 1 831 ? -24.359 48.406 3.654 1 94.75 831 GLN B N 1
ATOM 14829 C CA . GLN B 1 831 ? -24.422 46.938 3.818 1 94.75 831 GLN B CA 1
ATOM 14830 C C . GLN B 1 831 ? -24.062 46.219 2.521 1 94.75 831 GLN B C 1
ATOM 14832 O O . GLN B 1 831 ? -24.156 45 2.438 1 94.75 831 GLN B O 1
ATOM 14837 N N . VAL B 1 832 ? -23.688 47.031 1.492 1 93 832 VAL B N 1
ATOM 14838 C CA . VAL B 1 832 ? -23.266 46.438 0.226 1 93 832 VAL B CA 1
ATOM 14839 C C . VAL B 1 832 ? -21.859 45.844 0.379 1 93 832 VAL B C 1
ATOM 14841 O O . VAL B 1 832 ? -20.938 46.562 0.813 1 93 832 VAL B O 1
ATOM 14844 N N . ARG B 1 833 ? -21.656 44.594 0.014 1 92.69 833 ARG B N 1
ATOM 14845 C CA . ARG B 1 833 ? -20.391 43.875 0.208 1 92.69 833 ARG B CA 1
ATOM 14846 C C . ARG B 1 833 ? -19.375 44.281 -0.851 1 92.69 833 ARG B C 1
ATOM 14848 O O . ARG B 1 833 ? -18.172 44.25 -0.599 1 92.69 833 ARG B O 1
ATOM 14855 N N . THR B 1 834 ? -19.891 44.562 -2.078 1 93.06 834 THR B N 1
ATOM 14856 C CA . THR B 1 834 ? -19 45.031 -3.133 1 93.06 834 THR B CA 1
ATOM 14857 C C . THR B 1 834 ? -18.156 46.219 -2.658 1 93.06 834 THR B C 1
ATOM 14859 O O . THR B 1 834 ? -18.703 47.156 -2.102 1 93.06 834 THR B O 1
ATOM 14862 N N . GLY B 1 835 ? -16.891 46.031 -2.766 1 93.31 835 GLY B N 1
ATOM 14863 C CA . GLY B 1 835 ? -15.992 47.094 -2.312 1 93.31 835 GLY B CA 1
ATOM 14864 C C . GLY B 1 835 ? -15.328 46.781 -0.982 1 93.31 835 GLY B C 1
ATOM 14865 O O . GLY B 1 835 ? -14.422 47.5 -0.551 1 93.31 835 GLY B O 1
ATOM 14866 N N . HIS B 1 836 ? -15.773 45.812 -0.348 1 94 836 HIS B N 1
ATOM 14867 C CA . HIS B 1 836 ? -15.219 45.406 0.937 1 94 836 HIS B CA 1
ATOM 14868 C C . HIS B 1 836 ? -14.484 44.062 0.822 1 94 836 HIS B C 1
ATOM 14870 O O . HIS B 1 836 ? -14.609 43.375 -0.186 1 94 836 HIS B O 1
ATOM 14876 N N . PRO B 1 837 ? -13.711 43.75 1.848 1 94 837 PRO B N 1
ATOM 14877 C CA . PRO B 1 837 ? -12.977 42.5 1.79 1 94 837 PRO B CA 1
ATOM 14878 C C . PRO B 1 837 ? -13.906 41.281 1.816 1 94 837 PRO B C 1
ATOM 14880 O O . PRO B 1 837 ? -14.961 41.312 2.461 1 94 837 PRO B O 1
ATOM 14883 N N . GLN B 1 838 ? -13.453 40.219 1.146 1 91.88 838 GLN B N 1
ATOM 14884 C CA . GLN B 1 838 ? -14.172 38.938 1.205 1 91.88 838 GLN B CA 1
ATOM 14885 C C . GLN B 1 838 ? -14.25 38.438 2.637 1 91.88 838 GLN B C 1
ATOM 14887 O O . GLN B 1 838 ? -13.242 38.406 3.346 1 91.88 838 GLN B O 1
ATOM 14892 N N . GLY B 1 839 ? -15.406 38.062 3.064 1 89.31 839 GLY B N 1
ATOM 14893 C CA . GLY B 1 839 ? -15.594 37.531 4.406 1 89.31 839 GLY B CA 1
ATOM 14894 C C . GLY B 1 839 ? -15.961 38.594 5.422 1 89.31 839 GLY B C 1
ATOM 14895 O O . GLY B 1 839 ? -16.047 38.312 6.621 1 89.31 839 GLY B O 1
ATOM 14896 N N . ALA B 1 840 ? -16.172 39.844 5.004 1 91.81 840 ALA B N 1
ATOM 14897 C CA . ALA B 1 840 ? -16.594 40.875 5.914 1 91.81 840 ALA B CA 1
ATOM 14898 C C . ALA B 1 840 ? -17.891 40.5 6.629 1 91.81 840 ALA B C 1
ATOM 14900 O O . ALA B 1 840 ? -18.781 39.906 6.027 1 91.81 840 ALA B O 1
ATOM 14901 N N . LEU B 1 841 ? -17.938 40.844 7.883 1 92.12 841 LEU B N 1
ATOM 14902 C CA . LEU B 1 841 ? -19.062 40.438 8.719 1 92.12 841 LEU B CA 1
ATOM 14903 C C . LEU B 1 841 ? -20.094 41.562 8.82 1 92.12 841 LEU B C 1
ATOM 14905 O O . LEU B 1 841 ? -19.719 42.719 8.961 1 92.12 841 LEU B O 1
ATOM 14909 N N . LEU B 1 842 ? -21.328 41.188 8.633 1 93.38 842 LEU B N 1
ATOM 14910 C CA . LEU B 1 842 ? -22.438 42.125 8.852 1 93.38 842 LEU B CA 1
ATOM 14911 C C . LEU B 1 842 ? -23 41.969 10.266 1 93.38 842 LEU B C 1
ATOM 14913 O O . LEU B 1 842 ? -23.672 41 10.578 1 93.38 842 LEU B O 1
ATOM 14917 N N . LEU B 1 843 ? -22.656 43.031 11.164 1 94.31 843 LEU B N 1
ATOM 14918 C CA . LEU B 1 843 ? -23 42.938 12.586 1 94.31 843 LEU B CA 1
ATOM 14919 C C . LEU B 1 843 ? -23.516 44.25 13.102 1 94.31 843 LEU B C 1
ATOM 14921 O O . LEU B 1 843 ? -23.344 45.312 12.453 1 94.31 843 LEU B O 1
ATOM 14925 N N . TYR B 1 844 ? -24.25 44.156 14.25 1 96.06 844 TYR B N 1
ATOM 14926 C CA . TYR B 1 844 ? -24.5 45.375 15.023 1 96.06 844 TYR B CA 1
ATOM 14927 C C . TYR B 1 844 ? -23.266 45.812 15.789 1 96.06 844 TYR B C 1
ATOM 14929 O O . TYR B 1 844 ? -22.375 45 16.062 1 96.06 844 TYR B O 1
ATOM 14937 N N . LYS B 1 845 ? -23.172 47 16.047 1 96.19 845 LYS B N 1
ATOM 14938 C CA . LYS B 1 845 ? -22.062 47.5 16.859 1 96.19 845 LYS B CA 1
ATOM 14939 C C . LYS B 1 845 ? -22.5 47.719 18.312 1 96.19 845 LYS B C 1
ATOM 14941 O O . LYS B 1 845 ? -23.531 48.375 18.562 1 96.19 845 LYS B O 1
ATOM 14946 N N . SER B 1 846 ? -21.781 47.125 19.25 1 96.06 846 SER B N 1
ATOM 14947 C CA . SER B 1 846 ? -22.031 47.344 20.672 1 96.06 846 SER B CA 1
ATOM 14948 C C . SER B 1 846 ? -21.312 48.594 21.188 1 96.06 846 SER B C 1
ATOM 14950 O O . SER B 1 846 ? -20.125 48.781 20.953 1 96.06 846 SER B O 1
ATOM 14952 N N . ILE B 1 847 ? -22.031 49.438 21.875 1 95.94 847 ILE B N 1
ATOM 14953 C CA . ILE B 1 847 ? -21.406 50.688 22.328 1 95.94 847 ILE B CA 1
ATOM 14954 C C . ILE B 1 847 ? -21.438 50.75 23.859 1 95.94 847 ILE B C 1
ATOM 14956 O O . ILE B 1 847 ? -21.172 51.812 24.438 1 95.94 847 ILE B O 1
ATOM 14960 N N . GLY B 1 848 ? -21.781 49.625 24.516 1 95.12 848 GLY B N 1
ATOM 14961 C CA . GLY B 1 848 ? -21.75 49.594 25.969 1 95.12 848 GLY B CA 1
ATOM 14962 C C . GLY B 1 848 ? -22.844 48.719 26.578 1 95.12 848 GLY B C 1
ATOM 14963 O O . GLY B 1 848 ? -23.469 47.906 25.875 1 95.12 848 GLY B O 1
ATOM 14964 N N . ILE B 1 849 ? -23 48.875 27.922 1 97.12 849 ILE B N 1
ATOM 14965 C CA . ILE B 1 849 ? -24.016 48.188 28.703 1 97.12 849 ILE B CA 1
ATOM 14966 C C . ILE B 1 849 ? -24.938 49.219 29.359 1 97.12 849 ILE B C 1
ATOM 14968 O O . ILE B 1 849 ? -24.484 50.188 29.938 1 97.12 849 ILE B O 1
ATOM 14972 N N . PHE B 1 850 ? -26.266 48.969 29.297 1 97.81 850 PHE B N 1
ATOM 14973 C CA . PHE B 1 850 ? -27.219 49.875 29.938 1 97.81 850 PHE B CA 1
ATOM 14974 C C . PHE B 1 850 ? -26.984 49.906 31.453 1 97.81 850 PHE B C 1
ATOM 14976 O O . PHE B 1 850 ? -27.031 48.844 32.094 1 97.81 850 PHE B O 1
ATOM 14983 N N . ARG B 1 851 ? -26.797 51.031 31.984 1 96.56 851 ARG B N 1
ATOM 14984 C CA . ARG B 1 851 ? -26.5 51.188 33.406 1 96.56 851 ARG B CA 1
ATOM 14985 C C . ARG B 1 851 ? -27.75 51.031 34.25 1 96.56 851 ARG B C 1
ATOM 14987 O O . ARG B 1 851 ? -27.719 50.406 35.312 1 96.56 851 ARG B O 1
ATOM 14994 N N . ASP B 1 852 ? -28.859 51.719 33.781 1 95.88 852 ASP B N 1
ATOM 14995 C CA . ASP B 1 852 ? -30.094 51.75 34.562 1 95.88 852 ASP B CA 1
ATOM 14996 C C . ASP B 1 852 ? -31.312 51.969 33.625 1 95.88 852 ASP B C 1
ATOM 14998 O O . ASP B 1 852 ? -31.156 52.062 32.406 1 95.88 852 ASP B O 1
ATOM 15002 N N . GLU B 1 853 ? -32.5 52.031 34.281 1 95.81 853 GLU B N 1
ATOM 15003 C CA . GLU B 1 853 ? -33.75 52.125 33.531 1 95.81 853 GLU B CA 1
ATOM 15004 C C . GLU B 1 853 ? -33.844 53.469 32.812 1 95.81 853 GLU B C 1
ATOM 15006 O O . GLU B 1 853 ? -34.406 53.562 31.719 1 95.81 853 GLU B O 1
ATOM 15011 N N . GLU B 1 854 ? -33.312 54.469 33.406 1 96.44 854 GLU B N 1
ATOM 15012 C CA . GLU B 1 854 ? -33.312 55.781 32.812 1 96.44 854 GLU B CA 1
ATOM 15013 C C . GLU B 1 854 ? -32.562 55.781 31.484 1 96.44 854 GLU B C 1
ATOM 15015 O O . GLU B 1 854 ? -33.031 56.375 30.484 1 96.44 854 GLU B O 1
ATOM 15020 N N . GLN B 1 855 ? -31.438 55.156 31.531 1 96.69 855 GLN B N 1
ATOM 15021 C CA . GLN B 1 855 ? -30.641 55.094 30.312 1 96.69 855 GLN B CA 1
ATOM 15022 C C . GLN B 1 855 ? -31.344 54.281 29.234 1 96.69 855 GLN B C 1
ATOM 15024 O O . GLN B 1 855 ? -31.281 54.625 28.047 1 96.69 855 GLN B O 1
ATOM 15029 N N . VAL B 1 856 ? -31.938 53.188 29.531 1 97.25 856 VAL B N 1
ATOM 15030 C CA . VAL B 1 856 ? -32.688 52.375 28.594 1 97.25 856 VAL B CA 1
ATOM 15031 C C . VAL B 1 856 ? -33.75 53.188 27.906 1 97.25 856 VAL B C 1
ATOM 15033 O O . VAL B 1 856 ? -33.906 53.156 26.688 1 97.25 856 VAL B O 1
ATOM 15036 N N . ASN B 1 857 ? -34.438 54.031 28.75 1 94.94 857 ASN B N 1
ATOM 15037 C CA . ASN B 1 857 ? -35.562 54.812 28.25 1 94.94 857 ASN B CA 1
ATOM 15038 C C . ASN B 1 857 ? -35.094 56.031 27.438 1 94.94 857 ASN B C 1
ATOM 15040 O O . ASN B 1 857 ? -35.875 56.531 26.609 1 94.94 857 ASN B O 1
ATOM 15044 N N . SER B 1 858 ? -33.875 56.438 27.641 1 95.44 858 SER B N 1
ATOM 15045 C CA . SER B 1 858 ? -33.406 57.656 27.016 1 95.44 858 SER B CA 1
ATOM 15046 C C . SER B 1 858 ? -32.719 57.375 25.688 1 95.44 858 SER B C 1
ATOM 15048 O O . SER B 1 858 ? -32.438 58.281 24.922 1 95.44 858 SER B O 1
ATOM 15050 N N . MET B 1 859 ? -32.406 56.125 25.375 1 95.56 859 MET B N 1
ATOM 15051 C CA . MET B 1 859 ? -31.672 55.75 24.172 1 95.56 859 MET B CA 1
ATOM 15052 C C . MET B 1 859 ? -32.469 54.812 23.312 1 95.56 859 MET B C 1
ATOM 15054 O O . MET B 1 859 ? -33.312 54.062 23.812 1 95.56 859 MET B O 1
ATOM 15058 N N . PRO B 1 860 ? -32.219 54.844 21.984 1 95.88 860 PRO B N 1
ATOM 15059 C CA . PRO B 1 860 ? -32.812 53.812 21.156 1 95.88 860 PRO B CA 1
ATOM 15060 C C . PRO B 1 860 ? -32.438 52.406 21.609 1 95.88 860 PRO B C 1
ATOM 15062 O O . PRO B 1 860 ? -31.297 52.156 21.953 1 95.88 860 PRO B O 1
ATOM 15065 N N . HIS B 1 861 ? -33.312 51.531 21.688 1 95.56 861 HIS B N 1
ATOM 15066 C CA . HIS B 1 861 ? -33.062 50.188 22.172 1 95.56 861 HIS B CA 1
ATOM 15067 C C . HIS B 1 861 ? -34.062 49.188 21.562 1 95.56 861 HIS B C 1
ATOM 15069 O O . HIS B 1 861 ? -35.062 49.594 20.984 1 95.56 861 HIS B O 1
ATOM 15075 N N . ILE B 1 862 ? -33.75 47.969 21.609 1 94.94 862 ILE B N 1
ATOM 15076 C CA . ILE B 1 862 ? -34.625 46.875 21.203 1 94.94 862 ILE B CA 1
ATOM 15077 C C . ILE B 1 862 ? -35.75 46.719 22.219 1 94.94 862 ILE B C 1
ATOM 15079 O O . ILE B 1 862 ? -35.562 46.938 23.422 1 94.94 862 ILE B O 1
ATOM 15083 N N . ALA B 1 863 ? -36.938 46.312 21.688 1 91.75 863 ALA B N 1
ATOM 15084 C CA . ALA B 1 863 ? -38.062 46.062 22.578 1 91.75 863 ALA B CA 1
ATOM 15085 C C . ALA B 1 863 ? -37.688 45.031 23.656 1 91.75 863 ALA B C 1
ATOM 15087 O O . ALA B 1 863 ? -37.156 43.969 23.344 1 91.75 863 ALA B O 1
ATOM 15088 N N . GLY B 1 864 ? -37.906 45.344 24.891 1 90.62 864 GLY B N 1
ATOM 15089 C CA . GLY B 1 864 ? -37.625 44.438 25.984 1 90.62 864 GLY B CA 1
ATOM 15090 C C . GLY B 1 864 ? -36.25 44.625 26.609 1 90.62 864 GLY B C 1
ATOM 15091 O O . GLY B 1 864 ? -35.875 43.938 27.547 1 90.62 864 GLY B O 1
ATOM 15092 N N . ALA B 1 865 ? -35.438 45.594 26.125 1 95.81 865 ALA B N 1
ATOM 15093 C CA . ALA B 1 865 ? -34.125 45.875 26.703 1 95.81 865 ALA B CA 1
ATOM 15094 C C . ALA B 1 865 ? -34.25 46.281 28.172 1 95.81 865 ALA B C 1
ATOM 15096 O O . ALA B 1 865 ? -35.188 47 28.547 1 95.81 865 ALA B O 1
ATOM 15097 N N . ARG B 1 866 ? -33.344 45.906 28.984 1 95.19 866 ARG B N 1
ATOM 15098 C CA . ARG B 1 866 ? -33.281 46.219 30.406 1 95.19 866 ARG B CA 1
ATOM 15099 C C . ARG B 1 866 ? -31.875 46.625 30.844 1 95.19 866 ARG B C 1
ATOM 15101 O O . ARG B 1 866 ? -30.922 46.438 30.094 1 95.19 866 ARG B O 1
ATOM 15108 N N . PRO B 1 867 ? -31.828 47.219 32.062 1 96.81 867 PRO B N 1
ATOM 15109 C CA . PRO B 1 867 ? -30.469 47.5 32.562 1 96.81 867 PRO B CA 1
ATOM 15110 C C . PRO B 1 867 ? -29.578 46.25 32.562 1 96.81 867 PRO B C 1
ATOM 15112 O O . PRO B 1 867 ? -30.047 45.156 32.906 1 96.81 867 PRO B O 1
ATOM 15115 N N . GLY B 1 868 ? -28.344 46.438 32.094 1 97.31 868 GLY B N 1
ATOM 15116 C CA . GLY B 1 868 ? -27.406 45.312 32.062 1 97.31 868 GLY B CA 1
ATOM 15117 C C . GLY B 1 868 ? -27.297 44.688 30.672 1 97.31 868 GLY B C 1
ATOM 15118 O O . GLY B 1 868 ? -26.438 43.844 30.438 1 97.31 868 GLY B O 1
ATOM 15119 N N . ASP B 1 869 ? -28.172 45.094 29.75 1 96.88 869 ASP B N 1
ATOM 15120 C CA . ASP B 1 869 ? -28.109 44.594 28.375 1 96.88 869 ASP B CA 1
ATOM 15121 C C . ASP B 1 869 ? -27.109 45.406 27.547 1 96.88 869 ASP B C 1
ATOM 15123 O O . ASP B 1 869 ? -26.688 46.469 27.953 1 96.88 869 ASP B O 1
ATOM 15127 N N . ILE B 1 870 ? -26.828 44.812 26.422 1 96.38 870 ILE B N 1
ATOM 15128 C CA . ILE B 1 870 ? -25.891 45.469 25.516 1 96.38 870 ILE B CA 1
ATOM 15129 C C . ILE B 1 870 ? -26.594 46.625 24.781 1 96.38 870 ILE B C 1
ATOM 15131 O O . ILE B 1 870 ? -27.75 46.469 24.344 1 96.38 870 ILE B O 1
ATOM 15135 N N . ILE B 1 871 ? -25.953 47.781 24.688 1 97.56 871 ILE B N 1
ATOM 15136 C CA . ILE B 1 871 ? -26.453 48.906 23.906 1 97.56 871 ILE B CA 1
ATOM 15137 C C . ILE B 1 871 ? -26.016 48.75 22.453 1 97.56 871 ILE B C 1
ATOM 15139 O O . ILE B 1 871 ? -24.812 48.656 22.172 1 97.56 871 ILE B O 1
ATOM 15143 N N . ILE B 1 872 ? -26.953 48.719 21.547 1 97.31 872 ILE B N 1
ATOM 15144 C CA . ILE B 1 872 ? -26.672 48.625 20.125 1 97.31 872 ILE B CA 1
ATOM 15145 C C . ILE B 1 872 ? -26.656 50.031 19.516 1 97.31 872 ILE B C 1
ATOM 15147 O O . ILE B 1 872 ? -27.516 50.875 19.828 1 97.31 872 ILE B O 1
ATOM 15151 N N . GLU B 1 873 ? -25.703 50.312 18.688 1 97 873 GLU B N 1
ATOM 15152 C CA . GLU B 1 873 ? -25.578 51.625 18.031 1 97 873 GLU B CA 1
ATOM 15153 C C . GLU B 1 873 ? -26.672 51.812 17 1 97 873 GLU B C 1
ATOM 15155 O O . GLU B 1 873 ? -26.906 50.969 16.141 1 97 873 GLU B O 1
ATOM 15160 N N . ASP B 1 874 ? -27.359 52.875 17.141 1 97.06 874 ASP B N 1
ATOM 15161 C CA . ASP B 1 874 ? -28.25 53.312 16.078 1 97.06 874 ASP B CA 1
ATOM 15162 C C . ASP B 1 874 ? -27.453 53.969 14.938 1 97.06 874 ASP B C 1
ATOM 15164 O O . ASP B 1 874 ? -27.234 55.188 14.938 1 97.06 874 ASP B O 1
ATOM 15168 N N . TYR B 1 875 ? -27.172 53.188 14.016 1 95.69 875 TYR B N 1
ATOM 15169 C CA . TYR B 1 875 ? -26.188 53.594 13.008 1 95.69 875 TYR B CA 1
ATOM 15170 C C . TYR B 1 875 ? -26.766 54.656 12.078 1 95.69 875 TYR B C 1
ATOM 15172 O O . TYR B 1 875 ? -26.062 55.594 11.68 1 95.69 875 TYR B O 1
ATOM 15180 N N . ASP B 1 876 ? -28.031 54.594 11.703 1 94.38 876 ASP B N 1
ATOM 15181 C CA . ASP B 1 876 ? -28.609 55.531 10.75 1 94.38 876 ASP B CA 1
ATOM 15182 C C . ASP B 1 876 ? -29.281 56.688 11.469 1 94.38 876 ASP B C 1
ATOM 15184 O O . ASP B 1 876 ? -29.812 57.594 10.828 1 94.38 876 ASP B O 1
ATOM 15188 N N . ASN B 1 877 ? -29.375 56.75 12.742 1 94.62 877 ASN B N 1
ATOM 15189 C CA . ASN B 1 877 ? -29.859 57.844 13.594 1 94.62 877 ASN B CA 1
ATOM 15190 C C . ASN B 1 877 ? -31.344 58.125 13.367 1 94.62 877 ASN B C 1
ATOM 15192 O O . ASN B 1 877 ? -31.75 59.281 13.289 1 94.62 877 ASN B O 1
ATOM 15196 N N . ASP B 1 878 ? -32.094 57.062 13.125 1 94 878 ASP B N 1
ATOM 15197 C CA . ASP B 1 878 ? -33.5 57.25 12.914 1 94 878 ASP B CA 1
ATOM 15198 C C . ASP B 1 878 ? -34.281 57.031 14.211 1 94 878 ASP B C 1
ATOM 15200 O O . ASP B 1 878 ? -35.531 57.094 14.219 1 94 878 ASP B O 1
ATOM 15204 N N . GLY B 1 879 ? -33.594 56.719 15.305 1 94.5 879 GLY B N 1
ATOM 15205 C CA . GLY B 1 879 ? -34.188 56.562 16.625 1 94.5 879 GLY B CA 1
ATOM 15206 C C . GLY B 1 879 ? -34.688 55.188 16.922 1 94.5 879 GLY B C 1
ATOM 15207 O O . GLY B 1 879 ? -35.188 54.906 18.016 1 94.5 879 GLY B O 1
ATOM 15208 N N . GLU B 1 880 ? -34.5 54.219 15.906 1 94.88 880 GLU B N 1
ATOM 15209 C CA . GLU B 1 880 ? -34.906 52.844 16.078 1 94.88 880 GLU B CA 1
ATOM 15210 C C . GLU B 1 880 ? -33.75 51.875 15.75 1 94.88 880 GLU B C 1
ATOM 15212 O O . GLU B 1 880 ? -32.906 52.188 14.914 1 94.88 880 GLU B O 1
ATOM 15217 N N . ILE B 1 881 ? -33.688 50.781 16.453 1 96.62 881 ILE B N 1
ATOM 15218 C CA . ILE B 1 881 ? -32.75 49.719 16.125 1 96.62 881 ILE B CA 1
ATOM 15219 C C . ILE B 1 881 ? -33.375 48.688 15.195 1 96.62 881 ILE B C 1
ATOM 15221 O O . ILE B 1 881 ? -34.281 47.969 15.602 1 96.62 881 ILE B O 1
ATOM 15225 N N . THR B 1 882 ? -33 48.656 13.961 1 94.81 882 THR B N 1
ATOM 15226 C CA . THR B 1 882 ? -33.5 47.719 12.945 1 94.81 882 THR B CA 1
ATOM 15227 C C . THR B 1 882 ? -32.344 47.031 12.219 1 94.81 882 THR B C 1
ATOM 15229 O O . THR B 1 882 ? -31.172 47.219 12.594 1 94.81 882 THR B O 1
ATOM 15232 N N . THR B 1 883 ? -32.656 46.281 11.242 1 94.31 883 THR B N 1
ATOM 15233 C CA . THR B 1 883 ? -31.641 45.562 10.469 1 94.31 883 THR B CA 1
ATOM 15234 C C . THR B 1 883 ? -30.766 46.562 9.695 1 94.31 883 THR B C 1
ATOM 15236 O O . THR B 1 883 ? -29.656 46.219 9.281 1 94.31 883 THR B O 1
ATOM 15239 N N . ASP B 1 884 ? -31.266 47.719 9.539 1 95.5 884 ASP B N 1
ATOM 15240 C CA . ASP B 1 884 ? -30.516 48.719 8.812 1 95.5 884 ASP B CA 1
ATOM 15241 C C . ASP B 1 884 ? -29.375 49.281 9.656 1 95.5 884 ASP B C 1
ATOM 15243 O O . ASP B 1 884 ? -28.469 49.938 9.133 1 95.5 884 ASP B O 1
ATOM 15247 N N . ASP B 1 885 ? -29.422 48.969 10.961 1 95.62 885 ASP B N 1
ATOM 15248 C CA . ASP B 1 885 ? -28.359 49.438 11.844 1 95.62 885 ASP B CA 1
ATOM 15249 C C . ASP B 1 885 ? -27.141 48.5 11.812 1 95.62 885 ASP B C 1
ATOM 15251 O O . ASP B 1 885 ? -26.109 48.812 12.398 1 95.62 885 ASP B O 1
ATOM 15255 N N . ARG B 1 886 ? -27.266 47.406 11.117 1 96.25 886 ARG B N 1
ATOM 15256 C CA . ARG B 1 886 ? -26.094 46.531 10.945 1 96.25 886 ARG B CA 1
ATOM 15257 C C . ARG B 1 886 ? -25.078 47.188 10.016 1 96.25 886 ARG B C 1
ATOM 15259 O O . ARG B 1 886 ? -25.453 47.906 9.078 1 96.25 886 ARG B O 1
ATOM 15266 N N . GLN B 1 887 ? -23.891 46.938 10.305 1 93.62 887 GLN B N 1
ATOM 15267 C CA . GLN B 1 887 ? -22.797 47.469 9.5 1 93.62 887 GLN B CA 1
ATOM 15268 C C . GLN B 1 887 ? -21.828 46.375 9.086 1 93.62 887 GLN B C 1
ATOM 15270 O O . GLN B 1 887 ? -21.703 45.375 9.758 1 93.62 887 GLN B O 1
ATOM 15275 N N . LEU B 1 888 ? -21.188 46.594 7.934 1 93.19 888 LEU B N 1
ATOM 15276 C CA . LEU B 1 888 ? -20.109 45.719 7.5 1 93.19 888 LEU B CA 1
ATOM 15277 C C . LEU B 1 888 ? -18.797 46.125 8.172 1 93.19 888 LEU B C 1
ATOM 15279 O O . LEU B 1 888 ? -18.312 47.219 7.996 1 93.19 888 LEU B O 1
ATOM 15283 N N . PHE B 1 889 ? -18.281 45.188 8.898 1 90.81 889 PHE B N 1
ATOM 15284 C CA . PHE B 1 889 ? -17.016 45.469 9.57 1 90.81 889 PHE B CA 1
ATOM 15285 C C . PHE B 1 889 ? -15.836 45.281 8.609 1 90.81 889 PHE B C 1
ATOM 15287 O O . PHE B 1 889 ? -15.852 44.406 7.746 1 90.81 889 PHE B O 1
ATOM 15294 N N . PRO B 1 890 ? -14.859 46.094 8.812 1 88 890 PRO B N 1
ATOM 15295 C CA . PRO B 1 890 ? -13.742 46.094 7.863 1 88 890 PRO B CA 1
ATOM 15296 C C . PRO B 1 890 ? -12.797 44.906 8.062 1 88 890 PRO B C 1
ATOM 15298 O O . PRO B 1 890 ? -12.07 44.531 7.137 1 88 890 PRO B O 1
ATOM 15301 N N . LEU B 1 891 ? -12.758 44.312 9.219 1 92.06 891 LEU B N 1
ATOM 15302 C CA . LEU B 1 891 ? -11.836 43.188 9.484 1 92.06 891 LEU B CA 1
ATOM 15303 C C . LEU B 1 891 ? -12.531 41.844 9.297 1 92.06 891 LEU B C 1
ATOM 15305 O O . LEU B 1 891 ? -13.734 41.75 9.539 1 92.06 891 LEU B O 1
ATOM 15309 N N . THR B 1 892 ? -11.805 40.875 8.828 1 92.44 892 THR B N 1
ATOM 15310 C CA . THR B 1 892 ? -12.289 39.5 8.641 1 92.44 892 THR B CA 1
ATOM 15311 C C . THR B 1 892 ? -11.5 38.531 9.508 1 92.44 892 THR B C 1
ATOM 15313 O O . THR B 1 892 ? -10.719 38.969 10.359 1 92.44 892 THR B O 1
ATOM 15316 N N . THR B 1 893 ? -11.766 37.219 9.305 1 89 893 THR B N 1
ATOM 15317 C CA . THR B 1 893 ? -11.055 36.188 10.055 1 89 893 THR B CA 1
ATOM 15318 C C . THR B 1 893 ? -9.648 35.969 9.492 1 89 893 THR B C 1
ATOM 15320 O O . THR B 1 893 ? -8.797 35.375 10.148 1 89 893 THR B O 1
ATOM 15323 N N . THR B 1 894 ? -9.375 36.469 8.32 1 91.62 894 THR B N 1
ATOM 15324 C CA . THR B 1 894 ? -8.062 36.375 7.703 1 91.62 894 THR B CA 1
ATOM 15325 C C . THR B 1 894 ? -7.195 37.562 8.078 1 91.62 894 THR B C 1
ATOM 15327 O O . THR B 1 894 ? -7.551 38.719 7.793 1 91.62 894 THR B O 1
ATOM 15330 N N . PRO B 1 895 ? -6.105 37.281 8.633 1 94 895 PRO B N 1
ATOM 15331 C CA . PRO B 1 895 ? -5.262 38.438 9.023 1 94 895 PRO B CA 1
ATOM 15332 C C . PRO B 1 895 ? -4.723 39.188 7.824 1 94 895 PRO B C 1
ATOM 15334 O O . PRO B 1 895 ? -4.363 38.594 6.809 1 94 895 PRO B O 1
ATOM 15337 N N . GLU B 1 896 ? -4.613 40.562 7.945 1 95.94 896 GLU B N 1
ATOM 15338 C CA . GLU B 1 896 ? -4.066 41.406 6.883 1 95.94 896 GLU B CA 1
ATOM 15339 C C . GLU B 1 896 ? -2.574 41.625 7.086 1 95.94 896 GLU B C 1
ATOM 15341 O O . GLU B 1 896 ? -1.863 41.969 6.141 1 95.94 896 GLU B O 1
ATOM 15346 N N . ILE B 1 897 ? -2.188 41.469 8.359 1 96.56 897 ILE B N 1
ATOM 15347 C CA . ILE B 1 897 ? -0.784 41.719 8.688 1 96.56 897 ILE B CA 1
ATOM 15348 C C . ILE B 1 897 ? -0.16 40.438 9.211 1 96.56 897 ILE B C 1
ATOM 15350 O O . ILE B 1 897 ? -0.76 39.719 10.039 1 96.56 897 ILE B O 1
ATOM 15354 N N . THR B 1 898 ? 0.956 40.125 8.75 1 95.69 898 THR B N 1
ATOM 15355 C CA . THR B 1 898 ? 1.781 39.031 9.289 1 95.69 898 THR B CA 1
ATOM 15356 C C . THR B 1 898 ? 3.23 39.5 9.438 1 95.69 898 THR B C 1
ATOM 15358 O O . THR B 1 898 ? 3.711 40.312 8.656 1 95.69 898 THR B O 1
ATOM 15361 N N . PHE B 1 899 ? 3.924 38.969 10.445 1 96.38 899 PHE B N 1
ATOM 15362 C CA . PHE B 1 899 ? 5.324 39.344 10.609 1 96.38 899 PHE B CA 1
ATOM 15363 C C . PHE B 1 899 ? 6.086 38.25 11.336 1 96.38 899 PHE B C 1
ATOM 15365 O O . PHE B 1 899 ? 5.477 37.375 11.969 1 96.38 899 PHE B O 1
ATOM 15372 N N . GLY B 1 900 ? 7.328 38.25 11.203 1 96.69 900 GLY B N 1
ATOM 15373 C CA . GLY B 1 900 ? 8.242 37.344 11.867 1 96.69 900 GLY B CA 1
ATOM 15374 C C . GLY B 1 900 ? 9.602 37.938 12.141 1 96.69 900 GLY B C 1
ATOM 15375 O O . GLY B 1 900 ? 10.102 38.75 11.352 1 96.69 900 GLY B O 1
ATOM 15376 N N . LEU B 1 901 ? 10.172 37.594 13.258 1 97.31 901 LEU B N 1
ATOM 15377 C CA . LEU B 1 901 ? 11.516 38 13.648 1 97.31 901 LEU B CA 1
ATOM 15378 C C . LEU B 1 901 ? 12.359 36.812 14.047 1 97.31 901 LEU B C 1
ATOM 15380 O O . LEU B 1 901 ? 12.055 36.125 15.031 1 97.31 901 LEU B O 1
ATOM 15384 N N . ASN B 1 902 ? 13.328 36.594 13.281 1 95.44 902 ASN B N 1
ATOM 15385 C CA . ASN B 1 902 ? 14.258 35.531 13.555 1 95.44 902 ASN B CA 1
ATOM 15386 C C . ASN B 1 902 ? 15.547 36.031 14.18 1 95.44 902 ASN B C 1
ATOM 15388 O O . ASN B 1 902 ? 16.188 36.938 13.648 1 95.44 902 ASN B O 1
ATOM 15392 N N . LEU B 1 903 ? 15.961 35.438 15.25 1 96.19 903 LEU B N 1
ATOM 15393 C CA . LEU B 1 903 ? 17.188 35.781 15.953 1 96.19 903 LEU B CA 1
ATOM 15394 C C . LEU B 1 903 ? 18.141 34.594 16 1 96.19 903 LEU B C 1
ATOM 15396 O O . LEU B 1 903 ? 17.734 33.469 16.344 1 96.19 903 LEU B O 1
ATOM 15400 N N . ASN B 1 904 ? 19.312 34.844 15.648 1 94.81 904 ASN B N 1
ATOM 15401 C CA . ASN B 1 904 ? 20.359 33.812 15.711 1 94.81 904 ASN B CA 1
ATOM 15402 C C . ASN B 1 904 ? 21.594 34.344 16.453 1 94.81 904 ASN B C 1
ATOM 15404 O O . ASN B 1 904 ? 22.047 35.438 16.203 1 94.81 904 ASN B O 1
ATOM 15408 N N . PHE B 1 905 ? 22.062 33.594 17.406 1 96.31 905 PHE B N 1
ATOM 15409 C CA . PHE B 1 905 ? 23.25 33.906 18.188 1 96.31 905 PHE B CA 1
ATOM 15410 C C . PHE B 1 905 ? 24.156 32.688 18.328 1 96.31 905 PHE B C 1
ATOM 15412 O O . PHE B 1 905 ? 23.672 31.562 18.531 1 96.31 905 PHE B O 1
ATOM 15419 N N . SER B 1 906 ? 25.406 32.906 18.078 1 94.19 906 SER B N 1
ATOM 15420 C CA . SER B 1 906 ? 26.359 31.812 18.266 1 94.19 906 SER B CA 1
ATOM 15421 C C . SER B 1 906 ? 27.578 32.281 19.078 1 94.19 906 SER B C 1
ATOM 15423 O O . SER B 1 906 ? 28.031 33.406 18.922 1 94.19 906 SER B O 1
ATOM 15425 N N . TYR B 1 907 ? 28.078 31.531 20 1 95.94 907 TYR B N 1
ATOM 15426 C CA . TYR B 1 907 ? 29.281 31.75 20.781 1 95.94 907 TYR B CA 1
ATOM 15427 C C . TYR B 1 907 ? 30.047 30.453 20.953 1 95.94 907 TYR B C 1
ATOM 15429 O O . TYR B 1 907 ? 29.625 29.562 21.703 1 95.94 907 TYR B O 1
ATOM 15437 N N . LYS B 1 908 ? 31.094 30.281 20.328 1 92.75 908 LYS B N 1
ATOM 15438 C CA . LYS B 1 908 ? 31.891 29.047 20.344 1 92.75 908 LYS B CA 1
ATOM 15439 C C . LYS B 1 908 ? 31.031 27.844 19.984 1 92.75 908 LYS B C 1
ATOM 15441 O O . LYS B 1 908 ? 30.406 27.812 18.922 1 92.75 908 LYS B O 1
ATOM 15446 N N . ASN B 1 909 ? 30.828 26.969 21.031 1 92.88 909 ASN B N 1
ATOM 15447 C CA . ASN B 1 909 ? 30.109 25.734 20.75 1 92.88 909 ASN B CA 1
ATOM 15448 C C . ASN B 1 909 ? 28.609 25.875 21.047 1 92.88 909 ASN B C 1
ATOM 15450 O O . ASN B 1 909 ? 27.859 24.906 20.906 1 92.88 909 ASN B O 1
ATOM 15454 N N . TRP B 1 910 ? 28.156 27.047 21.344 1 96.44 910 TRP B N 1
ATOM 15455 C CA . TRP B 1 910 ? 26.75 27.266 21.672 1 96.44 910 TRP B CA 1
ATOM 15456 C C . TRP B 1 910 ? 26.047 28.031 20.562 1 96.44 910 TRP B C 1
ATOM 15458 O O . TRP B 1 910 ? 26.625 28.938 19.969 1 96.44 910 TRP B O 1
ATOM 15468 N N . GLU B 1 911 ? 24.891 27.641 20.266 1 95.5 911 GLU B N 1
ATOM 15469 C CA . GLU B 1 911 ? 24.047 28.328 19.312 1 95.5 911 GLU B CA 1
ATOM 15470 C C . GLU B 1 911 ? 22.641 28.547 19.859 1 95.5 911 GLU B C 1
ATOM 15472 O O . GLU B 1 911 ? 22.094 27.688 20.547 1 95.5 911 GLU B O 1
ATOM 15477 N N . LEU B 1 912 ? 22.094 29.703 19.641 1 96.19 912 LEU B N 1
ATOM 15478 C CA . LEU B 1 912 ? 20.734 30.047 20.016 1 96.19 912 LEU B CA 1
ATOM 15479 C C . LEU B 1 912 ? 19.953 30.562 18.812 1 96.19 912 LEU B C 1
ATOM 15481 O O . LEU B 1 912 ? 20.422 31.453 18.094 1 96.19 912 LEU B O 1
ATOM 15485 N N . THR B 1 913 ? 18.859 29.969 18.547 1 95.31 913 THR B N 1
ATOM 15486 C CA . THR B 1 913 ? 17.938 30.438 17.531 1 95.31 913 THR B CA 1
ATOM 15487 C C . THR B 1 913 ? 16.547 30.703 18.125 1 95.31 913 THR B C 1
ATOM 15489 O O . THR B 1 913 ? 16.016 29.875 18.859 1 95.31 913 THR B O 1
ATOM 15492 N N . ALA B 1 914 ? 15.961 31.812 17.828 1 96.12 914 ALA B N 1
ATOM 15493 C CA . ALA B 1 914 ? 14.641 32.188 18.328 1 96.12 914 ALA B CA 1
ATOM 15494 C C . ALA B 1 914 ? 13.797 32.812 17.219 1 96.12 914 ALA B C 1
ATOM 15496 O O . ALA B 1 914 ? 14.305 33.562 16.375 1 96.12 914 ALA B O 1
ATOM 15497 N N . LEU B 1 915 ? 12.531 32.469 17.188 1 96.81 915 LEU B N 1
ATOM 15498 C CA . LEU B 1 915 ? 11.586 33.031 16.234 1 96.81 915 LEU B CA 1
ATOM 15499 C C . LEU B 1 915 ? 10.383 33.625 16.938 1 96.81 915 LEU B C 1
ATOM 15501 O O . LEU B 1 915 ? 9.695 32.969 17.703 1 96.81 915 LEU B O 1
ATOM 15505 N N . VAL B 1 916 ? 10.164 34.906 16.75 1 97.38 916 VAL B N 1
ATOM 15506 C CA . VAL B 1 916 ? 8.93 35.594 17.156 1 97.38 916 VAL B CA 1
ATOM 15507 C C . VAL B 1 916 ? 8.016 35.75 15.953 1 97.38 916 VAL B C 1
ATOM 15509 O O . VAL B 1 916 ? 8.453 36.25 14.898 1 97.38 916 VAL B O 1
ATOM 15512 N N . GLN B 1 917 ? 6.832 35.344 16.094 1 95.81 917 GLN B N 1
ATOM 15513 C CA . GLN B 1 917 ? 5.879 35.406 14.984 1 95.81 917 GLN B CA 1
ATOM 15514 C C . GLN B 1 917 ? 4.543 36 15.445 1 95.81 917 GLN B C 1
ATOM 15516 O O . GLN B 1 917 ? 4.129 35.781 16.578 1 95.81 917 GLN B O 1
ATOM 15521 N N . GLY B 1 918 ? 3.855 36.688 14.523 1 94.94 918 GLY B N 1
ATOM 15522 C CA . GLY B 1 918 ? 2.539 37.188 14.859 1 94.94 918 GLY B CA 1
ATOM 15523 C C . GLY B 1 918 ? 1.733 37.594 13.641 1 94.94 918 GLY B C 1
ATOM 15524 O O . GLY B 1 918 ? 2.23 37.562 12.508 1 94.94 918 GLY B O 1
ATOM 15525 N N . HIS B 1 919 ? 0.458 37.875 13.891 1 94.25 919 HIS B N 1
ATOM 15526 C CA . HIS B 1 919 ? -0.411 38.469 12.883 1 94.25 919 HIS B CA 1
ATOM 15527 C C . HIS B 1 919 ? -1.279 39.594 13.484 1 94.25 919 HIS B C 1
ATOM 15529 O O . HIS B 1 919 ? -1.322 39.75 14.703 1 94.25 919 HIS B O 1
ATOM 15535 N N . GLY B 1 920 ? -1.801 40.375 12.602 1 94.62 920 GLY B N 1
ATOM 15536 C CA . GLY B 1 920 ? -2.645 41.469 13.039 1 94.62 920 GLY B CA 1
ATOM 15537 C C . GLY B 1 920 ? -3.789 41.781 12.086 1 94.62 920 GLY B C 1
ATOM 15538 O O . GLY B 1 920 ? -3.822 41.25 10.969 1 94.62 920 GLY B O 1
ATOM 15539 N N . ASN B 1 921 ? -4.777 42.5 12.625 1 94.75 921 ASN B N 1
ATOM 15540 C CA . ASN B 1 921 ? -5.934 42.969 11.875 1 94.75 921 ASN B CA 1
ATOM 15541 C C . ASN B 1 921 ? -6.859 41.844 11.484 1 94.75 921 ASN B C 1
ATOM 15543 O O . ASN B 1 921 ? -7.191 41.656 10.312 1 94.75 921 ASN B O 1
ATOM 15547 N N . ALA B 1 922 ? -7.301 41.094 12.422 1 93.44 922 ALA B N 1
ATOM 15548 C CA . ALA B 1 922 ? -8.258 40 12.227 1 93.44 922 ALA B CA 1
ATOM 15549 C C . ALA B 1 922 ? -9.156 39.844 13.453 1 93.44 922 ALA B C 1
ATOM 15551 O O . ALA B 1 922 ? -8.758 40.188 14.57 1 93.44 922 ALA B O 1
ATOM 15552 N N . ILE B 1 923 ? -10.289 39.406 13.281 1 91.69 923 ILE B N 1
ATOM 15553 C CA . ILE B 1 923 ? -11.234 39.156 14.359 1 91.69 923 ILE B CA 1
ATOM 15554 C C . ILE B 1 923 ? -11.82 37.75 14.203 1 91.69 923 ILE B C 1
ATOM 15556 O O . ILE B 1 923 ? -11.805 37.188 13.102 1 91.69 923 ILE B O 1
ATOM 15560 N N . ARG B 1 924 ? -12.273 37.188 15.227 1 90.06 924 ARG B N 1
ATOM 15561 C CA . ARG B 1 924 ? -12.898 35.875 15.203 1 90.06 924 ARG B CA 1
ATOM 15562 C C . ARG B 1 924 ? -14.008 35.781 16.25 1 90.06 924 ARG B C 1
ATOM 15564 O O . ARG B 1 924 ? -13.93 36.406 17.297 1 90.06 924 ARG B O 1
ATOM 15571 N N . ALA B 1 925 ? -14.914 34.906 15.867 1 87.38 925 ALA B N 1
ATOM 15572 C CA . ALA B 1 925 ? -16 34.688 16.812 1 87.38 925 ALA B CA 1
ATOM 15573 C C . ALA B 1 925 ? -15.492 33.969 18.062 1 87.38 925 ALA B C 1
ATOM 15575 O O . ALA B 1 925 ? -14.648 33.062 17.969 1 87.38 925 ALA B O 1
ATOM 15576 N N . ILE B 1 926 ? -15.867 34.406 19.125 1 75.88 926 ILE B N 1
ATOM 15577 C CA . ILE B 1 926 ? -15.477 33.812 20.391 1 75.88 926 ILE B CA 1
ATOM 15578 C C . ILE B 1 926 ? -16.297 32.562 20.656 1 75.88 926 ILE B C 1
ATOM 15580 O O . ILE B 1 926 ? -15.758 31.531 21.094 1 75.88 926 ILE B O 1
ATOM 15584 N N . TYR B 1 927 ? -17.578 32.656 20.312 1 65.56 927 TYR B N 1
ATOM 15585 C CA . TYR B 1 927 ? -18.484 31.594 20.734 1 65.56 927 TYR B CA 1
ATOM 15586 C C . TYR B 1 927 ? -18.812 30.656 19.578 1 65.56 927 TYR B C 1
ATOM 15588 O O . TYR B 1 927 ? -19.344 31.094 18.562 1 65.56 927 TYR B O 1
ATOM 15596 N N . ASP B 1 928 ? -18.172 29.453 19.625 1 63 928 ASP B N 1
ATOM 15597 C CA . ASP B 1 928 ? -18.641 28.484 18.656 1 63 928 ASP B CA 1
ATOM 15598 C C . ASP B 1 928 ? -19.922 27.781 19.141 1 63 928 ASP B C 1
ATOM 15600 O O . ASP B 1 928 ? -20.641 27.188 18.344 1 63 928 ASP B O 1
ATOM 15604 N N . ASP B 1 929 ? -20.109 27.781 20.422 1 67.88 929 ASP B N 1
ATOM 15605 C CA . ASP B 1 929 ? -21.297 27.234 21.062 1 67.88 929 ASP B CA 1
ATOM 15606 C C . ASP B 1 929 ? -21.922 28.266 22.016 1 67.88 929 ASP B C 1
ATOM 15608 O O . ASP B 1 929 ? -21.297 28.641 23.016 1 67.88 929 ASP B O 1
ATOM 15612 N N . LEU B 1 930 ? -23.094 28.594 21.75 1 73.94 930 LEU B N 1
ATOM 15613 C CA . LEU B 1 930 ? -23.75 29.703 22.453 1 73.94 930 LEU B CA 1
ATOM 15614 C C . LEU B 1 930 ? -24.531 29.188 23.656 1 73.94 930 LEU B C 1
ATOM 15616 O O . LEU B 1 930 ? -25.109 29.984 24.406 1 73.94 930 LEU B O 1
ATOM 15620 N N . ARG B 1 931 ? -24.5 27.953 23.859 1 83.31 931 ARG B N 1
ATOM 15621 C CA . ARG B 1 931 ? -25.312 27.422 24.938 1 83.31 931 ARG B CA 1
ATOM 15622 C C . ARG B 1 931 ? -24.688 27.703 26.297 1 83.31 931 ARG B C 1
ATOM 15624 O O . ARG B 1 931 ? -23.531 27.328 26.547 1 83.31 931 ARG B O 1
ATOM 15631 N N . SER B 1 932 ? -25.391 28.469 27.188 1 91 932 SER B N 1
ATOM 15632 C CA . SER B 1 932 ? -25.016 28.828 28.562 1 91 932 SER B CA 1
ATOM 15633 C C . SER B 1 932 ? -26.234 28.844 29.469 1 91 932 SER B C 1
ATOM 15635 O O . SER B 1 932 ? -27.328 28.469 29.062 1 91 932 SER B O 1
ATOM 15637 N N . GLY B 1 933 ? -25.969 29.156 30.703 1 93.88 933 GLY B N 1
ATOM 15638 C CA . GLY B 1 933 ? -27.078 29.062 31.656 1 93.88 933 GLY B CA 1
ATOM 15639 C C . GLY B 1 933 ? -27.438 27.641 32 1 93.88 933 GLY B C 1
ATOM 15640 O O . GLY B 1 933 ? -26.578 26.844 32.344 1 93.88 933 GLY B O 1
ATOM 15641 N N . THR B 1 934 ? -28.766 27.375 31.891 1 94.06 934 THR B N 1
ATOM 15642 C CA . THR B 1 934 ? -29.203 26.031 32.219 1 94.06 934 THR B CA 1
ATOM 15643 C C . THR B 1 934 ? -28.875 25.047 31.109 1 94.06 934 THR B C 1
ATOM 15645 O O . THR B 1 934 ? -29.016 23.828 31.281 1 94.06 934 THR B O 1
ATOM 15648 N N . ALA B 1 935 ? -28.297 25.547 30.078 1 93.06 935 ALA B N 1
ATOM 15649 C CA . ALA B 1 935 ? -27.891 24.688 28.969 1 93.06 935 ALA B CA 1
ATOM 15650 C C . ALA B 1 935 ? -26.375 24.547 28.906 1 93.06 935 ALA B C 1
ATOM 15652 O O . ALA B 1 935 ? -25.844 23.828 28.047 1 93.06 935 ALA B O 1
ATOM 15653 N N . GLY B 1 936 ? -25.719 25.188 29.781 1 94.62 936 GLY B N 1
ATOM 15654 C CA . GLY B 1 936 ? -24.266 25.125 29.812 1 94.62 936 GLY B CA 1
ATOM 15655 C C . GLY B 1 936 ? -23.641 26.109 30.766 1 94.62 936 GLY B C 1
ATOM 15656 O O . GLY B 1 936 ? -24.328 27 31.297 1 94.62 936 GLY B O 1
ATOM 15657 N N . ASN B 1 937 ? -22.359 26.016 30.938 1 95.56 937 ASN B N 1
ATOM 15658 C CA . ASN B 1 937 ? -21.594 26.875 31.859 1 95.56 937 ASN B CA 1
ATOM 15659 C C . ASN B 1 937 ? -21.359 28.25 31.266 1 95.56 937 ASN B C 1
ATOM 15661 O O . ASN B 1 937 ? -21.672 28.5 30.094 1 95.56 937 ASN B O 1
ATOM 15665 N N . TYR B 1 938 ? -20.953 29.203 32.125 1 94.75 938 TYR B N 1
ATOM 15666 C CA . TYR B 1 938 ? -20.562 30.547 31.688 1 94.75 938 TYR B CA 1
ATOM 15667 C C . TYR B 1 938 ? -19.047 30.672 31.594 1 94.75 938 TYR B C 1
ATOM 15669 O O . TYR B 1 938 ? -18.312 29.969 32.312 1 94.75 938 TYR B O 1
ATOM 15677 N N . PHE B 1 939 ? -18.625 31.516 30.719 1 92.25 939 PHE B N 1
ATOM 15678 C CA . PHE B 1 939 ? -17.219 31.875 30.734 1 92.25 939 PHE B CA 1
ATOM 15679 C C . PHE B 1 939 ? -16.891 32.75 31.938 1 92.25 939 PHE B C 1
ATOM 15681 O O . PHE B 1 939 ? -17.672 33.625 32.281 1 92.25 939 PHE B O 1
ATOM 15688 N N . GLN B 1 940 ? -15.766 32.469 32.531 1 92.94 940 GLN B N 1
ATOM 15689 C CA . GLN B 1 940 ? -15.328 33.344 33.594 1 92.94 940 GLN B CA 1
ATOM 15690 C C . GLN B 1 940 ? -15.18 34.781 33.125 1 92.94 940 GLN B C 1
ATOM 15692 O O . GLN B 1 940 ? -15.43 35.719 33.875 1 92.94 940 GLN B O 1
ATOM 15697 N N . TYR B 1 941 ? -14.812 34.938 31.922 1 89.31 941 TYR B N 1
ATOM 15698 C CA . TYR B 1 941 ? -14.672 36.219 31.25 1 89.31 941 TYR B CA 1
ATOM 15699 C C . TYR B 1 941 ? -15.977 37.031 31.312 1 89.31 941 TYR B C 1
ATOM 15701 O O . TYR B 1 941 ? -15.977 38.219 31.562 1 89.31 941 TYR B O 1
ATOM 15709 N N . ASP B 1 942 ? -17.047 36.438 31.156 1 89.81 942 ASP B N 1
ATOM 15710 C CA . ASP B 1 942 ? -18.359 37.062 31.203 1 89.81 942 ASP B CA 1
ATOM 15711 C C . ASP B 1 942 ? -18.812 37.281 32.625 1 89.81 942 ASP B C 1
ATOM 15713 O O . ASP B 1 942 ? -19.562 38.219 32.906 1 89.81 942 ASP B O 1
ATOM 15717 N N . ALA B 1 943 ? -18.375 36.438 33.469 1 94.25 943 ALA B N 1
ATOM 15718 C CA . ALA B 1 943 ? -18.812 36.469 34.844 1 94.25 943 ALA B CA 1
ATOM 15719 C C . ALA B 1 943 ? -18.109 37.594 35.594 1 94.25 943 ALA B C 1
ATOM 15721 O O . ALA B 1 943 ? -18.672 38.188 36.531 1 94.25 943 ALA B O 1
ATOM 15722 N N . GLU B 1 944 ? -16.953 37.781 35.062 1 91.75 944 GLU B N 1
ATOM 15723 C CA . GLU B 1 944 ? -16.172 38.812 35.719 1 91.75 944 GLU B CA 1
ATOM 15724 C C . GLU B 1 944 ? -16.656 40.219 35.344 1 91.75 944 GLU B C 1
ATOM 15726 O O . GLU B 1 944 ? -16.781 40.531 34.156 1 91.75 944 GLU B O 1
ATOM 15731 N N . ASP B 1 945 ? -17 41.125 36.219 1 95 945 ASP B N 1
ATOM 15732 C CA . ASP B 1 945 ? -17.422 42.5 36.031 1 95 945 ASP B CA 1
ATOM 15733 C C . ASP B 1 945 ? -18.766 42.562 35.312 1 95 945 ASP B C 1
ATOM 15735 O O . ASP B 1 945 ? -18.969 43.438 34.469 1 95 945 ASP B O 1
ATOM 15739 N N . ARG B 1 946 ? -19.547 41.625 35.531 1 97 946 ARG B N 1
ATOM 15740 C CA . ARG B 1 946 ? -20.891 41.625 34.938 1 97 946 ARG B CA 1
ATOM 15741 C C . ARG B 1 946 ? -21.781 42.688 35.625 1 97 946 ARG B C 1
ATOM 15743 O O . ARG B 1 946 ? -21.547 43.031 36.781 1 97 946 ARG B O 1
ATOM 15750 N N . TRP B 1 947 ? -22.734 43.062 34.906 1 97.94 947 TRP B N 1
ATOM 15751 C CA . TRP B 1 947 ? -23.703 44.031 35.438 1 97.94 947 TRP B CA 1
ATOM 15752 C C . TRP B 1 947 ? -24.562 43.375 36.531 1 97.94 947 TRP B C 1
ATOM 15754 O O . TRP B 1 947 ? -25.031 42.25 36.375 1 97.94 947 TRP B O 1
ATOM 15764 N N . THR B 1 948 ? -24.703 43.969 37.625 1 96.88 948 THR B N 1
ATOM 15765 C CA . THR B 1 948 ? -25.656 43.719 38.719 1 96.88 948 THR B CA 1
ATOM 15766 C C . THR B 1 948 ? -26.203 45.031 39.281 1 96.88 948 THR B C 1
ATOM 15768 O O . THR B 1 948 ? -25.641 46.094 39 1 96.88 948 THR B O 1
ATOM 15771 N N . PRO B 1 949 ? -27.266 44.969 39.938 1 95.12 949 PRO B N 1
ATOM 15772 C CA . PRO B 1 949 ? -27.781 46.219 40.5 1 95.12 949 PRO B CA 1
ATOM 15773 C C . PRO B 1 949 ? -26.766 46.938 41.406 1 95.12 949 PRO B C 1
ATOM 15775 O O . PRO B 1 949 ? -26.828 48.156 41.562 1 95.12 949 PRO B O 1
ATOM 15778 N N . GLU B 1 950 ? -25.797 46.188 41.906 1 95 950 GLU B N 1
ATOM 15779 C CA . GLU B 1 950 ? -24.75 46.75 42.719 1 95 950 GLU B CA 1
ATOM 15780 C C . GLU B 1 950 ? -23.531 47.156 41.906 1 95 950 GLU B C 1
ATOM 15782 O O . GLU B 1 950 ? -22.641 47.844 42.406 1 95 950 GLU B O 1
ATOM 15787 N N . ASN B 1 951 ? -23.484 46.688 40.656 1 96.88 951 ASN B N 1
ATOM 15788 C CA . ASN B 1 951 ? -22.406 47 39.75 1 96.88 951 ASN B CA 1
ATOM 15789 C C . ASN B 1 951 ? -22.938 47.562 38.406 1 96.88 951 ASN B C 1
ATOM 15791 O O . ASN B 1 951 ? -22.828 46.906 37.375 1 96.88 951 ASN B O 1
ATOM 15795 N N . ILE B 1 952 ? -23.422 48.781 38.344 1 95.69 952 ILE B N 1
ATOM 15796 C CA . ILE B 1 952 ? -24.172 49.312 37.219 1 95.69 952 ILE B CA 1
ATOM 15797 C C . ILE B 1 952 ? -23.219 49.875 36.156 1 95.69 952 ILE B C 1
ATOM 15799 O O . ILE B 1 952 ? -23.625 50.125 35.031 1 95.69 952 ILE B O 1
ATOM 15803 N N . ASP B 1 953 ? -21.938 50.125 36.625 1 95.25 953 ASP B N 1
ATOM 15804 C CA . ASP B 1 953 ? -20.938 50.594 35.656 1 95.25 953 ASP B CA 1
ATOM 15805 C C . ASP B 1 953 ? -20.125 49.406 35.125 1 95.25 953 ASP B C 1
ATOM 15807 O O . ASP B 1 953 ? -18.922 49.531 34.906 1 95.25 953 ASP B O 1
ATOM 15811 N N . ALA B 1 954 ? -20.812 48.281 34.906 1 96.06 954 ALA B N 1
ATOM 15812 C CA . ALA B 1 954 ? -20.172 47.031 34.5 1 96.06 954 ALA B CA 1
ATOM 15813 C C . ALA B 1 954 ? -19.766 47.094 33.031 1 96.06 954 ALA B C 1
ATOM 15815 O O . ALA B 1 954 ? -20.359 47.844 32.25 1 96.06 954 ALA B O 1
ATOM 15816 N N . THR B 1 955 ? -18.734 46.375 32.625 1 94.31 955 THR B N 1
ATOM 15817 C CA . THR B 1 955 ? -18.281 46.281 31.25 1 94.31 955 THR B CA 1
ATOM 15818 C C . THR B 1 955 ? -18.859 45.062 30.562 1 94.31 955 THR B C 1
ATOM 15820 O O . THR B 1 955 ? -18.75 44.906 29.344 1 94.31 955 THR B O 1
ATOM 15823 N N . LYS B 1 956 ? -19.359 44.125 31.297 1 95 956 LYS B N 1
ATOM 15824 C CA . LYS B 1 956 ? -20 42.906 30.766 1 95 956 LYS B CA 1
ATOM 15825 C C . LYS B 1 956 ? -21.5 42.906 31.047 1 95 956 LYS B C 1
ATOM 15827 O O . LYS B 1 956 ? -21.953 43.5 32.031 1 95 956 LYS B O 1
ATOM 15832 N N . PRO B 1 957 ? -22.188 42.25 30.203 1 95.5 957 PRO B N 1
ATOM 15833 C CA . PRO B 1 957 ? -23.641 42.219 30.406 1 95.5 957 PRO B CA 1
ATOM 15834 C C . PRO B 1 957 ? -24.047 41.406 31.641 1 95.5 957 PRO B C 1
ATOM 15836 O O . PRO B 1 957 ? -23.219 40.688 32.219 1 95.5 957 PRO B O 1
ATOM 15839 N N . ARG B 1 958 ? -25.266 41.594 32 1 96.75 958 ARG B N 1
ATOM 15840 C CA . ARG B 1 958 ? -25.812 40.844 33.125 1 96.75 958 ARG B CA 1
ATOM 15841 C C . ARG B 1 958 ? -25.922 39.375 32.844 1 96.75 958 ARG B C 1
ATOM 15843 O O . ARG B 1 958 ? -25.844 38.938 31.672 1 96.75 958 ARG B O 1
ATOM 15850 N N . ALA B 1 959 ? -26.062 38.562 33.906 1 96.12 959 ALA B N 1
ATOM 15851 C CA . ALA B 1 959 ? -26.266 37.125 33.75 1 96.12 959 ALA B CA 1
ATOM 15852 C C . ALA B 1 959 ? -27.438 36.844 32.812 1 96.12 959 ALA B C 1
ATOM 15854 O O . ALA B 1 959 ? -28.438 37.562 32.812 1 96.12 959 ALA B O 1
ATOM 15855 N N . TYR B 1 960 ? -27.297 35.875 31.953 1 93.25 960 TYR B N 1
ATOM 15856 C CA . TYR B 1 960 ? -28.266 35.594 30.906 1 93.25 960 TYR B CA 1
ATOM 15857 C C . TYR B 1 960 ? -28.562 34.094 30.828 1 93.25 960 TYR B C 1
ATOM 15859 O O . TYR B 1 960 ? -27.859 33.281 31.453 1 93.25 960 TYR B O 1
ATOM 15867 N N . GLN B 1 961 ? -29.641 33.781 30.125 1 91.75 961 GLN B N 1
ATOM 15868 C CA . GLN B 1 961 ? -30.078 32.406 29.969 1 91.75 961 GLN B CA 1
ATOM 15869 C C . GLN B 1 961 ? -30.078 31.984 28.5 1 91.75 961 GLN B C 1
ATOM 15871 O O . GLN B 1 961 ? -30.844 32.531 27.703 1 91.75 961 GLN B O 1
ATOM 15876 N N . TRP B 1 962 ? -29.25 30.969 28.188 1 87.75 962 TRP B N 1
ATOM 15877 C CA . TRP B 1 962 ? -29.219 30.375 26.859 1 87.75 962 TRP B CA 1
ATOM 15878 C C . TRP B 1 962 ? -29.078 31.438 25.781 1 87.75 962 TRP B C 1
ATOM 15880 O O . TRP B 1 962 ? -28.125 32.219 25.812 1 87.75 962 TRP B O 1
ATOM 15890 N N . LEU B 1 963 ? -30.016 31.391 24.875 1 87 963 LEU B N 1
ATOM 15891 C CA . LEU B 1 963 ? -30.031 32.344 23.781 1 87 963 LEU B CA 1
ATOM 15892 C C . LEU B 1 963 ? -31.234 33.281 23.875 1 87 963 LEU B C 1
ATOM 15894 O O . LEU B 1 963 ? -31.734 33.75 22.844 1 87 963 LEU B O 1
ATOM 15898 N N . GLU B 1 964 ? -31.594 33.531 25.078 1 88.38 964 GLU B N 1
ATOM 15899 C CA . GLU B 1 964 ? -32.875 34.188 25.25 1 88.38 964 GLU B CA 1
ATOM 15900 C C . GLU B 1 964 ? -32.75 35.719 25.141 1 88.38 964 GLU B C 1
ATOM 15902 O O . GLU B 1 964 ? -33.719 36.406 24.875 1 88.38 964 GLU B O 1
ATOM 15907 N N . GLU B 1 965 ? -31.609 36.219 25.438 1 91.38 965 GLU B N 1
ATOM 15908 C CA . GLU B 1 965 ? -31.406 37.656 25.328 1 91.38 965 GLU B CA 1
ATOM 15909 C C . GLU B 1 965 ? -31.141 38.062 23.891 1 91.38 965 GLU B C 1
ATOM 15911 O O . GLU B 1 965 ? -30.484 37.344 23.141 1 91.38 965 GLU B O 1
ATOM 15916 N N . TYR B 1 966 ? -31.516 39.281 23.5 1 91.31 966 TYR B N 1
ATOM 15917 C CA . TYR B 1 966 ? -31.469 39.719 22.094 1 91.31 966 TYR B CA 1
ATOM 15918 C C . TYR B 1 966 ? -30.031 39.781 21.609 1 91.31 966 TYR B C 1
ATOM 15920 O O . TYR B 1 966 ? -29.75 39.531 20.422 1 91.31 966 TYR B O 1
ATOM 15928 N N . TRP B 1 967 ? -29.078 40.094 22.406 1 89.88 967 TRP B N 1
ATOM 15929 C CA . TRP B 1 967 ? -27.688 40.25 22 1 89.88 967 TRP B CA 1
ATOM 15930 C C . TRP B 1 967 ? -26.969 38.906 21.922 1 89.88 967 TRP B C 1
ATOM 15932 O O . TRP B 1 967 ? -25.797 38.844 21.531 1 89.88 967 TRP B O 1
ATOM 15942 N N . ARG B 1 968 ? -27.672 37.781 22.219 1 87.81 968 ARG B N 1
ATOM 15943 C CA . ARG B 1 968 ? -27.109 36.438 22.141 1 87.81 968 ARG B CA 1
ATOM 15944 C C . ARG B 1 968 ? -27.516 35.75 20.844 1 87.81 968 ARG B C 1
ATOM 15946 O O . ARG B 1 968 ? -26.828 34.844 20.391 1 87.81 968 ARG B O 1
ATOM 15953 N N . ASN B 1 969 ? -28.562 36.031 20.234 1 82.38 969 ASN B N 1
ATOM 15954 C CA . ASN B 1 969 ? -29.047 35.219 19.109 1 82.38 969 ASN B CA 1
ATOM 15955 C C . ASN B 1 969 ? -29.547 36.125 17.984 1 82.38 969 ASN B C 1
ATOM 15957 O O . ASN B 1 969 ? -29.031 36.062 16.859 1 82.38 969 ASN B O 1
ATOM 15961 N N . ASP B 1 970 ? -30.375 37.062 18.25 1 83.56 970 ASP B N 1
ATOM 15962 C CA . ASP B 1 970 ? -31.109 37.812 17.219 1 83.56 970 ASP B CA 1
ATOM 15963 C C . ASP B 1 970 ? -30.281 38.969 16.703 1 83.56 970 ASP B C 1
ATOM 15965 O O . ASP B 1 970 ? -30.234 39.219 15.492 1 83.56 970 ASP B O 1
ATOM 15969 N N . GLN B 1 971 ? -29.781 39.688 17.625 1 92.06 971 GLN B N 1
ATOM 15970 C CA . GLN B 1 971 ? -28.969 40.844 17.234 1 92.06 971 GLN B CA 1
ATOM 15971 C C . GLN B 1 971 ? -27.516 40.625 17.625 1 92.06 971 GLN B C 1
ATOM 15973 O O . GLN B 1 971 ? -27.047 41.188 18.625 1 92.06 971 GLN B O 1
ATOM 15978 N N . ILE B 1 972 ? -26.797 39.938 16.781 1 91.81 972 ILE B N 1
ATOM 15979 C CA . ILE B 1 972 ? -25.406 39.625 17.078 1 91.81 972 ILE B CA 1
ATOM 15980 C C . ILE B 1 972 ? -24.547 40.875 16.859 1 91.81 972 ILE B C 1
ATOM 15982 O O . ILE B 1 972 ? -24.609 41.5 15.805 1 91.81 972 ILE B O 1
ATOM 15986 N N . THR B 1 973 ? -23.828 41.281 17.906 1 92.81 973 THR B N 1
ATOM 15987 C CA . THR B 1 973 ? -22.969 42.438 17.875 1 92.81 973 THR B CA 1
ATOM 15988 C C . THR B 1 973 ? -21.5 42.062 17.828 1 92.81 973 THR B C 1
ATOM 15990 O O . THR B 1 973 ? -21.172 40.875 17.891 1 92.81 973 THR B O 1
ATOM 15993 N N . ASP B 1 974 ? -20.609 43 17.719 1 91.69 974 ASP B N 1
ATOM 15994 C CA . ASP B 1 974 ? -19.172 42.781 17.719 1 91.69 974 ASP B CA 1
ATOM 15995 C C . ASP B 1 974 ? -18.688 42.312 19.094 1 91.69 974 ASP B C 1
ATOM 15997 O O . ASP B 1 974 ? -17.562 41.844 19.219 1 91.69 974 ASP B O 1
ATOM 16001 N N . TYR B 1 975 ? -19.641 42.312 20.109 1 90.5 975 TYR B N 1
ATOM 16002 C CA . TYR B 1 975 ? -19.297 41.75 21.422 1 90.5 975 TYR B CA 1
ATOM 16003 C C . TYR B 1 975 ? -18.969 40.281 21.328 1 90.5 975 TYR B C 1
ATOM 16005 O O . TYR B 1 975 ? -18.203 39.75 22.141 1 90.5 975 TYR B O 1
ATOM 16013 N N . ASN B 1 976 ? -19.5 39.656 20.359 1 88.94 976 ASN B N 1
ATOM 16014 C CA . ASN B 1 976 ? -19.312 38.219 20.188 1 88.94 976 ASN B CA 1
ATOM 16015 C C . ASN B 1 976 ? -18.031 37.906 19.422 1 88.94 976 ASN B C 1
ATOM 16017 O O . ASN B 1 976 ? -17.75 36.719 19.125 1 88.94 976 ASN B O 1
ATOM 16021 N N . TYR B 1 977 ? -17.219 38.875 19.094 1 90.62 977 TYR B N 1
ATOM 16022 C CA . TYR B 1 977 ? -15.977 38.688 18.344 1 90.62 977 TYR B CA 1
ATOM 16023 C C . TYR B 1 977 ? -14.789 39.281 19.109 1 90.62 977 TYR B C 1
ATOM 16025 O O . TYR B 1 977 ? -14.938 40.219 19.875 1 90.62 977 TYR B O 1
ATOM 16033 N N . ALA B 1 978 ? -13.695 38.656 18.953 1 89.62 978 ALA B N 1
ATOM 16034 C CA . ALA B 1 978 ? -12.477 39.094 19.641 1 89.62 978 ALA B CA 1
ATOM 16035 C C . ALA B 1 978 ? -11.375 39.438 18.641 1 89.62 978 ALA B C 1
ATOM 16037 O O . ALA B 1 978 ? -11.297 38.812 17.562 1 89.62 978 ALA B O 1
ATOM 16038 N N . ASN B 1 979 ? -10.602 40.375 19.016 1 92.75 979 ASN B N 1
ATOM 16039 C CA . ASN B 1 979 ? -9.367 40.625 18.281 1 92.75 979 ASN B CA 1
ATOM 16040 C C . ASN B 1 979 ? -8.383 39.469 18.406 1 92.75 979 ASN B C 1
ATOM 16042 O O . ASN B 1 979 ? -8.031 39.062 19.516 1 92.75 979 ASN B O 1
ATOM 16046 N N . VAL B 1 980 ? -7.93 39 17.344 1 92.19 980 VAL B N 1
ATOM 16047 C CA . VAL B 1 980 ? -7.059 37.812 17.406 1 92.19 980 VAL B CA 1
ATOM 16048 C C . VAL B 1 980 ? -5.652 38.188 16.953 1 92.19 980 VAL B C 1
ATOM 16050 O O . VAL B 1 980 ? -4.895 37.344 16.484 1 92.19 980 VAL B O 1
ATOM 16053 N N . SER B 1 981 ? -5.254 39.406 17.047 1 95.31 981 SER B N 1
ATOM 16054 C CA . SER B 1 981 ? -3.867 39.812 16.828 1 95.31 981 SER B CA 1
ATOM 16055 C C . SER B 1 981 ? -2.963 39.281 17.938 1 95.31 981 SER B C 1
ATOM 16057 O O . SER B 1 981 ? -3.371 39.188 19.094 1 95.31 981 SER B O 1
ATOM 16059 N N . TYR B 1 982 ? -1.788 38.875 17.562 1 95.69 982 TYR B N 1
ATOM 16060 C CA . TYR B 1 982 ? -0.886 38.406 18.594 1 95.69 982 TYR B CA 1
ATOM 16061 C C . TYR B 1 982 ? 0.564 38.469 18.141 1 95.69 982 TYR B C 1
ATOM 16063 O O . TYR B 1 982 ? 0.835 38.719 16.969 1 95.69 982 TYR B O 1
ATOM 16071 N N . ALA B 1 983 ? 1.469 38.344 19.016 1 97.06 983 ALA B N 1
ATOM 16072 C CA . ALA B 1 983 ? 2.889 38.062 18.844 1 97.06 983 ALA B CA 1
ATOM 16073 C C . ALA B 1 983 ? 3.334 36.969 19.812 1 97.06 983 ALA B C 1
ATOM 16075 O O . ALA B 1 983 ? 3.068 37.031 21.016 1 97.06 983 ALA B O 1
ATOM 16076 N N . ARG B 1 984 ? 3.926 36 19.281 1 96.62 984 ARG B N 1
ATOM 16077 C CA . ARG B 1 984 ? 4.305 34.844 20.094 1 96.62 984 ARG B CA 1
ATOM 16078 C C . ARG B 1 984 ? 5.766 34.469 19.875 1 96.62 984 ARG B C 1
ATOM 16080 O O . ARG B 1 984 ? 6.258 34.5 18.75 1 96.62 984 ARG B O 1
ATOM 16087 N N . LEU B 1 985 ? 6.441 34.156 21.031 1 97.5 985 LEU B N 1
ATOM 16088 C CA . LEU B 1 985 ? 7.656 33.375 20.828 1 97.5 985 LEU B CA 1
ATOM 16089 C C . LEU B 1 985 ? 7.328 31.984 20.312 1 97.5 985 LEU B C 1
ATOM 16091 O O . LEU B 1 985 ? 7.043 31.078 21.109 1 97.5 985 LEU B O 1
ATOM 16095 N N . LYS B 1 986 ? 7.438 31.859 19.078 1 96.19 986 LYS B N 1
ATOM 16096 C CA . LYS B 1 986 ? 6.961 30.656 18.391 1 96.19 986 LYS B CA 1
ATOM 16097 C C . LYS B 1 986 ? 7.953 29.516 18.562 1 96.19 986 LYS B C 1
ATOM 16099 O O . LYS B 1 986 ? 7.555 28.375 18.797 1 96.19 986 LYS B O 1
ATOM 16104 N N . ASN B 1 987 ? 9.219 29.75 18.375 1 96.25 987 ASN B N 1
ATOM 16105 C CA . ASN B 1 987 ? 10.25 28.734 18.453 1 96.25 987 ASN B CA 1
ATOM 16106 C C . ASN B 1 987 ? 11.492 29.234 19.188 1 96.25 987 ASN B C 1
ATOM 16108 O O . ASN B 1 987 ? 11.875 30.391 19.016 1 96.25 987 ASN B O 1
ATOM 16112 N N . LEU B 1 988 ? 12.062 28.453 19.984 1 96.94 988 LEU B N 1
ATOM 16113 C CA . LEU B 1 988 ? 13.336 28.688 20.656 1 96.94 988 LEU B CA 1
ATOM 16114 C C . LEU B 1 988 ? 14.164 27.422 20.719 1 96.94 988 LEU B C 1
ATOM 16116 O O . LEU B 1 988 ? 13.664 26.375 21.141 1 96.94 988 LEU B O 1
ATOM 16120 N N . GLN B 1 989 ? 15.391 27.5 20.281 1 96.94 989 GLN B N 1
ATOM 16121 C CA . GLN B 1 989 ? 16.266 26.328 20.344 1 96.94 989 GLN B CA 1
ATOM 16122 C C . GLN B 1 989 ? 17.656 26.719 20.844 1 96.94 989 GLN B C 1
ATOM 16124 O O . GLN B 1 989 ? 18.234 27.703 20.406 1 96.94 989 GLN B O 1
ATOM 16129 N N . ILE B 1 990 ? 18.141 26 21.781 1 97.56 990 ILE B N 1
ATOM 16130 C CA . ILE B 1 990 ? 19.516 26.094 22.266 1 97.56 990 ILE B CA 1
ATOM 16131 C C . ILE B 1 990 ? 20.281 24.828 21.938 1 97.56 990 ILE B C 1
ATOM 16133 O O . ILE B 1 990 ? 19.844 23.719 22.281 1 97.56 990 ILE B O 1
ATOM 16137 N N . THR B 1 991 ? 21.375 25.031 21.266 1 96.75 991 THR B N 1
ATOM 16138 C CA . THR B 1 991 ? 22.141 23.875 20.797 1 96.75 991 THR B CA 1
ATOM 16139 C C . THR B 1 991 ? 23.562 23.922 21.312 1 96.75 991 THR B C 1
ATOM 16141 O O . THR B 1 991 ? 24.188 25 21.359 1 96.75 991 THR B O 1
ATOM 16144 N N . TYR B 1 992 ? 24.078 22.844 21.75 1 97.31 992 TYR B N 1
ATOM 16145 C CA . TYR B 1 992 ? 25.484 22.656 22.078 1 97.31 992 TYR B CA 1
ATOM 16146 C C . TYR B 1 992 ? 26.156 21.656 21.141 1 97.31 992 TYR B C 1
ATOM 16148 O O . TYR B 1 992 ? 25.781 20.484 21.125 1 97.31 992 TYR B O 1
ATOM 16156 N N . ASN B 1 993 ? 27.109 22.156 20.469 1 94.44 993 ASN B N 1
ATOM 16157 C CA . ASN B 1 993 ? 27.891 21.297 19.594 1 94.44 993 ASN B CA 1
ATOM 16158 C C . ASN B 1 993 ? 29.062 20.672 20.328 1 94.44 993 ASN B C 1
ATOM 16160 O O . ASN B 1 993 ? 29.984 21.375 20.75 1 94.44 993 ASN B O 1
ATOM 16164 N N . VAL B 1 994 ? 29.109 19.438 20.391 1 94.62 994 VAL B N 1
ATOM 16165 C CA . VAL B 1 994 ? 30.188 18.734 21.094 1 94.62 994 VAL B CA 1
ATOM 16166 C C . VAL B 1 994 ? 31.516 18.938 20.375 1 94.62 994 VAL B C 1
ATOM 16168 O O . VAL B 1 994 ? 31.594 18.734 19.156 1 94.62 994 VAL B O 1
ATOM 16171 N N . PRO B 1 995 ? 32.5 19.328 21.078 1 91.5 995 PRO B N 1
ATOM 16172 C CA . PRO B 1 995 ? 33.781 19.625 20.438 1 91.5 995 PRO B CA 1
ATOM 16173 C C . PRO B 1 995 ? 34.438 18.391 19.797 1 91.5 995 PRO B C 1
ATOM 16175 O O . PRO B 1 995 ? 34.344 17.297 20.344 1 91.5 995 PRO B O 1
ATOM 16178 N N . ARG B 1 996 ? 35.125 18.562 18.828 1 84.5 996 ARG B N 1
ATOM 16179 C CA . ARG B 1 996 ? 35.719 17.516 17.984 1 84.5 996 ARG B CA 1
ATOM 16180 C C . ARG B 1 996 ? 36.656 16.625 18.797 1 84.5 996 ARG B C 1
ATOM 16182 O O . ARG B 1 996 ? 36.656 15.406 18.641 1 84.5 996 ARG B O 1
ATOM 16189 N N . PRO B 1 997 ? 37.5 17.172 19.625 1 82 997 PRO B N 1
ATOM 16190 C CA . PRO B 1 997 ? 38.438 16.328 20.359 1 82 997 PRO B CA 1
ATOM 16191 C C . PRO B 1 997 ? 37.719 15.25 21.188 1 82 997 PRO B C 1
ATOM 16193 O O . PRO B 1 997 ? 38.25 14.141 21.344 1 82 997 PRO B O 1
ATOM 16196 N N . VAL B 1 998 ? 36.656 15.641 21.641 1 86.25 998 VAL B N 1
ATOM 16197 C CA . VAL B 1 998 ? 35.875 14.695 22.422 1 86.25 998 VAL B CA 1
ATOM 16198 C C . VAL B 1 998 ? 35.25 13.633 21.5 1 86.25 998 VAL B C 1
ATOM 16200 O O . VAL B 1 998 ? 35.219 12.445 21.844 1 86.25 998 VAL B O 1
ATOM 16203 N N . LEU B 1 999 ? 34.875 14.039 20.359 1 85.62 999 LEU B N 1
ATOM 16204 C CA . LEU B 1 999 ? 34.219 13.148 19.422 1 85.62 999 LEU B CA 1
ATOM 16205 C C . LEU B 1 999 ? 35.219 12.18 18.781 1 85.62 999 LEU B C 1
ATOM 16207 O O . LEU B 1 999 ? 34.875 11.031 18.5 1 85.62 999 LEU B O 1
ATOM 16211 N N . ASP B 1 1000 ? 36.375 12.688 18.578 1 78.38 1000 ASP B N 1
ATOM 16212 C CA . ASP B 1 1000 ? 37.406 11.867 17.953 1 78.38 1000 ASP B CA 1
ATOM 16213 C C . ASP B 1 1000 ? 37.75 10.648 18.828 1 78.38 1000 ASP B C 1
ATOM 16215 O O . ASP B 1 1000 ? 38.094 9.594 18.312 1 78.38 1000 ASP B O 1
ATOM 16219 N N . MET B 1 1001 ? 37.562 10.852 20.031 1 77.25 1001 MET B N 1
ATOM 16220 C CA . MET B 1 1001 ? 37.844 9.773 20.969 1 77.25 1001 MET B CA 1
ATOM 16221 C C . MET B 1 1001 ? 36.906 8.594 20.75 1 77.25 1001 MET B C 1
ATOM 16223 O O . MET B 1 1001 ? 37.25 7.453 21.062 1 77.25 1001 MET B O 1
ATOM 16227 N N . VAL B 1 1002 ? 35.812 8.938 20.219 1 77.81 1002 VAL B N 1
ATOM 16228 C CA . VAL B 1 1002 ? 34.812 7.867 20.109 1 77.81 1002 VAL B CA 1
ATOM 16229 C C . VAL B 1 1002 ? 34.469 7.629 18.641 1 77.81 1002 VAL B C 1
ATOM 16231 O O . VAL B 1 1002 ? 33.562 6.871 18.328 1 77.81 1002 VAL B O 1
ATOM 16234 N N . GLY B 1 1003 ? 35.156 8.211 17.719 1 76.25 1003 GLY B N 1
ATOM 16235 C CA . GLY B 1 1003 ? 34.969 7.98 16.297 1 76.25 1003 GLY B CA 1
ATOM 16236 C C . GLY B 1 1003 ? 33.688 8.594 15.75 1 76.25 1003 GLY B C 1
ATOM 16237 O O . GLY B 1 1003 ? 33.062 8.008 14.883 1 76.25 1003 GLY B O 1
ATOM 16238 N N . ILE B 1 1004 ? 33.25 9.641 16.391 1 83.06 1004 ILE B N 1
ATOM 16239 C CA . ILE B 1 1004 ? 32.062 10.375 15.945 1 83.06 1004 ILE B CA 1
ATOM 16240 C C . ILE B 1 1004 ? 32.5 11.633 15.195 1 83.06 1004 ILE B C 1
ATOM 16242 O O . ILE B 1 1004 ? 33.469 12.305 15.586 1 83.06 1004 ILE B O 1
ATOM 16246 N N . GLU B 1 1005 ? 31.844 11.789 14.023 1 80.5 1005 GLU B N 1
ATOM 16247 C CA . GLU B 1 1005 ? 32.188 12.945 13.211 1 80.5 1005 GLU B CA 1
ATOM 16248 C C . GLU B 1 1005 ? 31.656 14.234 13.828 1 80.5 1005 GLU B C 1
ATOM 16250 O O . GLU B 1 1005 ? 32.375 15.227 13.93 1 80.5 1005 GLU B O 1
ATOM 16255 N N . SER B 1 1006 ? 30.438 14.258 14.102 1 88.38 1006 SER B N 1
ATOM 16256 C CA . SER B 1 1006 ? 29.812 15.414 14.727 1 88.38 1006 SER B CA 1
ATOM 16257 C C . SER B 1 1006 ? 28.641 15.008 15.617 1 88.38 1006 SER B C 1
ATOM 16259 O O . SER B 1 1006 ? 28 13.977 15.375 1 88.38 1006 SER B O 1
ATOM 16261 N N . ALA B 1 1007 ? 28.469 15.758 16.625 1 93.25 1007 ALA B N 1
ATOM 16262 C CA . ALA B 1 1007 ? 27.344 15.531 17.531 1 93.25 1007 ALA B CA 1
ATOM 16263 C C . ALA B 1 1007 ? 26.859 16.844 18.141 1 93.25 1007 ALA B C 1
ATOM 16265 O O . ALA B 1 1007 ? 27.672 17.719 18.453 1 93.25 1007 ALA B O 1
ATOM 16266 N N . LYS B 1 1008 ? 25.625 16.953 18.25 1 95 1008 LYS B N 1
ATOM 16267 C CA . LYS B 1 1008 ? 25.062 18.109 18.953 1 95 1008 LYS B CA 1
ATOM 16268 C C . LYS B 1 1008 ? 23.906 17.703 19.844 1 95 1008 LYS B C 1
ATOM 16270 O O . LYS B 1 1008 ? 23.188 16.734 19.547 1 95 1008 LYS B O 1
ATOM 16275 N N . VAL B 1 1009 ? 23.75 18.359 20.938 1 96.38 1009 VAL B N 1
ATOM 16276 C CA . VAL B 1 1009 ? 22.609 18.234 21.844 1 96.38 1009 VAL B CA 1
ATOM 16277 C C . VAL B 1 1009 ? 21.859 19.562 21.906 1 96.38 1009 VAL B C 1
ATOM 16279 O O . VAL B 1 1009 ? 22.453 20.625 21.844 1 96.38 1009 VAL B O 1
ATOM 16282 N N . TYR B 1 1010 ? 20.547 19.406 21.938 1 96.56 1010 TYR B N 1
ATOM 16283 C CA . TYR B 1 1010 ? 19.797 20.656 21.922 1 96.56 1010 TYR B CA 1
ATOM 16284 C C . TYR B 1 1010 ? 18.5 20.531 22.703 1 96.56 1010 TYR B C 1
ATOM 16286 O O . TYR B 1 1010 ? 18.047 19.406 22.969 1 96.56 1010 TYR B O 1
ATOM 16294 N N . THR B 1 1011 ? 17.953 21.609 23.141 1 97.25 1011 THR B N 1
ATOM 16295 C CA . THR B 1 1011 ? 16.594 21.781 23.641 1 97.25 1011 THR B CA 1
ATOM 16296 C C . THR B 1 1011 ? 15.836 22.781 22.781 1 97.25 1011 THR B C 1
ATOM 16298 O O . THR B 1 1011 ? 16.406 23.781 22.312 1 97.25 1011 THR B O 1
ATOM 16301 N N . SER B 1 1012 ? 14.648 22.406 22.469 1 96.62 1012 SER B N 1
ATOM 16302 C CA . SER B 1 1012 ? 13.844 23.25 21.578 1 96.62 1012 SER B CA 1
ATOM 16303 C C . SER B 1 1012 ? 12.414 23.391 22.094 1 96.62 1012 SER B C 1
ATOM 16305 O O . SER B 1 1012 ? 11.914 22.516 22.797 1 96.62 1012 SER B O 1
ATOM 16307 N N . GLY B 1 1013 ? 11.812 24.531 21.844 1 96.19 1013 GLY B N 1
ATOM 16308 C CA . GLY B 1 1013 ? 10.422 24.781 22.188 1 96.19 1013 GLY B CA 1
ATOM 16309 C C . GLY B 1 1013 ? 9.633 25.375 21.031 1 96.19 1013 GLY B C 1
ATOM 16310 O O . GLY B 1 1013 ? 10.172 26.109 20.203 1 96.19 1013 GLY B O 1
ATOM 16311 N N . GLN B 1 1014 ? 8.352 25.031 21 1 95.5 1014 GLN B N 1
ATOM 16312 C CA . GLN B 1 1014 ? 7.422 25.531 20 1 95.5 1014 GLN B CA 1
ATOM 16313 C C . GLN B 1 1014 ? 6.141 26.047 20.641 1 95.5 1014 GLN B C 1
ATOM 16315 O O . GLN B 1 1014 ? 5.633 25.438 21.594 1 95.5 1014 GLN B O 1
ATOM 16320 N N . ASN B 1 1015 ? 5.566 27.078 20.062 1 95.56 1015 ASN B N 1
ATOM 16321 C CA . ASN B 1 1015 ? 4.375 27.719 20.625 1 95.56 1015 ASN B CA 1
ATOM 16322 C C . ASN B 1 1015 ? 4.555 28.062 22.094 1 95.56 1015 ASN B C 1
ATOM 16324 O O . ASN B 1 1015 ? 3.717 27.719 22.922 1 95.56 1015 ASN B O 1
ATOM 16328 N N . LEU B 1 1016 ? 5.543 28.734 22.484 1 95.38 1016 LEU B N 1
ATOM 16329 C CA . LEU B 1 1016 ? 5.953 28.891 23.875 1 95.38 1016 LEU B CA 1
ATOM 16330 C C . LEU B 1 1016 ? 5.082 29.922 24.578 1 95.38 1016 LEU B C 1
ATOM 16332 O O . LEU B 1 1016 ? 4.086 29.578 25.219 1 95.38 1016 LEU B O 1
ATOM 16336 N N . TRP B 1 1017 ? 5.262 31.219 24.453 1 93.25 1017 TRP B N 1
ATOM 16337 C CA . TRP B 1 1017 ? 4.371 32.125 25.172 1 93.25 1017 TRP B CA 1
ATOM 16338 C C . TRP B 1 1017 ? 4.008 33.312 24.297 1 93.25 1017 TRP B C 1
ATOM 16340 O O . TRP B 1 1017 ? 4.73 33.656 23.344 1 93.25 1017 TRP B O 1
ATOM 16350 N N . LEU B 1 1018 ? 2.908 33.906 24.562 1 95.62 1018 LEU B N 1
ATOM 16351 C CA . LEU B 1 1018 ? 2.398 35.094 23.891 1 95.62 1018 LEU B CA 1
ATOM 16352 C C . LEU B 1 1018 ? 3.029 36.344 24.469 1 95.62 1018 LEU B C 1
ATOM 16354 O O . LEU B 1 1018 ? 2.84 36.656 25.656 1 95.62 1018 LEU B O 1
ATOM 16358 N N . ILE B 1 1019 ? 3.736 37.062 23.609 1 96.94 1019 ILE B N 1
ATOM 16359 C CA . ILE B 1 1019 ? 4.273 38.375 24 1 96.94 1019 ILE B CA 1
ATOM 16360 C C . ILE B 1 1019 ? 3.152 39.406 24.016 1 96.94 1019 ILE B C 1
ATOM 16362 O O . ILE B 1 1019 ? 3.129 40.281 24.891 1 96.94 1019 ILE B O 1
ATOM 16366 N N . TYR B 1 1020 ? 2.35 39.188 23.094 1 96.25 1020 TYR B N 1
ATOM 16367 C CA . TYR B 1 1020 ? 1.149 40.031 22.969 1 96.25 1020 TYR B CA 1
ATOM 16368 C C . TYR B 1 1020 ? -0.029 39.188 22.469 1 96.25 1020 TYR B C 1
ATOM 16370 O O . TYR B 1 1020 ? 0.141 38.312 21.641 1 96.25 1020 TYR B O 1
ATOM 16378 N N . SER B 1 1021 ? -1.173 39.469 23 1 95.38 1021 SER B N 1
ATOM 16379 C CA . SER B 1 1021 ? -2.426 38.906 22.5 1 95.38 1021 SER B CA 1
ATOM 16380 C C . SER B 1 1021 ? -3.559 39.938 22.594 1 95.38 1021 SER B C 1
ATOM 16382 O O . SER B 1 1021 ? -3.736 40.594 23.625 1 95.38 1021 SER B O 1
ATOM 16384 N N . GLY B 1 1022 ? -4.246 40.031 21.484 1 93.38 1022 GLY B N 1
ATOM 16385 C CA . GLY B 1 1022 ? -5.359 40.969 21.438 1 93.38 1022 GLY B CA 1
ATOM 16386 C C . GLY B 1 1022 ? -6.551 40.531 22.266 1 93.38 1022 GLY B C 1
ATOM 16387 O O . GLY B 1 1022 ? -7.5 41.281 22.453 1 93.38 1022 GLY B O 1
ATOM 16388 N N . ASN B 1 1023 ? -6.504 39.344 22.781 1 90.44 1023 ASN B N 1
ATOM 16389 C CA . ASN B 1 1023 ? -7.562 38.844 23.656 1 90.44 1023 ASN B CA 1
ATOM 16390 C C . ASN B 1 1023 ? -7.004 37.938 24.75 1 90.44 1023 ASN B C 1
ATOM 16392 O O . ASN B 1 1023 ? -5.871 37.438 24.656 1 90.44 1023 ASN B O 1
ATOM 16396 N N . ASP B 1 1024 ? -7.793 37.688 25.734 1 87 1024 ASP B N 1
ATOM 16397 C CA . ASP B 1 1024 ? -7.348 36.844 26.844 1 87 1024 ASP B CA 1
ATOM 16398 C C . ASP B 1 1024 ? -8.297 35.656 27.047 1 87 1024 ASP B C 1
ATOM 16400 O O . ASP B 1 1024 ? -8.336 35.062 28.125 1 87 1024 ASP B O 1
ATOM 16404 N N . ILE B 1 1025 ? -9.023 35.344 26.141 1 86.38 1025 ILE B N 1
ATOM 16405 C CA . ILE B 1 1025 ? -10.039 34.281 26.297 1 86.38 1025 ILE B CA 1
ATOM 16406 C C . ILE B 1 1025 ? -9.508 32.969 25.766 1 86.38 1025 ILE B C 1
ATOM 16408 O O . ILE B 1 1025 ? -9.641 31.938 26.406 1 86.38 1025 ILE B O 1
ATOM 16412 N N . MET B 1 1026 ? -8.977 33.031 24.578 1 88.12 1026 MET B N 1
ATOM 16413 C CA . MET B 1 1026 ? -8.484 31.844 23.906 1 88.12 1026 MET B CA 1
ATOM 16414 C C . MET B 1 1026 ? -7.199 32.125 23.141 1 88.12 1026 MET B C 1
ATOM 16416 O O . MET B 1 1026 ? -6.828 33.281 22.953 1 88.12 1026 MET B O 1
ATOM 16420 N N . ASP B 1 1027 ? -6.566 31.094 22.734 1 91.56 1027 ASP B N 1
ATOM 16421 C CA . ASP B 1 1027 ? -5.398 31.25 21.875 1 91.56 1027 ASP B CA 1
ATOM 16422 C C . ASP B 1 1027 ? -5.789 31.875 20.531 1 91.56 1027 ASP B C 1
ATOM 16424 O O . ASP B 1 1027 ? -6.73 31.422 19.875 1 91.56 1027 ASP B O 1
ATOM 16428 N N . PRO B 1 1028 ? -5.172 32.812 20.109 1 90.06 1028 PRO B N 1
ATOM 16429 C CA . PRO B 1 1028 ? -5.566 33.562 18.891 1 90.06 1028 PRO B CA 1
ATOM 16430 C C . PRO B 1 1028 ? -5.414 32.719 17.625 1 90.06 1028 PRO B C 1
ATOM 16432 O O . PRO B 1 1028 ? -5.973 33.062 16.578 1 90.06 1028 PRO B O 1
ATOM 16435 N N . GLU B 1 1029 ? -4.719 31.609 17.609 1 88.12 1029 GLU B N 1
ATOM 16436 C CA . GLU B 1 1029 ? -4.477 30.812 16.406 1 88.12 1029 GLU B CA 1
ATOM 16437 C C . GLU B 1 1029 ? -5.523 29.719 16.25 1 88.12 1029 GLU B C 1
ATOM 16439 O O . GLU B 1 1029 ? -5.73 29.203 15.148 1 88.12 1029 GLU B O 1
ATOM 16444 N N . VAL B 1 1030 ? -6.121 29.359 17.281 1 85.19 1030 VAL B N 1
ATOM 16445 C CA . VAL B 1 1030 ? -7.055 28.234 17.25 1 85.19 1030 VAL B CA 1
ATOM 16446 C C . VAL B 1 1030 ? -8.297 28.609 16.453 1 85.19 1030 VAL B C 1
ATOM 16448 O O . VAL B 1 1030 ? -8.695 29.781 16.438 1 85.19 1030 VAL B O 1
ATOM 16451 N N . SER B 1 1031 ? -8.914 27.672 15.75 1 79.88 1031 SER B N 1
ATOM 16452 C CA . SER B 1 1031 ? -10.086 27.938 14.922 1 79.88 1031 SER B CA 1
ATOM 16453 C C . SER B 1 1031 ? -11.312 28.234 15.773 1 79.88 1031 SER B C 1
ATOM 16455 O O . SER B 1 1031 ? -12.25 28.891 15.312 1 79.88 1031 SER B O 1
ATOM 16457 N N . GLY B 1 1032 ? -11.344 27.656 16.844 1 79.69 1032 GLY B N 1
ATOM 16458 C CA . GLY B 1 1032 ? -12.469 27.859 17.75 1 79.69 1032 GLY B CA 1
ATOM 16459 C C . GLY B 1 1032 ? -12.312 27.141 19.062 1 79.69 1032 GLY B C 1
ATOM 16460 O O . GLY B 1 1032 ? -11.398 26.344 19.234 1 79.69 1032 GLY B O 1
ATOM 16461 N N . MET B 1 1033 ? -13.234 27.438 19.891 1 80.75 1033 MET B N 1
ATOM 16462 C CA . MET B 1 1033 ? -13.156 26.859 21.234 1 80.75 1033 MET B CA 1
ATOM 16463 C C . MET B 1 1033 ? -13.5 25.375 21.219 1 80.75 1033 MET B C 1
ATOM 16465 O O . MET B 1 1033 ? -13.172 24.656 22.156 1 80.75 1033 MET B O 1
ATOM 16469 N N . GLY B 1 1034 ? -14.125 24.922 20.219 1 84.5 1034 GLY B N 1
ATOM 16470 C CA . GLY B 1 1034 ? -14.453 23.516 20.109 1 84.5 1034 GLY B CA 1
ATOM 16471 C C . GLY B 1 1034 ? -13.328 22.688 19.516 1 84.5 1034 GLY B C 1
ATOM 16472 O O . GLY B 1 1034 ? -13.422 21.453 19.469 1 84.5 1034 GLY B O 1
ATOM 16473 N N . ALA B 1 1035 ? -12.312 23.266 19.234 1 89.19 1035 ALA B N 1
ATOM 16474 C CA . ALA B 1 1035 ? -11.195 22.547 18.625 1 89.19 1035 ALA B CA 1
ATOM 16475 C C . ALA B 1 1035 ? -10.227 22.047 19.688 1 89.19 1035 ALA B C 1
ATOM 16477 O O . ALA B 1 1035 ? -10.195 22.547 20.797 1 89.19 1035 ALA B O 1
ATOM 16478 N N . TYR B 1 1036 ? -9.484 21.016 19.375 1 93.81 1036 TYR B N 1
ATOM 16479 C CA . TYR B 1 1036 ? -8.344 20.609 20.188 1 93.81 1036 TYR B CA 1
ATOM 16480 C C . TYR B 1 1036 ? -7.367 21.766 20.359 1 93.81 1036 TYR B C 1
ATOM 16482 O O . TYR B 1 1036 ? -7.059 22.484 19.406 1 93.81 1036 TYR B O 1
ATOM 16490 N N . PRO B 1 1037 ? -6.988 22.062 21.516 1 93.56 1037 PRO B N 1
ATOM 16491 C CA . PRO B 1 1037 ? -6.148 23.25 21.734 1 93.56 1037 PRO B CA 1
ATOM 16492 C C . PRO B 1 1037 ? -4.805 23.156 21 1 93.56 1037 PRO B C 1
ATOM 16494 O O . PRO B 1 1037 ? -4.312 22.047 20.75 1 93.56 1037 PRO B O 1
ATOM 16497 N N . ILE B 1 1038 ? -4.293 24.328 20.719 1 93.62 1038 ILE B N 1
ATOM 16498 C CA . ILE B 1 1038 ? -2.918 24.375 20.234 1 93.62 1038 ILE B CA 1
ATOM 16499 C C . ILE B 1 1038 ? -1.966 23.922 21.344 1 93.62 1038 ILE B C 1
ATOM 16501 O O . ILE B 1 1038 ? -2.152 24.266 22.516 1 93.62 1038 ILE B O 1
ATOM 16505 N N . MET B 1 1039 ? -0.956 23.234 20.938 1 95.06 1039 MET B N 1
ATOM 16506 C CA . MET B 1 1039 ? -0.088 22.641 21.953 1 95.06 1039 MET B CA 1
ATOM 16507 C C . MET B 1 1039 ? 1.27 23.328 21.984 1 95.06 1039 MET B C 1
ATOM 16509 O O . MET B 1 1039 ? 1.843 23.641 20.938 1 95.06 1039 MET B O 1
ATOM 16513 N N . ARG B 1 1040 ? 1.685 23.578 23.172 1 95.94 1040 ARG B N 1
ATOM 16514 C CA . ARG B 1 1040 ? 3.074 23.938 23.438 1 95.94 1040 ARG B CA 1
ATOM 16515 C C . ARG B 1 1040 ? 3.955 22.703 23.531 1 95.94 1040 ARG B C 1
ATOM 16517 O O . ARG B 1 1040 ? 3.59 21.734 24.203 1 95.94 1040 ARG B O 1
ATOM 16524 N N . VAL B 1 1041 ? 5.074 22.781 22.906 1 96.5 1041 VAL B N 1
ATOM 16525 C CA . VAL B 1 1041 ? 5.977 21.625 22.938 1 96.5 1041 VAL B CA 1
ATOM 16526 C C . VAL B 1 1041 ? 7.324 22.047 23.516 1 96.5 1041 VAL B C 1
ATOM 16528 O O . VAL B 1 1041 ? 7.891 23.062 23.125 1 96.5 1041 VAL B O 1
ATOM 16531 N N . ILE B 1 1042 ? 7.848 21.312 24.422 1 97.38 1042 ILE B N 1
ATOM 16532 C CA . ILE B 1 1042 ? 9.219 21.406 24.906 1 97.38 1042 ILE B CA 1
ATOM 16533 C C . ILE B 1 1042 ? 9.938 20.078 24.656 1 97.38 1042 ILE B C 1
ATOM 16535 O O . ILE B 1 1042 ? 9.461 19.016 25.078 1 97.38 1042 ILE B O 1
ATOM 16539 N N . SER B 1 1043 ? 11.039 20.219 24.016 1 97.38 1043 SER B N 1
ATOM 16540 C CA . SER B 1 1043 ? 11.68 18.969 23.625 1 97.38 1043 SER B CA 1
ATOM 16541 C C . SER B 1 1043 ? 13.164 18.984 23.938 1 97.38 1043 SER B C 1
ATOM 16543 O O . SER B 1 1043 ? 13.766 20.047 24.109 1 97.38 1043 SER B O 1
ATOM 16545 N N . VAL B 1 1044 ? 13.75 17.828 24.109 1 97.69 1044 VAL B N 1
ATOM 16546 C CA . VAL B 1 1044 ? 15.188 17.562 24.234 1 97.69 1044 VAL B CA 1
ATOM 16547 C C . VAL B 1 1044 ? 15.609 16.531 23.188 1 97.69 1044 VAL B C 1
ATOM 16549 O O . VAL B 1 1044 ? 14.922 15.531 22.969 1 97.69 1044 VAL B O 1
ATOM 16552 N N . GLY B 1 1045 ? 16.672 16.953 22.469 1 96.75 1045 GLY B N 1
ATOM 16553 C CA . GLY B 1 1045 ? 17.078 16.031 21.422 1 96.75 1045 GLY B CA 1
ATOM 16554 C C . GLY B 1 1045 ? 18.578 16.031 21.188 1 96.75 1045 GLY B C 1
ATOM 16555 O O . GLY B 1 1045 ? 19.328 16.766 21.844 1 96.75 1045 GLY B O 1
ATOM 16556 N N . ALA B 1 1046 ? 19.016 15.156 20.312 1 96.44 1046 ALA B N 1
ATOM 16557 C CA . ALA B 1 1046 ? 20.406 15.039 19.891 1 96.44 1046 ALA B CA 1
ATOM 16558 C C . ALA B 1 1046 ? 20.516 14.578 18.438 1 96.44 1046 ALA B C 1
ATOM 16560 O O . ALA B 1 1046 ? 19.562 14.031 17.891 1 96.44 1046 ALA B O 1
ATOM 16561 N N . GLN B 1 1047 ? 21.594 14.938 17.844 1 94.88 1047 GLN B N 1
ATOM 16562 C CA . GLN B 1 1047 ? 21.938 14.5 16.5 1 94.88 1047 GLN B CA 1
ATOM 16563 C C . GLN B 1 1047 ? 23.391 14.031 16.438 1 94.88 1047 GLN B C 1
ATOM 16565 O O . GLN B 1 1047 ? 24.297 14.734 16.891 1 94.88 1047 GLN B O 1
ATOM 16570 N N . ILE B 1 1048 ? 23.609 12.922 15.938 1 93.44 1048 ILE B N 1
ATOM 16571 C CA . ILE B 1 1048 ? 24.938 12.328 15.859 1 93.44 1048 ILE B CA 1
ATOM 16572 C C . ILE B 1 1048 ? 25.234 11.914 14.414 1 93.44 1048 ILE B C 1
ATOM 16574 O O . ILE B 1 1048 ? 24.391 11.305 13.75 1 93.44 1048 ILE B O 1
ATOM 16578 N N . SER B 1 1049 ? 26.344 12.258 13.977 1 89.06 1049 SER B N 1
ATOM 16579 C CA . SER B 1 1049 ? 26.781 11.883 12.633 1 89.06 1049 SER B CA 1
ATOM 16580 C C . SER B 1 1049 ? 28.078 11.086 12.664 1 89.06 1049 SER B C 1
ATOM 16582 O O . SER B 1 1049 ? 28.969 11.367 13.469 1 89.06 1049 SER B O 1
ATOM 16584 N N . PHE B 1 1050 ? 28.219 10.258 11.828 1 84.62 1050 PHE B N 1
ATOM 16585 C CA . PHE B 1 1050 ? 29.375 9.383 11.719 1 84.62 1050 PHE B CA 1
ATOM 16586 C C . PHE B 1 1050 ? 29.969 9.445 10.32 1 84.62 1050 PHE B C 1
ATOM 16588 O O . PHE B 1 1050 ? 29.266 9.688 9.344 1 84.62 1050 PHE B O 1
#

Sequence (2100 aa):
MKKRKPYKYYWLPLYCMLPLVLPLGPVSPVEAKTEFSATKTVLVVDVTISGKVTDKSGEPIPGVTVSVPGTSIGTATDIDGNYTISVPEASTLVFSFIGFNSKSIEIGDQSIVNVALEESISSLNEVVVVGYGTQKKVNVIGSVTTVGAEEISAAPVGAVSNALAGRLPGGIFMQSSGEPGKDQANIRIRGNATLGNNSPLVVIDGIIGRDLNSLHPNDIESITVLKDASAGIYGARAANGVILVTTKRGSKDTPTRITYGFYKGWLSPTKLPEMADAATYATMIRENQSYRGVDESNMLFSMEDIEKYRSGAYPWTHPNTDWNEVALRDFSNTNHHNLSVTGGGEKVSYFTSFGTQSDDGIYTNSNTSYKRYNLRANVDFKINEYLDLGVDISGIQENRMYSGMSTSSMFQTIRRMYPTNHAVYPNGLPGPDIEFGYQPMVMASDQTGFDDDKRFRSNNIFSANLRIPWVEGLSASSYFAYDLYFQKRKLFQKPFTLYSMNEEAYLAAGNTGVEDGSEFIIGSQKGPPEPRLTDYSNYSNTSTFNFKIDYTKTLNDVHNIDAFVAYEQNEGFQENFNAYRRYFVSDQLPYLFAGGDAEKDNAGSVSFGARQNYFGRISYNFKEIYLFQFSFRRDGSVNFSKEAGRWGNFPSVLAGWRPSEYDWWKNNLGLIDQFKLKASWGQMGNDLVSPFQYLASYGFVQGLALGDSKTYLPGLRQQGIPNPNITWEKASIFNLGWESLLFDTKLGFDADFFYERRSDILVQRDVSIPRFVGFSLPDENFGIVDNYGVEVVMSYDDQKGDIGYGVSGNFAFARNRIIESDEPERPVPWQVRTGHPQGALLLYKSIGIFRDEEQVNSMPHIAGARPGDIIIEDYDNDGEITTDDRQLFPLTTTPEITFGLNLNFSYKNWELTALVQGHGNAIRAIYDDLRSGTAGNYFQYDAEDRWTPENIDATKPRAYQWLEEYWRNDQITDYNYANVSYARLKNLQITYNVPRPVLDMVGIESAKVYTSGQNLWLIYSGNDIMDPEVSGMGAYPIMRVISVGAQISFMKKRKPYKYYWLPLYCMLPLVLPLGPVSPVEAKTEFSATKTVLVVDVTISGKVTDKSGEPIPGVTVSVPGTSIGTATDIDGNYTISVPEASTLVFSFIGFNSKSIEIGDQSIVNVALEESISSLNEVVVVGYGTQKKVNVIGSVTTVGAEEISAAPVGAVSNALAGRLPGGIFMQSSGEPGKDQANIRIRGNATLGNNSPLVVIDGIIGRDLNSLHPNDIESITVLKDASAGIYGARAANGVILVTTKRGSKDTPTRITYGFYKGWLSPTKLPEMADAATYATMIRENQSYRGVDESNMLFSMEDIEKYRSGAYPWTHPNTDWNEVALRDFSNTNHHNLSVTGGGEKVSYFTSFGTQSDDGIYTNSNTSYKRYNLRANVDFKINEYLDLGVDISGIQENRMYSGMSTSSMFQTIRRMYPTNHAVYPNGLPGPDIEFGYQPMVMASDQTGFDDDKRFRSNNIFSANLRIPWVEGLSASSYFAYDLYFQKRKLFQKPFTLYSMNEEAYLAAGNTGVEDGSEFIIGSQKGPPEPRLTDYSNYSNTSTFNFKIDYTKTLNDVHNIDAFVAYEQNEGFQENFNAYRRYFVSDQLPYLFAGGDAEKDNAGSVSFGARQNYFGRISYNFKEIYLFQFSFRRDGSVNFSKEAGRWGNFPSVLAGWRPSEYDWWKNNLGLIDQFKLKASWGQMGNDLVSPFQYLASYGFVQGLALGDSKTYLPGLRQQGIPNPNITWEKASIFNLGWESLLFDTKLGFDADFFYERRSDILVQRDVSIPRFVGFSLPDENFGIVDNYGVEVVMSYDDQKGDIGYGVSGNFAFARNRIIESDEPERPVPWQVRTGHPQGALLLYKSIGIFRDEEQVNSMPHIAGARPGDIIIEDYDNDGEITTDDRQLFPLTTTPEITFGLNLNFSYKNWELTALVQGHGNAIRAIYDDLRSGTAGNYFQYDAEDRWTPENIDATKPRAYQWLEEYWRNDQITDYNYANVSYARLKNLQITYNVPRPVLDMVGIESAKVYTSGQNLWLIYSGNDIMDPEVSGMGAYPIMRVISVGAQISF

Radius of gyration: 42.5 Å; Cα contacts (8 Å, |Δi|>4): 5664; chains: 2; bounding box: 111×124×106 Å

Secondary structure (DSSP, 8-state):
-----------TT--------------------------------EEEEEEEEEETTS-B-TT-EEE-TTSS-EEE--TTSEEEEEEETTPEEEEEETTEEEEEEE-TT-SB--EEE-B--TTTT-EEE-SSSEEEGGG--S-EEEEEHHHHHHS--SSHHHHSTTTSTTEEEEE---STT--PEEEEESS--SSS--PPEEEETTEET--GGGS-GGGEEEEEEE-SGGGGGG-TTGGG-EEEEEE----TTEEEEEEEEEEEEEEEES----B--HHHHHHHHHHHHHHTT--GGG-SS-HHHHHHHHH---TTTS----HHHHHB-S-EEEEEEEEEEEEE-SSEEEEEEEEEEEEE-SBTT---EEEEEEEEEEEEEE-SSSEEEEEEEEEEEEEEEE-SS-HHHHHHHHHHS-TTS-SB-TTS-B---SSTT--HHHHTSGGGEEEEEEEEEEEEEEEEEEE-TTSTTEEEEEEEEEEEEEEEEEEEE--EEEEEE-HHHHHHTT--SSS--GGGEEEEEES-SS-EEEEEEEEEEEEEEEEEEEEEEEETTTEEEEEEEEEEEEEEEEEEEEEEEE--S-TT--SGGGS-STT-EEEEEEEEEEEEEEEEEEEEEETTTEEEEEEEEEEEETTS-TTTT-EEEEEEEEEEE-GGGSHHHHHH-TTEEEEEEEEEEEEEEE--S-TTTTS-EEEEE---B-STT--BPPEEEEES---TT---EEEEEEEEEEEEEETTTTEEEEEEEEEEEEES-EEE--SSS-GGG--PPPEEE--EEEEEEEEEEEEEEEEETTEEEEEEEEEEEEEEEEEE---PPPSSGGG--TTS-TT--EEBPEEEE--SHHHHHHS---TT--TTSEEEP-TT-SSS--GGG-EE-S--SS-SEEEEEEEEEEETTEEEEEEEEEEES-EEES-S----GGGSPPBHHHHTTB-BTTBTT-SBPPP--TT-STTTTTS-BGGGEEE--EEEEEEEEEEEEPPHHHHHTTT-SEEEEEEEEEEEEEEEES-SSS-TTSS-TTSPPPEEEEEEEEEEE-/---------------------------------------------EEEEEEEEE-TTS-B-TT-EEE-TTSS-EEE--TTSEEEEEEETTPEEEEEETTEEEEEEE-TT-SB--EE--B--TTTT-EEE-SSSEEEGGG--S-EEEEEHHHHHHS--SSHHHHSTTTSTTEEEEE---STT--PEEEEESS--SSS--PPEEEETTEET--GGGS-GGGEEEEEEE-SGGGGGG-TTGGG-EEEEEE----TTEEEEEEEEEEEEEEEES----B--HHHHHHHHHHHHHHTT--GGG-SS-HHHHHHHHH---TTTS----HHHHHB-S-EEEEEEEEEEEEE-SSEEEEEEEEEEEEE-SBTT---EEEEEEEEEEEEEE-SSSEEEEEEEEEEEEEEEE-SS-HHHHHHHHHHS-TTS-SB-TTS-B---SSTT--HHHHTSGGGEEEEEEEEEEEEEEEEEEE-TTSTTEEEEEEEEEEEEEEEEEEEE--EEEEEE-HHHHHHTT--SSS--GGGEEEEEES-SS-EEEEEEEEEEEEEEEEEEEEEEEETTTEEEEEEEEEEEEEEEEEEEEEEEE--S-TT--SGGGS-STT-EEEEEEEEEEEEEEEEEEEEEETTTEEEEEEEEEEEETTS-TTTT-EEEEEEEEEEE-GGGSHHHHHH-TTEEEEEEEEEEEEEEE--S-TTTTS-EEEEE---B-STT--BPPEEEEES---TT---EEEEEEEEEEEEEETTTTEEEEEEEEEEEEES-EEE--SSS-GGG--PPPEEE--EEEEEEEEEEEEEEEEETTEEEEEEEEEEEEEEEEEE---PPPSSGGG--TTS-TT--EEBPEEEE--SHHHHHHS---TT--TTSEEEP-TT-SSS--GGG-EE-S--SS-SEEEEEEEEEEETTEEEEEEEEEEES-EEES-S----GGGSPPBHHHHTTB-BTTBTT-SBPPP--TT-STTTTTS-BGGGEEE--EEEEEEEEEEEEPPHHHHHTTT-SEEEEEEEEEEEEEEEES-SSS-TTSS-TTSPPPEEEEEEEEEEE-

InterPro domains:
  IPR008969 Carboxypeptidase-like, regulatory domain superfamily [SSF49464] (47-127)
  IPR012910 TonB-dependent receptor, plug domain [PF07715] (137-242)
  IPR023996 TonB-dependent outer membrane protein, SusC/RagA [TIGR04056] (48-1050)
  IPR023997 TonB-dependent outer membrane protein SusC/RagA, conserved site [TIGR04057] (219-248)
  IPR036942 TonB-dependent receptor-like, beta-barrel domain superfamily [G3DSA:2.40.170.20] (335-995)
  IPR037066 TonB-dependent receptor, plug domain superfamily [G3DSA:2.170.130.10] (118-247)
  IPR039426 TonB-dependent receptor-like [PS52016] (136-253)
  IPR039426 TonB-dependent receptor-like [PTHR30069] (78-980)

Foldseek 3Di:
DDPPDDDPPPPPDPPPPPPPPPVVPPPDPPPCPPPPPPPDPPPQDWAKAKEFEAAPVRAGDWFWWKAFPPDPFIDTAHPRRIDITTDGAQTWIWTDDVQFDIDIHGCHPHRYDYHHTYRCPVQQQDWDDFFPDIDGPLQDFFDKDKDFLVQQVQDPDQFSLLSCFFPDWQKDWFQFFAAVPRRGTQIFGLFAFFPDDLGAWEAEPNRTDDGRSLDGSNQWGMKMKTQFQSQCSNFARCLRIYIYTYGDWADEPWDKKKKKKKWKWKKAFFDAFFFDWQLLQLVQLVQQCVVVPHDQVPGPDHPVLSVCLVVCQQQQQFATDQLCPQFFAGIWMKIKIKMKMWYHYHFKTKIKMKMKMKTAGGTPAAPWIKIKIKIKMWMKGHPDPFKIKIKIKMKMKMKTKFELDDLLLLLVQSFFPRSRWACAGPVGAGTDGLPQRHRSNPRRHCQFPMKIKMKMKMKMKIKMKGHDVVDPQKIKIKMKIKMKMKMKIKRKGAKDKHKYFPVVVCVVVVDDSNDDRVVRIDIDIGTDPWMKMKIKIKIKMKMKIKIKMWGWDDDPNFKTKIKMKMKMKMKMKMKMKMKMFTDFPDSVDRDPVRGDPPPIDMDMDMDMWMKIKIKMKMWIGGNSFKTKMKMKMWMAIQQADPVAARIDIKIKIKIKGKCCPDPVNCVPVVQWNTKMKMKMKMKHWYRPFDGPLQDFDWDWDQAQLDDPVSRGDTDIDTAADRDNHAYIWMKIKIKIWMWTAGDVSQKIKIKMKMKMKIFQHFAFLPAVPPCVVVHGHGTTRWWMKMKIWMKMKMKGWDDDVQKTKIKIKMKIFMFMFTQTDNDDDDPDDQADRHGAGPAWDWAWAFDFFALAPVSVVVAADDPPDGGQDTDTDQCVPPRYDDSNNTGTDRAHQIFRMWMKMWIWMGGHQKIKIWMKIKTFRHKDFAPPDQADRSSGTRRPVQSPQGDDNVRSRGRHGRSDHGQPDCCRPPHPHCVRMFTLTFMFRAKIKMKGKDDDVVCVVVVWDTKMKMKMKGRHHTPDGRDNRAHSSHNYSSHHGNMIMIMIMMMTMD/DDDPDPDPPPPDPPPVPPPPPPVVPPPDPPPCPVPPPPPDPPPQDWAKAKEFEAAPVRAGDWFWWKAFPPDPFIDTAHPRRIDITTDTAQTWIWTDDVQFDIDIHGCHPHRYDYHHTYRCPVQQQDWDDFFPDIDGPLQDFFDKDKDFLVQQVQDPDQFSLLSCFFPDWQKDWFQFFAAVPRRGTQIFGLFAFFPDDLGAWEAEPNRTDDGRSLDGSNQWGMKMKTRFQSQCSNFARCLRIYIYTYGDWADEPWDKKKKKKKWKWKKAFFDAFFFDWQLLQLVQQVQQCVVVVHDQVPGPDHPVLSVCLVVCQQQQQFATDQLCPQFFAGIWMKIKIKMKMWYHYHFKTKIKMKMKMKTAGGTPAAPWIKIKIKIKMWMKGHPDPFKIKIKIKMKMKMKTKFELDDLLLLLVQSFFPRSRWACAGPVGAGTDGLPQRHRSNPRRHCQFPMKIKMKMKMKMKIKMKGHDVVDPQKIKIKMKIKMKMKMKIKRKGAKDKHKYFPVVVCVVVVDDSNDDRVVRIDIDIGTDPWMKMKIKIKIKMKMKIKIKMWGWDDDPNFKTKIKMKMKMKMKMKMKMKMKMFTDFPDSVDRDPVRGDPPPIDMDMDMDMWMKIKIKMKMWIGGNSFKTKMKMKMWMAIQQADPVAARIDIKIKIKIKGKCLVDPVNCVPVVQWNTKMKMKMKMKHWYSPFDGPLQDWDWDWDQAQLDDPVSRGDTDIDTAADRDNHAYIWMKIKIKIWMWTAGDVSQKIKIKMKMKMKIFQHFDFLPAVPPCVVVHGHGTTRWWMKMKIWMKMKMKGWDDDVQKTKIKIKMKIFMFMFTQTDNDDDDPDDQADRHGAGPAWDWAWAFDFFALAPVSVVVAADDPPDGGQDTDTDQCVPPRYDDSNNTGTDRAHQIFRMWMKMWIWMGGHQKIKIWMKIWTFRHKAFAPPDQADRSSGTRRPVQSPQGDDNVRSRGRHGRSDHGQPDCCRPPHPHCVRMFTLTFMFRAKIKMKGKDDPVVCVVVVWDTKMKMKMKGRHHTPDGRDNRAHSSHNYSSHHGNMIMIMIMMMTMD

Solvent-accessible surface area (backbone atoms only — not comparable to full-atom values): 105054 Å² total; per-residue (Å²): 137,82,83,78,75,81,83,80,83,76,71,77,71,84,74,82,77,78,79,78,77,71,78,78,68,83,77,72,79,73,81,72,78,74,77,78,72,84,76,75,80,72,80,70,53,69,41,61,30,31,29,37,34,17,31,80,87,63,46,49,37,52,62,28,34,37,26,34,81,99,52,93,51,62,40,52,20,38,80,74,2,38,36,69,46,78,41,53,54,64,38,44,40,32,38,39,38,94,66,28,42,63,44,76,43,71,42,58,93,52,49,64,59,68,43,62,36,44,62,33,71,55,66,59,73,31,70,39,81,51,79,98,41,71,38,42,44,75,74,52,55,54,57,66,48,76,44,48,34,68,63,40,53,54,38,92,62,69,31,41,51,62,46,45,51,42,71,41,74,42,46,42,53,39,40,40,23,39,38,59,87,55,40,50,35,49,55,26,42,62,45,57,47,59,93,61,86,41,56,46,33,36,26,50,73,84,39,74,75,56,65,67,51,73,41,58,49,85,47,36,41,34,38,33,38,27,70,43,37,61,20,38,78,68,32,66,41,19,66,30,13,26,41,38,36,36,59,54,65,34,42,70,69,30,75,69,36,40,36,42,36,38,37,44,30,40,32,27,70,62,50,71,66,58,59,36,48,24,28,58,43,43,48,38,52,43,48,34,37,49,77,69,65,51,51,77,90,71,44,96,52,50,76,63,51,33,52,38,21,66,67,54,70,19,62,71,67,26,27,60,36,56,47,65,65,68,38,33,42,75,60,21,48,35,41,38,40,36,41,37,39,34,18,19,37,90,42,40,20,28,20,37,38,42,37,41,40,38,31,44,43,45,44,62,47,54,55,33,32,20,36,38,42,39,37,38,39,32,39,40,36,46,77,52,98,37,37,35,39,35,46,35,43,34,40,35,41,37,44,37,34,35,25,44,53,59,62,49,58,43,36,41,42,44,60,25,46,53,14,57,41,44,65,51,40,94,88,66,48,49,23,50,50,80,56,88,52,51,28,58,69,48,41,40,14,62,57,28,27,28,33,41,40,36,38,38,38,36,46,34,39,41,35,41,36,36,43,46,85,91,39,86,46,33,32,40,37,36,37,43,33,49,35,42,37,40,36,45,34,38,40,33,36,28,44,37,77,34,24,46,66,46,57,67,63,42,43,72,71,70,44,84,23,68,55,88,55,74,91,38,52,46,77,42,81,29,62,47,94,46,30,34,40,38,43,38,42,38,41,34,43,36,39,37,43,38,44,35,43,37,41,42,50,68,50,93,87,33,39,39,39,42,33,39,44,35,41,40,41,38,42,36,42,36,42,35,38,34,32,36,27,27,63,36,87,53,86,84,53,95,47,61,61,53,30,29,75,67,83,44,45,64,50,33,51,76,50,75,50,45,37,42,36,41,35,37,40,41,37,39,29,46,70,78,29,42,37,41,37,43,36,42,35,40,41,33,38,64,51,21,30,85,88,32,46,21,63,46,79,31,48,29,41,36,36,28,41,25,62,38,76,38,67,69,35,54,73,71,41,59,58,49,59,38,39,35,41,27,37,34,34,20,33,23,37,33,70,88,61,73,72,50,42,39,40,80,38,69,38,81,35,88,24,66,58,54,67,95,77,54,49,63,44,70,32,78,36,78,46,60,53,50,33,47,70,29,46,61,17,38,32,41,33,39,38,43,35,41,42,35,23,23,66,87,62,24,34,35,49,35,39,38,37,42,40,35,41,28,33,33,29,69,36,58,62,56,58,78,45,66,73,81,72,72,65,58,66,42,55,33,61,46,36,28,24,36,25,37,40,42,36,39,38,39,33,39,50,53,72,60,88,64,37,34,43,34,42,37,38,31,34,19,37,30,51,36,28,28,72,38,70,69,65,60,90,58,97,48,78,71,60,52,58,67,67,33,38,80,71,46,43,78,29,33,45,60,76,49,45,29,50,34,66,66,52,48,73,73,42,59,57,56,93,86,68,48,56,18,34,75,34,58,46,53,65,77,68,79,69,57,65,52,81,77,26,38,37,56,42,87,53,21,72,62,51,30,29,37,31,14,37,39,39,39,38,35,48,76,52,34,38,39,41,38,32,37,28,34,38,29,63,21,35,40,64,58,65,78,65,69,53,15,44,95,68,12,32,46,47,32,74,50,62,50,56,27,24,41,96,90,33,41,86,28,89,28,44,35,59,64,52,44,60,70,47,58,66,64,57,78,50,47,33,53,79,52,41,37,45,37,23,35,32,24,41,35,34,39,31,44,35,40,45,58,56,56,77,65,28,55,75,70,68,37,67,44,40,36,41,35,39,30,31,29,47,62,49,70,78,38,60,57,46,87,57,54,51,62,55,42,70,40,62,29,36,47,51,47,54,18,36,44,32,46,33,39,37,40,29,69,137,83,80,77,74,79,79,76,81,74,79,76,78,77,75,78,75,77,77,80,76,72,76,77,68,84,78,74,79,75,81,73,77,73,76,78,71,84,78,76,79,71,81,71,54,69,42,60,31,31,31,38,34,16,32,79,85,63,46,48,37,52,61,28,36,37,27,32,80,98,53,92,51,61,39,51,20,37,81,74,2,39,35,70,44,76,40,54,55,64,37,44,39,31,37,39,37,94,66,29,41,64,45,76,43,71,43,59,92,54,49,65,60,68,42,64,37,43,60,31,71,55,67,59,73,30,68,39,80,53,80,98,43,72,37,43,44,73,74,52,55,55,58,67,50,75,42,47,34,65,63,40,52,54,37,89,59,71,33,42,50,62,45,46,51,44,72,41,74,42,47,42,53,40,41,41,22,39,38,59,88,54,42,53,34,49,56,26,42,59,44,56,48,58,95,58,85,39,55,46,33,38,26,48,72,83,39,73,75,54,66,67,51,73,40,59,47,84,47,36,42,34,39,33,38,28,70,43,35,60,20,38,77,69,31,66,41,18,64,30,16,27,41,38,34,35,58,54,64,34,43,70,68,30,74,70,36,40,38,41,37,38,37,45,30,41,32,26,69,62,51,71,66,58,59,36,47,23,29,56,44,44,48,38,51,42,50,37,36,49,77,67,65,51,52,78,92,70,44,96,52,50,75,64,50,33,50,39,21,66,66,54,70,19,62,71,68,26,26,60,37,55,46,64,66,68,36,34,43,76,60,24,48,34,41,39,42,36,42,37,38,34,18,19,38,90,42,39,20,28,20,37,36,42,37,41,39,37,30,44,42,46,44,61,48,54,55,32,32,22,38,39,41,38,39,38,37,30,38,38,36,46,77,52,99,37,38,34,38,34,44,34,42,34,40,36,40,37,43,38,34,35,24,43,53,58,62,50,58,42,36,42,43,45,60,24,45,53,15,57,41,45,66,51,40,96,88,66,48,47,24,51,49,81,57,90,52,49,29,59,68,47,42,40,14,64,56,27,28,28,30,41,38,36,37,38,38,35,44,34,38,40,35,40,36,36,43,46,86,92,38,88,47,33,33,40,36,37,36,45,33,49,34,43,39,43,36,46,34,39,41,32,36,27,44,37,76,32,23,47,66,46,59,68,62,42,44,74,69,70,46,83,21,67,55,88,56,73,90,38,52,45,78,43,81,30,62,46,94,46,30,33,40,38,43,38,42,38,42,35,43,37,40,37,42,38,42,36,42,36,40,42,51,70,49,92,85,32,39,39,38,42,34,39,44,35,42,39,40,38,42,37,43,37,42,34,39,32,33,36,28,27,62,36,86,53,86,83,53,95,46,62,61,54,30,30,76,67,82,46,47,65,49,32,53,76,50,73,50,44,36,43,37,42,36,36,39,43,36,40,29,47,70,79,29,42,36,39,36,41,36,43,36,40,40,33,39,64,52,22,30,85,88,32,44,22,63,46,79,30,46,28,43,37,35,28,41,24,62,37,76,38,65,69,36,55,74,71,40,57,58,47,57,37,38,35,42,27,38,33,36,19,34,22,38,34,70,88,61,75,71,50,44,37,40,80,38,69,38,81,35,87,24,65,59,55,66,94,77,55,48,62,44,70,32,78,37,77,47,60,51,51,36,46,71,29,46,62,17,38,31,40,32,39,36,42,35,41,40,36,24,24,66,86,61,25,35,35,50,34,40,38,38,40,40,33,43,27,34,32,29,69,35,58,63,55,58,79,42,66,74,83,74,72,66,60,66,43,56,33,63,46,35,27,24,36,25,36,40,42,37,39,38,39,34,37,49,53,71,59,87,62,37,33,43,34,42,37,38,33,34,19,39,30,52,36,29,28,72,39,68,69,66,60,91,60,96,49,77,69,62,52,59,68,68,35,39,79,70,46,42,80,28,32,45,61,76,48,48,29,49,35,66,66,53,48,73,73,43,57,58,55,92,85,68,48,56,20,34,74,34,57,47,53,66,77,68,79,69,58,64,54,80,77,25,37,36,55,43,88,52,21,73,61,52,30,30,38,32,14,38,37,40,38,38,34,46,77,53,36,38,39,41,38,31,35,28,34,40,28,63,22,35,41,65,59,64,78,66,71,52,15,44,96,68,12,30,47,47,32,74,51,64,49,56,28,24,38,95,88,33,40,88,28,88,28,44,34,58,64,49,44,61,70,48,56,69,64,57,78,49,47,31,53,79,51,40,37,45,37,22,33,30,25,40,35,34,39,32,43,37,40,45,58,57,58,78,67,27,56,74,71,68,37,68,45,38,36,40,35,40,28,31,29,48,60,50,70,79,37,60,56,47,90,54,52,51,61,55,43,72,40,62,30,38,47,52,48,52,18,36,44,33,45,32,40,37,39,29,69

Organism: Cyclobacterium marinum (strain ATCC 25205 / DSM 745 / LMG 13164 / NCIMB 1802) (NCBI:txid880070)

Nearest PDB structures (foldseek):
  8a9y-assembly1_I  TM=8.793E-01  e=3.469E-81  Bacteroides thetaiotaomicron VPI-5482
  6zm1-assembly1_B  TM=8.659E-01  e=2.570E-76  Bacteroides thetaiotaomicron VPI-5482
  6sm3-assembly1_B  TM=8.309E-01  e=2.144E-72  Porphyromonas gingivalis W83
  6z8i-assembly1_B  TM=8.415E-01  e=1.780E-63  Bacteroides thetaiotaomicron VPI-5482
  5fp2-assembly2_B  TM=7.654E-01  e=2.587E-24  Pseudomonas aeruginosa PAO1